Protein AF-0000000073174135 (afdb_homodimer)

Solvent-accessible surface area (backbone atoms only — not comparable to full-atom values): 128431 Å² total; per-residue (Å²): 128,62,60,61,46,50,49,40,43,52,35,40,53,34,35,79,51,38,65,46,56,66,61,56,63,62,52,51,50,46,50,53,51,52,69,66,46,81,84,62,58,69,67,57,47,48,50,52,51,51,49,52,48,50,51,41,49,47,48,37,37,52,49,42,55,50,51,51,51,51,51,52,50,51,49,51,50,52,51,50,52,47,52,49,53,49,52,40,48,66,40,86,86,42,68,67,74,63,41,72,79,34,63,67,48,46,45,51,50,49,42,51,50,50,46,42,49,51,48,49,52,50,51,49,52,44,50,53,38,52,51,47,55,51,51,50,35,49,49,46,20,68,73,68,73,45,87,52,41,69,57,43,40,61,66,56,51,50,66,32,67,64,60,43,57,64,63,59,20,49,53,44,35,50,49,54,50,51,51,51,40,54,50,27,44,42,74,63,42,60,39,37,46,50,60,68,72,82,77,76,74,79,77,74,76,77,74,75,78,72,75,79,65,86,69,76,65,81,68,77,75,73,74,65,77,77,63,54,50,61,35,55,57,48,27,53,49,52,47,50,50,49,51,49,51,52,64,70,39,64,85,50,57,72,69,56,40,48,52,50,49,49,54,51,49,56,50,48,63,69,66,46,54,79,90,47,36,38,59,33,46,23,51,34,54,46,61,50,56,58,41,77,88,55,53,62,69,58,52,51,48,52,44,63,76,39,48,90,39,44,47,76,81,47,58,41,86,67,56,38,41,34,46,62,39,38,41,26,63,38,78,63,77,48,60,69,56,51,52,53,44,61,69,68,70,57,74,66,73,53,50,28,76,63,36,41,36,34,60,36,37,22,29,55,58,54,36,57,71,54,49,54,58,49,65,68,38,77,76,37,63,81,52,49,70,44,49,23,56,56,49,48,29,26,58,42,35,8,53,77,64,67,26,59,68,47,40,52,54,40,50,73,75,64,39,75,56,75,61,70,47,35,94,58,51,45,49,77,38,50,54,44,45,31,34,47,73,51,48,61,66,57,44,49,54,49,51,52,70,79,46,52,41,67,55,31,38,73,66,37,55,51,68,36,78,44,53,21,40,57,49,29,42,31,46,64,36,41,21,28,52,61,55,40,59,81,48,50,65,58,44,44,57,31,37,38,56,63,66,48,61,31,70,62,74,48,41,31,23,57,45,38,10,33,62,68,42,33,40,67,38,42,51,51,40,46,73,75,64,32,66,65,79,52,56,39,91,87,66,48,30,38,65,51,40,10,51,36,58,31,25,56,67,33,41,44,52,53,51,51,51,51,51,51,55,56,49,55,65,61,65,73,66,70,86,73,77,77,76,75,70,74,77,73,74,78,79,77,73,77,77,78,78,77,79,87,77,85,71,81,72,74,76,76,84,71,87,66,71,74,78,77,71,67,74,70,79,74,65,78,72,77,72,70,65,68,72,47,37,73,73,35,28,40,37,38,38,38,44,37,22,34,62,68,22,55,46,66,45,87,89,35,85,66,73,48,71,64,19,24,37,38,38,36,40,74,79,79,47,86,67,62,43,77,44,56,50,62,25,47,83,89,66,25,64,50,77,46,74,39,80,62,73,44,91,70,34,37,40,37,39,36,29,18,40,70,69,29,85,46,75,54,32,34,30,69,50,56,28,63,77,62,62,48,66,43,72,16,45,24,29,61,49,58,49,79,48,75,40,61,23,28,26,60,84,56,45,79,39,30,35,42,38,37,32,43,39,52,41,71,34,48,40,59,84,74,82,53,68,92,80,39,74,46,42,70,48,76,55,75,66,57,53,61,57,54,49,56,54,50,56,62,59,49,65,72,76,60,72,75,90,75,73,88,76,72,87,73,73,80,65,68,36,52,44,50,77,67,62,48,63,28,40,53,42,42,34,39,51,27,39,64,44,51,46,26,32,34,68,60,62,62,38,78,70,53,67,87,38,70,42,44,50,29,80,30,47,69,70,45,45,49,48,66,76,32,96,45,79,62,55,58,52,50,54,52,50,54,45,46,67,44,60,84,85,50,64,68,61,50,53,57,51,44,65,71,41,78,40,48,44,59,57,44,62,69,41,40,44,64,79,50,28,36,27,47,30,46,61,61,84,44,71,51,47,41,49,39,29,87,59,60,41,74,30,22,32,34,16,47,50,37,40,21,37,36,22,60,74,64,64,27,61,67,92,64,44,24,41,69,63,52,44,51,44,49,50,51,49,39,51,52,51,50,53,53,50,47,48,70,68,53,84,47,91,76,72,67,52,55,35,38,32,22,41,26,68,68,58,42,52,48,53,40,30,40,37,51,50,51,48,36,31,44,38,45,41,7,58,46,76,38,81,90,74,71,39,63,46,64,31,36,38,90,54,47,53,64,84,64,46,64,65,68,67,41,103,55,36,69,56,49,53,52,45,47,52,48,51,55,57,64,60,56,51,78,64,51,66,70,56,74,80,48,62,50,44,62,79,65,51,68,53,57,45,58,58,47,38,20,38,8,50,51,53,41,50,50,49,32,53,75,66,57,40,49,24,41,33,41,48,36,70,60,42,69,76,37,60,69,51,43,54,58,49,40,72,65,67,32,46,41,29,32,34,49,80,70,96,74,88,77,74,78,82,64,85,76,68,65,62,93,72,55,47,24,42,27,53,67,51,40,34,37,39,49,68,87,48,73,74,128,63,60,60,48,50,49,39,43,53,35,40,55,34,35,80,49,38,65,46,57,65,59,56,61,62,52,51,49,45,50,54,50,54,70,66,44,81,85,60,56,68,68,57,48,48,50,52,53,52,49,53,48,50,52,42,49,47,46,36,37,53,50,42,54,49,51,50,50,52,51,51,50,51,50,51,50,52,52,51,53,47,52,49,54,50,52,41,47,67,40,83,86,42,70,69,75,63,42,73,78,35,65,68,48,47,44,51,51,50,41,51,50,51,47,42,49,52,48,49,52,50,52,49,50,45,50,54,39,51,50,47,53,53,51,50,35,48,50,46,19,67,74,67,74,45,88,51,40,70,56,43,40,60,65,58,50,49,65,33,67,64,59,43,56,63,63,61,21,50,52,46,34,50,50,54,50,50,51,5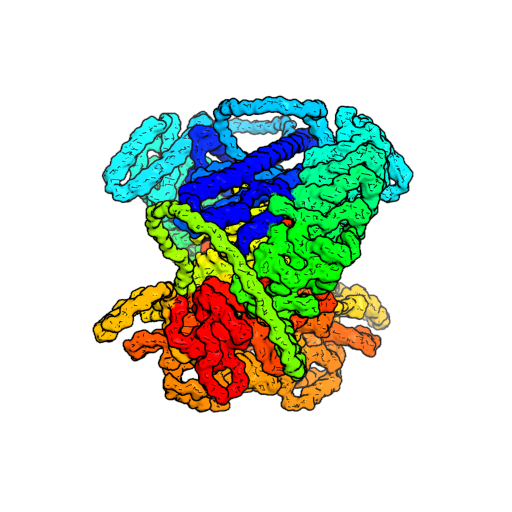2,40,54,51,27,44,41,72,62,43,60,39,37,45,51,60,68,73,82,78,75,75,80,76,73,76,76,72,74,77,73,74,85,68,86,70,79,65,83,67,77,77,72,75,64,75,76,63,54,51,60,35,55,57,48,28,52,49,50,45,52,51,51,52,50,51,51,62,72,37,65,84,51,57,72,69,55,40,48,52,52,51,50,56,51,49,55,51,47,63,69,67,46,56,79,88,47,36,38,59,34,46,23,51,35,53,47,61,49,55,58,41,77,87,57,53,64,67,58,54,50,49,52,44,65,76,40,48,93,38,44,48,76,81,47,59,42,85,68,56,38,41,32,46,63,39,37,40,26,64,39,78,64,78,47,59,70,55,52,53,52,45,61,70,70,68,58,74,65,74,53,49,27,76,62,36,40,37,35,60,37,38,21,29,54,57,52,36,57,71,56,47,55,57,49,64,69,38,78,74,37,64,81,51,49,71,44,50,24,55,57,49,47,28,26,59,41,35,7,53,78,64,66,26,59,68,45,40,53,54,40,49,74,74,64,38,75,56,75,60,71,48,35,93,58,51,45,50,77,39,49,54,44,45,30,34,46,71,51,47,61,68,55,44,48,54,50,52,51,70,78,45,52,40,66,55,31,37,74,67,38,55,53,66,36,80,44,53,21,43,58,48,29,42,32,44,64,38,41,19,29,50,61,55,40,59,81,48,50,63,57,44,46,58,31,36,37,58,64,65,48,60,31,70,62,72,48,41,31,23,57,46,37,10,32,63,69,42,33,38,68,40,40,51,51,41,46,72,74,64,32,66,65,79,51,56,38,91,88,65,47,30,39,64,52,40,10,52,38,59,33,24,58,68,32,40,44,52,52,51,52,52,52,51,52,54,55,48,54,65,58,64,71,63,67,84,72,76,79,76,74,70,72,74,74,72,80,78,76,74,76,77,78,78,74,78,85,79,84,74,82,75,75,77,77,84,71,85,68,72,75,77,76,70,67,74,70,80,73,65,78,72,78,71,70,66,66,72,46,36,71,73,36,28,40,38,38,39,39,43,38,22,34,62,67,24,55,47,68,46,87,90,34,85,66,73,49,71,65,19,24,37,38,38,36,39,75,77,79,49,87,68,64,44,75,45,58,49,61,26,47,84,87,66,26,64,50,76,47,75,39,80,62,72,44,92,70,35,36,40,38,40,36,29,19,39,70,69,29,84,47,76,55,32,34,31,69,48,57,27,65,76,63,61,48,67,44,73,19,46,22,31,62,49,60,49,79,48,77,41,62,24,27,27,60,83,54,45,78,38,30,34,43,38,38,34,43,39,53,41,72,34,50,42,60,83,74,82,53,67,92,81,39,72,46,42,70,49,75,54,76,64,59,51,60,58,54,47,56,54,49,54,60,59,47,63,71,75,61,74,74,93,76,74,90,76,71,88,74,75,80,63,70,36,53,45,51,76,66,61,48,62,26,40,53,44,43,33,40,51,27,40,63,46,51,47,27,34,32,68,61,64,62,39,77,70,53,66,86,39,70,42,54,51,31,78,29,48,70,70,47,46,50,48,66,75,33,95,46,78,62,55,60,51,50,53,52,52,52,44,46,67,44,58,82,84,50,64,68,63,50,53,58,51,44,66,72,42,76,39,47,43,59,58,44,65,70,41,40,45,65,80,50,29,35,28,47,30,47,59,60,84,44,70,51,46,41,48,39,28,86,60,48,48,76,33,20,32,31,16,46,51,38,41,20,38,36,27,60,73,65,64,27,61,67,92,63,43,25,41,67,63,52,43,51,43,48,50,50,48,41,52,52,51,50,53,52,50,47,47,69,68,54,83,48,90,77,73,65,51,56,36,38,32,23,42,26,68,68,58,41,53,50,53,40,29,40,37,52,48,52,48,36,31,43,38,44,42,7,59,46,76,37,80,88,74,69,38,64,46,65,31,37,38,89,56,48,53,63,84,62,46,62,64,65,69,40,94,61,38,70,55,48,53,52,44,48,50,45,50,55,56,64,61,57,50,81,65,52,66,68,57,75,79,48,60,51,44,60,78,65,52,69,51,56,46,56,58,47,36,21,39,8,50,50,51,41,51,51,50,32,54,75,67,54,40,48,24,41,34,41,49,36,71,59,42,68,76,36,60,67,51,45,54,60,49,39,72,65,65,33,46,41,29,34,32,51,81,70,95,74,88,77,74,78,80,66,84,77,68,67,63,91,71,54,46,24,43,26,52,66,52,40,33,38,39,48,75,85,48,72,71

Foldseek 3Di:
DPLQLVVLLLCLQFQVCFLQAQPLVVLVVLLVVLLVPPPDDLVVSVVVSVVVVLVSLVSNLVVLVVLLVVLVVLLVVLVVLVVLLVVLCPDPPLPDQPACPQPSLVLSLVLLLVSLVSLLSLVVRLVSRLVSLLVSLVVSCVSSVHDCSVVCCVPPVCPRVSNVLVSSQVSQVSSLLVNQCSVCSNVVNNVRPPPDPPPPPPPPPPPPDPPDDPCPVPPPCPDDSVVVSVLSSVLRVVLVVLLVLQVVCVPPDPVVSLVVVLVVLVVSVVVDDPVCQLVSLQVSLLVVQQPVSHALSSSVSSCVNCVVRHDQQDADPRFRDGSLLSNLLHLDDCLVVNVVSVVVVHQQCGATPQRDTSLLNNLLSLPPSVNVVQLVDPNCLVCLQRATSSQAGSLLSNLLNVNLSSNLVSLVSPHDQQDFADLSRGHDHSLLLNLLVQDQSSNLSSLPSVPALVVLQVVVRQLDQRQAHSQFHTSLLSNLLNQRQVCNVVVVSSNHDQARATPRQRGGSLLNNLLNQRLVNNLSSVVVPHDQCDATPVRDGSLRNNQQQQNFSNNQSVVVSVVVVVVVVVPPPDPPPPPPPDPPDPPDPPPPDDDDDDDDCPDDDDDCVPPVPPPDDPPPPLPFQPQADDQWKKKKWFAFAALVQWDFDPPDSVSPRFQKKWKDWPPDDPDIDIAGHRHFPVRGMDMDIHNALDQRTKMKIFTHHNSYPDTAKIWMDHSCQQQDFDWQQTGDQKFKDKTFIAGPVRDGGTIGIIIMGMFGAQQDDFDDCVQAPFQFDQPPPVVVPVVVVVVVVCVPVVPDDPDDPDDPPPLSFSFRPDAWKAFEWEWDAAQLLFIKTADDQWDDQDPPDIDGRNDDDPVRVCVRQPVDPVVQVVLLQVQQPDDPPPRQVNVVSRNRHIGGLLSNLVSHDLAHAYEYEYDDDDPLCVVWFPPVHRSSHGLVSLVCCQCPVLVGDDSTSRSLNSSLSNVSSSQVVSQVVVVVPPVDSDGRHYAYEYLALSSQLNNSRHHRRHFYEHELDQWDADPVVRRIAGAFSVGHHPVRTHDPDDVCVVVVVVVVVVVVSVPCDPSNSSPSVCSVSPPDGPSNLRRSCSRNNNNVLVSCLVSSGAAYEDEQVSCVVPVVVLVVSVVSVHAYEYEDEDDDDDDDDPVPPRPPRHQWYHYHRMIHGDPRRRD/DPLQLVLLLLCLQFQVCFLQAQPLVVLVVLLVVLLVPPPDDLVVSVVVSVVVVLVSLVSNLVVLVVLLVVLVVLLVVLVVLVVLLVVLCPDPPLPDQPACPQPSLVLSLVLLLVSLVSLLSLVVSLVSRLVSLLVSLVVSCVSSVHDCSVVCCVPPRCPRVSNVLVSSQVSQVSSLLVNQCSVCSNVVNNVRPPPDDPPPPPPPPPPPDPDDDPCPPPPPCPDDSVVVSVLSSVLRVVLVVLLVLQVVCVPPDPVVSLVVVLVVLVVSVVVDDPVCQLVSLQVSLLVNQQPPSHALVSSVSSCVNCVVRHDQQDADPRFRDGSLLSNLLHLDDCLVVNVVSVVVVHQQCGATPQRDTSLLNNLLSLPPSVNVVQLVDPNCLVCQQGATSSQAGSLQSNLLNVNLSSNLVSLVSPHQQQDFADLSRGHDHSLLLNLLVQPQSSNLSSLPSVPALVVLQVVVRQLDQRQAHSQFHTSLLSNLLNQRQVCNVVVVSSRHDQAQATPRQRGGSLLNNLLNQRQVNNLSSVVVPHDQCDATPVRDGSLNNNQQQQNFSNNQSVVVSVVVVVVVVVPPPDPPPPPPPDPPDPPDPPPPDDDDDDDPCPDDDDDCVPPPPPPPDPPPPLPFLPQADDQWKKKKWFAFAALVQWDFDPPDSVSNRFQKKWKDWPPDDPDIDIAGHRHFPVRGMDMDIHNALDQRTKMKIFTHHNSYPDTAKIWMDHSCQQQDFDWQQTGDQKFKDKTFIAGPVGDGGTIGIIIMGMFGAQQDDFDDCVQAPFQFDQPPPVVVPVVVVCVVVCVPPVPDDPDDPPDPPPLSFSFRPDAWKAFEWEWDAAQLLFIKTADDQWDDQDPPDIDGRNDDDPVRVCVRQDVDPVVQVVLLQVQQPDDPPPRLVNVVSRNRHIGGLLSNLVSHDLQHAYEYEYDDDDPLCVVWFPPPPSSVHGLVSLVCCQCPVLVGDDSTSRSLNSSLSNVSSSQVVSQVVVVVPPVDSDGRHYAYEYLALSSQLNNSRHHRRHFYEHELDQWDADPVVRRIAGAFSVGHHPVRTHDPDDDCVVVVVVVVVVVVSVPCDPSNSSPSCCSVSPPDGPSNLRRSCSRNSNNVLVSCLVSSGAAYEDEQVSCVVPVVVLVVSVVSVHAYEYEDEDDDSDDDDPVPPRPPRHQWYHYHRMIHGDGRRSD

Sequence (2342 aa):
MKFGKYLAARQLEFPEYAGHFINYKALKKLINALTQDTSTPLQDKKGSFFFRLERELEKVNDFYLKKESQLKFRLDILISKKEKYFQSHQLPNGGGKINKNSVNFVSLYDGFKKFSKDLDRLEQFVELNETGFTKVLKKWDKRSKSSTKELYLTTAVNVQPVFHRSQIIELSDMVANNLMELESLVDGDTSFVRYEGRSNGNDVDGKLATPSKYSIASSSKTPSPSSSSSAAGACDELYTDFYEITVQNANLSQDDQMAKIKEWSSQIISRLPDATKKYTLSKVFLLLIPNLHIPDASLLQFYEFFKDFIDLRFVDDLNGRNCLIEASTCKQNRTAIVELLLKSDLDPTMKDVSGRTCLHYVTENGRDDLLLLLLSSKKVEPIIDAMDNESISSLLLAIVNDHVSCVQTLLQHGANGFPLQDDLKPKYLPLNVACKIGNFEVVKLILNRYGSPEKAKGDNLLTNNAQCNAEGLLPLHIVASSGHPLLLPLLLQYGADVNQLDKLNKWSPIFYAVVEGYDVMVHELIGYGANFKLEDEDGCDPLYYAIWEGNVAVLNVLMDADKEEGEKMSETEEPEPKFATPAAPSILSIPRSLGPSTSTILPTSLDMIPDLSLPPPIIPLRKYGHNFLEKKIFLKLSFYTSRNSIRLNPDTFLTSIPGRITISCDKNDLIPRNLLLPVLDNDKSITFQADSFDDSFNIEFELFRTFGTRLLAKATLPSSVLTTSYPGSGSKLSGDLEIPLADVKLRNTGFLRFNYEIVYPYSGAPLEISMYDTYWKSSSVADEKEKEKEKLQQQQQQQLQQQQHQNTSVSFVTASSLTGVYYRVHLYLLNDGTPIVCPKYLVEVGGGVSLPVCCFNFEQLRNLMYKDASEYQRLCDELRLLKNGSGPHFCEIMGRLYIPLSQFLDTVDPEIALNLEIFYPSVYELEFYDIKLFTSVSANELVHKCNVEASLNTLTDNCLNNFIDLILTDIFGHVRKLRHNNNSSRSRSLILSSDNSSVCTILNWKQPNYPVFYNLNGVKYSGQQDSFYECTANGFSKHDRINLQTSGAEELEKKRQQDDHRNLLIDNIDSINKDSSEYINSLQYQDKLSRSIKLATDFASSNNLLGITVPNQLLKICPTMAKSIRSNGLILVATKDEKGIGSKQSRNDAGADVNGLRFNDILSFKDTIDMMKFGKYLAARQLEFPEYAGHFINYKALKKLINALTQDTSTPLQDKKGSFFFRLERELEKVNDFYLKKESQLKFRLDILISKKEKYFQSHQLPNGGGKINKNSVNFVSLYDGFKKFSKDLDRLEQFVELNETGFTKVLKKWDKRSKSSTKELYLTTAVNVQPVFHRSQIIELSDMVANNLMELESLVDGDTSFVRYEGRSNGNDVDGKLATPSKYSIASSSKTPSPSSSSSAAGACDELYTDFYEITVQNANLSQDDQMAKIKEWSSQIISRLPDATKKYTLSKVFLLLIPNLHIPDASLLQFYEFFKDFIDLRFVDDLNGRNCLIEASTCKQNRTAIVELLLKSDLDPTMKDVSGRTCLHYVTENGRDDLLLLLLSSKKVEPIIDAMDNESISSLLLAIVNDHVSCVQTLLQHGANGFPLQDDLKPKYLPLNVACKIGNFEVVKLILNRYGSPEKAKGDNLLTNNAQCNAEGLLPLHIVASSGHPLLLPLLLQYGADVNQLDKLNKWSPIFYAVVEGYDVMVHELIGYGANFKLEDEDGCDPLYYAIWEGNVAVLNVLMDADKEEGEKMSETEEPEPKFATPAAPSILSIPRSLGPSTSTILPTSLDMIPDLSLPPPIIPLRKYGHNFLEKKIFLKLSFYTSRNSIRLNPDTFLTSIPGRITISCDKNDLIPRNLLLPVLDNDKSITFQADSFDDSFNIEFELFRTFGTRLLAKATLPSSVLTTSYPGSGSKLSGDLEIPLADVKLRNTGFLRFNYEIVYPYSGAPLEISMYDTYWKSSSVADEKEKEKEKLQQQQQQQLQQQQHQNTSVSFVTASSLTGVYYRVHLYLLNDGTPIVCPKYLVEVGGGVSLPVCCFNFEQLRNLMYKDASEYQRLCDELRLLKNGSGPHFCEIMGRLYIPLSQFLDTVDPEIALNLEIFYPSVYELEFYDIKLFTSVSANELVHKCNVEASLNTLTDNCLNNFIDLILTDIFGHVRKLRHNNNSSRSRSLILSSDNSSVCTILNWKQPNYPVFYNLNGVKYSGQQDSFYECTANGFSKHDRINLQTSGAEELEKKRQQDDHRNLLIDNIDSINKDSSEYINSLQYQDKLSRSIKLATDFASSNNLLGITVPNQLLKICPTMAKSIRSNGLILVATKDEKGIGSKQSRNDAGADVNGLRFNDILSFKDTIDM

Structure (mmCIF, N/CA/C/O backbone):
data_AF-0000000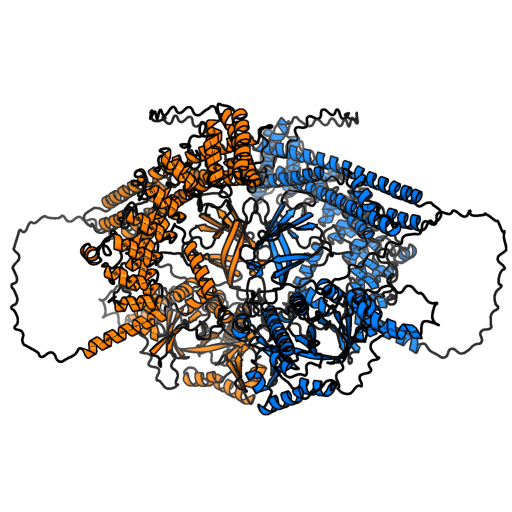073174135-model_v1
#
loop_
_entity.id
_entity.type
_entity.pdbx_description
1 polymer DEKNAAC105440
#
loop_
_atom_site.group_PDB
_atom_site.id
_atom_site.type_symbol
_atom_site.label_atom_id
_atom_site.label_alt_id
_atom_site.label_comp_id
_atom_site.label_asym_id
_atom_site.label_entity_id
_atom_site.label_seq_id
_atom_site.pdbx_PDB_ins_code
_atom_site.Cartn_x
_atom_site.Cartn_y
_atom_site.Cartn_z
_atom_site.occupancy
_atom_site.B_iso_or_equiv
_atom_site.auth_seq_id
_atom_site.auth_comp_id
_atom_site.auth_asym_id
_atom_site.auth_atom_id
_atom_site.pdbx_PDB_model_num
ATOM 1 N N . MET A 1 1 ? -16.125 30.656 7.305 1 50.44 1 MET A N 1
ATOM 2 C CA . MET A 1 1 ? -15.25 31.781 7.074 1 50.44 1 MET A CA 1
ATOM 3 C C . MET A 1 1 ? -15.922 32.844 6.188 1 50.44 1 MET A C 1
ATOM 5 O O . MET A 1 1 ? -16.672 32.469 5.273 1 50.44 1 MET A O 1
ATOM 9 N N . LYS A 1 2 ? -15.953 34.031 6.797 1 65.94 2 LYS A N 1
ATOM 10 C CA . LYS A 1 2 ? -16.531 35.188 6.094 1 65.94 2 LYS A CA 1
ATOM 11 C C . LYS A 1 2 ? -15.766 35.469 4.801 1 65.94 2 LYS A C 1
ATOM 13 O O . LYS A 1 2 ? -14.555 35.656 4.824 1 65.94 2 LYS A O 1
ATOM 18 N N . PHE A 1 3 ? -16.328 35.344 3.697 1 77.31 3 PHE A N 1
ATOM 19 C CA . PHE A 1 3 ? -15.727 35.438 2.375 1 77.31 3 PHE A CA 1
ATOM 20 C C . PHE A 1 3 ? -14.977 36.75 2.225 1 77.31 3 PHE A C 1
ATOM 22 O O . PHE A 1 3 ? -13.914 36.812 1.596 1 77.31 3 PHE A O 1
ATOM 29 N N . GLY A 1 4 ? -15.477 37.844 2.893 1 75.88 4 GLY A N 1
ATOM 30 C CA . GLY A 1 4 ? -14.797 39.094 2.779 1 75.88 4 GLY A CA 1
ATOM 31 C C . GLY A 1 4 ? -13.383 39.094 3.336 1 75.88 4 GLY A C 1
ATOM 32 O O . GLY A 1 4 ? -12.453 39.594 2.699 1 75.88 4 GLY A O 1
ATOM 33 N N . LYS A 1 5 ? -13.305 38.5 4.383 1 72.81 5 LYS A N 1
ATOM 34 C CA . LYS A 1 5 ? -11.984 38.406 5.008 1 72.81 5 LYS A CA 1
ATOM 35 C C . LYS A 1 5 ? -11.102 37.406 4.293 1 72.81 5 LYS A C 1
ATOM 37 O O . LYS A 1 5 ? -9.883 37.562 4.203 1 72.81 5 LYS A O 1
ATOM 42 N N . TYR A 1 6 ? -11.766 36.375 3.861 1 74 6 TYR A N 1
ATOM 43 C CA . TYR A 1 6 ? -11.031 35.406 3.066 1 74 6 TYR A CA 1
ATOM 44 C C . TYR A 1 6 ? -10.461 36.031 1.804 1 74 6 TYR A C 1
ATOM 46 O O . TYR A 1 6 ? -9.297 35.812 1.456 1 74 6 TYR A O 1
ATOM 54 N N . LEU A 1 7 ? -11.227 36.781 1.183 1 78 7 LEU A N 1
ATOM 55 C CA . LEU A 1 7 ? -10.805 37.469 -0.045 1 78 7 LEU A CA 1
ATOM 56 C C . LEU A 1 7 ? -9.68 38.438 0.231 1 78 7 LEU A C 1
ATOM 58 O O . LEU A 1 7 ? -8.734 38.562 -0.558 1 78 7 LEU A O 1
ATOM 62 N N . ALA A 1 8 ? -9.75 39.125 1.317 1 74.81 8 ALA A N 1
ATOM 63 C CA . ALA A 1 8 ? -8.703 40.094 1.668 1 74.81 8 ALA A CA 1
ATOM 64 C C . ALA A 1 8 ? -7.379 39.375 1.928 1 74.81 8 ALA A C 1
ATOM 66 O O . ALA A 1 8 ? -6.316 39.875 1.54 1 74.81 8 ALA A O 1
ATOM 67 N N . ALA A 1 9 ? -7.441 38.344 2.566 1 73.06 9 ALA A N 1
ATOM 68 C CA . ALA A 1 9 ? -6.242 37.562 2.834 1 73.06 9 ALA A CA 1
ATOM 69 C C . ALA A 1 9 ? -5.652 37 1.543 1 73.06 9 ALA A C 1
ATOM 71 O O . ALA A 1 9 ? -4.434 36.969 1.376 1 73.06 9 ALA A O 1
ATOM 72 N N . ARG A 1 10 ? -6.555 36.531 0.71 1 75.44 10 ARG A N 1
ATOM 73 C CA . ARG A 1 10 ? -6.102 35.938 -0.546 1 75.44 10 ARG A CA 1
ATOM 74 C C . ARG A 1 10 ? -5.516 37 -1.468 1 75.44 10 ARG A C 1
ATOM 76 O O . ARG A 1 10 ? -4.605 36.719 -2.252 1 75.44 10 ARG A O 1
ATOM 83 N N . GLN A 1 11 ? -5.965 38.219 -1.377 1 77 11 GLN A N 1
ATOM 84 C CA . GLN A 1 11 ? -5.477 39.312 -2.209 1 77 11 GLN A CA 1
ATOM 85 C C . GLN A 1 11 ? -4.004 39.594 -1.93 1 77 11 GLN A C 1
ATOM 87 O O . GLN A 1 11 ? -3.281 40.062 -2.807 1 77 11 GLN A O 1
ATOM 92 N N . LEU A 1 12 ? -3.582 39.25 -0.767 1 72.5 12 LEU A N 1
ATOM 93 C CA . LEU A 1 12 ? -2.186 39.469 -0.404 1 72.5 12 LEU A CA 1
ATOM 94 C C . LEU A 1 12 ? -1.269 38.531 -1.188 1 72.5 12 LEU A C 1
ATOM 96 O O . LEU A 1 12 ? -0.09 38.812 -1.387 1 72.5 12 LEU A O 1
ATOM 100 N N . GLU A 1 13 ? -1.893 37.469 -1.524 1 71.19 13 GLU A N 1
ATOM 101 C CA . GLU A 1 13 ? -1.11 36.5 -2.291 1 71.19 13 GLU A CA 1
ATOM 102 C C . GLU A 1 13 ? -0.925 36.969 -3.734 1 71.19 13 GLU A C 1
ATOM 104 O O . GLU A 1 13 ? -0.042 36.469 -4.441 1 71.19 13 GLU A O 1
ATOM 109 N N . PHE A 1 14 ? -1.891 38 -4.051 1 75.75 14 PHE A N 1
ATOM 110 C CA . PHE A 1 14 ? -1.868 38.5 -5.422 1 75.75 14 PHE A CA 1
ATOM 111 C C . PHE A 1 14 ? -1.717 40.031 -5.449 1 75.75 14 PHE A C 1
ATOM 113 O O . PHE A 1 14 ? -2.602 40.719 -5.934 1 75.75 14 PHE A O 1
ATOM 120 N N . PRO A 1 15 ? -0.564 40.5 -5.117 1 71.56 15 PRO A N 1
ATOM 121 C CA . PRO A 1 15 ? -0.413 41.938 -4.984 1 71.56 15 PRO A CA 1
ATOM 122 C C . PRO A 1 15 ? -0.66 42.688 -6.297 1 71.56 15 PRO A C 1
ATOM 124 O O . PRO A 1 15 ? -1.202 43.781 -6.289 1 71.56 15 PRO A O 1
ATOM 127 N N . GLU A 1 16 ? -0.189 42.031 -7.395 1 74.25 16 GLU A N 1
ATOM 128 C CA . GLU A 1 16 ? -0.385 42.688 -8.688 1 74.25 16 GLU A CA 1
ATOM 129 C C . GLU A 1 16 ? -1.869 42.875 -9 1 74.25 16 GLU A C 1
ATOM 131 O O . GLU A 1 16 ? -2.25 43.75 -9.781 1 74.25 16 GLU A O 1
ATOM 136 N N . TYR A 1 17 ? -2.596 42.031 -8.367 1 81.62 17 TYR A N 1
ATOM 137 C CA . TYR A 1 17 ? -4.027 42 -8.664 1 81.62 17 TYR A CA 1
ATOM 138 C C . TYR A 1 17 ? -4.809 42.781 -7.602 1 81.62 17 TYR A C 1
ATOM 140 O O . TYR A 1 17 ? -6.027 42.938 -7.711 1 81.62 17 TYR A O 1
ATOM 148 N N . ALA A 1 18 ? -3.949 43.281 -6.703 1 78.69 18 ALA A N 1
ATOM 149 C CA . ALA A 1 18 ? -4.598 43.969 -5.586 1 78.69 18 ALA A CA 1
ATOM 150 C C . ALA A 1 18 ? -5.336 45.219 -6.059 1 78.69 18 ALA A C 1
ATOM 152 O O . ALA A 1 18 ? -4.812 45.969 -6.871 1 78.69 18 ALA A O 1
ATOM 153 N N . GLY A 1 19 ? -6.535 45.469 -5.715 1 77.44 19 GLY A N 1
ATOM 154 C CA . GLY A 1 19 ? -7.348 46.625 -6.094 1 77.44 19 GLY A CA 1
ATOM 155 C C . GLY A 1 19 ? -8.289 46.344 -7.242 1 77.44 19 GLY A C 1
ATOM 156 O O . GLY A 1 19 ? -9.188 47.125 -7.531 1 77.44 19 GLY A O 1
ATOM 157 N N . HIS A 1 20 ? -7.977 45.219 -7.855 1 85.94 20 HIS A N 1
ATOM 158 C CA . HIS A 1 20 ? -8.797 44.906 -9.023 1 85.94 20 HIS A CA 1
ATOM 159 C C . HIS A 1 20 ? -9.805 43.812 -8.727 1 85.94 20 HIS A C 1
ATOM 161 O O . HIS A 1 20 ? -10.594 43.406 -9.594 1 85.94 20 HIS A O 1
ATOM 167 N N . PHE A 1 21 ? -9.773 43.281 -7.59 1 88.31 21 PHE A N 1
ATOM 168 C CA . PHE A 1 21 ? -10.773 42.312 -7.176 1 88.31 21 PHE A CA 1
ATOM 169 C C . PHE A 1 21 ? -12.117 42.969 -6.941 1 88.31 21 PHE A C 1
ATOM 171 O O . PHE A 1 21 ? -12.195 44.188 -6.793 1 88.31 21 PHE A O 1
ATOM 178 N N . ILE A 1 22 ? -13.125 42.125 -6.91 1 88.06 22 ILE A N 1
ATOM 179 C CA . ILE A 1 22 ? -14.445 42.625 -6.562 1 88.06 22 ILE A CA 1
ATOM 180 C C . ILE A 1 22 ? -14.422 43.219 -5.156 1 88.06 22 ILE A C 1
ATOM 182 O O . ILE A 1 22 ? -13.797 42.656 -4.254 1 88.06 22 ILE A O 1
ATOM 186 N N . ASN A 1 23 ? -14.867 44.438 -5.086 1 84.94 23 ASN A N 1
ATOM 187 C CA . ASN A 1 23 ? -14.969 45.031 -3.762 1 84.94 23 ASN A CA 1
ATOM 188 C C . ASN A 1 23 ? -16.156 44.469 -2.986 1 84.94 23 ASN A C 1
ATOM 190 O O . ASN A 1 23 ? -17.141 45.188 -2.742 1 84.94 23 ASN A O 1
ATOM 194 N N . TYR A 1 24 ? -16.016 43.344 -2.553 1 86.75 24 TYR A N 1
ATOM 195 C CA . TYR A 1 24 ? -17.078 42.594 -1.893 1 86.75 24 TYR A CA 1
ATOM 196 C C . TYR A 1 24 ? -17.547 43.312 -0.634 1 86.75 24 TYR A C 1
ATOM 198 O O . TYR A 1 24 ? -18.75 43.375 -0.355 1 86.75 24 TYR A O 1
ATOM 206 N N . LYS A 1 25 ? -16.641 43.938 0.116 1 81.31 25 LYS A N 1
ATOM 207 C CA . LYS A 1 25 ? -16.969 44.625 1.359 1 81.31 25 LYS A CA 1
ATOM 208 C C . LYS A 1 25 ? -17.844 45.844 1.093 1 81.31 25 LYS A C 1
ATOM 210 O O . LYS A 1 25 ? -18.812 46.094 1.819 1 81.31 25 LYS A O 1
ATOM 215 N N . ALA A 1 26 ? -17.5 46.625 0.119 1 82.56 26 ALA A N 1
ATOM 216 C CA . ALA A 1 26 ? -18.266 47.812 -0.228 1 82.56 26 ALA A CA 1
ATOM 217 C C . ALA A 1 26 ? -19.672 47.438 -0.699 1 82.56 26 ALA A C 1
ATOM 219 O O . ALA A 1 26 ? -20.656 48.125 -0.379 1 82.56 26 ALA A O 1
ATOM 220 N N . LEU A 1 27 ? -19.734 46.375 -1.455 1 87.69 27 LEU A N 1
ATOM 221 C CA . LEU A 1 27 ? -21.031 45.938 -1.963 1 87.69 27 LEU A CA 1
ATOM 222 C C . LEU A 1 27 ? -21.906 45.406 -0.831 1 87.69 27 LEU A C 1
ATOM 224 O O . LEU A 1 27 ? -23.125 45.625 -0.832 1 87.69 27 LEU A O 1
ATOM 228 N N . LYS A 1 28 ? -21.25 44.75 0.052 1 86.62 28 LYS A N 1
ATOM 229 C CA . LYS A 1 28 ? -22 44.25 1.214 1 86.62 28 LYS A CA 1
ATOM 230 C C . LYS A 1 28 ? -22.547 45.406 2.037 1 86.62 28 LYS A C 1
ATOM 232 O O . LYS A 1 28 ? -23.688 45.375 2.49 1 86.62 28 LYS A O 1
ATOM 237 N N . LYS A 1 29 ? -21.719 46.406 2.258 1 81.56 29 LYS A N 1
ATOM 238 C CA . LYS A 1 29 ? -22.156 47.594 2.969 1 81.56 29 LYS A CA 1
ATOM 239 C C . LYS A 1 29 ? -23.297 48.312 2.225 1 81.56 29 LYS A C 1
ATOM 241 O O . LYS A 1 29 ? -24.219 48.812 2.848 1 81.56 29 LYS A O 1
ATOM 246 N N . LEU A 1 30 ? -23.109 48.281 0.975 1 84.75 30 LEU A N 1
ATOM 247 C CA . LEU A 1 30 ? -24.156 48.906 0.151 1 84.75 30 LEU A CA 1
ATOM 248 C C . LEU A 1 30 ? -25.469 48.156 0.298 1 84.75 30 LEU A C 1
ATOM 250 O O . LEU A 1 30 ? -26.531 48.781 0.396 1 84.75 30 LEU A O 1
ATOM 254 N N . ILE A 1 31 ? -25.406 46.875 0.312 1 86.06 31 ILE A N 1
ATOM 255 C CA . ILE A 1 31 ? -26.609 46.062 0.467 1 86.06 31 ILE A CA 1
ATOM 256 C C . ILE A 1 31 ? -27.266 46.375 1.813 1 86.06 31 ILE A C 1
ATOM 258 O O . ILE A 1 31 ? -28.484 46.531 1.896 1 86.06 31 ILE A O 1
ATOM 262 N N . ASN A 1 32 ? -26.438 46.469 2.807 1 81.94 32 ASN A N 1
ATOM 263 C CA . ASN A 1 32 ? -26.969 46.781 4.137 1 81.94 32 ASN A CA 1
ATOM 264 C C . ASN A 1 32 ? -27.562 48.188 4.211 1 81.94 32 ASN A C 1
ATOM 266 O O . ASN A 1 32 ? -28.594 48.375 4.848 1 81.94 32 ASN A O 1
ATOM 270 N N . ALA A 1 33 ? -26.906 49.125 3.531 1 79.75 33 ALA A N 1
ATOM 271 C CA . ALA A 1 33 ? -27.391 50.5 3.508 1 79.75 33 ALA A CA 1
ATOM 272 C C . ALA A 1 33 ? -28.703 50.594 2.734 1 79.75 33 ALA A C 1
ATOM 274 O O . ALA A 1 33 ? -29.609 51.344 3.143 1 79.75 33 ALA A O 1
ATOM 275 N N . LEU A 1 34 ? -28.797 49.938 1.656 1 78.62 34 LEU A N 1
ATOM 276 C CA . LEU A 1 34 ? -29.969 49.969 0.806 1 78.62 34 LEU A CA 1
ATOM 277 C C . LEU A 1 34 ? -31.156 49.281 1.476 1 78.62 34 LEU A C 1
ATOM 279 O O . LEU A 1 34 ? -32.312 49.719 1.312 1 78.62 34 LEU A O 1
ATOM 283 N N . THR A 1 35 ? -30.828 48.25 2.25 1 77.19 35 THR A N 1
ATOM 284 C CA . THR A 1 35 ? -31.906 47.5 2.91 1 77.19 35 THR A CA 1
ATOM 285 C C . THR A 1 35 ? -32.406 48.281 4.125 1 77.19 35 THR A C 1
ATOM 287 O O . THR A 1 35 ? -33.562 48.125 4.508 1 77.19 35 THR A O 1
ATOM 290 N N . GLN A 1 36 ? -31.5 49.094 4.684 1 71.12 36 GLN A N 1
ATOM 291 C CA . GLN A 1 36 ? -31.906 49.875 5.84 1 71.12 36 GLN A CA 1
ATOM 292 C C . GLN A 1 36 ? -32.625 51.156 5.406 1 71.12 36 GLN A C 1
ATOM 294 O O . GLN A 1 36 ? -33.406 51.719 6.164 1 71.12 36 GLN A O 1
ATOM 299 N N . ASP A 1 37 ? -32.344 51.656 4.184 1 67.44 37 ASP A N 1
ATOM 300 C CA . ASP A 1 37 ? -33 52.875 3.674 1 67.44 37 ASP A CA 1
ATOM 301 C C . ASP A 1 37 ? -34.438 52.594 3.266 1 67.44 37 ASP A C 1
ATOM 303 O O . ASP A 1 37 ? -34.688 51.906 2.287 1 67.44 37 ASP A O 1
ATOM 307 N N . THR A 1 38 ? -35.406 52.812 4.02 1 67.06 38 THR A N 1
ATOM 308 C CA . THR A 1 38 ? -36.844 52.594 3.801 1 67.06 38 THR A CA 1
ATOM 309 C C . THR A 1 38 ? -37.438 53.625 2.873 1 67.06 38 THR A C 1
ATOM 311 O O . THR A 1 38 ? -38.562 53.5 2.438 1 67.06 38 THR A O 1
ATOM 314 N N . SER A 1 39 ? -36.719 54.75 2.434 1 67 39 SER A N 1
ATOM 315 C CA . SER A 1 39 ? -37.312 55.875 1.715 1 67 39 SER A CA 1
ATOM 316 C C . SER A 1 39 ? -37.25 55.656 0.206 1 67 39 SER A C 1
ATOM 318 O O . SER A 1 39 ? -38.062 56.219 -0.538 1 67 39 SER A O 1
ATOM 320 N N . THR A 1 40 ? -36.438 54.844 -0.333 1 70.19 40 THR A N 1
ATOM 321 C CA . THR A 1 40 ? -36.219 54.688 -1.768 1 70.19 40 THR A CA 1
ATOM 322 C C . THR A 1 40 ? -36.906 53.438 -2.285 1 70.19 40 THR A C 1
ATOM 324 O O . THR A 1 40 ? -36.938 52.406 -1.604 1 70.19 40 THR A O 1
ATOM 327 N N . PRO A 1 41 ? -37.75 53.594 -3.332 1 70.62 41 PRO A N 1
ATOM 328 C CA . PRO A 1 41 ? -38.438 52.438 -3.908 1 70.62 41 PRO A CA 1
ATOM 329 C C . PRO A 1 41 ? -37.438 51.312 -4.27 1 70.62 41 PRO A C 1
ATOM 331 O O . PRO A 1 41 ? -36.25 51.594 -4.504 1 70.62 41 PRO A O 1
ATOM 334 N N . LEU A 1 42 ? -37.875 50.031 -4.133 1 76.19 42 LEU A N 1
ATOM 335 C CA . LEU A 1 42 ? -37.094 48.812 -4.367 1 76.19 42 LEU A CA 1
ATOM 336 C C . LEU A 1 42 ? -36.438 48.844 -5.738 1 76.19 42 LEU A C 1
ATOM 338 O O . LEU A 1 42 ? -35.312 48.375 -5.902 1 76.19 42 LEU A O 1
ATOM 342 N N . GLN A 1 43 ? -37.188 49.469 -6.746 1 73.06 43 GLN A N 1
ATOM 343 C CA . GLN A 1 43 ? -36.656 49.531 -8.102 1 73.06 43 GLN A CA 1
ATOM 344 C C . GLN A 1 43 ? -35.406 50.375 -8.18 1 73.06 43 GLN A C 1
ATOM 346 O O . GLN A 1 43 ? -34.438 50.062 -8.891 1 73.06 43 GLN A O 1
ATOM 351 N N . ASP A 1 44 ? -35.438 51.438 -7.426 1 73.56 44 ASP A N 1
ATOM 352 C CA . ASP A 1 44 ? -34.281 52.312 -7.418 1 73.56 44 ASP A CA 1
ATOM 353 C C . ASP A 1 44 ? -33.125 51.656 -6.664 1 73.56 44 ASP A C 1
ATOM 355 O O . ASP A 1 44 ? -31.953 51.844 -7.047 1 73.56 44 ASP A O 1
ATOM 359 N N . LYS A 1 45 ? -33.469 50.938 -5.609 1 80.69 45 LYS A N 1
ATOM 360 C CA . LYS A 1 45 ? -32.469 50.219 -4.863 1 80.69 45 LYS A CA 1
ATOM 361 C C . LYS A 1 45 ? -31.781 49.156 -5.734 1 80.69 45 LYS A C 1
ATOM 363 O O . LYS A 1 45 ? -30.562 49.031 -5.723 1 80.69 45 LYS A O 1
ATOM 368 N N . LYS A 1 46 ? -32.625 48.5 -6.527 1 82.44 46 LYS A N 1
ATOM 369 C CA . LYS A 1 46 ? -32.125 47.5 -7.465 1 82.44 46 LYS A CA 1
ATOM 370 C C . LYS A 1 46 ? -31.234 48.156 -8.516 1 82.44 46 LYS A C 1
ATOM 372 O O . LYS A 1 46 ? -30.172 47.625 -8.852 1 82.44 46 LYS A O 1
ATOM 377 N N . GLY A 1 47 ? -31.688 49.219 -8.984 1 79.38 47 GLY A N 1
ATOM 378 C CA . GLY A 1 47 ? -30.906 49.938 -9.984 1 79.38 47 GLY A CA 1
ATOM 379 C C . GLY A 1 47 ? -29.562 50.406 -9.469 1 79.38 47 GLY A C 1
ATOM 380 O O . GLY A 1 47 ? -28.547 50.281 -10.164 1 79.38 47 GLY A O 1
ATOM 381 N N . SER A 1 48 ? -29.578 50.844 -8.219 1 81.44 48 SER A N 1
ATOM 382 C CA . SER A 1 48 ? -28.328 51.312 -7.629 1 81.44 48 SER A CA 1
ATOM 383 C C . SER A 1 48 ? -27.359 50.156 -7.379 1 81.44 48 SER A C 1
ATOM 385 O O . SER A 1 48 ? -26.172 50.281 -7.648 1 81.44 48 SER A O 1
ATOM 387 N N . PHE A 1 49 ? -27.875 49.062 -6.848 1 88.12 49 PHE A N 1
ATOM 388 C CA . PHE A 1 49 ? -27.047 47.875 -6.578 1 88.12 49 PHE A CA 1
ATOM 389 C C . PHE A 1 49 ? -26.484 47.312 -7.871 1 88.12 49 PHE A C 1
ATOM 391 O O . PHE A 1 49 ? -25.266 47.062 -7.973 1 88.12 49 PHE A O 1
ATOM 398 N N . PHE A 1 50 ? -27.328 47.188 -8.836 1 86.56 50 PHE A N 1
ATOM 399 C CA . PHE A 1 50 ? -26.891 46.531 -10.07 1 86.56 50 PHE A CA 1
ATOM 400 C C . PHE A 1 50 ? -26 47.469 -10.875 1 86.56 50 PHE A C 1
ATOM 402 O O . PHE A 1 50 ? -25.109 47.031 -11.609 1 86.56 50 PHE A O 1
ATOM 409 N N . PHE A 1 51 ? -26.156 48.719 -10.648 1 84.56 51 PHE A N 1
ATOM 410 C CA . PHE A 1 51 ? -25.25 49.688 -11.281 1 84.56 51 PHE A CA 1
ATOM 411 C C . PHE A 1 51 ? -23.828 49.531 -10.719 1 84.56 51 PHE A C 1
ATOM 413 O O . PHE A 1 51 ? -22.859 49.469 -11.477 1 84.56 51 PHE A O 1
ATOM 420 N N . ARG A 1 52 ? -23.75 49.469 -9.422 1 87.25 52 ARG A N 1
ATOM 421 C CA . ARG A 1 52 ? -22.438 49.312 -8.781 1 87.25 52 ARG A CA 1
ATOM 422 C C . ARG A 1 52 ? -21.844 47.969 -9.109 1 87.25 52 ARG A C 1
ATOM 424 O O . ARG A 1 52 ? -20.625 47.844 -9.258 1 87.25 52 ARG A O 1
ATOM 431 N N . LEU A 1 53 ? -22.656 47.031 -9.117 1 89.62 53 LEU A N 1
ATOM 432 C CA . LEU A 1 53 ? -22.203 45.688 -9.445 1 89.62 53 LEU A CA 1
ATOM 433 C C . LEU A 1 53 ? -21.641 45.625 -10.867 1 89.62 53 LEU A C 1
ATOM 435 O O . LEU A 1 53 ? -20.609 45 -11.109 1 89.62 53 LEU A O 1
ATOM 439 N N . GLU A 1 54 ? -22.25 46.219 -11.773 1 86.12 54 GLU A N 1
ATOM 440 C CA . GLU A 1 54 ? -21.797 46.25 -13.164 1 86.12 54 GLU A CA 1
ATOM 441 C C . GLU A 1 54 ? -20.469 47 -13.289 1 86.12 54 GLU A C 1
ATOM 443 O O . GLU A 1 54 ? -19.625 46.656 -14.117 1 86.12 54 GLU A O 1
ATOM 448 N N . ARG A 1 55 ? -20.375 48 -12.477 1 84.31 55 ARG A N 1
ATOM 449 C CA . ARG A 1 55 ? -19.125 48.719 -12.477 1 84.31 55 ARG A CA 1
ATOM 450 C C . ARG A 1 55 ? -17.984 47.844 -11.969 1 84.31 55 ARG A C 1
ATOM 452 O O . ARG A 1 55 ? -16.859 47.938 -12.477 1 84.31 55 ARG A O 1
ATOM 459 N N . GLU A 1 56 ? -18.281 47.156 -10.938 1 89.94 56 GLU A N 1
ATOM 460 C CA . GLU A 1 56 ? -17.266 46.25 -10.43 1 89.94 56 GLU A CA 1
ATOM 461 C C . GLU A 1 56 ? -16.953 45.156 -11.453 1 89.94 56 GLU A C 1
ATOM 463 O O . GLU A 1 56 ? -15.805 44.719 -11.578 1 89.94 56 GLU A O 1
ATOM 468 N N . LEU A 1 57 ? -17.906 44.688 -12.102 1 89.12 57 LEU A N 1
ATOM 469 C CA . LEU A 1 57 ? -17.703 43.688 -13.141 1 89.12 57 LEU A CA 1
ATOM 470 C C . LEU A 1 57 ? -16.844 44.25 -14.273 1 89.12 57 LEU A C 1
ATOM 472 O O . LEU A 1 57 ? -15.992 43.531 -14.797 1 89.12 57 LEU A O 1
ATOM 476 N N . GLU A 1 58 ? -17.062 45.438 -14.617 1 85.81 58 GLU A N 1
ATOM 477 C CA . GLU A 1 58 ? -16.266 46.062 -15.656 1 85.81 58 GLU A CA 1
ATOM 478 C C . GLU A 1 58 ? -14.812 46.219 -15.219 1 85.81 58 GLU A C 1
ATOM 480 O O . GLU A 1 58 ? -13.891 46.031 -16.016 1 85.81 58 GLU A O 1
ATOM 485 N N . LYS A 1 59 ? -14.688 46.562 -14.023 1 88.12 59 LYS A N 1
ATOM 486 C CA . LYS A 1 59 ? -13.344 46.688 -13.469 1 88.12 59 LYS A CA 1
ATOM 487 C C . LYS A 1 59 ? -12.594 45.375 -13.539 1 88.12 59 LYS A C 1
ATOM 489 O O . LYS A 1 59 ? -11.453 45.312 -13.992 1 88.12 59 LYS A O 1
ATOM 494 N N . VAL A 1 60 ? -13.242 44.312 -13.086 1 90.56 60 VAL A N 1
ATOM 495 C CA . VAL A 1 60 ? -12.633 43 -13.07 1 90.56 60 VAL A CA 1
ATOM 496 C C . VAL A 1 60 ? -12.359 42.531 -14.5 1 90.56 60 VAL A C 1
ATOM 498 O O . VAL A 1 60 ? -11.297 41.969 -14.781 1 90.56 60 VAL A O 1
ATOM 501 N N . ASN A 1 61 ? -13.242 42.781 -15.383 1 87.44 61 ASN A N 1
ATOM 502 C CA . ASN A 1 61 ? -13.094 42.375 -16.781 1 87.44 61 ASN A CA 1
ATOM 503 C C . ASN A 1 61 ? -11.977 43.156 -17.484 1 87.44 61 ASN A C 1
ATOM 505 O O . ASN A 1 61 ? -11.234 42.562 -18.281 1 87.44 61 ASN A O 1
ATOM 509 N N . ASP A 1 62 ? -11.914 44.406 -17.203 1 85.81 62 ASP A N 1
ATOM 510 C CA . ASP A 1 62 ? -10.883 45.219 -17.812 1 85.81 62 ASP A CA 1
ATOM 511 C C . ASP A 1 62 ? -9.492 44.75 -17.391 1 85.81 62 ASP A C 1
ATOM 513 O O . ASP A 1 62 ? -8.578 44.688 -18.219 1 85.81 62 ASP A O 1
ATOM 517 N N . PHE A 1 63 ? -9.398 44.5 -16.219 1 89.06 63 PHE A N 1
ATOM 518 C CA . PHE A 1 63 ? -8.109 44.062 -15.727 1 89.06 63 PHE A CA 1
ATOM 519 C C . PHE A 1 63 ? -7.766 42.688 -16.281 1 89.06 63 PHE A C 1
ATOM 521 O O . PHE A 1 63 ? -6.617 42.406 -16.641 1 89.06 63 PHE A O 1
ATOM 528 N N . TYR A 1 64 ? -8.75 41.844 -16.328 1 90.19 64 TYR A N 1
ATOM 529 C CA . TYR A 1 64 ? -8.539 40.5 -16.875 1 90.19 64 TYR A CA 1
ATOM 530 C C . TYR A 1 64 ? -8.062 40.594 -18.328 1 90.19 64 TYR A C 1
ATOM 532 O O . TYR A 1 64 ? -7.117 39.906 -18.719 1 90.19 64 TYR A O 1
ATOM 540 N N . LEU A 1 65 ? -8.688 41.375 -19.094 1 84.62 65 LEU A N 1
ATOM 541 C CA . LEU A 1 65 ? -8.344 41.5 -20.516 1 84.62 65 LEU A CA 1
ATOM 542 C C . LEU A 1 65 ? -6.93 42.031 -20.672 1 84.62 65 LEU A C 1
ATOM 544 O O . LEU A 1 65 ? -6.195 41.625 -21.578 1 84.62 65 LEU A O 1
ATOM 548 N N . LYS A 1 66 ? -6.582 42.906 -19.812 1 84.88 66 LYS A N 1
ATOM 549 C CA . LYS A 1 66 ? -5.23 43.469 -19.844 1 84.88 66 LYS A CA 1
ATOM 550 C C . LYS A 1 66 ? -4.191 42.375 -19.5 1 84.88 66 LYS A C 1
ATOM 552 O O . LYS A 1 66 ? -3.188 42.25 -20.188 1 84.88 66 LYS A O 1
ATOM 557 N N . LYS A 1 67 ? -4.465 41.75 -18.438 1 87.56 67 LYS A N 1
ATOM 558 C CA . LYS A 1 67 ? -3.516 40.75 -18 1 87.56 67 LYS A CA 1
ATOM 559 C C . LYS A 1 67 ? -3.451 39.562 -18.984 1 87.56 67 LYS A C 1
ATOM 561 O O . LYS A 1 67 ? -2.385 39 -19.203 1 87.56 67 LYS A O 1
ATOM 566 N N . GLU A 1 68 ? -4.586 39.188 -19.5 1 85.94 68 GLU A N 1
ATOM 567 C CA . GLU A 1 68 ? -4.625 38.125 -20.516 1 85.94 68 GLU A CA 1
ATOM 568 C C . GLU A 1 68 ? -3.791 38.5 -21.734 1 85.94 68 GLU A C 1
ATOM 570 O O . GLU A 1 68 ? -3.062 37.656 -22.266 1 85.94 68 GLU A O 1
ATOM 575 N N . SER A 1 69 ? -3.854 39.688 -22.172 1 81.69 69 SER A N 1
ATOM 576 C CA . SER A 1 69 ? -3.092 40.156 -23.328 1 81.69 69 SER A CA 1
ATOM 577 C C . SER A 1 69 ? -1.597 40.156 -23.031 1 81.69 69 SER A C 1
ATOM 579 O O . SER A 1 69 ? -0.783 39.812 -23.891 1 81.69 69 SER A O 1
ATOM 581 N N . GLN A 1 70 ? -1.31 40.562 -21.891 1 83.19 70 GLN A N 1
ATOM 582 C CA . GLN A 1 70 ? 0.091 40.594 -21.484 1 83.19 70 GLN A CA 1
ATOM 583 C C . GLN A 1 70 ? 0.667 39.156 -21.453 1 83.19 70 GLN A C 1
ATOM 585 O O . GLN A 1 70 ? 1.793 38.938 -21.906 1 83.19 70 GLN A O 1
ATOM 590 N N . LEU A 1 71 ? -0.073 38.344 -20.859 1 87.25 71 LEU A N 1
ATOM 591 C CA . LEU A 1 71 ? 0.391 36.938 -20.75 1 87.25 71 LEU A CA 1
ATOM 592 C C . LEU A 1 71 ? 0.475 36.312 -22.125 1 87.25 71 LEU A C 1
ATOM 594 O O . LEU A 1 71 ? 1.39 35.5 -22.391 1 87.25 71 LEU A O 1
ATOM 598 N N . LYS A 1 72 ? -0.475 36.562 -22.969 1 84.56 72 LYS A N 1
ATOM 599 C CA . 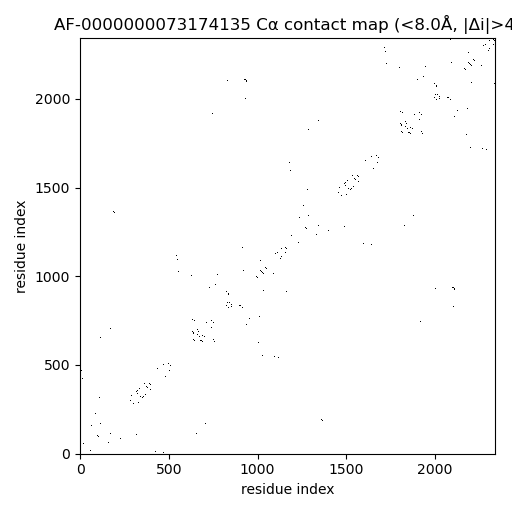LYS A 1 72 ? -0.44 36.031 -24.328 1 84.56 72 LYS A CA 1
ATOM 600 C C . LYS A 1 72 ? 0.795 36.531 -25.078 1 84.56 72 LYS A C 1
ATOM 602 O O . LYS A 1 72 ? 1.443 35.75 -25.781 1 84.56 72 LYS A O 1
ATOM 607 N N . PHE A 1 73 ? 1.092 37.719 -24.875 1 79.69 73 PHE A N 1
ATOM 608 C CA . PHE A 1 73 ? 2.27 38.312 -25.5 1 79.69 73 PHE A CA 1
ATOM 609 C C . PHE A 1 73 ? 3.543 37.656 -24.984 1 79.69 73 PHE A C 1
ATOM 611 O O . PHE A 1 73 ? 4.434 37.312 -25.766 1 79.69 73 PHE A O 1
ATOM 618 N N . ARG A 1 74 ? 3.645 37.562 -23.797 1 82.88 74 ARG A N 1
ATOM 619 C CA . ARG A 1 74 ? 4.812 36.938 -23.188 1 82.88 74 ARG A CA 1
ATOM 620 C C . ARG A 1 74 ? 4.969 35.5 -23.656 1 82.88 74 ARG A C 1
ATOM 622 O O . ARG A 1 74 ? 6.09 35.031 -23.875 1 82.88 74 ARG A O 1
ATOM 629 N N . LEU A 1 75 ? 3.865 34.781 -23.641 1 87.44 75 LEU A N 1
ATOM 630 C CA . LEU A 1 75 ? 3.93 33.406 -24.094 1 87.44 75 LEU A CA 1
ATOM 631 C C . LEU A 1 75 ? 4.414 33.312 -25.531 1 87.44 75 LEU A C 1
ATOM 633 O O . LEU A 1 75 ? 5.195 32.438 -25.891 1 87.44 75 LEU A O 1
ATOM 637 N N . ASP A 1 76 ? 3.984 34.219 -26.312 1 81.19 76 ASP A N 1
ATOM 638 C CA . ASP A 1 76 ? 4.41 34.25 -27.719 1 81.19 76 ASP A CA 1
ATOM 639 C C . ASP A 1 76 ? 5.914 34.469 -27.828 1 81.19 76 ASP A C 1
ATOM 641 O O . ASP A 1 76 ? 6.578 33.906 -28.672 1 81.19 76 ASP A O 1
ATOM 645 N N . ILE A 1 77 ? 6.387 35.25 -27 1 80.06 77 ILE A N 1
ATOM 646 C CA . ILE A 1 77 ? 7.82 35.531 -26.984 1 80.06 77 ILE A CA 1
ATOM 647 C C . ILE A 1 77 ? 8.586 34.281 -26.562 1 80.06 77 ILE A C 1
ATOM 649 O O . ILE A 1 77 ? 9.594 33.938 -27.172 1 80.06 77 ILE A O 1
ATOM 653 N N . LEU A 1 78 ? 8.102 33.719 -25.562 1 85.44 78 LEU A N 1
ATOM 654 C CA . LEU A 1 78 ? 8.766 32.5 -25.062 1 85.44 78 LEU A CA 1
ATOM 655 C C . LEU A 1 78 ? 8.742 31.391 -26.109 1 85.44 78 LEU A C 1
ATOM 657 O O . LEU A 1 78 ? 9.742 30.703 -26.312 1 85.44 78 LEU A O 1
ATOM 661 N N . ILE A 1 79 ? 7.613 31.234 -26.734 1 86 79 ILE A N 1
ATOM 662 C CA . ILE A 1 79 ? 7.473 30.188 -27.75 1 86 79 ILE A CA 1
ATOM 663 C C . ILE A 1 79 ? 8.383 30.5 -28.938 1 86 79 ILE A C 1
ATOM 665 O O . ILE A 1 79 ? 9.023 29.609 -29.484 1 86 79 ILE A O 1
ATOM 669 N N . SER A 1 80 ? 8.531 31.688 -29.328 1 80.12 80 SER A N 1
ATOM 670 C CA . SER A 1 80 ? 9.398 32.094 -30.422 1 80.12 80 SER A CA 1
ATOM 671 C C . SER A 1 80 ? 10.867 31.844 -30.094 1 80.12 80 SER A C 1
ATOM 673 O O . SER A 1 80 ? 11.625 31.359 -30.938 1 80.12 80 SER A O 1
ATOM 675 N N . LYS A 1 81 ? 11.211 32.188 -28.969 1 79.44 81 LYS A N 1
ATOM 676 C CA . LYS A 1 81 ? 12.594 31.953 -28.531 1 79.44 81 LYS A CA 1
ATOM 677 C C . LYS A 1 81 ? 12.906 30.453 -28.469 1 79.44 81 LYS A C 1
ATOM 679 O O . LYS A 1 81 ? 14.023 30.031 -28.766 1 79.44 81 LYS A O 1
ATOM 684 N N . LYS A 1 82 ? 11.938 29.812 -27.938 1 82.69 82 LYS A N 1
ATOM 685 C CA . LYS A 1 82 ? 12.117 28.359 -27.891 1 82.69 82 LYS A CA 1
ATOM 686 C C . LYS A 1 82 ? 12.305 27.781 -29.297 1 82.69 82 LYS A C 1
ATOM 688 O O . LYS A 1 82 ? 13.188 26.953 -29.516 1 82.69 82 LYS A O 1
ATOM 693 N N . GLU A 1 83 ? 11.414 28.156 -30.172 1 78.56 83 GLU A N 1
ATOM 694 C CA . GLU A 1 83 ? 11.492 27.656 -31.547 1 78.56 83 GLU A CA 1
ATOM 695 C C . GLU A 1 83 ? 12.82 28.031 -32.188 1 78.56 83 GLU A C 1
ATOM 697 O O . GLU A 1 83 ? 13.414 27.234 -32.938 1 78.56 83 GLU A O 1
ATOM 702 N N . LYS A 1 84 ? 13.328 29.062 -31.891 1 72.56 84 LYS A N 1
ATOM 703 C CA . LYS A 1 84 ? 14.625 29.5 -32.406 1 72.56 84 LYS A CA 1
ATOM 704 C C . LYS A 1 84 ? 15.75 28.641 -31.828 1 72.56 84 LYS A C 1
ATOM 706 O O . LYS A 1 84 ? 16.688 28.281 -32.531 1 72.56 84 LYS A O 1
ATOM 711 N N . TYR A 1 85 ? 15.531 28.484 -30.578 1 74.31 85 TYR A N 1
ATOM 712 C CA . TYR A 1 85 ? 16.5 27.609 -29.906 1 74.31 85 TYR A CA 1
ATOM 713 C C . TYR A 1 85 ? 16.5 26.219 -30.516 1 74.31 85 TYR A C 1
ATOM 715 O O . TYR A 1 85 ? 17.562 25.625 -30.734 1 74.31 85 TYR A O 1
ATOM 723 N N . PHE A 1 86 ? 15.32 25.766 -30.812 1 73.12 86 PHE A N 1
ATOM 724 C CA . PHE A 1 86 ? 15.188 24.422 -31.375 1 73.12 86 PHE A CA 1
ATOM 725 C C . PHE A 1 86 ? 15.719 24.391 -32.812 1 73.12 86 PHE A C 1
ATOM 727 O O . PHE A 1 86 ? 16.344 23.406 -33.219 1 73.12 86 PHE A O 1
ATOM 734 N N . GLN A 1 87 ? 15.469 25.328 -33.562 1 62 87 GLN A N 1
ATOM 735 C CA . GLN A 1 87 ? 15.922 25.406 -34.938 1 62 87 GLN A CA 1
ATOM 736 C C . GLN A 1 87 ? 17.438 25.5 -35.031 1 62 87 GLN A C 1
ATOM 738 O O . GLN A 1 87 ? 18.062 24.922 -35.906 1 62 87 GLN A O 1
ATOM 743 N N . SER A 1 88 ? 17.938 26.156 -34.062 1 61.5 88 SER A N 1
ATOM 744 C CA . SER A 1 88 ? 19.391 26.297 -34.062 1 61.5 88 SER A CA 1
ATOM 745 C C . SER A 1 88 ? 20.078 24.969 -33.781 1 61.5 88 SER A C 1
ATOM 747 O O . SER A 1 88 ? 21.188 24.719 -34.25 1 61.5 88 SER A O 1
ATOM 749 N N . HIS A 1 89 ? 19.406 24.234 -32.938 1 58.03 89 HIS A N 1
ATOM 750 C CA . HIS A 1 89 ? 20.016 22.953 -32.594 1 58.03 89 HIS A CA 1
ATOM 751 C C . HIS A 1 89 ? 19.688 21.891 -33.656 1 58.03 89 HIS A C 1
ATOM 753 O O . HIS A 1 89 ? 20.359 20.844 -33.719 1 58.03 89 HIS A O 1
ATOM 759 N N . GLN A 1 90 ? 18.625 22.016 -34.438 1 52.31 90 GLN A N 1
ATOM 760 C CA . GLN A 1 90 ? 18.328 21.078 -35.5 1 52.31 90 GLN A CA 1
ATOM 761 C C . GLN A 1 90 ? 19.219 21.312 -36.719 1 52.31 90 GLN A C 1
ATOM 763 O O . GLN A 1 90 ? 19.297 20.469 -37.594 1 52.31 90 GLN A O 1
ATOM 768 N N . LEU A 1 91 ? 19.906 22.484 -36.875 1 45.44 91 LEU A N 1
ATOM 769 C CA . LEU A 1 91 ? 20.781 22.719 -38.031 1 45.44 91 LEU A CA 1
ATOM 770 C C . LEU A 1 91 ? 22.016 21.828 -37.969 1 45.44 91 LEU A C 1
ATOM 772 O O . LEU A 1 91 ? 22.531 21.547 -36.875 1 45.44 91 LEU A O 1
ATOM 776 N N . PRO A 1 92 ? 22.359 21.031 -39.094 1 41.34 92 PRO A N 1
ATOM 777 C CA . PRO A 1 92 ? 23.406 20.031 -39.219 1 41.34 92 PRO A CA 1
ATOM 778 C C . PRO A 1 92 ? 24.703 20.453 -38.5 1 41.34 92 PRO A C 1
ATOM 780 O O . PRO A 1 92 ? 25.422 19.594 -37.969 1 41.34 92 PRO A O 1
ATOM 783 N N . ASN A 1 93 ? 25.281 21.562 -38.781 1 37.84 93 ASN A N 1
ATOM 784 C CA . ASN A 1 93 ? 26.594 21.969 -38.281 1 37.84 93 ASN A CA 1
ATOM 785 C C . ASN A 1 93 ? 26.547 22.359 -36.812 1 37.84 93 ASN A C 1
ATOM 787 O O . ASN A 1 93 ? 27.562 22.766 -36.25 1 37.84 93 ASN A O 1
ATOM 791 N N . GLY A 1 94 ? 25.562 22.812 -36.281 1 43.06 94 GLY A N 1
ATOM 792 C CA . GLY A 1 94 ? 25.5 23.281 -34.906 1 43.06 94 GLY A CA 1
ATOM 793 C C . GLY A 1 94 ? 25.125 22.188 -33.906 1 43.06 94 GLY A C 1
ATOM 794 O O . GLY A 1 94 ? 23.953 21.969 -33.656 1 43.06 94 GLY A O 1
ATOM 795 N N . GLY A 1 95 ? 25.75 21.109 -33.75 1 41.84 95 GLY A N 1
ATOM 796 C CA . GLY A 1 95 ? 25.812 19.797 -33.125 1 41.84 95 GLY A CA 1
ATOM 797 C C . GLY A 1 95 ? 25.391 19.797 -31.656 1 41.84 95 GLY A C 1
ATOM 798 O O . GLY A 1 95 ? 25.609 18.828 -30.938 1 41.84 95 GLY A O 1
ATOM 799 N N . GLY A 1 96 ? 25.406 20.859 -30.875 1 45.94 96 GLY A N 1
ATOM 800 C CA . GLY A 1 96 ? 25.547 20.516 -29.469 1 45.94 96 GLY A CA 1
ATOM 801 C C . GLY A 1 96 ? 24.266 19.953 -28.859 1 45.94 96 GLY A C 1
ATOM 802 O O . GLY A 1 96 ? 23.172 20.266 -29.328 1 45.94 96 GLY A O 1
ATOM 803 N N . LYS A 1 97 ? 24.25 18.828 -28.266 1 52.56 97 LYS A N 1
ATOM 804 C CA . LYS A 1 97 ? 23.25 18.172 -27.422 1 52.56 97 LYS A CA 1
ATOM 805 C C . LYS A 1 97 ? 22.641 19.156 -26.422 1 52.56 97 LYS A C 1
ATOM 807 O O . LYS A 1 97 ? 23.359 19.922 -25.781 1 52.56 97 LYS A O 1
ATOM 812 N N . ILE A 1 98 ? 21.344 19.375 -26.609 1 59.16 98 ILE A N 1
ATOM 813 C CA . ILE A 1 98 ? 20.609 20.172 -25.625 1 59.16 98 ILE A CA 1
ATOM 814 C C . ILE A 1 98 ? 20.797 19.594 -24.234 1 59.16 98 ILE A C 1
ATOM 816 O O . ILE A 1 98 ? 20.5 18.422 -24 1 59.16 98 ILE A O 1
ATOM 820 N N . ASN A 1 99 ? 21.75 20.125 -23.516 1 58.75 99 ASN A N 1
ATOM 821 C CA . ASN A 1 99 ? 22.031 19.719 -22.156 1 58.75 99 ASN A CA 1
ATOM 822 C C . ASN A 1 99 ? 21.172 20.469 -21.141 1 58.75 99 ASN A C 1
ATOM 824 O O . ASN A 1 99 ? 20.828 21.641 -21.359 1 58.75 99 ASN A O 1
ATOM 828 N N . LYS A 1 100 ? 20.641 19.828 -20.266 1 61.41 100 LYS A N 1
ATOM 829 C CA . LYS A 1 100 ? 19.859 20.406 -19.188 1 61.41 100 LYS A CA 1
ATOM 830 C C . LYS A 1 100 ? 20.594 21.578 -18.531 1 61.41 100 LYS A C 1
ATOM 832 O O . LYS A 1 100 ? 19.969 22.469 -17.953 1 61.41 100 LYS A O 1
ATOM 837 N N . ASN A 1 101 ? 21.891 21.562 -18.828 1 60.16 101 ASN A N 1
ATOM 838 C CA . ASN A 1 101 ? 22.672 22.578 -18.156 1 60.16 101 ASN A CA 1
ATOM 839 C C . ASN A 1 101 ? 23.016 23.734 -19.094 1 60.16 101 ASN A C 1
ATOM 841 O O . ASN A 1 101 ? 23.75 24.656 -18.719 1 60.16 101 ASN A O 1
ATOM 845 N N . SER A 1 102 ? 22.391 23.609 -20.375 1 65.69 102 SER A N 1
ATOM 846 C CA . SER A 1 102 ? 22.609 24.719 -21.297 1 65.69 102 SER A CA 1
ATOM 847 C C . SER A 1 102 ? 21.938 26 -20.797 1 65.69 102 SER A C 1
ATOM 849 O O . SER A 1 102 ? 20.891 25.938 -20.141 1 65.69 102 SER A O 1
ATOM 851 N N . VAL A 1 103 ? 22.625 27.047 -20.906 1 62.72 103 VAL A N 1
ATOM 852 C CA . VAL A 1 103 ? 22.172 28.344 -20.406 1 62.72 103 VAL A CA 1
ATOM 853 C C . VAL A 1 103 ? 20.828 28.688 -21.016 1 62.72 103 VAL A C 1
ATOM 855 O O . VAL A 1 103 ? 19.922 29.172 -20.328 1 62.72 103 VAL A O 1
ATOM 858 N N . ASN A 1 104 ? 20.766 28.406 -22.312 1 65.75 104 ASN A N 1
ATOM 859 C CA . ASN A 1 104 ? 19.5 28.734 -22.969 1 65.75 104 ASN A CA 1
ATOM 860 C C . ASN A 1 104 ? 18.359 27.875 -22.453 1 65.75 104 ASN A C 1
ATOM 862 O O . ASN A 1 104 ? 17.234 28.344 -22.312 1 65.75 104 ASN A O 1
ATOM 866 N N . PHE A 1 105 ? 18.641 26.797 -22.156 1 74.31 105 PHE A N 1
ATOM 867 C CA . PHE A 1 105 ? 17.609 25.906 -21.641 1 74.31 105 PHE A CA 1
ATOM 868 C C . PHE A 1 105 ? 17.125 26.359 -20.281 1 74.31 105 PHE A C 1
ATOM 870 O O . PHE A 1 105 ? 15.914 26.422 -20.031 1 74.31 105 PHE A O 1
ATOM 877 N N . VAL A 1 106 ? 18.109 26.672 -19.484 1 70.31 106 VAL A N 1
ATOM 878 C CA . VAL A 1 106 ? 17.766 27.062 -18.125 1 70.31 106 VAL A CA 1
ATOM 879 C C . VAL A 1 106 ? 16.922 28.328 -18.156 1 70.31 106 VAL A C 1
ATOM 881 O O . VAL A 1 106 ? 15.938 28.453 -17.422 1 70.31 106 VAL A O 1
ATOM 884 N N . SER A 1 107 ? 17.281 29.219 -19.016 1 70.25 107 SER A N 1
ATOM 885 C CA . SER A 1 107 ? 16.547 30.484 -19.109 1 70.25 107 SER A CA 1
ATOM 886 C C . SER A 1 107 ? 15.141 30.25 -19.641 1 70.25 107 SER A C 1
ATOM 888 O O . SER A 1 107 ? 14.18 30.859 -19.141 1 70.25 107 SER A O 1
ATOM 890 N N . LEU A 1 108 ? 15.031 29.469 -20.641 1 77.12 108 LEU A N 1
ATOM 891 C CA . LEU A 1 108 ? 13.719 29.188 -21.219 1 77.12 108 LEU A CA 1
ATOM 892 C C . LEU A 1 108 ? 12.852 28.422 -20.219 1 77.12 108 LEU A C 1
ATOM 894 O O . LEU A 1 108 ? 11.656 28.703 -20.094 1 77.12 108 LEU A O 1
ATOM 898 N N . TYR A 1 109 ? 13.477 27.578 -19.625 1 77.62 109 TYR A N 1
ATOM 899 C CA . TYR A 1 109 ? 12.734 26.766 -18.656 1 77.62 109 TYR A CA 1
ATOM 900 C C . TYR A 1 109 ? 12.227 27.625 -17.5 1 77.62 109 TYR A C 1
ATOM 902 O O . TYR A 1 109 ? 11.062 27.516 -17.109 1 77.62 109 TYR A O 1
ATOM 910 N N . ASP A 1 110 ? 13 28.484 -17.062 1 73.38 110 ASP A N 1
ATOM 911 C CA . ASP A 1 110 ? 12.609 29.391 -15.992 1 73.38 110 ASP A CA 1
ATOM 912 C C . ASP A 1 110 ? 11.547 30.375 -16.469 1 73.38 110 ASP A C 1
ATOM 914 O O . ASP A 1 110 ? 10.672 30.781 -15.695 1 73.38 110 ASP A O 1
ATOM 918 N N . GLY A 1 111 ? 11.719 30.75 -17.672 1 75.5 111 GLY A N 1
ATOM 919 C CA . GLY A 1 111 ? 10.711 31.625 -18.234 1 75.5 111 GLY A CA 1
ATOM 920 C C . GLY A 1 111 ? 9.328 31.016 -18.297 1 75.5 111 GLY A C 1
ATOM 921 O O . GLY A 1 111 ? 8.344 31.641 -17.922 1 75.5 111 GLY A O 1
ATOM 922 N N . PHE A 1 112 ? 9.266 29.828 -18.688 1 79.75 112 PHE A N 1
ATOM 923 C CA . PHE A 1 112 ? 7.988 29.125 -18.766 1 79.75 112 PHE A CA 1
ATOM 924 C C . PHE A 1 112 ? 7.445 28.844 -17.375 1 79.75 112 PHE A C 1
ATOM 926 O O . PHE A 1 112 ? 6.23 28.875 -17.141 1 79.75 112 PHE A O 1
ATOM 933 N N . LYS A 1 113 ? 8.359 28.547 -16.516 1 77 113 LYS A N 1
ATOM 934 C CA . LYS A 1 113 ? 7.938 28.312 -15.133 1 77 113 LYS A CA 1
ATOM 935 C C . LYS A 1 113 ? 7.32 29.562 -14.523 1 77 113 LYS A C 1
ATOM 937 O O . LYS A 1 113 ? 6.297 29.484 -13.836 1 77 113 LYS A O 1
ATOM 942 N N . LYS A 1 114 ? 7.895 30.641 -14.742 1 76.44 114 LYS A N 1
ATOM 943 C CA . LYS A 1 114 ? 7.363 31.906 -14.242 1 76.44 114 LYS A CA 1
ATOM 944 C C . LYS A 1 114 ? 6.016 32.219 -14.883 1 76.44 114 LYS A C 1
ATOM 946 O O . LYS A 1 114 ? 5.102 32.719 -14.211 1 76.44 114 LYS A O 1
ATOM 951 N N . PHE A 1 115 ? 5.984 31.953 -16.109 1 80.5 115 PHE A N 1
ATOM 952 C CA . PHE A 1 115 ? 4.711 32.156 -16.797 1 80.5 115 PHE A CA 1
ATOM 953 C C . PHE A 1 115 ? 3.611 31.328 -16.172 1 80.5 115 PHE A C 1
ATOM 955 O O . PHE A 1 115 ? 2.49 31.797 -15.977 1 80.5 115 PHE A O 1
ATOM 962 N N . SER A 1 116 ? 3.969 30.141 -15.953 1 79.81 116 SER A N 1
ATOM 963 C CA . SER A 1 116 ? 2.992 29.219 -15.359 1 79.81 116 SER A CA 1
ATOM 964 C C . SER A 1 116 ? 2.51 29.734 -14.008 1 79.81 116 SER A C 1
ATOM 966 O O . SER A 1 116 ? 1.327 29.625 -13.68 1 79.81 116 SER A O 1
ATOM 968 N N . LYS A 1 117 ? 3.379 30.234 -13.242 1 76.75 117 LYS A N 1
ATOM 969 C CA . LYS A 1 117 ? 3.008 30.812 -11.953 1 76.75 117 LYS A CA 1
ATOM 970 C C . LYS A 1 117 ? 2.096 32.031 -12.125 1 76.75 117 LYS A C 1
ATOM 972 O O . LYS A 1 117 ? 1.135 32.188 -11.375 1 76.75 117 LYS A O 1
ATOM 977 N N . ASP A 1 118 ? 2.385 32.844 -13.078 1 78.69 118 ASP A N 1
ATOM 978 C CA . ASP A 1 118 ? 1.565 34 -13.344 1 78.69 118 ASP A CA 1
ATOM 979 C C . ASP A 1 118 ? 0.176 33.625 -13.836 1 78.69 118 ASP A C 1
ATOM 981 O O . ASP A 1 118 ? -0.815 34.281 -13.516 1 78.69 118 ASP A O 1
ATOM 985 N N . LEU A 1 119 ? 0.202 32.625 -14.664 1 82.81 119 LEU A N 1
ATOM 986 C CA . LEU A 1 119 ? -1.087 32.156 -15.148 1 82.81 119 LEU A CA 1
ATOM 987 C C . LEU A 1 119 ? -1.931 31.594 -14.008 1 82.81 119 LEU A C 1
ATOM 989 O O . LEU A 1 119 ? -3.148 31.781 -13.977 1 82.81 119 LEU A O 1
ATOM 993 N N . ASP A 1 120 ? -1.314 30.891 -13.164 1 78.56 120 ASP A N 1
ATOM 994 C CA . ASP A 1 120 ? -2.02 30.375 -11.992 1 78.56 120 ASP A CA 1
ATOM 995 C C . ASP A 1 120 ? -2.635 31.516 -11.18 1 78.56 120 ASP A C 1
ATOM 997 O O . ASP A 1 120 ? -3.748 31.391 -10.672 1 78.56 120 ASP A O 1
ATOM 1001 N N . ARG A 1 121 ? -1.943 32.562 -11.023 1 79.56 121 ARG A N 1
ATOM 1002 C CA . ARG A 1 121 ? -2.457 33.719 -10.297 1 79.56 121 ARG A CA 1
ATOM 1003 C C . ARG A 1 121 ? -3.676 34.312 -11 1 79.56 121 ARG A C 1
ATOM 1005 O O . ARG A 1 121 ? -4.637 34.719 -10.352 1 79.56 121 ARG A O 1
ATOM 1012 N N . LEU A 1 122 ? -3.594 34.312 -12.273 1 84.31 122 LEU A N 1
ATOM 1013 C CA . LEU A 1 122 ? -4.734 34.844 -13.031 1 84.31 122 LEU A CA 1
ATOM 1014 C C . LEU A 1 122 ? -5.941 33.906 -12.875 1 84.31 122 LEU A C 1
ATOM 1016 O O . LEU A 1 122 ? -7.074 34.406 -12.758 1 84.31 122 LEU A O 1
ATOM 1020 N N . GLU A 1 123 ? -5.645 32.688 -12.945 1 82.44 123 GLU A N 1
ATOM 1021 C CA . GLU A 1 123 ? -6.727 31.719 -12.781 1 82.44 123 GLU A CA 1
ATOM 1022 C C . GLU A 1 123 ? -7.379 31.844 -11.406 1 82.44 123 GLU A C 1
ATOM 1024 O O . GLU A 1 123 ? -8.602 31.766 -11.289 1 82.44 123 GLU A O 1
ATOM 1029 N N . GLN A 1 124 ? -6.621 31.984 -10.43 1 79.75 124 GLN A N 1
ATOM 1030 C CA . GLN A 1 124 ? -7.156 32.156 -9.086 1 79.75 124 GLN A CA 1
ATOM 1031 C C . GLN A 1 124 ? -7.934 33.469 -8.984 1 79.75 124 GLN A C 1
ATOM 1033 O O . GLN A 1 124 ? -8.938 33.562 -8.273 1 79.75 124 GLN A O 1
ATOM 1038 N N . PHE A 1 125 ? -7.457 34.562 -9.656 1 85.69 125 PHE A N 1
ATOM 1039 C CA . PHE A 1 125 ? -8.172 35.812 -9.727 1 85.69 125 PHE A CA 1
ATOM 1040 C C . PHE A 1 125 ? -9.57 35.625 -10.289 1 85.69 125 PHE A C 1
ATOM 1042 O O . PHE A 1 125 ? -10.539 36.188 -9.766 1 85.69 125 PHE A O 1
ATOM 1049 N N . VAL A 1 126 ? -9.609 34.844 -11.305 1 83.88 126 VAL A N 1
ATOM 1050 C CA . VAL A 1 126 ? -10.891 34.594 -11.961 1 83.88 126 VAL A CA 1
ATOM 1051 C C . VAL A 1 126 ? -11.805 33.781 -11.023 1 83.88 126 VAL A C 1
ATOM 1053 O O . VAL A 1 126 ? -12.984 34.125 -10.867 1 83.88 126 VAL A O 1
ATOM 1056 N N . GLU A 1 127 ? -11.258 32.844 -10.422 1 81.75 127 GLU A N 1
ATOM 1057 C CA . GLU A 1 127 ? -12.047 32 -9.531 1 81.75 127 GLU A CA 1
ATOM 1058 C C . GLU A 1 127 ? -12.547 32.781 -8.32 1 81.75 127 GLU A C 1
ATOM 1060 O O . GLU A 1 127 ? -13.695 32.625 -7.914 1 81.75 127 GLU A O 1
ATOM 1065 N N . LEU A 1 128 ? -11.688 33.531 -7.695 1 83.81 128 LEU A N 1
ATOM 1066 C CA . LEU A 1 128 ? -12.062 34.281 -6.516 1 83.81 128 LEU A CA 1
ATOM 1067 C C . LEU A 1 128 ? -13.133 35.312 -6.852 1 83.81 128 LEU A C 1
ATOM 1069 O O . LEU A 1 128 ? -14.062 35.531 -6.07 1 83.81 128 LEU A O 1
ATOM 1073 N N . ASN A 1 129 ? -13.023 35.938 -7.992 1 87.12 129 ASN A N 1
ATOM 1074 C CA . ASN A 1 129 ? -14.031 36.906 -8.398 1 87.12 129 ASN A CA 1
ATOM 1075 C C . ASN A 1 129 ? -15.352 36.25 -8.742 1 87.12 129 ASN A C 1
ATOM 1077 O O . ASN A 1 129 ? -16.422 36.781 -8.453 1 87.12 129 ASN A O 1
ATOM 1081 N N . GLU A 1 130 ? -15.234 35.125 -9.398 1 84.12 130 GLU A N 1
ATOM 1082 C CA . GLU A 1 130 ? -16.453 34.375 -9.688 1 84.12 130 GLU A CA 1
ATOM 1083 C C . GLU A 1 130 ? -17.203 34 -8.406 1 84.12 130 GLU A C 1
ATOM 1085 O O . GLU A 1 130 ? -18.422 34.156 -8.32 1 84.12 130 GLU A O 1
ATOM 1090 N N . THR A 1 131 ? -16.453 33.562 -7.441 1 84.25 131 THR A N 1
ATOM 1091 C CA . THR A 1 131 ? -17.047 33.219 -6.145 1 84.25 131 THR A CA 1
ATOM 1092 C C . THR A 1 131 ? -17.594 34.469 -5.465 1 84.25 131 THR A C 1
ATOM 1094 O O . THR A 1 131 ? -18.641 34.438 -4.824 1 84.25 131 THR A O 1
ATOM 1097 N N . GLY A 1 132 ? -16.891 35.625 -5.586 1 86.62 132 GLY A N 1
ATOM 1098 C CA . GLY A 1 132 ? -17.344 36.875 -5.012 1 86.62 132 GLY A CA 1
ATOM 1099 C C . GLY A 1 132 ? -18.672 37.344 -5.594 1 86.62 132 GLY A C 1
ATOM 1100 O O . GLY A 1 132 ? -19.578 37.719 -4.852 1 86.62 132 GLY A O 1
ATOM 1101 N N . PHE A 1 133 ? -18.828 37.281 -6.898 1 86.94 133 PHE A N 1
ATOM 1102 C CA . PHE A 1 133 ? -20.047 37.719 -7.555 1 86.94 133 PHE A CA 1
ATOM 1103 C C . PHE A 1 133 ? -21.219 36.781 -7.199 1 86.94 133 PHE A C 1
ATOM 1105 O O . PHE A 1 133 ? -22.328 37.25 -6.992 1 86.94 133 PHE A O 1
ATOM 1112 N N . THR A 1 134 ? -20.875 35.5 -7.141 1 84.81 134 THR A N 1
ATOM 1113 C CA . THR A 1 134 ? -21.922 34.562 -6.777 1 84.81 134 THR A CA 1
ATOM 1114 C C . THR A 1 134 ? -22.391 34.781 -5.344 1 84.81 134 THR A C 1
ATOM 1116 O O . THR A 1 134 ? -23.594 34.781 -5.07 1 84.81 134 THR A O 1
ATOM 1119 N N . LYS A 1 135 ? -21.453 35.031 -4.461 1 86.69 135 LYS A N 1
ATOM 1120 C CA . LYS A 1 135 ? -21.781 35.188 -3.049 1 86.69 135 LYS A CA 1
ATOM 1121 C C . LYS A 1 135 ? -22.5 36.5 -2.799 1 86.69 135 LYS A C 1
ATOM 1123 O O . LYS A 1 135 ? -23.375 36.594 -1.948 1 86.69 135 LYS A O 1
ATOM 1128 N N . VAL A 1 136 ? -22.094 37.562 -3.506 1 87.81 136 VAL A N 1
ATOM 1129 C CA . VAL A 1 136 ? -22.719 38.875 -3.314 1 87.81 136 VAL A CA 1
ATOM 1130 C C . VAL A 1 136 ? -24.156 38.844 -3.844 1 87.81 136 VAL A C 1
ATOM 1132 O O . VAL A 1 136 ? -25.062 39.438 -3.236 1 87.81 136 VAL A O 1
ATOM 1135 N N . LEU A 1 137 ? -24.375 38.219 -4.945 1 86.5 137 LEU A N 1
ATOM 1136 C CA . LEU A 1 137 ? -25.719 38.125 -5.512 1 86.5 137 LEU A CA 1
ATOM 1137 C C . LEU A 1 137 ? -26.609 37.25 -4.621 1 86.5 137 LEU A C 1
ATOM 1139 O O . LEU A 1 137 ? -27.812 37.531 -4.488 1 86.5 137 LEU A O 1
ATOM 1143 N N . LYS A 1 138 ? -25.984 36.219 -4.094 1 86.5 138 LYS A N 1
ATOM 1144 C CA . LYS A 1 138 ? -26.734 35.406 -3.146 1 86.5 138 LYS A CA 1
ATOM 1145 C C . LYS A 1 138 ? -27.156 36.219 -1.931 1 86.5 138 LYS A C 1
ATOM 1147 O O . LYS A 1 138 ? -28.281 36.094 -1.444 1 86.5 138 LYS A O 1
ATOM 1152 N N . LYS A 1 139 ? -26.25 37.094 -1.432 1 86.19 139 LYS A N 1
ATOM 1153 C CA . LYS A 1 139 ? -26.547 37.938 -0.293 1 86.19 139 LYS A CA 1
ATOM 1154 C C . LYS A 1 139 ? -27.625 38.969 -0.645 1 86.19 139 LYS A C 1
ATOM 1156 O O . LYS A 1 139 ? -28.484 39.281 0.182 1 86.19 139 LYS A O 1
ATOM 1161 N N . TRP A 1 140 ? -27.562 39.5 -1.802 1 84.81 140 TRP A N 1
ATOM 1162 C CA . TRP A 1 140 ? -28.578 40.469 -2.271 1 84.81 140 TRP A CA 1
ATOM 1163 C C . TRP A 1 140 ? -29.938 39.781 -2.334 1 84.81 140 TRP A C 1
ATOM 1165 O O . TRP A 1 140 ? -30.938 40.375 -1.883 1 84.81 140 TRP A O 1
ATOM 1175 N N . ASP A 1 141 ? -29.906 38.562 -2.838 1 81.5 141 ASP A N 1
ATOM 1176 C CA . ASP A 1 141 ? -31.156 37.844 -2.957 1 81.5 141 ASP A CA 1
ATOM 1177 C C . ASP A 1 141 ? -31.75 37.531 -1.582 1 81.5 141 ASP A C 1
ATOM 1179 O O . ASP A 1 141 ? -32.969 37.625 -1.393 1 81.5 141 ASP A O 1
ATOM 1183 N N . LYS A 1 142 ? -30.875 37.219 -0.668 1 79.19 142 LYS A N 1
ATOM 1184 C CA . LYS A 1 142 ? -31.328 36.906 0.683 1 79.19 142 LYS A CA 1
ATOM 1185 C C . LYS A 1 142 ? -31.891 38.125 1.389 1 79.19 142 LYS A C 1
ATOM 1187 O O . LYS A 1 142 ? -32.906 38.031 2.086 1 79.19 142 LYS A O 1
ATOM 1192 N N . ARG A 1 143 ? -31.234 39.312 1.162 1 78.94 143 ARG A N 1
ATOM 1193 C CA . ARG A 1 143 ? -31.625 40.531 1.872 1 78.94 143 ARG A CA 1
ATOM 1194 C C . ARG A 1 143 ? -32.781 41.219 1.162 1 78.94 143 ARG A C 1
ATOM 1196 O O . ARG A 1 143 ? -33.625 41.812 1.81 1 78.94 143 ARG A O 1
ATOM 1203 N N . SER A 1 144 ? -32.781 41.156 -0.191 1 76.12 144 SER A N 1
ATOM 1204 C CA . SER A 1 144 ? -33.812 41.844 -0.959 1 76.12 144 SER A CA 1
ATOM 1205 C C . SER A 1 144 ? -34.969 40.938 -1.243 1 76.12 144 SER A C 1
ATOM 1207 O O . SER A 1 144 ? -36 41.375 -1.781 1 76.12 144 SER A O 1
ATOM 1209 N N . LYS A 1 145 ? -34.906 39.594 -0.791 1 67.94 145 LYS A N 1
ATOM 1210 C CA . LYS A 1 145 ? -35.906 38.594 -1.028 1 67.94 145 LYS A CA 1
ATOM 1211 C C . LYS A 1 145 ? -36.25 38.469 -2.514 1 67.94 145 LYS A C 1
ATOM 1213 O O . LYS A 1 145 ? -37.438 38.5 -2.891 1 67.94 145 LYS A O 1
ATOM 1218 N N . SER A 1 146 ? -35.156 38.719 -3.348 1 72.81 146 SER A N 1
ATOM 1219 C CA . SER A 1 146 ? -35.281 38.594 -4.793 1 72.81 146 SER A CA 1
ATOM 1220 C C . SER A 1 146 ? -34.594 37.344 -5.301 1 72.81 146 SER A C 1
ATOM 1222 O O . SER A 1 146 ? -33.906 36.656 -4.539 1 72.81 146 SER A O 1
ATOM 1224 N N . SER A 1 147 ? -35.031 36.75 -6.402 1 74.69 147 SER A N 1
ATOM 1225 C CA . SER A 1 147 ? -34.406 35.594 -7.023 1 74.69 147 SER A CA 1
ATOM 1226 C C . SER A 1 147 ? -33.719 35.969 -8.336 1 74.69 147 SER A C 1
ATOM 1228 O O . SER A 1 147 ? -34.094 35.469 -9.398 1 74.69 147 SER A O 1
ATOM 1230 N N . THR A 1 148 ? -32.875 36.938 -8.305 1 71.25 148 THR A N 1
ATOM 1231 C CA . THR A 1 148 ? -32.25 37.469 -9.516 1 71.25 148 THR A CA 1
ATOM 1232 C C . THR A 1 148 ? -30.828 36.906 -9.688 1 71.25 148 THR A C 1
ATOM 1234 O O . THR A 1 148 ? -30.188 37.156 -10.703 1 71.25 148 THR A O 1
ATOM 1237 N N . LYS A 1 149 ? -30.375 36.156 -8.742 1 80.38 149 LYS A N 1
ATOM 1238 C CA . LYS A 1 149 ? -29 35.688 -8.766 1 80.38 149 LYS A CA 1
ATOM 1239 C C . LYS A 1 149 ? -28.688 34.938 -10.047 1 80.38 149 LYS A C 1
ATOM 1241 O O . LYS A 1 149 ? -27.766 35.281 -10.781 1 80.38 149 LYS A O 1
ATOM 1246 N N . GLU A 1 150 ? -29.562 33.844 -10.352 1 75.25 150 GLU A N 1
ATOM 1247 C CA . GLU A 1 150 ? -29.281 32.969 -11.477 1 75.25 150 GLU A CA 1
ATOM 1248 C C . GLU A 1 150 ? -29.406 33.719 -12.805 1 75.25 150 GLU A C 1
ATOM 1250 O O . GLU A 1 150 ? -28.625 33.469 -13.727 1 75.25 150 GLU A O 1
ATOM 1255 N N . LEU A 1 151 ? -30.297 34.594 -12.828 1 71.94 151 LEU A N 1
ATOM 1256 C CA . LEU A 1 151 ? -30.516 35.344 -14.055 1 71.94 151 LEU A CA 1
ATOM 1257 C C . LEU A 1 151 ? -29.344 36.312 -14.32 1 71.94 151 LEU A C 1
ATOM 1259 O O . LEU A 1 151 ? -28.844 36.375 -15.438 1 71.94 151 LEU A O 1
ATOM 1263 N N . TYR A 1 152 ? -28.969 36.938 -13.258 1 80.81 152 TYR A N 1
ATOM 1264 C CA . TYR A 1 152 ? -27.891 37.875 -13.445 1 80.81 152 TYR A CA 1
ATOM 1265 C C . TYR A 1 152 ? -26.562 37.156 -13.703 1 80.81 152 TYR A C 1
ATOM 1267 O O . TYR A 1 152 ? -25.734 37.656 -14.469 1 80.81 152 TYR A O 1
ATOM 1275 N N . LEU A 1 153 ? -26.312 36.094 -13.055 1 81.69 153 LEU A N 1
ATOM 1276 C CA . LEU A 1 153 ? -25.094 35.344 -13.281 1 81.69 153 LEU A CA 1
ATOM 1277 C C . LEU A 1 153 ? -25.016 34.875 -14.734 1 81.69 153 LEU A C 1
ATOM 1279 O O . LEU A 1 153 ? -23.953 34.969 -15.359 1 81.69 153 LEU A O 1
ATOM 1283 N N . THR A 1 154 ? -26.078 34.375 -15.289 1 74.06 154 THR A N 1
ATOM 1284 C CA . THR A 1 154 ? -26.078 33.812 -16.625 1 74.06 154 THR A CA 1
ATOM 1285 C C . THR A 1 154 ? -26.062 34.938 -17.688 1 74.06 154 THR A C 1
ATOM 1287 O O . THR A 1 154 ? -25.453 34.781 -18.734 1 74.06 154 THR A O 1
ATOM 1290 N N . THR A 1 155 ? -26.641 36.062 -17.391 1 73 155 THR A N 1
ATOM 1291 C CA . THR A 1 155 ? -26.812 37.094 -18.406 1 73 155 THR A CA 1
ATOM 1292 C C . THR A 1 155 ? -25.688 38.125 -18.344 1 73 155 THR A C 1
ATOM 1294 O O . THR A 1 155 ? -25.297 38.688 -19.375 1 73 155 THR A O 1
ATOM 1297 N N . ALA A 1 156 ? -25.203 38.312 -17.172 1 75.25 156 ALA A N 1
ATOM 1298 C CA . ALA A 1 156 ? -24.281 39.438 -17.062 1 75.25 156 ALA A CA 1
ATOM 1299 C C . ALA A 1 156 ? -22.891 38.969 -16.672 1 75.25 156 ALA A C 1
ATOM 1301 O O . ALA A 1 156 ? -21.875 39.406 -17.219 1 75.25 156 ALA A O 1
ATOM 1302 N N . VAL A 1 157 ? -22.828 38.125 -15.758 1 78.69 157 VAL A N 1
ATOM 1303 C CA . VAL A 1 157 ? -21.531 37.75 -15.188 1 78.69 157 VAL A CA 1
ATOM 1304 C C . VAL A 1 157 ? -20.859 36.719 -16.062 1 78.69 157 VAL A C 1
ATOM 1306 O O . VAL A 1 157 ? -19.766 36.938 -16.578 1 78.69 157 VAL A O 1
ATOM 1309 N N . ASN A 1 158 ? -21.578 35.625 -16.422 1 75.81 158 ASN A N 1
ATOM 1310 C CA . ASN A 1 158 ? -20.969 34.469 -17.109 1 75.81 158 ASN A CA 1
ATOM 1311 C C . ASN A 1 158 ? -20.672 34.812 -18.562 1 75.81 158 ASN A C 1
ATOM 1313 O O . ASN A 1 158 ? -19.859 34.125 -19.203 1 75.81 158 ASN A O 1
ATOM 1317 N N . VAL A 1 159 ? -21.234 35.875 -19.125 1 72.38 159 VAL A N 1
ATOM 1318 C CA . VAL A 1 159 ? -21.078 36.219 -20.531 1 72.38 159 VAL A CA 1
ATOM 1319 C C . VAL A 1 159 ? -19.828 37.094 -20.703 1 72.38 159 VAL A C 1
ATOM 1321 O O . VAL A 1 159 ? -19.281 37.188 -21.812 1 72.38 159 VAL A O 1
ATOM 1324 N N . GLN A 1 160 ? -19.281 37.469 -19.562 1 75.75 160 GLN A N 1
ATOM 1325 C CA . GLN A 1 160 ? -18.094 38.312 -19.641 1 75.75 160 GLN A CA 1
ATOM 1326 C C . GLN A 1 160 ? -16.859 37.469 -20.016 1 75.75 160 GLN A C 1
ATOM 1328 O O . GLN A 1 160 ? -16.766 36.312 -19.656 1 75.75 160 GLN A O 1
ATOM 1333 N N . PRO A 1 161 ? -16.016 38.031 -20.734 1 72.75 161 PRO A N 1
ATOM 1334 C CA . PRO A 1 161 ? -14.828 37.281 -21.172 1 72.75 161 PRO A CA 1
ATOM 1335 C C . PRO A 1 161 ? -14.016 36.719 -20.016 1 72.75 161 PRO A C 1
ATOM 1337 O O . PRO A 1 161 ? -13.359 35.688 -20.172 1 72.75 161 PRO A O 1
ATOM 1340 N N . VAL A 1 162 ? -14.086 37.406 -18.922 1 79.75 162 VAL A N 1
ATOM 1341 C CA . VAL A 1 162 ? -13.312 36.938 -17.766 1 79.75 162 VAL A CA 1
ATOM 1342 C C . VAL A 1 162 ? -13.789 35.531 -17.359 1 79.75 162 VAL A C 1
ATOM 1344 O O . VAL A 1 162 ? -13 34.719 -16.875 1 79.75 162 VAL A O 1
ATOM 1347 N N . PHE A 1 163 ? -15.031 35.312 -17.594 1 78.44 163 PHE A N 1
ATOM 1348 C CA . PHE A 1 163 ? -15.57 34.062 -17.094 1 78.44 163 PHE A CA 1
ATOM 1349 C C . PHE A 1 163 ? -15.789 33.094 -18.25 1 78.44 163 PHE A C 1
ATOM 1351 O O . PHE A 1 163 ? -16.297 31.969 -18.031 1 78.44 163 PHE A O 1
ATOM 1358 N N . HIS A 1 164 ? -15.336 33.625 -19.562 1 68.94 164 HIS A N 1
ATOM 1359 C CA . HIS A 1 164 ? -15.258 32.688 -20.672 1 68.94 164 HIS A CA 1
ATOM 1360 C C . HIS A 1 164 ? -13.906 31.969 -20.703 1 68.94 164 HIS A C 1
ATOM 1362 O O . HIS A 1 164 ? -12.883 32.594 -21 1 68.94 164 HIS A O 1
ATOM 1368 N N . ARG A 1 165 ? -13.781 30.906 -20.188 1 69.88 165 ARG A N 1
ATOM 1369 C CA . ARG A 1 165 ? -12.586 30.172 -19.797 1 69.88 165 ARG A CA 1
ATOM 1370 C C . ARG A 1 165 ? -11.836 29.656 -21.016 1 69.88 165 ARG A C 1
ATOM 1372 O O . ARG A 1 165 ? -10.797 29 -20.891 1 69.88 165 ARG A O 1
ATOM 1379 N N . SER A 1 166 ? -12.203 30.047 -22.266 1 70.75 166 SER A N 1
ATOM 1380 C CA . SER A 1 166 ? -11.578 29.422 -23.438 1 70.75 166 SER A CA 1
ATOM 1381 C C . SER A 1 166 ? -10.148 29.906 -23.625 1 70.75 166 SER A C 1
ATOM 1383 O O . SER A 1 166 ? -9.242 29.109 -23.875 1 70.75 166 SER A O 1
ATOM 1385 N N . GLN A 1 167 ? -9.969 31.219 -23.438 1 76.19 167 GLN A N 1
ATOM 1386 C CA . GLN A 1 167 ? -8.633 31.75 -23.656 1 76.19 167 GLN A CA 1
ATOM 1387 C C . GLN A 1 167 ? -7.664 31.297 -22.562 1 76.19 167 GLN A C 1
ATOM 1389 O O . GLN A 1 167 ? -6.508 30.984 -22.844 1 76.19 167 GLN A O 1
ATOM 1394 N N . ILE A 1 168 ? -8.133 31.312 -21.422 1 80.44 168 ILE A N 1
ATOM 1395 C CA . ILE A 1 168 ? -7.273 30.922 -20.312 1 80.44 168 ILE A CA 1
ATOM 1396 C C . ILE A 1 168 ? -6.934 29.438 -20.438 1 80.44 168 ILE A C 1
ATOM 1398 O O . ILE A 1 168 ? -5.82 29.016 -20.094 1 80.44 168 ILE A O 1
ATOM 1402 N N . ILE A 1 169 ? -7.852 28.703 -20.984 1 77.06 169 ILE A N 1
ATOM 1403 C CA . ILE A 1 169 ? -7.625 27.281 -21.203 1 77.06 169 ILE A CA 1
ATOM 1404 C C . ILE A 1 169 ? -6.535 27.078 -22.25 1 77.06 169 ILE A C 1
ATOM 1406 O O . ILE A 1 169 ? -5.648 26.234 -22.094 1 77.06 169 ILE A O 1
ATOM 1410 N N . GLU A 1 170 ? -6.59 27.828 -23.188 1 77.25 170 GLU A N 1
ATOM 1411 C CA . GLU A 1 170 ? -5.598 27.734 -24.25 1 77.25 170 GLU A CA 1
ATOM 1412 C C . GLU A 1 170 ? -4.207 28.094 -23.75 1 77.25 170 GLU A C 1
ATOM 1414 O O . GLU A 1 170 ? -3.221 27.438 -24.078 1 77.25 170 GLU A O 1
ATOM 1419 N N . LEU A 1 171 ? -4.176 29.141 -23 1 80.19 171 LEU A N 1
ATOM 1420 C CA . LEU A 1 171 ? -2.893 29.562 -22.453 1 80.19 171 LEU A CA 1
ATOM 1421 C C . LEU A 1 171 ? -2.328 28.5 -21.516 1 80.19 171 LEU A C 1
ATOM 1423 O O . LEU A 1 171 ? -1.125 28.234 -21.531 1 80.19 171 LEU A O 1
ATOM 1427 N N . SER A 1 172 ? -3.209 28.031 -20.766 1 79.94 172 SER A N 1
ATOM 1428 C CA . SER A 1 172 ? -2.789 27 -19.812 1 79.94 172 SER A CA 1
ATOM 1429 C C . SER A 1 172 ? -2.262 25.766 -20.531 1 79.94 172 SER A C 1
ATOM 1431 O O . SER A 1 172 ? -1.229 25.219 -20.141 1 79.94 172 SER A O 1
ATOM 1433 N N . ASP A 1 173 ? -2.852 25.375 -21.469 1 76.56 173 ASP A N 1
ATOM 1434 C CA . ASP A 1 173 ? -2.447 24.188 -22.219 1 76.56 173 ASP A CA 1
ATOM 1435 C C . ASP A 1 173 ? -1.156 24.438 -22.984 1 76.56 173 ASP A C 1
ATOM 1437 O O . ASP A 1 173 ? -0.299 23.562 -23.078 1 76.56 173 ASP A O 1
ATOM 1441 N N . MET A 1 174 ? -1.061 25.594 -23.5 1 79.06 174 MET A N 1
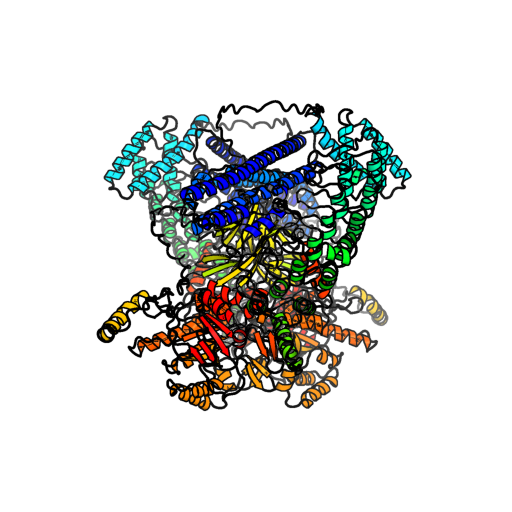ATOM 1442 C CA . MET A 1 174 ? 0.133 25.938 -24.266 1 79.06 174 MET A CA 1
ATOM 1443 C C . MET A 1 174 ? 1.373 25.922 -23.391 1 79.06 174 MET A C 1
ATOM 1445 O O . MET A 1 174 ? 2.426 25.422 -23.797 1 79.06 174 MET A O 1
ATOM 1449 N N . VAL A 1 175 ? 1.234 26.438 -22.281 1 78.94 175 VAL A N 1
ATOM 1450 C CA . VAL A 1 175 ? 2.391 26.484 -21.391 1 78.94 175 VAL A CA 1
ATOM 1451 C C . VAL A 1 175 ? 2.762 25.078 -20.938 1 78.94 175 VAL A C 1
ATOM 1453 O O . VAL A 1 175 ? 3.941 24.719 -20.891 1 78.94 175 VAL A O 1
ATOM 1456 N N . ALA A 1 176 ? 1.763 24.375 -20.562 1 74.5 176 ALA A N 1
ATOM 1457 C CA . ALA A 1 176 ? 2.025 23 -20.156 1 74.5 176 ALA A CA 1
ATOM 1458 C C . ALA A 1 176 ? 2.715 22.203 -21.266 1 74.5 176 ALA A C 1
ATOM 1460 O O . ALA A 1 176 ? 3.672 21.469 -21.016 1 74.5 176 ALA A O 1
ATOM 1461 N N . ASN A 1 177 ? 2.316 22.391 -22.438 1 73.44 177 ASN A N 1
ATOM 1462 C CA . ASN A 1 177 ? 2.883 21.688 -23.578 1 73.44 177 ASN A CA 1
ATOM 1463 C C . ASN A 1 177 ? 4.332 22.094 -23.828 1 73.44 177 ASN A C 1
ATOM 1465 O O . ASN A 1 177 ? 5.18 21.25 -24.125 1 73.44 177 ASN A O 1
ATOM 1469 N N . ASN A 1 178 ? 4.512 23.328 -23.734 1 78.12 178 ASN A N 1
ATOM 1470 C CA . ASN A 1 178 ? 5.859 23.828 -24.016 1 78.12 178 ASN A CA 1
ATOM 1471 C C . ASN A 1 178 ? 6.84 23.422 -22.922 1 78.12 178 ASN A C 1
ATOM 1473 O O . ASN A 1 178 ? 8.008 23.156 -23.203 1 78.12 178 ASN A O 1
ATOM 1477 N N . LEU A 1 179 ? 6.414 23.422 -21.781 1 76.38 179 LEU A N 1
ATOM 1478 C CA . LEU A 1 179 ? 7.27 22.969 -20.688 1 76.38 179 LEU A CA 1
ATOM 1479 C C . LEU A 1 179 ? 7.598 21.484 -20.844 1 76.38 179 LEU A C 1
ATOM 1481 O O . LEU A 1 179 ? 8.734 21.062 -20.594 1 76.38 179 LEU A O 1
ATOM 1485 N N . MET A 1 180 ? 6.633 20.797 -21.188 1 71.81 180 MET A N 1
ATOM 1486 C CA . MET A 1 180 ? 6.844 19.359 -21.391 1 71.81 180 MET A CA 1
ATOM 1487 C C . MET A 1 180 ? 7.797 19.125 -22.562 1 71.81 180 MET A C 1
ATOM 1489 O O . MET A 1 180 ? 8.625 18.219 -22.516 1 71.81 180 MET A O 1
ATOM 1493 N N . GLU A 1 181 ? 7.715 19.906 -23.531 1 72.81 181 GLU A N 1
ATOM 1494 C CA . GLU A 1 181 ? 8.594 19.797 -24.688 1 72.81 181 GLU A CA 1
ATOM 1495 C C . GLU A 1 181 ? 10.039 20.125 -24.328 1 72.81 181 GLU A C 1
ATOM 1497 O O . GLU A 1 181 ? 10.969 19.484 -24.812 1 72.81 181 GLU A O 1
ATOM 1502 N N . LEU A 1 182 ? 10.141 21.125 -23.547 1 75.5 182 LEU A N 1
ATOM 1503 C CA . LEU A 1 182 ? 11.477 21.516 -23.109 1 75.5 182 LEU A CA 1
ATOM 1504 C C . LEU A 1 182 ? 12.133 20.406 -22.297 1 75.5 182 LEU A C 1
ATOM 1506 O O . LEU A 1 182 ? 13.328 20.141 -22.453 1 75.5 182 LEU A O 1
ATOM 1510 N N . GLU A 1 183 ? 11.383 19.844 -21.531 1 71.06 183 GLU A N 1
ATOM 1511 C CA . GLU A 1 183 ? 11.93 18.766 -20.719 1 71.06 183 GLU A CA 1
ATOM 1512 C C . GLU A 1 183 ? 12.25 17.547 -21.562 1 71.06 183 GLU A C 1
ATOM 1514 O O . GLU A 1 183 ? 13.234 16.844 -21.312 1 71.06 183 GLU A O 1
ATOM 1519 N N . SER A 1 184 ? 11.414 17.281 -22.469 1 64.75 184 SER A N 1
ATOM 1520 C CA . SER A 1 184 ? 11.648 16.141 -23.359 1 64.75 184 SER A CA 1
ATOM 1521 C C . SER A 1 184 ? 12.922 16.328 -24.188 1 64.75 184 SER A C 1
ATOM 1523 O O . SER A 1 184 ? 13.609 15.367 -24.5 1 64.75 184 SER A O 1
ATOM 1525 N N . LEU A 1 185 ? 13.242 17.5 -24.469 1 63.28 185 LEU A N 1
ATOM 1526 C CA . LEU A 1 185 ? 14.422 17.812 -25.266 1 63.28 185 LEU A CA 1
ATOM 1527 C C . LEU A 1 185 ? 15.703 17.531 -24.484 1 63.28 185 LEU A C 1
ATOM 1529 O O . LEU A 1 185 ? 16.688 17.062 -25.047 1 63.28 185 LEU A O 1
ATOM 1533 N N . VAL A 1 186 ? 15.578 17.797 -23.203 1 62.03 186 VAL A N 1
ATOM 1534 C CA . VAL A 1 186 ? 16.75 17.562 -22.375 1 62.03 186 VAL A CA 1
ATOM 1535 C C . VAL A 1 186 ? 16.984 16.047 -22.234 1 62.03 186 VAL A C 1
ATOM 1537 O O . VAL A 1 186 ? 18.125 15.594 -22.172 1 62.03 186 VAL A O 1
ATOM 1540 N N . ASP A 1 187 ? 15.828 15.367 -22 1 57.91 187 ASP A N 1
ATOM 1541 C CA . ASP A 1 187 ? 15.984 13.93 -21.812 1 57.91 187 ASP A CA 1
ATOM 1542 C C . ASP A 1 187 ? 16.328 13.234 -23.125 1 57.91 187 ASP A C 1
ATOM 1544 O O . ASP A 1 187 ? 16.656 12.047 -23.141 1 57.91 187 ASP A O 1
ATOM 1548 N N . GLY A 1 188 ? 16.703 14.039 -24.109 1 52.62 188 GLY A N 1
ATOM 1549 C CA . GLY A 1 188 ? 17.062 13.492 -25.406 1 52.62 188 GLY A CA 1
ATOM 1550 C C . GLY A 1 188 ? 15.898 12.875 -26.141 1 52.62 188 GLY A C 1
ATOM 1551 O O . GLY A 1 188 ? 16.094 12.195 -27.156 1 52.62 188 GLY A O 1
ATOM 1552 N N . ASP A 1 189 ? 14.797 12.758 -25.453 1 46.97 189 ASP A N 1
ATOM 1553 C CA . ASP A 1 189 ? 13.656 12.055 -26.047 1 46.97 189 ASP A CA 1
ATOM 1554 C C . ASP A 1 189 ? 12.938 12.938 -27.062 1 46.97 189 ASP A C 1
ATOM 1556 O O . ASP A 1 189 ? 12.375 13.977 -26.703 1 46.97 189 ASP A O 1
ATOM 1560 N N . THR A 1 190 ? 13.477 13.102 -28.141 1 43.28 190 THR A N 1
ATOM 1561 C CA . THR A 1 190 ? 12.891 13.867 -29.234 1 43.28 190 THR A CA 1
ATOM 1562 C C . THR A 1 190 ? 11.422 13.484 -29.438 1 43.28 190 THR A C 1
ATOM 1564 O O . THR A 1 190 ? 10.781 13.953 -30.375 1 43.28 190 THR A O 1
ATOM 1567 N N . SER A 1 191 ? 10.93 12.516 -28.875 1 37.91 191 SER A N 1
ATOM 1568 C CA . SER A 1 191 ? 9.594 12.047 -29.219 1 37.91 191 SER A CA 1
ATOM 1569 C C . SER A 1 191 ? 8.516 12.898 -28.547 1 37.91 191 SER A C 1
ATOM 1571 O O . SER A 1 191 ? 8.234 12.734 -27.359 1 37.91 191 SER A O 1
ATOM 1573 N N . PHE A 1 192 ? 8.68 14.273 -28.703 1 40.66 192 PHE A N 1
ATOM 1574 C CA . PHE A 1 192 ? 7.75 15.117 -27.969 1 40.66 192 PHE A CA 1
ATOM 1575 C C . PHE A 1 192 ? 6.348 15.016 -28.547 1 40.66 192 PHE A C 1
ATOM 1577 O O . PHE A 1 192 ? 6.188 14.875 -29.766 1 40.66 192 PHE A O 1
ATOM 1584 N N . VAL A 1 193 ? 5.516 14.648 -27.781 1 38.22 193 VAL A N 1
ATOM 1585 C CA . VAL A 1 193 ? 4.09 14.703 -28.094 1 38.22 193 VAL A CA 1
ATOM 1586 C C . VAL A 1 193 ? 3.68 16.141 -28.391 1 38.22 193 VAL A C 1
ATOM 1588 O O . VAL A 1 193 ? 3.771 17.016 -27.531 1 38.22 193 VAL A O 1
ATOM 1591 N N . ARG A 1 194 ? 3.859 16.656 -29.594 1 35 194 ARG A N 1
ATOM 1592 C CA . ARG A 1 194 ? 3.338 17.969 -29.984 1 35 194 ARG A CA 1
ATOM 1593 C C . ARG A 1 194 ? 1.812 17.969 -29.953 1 35 194 ARG A C 1
ATOM 1595 O O . ARG A 1 194 ? 1.167 17.141 -30.594 1 35 194 ARG A O 1
ATOM 1602 N N . TYR A 1 195 ? 1.243 18.531 -28.969 1 31.14 195 TYR A N 1
ATOM 1603 C CA . TYR A 1 195 ? -0.196 18.766 -28.969 1 31.14 195 TYR A CA 1
ATOM 1604 C C . TYR A 1 195 ? -0.564 19.859 -29.969 1 31.14 195 TYR A C 1
ATOM 1606 O O . TYR A 1 195 ? -0.079 20.984 -29.859 1 31.14 195 TYR A O 1
ATOM 1614 N N . GLU A 1 196 ? -0.688 19.578 -31.328 1 31.11 196 GLU A N 1
ATOM 1615 C CA . GLU A 1 196 ? -1.095 20.625 -32.281 1 31.11 196 GLU A CA 1
ATOM 1616 C C . GLU A 1 196 ? -2.469 21.172 -31.922 1 31.11 196 GLU A C 1
ATOM 1618 O O . GLU A 1 196 ? -3.418 20.422 -31.703 1 31.11 196 GLU A O 1
ATOM 1623 N N . GLY A 1 197 ? -2.598 22.391 -31.391 1 30.08 197 GLY A N 1
ATOM 1624 C CA . GLY A 1 197 ? -3.803 23.188 -31.266 1 30.08 197 GLY A CA 1
ATOM 1625 C C . GLY A 1 197 ? -4.66 23.203 -32.5 1 30.08 197 GLY A C 1
ATOM 1626 O O . GLY A 1 197 ? -4.164 22.922 -33.625 1 30.08 197 GLY A O 1
ATOM 1627 N N . ARG A 1 198 ? -5.945 23.156 -32.406 1 28.33 198 ARG A N 1
ATOM 1628 C CA . ARG A 1 198 ? -6.941 23.391 -33.469 1 28.33 198 ARG A CA 1
ATOM 1629 C C . ARG A 1 198 ? -6.602 24.641 -34.25 1 28.33 198 ARG A C 1
ATOM 1631 O O . ARG A 1 198 ? -6.492 25.734 -33.719 1 28.33 198 ARG A O 1
ATOM 1638 N N . SER A 1 199 ? -6.008 24.656 -35.344 1 26.02 199 SER A N 1
ATOM 1639 C CA . SER A 1 199 ? -6.086 25.797 -36.281 1 26.02 199 SER A CA 1
ATOM 1640 C C . SER A 1 199 ? -7.535 26.141 -36.594 1 26.02 199 SER A C 1
ATOM 1642 O O . SER A 1 199 ? -8.273 25.297 -37.125 1 26.02 199 SER A O 1
ATOM 1644 N N . ASN A 1 200 ? -8.406 26.859 -35.781 1 24.86 200 ASN A N 1
ATOM 1645 C CA . ASN A 1 200 ? -9.578 27.531 -36.312 1 24.86 200 ASN A CA 1
ATOM 1646 C C . ASN A 1 200 ? -9.234 28.281 -37.594 1 24.86 200 ASN A C 1
ATOM 1648 O O . ASN A 1 200 ? -8.336 29.125 -37.625 1 24.86 200 ASN A O 1
ATOM 1652 N N . GLY A 1 201 ? -9.414 27.781 -38.781 1 24.28 201 GLY A N 1
ATOM 1653 C CA . GLY A 1 201 ? -9.445 28.422 -40.094 1 24.28 201 GLY A CA 1
ATOM 1654 C C . GLY A 1 201 ? -10.352 29.641 -40.156 1 24.28 201 GLY A C 1
ATOM 1655 O O . GLY A 1 201 ? -10.742 30.078 -41.219 1 24.28 201 GLY A O 1
ATOM 1656 N N . ASN A 1 202 ? -11.203 30.125 -39.125 1 22.61 202 ASN A N 1
ATOM 1657 C CA . ASN A 1 202 ? -11.906 31.312 -39.562 1 22.61 202 ASN A CA 1
ATOM 1658 C C . ASN A 1 202 ? -10.93 32.406 -39.969 1 22.61 202 ASN A C 1
ATOM 1660 O O . ASN A 1 202 ? -10.039 32.781 -39.188 1 22.61 202 ASN A O 1
ATOM 1664 N N . ASP A 1 203 ? -10.805 32.656 -41.312 1 23.77 203 ASP A N 1
ATOM 1665 C CA . ASP A 1 203 ? -10.469 33.844 -42.094 1 23.77 203 ASP A CA 1
ATOM 1666 C C . ASP A 1 203 ? -11.297 35.062 -41.625 1 23.77 203 ASP A C 1
ATOM 1668 O O . ASP A 1 203 ? -12.305 35.406 -42.25 1 23.77 203 ASP A O 1
ATOM 1672 N N . VAL A 1 204 ? -11.906 35.219 -40.469 1 20.8 204 VAL A N 1
ATOM 1673 C CA . VAL A 1 204 ? -12.477 36.562 -40.344 1 20.8 204 VAL A CA 1
ATOM 1674 C C . VAL A 1 204 ? -11.398 37.625 -40.594 1 20.8 204 VAL A C 1
ATOM 1676 O O . VAL A 1 204 ? -10.312 37.531 -40 1 20.8 204 VAL A O 1
ATOM 1679 N N . ASP A 1 205 ? -11.5 38.375 -41.75 1 21.97 205 ASP A N 1
ATOM 1680 C CA . ASP A 1 205 ? -11.008 39.625 -42.281 1 21.97 205 ASP A CA 1
ATOM 1681 C C . ASP A 1 205 ? -11.156 40.75 -41.25 1 21.97 205 ASP A C 1
ATOM 1683 O O . ASP A 1 205 ? -11.047 41.938 -41.562 1 21.97 205 ASP A O 1
ATOM 1687 N N . GLY A 1 206 ? -11.773 40.5 -40.062 1 19.3 206 GLY A N 1
ATOM 1688 C CA . GLY A 1 206 ? -12.062 41.75 -39.375 1 19.3 206 GLY A CA 1
ATOM 1689 C C . GLY A 1 206 ? -10.828 42.625 -39.188 1 19.3 206 GLY A C 1
ATOM 1690 O O . GLY A 1 206 ? -9.742 42.125 -38.906 1 19.3 206 GLY A O 1
ATOM 1691 N N . LYS A 1 207 ? -10.844 43.781 -39.906 1 22.73 207 LYS A N 1
ATOM 1692 C CA . LYS A 1 207 ? -10.078 45.031 -39.875 1 22.73 207 LYS A CA 1
ATOM 1693 C C . LYS A 1 207 ? -9.914 45.531 -38.438 1 22.73 207 LYS A C 1
ATOM 1695 O O . LYS A 1 207 ? -10.703 46.375 -37.969 1 22.73 207 LYS A O 1
ATOM 1700 N N . LEU A 1 208 ? -9.914 44.812 -37.469 1 20.08 208 LEU A N 1
ATOM 1701 C CA . LEU A 1 208 ? -9.773 45.625 -36.281 1 20.08 208 LEU A CA 1
ATOM 1702 C C . LEU A 1 208 ? -8.594 46.594 -36.406 1 20.08 208 LEU A C 1
ATOM 1704 O O . LEU A 1 208 ? -7.512 46.188 -36.844 1 20.08 208 LEU A O 1
ATOM 1708 N N . ALA A 1 209 ? -8.938 47.906 -36.469 1 19.42 209 ALA A N 1
ATOM 1709 C CA . ALA A 1 209 ? -8.211 49.188 -36.562 1 19.42 209 ALA A CA 1
ATOM 1710 C C . ALA A 1 209 ? -7.02 49.188 -35.594 1 19.42 209 ALA A C 1
ATOM 1712 O O . ALA A 1 209 ? -7.137 48.75 -34.438 1 19.42 209 ALA A O 1
ATOM 1713 N N . THR A 1 210 ? -5.898 49.031 -36.156 1 19.56 210 THR A N 1
ATOM 1714 C CA . THR A 1 210 ? -4.551 49.188 -35.625 1 19.56 210 THR A CA 1
ATOM 1715 C C . THR A 1 210 ? -4.434 50.469 -34.812 1 19.56 210 THR A C 1
ATOM 1717 O O . THR A 1 210 ? -4.676 51.562 -35.344 1 19.56 210 THR A O 1
ATOM 1720 N N . PRO A 1 211 ? -5.055 50.562 -33.594 1 19.44 211 PRO A N 1
ATOM 1721 C CA . PRO A 1 211 ? -4.785 51.875 -33 1 19.44 211 PRO A CA 1
ATOM 1722 C C . PRO A 1 211 ? -3.35 52.344 -33.219 1 19.44 211 PRO A C 1
ATOM 1724 O O . PRO A 1 211 ? -2.459 51.5 -33.438 1 19.44 211 PRO A O 1
ATOM 1727 N N . SER A 1 212 ? -3.244 53.656 -33.531 1 18.48 212 SER A N 1
ATOM 1728 C CA . SER A 1 212 ? -2.111 54.469 -33.969 1 18.48 212 SER A CA 1
ATOM 1729 C C . SER A 1 212 ? -0.862 54.156 -33.156 1 18.48 212 SER A C 1
ATOM 1731 O O . SER A 1 212 ? -0.931 53.438 -32.156 1 18.48 212 SER A O 1
ATOM 1733 N N . LYS A 1 213 ? -0.054 55.281 -32.938 1 20.3 213 LYS A N 1
ATOM 1734 C CA . LYS A 1 213 ? 1.33 55.75 -33 1 20.3 213 LYS A CA 1
ATOM 1735 C C . LYS A 1 213 ? 2.055 55.5 -31.672 1 20.3 213 LYS A C 1
ATOM 1737 O O . LYS A 1 213 ? 3.168 55.969 -31.469 1 20.3 213 LYS A O 1
ATOM 1742 N N . TYR A 1 214 ? 1.568 54.938 -30.672 1 18.27 214 TYR A N 1
ATOM 1743 C CA . TYR A 1 214 ? 2.598 55.281 -29.703 1 18.27 214 TYR A CA 1
ATOM 1744 C C . TYR A 1 214 ? 3.963 54.75 -30.125 1 18.27 214 TYR A C 1
ATOM 1746 O O . TYR A 1 214 ? 4.121 53.562 -30.406 1 18.27 214 TYR A O 1
ATOM 1754 N N . SER A 1 215 ? 4.707 55.562 -31 1 19.36 215 SER A N 1
ATOM 1755 C CA . SER A 1 215 ? 6.062 55.531 -31.547 1 19.36 215 SER A CA 1
ATOM 1756 C C . SER A 1 215 ? 7.074 55.156 -30.453 1 19.36 215 SER A C 1
ATOM 1758 O O . SER A 1 215 ? 7.473 56.031 -29.656 1 19.36 215 SER A O 1
ATOM 1760 N N . ILE A 1 216 ? 6.816 54.281 -29.531 1 19.56 216 ILE A N 1
ATOM 1761 C CA . ILE A 1 216 ? 8.031 54.188 -28.734 1 19.56 216 ILE A CA 1
ATOM 1762 C C . ILE A 1 216 ? 9.211 53.844 -29.641 1 19.56 216 ILE A C 1
ATOM 1764 O O . ILE A 1 216 ? 9.227 52.781 -30.281 1 19.56 216 ILE A O 1
ATOM 1768 N N . ALA A 1 217 ? 9.922 54.781 -30.281 1 20.27 217 ALA A N 1
ATOM 1769 C CA . ALA A 1 217 ? 11.102 54.906 -31.156 1 20.27 217 ALA A CA 1
ATOM 1770 C C . ALA A 1 217 ? 12.266 54.062 -30.594 1 20.27 217 ALA A C 1
ATOM 1772 O O . ALA A 1 217 ? 13.383 54.156 -31.109 1 20.27 217 ALA A O 1
ATOM 1773 N N . SER A 1 218 ? 12.203 53.438 -29.422 1 20.88 218 SER A N 1
ATOM 1774 C CA . SER A 1 218 ? 13.594 53.125 -29.109 1 20.88 218 SER A CA 1
ATOM 1775 C C . SER A 1 218 ? 14.188 52.188 -30.141 1 20.88 218 SER A C 1
ATOM 1777 O O . SER A 1 218 ? 13.617 51.125 -30.438 1 20.88 218 SER A O 1
ATOM 1779 N N . SER A 1 219 ? 14.75 52.656 -31.281 1 23.03 219 SER A N 1
ATOM 1780 C CA . SER A 1 219 ? 15.484 52.125 -32.438 1 23.03 219 SER A CA 1
ATOM 1781 C C . SER A 1 219 ? 16.469 51.062 -32.031 1 23.03 219 SER A C 1
ATOM 1783 O O . SER A 1 219 ? 17.359 50.688 -32.812 1 23.03 219 SER A O 1
ATOM 1785 N N . SER A 1 220 ? 16.578 50.594 -30.797 1 25.2 220 SER A N 1
ATOM 1786 C CA . SER A 1 220 ? 17.812 49.812 -30.734 1 25.2 220 SER A CA 1
ATOM 1787 C C . SER A 1 220 ? 17.766 48.625 -31.703 1 25.2 220 SER A C 1
ATOM 1789 O O . SER A 1 220 ? 16.734 47.969 -31.828 1 25.2 220 SER A O 1
ATOM 1791 N N . LYS A 1 221 ? 18.516 48.688 -32.844 1 25.97 221 LYS A N 1
ATOM 1792 C CA . LYS A 1 221 ? 18.812 47.75 -33.906 1 25.97 221 LYS A CA 1
ATOM 1793 C C . LYS A 1 221 ? 18.922 46.312 -33.375 1 25.97 221 LYS A C 1
ATOM 1795 O O . LYS A 1 221 ? 19.891 45.969 -32.719 1 25.97 221 LYS A O 1
ATOM 1800 N N . THR A 1 222 ? 17.812 45.688 -33.188 1 28.36 222 THR A N 1
ATOM 1801 C CA . THR A 1 222 ? 17.875 44.281 -32.875 1 28.36 222 THR A CA 1
ATOM 1802 C C . THR A 1 222 ? 18.609 43.5 -33.969 1 28.36 222 THR A C 1
ATOM 1804 O O . THR A 1 222 ? 18.266 43.625 -35.125 1 28.36 222 THR A O 1
ATOM 1807 N N . PRO A 1 223 ? 19.938 43.281 -33.906 1 28.59 223 PRO A N 1
ATOM 1808 C CA . PRO A 1 223 ? 20.703 42.625 -34.969 1 28.59 223 PRO A CA 1
ATOM 1809 C C . PRO A 1 223 ? 19.922 41.469 -35.625 1 28.59 223 PRO A C 1
ATOM 1811 O O . PRO A 1 223 ? 18.969 40.969 -35.062 1 28.59 223 PRO A O 1
ATOM 1814 N N . SER A 1 224 ? 20.078 41.312 -36.969 1 28.31 224 SER A N 1
ATOM 1815 C CA . SER A 1 224 ? 19.5 40.375 -37.906 1 28.31 224 SER A CA 1
ATOM 1816 C C . SER A 1 224 ? 19.469 38.969 -37.312 1 28.31 224 SER A C 1
ATOM 1818 O O . SER A 1 224 ? 20.344 38.594 -36.531 1 28.31 224 SER A O 1
ATOM 1820 N N . PRO A 1 225 ? 18.391 38.312 -37.438 1 33.41 225 PRO A N 1
ATOM 1821 C CA . PRO A 1 225 ? 18.031 37 -36.875 1 33.41 225 PRO A CA 1
ATOM 1822 C C . PRO A 1 225 ? 19.094 35.938 -37.125 1 33.41 225 PRO A C 1
ATOM 1824 O O . PRO A 1 225 ? 19.125 34.906 -36.438 1 33.41 225 PRO A O 1
ATOM 1827 N N . SER A 1 226 ? 19.844 36.062 -38.344 1 34.59 226 SER A N 1
ATOM 1828 C CA . SER A 1 226 ? 20.766 35.031 -38.75 1 34.59 226 SER A CA 1
ATOM 1829 C C . SER A 1 226 ? 21.938 34.906 -37.75 1 34.59 226 SER A C 1
ATOM 1831 O O . SER A 1 226 ? 22.516 33.812 -37.594 1 34.59 226 SER A O 1
ATOM 1833 N N . SER A 1 227 ? 22.438 36 -37.219 1 37.16 227 SER A N 1
ATOM 1834 C CA . SER A 1 227 ? 23.641 36.094 -36.438 1 37.16 227 SER A CA 1
ATOM 1835 C C . SER A 1 227 ? 23.406 35.625 -35 1 37.16 227 SER A C 1
ATOM 1837 O O . SER A 1 227 ? 24.344 35.469 -34.219 1 37.16 227 SER A O 1
ATOM 1839 N N . SER A 1 228 ? 22.266 35.594 -34.562 1 40.66 228 SER A N 1
ATOM 1840 C CA . SER A 1 228 ? 21.938 35.281 -33.188 1 40.66 228 SER A CA 1
ATOM 1841 C C . SER A 1 228 ? 22.062 33.781 -32.906 1 40.66 228 SER A C 1
ATOM 1843 O O . SER A 1 228 ? 22.25 33.344 -31.781 1 40.66 228 SER A O 1
ATOM 1845 N N . SER A 1 229 ? 21.688 33.031 -33.906 1 42.97 229 SER A N 1
ATOM 1846 C CA . SER A 1 229 ? 21.688 31.578 -33.781 1 42.97 229 SER A CA 1
ATOM 1847 C C . SER A 1 229 ? 23.094 31.047 -33.531 1 42.97 229 SER A C 1
ATOM 1849 O O . SER A 1 229 ? 23.266 30.125 -32.75 1 42.97 229 SER A O 1
ATOM 1851 N N . SER A 1 230 ? 24.062 31.625 -34.25 1 49.44 230 SER A N 1
ATOM 1852 C CA . SER A 1 230 ? 25.469 31.281 -34.125 1 49.44 230 SER A CA 1
ATOM 1853 C C . SER A 1 230 ? 26.047 31.703 -32.781 1 49.44 230 SER A C 1
ATOM 1855 O O . SER A 1 230 ? 26.984 31.078 -32.281 1 49.44 230 SER A O 1
ATOM 1857 N N . ALA A 1 231 ? 25.359 32.531 -32.188 1 54.09 231 ALA A N 1
ATOM 1858 C CA . ALA A 1 231 ? 25.859 33.125 -30.953 1 54.09 231 ALA A CA 1
ATOM 1859 C C . ALA A 1 231 ? 25.516 32.25 -29.75 1 54.09 231 ALA A C 1
ATOM 1861 O O . ALA A 1 231 ? 26.312 32.125 -28.812 1 54.09 231 ALA A O 1
ATOM 1862 N N . ALA A 1 232 ? 24.297 31.594 -29.828 1 58.91 232 ALA A N 1
ATOM 1863 C CA . ALA A 1 232 ? 23.891 30.75 -28.703 1 58.91 232 ALA A CA 1
ATOM 1864 C C . ALA A 1 232 ? 24.797 29.531 -28.562 1 58.91 232 ALA A C 1
ATOM 1866 O O . ALA A 1 232 ? 25.172 29.156 -27.453 1 58.91 232 ALA A O 1
ATOM 1867 N N . GLY A 1 233 ? 25.125 28.984 -29.719 1 61.81 233 GLY A N 1
ATOM 1868 C CA . GLY A 1 233 ? 26.062 27.875 -29.672 1 61.81 233 GLY A CA 1
ATOM 1869 C C . GLY A 1 233 ? 27.438 28.266 -29.203 1 61.81 233 GLY A C 1
ATOM 1870 O O . GLY A 1 233 ? 28.078 27.547 -28.422 1 61.81 233 GLY A O 1
ATOM 1871 N N . ALA A 1 234 ? 27.766 29.484 -29.609 1 70.06 234 ALA A N 1
ATOM 1872 C CA . ALA A 1 234 ? 29.078 30 -29.234 1 70.06 234 ALA A CA 1
ATOM 1873 C C . ALA A 1 234 ? 29.141 30.297 -27.75 1 70.06 234 ALA A C 1
ATOM 1875 O O . ALA A 1 234 ? 30.188 30.109 -27.109 1 70.06 234 ALA A O 1
ATOM 1876 N N . CYS A 1 235 ? 28.031 30.688 -27.172 1 78.75 235 CYS A N 1
ATOM 1877 C CA . CYS A 1 235 ? 28 31 -25.734 1 78.75 235 CYS A CA 1
ATOM 1878 C C . CYS A 1 235 ? 28.188 29.734 -24.906 1 78.75 235 CYS A C 1
ATOM 1880 O O . CYS A 1 235 ? 28.953 29.75 -23.938 1 78.75 235 CYS A O 1
ATOM 1882 N N . ASP A 1 236 ? 27.484 28.703 -25.312 1 74.44 236 ASP A N 1
ATOM 1883 C CA . ASP A 1 236 ? 27.562 27.469 -24.562 1 74.44 236 ASP A CA 1
ATOM 1884 C C . ASP A 1 236 ? 28.969 26.875 -24.625 1 74.44 236 ASP A C 1
ATOM 1886 O O . ASP A 1 236 ? 29.469 26.344 -23.625 1 74.44 236 ASP A O 1
ATOM 1890 N N . GLU A 1 237 ? 29.516 26.938 -25.766 1 75.12 237 GLU A N 1
ATOM 1891 C CA . GLU A 1 237 ? 30.875 26.422 -25.938 1 75.12 237 GLU A CA 1
ATOM 1892 C C . GLU A 1 237 ? 31.875 27.234 -25.125 1 75.12 237 GLU A C 1
ATOM 1894 O O . GLU A 1 237 ? 32.75 26.656 -24.469 1 75.12 237 GLU A O 1
ATOM 1899 N N . LEU A 1 238 ? 31.766 28.516 -25.266 1 83.38 238 LEU A N 1
ATOM 1900 C CA . LEU A 1 238 ? 32.688 29.391 -24.531 1 83.38 238 LEU A CA 1
ATOM 1901 C C . LEU A 1 238 ? 32.531 29.188 -23.031 1 83.38 238 LEU A C 1
ATOM 1903 O O . LEU A 1 238 ? 33.531 29.203 -22.297 1 83.38 238 LEU A O 1
ATOM 1907 N N . TYR A 1 239 ? 31.328 29.109 -22.562 1 85.06 239 TYR A N 1
ATOM 1908 C CA . TYR A 1 239 ? 31.062 28.875 -21.141 1 85.06 239 TYR A CA 1
ATOM 1909 C C . TYR A 1 239 ? 31.719 27.594 -20.672 1 85.06 239 TYR A C 1
ATOM 1911 O O . TYR A 1 239 ? 32.406 27.578 -19.641 1 85.06 239 TYR A O 1
ATOM 1919 N N . THR A 1 240 ? 31.469 26.516 -21.438 1 79.25 240 THR A N 1
ATOM 1920 C CA . THR A 1 240 ? 32 25.203 -21.078 1 79.25 240 THR A CA 1
ATOM 1921 C C . THR A 1 240 ? 33.531 25.219 -21.109 1 79.25 240 THR A C 1
ATOM 1923 O O . THR A 1 240 ? 34.188 24.625 -20.234 1 79.25 240 THR A O 1
ATOM 1926 N N . ASP A 1 241 ? 34.094 25.875 -22.094 1 80.69 241 ASP A N 1
ATOM 1927 C CA . ASP A 1 241 ? 35.531 25.953 -22.25 1 80.69 241 ASP A CA 1
ATOM 1928 C C . ASP A 1 241 ? 36.188 26.656 -21.047 1 80.69 241 ASP A C 1
ATOM 1930 O O . ASP A 1 241 ? 37.188 26.188 -20.516 1 80.69 241 ASP A O 1
ATOM 1934 N N . PHE A 1 242 ? 35.625 27.719 -20.703 1 87.62 242 PHE A N 1
ATOM 1935 C CA . PHE A 1 242 ? 36.188 28.469 -19.594 1 87.62 242 PHE A CA 1
ATOM 1936 C C . PHE A 1 242 ? 36.031 27.688 -18.281 1 87.62 242 PHE A C 1
ATOM 1938 O O . PHE A 1 242 ? 36.969 27.688 -17.469 1 87.62 242 PHE A O 1
ATOM 1945 N N . TYR A 1 243 ? 34.875 27.141 -18.078 1 83.88 243 TYR A N 1
ATOM 1946 C CA . TYR A 1 243 ? 34.656 26.359 -16.875 1 83.88 243 TYR A CA 1
ATOM 1947 C C . TYR A 1 243 ? 35.688 25.219 -16.766 1 83.88 243 TYR A C 1
ATOM 1949 O O . TYR A 1 243 ? 36.25 24.984 -15.703 1 83.88 243 TYR A O 1
ATOM 1957 N N . GLU A 1 244 ? 35.875 24.547 -17.891 1 78.62 244 GLU A N 1
ATOM 1958 C CA . GLU A 1 244 ? 36.812 23.438 -17.922 1 78.62 244 GLU A CA 1
ATOM 1959 C C . GLU A 1 244 ? 38.25 23.922 -17.656 1 78.62 244 GLU A C 1
ATOM 1961 O O . GLU A 1 244 ? 39 23.25 -16.969 1 78.62 244 GLU A O 1
ATOM 1966 N N . ILE A 1 245 ? 38.562 25 -18.219 1 82.12 245 ILE A N 1
ATOM 1967 C CA . ILE A 1 245 ? 39.906 25.547 -18.062 1 82.12 245 ILE A CA 1
ATOM 1968 C C . ILE A 1 245 ? 40.125 25.922 -16.594 1 82.12 245 ILE A C 1
ATOM 1970 O O . ILE A 1 245 ? 41.219 25.719 -16.062 1 82.12 245 ILE A O 1
ATOM 1974 N N . THR A 1 246 ? 39.125 26.469 -15.969 1 84.69 246 THR A N 1
ATOM 1975 C CA . THR A 1 246 ? 39.25 26.906 -14.578 1 84.69 246 THR A CA 1
ATOM 1976 C C . THR A 1 246 ? 39.375 25.688 -13.648 1 84.69 246 THR A C 1
ATOM 1978 O O . THR A 1 246 ? 40.125 25.719 -12.68 1 84.69 246 THR A O 1
ATOM 1981 N N . VAL A 1 247 ? 38.562 24.641 -13.93 1 77.06 247 VAL A N 1
ATOM 1982 C CA . VAL A 1 247 ? 38.531 23.453 -13.086 1 77.06 247 VAL A CA 1
ATOM 1983 C C . VAL A 1 247 ? 39.875 22.703 -13.234 1 77.06 247 VAL A C 1
ATOM 1985 O O . VAL A 1 247 ? 40.438 22.219 -12.25 1 77.06 247 VAL A O 1
ATOM 1988 N N . GLN A 1 248 ? 40.406 22.609 -14.461 1 71.12 248 GLN A N 1
ATOM 1989 C CA . GLN A 1 248 ? 41.625 21.891 -14.742 1 71.12 248 GLN A CA 1
ATOM 1990 C C . GLN A 1 248 ? 42.844 22.641 -14.156 1 71.12 248 GLN A C 1
ATOM 1992 O O . GLN A 1 248 ? 43.812 22.016 -13.75 1 71.12 248 GLN A O 1
ATOM 1997 N N . ASN A 1 249 ? 42.719 23.922 -14.148 1 74.06 249 ASN A N 1
ATOM 1998 C CA . ASN A 1 249 ? 43.875 24.734 -13.734 1 74.06 249 ASN A CA 1
ATOM 1999 C C . ASN A 1 249 ? 43.781 25.078 -12.25 1 74.06 249 ASN A C 1
ATOM 2001 O O . ASN A 1 249 ? 44.562 25.906 -11.766 1 74.06 249 ASN A O 1
ATOM 2005 N N . ALA A 1 250 ? 42.812 24.531 -11.562 1 72.31 250 ALA A N 1
ATOM 2006 C CA . ALA A 1 250 ? 42.562 24.859 -10.164 1 72.31 250 ALA A CA 1
ATOM 2007 C C . ALA A 1 250 ? 43.781 24.547 -9.305 1 72.31 250 ALA A C 1
ATOM 2009 O O . ALA A 1 250 ? 44.031 25.219 -8.305 1 72.31 250 ALA A O 1
ATOM 2010 N N . ASN A 1 251 ? 44.688 23.547 -9.797 1 70.69 251 ASN A N 1
ATOM 2011 C CA . ASN A 1 251 ? 45.844 23.109 -9.008 1 70.69 251 ASN A CA 1
ATOM 2012 C C . ASN A 1 251 ? 47.094 23.844 -9.43 1 70.69 251 ASN A C 1
ATOM 2014 O O . ASN A 1 251 ? 48.156 23.672 -8.812 1 70.69 251 ASN A O 1
ATOM 2018 N N . LEU A 1 252 ? 47.094 24.703 -10.438 1 76.69 252 LEU A N 1
ATOM 2019 C CA . LEU A 1 252 ? 48.281 25.422 -10.914 1 76.69 252 LEU A CA 1
ATOM 2020 C C . LEU A 1 252 ? 48.5 26.719 -10.148 1 76.69 252 LEU A C 1
ATOM 2022 O O . LEU A 1 252 ? 47.594 27.172 -9.445 1 76.69 252 LEU A O 1
ATOM 2026 N N . SER A 1 253 ? 49.781 27.172 -10.156 1 74.62 253 SER A N 1
ATOM 2027 C CA . SER A 1 253 ? 50.062 28.453 -9.516 1 74.62 253 SER A CA 1
ATOM 2028 C C . SER A 1 253 ? 49.25 29.578 -10.156 1 74.62 253 SER A C 1
ATOM 2030 O O . SER A 1 253 ? 48.812 29.469 -11.297 1 74.62 253 SER A O 1
ATOM 2032 N N . GLN A 1 254 ? 48.938 30.703 -9.523 1 77.12 254 GLN A N 1
ATOM 2033 C CA . GLN A 1 254 ? 48.094 31.828 -10 1 77.12 254 GLN A CA 1
ATOM 2034 C C . GLN A 1 254 ? 48.688 32.438 -11.273 1 77.12 254 GLN A C 1
ATOM 2036 O O . GLN A 1 254 ? 47.938 32.812 -12.18 1 77.12 254 GLN A O 1
ATOM 2041 N N . ASP A 1 255 ? 50.031 32.469 -11.336 1 78.81 255 ASP A N 1
ATOM 2042 C CA . ASP A 1 255 ? 50.688 33.062 -12.5 1 78.81 255 ASP A CA 1
ATOM 2043 C C . ASP A 1 255 ? 50.531 32.188 -13.734 1 78.81 255 ASP A C 1
ATOM 2045 O O . ASP A 1 255 ? 50.312 32.656 -14.844 1 78.81 255 ASP A O 1
ATOM 2049 N N . ASP A 1 256 ? 50.562 30.953 -13.422 1 79 256 ASP A N 1
ATOM 2050 C CA . ASP A 1 256 ? 50.406 30.016 -14.531 1 79 256 ASP A CA 1
ATOM 2051 C C . ASP A 1 256 ? 48.969 29.984 -15.023 1 79 256 ASP A C 1
ATOM 2053 O O . ASP A 1 256 ? 48.719 29.844 -16.234 1 79 256 ASP A O 1
ATOM 2057 N N . GLN A 1 257 ? 48.094 30.109 -14.062 1 80.12 257 GLN A N 1
ATOM 2058 C CA . GLN A 1 257 ? 46.688 30.156 -14.43 1 80.12 257 GLN A CA 1
ATOM 2059 C C . GLN A 1 257 ? 46.375 31.359 -15.32 1 80.12 257 GLN A C 1
ATOM 2061 O O . GLN A 1 257 ? 45.688 31.234 -16.328 1 80.12 257 GLN A O 1
ATOM 2066 N N . MET A 1 258 ? 47.031 32.438 -15 1 82.25 258 MET A N 1
ATOM 2067 C CA . MET A 1 258 ? 46.844 33.688 -15.727 1 82.25 258 MET A CA 1
ATOM 2068 C C . MET A 1 258 ? 47.375 33.594 -17.141 1 82.25 258 MET A C 1
ATOM 2070 O O . MET A 1 258 ? 46.781 34.094 -18.094 1 82.25 258 MET A O 1
ATOM 2074 N N . ALA A 1 259 ? 48.5 32.938 -17.219 1 81.62 259 ALA A N 1
ATOM 2075 C CA . ALA A 1 259 ? 49.156 32.812 -18.531 1 81.62 259 ALA A CA 1
ATOM 2076 C C . ALA A 1 259 ? 48.312 31.938 -19.453 1 81.62 259 ALA A C 1
ATOM 2078 O O . ALA A 1 259 ? 48.156 32.25 -20.641 1 81.62 259 ALA A O 1
ATOM 2079 N N . LYS A 1 260 ? 47.719 30.984 -18.922 1 83.25 260 LYS A N 1
ATOM 2080 C CA . LYS A 1 260 ? 46.906 30.062 -19.734 1 83.25 260 LYS A CA 1
ATOM 2081 C C . LYS A 1 260 ? 45.594 30.719 -20.156 1 83.25 260 LYS A C 1
ATOM 2083 O O . LYS A 1 260 ? 45.156 30.531 -21.281 1 83.25 260 LYS A O 1
ATOM 2088 N N . ILE A 1 261 ? 45.031 31.469 -19.234 1 85.38 261 ILE A N 1
ATOM 2089 C CA . ILE A 1 261 ? 43.781 32.125 -19.547 1 85.38 261 ILE A CA 1
ATOM 2090 C C . ILE A 1 261 ? 44.031 33.25 -20.562 1 85.38 261 ILE A C 1
ATOM 2092 O O . ILE A 1 261 ? 43.188 33.469 -21.438 1 85.38 261 ILE A O 1
ATOM 2096 N N . LYS A 1 262 ? 45.188 33.844 -20.516 1 85.62 262 LYS A N 1
ATOM 2097 C CA . LYS A 1 262 ? 45.5 34.906 -21.453 1 85.62 262 LYS A CA 1
ATOM 2098 C C . LYS A 1 262 ? 45.688 34.344 -22.859 1 85.62 262 LYS A C 1
ATOM 2100 O O . LYS A 1 262 ? 45.219 34.938 -23.828 1 85.62 262 LYS A O 1
ATOM 2105 N N . GLU A 1 263 ? 46.406 33.25 -22.891 1 84.44 263 GLU A N 1
ATOM 2106 C CA . GLU A 1 263 ? 46.562 32.594 -24.188 1 84.44 263 GLU A CA 1
ATOM 2107 C C . GLU A 1 263 ? 45.219 32.188 -24.766 1 84.44 263 GLU A C 1
ATOM 2109 O O . GLU A 1 263 ? 44.969 32.375 -25.953 1 84.44 263 GLU A O 1
ATOM 2114 N N . TRP A 1 264 ? 44.469 31.625 -23.906 1 87.12 264 TRP A N 1
ATOM 2115 C CA . TRP A 1 264 ? 43.156 31.172 -24.312 1 87.12 264 TRP A CA 1
ATOM 2116 C C . TRP A 1 264 ? 42.281 32.344 -24.766 1 87.12 264 TRP A C 1
ATOM 2118 O O . TRP A 1 264 ? 41.562 32.25 -25.766 1 87.12 264 TRP A O 1
ATOM 2128 N N . SER A 1 265 ? 42.375 33.438 -24.078 1 87.94 265 SER A N 1
ATOM 2129 C CA . SER A 1 265 ? 41.562 34.625 -24.391 1 87.94 265 SER A CA 1
ATOM 2130 C C . SER A 1 265 ? 41.938 35.188 -25.75 1 87.94 265 SER A C 1
ATOM 2132 O O . SER A 1 265 ? 41.062 35.656 -26.5 1 87.94 265 SER A O 1
ATOM 2134 N N . SER A 1 266 ? 43.219 35.156 -26.078 1 85.38 266 SER A N 1
ATOM 2135 C CA . SER A 1 266 ? 43.688 35.688 -27.359 1 85.38 266 SER A CA 1
ATOM 2136 C C . SER A 1 266 ? 43.188 34.844 -28.531 1 85.38 266 SER A C 1
ATOM 2138 O O . SER A 1 266 ? 42.812 35.375 -29.578 1 85.38 266 SER A O 1
ATOM 2140 N N . GLN A 1 267 ? 43.062 33.656 -28.203 1 86.44 267 GLN A N 1
ATOM 2141 C CA . GLN A 1 267 ? 42.531 32.75 -29.234 1 86.44 267 GLN A CA 1
ATOM 2142 C C . GLN A 1 267 ? 41.062 32.969 -29.469 1 86.44 267 GLN A C 1
ATOM 2144 O O . GLN A 1 267 ? 40.594 32.938 -30.609 1 86.44 267 GLN A O 1
ATOM 2149 N N . ILE A 1 268 ? 40.344 33.188 -28.438 1 87.31 268 ILE A N 1
ATOM 2150 C CA . ILE A 1 268 ? 38.906 33.344 -28.531 1 87.31 268 ILE A CA 1
ATOM 2151 C C . ILE A 1 268 ? 38.562 34.656 -29.203 1 87.31 268 ILE A C 1
ATOM 2153 O O . ILE A 1 268 ? 37.625 34.719 -30.016 1 87.31 268 ILE A O 1
ATOM 2157 N N . ILE A 1 269 ? 39.344 35.719 -28.922 1 86.44 269 ILE A N 1
ATOM 2158 C CA . ILE A 1 269 ? 39.094 37.031 -29.5 1 86.44 269 ILE A CA 1
ATOM 2159 C C . ILE A 1 269 ? 39.281 36.969 -31.016 1 86.44 269 ILE A C 1
ATOM 2161 O O . ILE A 1 269 ? 38.531 37.625 -31.766 1 86.44 269 ILE A O 1
ATOM 2165 N N . SER A 1 270 ? 40.188 36.062 -31.359 1 81.88 270 SER A N 1
ATOM 2166 C CA . SER A 1 270 ? 40.469 35.969 -32.781 1 81.88 270 SER A CA 1
ATOM 2167 C C . SER A 1 270 ? 39.406 35.094 -33.469 1 81.88 270 SER A C 1
ATOM 2169 O O . SER A 1 270 ? 39.094 35.281 -34.656 1 81.88 270 SER A O 1
ATOM 2171 N N . ARG A 1 271 ? 38.875 34.219 -32.781 1 81.69 271 ARG A N 1
ATOM 2172 C CA . ARG A 1 271 ? 38 33.25 -33.375 1 81.69 271 ARG A CA 1
ATOM 2173 C C . ARG A 1 271 ? 36.562 33.781 -33.438 1 81.69 271 ARG A C 1
ATOM 2175 O O . ARG A 1 271 ? 35.812 33.406 -34.344 1 81.69 271 ARG A O 1
ATOM 2182 N N . LEU A 1 272 ? 36.125 34.656 -32.5 1 84.69 272 LEU A N 1
ATOM 2183 C CA . LEU A 1 272 ? 34.719 35.125 -32.438 1 84.69 272 LEU A CA 1
ATOM 2184 C C . LEU A 1 272 ? 34.469 36.219 -33.469 1 84.69 272 LEU A C 1
ATOM 2186 O O . LEU A 1 272 ? 35.312 37.094 -33.656 1 84.69 272 LEU A O 1
ATOM 2190 N N . PRO A 1 273 ? 33.406 36.062 -34.188 1 80.88 273 PRO A N 1
ATOM 2191 C CA . PRO A 1 273 ? 33.062 37.094 -35.156 1 80.88 273 PRO A CA 1
ATOM 2192 C C . PRO A 1 273 ? 32.844 38.469 -34.5 1 80.88 273 PRO A C 1
ATOM 2194 O O . PRO A 1 273 ? 32.312 38.562 -33.406 1 80.88 273 PRO A O 1
ATOM 2197 N N . ASP A 1 274 ? 33.219 39.531 -35.156 1 77.81 274 ASP A N 1
ATOM 2198 C CA . ASP A 1 274 ? 33.219 40.875 -34.625 1 77.81 274 ASP A CA 1
ATOM 2199 C C . ASP A 1 274 ? 31.781 41.344 -34.375 1 77.81 274 ASP A C 1
ATOM 2201 O O . ASP A 1 274 ? 31.516 42.094 -33.438 1 77.81 274 ASP A O 1
ATOM 2205 N N . ALA A 1 275 ? 30.906 40.844 -35.156 1 76.94 275 ALA A N 1
ATOM 2206 C CA . ALA A 1 275 ? 29.531 41.312 -35.031 1 76.94 275 ALA A CA 1
ATOM 2207 C C . ALA A 1 275 ? 28.859 40.812 -33.781 1 76.94 275 ALA A C 1
ATOM 2209 O O . ALA A 1 275 ? 28 41.469 -33.188 1 76.94 275 ALA A O 1
ATOM 2210 N N . THR A 1 276 ? 29.281 39.688 -33.25 1 83.38 276 THR A N 1
ATOM 2211 C CA . THR A 1 276 ? 28.594 39.062 -32.125 1 83.38 276 THR A CA 1
ATOM 2212 C C . THR A 1 276 ? 29.516 38.969 -30.922 1 83.38 276 THR A C 1
ATOM 2214 O O . THR A 1 276 ? 29.109 38.469 -29.859 1 83.38 276 THR A O 1
ATOM 2217 N N . LYS A 1 277 ? 30.641 39.5 -31.109 1 85.62 277 LYS A N 1
ATOM 2218 C CA . LYS A 1 277 ? 31.656 39.344 -30.078 1 85.62 277 LYS A CA 1
ATOM 2219 C C . LYS A 1 277 ? 31.203 40 -28.766 1 85.62 277 LYS A C 1
ATOM 2221 O O . LYS A 1 277 ? 31.297 39.375 -27.703 1 85.62 277 LYS A O 1
ATOM 2226 N N . LYS A 1 278 ? 30.625 41.094 -28.875 1 87.69 278 LYS A N 1
ATOM 2227 C CA . LYS A 1 278 ? 30.219 41.812 -27.672 1 87.69 278 LYS A CA 1
ATOM 2228 C C . LYS A 1 278 ? 29.047 41.125 -26.984 1 87.69 278 LYS A C 1
ATOM 2230 O O . LYS A 1 278 ? 29.016 41.031 -25.766 1 87.69 278 LYS A O 1
ATOM 2235 N N . TYR A 1 279 ? 28.203 40.75 -27.75 1 86.94 279 TYR A N 1
ATOM 2236 C CA . TYR A 1 279 ? 27.031 40.062 -27.203 1 86.94 279 TYR A CA 1
ATOM 2237 C C . TYR A 1 279 ? 27.406 38.75 -26.562 1 86.94 279 TYR A C 1
ATOM 2239 O O . TYR A 1 279 ? 27 38.438 -25.438 1 86.94 279 TYR A O 1
ATOM 2247 N N . THR A 1 280 ? 28.203 37.938 -27.234 1 85.88 280 THR A N 1
ATOM 2248 C CA . THR A 1 280 ? 28.578 36.594 -26.766 1 85.88 280 THR A CA 1
ATOM 2249 C C . THR A 1 280 ? 29.375 36.688 -25.469 1 85.88 280 THR A C 1
ATOM 2251 O O . THR A 1 280 ? 29.094 35.969 -24.516 1 85.88 280 THR A O 1
ATOM 2254 N N . LEU A 1 281 ? 30.266 37.625 -25.516 1 88.81 281 LEU A N 1
ATOM 2255 C CA . LEU A 1 281 ? 31.125 37.719 -24.344 1 88.81 281 LEU A CA 1
ATOM 2256 C C . LEU A 1 281 ? 30.359 38.312 -23.156 1 88.81 281 LEU A C 1
ATOM 2258 O O . LEU A 1 281 ? 30.594 37.938 -22.016 1 88.81 281 LEU A O 1
ATOM 2262 N N . SER A 1 282 ? 29.516 39.219 -23.391 1 90.31 282 SER A N 1
ATOM 2263 C CA . SER A 1 282 ? 28.703 39.781 -22.328 1 90.31 282 SER A CA 1
ATOM 2264 C C . SER A 1 282 ? 27.766 38.75 -21.734 1 90.31 282 SER A C 1
ATOM 2266 O O . SER A 1 282 ? 27.625 38.656 -20.5 1 90.31 282 SER A O 1
ATOM 2268 N N . LYS A 1 283 ? 27.203 38 -22.516 1 86.31 283 LYS A N 1
ATOM 2269 C CA . LYS A 1 283 ? 26.266 36.969 -22.078 1 86.31 283 LYS A CA 1
ATOM 2270 C C . LYS A 1 283 ? 27 35.875 -21.297 1 86.31 283 LYS A C 1
ATOM 2272 O O . LYS A 1 283 ? 26.5 35.406 -20.281 1 86.31 283 LYS A O 1
ATOM 2277 N N . VAL A 1 284 ? 28.109 35.469 -21.75 1 86.62 284 VAL A N 1
ATOM 2278 C CA . VAL A 1 284 ? 28.875 34.406 -21.078 1 86.62 284 VAL A CA 1
ATOM 2279 C C . VAL A 1 284 ? 29.328 34.906 -19.703 1 86.62 284 VAL A C 1
ATOM 2281 O O . VAL A 1 284 ? 29.297 34.156 -18.734 1 86.62 284 VAL A O 1
ATOM 2284 N N . PHE A 1 285 ? 29.719 36.156 -19.703 1 89.56 285 PHE A N 1
ATOM 2285 C CA . PHE A 1 285 ? 30.125 36.719 -18.422 1 89.56 285 PHE A CA 1
ATOM 2286 C C . PHE A 1 285 ? 28.969 36.688 -17.422 1 89.56 285 PHE A C 1
ATOM 2288 O O . PHE A 1 285 ? 29.156 36.312 -16.266 1 89.56 285 PHE A O 1
ATOM 2295 N N . LEU A 1 286 ? 27.828 37.031 -17.828 1 89.75 286 LEU A N 1
ATOM 2296 C CA . LEU A 1 286 ? 26.625 37.031 -17 1 89.75 286 LEU A CA 1
ATOM 2297 C C . LEU A 1 286 ? 26.344 35.625 -16.484 1 89.75 286 LEU A C 1
ATOM 2299 O O . LEU A 1 286 ? 25.984 35.438 -15.328 1 89.75 286 LEU A O 1
ATOM 2303 N N . LEU A 1 287 ? 26.562 34.656 -17.297 1 85.5 287 LEU A N 1
ATOM 2304 C CA . LEU A 1 287 ? 26.234 33.281 -16.969 1 85.5 287 LEU A CA 1
ATOM 2305 C C . LEU A 1 287 ? 27.281 32.688 -16.047 1 85.5 287 LEU A C 1
ATOM 2307 O O . LEU A 1 287 ? 27 31.719 -15.32 1 85.5 287 LEU A O 1
ATOM 2311 N N . LEU A 1 288 ? 28.422 33.156 -16.109 1 87.19 288 LEU A N 1
ATOM 2312 C CA . LEU A 1 288 ? 29.516 32.625 -15.297 1 87.19 288 LEU A CA 1
ATOM 2313 C C . LEU A 1 288 ? 29.375 33.062 -13.844 1 87.19 288 LEU A C 1
ATOM 2315 O O . LEU A 1 288 ? 29.906 32.406 -12.938 1 87.19 288 LEU A O 1
ATOM 2319 N N . ILE A 1 289 ? 28.719 34.062 -13.625 1 90.44 289 ILE A N 1
ATOM 2320 C CA . ILE A 1 289 ? 28.672 34.688 -12.312 1 90.44 289 ILE A CA 1
ATOM 2321 C C . ILE A 1 289 ? 27.969 33.781 -11.328 1 90.44 289 ILE A C 1
ATOM 2323 O O . ILE A 1 289 ? 28.469 33.531 -10.219 1 90.44 289 ILE A O 1
ATOM 2327 N N . PRO A 1 290 ? 26.844 33.156 -11.609 1 87.38 290 PRO A N 1
ATOM 2328 C CA . PRO A 1 290 ? 26.125 32.344 -10.625 1 87.38 290 PRO A CA 1
ATOM 2329 C C . PRO A 1 290 ? 26.812 31.016 -10.352 1 87.38 290 PRO A C 1
ATOM 2331 O O . PRO A 1 290 ? 26.516 30.344 -9.359 1 87.38 290 PRO A O 1
ATOM 2334 N N . ASN A 1 291 ? 27.734 30.578 -11.164 1 84.44 291 ASN A N 1
ATOM 2335 C CA . ASN A 1 291 ? 28.453 29.328 -10.961 1 84.44 291 ASN A CA 1
ATOM 2336 C C . ASN A 1 291 ? 29.5 29.453 -9.867 1 84.44 291 ASN A C 1
ATOM 2338 O O . ASN A 1 291 ? 30.609 29.906 -10.117 1 84.44 291 ASN A O 1
ATOM 2342 N N . LEU A 1 292 ? 29.219 28.922 -8.773 1 86.12 292 LEU A N 1
ATOM 2343 C CA . LEU A 1 292 ? 30.062 29.109 -7.586 1 86.12 292 LEU A CA 1
ATOM 2344 C C . LEU A 1 292 ? 31.297 28.234 -7.656 1 86.12 292 LEU A C 1
ATOM 2346 O O . LEU A 1 292 ? 32.25 28.422 -6.879 1 86.12 292 LEU A O 1
ATOM 2350 N N . HIS A 1 293 ? 31.359 27.359 -8.672 1 80.44 293 HIS A N 1
ATOM 2351 C CA . HIS A 1 293 ? 32.562 26.531 -8.828 1 80.44 293 HIS A CA 1
ATOM 2352 C C . HIS A 1 293 ? 33.688 27.328 -9.461 1 80.44 293 HIS A C 1
ATOM 2354 O O . HIS A 1 293 ? 34.844 26.906 -9.414 1 80.44 293 HIS A O 1
ATOM 2360 N N . ILE A 1 294 ? 33.406 28.484 -10.039 1 86.12 294 ILE A N 1
ATOM 2361 C CA . ILE A 1 294 ? 34.406 29.375 -10.617 1 86.12 294 ILE A CA 1
ATOM 2362 C C . ILE A 1 294 ? 34.812 30.438 -9.594 1 86.12 294 ILE A C 1
ATOM 2364 O O . ILE A 1 294 ? 33.969 31.234 -9.172 1 86.12 294 ILE A O 1
ATOM 2368 N N . PRO A 1 295 ? 36 30.391 -9.141 1 87.25 295 PRO A N 1
ATOM 2369 C CA . PRO A 1 295 ? 36.438 31.375 -8.133 1 87.25 295 PRO A CA 1
ATOM 2370 C C . PRO A 1 295 ? 36.344 32.812 -8.641 1 87.25 295 PRO A C 1
ATOM 2372 O O . PRO A 1 295 ? 36.344 33.031 -9.852 1 87.25 295 PRO A O 1
ATOM 2375 N N . ASP A 1 296 ? 36.25 33.812 -7.766 1 90.5 296 ASP A N 1
ATOM 2376 C CA . ASP A 1 296 ? 36.125 35.25 -8.086 1 90.5 296 ASP A CA 1
ATOM 2377 C C . ASP A 1 296 ? 37.312 35.75 -8.875 1 90.5 296 ASP A C 1
ATOM 2379 O O . ASP A 1 296 ? 37.156 36.562 -9.789 1 90.5 296 ASP A O 1
ATOM 2383 N N . ALA A 1 297 ? 38.5 35.219 -8.594 1 87.19 297 ALA A N 1
ATOM 2384 C CA . ALA A 1 297 ? 39.75 35.625 -9.258 1 87.19 297 ALA A CA 1
ATOM 2385 C C . ALA A 1 297 ? 39.688 35.312 -10.75 1 87.19 297 ALA A C 1
ATOM 2387 O O . ALA A 1 297 ? 40.125 36.125 -11.586 1 87.19 297 ALA A O 1
ATOM 2388 N N . SER A 1 298 ? 39.219 34.125 -10.961 1 87.88 298 SER A N 1
ATOM 2389 C CA . SER A 1 298 ? 39.125 33.719 -12.352 1 87.88 298 SER A CA 1
ATOM 2390 C C . SER A 1 298 ? 38.094 34.531 -13.109 1 87.88 298 SER A C 1
ATOM 2392 O O . SER A 1 298 ? 38.281 34.812 -14.297 1 87.88 298 SER A O 1
ATOM 2394 N N . LEU A 1 299 ? 37.031 34.844 -12.477 1 90.88 299 LEU A N 1
ATOM 2395 C CA . LEU A 1 299 ? 36 35.656 -13.102 1 90.88 299 LEU A CA 1
ATOM 2396 C C . LEU A 1 299 ? 36.531 37.062 -13.406 1 90.88 299 LEU A C 1
ATOM 2398 O O . LEU A 1 299 ? 36.219 37.625 -14.453 1 90.88 299 LEU A O 1
ATOM 2402 N N . LEU A 1 300 ? 37.312 37.594 -12.5 1 91.06 300 LEU A N 1
ATOM 2403 C CA . LEU A 1 300 ? 37.875 38.906 -12.695 1 91.06 300 LEU A CA 1
ATOM 2404 C C . LEU A 1 300 ? 38.875 38.906 -13.836 1 91.06 300 LEU A C 1
ATOM 2406 O O . LEU A 1 300 ? 39 39.875 -14.578 1 91.06 300 LEU A O 1
ATOM 2410 N N . GLN A 1 301 ? 39.594 37.812 -13.969 1 88.56 301 GLN A N 1
ATOM 2411 C CA . GLN A 1 301 ? 40.531 37.656 -15.086 1 88.56 301 GLN A CA 1
ATOM 2412 C C . GLN A 1 301 ? 39.781 37.625 -16.422 1 88.56 301 GLN A C 1
ATOM 2414 O O . GLN A 1 301 ? 40.219 38.219 -17.391 1 88.56 301 GLN A O 1
ATOM 2419 N N . PHE A 1 302 ? 38.75 36.875 -16.344 1 91.5 302 PHE A N 1
ATOM 2420 C CA . PHE A 1 302 ? 37.938 36.844 -17.547 1 91.5 302 PHE A CA 1
ATOM 2421 C C . PHE A 1 302 ? 37.5 38.25 -17.953 1 91.5 302 PHE A C 1
ATOM 2423 O O . PHE A 1 302 ? 37.594 38.594 -19.141 1 91.5 302 PHE A O 1
ATOM 2430 N N . TYR A 1 303 ? 37.062 39.031 -17 1 92.31 303 TYR A N 1
ATOM 2431 C CA . TYR A 1 303 ? 36.625 40.375 -17.281 1 92.31 303 TYR A CA 1
ATOM 2432 C C . TYR A 1 303 ? 37.781 41.25 -17.766 1 92.31 303 TYR A C 1
ATOM 2434 O O . TYR A 1 303 ? 37.625 42.031 -18.719 1 92.31 303 TYR A O 1
ATOM 2442 N N . GLU A 1 304 ? 38.938 41.094 -17.203 1 89.75 304 GLU A N 1
ATOM 2443 C CA . GLU A 1 304 ? 40.062 41.938 -17.547 1 89.75 304 GLU A CA 1
ATOM 2444 C C . GLU A 1 304 ? 40.562 41.656 -18.969 1 89.75 304 GLU A C 1
ATOM 2446 O O . GLU A 1 304 ? 40.906 42.562 -19.703 1 89.75 304 GLU A O 1
ATOM 2451 N N . PHE A 1 305 ? 40.5 40.469 -19.312 1 89.5 305 PHE A N 1
ATOM 2452 C CA . PHE A 1 305 ? 41.031 40.094 -20.609 1 89.5 305 PHE A CA 1
ATOM 2453 C C . PHE A 1 305 ? 40.031 40.469 -21.719 1 89.5 305 PHE A C 1
ATOM 2455 O O . PHE A 1 305 ? 40.438 40.781 -22.844 1 89.5 305 PHE A O 1
ATOM 2462 N N . PHE A 1 306 ? 38.812 40.469 -21.328 1 90.75 306 PHE A N 1
ATOM 2463 C CA . PHE A 1 306 ? 37.812 40.781 -22.359 1 90.75 306 PHE A CA 1
ATOM 2464 C C . PHE A 1 306 ? 37.125 42.094 -22.062 1 90.75 306 PHE A C 1
ATOM 2466 O O . PHE A 1 306 ? 36 42.344 -22.531 1 90.75 306 PHE A O 1
ATOM 2473 N N . LYS A 1 307 ? 37.562 42.938 -21.344 1 89.56 307 LYS A N 1
ATOM 2474 C CA . LYS A 1 307 ? 37 44.188 -20.828 1 89.56 307 LYS A CA 1
ATOM 2475 C C . LYS A 1 307 ? 36.469 45.031 -21.969 1 89.56 307 LYS A C 1
ATOM 2477 O O . LYS A 1 307 ? 35.406 45.656 -21.828 1 89.56 307 LYS A O 1
ATOM 2482 N N . ASP A 1 308 ? 37.156 45 -23.141 1 86.81 308 ASP A N 1
ATOM 2483 C CA . ASP A 1 308 ? 36.75 45.844 -24.25 1 86.81 308 ASP A CA 1
ATOM 2484 C C . ASP A 1 308 ? 35.5 45.344 -24.953 1 86.81 308 ASP A C 1
ATOM 2486 O O . ASP A 1 308 ? 34.812 46.094 -25.641 1 86.81 308 ASP A O 1
ATOM 2490 N N . PHE A 1 309 ? 35.219 44.125 -24.641 1 90.5 309 PHE A N 1
ATOM 2491 C CA . PHE A 1 309 ? 34.125 43.531 -25.391 1 90.5 309 PHE A CA 1
ATOM 2492 C C . PHE A 1 309 ? 32.969 43.156 -24.453 1 90.5 309 PHE A C 1
ATOM 2494 O O . PHE A 1 309 ? 31.953 42.625 -24.875 1 90.5 309 PHE A O 1
ATOM 2501 N N . ILE A 1 310 ? 33.031 43.438 -23.203 1 91.88 310 ILE A N 1
ATOM 2502 C CA . ILE A 1 310 ? 31.984 43.094 -22.25 1 91.88 310 ILE A CA 1
ATOM 2503 C C . ILE A 1 310 ? 31.172 44.344 -21.875 1 91.88 310 ILE A C 1
ATOM 2505 O O . ILE A 1 310 ? 31.75 45.344 -21.453 1 91.88 310 ILE A O 1
ATOM 2509 N N . ASP A 1 311 ? 29.875 44.188 -22.094 1 89.94 311 ASP A N 1
ATOM 2510 C CA . ASP A 1 311 ? 28.953 45.219 -21.625 1 89.94 311 ASP A CA 1
ATOM 2511 C C . ASP A 1 311 ? 28.328 44.844 -20.297 1 89.94 311 ASP A C 1
ATOM 2513 O O . ASP A 1 311 ? 27.484 43.969 -20.234 1 89.94 311 ASP A O 1
ATOM 2517 N N . LEU A 1 312 ? 28.719 45.562 -19.375 1 89.69 312 LEU A N 1
ATOM 2518 C CA . LEU A 1 312 ? 28.25 45.25 -18.031 1 89.69 312 LEU A CA 1
ATOM 2519 C C . LEU A 1 312 ? 26.766 45.562 -17.875 1 89.69 312 LEU A C 1
ATOM 2521 O O . LEU A 1 312 ? 26.125 45.125 -16.922 1 89.69 312 LEU A O 1
ATOM 2525 N N . ARG A 1 313 ? 26.203 46.312 -18.766 1 87.88 313 ARG A N 1
ATOM 2526 C CA . ARG A 1 313 ? 24.797 46.719 -18.719 1 87.88 313 ARG A CA 1
ATOM 2527 C C . ARG A 1 313 ? 23.922 45.688 -19.422 1 87.88 313 ARG A C 1
ATOM 2529 O O . ARG A 1 313 ? 22.719 45.875 -19.562 1 87.88 313 ARG A O 1
ATOM 2536 N N . PHE A 1 314 ? 24.531 44.656 -19.719 1 89.19 314 PHE A N 1
ATOM 2537 C CA . PHE A 1 314 ? 23.812 43.594 -20.422 1 89.19 314 PHE A CA 1
ATOM 2538 C C . PHE A 1 314 ? 22.703 43.031 -19.562 1 89.19 314 PHE A C 1
ATOM 2540 O O . PHE A 1 314 ? 22.891 42.812 -18.359 1 89.19 314 PHE A O 1
ATOM 2547 N N . VAL A 1 315 ? 21.422 42.938 -20.094 1 88.25 315 VAL A N 1
ATOM 2548 C CA . VAL A 1 315 ? 20.266 42.344 -19.391 1 88.25 315 VAL A CA 1
ATOM 2549 C C . VAL A 1 315 ? 19.766 41.125 -20.156 1 88.25 315 VAL A C 1
ATOM 2551 O O . VAL A 1 315 ? 19.609 41.156 -21.375 1 88.25 315 VAL A O 1
ATOM 2554 N N . ASP A 1 316 ? 19.656 40.125 -19.375 1 81.38 316 ASP A N 1
ATOM 2555 C CA . ASP A 1 316 ? 19.125 38.906 -19.984 1 81.38 316 ASP A CA 1
ATOM 2556 C C . ASP A 1 316 ? 17.688 39.125 -20.453 1 81.38 316 ASP A C 1
ATOM 2558 O O . ASP A 1 316 ? 16.875 39.688 -19.734 1 81.38 316 ASP A O 1
ATOM 2562 N N . ASP A 1 317 ? 17.422 38.75 -21.547 1 73.56 317 ASP A N 1
ATOM 2563 C CA . ASP A 1 317 ? 16.125 39.031 -22.172 1 73.56 317 ASP A CA 1
ATOM 2564 C C . ASP A 1 317 ? 15.031 38.156 -21.562 1 73.56 317 ASP A C 1
ATOM 2566 O O . ASP A 1 317 ? 13.844 38.469 -21.672 1 73.56 317 ASP A O 1
ATOM 2570 N N . LEU A 1 318 ? 15.375 37.125 -21 1 70.5 318 LEU A N 1
ATOM 2571 C CA . LEU A 1 318 ? 14.359 36.188 -20.516 1 70.5 318 LEU A CA 1
ATOM 2572 C C . LEU A 1 318 ? 14.039 36.469 -19.047 1 70.5 318 LEU A C 1
ATOM 2574 O O . LEU A 1 318 ? 12.867 36.531 -18.672 1 70.5 318 LEU A O 1
ATOM 2578 N N . ASN A 1 319 ? 15.07 36.562 -18.25 1 75.88 319 ASN A N 1
ATOM 2579 C CA . ASN A 1 319 ? 14.812 36.719 -16.812 1 75.88 319 ASN A CA 1
ATOM 2580 C C . ASN A 1 319 ? 14.945 38.188 -16.391 1 75.88 319 ASN A C 1
ATOM 2582 O O . ASN A 1 319 ? 14.508 38.562 -15.305 1 75.88 319 ASN A O 1
ATOM 2586 N N . GLY A 1 320 ? 15.391 38.938 -17.297 1 80.12 320 GLY A N 1
ATOM 2587 C CA . GLY A 1 320 ? 15.523 40.375 -17 1 80.12 320 GLY A CA 1
ATOM 2588 C C . GLY A 1 320 ? 16.609 40.656 -15.992 1 80.12 320 GLY A C 1
ATOM 2589 O O . GLY A 1 320 ? 16.609 41.719 -15.383 1 80.12 320 GLY A O 1
ATOM 2590 N N . ARG A 1 321 ? 17.531 39.719 -15.789 1 88.19 321 ARG A N 1
ATOM 2591 C CA . ARG A 1 321 ? 18.562 39.938 -14.773 1 88.19 321 ARG A CA 1
ATOM 2592 C C . ARG A 1 321 ? 19.844 40.5 -15.383 1 88.19 321 ARG A C 1
ATOM 2594 O O . ARG A 1 321 ? 20.188 40.156 -16.516 1 88.19 321 ARG A O 1
ATOM 2601 N N . ASN A 1 322 ? 20.453 41.312 -14.727 1 90.69 322 ASN A N 1
ATOM 2602 C CA . ASN A 1 322 ? 21.766 41.844 -15.109 1 90.69 322 ASN A CA 1
ATOM 2603 C C . ASN A 1 322 ? 22.875 41.219 -14.266 1 90.69 322 ASN A C 1
ATOM 2605 O O . ASN A 1 322 ? 22.625 40.312 -13.477 1 90.69 322 ASN A O 1
ATOM 2609 N N . CYS A 1 323 ? 24.062 41.625 -14.484 1 91.56 323 CYS A N 1
ATOM 2610 C CA . CYS A 1 323 ? 25.203 41.031 -13.805 1 91.56 323 CYS A CA 1
ATOM 2611 C C . CYS A 1 323 ? 25.141 41.281 -12.297 1 91.56 323 CYS A C 1
ATOM 2613 O O . CYS A 1 323 ? 25.531 40.438 -11.508 1 91.56 323 CYS A O 1
ATOM 2615 N N . LEU A 1 324 ? 24.547 42.406 -11.938 1 92.19 324 LEU A N 1
ATOM 2616 C CA . LEU A 1 324 ? 24.453 42.75 -10.523 1 92.19 324 LEU A CA 1
ATOM 2617 C C . LEU A 1 324 ? 23.453 41.844 -9.812 1 92.19 324 LEU A C 1
ATOM 2619 O O . LEU A 1 324 ? 23.719 41.344 -8.719 1 92.19 324 LEU A O 1
ATOM 2623 N N . ILE A 1 325 ? 22.312 41.688 -10.375 1 92.44 325 ILE A N 1
ATOM 2624 C CA . ILE A 1 325 ? 21.297 40.812 -9.797 1 92.44 325 ILE A CA 1
ATOM 2625 C C . ILE A 1 325 ? 21.797 39.375 -9.742 1 92.44 325 ILE A C 1
ATOM 2627 O O . ILE A 1 325 ? 21.609 38.688 -8.727 1 92.44 325 ILE A O 1
ATOM 2631 N N . GLU A 1 326 ? 22.469 38.906 -10.766 1 91 326 GLU A N 1
ATOM 2632 C CA . GLU A 1 326 ? 23 37.562 -10.781 1 91 326 GLU A CA 1
ATOM 2633 C C . GLU A 1 326 ? 24.031 37.344 -9.672 1 91 326 GLU A C 1
ATOM 2635 O O . GLU A 1 326 ? 24.094 36.281 -9.055 1 91 326 GLU A O 1
ATOM 2640 N N . ALA A 1 327 ? 24.812 38.281 -9.531 1 92.56 327 ALA A N 1
ATOM 2641 C CA . ALA A 1 327 ? 25.812 38.219 -8.477 1 92.56 327 ALA A CA 1
ATOM 2642 C C . ALA A 1 327 ? 25.172 38.188 -7.094 1 92.56 327 ALA A C 1
ATOM 2644 O O . ALA A 1 327 ? 25.688 37.562 -6.168 1 92.56 327 ALA A O 1
ATOM 2645 N N . SER A 1 328 ? 24.078 38.875 -6.977 1 92.75 328 SER A N 1
ATOM 2646 C CA . SER A 1 328 ? 23.375 39 -5.699 1 92.75 328 SER A CA 1
ATOM 2647 C C . SER A 1 328 ? 22.625 37.688 -5.383 1 92.75 328 SER A C 1
ATOM 2649 O O . SER A 1 328 ? 22.281 37.438 -4.227 1 92.75 328 SER A O 1
ATOM 2651 N N . THR A 1 329 ? 22.312 36.906 -6.371 1 91.12 329 THR A N 1
ATOM 2652 C CA . THR A 1 329 ? 21.594 35.656 -6.168 1 91.12 329 THR A CA 1
ATOM 2653 C C . THR A 1 329 ? 22.516 34.594 -5.59 1 91.12 329 THR A C 1
ATOM 2655 O O . THR A 1 329 ? 22.062 33.562 -5.07 1 91.12 329 THR A O 1
ATOM 2658 N N . CYS A 1 330 ? 23.734 34.812 -5.559 1 90.19 330 CYS A N 1
ATOM 2659 C CA . CYS A 1 330 ? 24.719 33.844 -5.094 1 90.19 330 CYS A CA 1
ATOM 2660 C C . CYS A 1 330 ? 24.75 33.781 -3.57 1 90.19 330 CYS A C 1
ATOM 2662 O O . CYS A 1 330 ? 24.812 34.844 -2.916 1 90.19 330 CYS A O 1
ATOM 2664 N N . LYS A 1 331 ? 24.781 32.688 -3.002 1 88.56 331 LYS A N 1
ATOM 2665 C CA . LYS A 1 331 ? 24.734 32.469 -1.555 1 88.56 331 LYS A CA 1
ATOM 2666 C C . LYS A 1 331 ? 26.094 32.75 -0.918 1 88.56 331 LYS A C 1
ATOM 2668 O O . LYS A 1 331 ? 26.172 33.094 0.264 1 88.56 331 LYS A O 1
ATOM 2673 N N . GLN A 1 332 ? 27.109 32.562 -1.827 1 88.69 332 GLN A N 1
ATOM 2674 C CA . GLN A 1 332 ? 28.453 32.75 -1.303 1 88.69 332 GLN A CA 1
ATOM 2675 C C . GLN A 1 332 ? 29.344 33.438 -2.332 1 88.69 332 GLN A C 1
ATOM 2677 O O . GLN A 1 332 ? 29.047 33.438 -3.527 1 88.69 332 GLN A O 1
ATOM 2682 N N . ASN A 1 333 ? 30.281 34.125 -1.778 1 88.06 333 ASN A N 1
ATOM 2683 C CA . ASN A 1 333 ? 31.344 34.688 -2.605 1 88.06 333 ASN A CA 1
ATOM 2684 C C . ASN A 1 333 ? 30.812 35.812 -3.52 1 88.06 333 ASN A C 1
ATOM 2686 O O . ASN A 1 333 ? 29.75 36.375 -3.254 1 88.06 333 ASN A O 1
ATOM 2690 N N . ARG A 1 334 ? 31.547 36.438 -4.391 1 92.56 334 ARG A N 1
ATOM 2691 C CA . ARG A 1 334 ? 31.219 37.375 -5.465 1 92.56 334 ARG A CA 1
ATOM 2692 C C . ARG A 1 334 ? 31.297 38.812 -4.98 1 92.56 334 ARG A C 1
ATOM 2694 O O . ARG A 1 334 ? 30.781 39.719 -5.641 1 92.56 334 ARG A O 1
ATOM 2701 N N . THR A 1 335 ? 31.844 39.031 -3.809 1 93.25 335 THR A N 1
ATOM 2702 C CA . THR A 1 335 ? 31.984 40.375 -3.281 1 93.25 335 THR A CA 1
ATOM 2703 C C . THR A 1 335 ? 32.812 41.25 -4.23 1 93.25 335 THR A C 1
ATOM 2705 O O . THR A 1 335 ? 32.438 42.406 -4.488 1 93.25 335 THR A O 1
ATOM 2708 N N . ALA A 1 336 ? 33.906 40.688 -4.812 1 92.31 336 ALA A N 1
ATOM 2709 C CA . ALA A 1 336 ? 34.781 41.438 -5.723 1 92.31 336 ALA A CA 1
ATOM 2710 C C . ALA A 1 336 ? 34.031 41.781 -7.02 1 92.31 336 ALA A C 1
ATOM 2712 O O . ALA A 1 336 ? 34.281 42.812 -7.609 1 92.31 336 ALA A O 1
ATOM 2713 N N . ILE A 1 337 ? 33.219 40.938 -7.359 1 93.06 337 ILE A N 1
ATOM 2714 C CA . ILE A 1 337 ? 32.469 41.156 -8.594 1 93.06 337 ILE A CA 1
ATOM 2715 C C . ILE A 1 337 ? 31.453 42.281 -8.398 1 93.06 337 ILE A C 1
ATOM 2717 O O . ILE A 1 337 ? 31.297 43.125 -9.266 1 93.06 337 ILE A O 1
ATOM 2721 N N . VAL A 1 338 ? 30.812 42.281 -7.27 1 93.44 338 VAL A N 1
ATOM 2722 C CA . VAL A 1 338 ? 29.828 43.312 -6.969 1 93.44 338 VAL A CA 1
ATOM 2723 C C . VAL A 1 338 ? 30.516 44.656 -6.867 1 93.44 338 VAL A C 1
ATOM 2725 O O . VAL A 1 338 ? 29.984 45.688 -7.316 1 93.44 338 VAL A O 1
ATOM 2728 N N . GLU A 1 339 ? 31.734 44.688 -6.32 1 91.25 339 GLU A N 1
ATOM 2729 C CA . GLU A 1 339 ? 32.5 45.906 -6.246 1 91.25 339 GLU A CA 1
ATOM 2730 C C . GLU A 1 339 ? 32.844 46.438 -7.641 1 91.25 339 GLU A C 1
ATOM 2732 O O . GLU A 1 339 ? 32.719 47.656 -7.891 1 91.25 339 GLU A O 1
ATOM 2737 N N . LEU A 1 340 ? 33.219 45.531 -8.508 1 90.94 340 LEU A N 1
ATOM 2738 C CA . LEU A 1 340 ? 33.5 45.875 -9.891 1 90.94 340 LEU A CA 1
ATOM 2739 C C . LEU A 1 340 ? 32.281 46.5 -10.57 1 90.94 340 LEU A C 1
ATOM 2741 O O . LEU A 1 340 ? 32.406 47.5 -11.273 1 90.94 340 LEU A O 1
ATOM 2745 N N . LEU A 1 341 ? 31.188 45.969 -10.297 1 91.62 341 LEU A N 1
ATOM 2746 C CA . LEU A 1 341 ? 29.969 46.375 -10.969 1 91.62 341 LEU A CA 1
ATOM 2747 C C . LEU A 1 341 ? 29.469 47.719 -10.422 1 91.62 341 LEU A C 1
ATOM 2749 O O . LEU A 1 341 ? 28.922 48.531 -11.164 1 91.62 341 LEU A O 1
ATOM 2753 N N . LEU A 1 342 ? 29.656 47.969 -9.172 1 89 342 LEU A N 1
ATOM 2754 C CA . LEU A 1 342 ? 29.25 49.25 -8.562 1 89 342 LEU A CA 1
ATOM 2755 C C . LEU A 1 342 ? 30.141 50.375 -9.031 1 89 342 LEU A C 1
ATOM 2757 O O . LEU A 1 342 ? 29.688 51.531 -9.148 1 89 342 LEU A O 1
ATOM 2761 N N . LYS A 1 343 ? 31.391 50.031 -9.391 1 86.69 343 LYS A N 1
ATOM 2762 C CA . LYS A 1 343 ? 32.344 51.031 -9.875 1 86.69 343 LYS A CA 1
ATOM 2763 C C . LYS A 1 343 ? 32.031 51.406 -11.32 1 86.69 343 LYS A C 1
ATOM 2765 O O . LYS A 1 343 ? 32.281 52.531 -11.742 1 86.69 343 LYS A O 1
ATOM 2770 N N . SER A 1 344 ? 31.5 50.531 -12.07 1 85.5 344 SER A N 1
ATOM 2771 C CA . SER A 1 344 ? 31.234 50.75 -13.484 1 85.5 344 SER A CA 1
ATOM 2772 C C . SER A 1 344 ? 29.891 51.438 -13.68 1 85.5 344 SER A C 1
ATOM 2774 O O . SER A 1 344 ? 29.391 51.531 -14.797 1 85.5 344 SER A O 1
ATOM 2776 N N . ASP A 1 345 ? 29.25 52.062 -12.75 1 77.12 345 ASP A N 1
ATOM 2777 C CA . ASP A 1 345 ? 28.062 52.906 -12.719 1 77.12 345 ASP A CA 1
ATOM 2778 C C . ASP A 1 345 ? 26.844 52.125 -13.227 1 77.12 345 ASP A C 1
ATOM 2780 O O . ASP A 1 345 ? 26.062 52.656 -14.031 1 77.12 345 ASP A O 1
ATOM 2784 N N . LEU A 1 346 ? 26.75 50.875 -12.938 1 84.62 346 LEU A N 1
ATOM 2785 C CA . LEU A 1 346 ? 25.531 50.125 -13.219 1 84.62 346 LEU A CA 1
ATOM 2786 C C . LEU A 1 346 ? 24.391 50.594 -12.344 1 84.62 346 LEU A C 1
ATOM 2788 O O . LEU A 1 346 ? 24.594 50.969 -11.188 1 84.62 346 LEU A O 1
ATOM 2792 N N . ASP A 1 347 ? 23.172 50.625 -12.914 1 84 347 ASP A N 1
ATOM 2793 C CA . ASP A 1 347 ? 21.969 51.062 -12.203 1 84 347 ASP A CA 1
ATOM 2794 C C . ASP A 1 347 ? 21.469 49.969 -11.25 1 84 347 ASP A C 1
ATOM 2796 O O . ASP A 1 347 ? 20.984 48.938 -11.688 1 84 347 ASP A O 1
ATOM 2800 N N . PRO A 1 348 ? 21.625 50.188 -9.992 1 87.44 348 PRO A N 1
ATOM 2801 C CA . PRO A 1 348 ? 21.188 49.188 -9.023 1 87.44 348 PRO A CA 1
ATOM 2802 C C . PRO A 1 348 ? 19.672 49.125 -8.875 1 87.44 348 PRO A C 1
ATOM 2804 O O . PRO A 1 348 ? 19.141 48.188 -8.273 1 87.44 348 PRO A O 1
ATOM 2807 N N . THR A 1 349 ? 18.891 49.938 -9.484 1 88.12 349 THR A N 1
ATOM 2808 C CA . THR A 1 349 ? 17.453 50 -9.312 1 88.12 349 THR A CA 1
ATOM 2809 C C . THR A 1 349 ? 16.734 49.094 -10.297 1 88.12 349 THR A C 1
ATOM 2811 O O . THR A 1 349 ? 15.5 49 -10.281 1 88.12 349 THR A O 1
ATOM 2814 N N . MET A 1 350 ? 17.469 48.375 -11 1 89.12 350 MET A N 1
ATOM 2815 C CA . MET A 1 350 ? 16.859 47.531 -12.016 1 89.12 350 MET A CA 1
ATOM 2816 C C . MET A 1 350 ? 16.125 46.344 -11.375 1 89.12 350 MET A C 1
ATOM 2818 O O . MET A 1 350 ? 16.594 45.781 -10.391 1 89.12 350 MET A O 1
ATOM 2822 N N . LYS A 1 351 ? 14.891 46.062 -11.828 1 89.94 351 LYS A N 1
ATOM 2823 C CA . LYS A 1 351 ? 14.078 44.938 -11.375 1 89.94 351 LYS A CA 1
ATOM 2824 C C . LYS A 1 351 ? 14.055 43.812 -12.414 1 89.94 351 LYS A C 1
ATOM 2826 O O . LYS A 1 351 ? 14.133 44.062 -13.617 1 89.94 351 LYS A O 1
ATOM 2831 N N . ASP A 1 352 ? 14.156 42.719 -11.969 1 87.62 352 ASP A N 1
ATOM 2832 C CA . ASP A 1 352 ? 14.016 41.594 -12.891 1 87.62 352 ASP A CA 1
ATOM 2833 C C . ASP A 1 352 ? 12.547 41.312 -13.219 1 87.62 352 ASP A C 1
ATOM 2835 O O . ASP A 1 352 ? 11.688 42.156 -12.914 1 87.62 352 ASP A O 1
ATOM 2839 N N . VAL A 1 353 ? 12.266 40.219 -13.844 1 77.19 353 VAL A N 1
ATOM 2840 C CA . VAL A 1 353 ? 10.922 39.906 -14.32 1 77.19 353 VAL A CA 1
ATOM 2841 C C . VAL A 1 353 ? 10.008 39.656 -13.125 1 77.19 353 VAL A C 1
ATOM 2843 O O . VAL A 1 353 ? 8.789 39.812 -13.219 1 77.19 353 VAL A O 1
ATOM 2846 N N . SER A 1 354 ? 10.602 39.25 -11.961 1 79.56 354 SER A N 1
ATOM 2847 C CA . SER A 1 354 ? 9.82 39 -10.758 1 79.56 354 SER A CA 1
ATOM 2848 C C . SER A 1 354 ? 9.672 40.281 -9.922 1 79.56 354 SER A C 1
ATOM 2850 O O . SER A 1 354 ? 9.086 40.25 -8.844 1 79.56 354 SER A O 1
ATOM 2852 N N . GLY A 1 355 ? 10.141 41.344 -10.445 1 85.94 355 GLY A N 1
ATOM 2853 C CA . GLY A 1 355 ? 10.086 42.594 -9.734 1 85.94 355 GLY A CA 1
ATOM 2854 C C . GLY A 1 355 ? 11.086 42.688 -8.594 1 85.94 355 GLY A C 1
ATOM 2855 O O . GLY A 1 355 ? 10.953 43.562 -7.723 1 85.94 355 GLY A O 1
ATOM 2856 N N . ARG A 1 356 ? 12.031 41.781 -8.586 1 91.56 356 ARG A N 1
ATOM 2857 C CA . ARG A 1 356 ? 13.008 41.75 -7.504 1 91.56 356 ARG A CA 1
ATOM 2858 C C . ARG A 1 356 ? 14.25 42.562 -7.867 1 91.56 356 ARG A C 1
ATOM 2860 O O . ARG A 1 356 ? 14.664 42.594 -9.031 1 91.56 356 ARG A O 1
ATOM 2867 N N . THR A 1 357 ? 14.789 43.219 -6.953 1 93.5 357 THR A N 1
ATOM 2868 C CA . THR A 1 357 ? 16.047 43.938 -7.09 1 93.5 357 THR A CA 1
ATOM 2869 C C . THR A 1 357 ? 17.188 43.156 -6.48 1 93.5 357 THR A C 1
ATOM 2871 O O . THR A 1 357 ? 16.984 42.062 -5.934 1 93.5 357 THR A O 1
ATOM 2874 N N . CYS A 1 358 ? 18.406 43.688 -6.664 1 93.38 358 CYS A N 1
ATOM 2875 C CA . CYS A 1 358 ? 19.578 43.062 -6.098 1 93.38 358 CYS A CA 1
ATOM 2876 C C . CYS A 1 358 ? 19.469 42.938 -4.578 1 93.38 358 CYS A C 1
ATOM 2878 O O . CYS A 1 358 ? 19.891 41.969 -3.986 1 93.38 358 CYS A O 1
ATOM 2880 N N . LEU A 1 359 ? 18.719 43.875 -3.924 1 94.31 359 LEU A N 1
ATOM 2881 C CA . LEU A 1 359 ? 18.562 43.875 -2.473 1 94.31 359 LEU A CA 1
ATOM 2882 C C . LEU A 1 359 ? 17.703 42.688 -2.02 1 94.31 359 LEU A C 1
ATOM 2884 O O . LEU A 1 359 ? 17.938 42.125 -0.963 1 94.31 359 LEU A O 1
ATOM 2888 N N . HIS A 1 360 ? 16.703 42.438 -2.736 1 94.31 360 HIS A N 1
ATOM 2889 C CA . HIS A 1 360 ? 15.828 41.312 -2.404 1 94.31 360 HIS A CA 1
ATOM 2890 C C . HIS A 1 360 ? 16.609 40 -2.311 1 94.31 360 HIS A C 1
ATOM 2892 O O . HIS A 1 360 ? 16.453 39.25 -1.344 1 94.31 360 HIS A O 1
ATOM 2898 N N . TYR A 1 361 ? 17.422 39.781 -3.275 1 93.88 361 TYR A N 1
ATOM 2899 C CA . TYR A 1 361 ? 18.141 38.531 -3.34 1 93.88 361 TYR A CA 1
ATOM 2900 C C . TYR A 1 361 ? 19.203 38.438 -2.254 1 93.88 361 TYR A C 1
ATOM 2902 O O . TYR A 1 361 ? 19.391 37.406 -1.639 1 93.88 361 TYR A O 1
ATOM 2910 N N . VAL A 1 362 ? 19.891 39.5 -2.047 1 94.62 362 VAL A N 1
ATOM 2911 C CA . VAL A 1 362 ? 20.938 39.531 -1.042 1 94.62 362 VAL A CA 1
ATOM 2912 C C . VAL A 1 362 ? 20.344 39.281 0.343 1 94.62 362 VAL A C 1
ATOM 2914 O O . VAL A 1 362 ? 20.953 38.594 1.163 1 94.62 362 VAL A O 1
ATOM 2917 N N . THR A 1 363 ? 19.234 39.875 0.585 1 94.56 363 THR A N 1
ATOM 2918 C CA . THR A 1 363 ? 18.578 39.75 1.882 1 94.56 363 THR A CA 1
ATOM 2919 C C . THR A 1 363 ? 17.984 38.344 2.047 1 94.56 363 THR A C 1
ATOM 2921 O O . THR A 1 363 ? 17.984 37.781 3.146 1 94.56 363 THR A O 1
ATOM 2924 N N . GLU A 1 364 ? 17.406 37.812 1.062 1 92.12 364 GLU A N 1
ATOM 2925 C CA . GLU A 1 364 ? 16.875 36.469 1.1 1 92.12 364 GLU A CA 1
ATOM 2926 C C . GLU A 1 364 ? 17.953 35.438 1.479 1 92.12 364 GLU A C 1
ATOM 2928 O O . GLU A 1 364 ? 17.688 34.5 2.209 1 92.12 364 GLU A O 1
ATOM 2933 N N . ASN A 1 365 ? 19.188 35.719 1.025 1 92.44 365 ASN A N 1
ATOM 2934 C CA . ASN A 1 365 ? 20.297 34.812 1.259 1 92.44 365 ASN A CA 1
ATOM 2935 C C . ASN A 1 365 ? 21.062 35.156 2.535 1 92.44 365 ASN A C 1
ATOM 2937 O O . ASN A 1 365 ? 21.953 34.406 2.959 1 92.44 365 ASN A O 1
ATOM 2941 N N . GLY A 1 366 ? 20.734 36.219 3.133 1 93.25 366 GLY A N 1
ATOM 2942 C CA . GLY A 1 366 ? 21.375 36.625 4.371 1 93.25 366 GLY A CA 1
ATOM 2943 C C . GLY A 1 366 ? 22.812 37.062 4.184 1 93.25 366 GLY A C 1
ATOM 2944 O O . GLY A 1 366 ? 23.672 36.75 5.012 1 93.25 366 GLY A O 1
ATOM 2945 N N . ARG A 1 367 ? 23.125 37.719 3.049 1 94.19 367 ARG A N 1
ATOM 2946 C CA . ARG A 1 367 ? 24.469 38.156 2.736 1 94.19 367 ARG A CA 1
ATOM 2947 C C . ARG A 1 367 ? 24.734 39.562 3.303 1 94.19 367 ARG A C 1
ATOM 2949 O O . ARG A 1 367 ? 24.578 40.562 2.598 1 94.19 367 ARG A O 1
ATOM 2956 N N . ASP A 1 368 ? 25.266 39.625 4.449 1 93.12 368 ASP A N 1
ATOM 2957 C CA . ASP A 1 368 ? 25.547 40.906 5.105 1 93.12 368 ASP A CA 1
ATOM 2958 C C . ASP A 1 368 ? 26.672 41.656 4.402 1 93.12 368 ASP A C 1
ATOM 2960 O O . ASP A 1 368 ? 26.656 42.906 4.355 1 93.12 368 ASP A O 1
ATOM 2964 N N . ASP A 1 369 ? 27.625 40.906 3.838 1 92.19 369 ASP A N 1
ATOM 2965 C CA . ASP A 1 369 ? 28.766 41.531 3.158 1 92.19 369 ASP A CA 1
ATOM 2966 C C . ASP A 1 369 ? 28.312 42.312 1.934 1 92.19 369 ASP A C 1
ATOM 2968 O O . ASP A 1 369 ? 28.688 43.469 1.767 1 92.19 369 ASP A O 1
ATOM 2972 N N . LEU A 1 370 ? 27.5 41.688 1.233 1 94.5 370 LEU A N 1
ATOM 2973 C CA . LEU A 1 370 ? 27.031 42.344 0.016 1 94.5 370 LEU A CA 1
ATOM 2974 C C . LEU A 1 370 ? 26.031 43.438 0.343 1 94.5 370 LEU A C 1
ATOM 2976 O O . LEU A 1 370 ? 25.969 44.438 -0.357 1 94.5 370 LEU A O 1
ATOM 2980 N N . LEU A 1 371 ? 25.203 43.188 1.396 1 94.94 371 LEU A N 1
ATOM 2981 C CA . LEU A 1 371 ? 24.188 44.156 1.782 1 94.94 371 LEU A CA 1
ATOM 2982 C C . LEU A 1 371 ? 24.828 45.5 2.156 1 94.94 371 LEU A C 1
ATOM 2984 O O . LEU A 1 371 ? 24.391 46.562 1.697 1 94.94 371 LEU A O 1
ATOM 2988 N N . LEU A 1 372 ? 25.922 45.469 2.938 1 93.06 372 LEU A N 1
ATOM 2989 C CA . LEU A 1 372 ? 26.625 46.656 3.367 1 93.06 372 LEU A CA 1
ATOM 2990 C C . LEU A 1 372 ? 27.266 47.375 2.18 1 93.06 372 LEU A C 1
ATOM 2992 O O . LEU A 1 372 ? 27.25 48.594 2.098 1 93.06 372 LEU A O 1
ATOM 2996 N N . LEU A 1 373 ? 27.797 46.562 1.289 1 91.94 373 LEU A N 1
ATOM 2997 C CA . LEU A 1 373 ? 28.438 47.094 0.096 1 91.94 373 LEU A CA 1
ATOM 2998 C C . LEU A 1 373 ? 27.422 47.844 -0.776 1 91.94 373 LEU A C 1
ATOM 3000 O O . LEU A 1 373 ? 27.688 48.906 -1.282 1 91.94 373 LEU A O 1
ATOM 3004 N N . LEU A 1 374 ? 26.281 47.312 -0.932 1 93.25 374 LEU A N 1
ATOM 3005 C CA . LEU A 1 374 ? 25.25 47.875 -1.788 1 93.25 374 LEU A CA 1
ATOM 3006 C C . LEU A 1 374 ? 24.656 49.125 -1.163 1 93.25 374 LEU A C 1
ATOM 3008 O O . LEU A 1 374 ? 24.391 50.094 -1.863 1 93.25 374 LEU A O 1
ATOM 3012 N N . LEU A 1 375 ? 24.422 49.094 0.136 1 92.62 375 LEU A N 1
ATOM 3013 C CA . LEU A 1 375 ? 23.781 50.219 0.826 1 92.62 375 LEU A CA 1
ATOM 3014 C C . LEU A 1 375 ? 24.734 51.406 0.931 1 92.62 375 LEU A C 1
ATOM 3016 O O . LEU A 1 375 ? 24.312 52.531 1.161 1 92.62 375 LEU A O 1
ATOM 3020 N N . SER A 1 376 ? 26.047 51.156 0.724 1 88 376 SER A N 1
ATOM 3021 C CA . SER A 1 376 ? 27.016 52.219 0.748 1 88 376 SER A CA 1
ATOM 3022 C C . SER A 1 376 ? 26.891 53.125 -0.485 1 88 376 SER A C 1
ATOM 3024 O O . SER A 1 376 ? 27.281 54.281 -0.46 1 88 376 SER A O 1
ATOM 3026 N N . SER A 1 377 ? 26.281 52.531 -1.481 1 86 377 SER A N 1
ATOM 3027 C CA . SER A 1 377 ? 26.047 53.312 -2.689 1 86 377 SER A CA 1
ATOM 3028 C C . SER A 1 377 ? 24.781 54.125 -2.57 1 86 377 SER A C 1
ATOM 3030 O O . SER A 1 377 ? 23.719 53.625 -2.197 1 86 377 SER A O 1
ATOM 3032 N N . LYS A 1 378 ? 24.719 55.375 -2.828 1 82.88 378 LYS A N 1
ATOM 3033 C CA . LYS A 1 378 ? 23.594 56.312 -2.686 1 82.88 378 LYS A CA 1
ATOM 3034 C C . LYS A 1 378 ? 22.484 55.969 -3.678 1 82.88 378 LYS A C 1
ATOM 3036 O O . LYS A 1 378 ? 21.328 56.344 -3.461 1 82.88 378 LYS A O 1
ATOM 3041 N N . LYS A 1 379 ? 22.828 55.281 -4.66 1 85.56 379 LYS A N 1
ATOM 3042 C CA . LYS A 1 379 ? 21.859 54.969 -5.711 1 85.56 379 LYS A CA 1
ATOM 3043 C C . LYS A 1 379 ? 20.859 53.906 -5.246 1 85.56 379 LYS A C 1
ATOM 3045 O O . LYS A 1 379 ? 19.781 53.75 -5.836 1 85.56 379 LYS A O 1
ATOM 3050 N N . VAL A 1 380 ? 21.188 53.312 -4.152 1 88.38 380 VAL A N 1
ATOM 3051 C CA . VAL A 1 380 ? 20.375 52.188 -3.709 1 88.38 380 VAL A CA 1
ATOM 3052 C C . VAL A 1 380 ? 19.344 52.656 -2.699 1 88.38 380 VAL A C 1
ATOM 3054 O O . VAL A 1 380 ? 18.359 51.969 -2.428 1 88.38 380 VAL A O 1
ATOM 3057 N N . GLU A 1 381 ? 19.375 53.812 -2.217 1 84.44 381 GLU A N 1
ATOM 3058 C CA . GLU A 1 381 ? 18.531 54.344 -1.146 1 84.44 381 GLU A CA 1
ATOM 3059 C C . GLU A 1 381 ? 17.062 54.312 -1.544 1 84.44 381 GLU A C 1
ATOM 3061 O O . GLU A 1 381 ? 16.203 53.969 -0.742 1 84.44 381 GLU A O 1
ATOM 3066 N N . PRO A 1 382 ? 16.812 54.594 -2.842 1 84.62 382 PRO A N 1
ATOM 3067 C CA . PRO A 1 382 ? 15.398 54.656 -3.207 1 84.62 382 PRO A CA 1
ATOM 3068 C C . PRO A 1 382 ? 14.742 53.281 -3.287 1 84.62 382 PRO A C 1
ATOM 3070 O O . PRO A 1 382 ? 13.516 53.188 -3.256 1 84.62 382 PRO A O 1
ATOM 3073 N N . ILE A 1 383 ? 15.508 52.281 -3.314 1 90.06 383 ILE A N 1
ATOM 3074 C CA . ILE A 1 383 ? 14.922 50.969 -3.561 1 90.06 383 ILE A CA 1
ATOM 3075 C C . ILE A 1 383 ? 14.914 50.156 -2.268 1 90.06 383 ILE A C 1
ATOM 3077 O O . ILE A 1 383 ? 14.602 48.938 -2.279 1 90.06 383 ILE A O 1
ATOM 3081 N N . ILE A 1 384 ? 15.18 50.719 -1.205 1 92.56 384 ILE A N 1
ATOM 3082 C CA . ILE A 1 384 ? 15.266 50 0.05 1 92.56 384 ILE A CA 1
ATOM 3083 C C . ILE A 1 384 ? 13.898 49.406 0.404 1 92.56 384 ILE A C 1
ATOM 3085 O O . ILE A 1 384 ? 13.805 48.281 0.926 1 92.56 384 ILE A O 1
ATOM 3089 N N . ASP A 1 385 ? 12.805 50.094 0.093 1 92.62 385 ASP A N 1
ATOM 3090 C CA . ASP A 1 385 ? 11.461 49.656 0.431 1 92.62 385 ASP A CA 1
ATOM 3091 C C . ASP A 1 385 ? 10.711 49.188 -0.813 1 92.62 385 ASP A C 1
ATOM 3093 O O . ASP A 1 385 ? 9.477 49.094 -0.812 1 92.62 385 ASP A O 1
ATOM 3097 N N . ALA A 1 386 ? 11.516 48.875 -1.847 1 90.69 386 ALA A N 1
ATOM 3098 C CA . ALA A 1 386 ? 10.883 48.406 -3.078 1 90.69 386 ALA A CA 1
ATOM 3099 C C . ALA A 1 386 ? 10.25 47.031 -2.881 1 90.69 386 ALA A C 1
ATOM 3101 O O . ALA A 1 386 ? 10.82 46.156 -2.203 1 90.69 386 ALA A O 1
ATOM 3102 N N . MET A 1 387 ? 9.031 46.844 -3.357 1 88.69 387 MET A N 1
ATOM 3103 C CA . MET A 1 387 ? 8.32 45.594 -3.252 1 88.69 387 MET A CA 1
ATOM 3104 C C . MET A 1 387 ? 8.398 44.812 -4.559 1 88.69 387 MET A C 1
ATOM 3106 O O . MET A 1 387 ? 8.43 45.406 -5.641 1 88.69 387 MET A O 1
ATOM 3110 N N . ASP A 1 388 ? 8.539 43.594 -4.426 1 86.25 388 ASP A N 1
ATOM 3111 C CA . ASP A 1 388 ? 8.523 42.75 -5.625 1 86.25 388 ASP A CA 1
ATOM 3112 C C . ASP A 1 388 ? 7.098 42.5 -6.105 1 86.25 388 ASP A C 1
ATOM 3114 O O . ASP A 1 388 ? 6.16 43.156 -5.645 1 86.25 388 ASP A O 1
ATOM 3118 N N . ASN A 1 389 ? 6.934 41.625 -7.066 1 75.56 389 ASN A N 1
ATOM 3119 C CA . ASN A 1 389 ? 5.621 41.375 -7.656 1 75.56 389 ASN A CA 1
ATOM 3120 C C . ASN A 1 389 ? 4.703 40.625 -6.695 1 75.56 389 ASN A C 1
ATOM 3122 O O . ASN A 1 389 ? 3.492 40.562 -6.902 1 75.56 389 ASN A O 1
ATOM 3126 N N . GLU A 1 390 ? 5.262 40.156 -5.59 1 74.25 390 GLU A N 1
ATOM 3127 C CA . GLU A 1 390 ? 4.469 39.5 -4.547 1 74.25 390 GLU A CA 1
ATOM 3128 C C . GLU A 1 390 ? 4.277 40.438 -3.35 1 74.25 390 GLU A C 1
ATOM 3130 O O . GLU A 1 390 ? 3.791 40 -2.299 1 74.25 390 GLU A O 1
ATOM 3135 N N . SER A 1 391 ? 4.676 41.625 -3.527 1 79.94 391 SER A N 1
ATOM 3136 C CA . SER A 1 391 ? 4.547 42.656 -2.512 1 79.94 391 SER A CA 1
ATOM 3137 C C . SER A 1 391 ? 5.41 42.344 -1.291 1 79.94 391 SER A C 1
ATOM 3139 O O . SER A 1 391 ? 4.977 42.531 -0.154 1 79.94 391 SER A O 1
ATOM 3141 N N . ILE A 1 392 ? 6.516 41.781 -1.548 1 88.19 392 ILE A N 1
ATOM 3142 C CA . ILE A 1 392 ? 7.445 41.469 -0.466 1 88.19 392 ILE A CA 1
ATOM 3143 C C . ILE A 1 392 ? 8.664 42.406 -0.553 1 88.19 392 ILE A C 1
ATOM 3145 O O . ILE A 1 392 ? 9.305 42.5 -1.602 1 88.19 392 ILE A O 1
ATOM 3149 N N . SER A 1 393 ? 8.906 43.031 0.466 1 91.62 393 SER A N 1
ATOM 3150 C CA . SER A 1 393 ? 10.07 43.906 0.524 1 91.62 393 SER A CA 1
ATOM 3151 C C . SER A 1 393 ? 11.312 43.156 0.981 1 91.62 393 SER A C 1
ATOM 3153 O O . SER A 1 393 ? 11.211 42.031 1.452 1 91.62 393 SER A O 1
ATOM 3155 N N . SER A 1 394 ? 12.492 43.812 0.787 1 94.06 394 SER A N 1
ATOM 3156 C CA . SER A 1 394 ? 13.734 43.188 1.227 1 94.06 394 SER A CA 1
ATOM 3157 C C . SER A 1 394 ? 13.742 42.969 2.734 1 94.06 394 SER A C 1
ATOM 3159 O O . SER A 1 394 ? 14.297 41.969 3.215 1 94.06 394 SER A O 1
ATOM 3161 N N . LEU A 1 395 ? 13.125 43.875 3.455 1 94.88 395 LEU A N 1
ATOM 3162 C CA . LEU A 1 395 ? 13.016 43.719 4.902 1 94.88 395 LEU A CA 1
ATOM 3163 C C . LEU A 1 395 ? 12.18 42.5 5.258 1 94.88 395 LEU A C 1
ATOM 3165 O O . LEU A 1 395 ? 12.555 41.719 6.145 1 94.88 395 LEU A O 1
ATOM 3169 N N . LEU A 1 396 ? 11.094 42.375 4.605 1 92 396 LEU A N 1
ATOM 3170 C CA . LEU A 1 396 ? 10.227 41.219 4.844 1 92 396 LEU A CA 1
ATOM 3171 C C . LEU A 1 396 ? 10.953 39.906 4.535 1 92 396 LEU A C 1
ATOM 3173 O O . LEU A 1 396 ? 10.789 38.906 5.246 1 92 396 LEU A O 1
ATOM 3177 N N . LEU A 1 397 ? 11.719 39.875 3.494 1 91.62 397 LEU A N 1
ATOM 3178 C CA . LEU A 1 397 ? 12.477 38.688 3.146 1 91.62 397 LEU A CA 1
ATOM 3179 C C . LEU A 1 397 ? 13.477 38.344 4.246 1 91.62 397 LEU A C 1
ATOM 3181 O O . LEU A 1 397 ? 13.695 37.156 4.547 1 91.62 397 LEU A O 1
ATOM 3185 N N . ALA A 1 398 ? 14.102 39.344 4.742 1 94.25 398 ALA A N 1
ATOM 3186 C CA . ALA A 1 398 ? 15.047 39.125 5.84 1 94.25 398 ALA A CA 1
ATOM 3187 C C . ALA A 1 398 ? 14.344 38.562 7.062 1 94.25 398 ALA A C 1
ATOM 3189 O O . ALA A 1 398 ? 14.898 37.688 7.754 1 94.25 398 ALA A O 1
ATOM 3190 N N . ILE A 1 399 ? 13.172 39.031 7.332 1 92.12 399 ILE A N 1
ATOM 3191 C CA . ILE A 1 399 ? 12.398 38.594 8.492 1 92.12 399 ILE A CA 1
ATOM 3192 C C . ILE A 1 399 ? 11.922 37.156 8.305 1 92.12 399 ILE A C 1
ATOM 3194 O O . ILE A 1 399 ? 12.055 36.344 9.211 1 92.12 399 ILE A O 1
ATOM 3198 N N . VAL A 1 400 ? 11.344 36.844 7.176 1 88.06 400 VAL A N 1
ATOM 3199 C CA . VAL A 1 400 ? 10.789 35.531 6.879 1 88.06 400 VAL A CA 1
ATOM 3200 C C . VAL A 1 400 ? 11.891 34.469 6.938 1 88.06 400 VAL A C 1
ATOM 3202 O O . VAL A 1 400 ? 11.664 33.344 7.391 1 88.06 400 VAL A O 1
ATOM 3205 N N . ASN A 1 401 ? 13.117 34.844 6.52 1 88.38 401 ASN A N 1
ATOM 3206 C CA . ASN A 1 401 ? 14.219 33.906 6.516 1 88.38 401 ASN A CA 1
ATOM 3207 C C . ASN A 1 401 ? 15.039 33.969 7.797 1 88.38 401 ASN A C 1
ATOM 3209 O O . ASN A 1 401 ? 16.094 33.344 7.91 1 88.38 401 ASN A O 1
ATOM 3213 N N . ASP A 1 402 ? 14.664 34.844 8.781 1 88.94 402 ASP A N 1
ATOM 3214 C CA . ASP A 1 402 ? 15.227 34.938 10.125 1 88.94 402 ASP A CA 1
ATOM 3215 C C . ASP A 1 402 ? 16.672 35.406 10.086 1 88.94 402 ASP A C 1
ATOM 3217 O O . ASP A 1 402 ? 17.531 34.844 10.773 1 88.94 402 ASP A O 1
ATOM 3221 N N . HIS A 1 403 ? 16.984 36.312 9.188 1 93.69 403 HIS A N 1
ATOM 3222 C CA . HIS A 1 403 ? 18.297 36.938 9.141 1 93.69 403 HIS A CA 1
ATOM 3223 C C . HIS A 1 403 ? 18.328 38.219 9.984 1 93.69 403 HIS A C 1
ATOM 3225 O O . HIS A 1 403 ? 18.156 39.312 9.453 1 93.69 403 HIS A O 1
ATOM 3231 N N . VAL A 1 404 ? 18.656 38.062 11.211 1 95.19 404 VAL A N 1
ATOM 3232 C CA . VAL A 1 404 ? 18.562 39.125 12.203 1 95.19 404 VAL A CA 1
ATOM 3233 C C . VAL A 1 404 ? 19.547 40.25 11.844 1 95.19 404 VAL A C 1
ATOM 3235 O O . VAL A 1 404 ? 19.203 41.438 11.945 1 95.19 404 VAL A O 1
ATOM 3238 N N . SER A 1 405 ? 20.719 39.844 11.352 1 95 405 SER A N 1
ATOM 3239 C CA . SER A 1 405 ? 21.734 40.844 11.016 1 95 405 SER A CA 1
ATOM 3240 C C . SER A 1 405 ? 21.297 41.719 9.836 1 95 405 SER A C 1
ATOM 3242 O O . SER A 1 405 ? 21.516 42.938 9.828 1 95 405 SER A O 1
ATOM 3244 N N . CYS A 1 406 ? 20.719 41.094 8.906 1 95.88 406 CYS A N 1
ATOM 3245 C CA . CYS A 1 406 ? 20.219 41.812 7.75 1 95.88 406 CYS A CA 1
ATOM 3246 C C . CYS A 1 406 ? 19.109 42.781 8.156 1 95.88 406 CYS A C 1
ATOM 3248 O O . CYS A 1 406 ? 19.031 43.906 7.637 1 95.88 406 CYS A O 1
ATOM 3250 N N . VAL A 1 407 ? 18.234 42.344 9.062 1 96.88 407 VAL A N 1
ATOM 3251 C CA . VAL A 1 407 ? 17.141 43.188 9.531 1 96.88 407 VAL A CA 1
ATOM 3252 C C . VAL A 1 407 ? 17.688 44.438 10.211 1 96.88 407 VAL A C 1
ATOM 3254 O O . VAL A 1 407 ? 17.234 45.531 9.938 1 96.88 407 VAL A O 1
ATOM 3257 N N . GLN A 1 408 ? 18.688 44.219 11.031 1 96.19 408 GLN A N 1
ATOM 3258 C CA . GLN A 1 408 ? 19.297 45.344 11.75 1 96.19 408 GLN A CA 1
ATOM 3259 C C . GLN A 1 408 ? 19.922 46.344 10.773 1 96.19 408 GLN A C 1
ATOM 3261 O O . GLN A 1 408 ? 19.688 47.562 10.891 1 96.19 408 GLN A O 1
ATOM 3266 N N . THR A 1 409 ? 20.641 45.844 9.781 1 95.25 409 THR A N 1
ATOM 3267 C CA . THR A 1 409 ? 21.328 46.688 8.812 1 95.25 409 THR A CA 1
ATOM 3268 C C . THR A 1 409 ? 20.312 47.469 7.977 1 95.25 409 THR A C 1
ATOM 3270 O O . THR A 1 409 ? 20.484 48.656 7.734 1 95.25 409 THR A O 1
ATOM 3273 N N . LEU A 1 410 ? 19.297 46.844 7.578 1 96.12 410 LEU A N 1
ATOM 3274 C CA . LEU A 1 410 ? 18.281 47.469 6.75 1 96.12 410 LEU A CA 1
ATOM 3275 C C . LEU A 1 410 ? 17.562 48.562 7.523 1 96.12 410 LEU A C 1
ATOM 3277 O O . LEU A 1 410 ? 17.344 49.656 6.996 1 96.12 410 LEU A O 1
ATOM 3281 N N . LEU A 1 411 ? 17.203 48.281 8.766 1 95.69 411 LEU A N 1
ATOM 3282 C CA . LEU A 1 411 ? 16.5 49.281 9.594 1 95.69 411 LEU A CA 1
ATOM 3283 C C . LEU A 1 411 ? 17.406 50.469 9.867 1 95.69 411 LEU A C 1
ATOM 3285 O O . LEU A 1 411 ? 16.938 51.625 9.875 1 95.69 411 LEU A O 1
ATOM 3289 N N . GLN A 1 412 ? 18.703 50.25 10.039 1 92.88 412 GLN A N 1
ATOM 3290 C CA . GLN A 1 412 ? 19.656 51.312 10.297 1 92.88 412 GLN A CA 1
ATOM 3291 C C . GLN A 1 412 ? 19.812 52.219 9.078 1 92.88 412 GLN A C 1
ATOM 3293 O O . GLN A 1 412 ? 20.094 53.438 9.211 1 92.88 412 GLN A O 1
ATOM 3298 N N . HIS A 1 413 ? 19.656 51.656 7.918 1 93.12 413 HIS A N 1
ATOM 3299 C CA . HIS A 1 413 ? 19.844 52.438 6.688 1 93.12 413 HIS A CA 1
ATOM 3300 C C . HIS A 1 413 ? 18.531 53 6.195 1 93.12 413 HIS A C 1
ATOM 3302 O O . HIS A 1 413 ? 18.422 53.438 5.051 1 93.12 413 HIS A O 1
ATOM 3308 N N . GLY A 1 414 ? 17.406 52.844 7 1 90.62 414 GLY A N 1
ATOM 3309 C CA . GLY A 1 414 ? 16.203 53.594 6.719 1 90.62 414 GLY A CA 1
ATOM 3310 C C . GLY A 1 414 ? 15.062 52.719 6.195 1 90.62 414 GLY A C 1
ATOM 3311 O O . GLY A 1 414 ? 14.062 53.25 5.691 1 90.62 414 GLY A O 1
ATOM 3312 N N . ALA A 1 415 ? 15.156 51.469 6.223 1 94.5 415 ALA A N 1
ATOM 3313 C CA . ALA A 1 415 ? 14.031 50.625 5.824 1 94.5 415 ALA A CA 1
ATOM 3314 C C . ALA A 1 415 ? 12.797 50.906 6.684 1 94.5 415 ALA A C 1
ATOM 3316 O O . ALA A 1 415 ? 12.922 51.125 7.887 1 94.5 415 ALA A O 1
ATOM 3317 N N . ASN A 1 416 ? 11.602 50.875 6.082 1 92.94 416 ASN A N 1
ATOM 3318 C CA . ASN A 1 416 ? 10.359 51.156 6.785 1 92.94 416 ASN A CA 1
ATOM 3319 C C . ASN A 1 416 ? 9.844 49.969 7.559 1 92.94 416 ASN A C 1
ATOM 3321 O O . ASN A 1 416 ? 9.352 49 6.961 1 92.94 416 ASN A O 1
ATOM 3325 N N . GLY A 1 417 ? 9.93 50.062 8.82 1 92.94 417 GLY A N 1
ATOM 3326 C CA . GLY A 1 417 ? 9.469 48.969 9.672 1 92.94 417 GLY A CA 1
ATOM 3327 C C . GLY A 1 417 ? 7.988 49.062 9.992 1 92.94 417 GLY A C 1
ATOM 3328 O O . GLY A 1 417 ? 7.395 48.094 10.461 1 92.94 417 GLY A O 1
ATOM 3329 N N . PHE A 1 418 ? 7.316 50.188 9.664 1 93.31 418 PHE A N 1
ATOM 3330 C CA . PHE A 1 418 ? 5.918 50.406 10.031 1 93.31 418 PHE A CA 1
ATOM 3331 C C . PHE A 1 418 ? 5.121 50.938 8.852 1 93.31 418 PHE A C 1
ATOM 3333 O O . PHE A 1 418 ? 4.504 52 8.945 1 93.31 418 PHE A O 1
ATOM 3340 N N . PRO A 1 419 ? 5.109 50.094 7.789 1 91.12 419 PRO A N 1
ATOM 3341 C CA . PRO A 1 419 ? 4.23 50.531 6.703 1 91.12 419 PRO A CA 1
ATOM 3342 C C . PRO A 1 419 ? 2.754 50.531 7.094 1 91.12 419 PRO A C 1
ATOM 3344 O O . PRO A 1 419 ? 2.355 49.75 7.977 1 91.12 419 PRO A O 1
ATOM 3347 N N . LEU A 1 420 ? 1.894 51.344 6.504 1 88.81 420 LEU A N 1
ATOM 3348 C CA . LEU A 1 420 ? 0.473 51.438 6.824 1 88.81 420 LEU A CA 1
ATOM 3349 C C . LEU A 1 420 ? -0.334 50.5 5.93 1 88.81 420 LEU A C 1
ATOM 3351 O O . LEU A 1 420 ? -0.034 50.344 4.742 1 88.81 420 LEU A O 1
ATOM 3355 N N . GLN A 1 421 ? -1.305 49.906 6.562 1 86.12 421 GLN A N 1
ATOM 3356 C CA . GLN A 1 421 ? -2.172 48.969 5.824 1 86.12 421 GLN A CA 1
ATOM 3357 C C . GLN A 1 421 ? -3.129 49.75 4.914 1 86.12 421 GLN A C 1
ATOM 3359 O O . GLN A 1 421 ? -3.51 50.875 5.215 1 86.12 421 GLN A O 1
ATOM 3364 N N . ASP A 1 422 ? -3.375 49.156 3.727 1 78 422 ASP A N 1
ATOM 3365 C CA . ASP A 1 422 ? -4.289 49.75 2.748 1 78 422 ASP A CA 1
ATOM 3366 C C . ASP A 1 422 ? -5.426 48.781 2.418 1 78 422 ASP A C 1
ATOM 3368 O O . ASP A 1 422 ? -5.184 47.625 2.115 1 78 422 ASP A O 1
ATOM 3372 N N . ASP A 1 423 ? -6.656 49.25 2.502 1 72 423 ASP A N 1
ATOM 3373 C CA . ASP A 1 423 ? -7.816 48.375 2.273 1 72 423 ASP A CA 1
ATOM 3374 C C . ASP A 1 423 ? -7.891 47.938 0.817 1 72 423 ASP A C 1
ATOM 3376 O O . ASP A 1 423 ? -8.336 46.812 0.528 1 72 423 ASP A O 1
ATOM 3380 N N . LEU A 1 424 ? -7.484 48.781 -0.087 1 71.06 424 LEU A N 1
ATOM 3381 C CA . LEU A 1 424 ? -7.566 48.438 -1.508 1 71.06 424 LEU A CA 1
ATOM 3382 C C . LEU A 1 424 ? -6.371 47.625 -1.947 1 71.06 424 LEU A C 1
ATOM 3384 O O . LEU A 1 424 ? -6.5 46.75 -2.807 1 71.06 424 LEU A O 1
ATOM 3388 N N . LYS A 1 425 ? -5.215 47.906 -1.267 1 78.5 425 LYS A N 1
ATOM 3389 C CA . LYS A 1 425 ? -3.992 47.156 -1.58 1 78.5 425 LYS A CA 1
ATOM 3390 C C . LYS A 1 425 ? -3.32 46.656 -0.312 1 78.5 425 LYS A C 1
ATOM 3392 O O . LYS A 1 425 ? -2.262 47.156 0.082 1 78.5 425 LYS A O 1
ATOM 3397 N N . PRO A 1 426 ? -3.916 45.594 0.147 1 79.5 426 PRO A N 1
ATOM 3398 C CA . PRO A 1 426 ? -3.33 45.062 1.387 1 79.5 426 PRO A CA 1
ATOM 3399 C C . PRO A 1 426 ? -1.853 44.719 1.239 1 79.5 426 PRO A C 1
ATOM 3401 O O . PRO A 1 426 ? -1.417 44.312 0.159 1 79.5 426 PRO A O 1
ATOM 3404 N N . LYS A 1 427 ? -1.098 44.969 2.312 1 82.56 427 LYS A N 1
ATOM 3405 C CA . LYS A 1 427 ? 0.336 44.688 2.357 1 82.56 427 LYS A CA 1
ATOM 3406 C C . LYS A 1 427 ? 0.699 43.844 3.574 1 82.56 427 LYS A C 1
ATOM 3408 O O . LYS A 1 427 ? -0.018 43.844 4.578 1 82.56 427 LYS A O 1
ATOM 3413 N N . TYR A 1 428 ? 1.787 43.125 3.391 1 87.31 428 TYR A N 1
ATOM 3414 C CA . TYR A 1 428 ? 2.363 42.469 4.562 1 87.31 428 TYR A CA 1
ATOM 3415 C C . TYR A 1 428 ? 3.107 43.469 5.434 1 87.31 428 TYR A C 1
ATOM 3417 O O . TYR A 1 428 ? 3.883 44.281 4.93 1 87.31 428 TYR A O 1
ATOM 3425 N N . LEU A 1 429 ? 2.781 43.438 6.637 1 90.31 429 LEU A N 1
ATOM 3426 C CA . LEU A 1 429 ? 3.451 44.375 7.559 1 90.31 429 LEU A CA 1
ATOM 3427 C C . LEU A 1 429 ? 4.598 43.656 8.273 1 90.31 429 LEU A C 1
ATOM 3429 O O . LEU A 1 429 ? 4.406 42.594 8.875 1 90.31 429 LEU A O 1
ATOM 3433 N N . PRO A 1 430 ? 5.809 44.219 8.172 1 92.62 430 PRO A N 1
ATOM 3434 C CA . PRO A 1 430 ? 6.992 43.562 8.742 1 92.62 430 PRO A CA 1
ATOM 3435 C C . PRO A 1 430 ? 6.816 43.219 10.219 1 92.62 430 PRO A C 1
ATOM 3437 O O . PRO A 1 430 ? 7.195 42.125 10.641 1 92.62 430 PRO A O 1
ATOM 3440 N N . LEU A 1 431 ? 6.254 44.094 11.039 1 93.44 431 LEU A N 1
ATOM 3441 C CA . LEU A 1 431 ? 6.062 43.812 12.453 1 93.44 431 LEU A CA 1
ATOM 3442 C C . LEU A 1 431 ? 5.137 42.625 12.664 1 93.44 431 LEU A C 1
ATOM 3444 O O . LEU A 1 431 ? 5.422 41.75 13.477 1 93.44 431 LEU A O 1
ATOM 3448 N N . ASN A 1 432 ? 4.051 42.625 11.977 1 91.62 432 ASN A N 1
ATOM 3449 C CA . ASN A 1 432 ? 3.092 41.531 12.094 1 91.62 432 ASN A CA 1
ATOM 3450 C C . ASN A 1 432 ? 3.701 40.188 11.664 1 91.62 432 ASN A C 1
ATOM 3452 O O . ASN A 1 432 ? 3.445 39.156 12.281 1 91.62 432 ASN A O 1
ATOM 3456 N N . VAL A 1 433 ? 4.434 40.188 10.562 1 89.75 433 VAL A N 1
ATOM 3457 C CA . VAL A 1 433 ? 5.086 38.969 10.086 1 89.75 433 VAL A CA 1
ATOM 3458 C C . VAL A 1 433 ? 6.105 38.5 11.117 1 89.75 433 VAL A C 1
ATOM 3460 O O . VAL A 1 433 ? 6.219 37.281 11.367 1 89.75 433 VAL A O 1
ATOM 3463 N N . ALA A 1 434 ? 6.871 39.406 11.641 1 92.12 434 ALA A N 1
ATOM 3464 C CA . ALA A 1 434 ? 7.84 39.062 12.68 1 92.12 434 ALA A CA 1
ATOM 3465 C C . ALA A 1 434 ? 7.148 38.469 13.898 1 92.12 434 ALA A C 1
ATOM 3467 O O . ALA A 1 434 ? 7.66 37.531 14.523 1 92.12 434 ALA A O 1
ATOM 3468 N N . CYS A 1 435 ? 6.047 39.031 14.305 1 92 435 CYS A N 1
ATOM 3469 C CA . CYS A 1 435 ? 5.266 38.531 15.43 1 92 435 CYS A CA 1
ATOM 3470 C C . CYS A 1 435 ? 4.75 37.125 15.164 1 92 435 CYS A C 1
ATOM 3472 O O . CYS A 1 435 ? 4.707 36.312 16.078 1 92 435 CYS A O 1
ATOM 3474 N N . LYS A 1 436 ? 4.316 36.844 13.961 1 88.75 436 LYS A N 1
ATOM 3475 C CA . LYS A 1 436 ? 3.836 35.531 13.602 1 88.75 436 LYS A CA 1
ATOM 3476 C C . LYS A 1 436 ? 4.949 34.5 13.719 1 88.75 436 LYS A C 1
ATOM 3478 O O . LYS A 1 436 ? 4.723 33.375 14.211 1 88.75 436 LYS A O 1
ATOM 3483 N N . ILE A 1 437 ? 6.078 34.906 13.312 1 85.56 437 ILE A N 1
ATOM 3484 C CA . ILE A 1 437 ? 7.23 34 13.375 1 85.56 437 ILE A CA 1
ATOM 3485 C C . ILE A 1 437 ? 7.68 33.844 14.82 1 85.56 437 ILE A C 1
ATOM 3487 O O . ILE A 1 437 ? 8.109 32.75 15.227 1 85.56 437 ILE A O 1
ATOM 3491 N N . GLY A 1 438 ? 7.633 34.938 15.633 1 88.94 438 GLY A N 1
ATOM 3492 C CA . GLY A 1 438 ? 7.887 34.844 17.062 1 88.94 438 GLY A CA 1
ATOM 3493 C C . GLY A 1 438 ? 9.328 35.125 17.422 1 88.94 438 GLY A C 1
ATOM 3494 O O . GLY A 1 438 ? 9.773 34.781 18.531 1 88.94 438 GLY A O 1
ATOM 3495 N N . ASN A 1 439 ? 10.148 35.656 16.5 1 90.31 439 ASN A N 1
ATOM 3496 C CA . ASN A 1 439 ? 11.523 36 16.828 1 90.31 439 ASN A CA 1
ATOM 3497 C C . ASN A 1 439 ? 11.602 37.25 17.688 1 90.31 439 ASN A C 1
ATOM 3499 O O . ASN A 1 439 ? 11.367 38.375 17.203 1 90.31 439 ASN A O 1
ATOM 3503 N N . PHE A 1 440 ? 11.938 37.094 18.938 1 94.56 440 PHE A N 1
ATOM 3504 C CA . PHE A 1 440 ? 11.938 38.156 19.938 1 94.56 440 PHE A CA 1
ATOM 3505 C C . PHE A 1 440 ? 12.898 39.281 19.531 1 94.56 440 PHE A C 1
ATOM 3507 O O . PHE A 1 440 ? 12.562 40.469 19.641 1 94.56 440 PHE A O 1
ATOM 3514 N N . GLU A 1 441 ? 14.078 38.938 19 1 95.19 441 GLU A N 1
ATOM 3515 C CA . GLU A 1 441 ? 15.094 39.906 18.656 1 95.19 441 GLU A CA 1
ATOM 3516 C C . GLU A 1 441 ? 14.648 40.781 17.484 1 95.19 441 GLU A C 1
ATOM 3518 O O . GLU A 1 441 ? 14.867 42 17.5 1 95.19 441 GLU A O 1
ATOM 3523 N N . VAL A 1 442 ? 14.086 40.188 16.547 1 95.94 442 VAL A N 1
ATOM 3524 C CA . VAL A 1 442 ? 13.641 40.938 15.359 1 95.94 442 VAL A CA 1
ATOM 3525 C C . VAL A 1 442 ? 12.523 41.906 15.734 1 95.94 442 VAL A C 1
ATOM 3527 O O . VAL A 1 442 ? 12.516 43.062 15.297 1 95.94 442 VAL A O 1
ATOM 3530 N N . VAL A 1 443 ? 11.523 41.438 16.562 1 96.75 443 VAL A N 1
ATOM 3531 C CA . VAL A 1 443 ? 10.414 42.281 16.984 1 96.75 443 VAL A CA 1
ATOM 3532 C C . VAL A 1 443 ? 10.953 43.469 17.781 1 96.75 443 VAL A C 1
ATOM 3534 O O . VAL A 1 443 ? 10.523 44.594 17.594 1 96.75 443 VAL A O 1
ATOM 3537 N N . LYS A 1 444 ? 11.898 43.188 18.641 1 96.38 444 LYS A N 1
ATOM 3538 C CA . LYS A 1 444 ? 12.508 44.25 19.453 1 96.38 444 LYS A CA 1
ATOM 3539 C C . LYS A 1 444 ? 13.234 45.25 18.578 1 96.38 444 LYS A C 1
ATOM 3541 O O . LYS A 1 444 ? 13.133 46.469 18.797 1 96.38 444 LYS A O 1
ATOM 3546 N N . LEU A 1 445 ? 13.961 44.781 17.562 1 96.12 445 LEU A N 1
ATOM 3547 C CA . LEU A 1 445 ? 14.688 45.656 16.641 1 96.12 445 LEU A CA 1
ATOM 3548 C C . LEU A 1 445 ? 13.734 46.594 15.906 1 96.12 445 LEU A C 1
ATOM 3550 O O . LEU A 1 445 ? 14.016 47.781 15.75 1 96.12 445 LEU A O 1
ATOM 3554 N N . ILE A 1 446 ? 12.625 46.094 15.453 1 96.56 446 ILE A N 1
ATOM 3555 C CA . ILE A 1 446 ? 11.656 46.906 14.703 1 96.56 446 ILE A CA 1
ATOM 3556 C C . ILE A 1 446 ? 11.031 47.938 15.617 1 96.56 446 ILE A C 1
ATOM 3558 O O . ILE A 1 446 ? 10.914 49.125 15.242 1 96.56 446 ILE A O 1
ATOM 3562 N N . LEU A 1 447 ? 10.664 47.531 16.844 1 96 447 LEU A N 1
ATOM 3563 C CA . LEU A 1 447 ? 10.023 48.438 17.781 1 96 447 LEU A CA 1
ATOM 3564 C C . LEU A 1 447 ? 10.984 49.5 18.234 1 96 447 LEU A C 1
ATOM 3566 O O . LEU A 1 447 ? 10.586 50.656 18.422 1 96 447 LEU A O 1
ATOM 3570 N N . ASN A 1 448 ? 12.242 49.188 18.391 1 94.06 448 ASN A N 1
ATOM 3571 C CA . ASN A 1 448 ? 13.258 50.156 18.812 1 94.06 448 ASN A CA 1
ATOM 3572 C C . ASN A 1 448 ? 13.445 51.25 17.781 1 94.06 448 ASN A C 1
ATOM 3574 O O . ASN A 1 448 ? 13.828 52.375 18.141 1 94.06 448 ASN A O 1
ATOM 3578 N N . ARG A 1 449 ? 13.25 50.906 16.609 1 92.31 449 ARG A N 1
ATOM 3579 C CA . ARG A 1 449 ? 13.422 51.875 15.555 1 92.31 449 ARG A CA 1
ATOM 3580 C C . ARG A 1 449 ? 12.375 53 15.664 1 92.31 449 ARG A C 1
ATOM 3582 O O . ARG A 1 449 ? 12.609 54.125 15.219 1 92.31 449 ARG A O 1
ATOM 3589 N N . TYR A 1 450 ? 11.188 52.688 16.109 1 90.81 450 TYR A N 1
ATOM 3590 C CA . TYR A 1 450 ? 10.148 53.719 16.281 1 90.81 450 TYR A CA 1
ATOM 3591 C C . TYR A 1 450 ? 10.531 54.719 17.359 1 90.81 450 TYR A C 1
ATOM 3593 O O . TYR A 1 450 ? 10.188 55.875 17.266 1 90.81 450 TYR A O 1
ATOM 3601 N N . GLY A 1 451 ? 11.25 54.281 18.422 1 89.12 451 GLY A N 1
ATOM 3602 C CA . GLY A 1 451 ? 11.648 55.125 19.531 1 89.12 451 GLY A CA 1
ATOM 3603 C C . GLY A 1 451 ? 11.438 54.5 20.891 1 89.12 451 GLY A C 1
ATOM 3604 O O . GLY A 1 451 ? 11.531 53.25 21.016 1 89.12 451 GLY A O 1
ATOM 3605 N N . SER A 1 452 ? 11.117 55.375 21.797 1 91.62 452 SER A N 1
ATOM 3606 C CA . SER A 1 452 ? 10.922 54.875 23.156 1 91.62 452 SER A CA 1
ATOM 3607 C C . SER A 1 452 ? 9.523 54.312 23.344 1 91.62 452 SER A C 1
ATOM 3609 O O . SER A 1 452 ? 8.586 54.688 22.625 1 91.62 452 SER A O 1
ATOM 3611 N N . PRO A 1 453 ? 9.375 53.312 24.109 1 94.69 453 PRO A N 1
ATOM 3612 C CA . PRO A 1 453 ? 8.062 52.719 24.391 1 94.69 453 PRO A CA 1
ATOM 3613 C C . PRO A 1 453 ? 7.012 53.781 24.75 1 94.69 453 PRO A C 1
ATOM 3615 O O . PRO A 1 453 ? 5.848 53.625 24.359 1 94.69 453 PRO A O 1
ATOM 3618 N N . GLU A 1 454 ? 7.434 54.875 25.391 1 93.31 454 GLU A N 1
ATOM 3619 C CA . GLU A 1 454 ? 6.512 55.906 25.797 1 93.31 454 GLU A CA 1
ATOM 3620 C C . GLU A 1 454 ? 5.98 56.688 24.578 1 93.31 454 GLU A C 1
ATOM 3622 O O . GLU A 1 454 ? 4.797 57 24.516 1 93.31 454 GLU A O 1
ATOM 3627 N N . LYS A 1 455 ? 6.859 56.812 23.719 1 94.19 455 LYS A N 1
ATOM 3628 C CA . LYS A 1 455 ? 6.453 57.5 22.5 1 94.19 455 LYS A CA 1
ATOM 3629 C C . LYS A 1 455 ? 5.48 56.625 21.688 1 94.19 455 LYS A C 1
ATOM 3631 O O . LYS A 1 455 ? 4.484 57.156 21.172 1 94.19 455 LYS A O 1
ATOM 3636 N N . ALA A 1 456 ? 5.797 55.406 21.609 1 94.19 456 ALA A N 1
ATOM 3637 C CA . ALA A 1 456 ? 4.953 54.5 20.859 1 94.19 456 ALA A CA 1
ATOM 3638 C C . ALA A 1 456 ? 3.555 54.406 21.469 1 94.19 456 ALA A C 1
ATOM 3640 O O . ALA A 1 456 ? 2.561 54.344 20.75 1 94.19 456 ALA A O 1
ATOM 3641 N N . LYS A 1 457 ? 3.516 54.375 22.797 1 92.81 457 LYS A N 1
ATOM 3642 C CA . LYS A 1 457 ? 2.242 54.344 23.516 1 92.81 457 LYS A CA 1
ATOM 3643 C C . LYS A 1 457 ? 1.442 55.625 23.281 1 92.81 457 LYS A C 1
ATOM 3645 O O . LYS A 1 457 ? 0.224 55.562 23.094 1 92.81 457 LYS A O 1
ATOM 3650 N N . GLY A 1 458 ? 2.158 56.719 23.312 1 91.69 458 GLY A N 1
ATOM 3651 C CA . GLY A 1 458 ? 1.524 58 23.094 1 91.69 458 GLY A CA 1
ATOM 3652 C C . GLY A 1 458 ? 0.954 58.156 21.688 1 91.69 458 GLY A C 1
ATOM 3653 O O . GLY A 1 458 ? -0.117 58.75 21.5 1 91.69 458 GLY A O 1
ATOM 3654 N N . ASP A 1 459 ? 1.573 57.531 20.719 1 93 459 ASP A N 1
ATOM 3655 C CA . ASP A 1 459 ? 1.166 57.625 19.312 1 93 459 ASP A CA 1
ATOM 3656 C C . ASP A 1 459 ? 0.211 56.469 18.938 1 93 459 ASP A C 1
ATOM 3658 O O . ASP A 1 459 ? -0.236 56.375 17.797 1 93 459 ASP A O 1
ATOM 3662 N N . ASN A 1 460 ? -0.148 55.656 19.812 1 92.88 460 ASN A N 1
ATOM 3663 C CA . ASN A 1 460 ? -1.023 54.5 19.594 1 92.88 460 ASN A CA 1
ATOM 3664 C C . ASN A 1 460 ? -0.529 53.625 18.438 1 92.88 460 ASN A C 1
ATOM 3666 O O . ASN A 1 460 ? -1.3 53.281 17.547 1 92.88 460 ASN A O 1
ATOM 3670 N N . LEU A 1 461 ? 0.729 53.312 18.484 1 91.81 461 LEU A N 1
ATOM 3671 C CA . LEU A 1 461 ? 1.371 52.562 17.391 1 91.81 461 LEU A CA 1
ATOM 3672 C C . LEU A 1 461 ? 0.745 51.188 17.234 1 91.81 461 LEU A C 1
ATOM 3674 O O . LEU A 1 461 ? 0.453 50.75 16.109 1 91.81 461 LEU A O 1
ATOM 3678 N N . LEU A 1 462 ? 0.554 50.5 18.344 1 94 462 LEU A N 1
ATOM 3679 C CA . LEU A 1 462 ? 0.165 49.094 18.297 1 94 462 LEU A CA 1
ATOM 3680 C C . LEU A 1 462 ? -1.348 48.938 18.406 1 94 462 LEU A C 1
ATOM 3682 O O . LEU A 1 462 ? -1.875 47.812 18.297 1 94 462 LEU A O 1
ATOM 3686 N N . THR A 1 463 ? -2.131 49.969 18.578 1 92.5 463 THR A N 1
ATOM 3687 C CA . THR A 1 463 ? -3.582 49.906 18.703 1 92.5 463 THR A CA 1
ATOM 3688 C C . THR A 1 463 ? -4.254 50.531 17.484 1 92.5 463 THR A C 1
ATOM 3690 O O . THR A 1 463 ? -5.469 50.438 17.328 1 92.5 463 THR A O 1
ATOM 3693 N N . ASN A 1 464 ? -3.383 51.094 16.641 1 90.25 464 ASN A N 1
ATOM 3694 C CA . ASN A 1 464 ? -3.877 51.75 15.43 1 90.25 464 ASN A CA 1
ATOM 3695 C C . ASN A 1 464 ? -4.344 50.719 14.391 1 90.25 464 ASN A C 1
ATOM 3697 O O . ASN A 1 464 ? -3.656 49.75 14.141 1 90.25 464 ASN A O 1
ATOM 3701 N N . ASN A 1 465 ? -5.488 51 13.766 1 86.5 465 ASN A N 1
ATOM 3702 C CA . ASN A 1 465 ? -6.086 50.094 12.773 1 86.5 465 ASN A CA 1
ATOM 3703 C C . ASN A 1 465 ? -5.25 50.031 11.5 1 86.5 465 ASN A C 1
ATOM 3705 O O . ASN A 1 465 ? -5.406 49.125 10.695 1 86.5 465 ASN A O 1
ATOM 3709 N N . ALA A 1 466 ? -4.379 50.938 11.398 1 86.62 466 ALA A N 1
ATOM 3710 C CA . ALA A 1 466 ? -3.535 50.969 10.211 1 86.62 466 ALA A CA 1
ATOM 3711 C C . ALA A 1 466 ? -2.395 49.938 10.32 1 86.62 466 ALA A C 1
ATOM 3713 O O . ALA A 1 466 ? -1.73 49.656 9.328 1 86.62 466 ALA A O 1
ATOM 3714 N N . GLN A 1 467 ? -2.248 49.406 11.531 1 89.38 467 GLN A N 1
ATOM 3715 C CA . GLN A 1 467 ? -1.167 48.438 11.727 1 89.38 467 GLN A CA 1
ATOM 3716 C C . GLN A 1 467 ? -1.706 47.031 11.82 1 89.38 467 GLN A C 1
ATOM 3718 O O . GLN A 1 467 ? -1.034 46.125 12.344 1 89.38 467 GLN A O 1
ATOM 3723 N N . CYS A 1 468 ? -2.924 46.812 11.375 1 89 468 CYS A N 1
ATOM 3724 C CA . CYS A 1 468 ? -3.486 45.469 11.344 1 89 468 CYS A CA 1
ATOM 3725 C C . CYS A 1 468 ? -3.129 44.75 10.047 1 89 468 CYS A C 1
ATOM 3727 O O . CYS A 1 468 ? -2.809 45.406 9.047 1 89 468 CYS A O 1
ATOM 3729 N N . ASN A 1 469 ? -3.074 43.438 10.141 1 85.56 469 ASN A N 1
ATOM 3730 C CA . ASN A 1 469 ? -2.859 42.719 8.898 1 85.56 469 ASN A CA 1
ATOM 3731 C C . ASN A 1 469 ? -4.09 42.75 7.996 1 85.56 469 ASN A C 1
ATOM 3733 O O . ASN A 1 469 ? -5.062 43.438 8.305 1 85.56 469 ASN A O 1
ATOM 3737 N N . ALA A 1 470 ? -4.098 42.062 6.891 1 77.75 470 ALA A N 1
ATOM 3738 C CA . ALA A 1 470 ? -5.156 42.156 5.887 1 77.75 470 ALA A CA 1
ATOM 3739 C C . ALA A 1 470 ? -6.469 41.594 6.426 1 77.75 470 ALA A C 1
ATOM 3741 O O . ALA A 1 470 ? -7.551 42 5.984 1 77.75 470 ALA A O 1
ATOM 3742 N N . GLU A 1 471 ? -6.402 40.75 7.434 1 78.62 471 GLU A N 1
ATOM 3743 C CA . GLU A 1 471 ? -7.594 40.125 8.016 1 78.62 471 GLU A CA 1
ATOM 3744 C C . GLU A 1 471 ? -8.156 41 9.148 1 78.62 471 GLU A C 1
ATOM 3746 O O . GLU A 1 471 ? -9.266 40.75 9.625 1 78.62 471 GLU A O 1
ATOM 3751 N N . GLY A 1 472 ? -7.355 41.969 9.562 1 82.5 472 GLY A N 1
ATOM 3752 C CA . GLY A 1 472 ? -7.824 42.844 10.617 1 82.5 472 GLY A CA 1
ATOM 3753 C C . GLY A 1 472 ? -7.254 42.5 11.977 1 82.5 472 GLY A C 1
ATOM 3754 O O . GLY A 1 472 ? -7.762 42.969 13 1 82.5 472 GLY A O 1
ATOM 3755 N N . LEU A 1 473 ? -6.168 41.75 12.008 1 89.31 473 LEU A N 1
ATOM 3756 C CA . LEU A 1 473 ? -5.566 41.344 13.273 1 89.31 473 LEU A CA 1
ATOM 3757 C C . LEU A 1 473 ? -4.395 42.25 13.633 1 89.31 473 LEU A C 1
ATOM 3759 O O . LEU A 1 473 ? -3.58 42.562 12.773 1 89.31 473 LEU A O 1
ATOM 3763 N N . LEU A 1 474 ? -4.344 42.656 14.828 1 93.06 474 LEU A N 1
ATOM 3764 C CA . LEU A 1 474 ? -3.236 43.469 15.336 1 93.06 474 LEU A CA 1
ATOM 3765 C C . LEU A 1 474 ? -2.1 42.594 15.828 1 93.06 474 LEU A C 1
ATOM 3767 O O . LEU A 1 474 ? -2.277 41.375 15.992 1 93.06 474 LEU A O 1
ATOM 3771 N N . PRO A 1 475 ? -0.893 43.094 16.047 1 93 475 PRO A N 1
ATOM 3772 C CA . PRO A 1 475 ? 0.272 42.281 16.406 1 93 475 PRO A CA 1
ATOM 3773 C C . PRO A 1 475 ? 0.014 41.406 17.625 1 93 475 PRO A C 1
ATOM 3775 O O . PRO A 1 475 ? 0.395 40.219 17.641 1 93 475 PRO A O 1
ATOM 3778 N N . LEU A 1 476 ? -0.684 41.906 18.641 1 95.19 476 LEU A N 1
ATOM 3779 C CA . LEU A 1 476 ? -0.913 41.125 19.844 1 95.19 476 LEU A CA 1
ATOM 3780 C C . LEU A 1 476 ? -1.854 39.969 19.562 1 95.19 476 LEU A C 1
ATOM 3782 O O . LEU A 1 476 ? -1.719 38.875 20.156 1 95.19 476 LEU A O 1
ATOM 3786 N N . HIS A 1 477 ? -2.891 40.219 18.719 1 93.62 477 HIS A N 1
ATOM 3787 C CA . HIS A 1 477 ? -3.762 39.125 18.312 1 93.62 477 HIS A CA 1
ATOM 3788 C C . HIS A 1 477 ? -2.969 38 17.625 1 93.62 477 HIS A C 1
ATOM 3790 O O . HIS A 1 477 ? -3.217 36.844 17.875 1 93.62 477 HIS A O 1
ATOM 3796 N N . ILE A 1 478 ? -2.043 38.344 16.766 1 91 478 ILE A N 1
ATOM 3797 C CA . ILE A 1 478 ? -1.224 37.406 16.016 1 91 478 ILE A CA 1
ATOM 3798 C C . ILE A 1 478 ? -0.336 36.625 16.984 1 91 478 ILE A C 1
ATOM 3800 O O . ILE A 1 478 ? -0.209 35.406 16.859 1 91 478 ILE A O 1
ATOM 3804 N N . VAL A 1 479 ? 0.26 37.312 17.906 1 93.06 479 VAL A N 1
ATOM 3805 C CA . VAL A 1 479 ? 1.137 36.688 18.891 1 93.06 479 VAL A CA 1
ATOM 3806 C C . VAL A 1 479 ? 0.339 35.688 19.75 1 93.06 479 VAL A C 1
ATOM 3808 O O . VAL A 1 479 ? 0.817 34.594 20.047 1 93.06 479 VAL A O 1
ATOM 3811 N N . ALA A 1 480 ? -0.857 36.094 20.156 1 93.94 480 ALA A N 1
ATOM 3812 C CA . ALA A 1 480 ? -1.728 35.219 20.938 1 93.94 480 ALA A CA 1
ATOM 3813 C C . ALA A 1 480 ? -2.146 34 20.141 1 93.94 480 ALA A C 1
ATOM 3815 O O . ALA A 1 480 ? -2.246 32.875 20.688 1 93.94 480 ALA A O 1
ATOM 3816 N N . SER A 1 481 ? -2.396 34.188 18.906 1 90.19 481 SER A N 1
ATOM 3817 C CA . SER A 1 481 ? -2.822 33.094 18.047 1 90.19 481 SER A CA 1
ATOM 3818 C C . SER A 1 481 ? -1.673 32.125 17.75 1 90.19 481 SER A C 1
ATOM 3820 O O . SER A 1 481 ? -1.896 30.953 17.469 1 90.19 481 SER A O 1
ATOM 3822 N N . SER A 1 482 ? -0.436 32.625 17.812 1 88.12 482 SER A N 1
ATOM 3823 C CA . SER A 1 482 ? 0.731 31.812 17.469 1 88.12 482 SER A CA 1
ATOM 3824 C C . SER A 1 482 ? 1.38 31.25 18.734 1 88.12 482 SER A C 1
ATOM 3826 O O . SER A 1 482 ? 2.256 30.375 18.641 1 88.12 482 SER A O 1
ATOM 3828 N N . GLY A 1 483 ? 1.005 31.719 19.875 1 91.06 483 GLY A N 1
ATOM 3829 C CA . GLY A 1 483 ? 1.484 31.156 21.125 1 91.06 483 GLY A CA 1
ATOM 3830 C C . GLY A 1 483 ? 2.912 31.547 21.453 1 91.06 483 GLY A C 1
ATOM 3831 O O . GLY A 1 483 ? 3.748 30.703 21.75 1 91.06 483 GLY A O 1
ATOM 3832 N N . HIS A 1 484 ? 3.234 32.844 21.375 1 92.44 484 HIS A N 1
ATOM 3833 C CA . HIS A 1 484 ? 4.551 33.344 21.719 1 92.44 484 HIS A CA 1
ATOM 3834 C C . HIS A 1 484 ? 4.484 34.219 22.984 1 92.44 484 HIS A C 1
ATOM 3836 O O . HIS A 1 484 ? 4.523 35.438 22.922 1 92.44 484 HIS A O 1
ATOM 3842 N N . PRO A 1 485 ? 4.559 33.594 24.141 1 93.62 485 PRO A N 1
ATOM 3843 C CA . PRO A 1 485 ? 4.352 34.344 25.391 1 93.62 485 PRO A CA 1
ATOM 3844 C C . PRO A 1 485 ? 5.473 35.344 25.688 1 93.62 485 PRO A C 1
ATOM 3846 O O . PRO A 1 485 ? 5.242 36.344 26.344 1 93.62 485 PRO A O 1
ATOM 3849 N N . LEU A 1 486 ? 6.648 35.125 25.156 1 93.44 486 LEU A N 1
ATOM 3850 C CA . LEU A 1 486 ? 7.793 36 25.438 1 93.44 486 LEU A CA 1
ATOM 3851 C C . LEU A 1 486 ? 7.594 37.375 24.828 1 93.44 486 LEU A C 1
ATOM 3853 O O . LEU A 1 486 ? 8.188 38.344 25.281 1 93.44 486 LEU A O 1
ATOM 3857 N N . LEU A 1 487 ? 6.816 37.469 23.828 1 96.69 487 LEU A N 1
ATOM 3858 C CA . LEU A 1 487 ? 6.609 38.719 23.109 1 96.69 487 LEU A CA 1
ATOM 3859 C C . LEU A 1 487 ? 5.551 39.594 23.812 1 96.69 487 LEU A C 1
ATOM 3861 O O . LEU A 1 487 ? 5.445 40.781 23.547 1 96.69 487 LEU A O 1
ATOM 3865 N N . LEU A 1 488 ? 4.723 39 24.688 1 96.69 488 LEU A N 1
ATOM 3866 C CA . LEU A 1 488 ? 3.578 39.656 25.312 1 96.69 488 LEU A CA 1
ATOM 3867 C C . LEU A 1 488 ? 4.02 40.844 26.125 1 96.69 488 LEU A C 1
ATOM 3869 O O . LEU A 1 488 ? 3.564 41.969 25.891 1 96.69 488 LEU A O 1
ATOM 3873 N N . PRO A 1 489 ? 5.035 40.75 27.031 1 95.69 489 PRO A N 1
ATOM 3874 C CA . PRO A 1 489 ? 5.461 41.906 27.812 1 95.69 489 PRO A CA 1
ATOM 3875 C C . PRO A 1 489 ? 6.062 43 26.953 1 95.69 489 PRO A C 1
ATOM 3877 O O . PRO A 1 489 ? 5.879 44.188 27.234 1 95.69 489 PRO A O 1
ATOM 3880 N N . LEU A 1 490 ? 6.758 42.562 25.922 1 95.94 490 LEU A N 1
ATOM 3881 C CA . LEU A 1 490 ? 7.398 43.531 25.031 1 95.94 490 LEU A CA 1
ATOM 3882 C C . LEU A 1 490 ? 6.355 44.375 24.312 1 95.94 490 LEU A C 1
ATOM 3884 O O . LEU A 1 490 ? 6.465 45.625 24.281 1 95.94 490 LEU A O 1
ATOM 3888 N N . LEU A 1 491 ? 5.348 43.812 23.75 1 97.12 491 LEU A N 1
ATOM 3889 C CA . LEU A 1 491 ? 4.316 44.5 23 1 97.12 491 LEU A CA 1
ATOM 3890 C C . LEU A 1 491 ? 3.504 45.406 23.922 1 97.12 491 LEU A C 1
ATOM 3892 O O . LEU A 1 491 ? 3.102 46.5 23.531 1 97.12 491 LEU A O 1
ATOM 3896 N N . LEU A 1 492 ? 3.238 44.938 25.172 1 96 492 LEU A N 1
ATOM 3897 C CA . LEU A 1 492 ? 2.492 45.719 26.141 1 96 492 LEU A CA 1
ATOM 3898 C C . LEU A 1 492 ? 3.281 46.969 26.547 1 96 492 LEU A C 1
ATOM 3900 O O . LEU A 1 492 ? 2.705 48.031 26.734 1 96 492 LEU A O 1
ATOM 3904 N N . GLN A 1 493 ? 4.562 46.812 26.641 1 95.06 493 GLN A N 1
ATOM 3905 C CA . GLN A 1 493 ? 5.434 47.938 26.953 1 95.06 493 GLN A CA 1
ATOM 3906 C C . GLN A 1 493 ? 5.352 49.031 25.875 1 95.06 493 GLN A C 1
ATOM 3908 O O . GLN A 1 493 ? 5.445 50.219 26.172 1 95.06 493 GLN A O 1
ATOM 3913 N N . TYR A 1 494 ? 5.176 48.625 24.672 1 95.69 494 TYR A N 1
ATOM 3914 C CA . TYR A 1 494 ? 5.145 49.531 23.547 1 95.69 494 TYR A CA 1
ATOM 3915 C C . TYR A 1 494 ? 3.721 50 23.266 1 95.69 494 TYR A C 1
ATOM 3917 O O . TYR A 1 494 ? 3.453 50.594 22.219 1 95.69 494 TYR A O 1
ATOM 3925 N N . GLY A 1 495 ? 2.742 49.625 24.125 1 93.88 495 GLY A N 1
ATOM 3926 C CA . GLY A 1 495 ? 1.431 50.25 24.078 1 93.88 495 GLY A CA 1
ATOM 3927 C C . GLY A 1 495 ? 0.353 49.344 23.531 1 93.88 495 GLY A C 1
ATOM 3928 O O . GLY A 1 495 ? -0.748 49.781 23.203 1 93.88 495 GLY A O 1
ATOM 3929 N N . ALA A 1 496 ? 0.59 48.062 23.312 1 95.88 496 ALA A N 1
ATOM 3930 C CA . ALA A 1 496 ? -0.474 47.125 22.906 1 95.88 496 ALA A CA 1
ATOM 3931 C C . ALA A 1 496 ? -1.553 47.031 23.984 1 95.88 496 ALA A C 1
ATOM 3933 O O . ALA A 1 496 ? -1.27 47.188 25.172 1 95.88 496 ALA A O 1
ATOM 3934 N N . ASP A 1 497 ? -2.803 46.906 23.578 1 95.06 497 ASP A N 1
ATOM 3935 C CA . ASP A 1 497 ? -3.938 46.75 24.484 1 95.06 497 ASP A CA 1
ATOM 3936 C C . ASP A 1 497 ? -4.387 45.281 24.547 1 95.06 497 ASP A C 1
ATOM 3938 O O . ASP A 1 497 ? -4.816 44.719 23.547 1 95.06 497 ASP A O 1
ATOM 3942 N N . VAL A 1 498 ? -4.297 44.688 25.703 1 96 498 VAL A N 1
ATOM 3943 C CA . VAL A 1 498 ? -4.547 43.25 25.922 1 96 498 VAL A CA 1
ATOM 3944 C C . VAL A 1 498 ? -6.016 42.938 25.641 1 96 498 VAL A C 1
ATOM 3946 O O . VAL A 1 498 ? -6.359 41.812 25.312 1 96 498 VAL A O 1
ATOM 3949 N N . ASN A 1 499 ? -6.93 43.875 25.688 1 95.94 499 ASN A N 1
ATOM 3950 C CA . ASN A 1 499 ? -8.359 43.656 25.531 1 95.94 499 ASN A CA 1
ATOM 3951 C C . ASN A 1 499 ? -8.898 44.281 24.25 1 95.94 499 ASN A C 1
ATOM 3953 O O . ASN A 1 499 ? -10.117 44.375 24.078 1 95.94 499 ASN A O 1
ATOM 3957 N N . GLN A 1 500 ? -7.949 44.75 23.375 1 94.25 500 GLN A N 1
ATOM 3958 C CA . GLN A 1 500 ? -8.391 45.344 22.125 1 94.25 500 GLN A CA 1
ATOM 3959 C C . GLN A 1 500 ? -9.078 44.312 21.234 1 94.25 500 GLN A C 1
ATOM 3961 O O . GLN A 1 500 ? -8.609 43.188 21.109 1 94.25 500 GLN A O 1
ATOM 3966 N N . LEU A 1 501 ? -10.242 44.656 20.641 1 93 501 LEU A N 1
ATOM 3967 C CA . LEU A 1 501 ? -10.969 43.781 19.734 1 93 501 LEU A CA 1
ATOM 3968 C C . LEU A 1 501 ? -10.453 43.906 18.297 1 93 501 LEU A C 1
ATOM 3970 O O . LEU A 1 501 ? -10.117 45.031 17.859 1 93 501 LEU A O 1
ATOM 3974 N N . ASP A 1 502 ? -10.328 42.844 17.641 1 88.25 502 ASP A N 1
ATOM 3975 C CA . ASP A 1 502 ? -9.875 42.875 16.25 1 88.25 502 ASP A CA 1
ATOM 3976 C C . ASP A 1 502 ? -11.031 43.156 15.305 1 88.25 502 ASP A C 1
ATOM 3978 O O . ASP A 1 502 ? -12.18 43.281 15.734 1 88.25 502 ASP A O 1
ATOM 3982 N N . LYS A 1 503 ? -10.766 43.281 14.008 1 79.94 503 LYS A N 1
ATOM 3983 C CA . LYS A 1 503 ? -11.773 43.594 12.992 1 79.94 503 LYS A CA 1
ATOM 3984 C C . LYS A 1 503 ? -12.25 42.312 12.289 1 79.94 503 LYS A C 1
ATOM 3986 O O . LYS A 1 503 ? -13.172 42.375 11.469 1 79.94 503 LYS A O 1
ATOM 3991 N N . LEU A 1 504 ? -11.648 41.219 12.578 1 77.31 504 LEU A N 1
ATOM 3992 C CA . LEU A 1 504 ? -12 40 11.898 1 77.31 504 LEU A CA 1
ATOM 3993 C C . LEU A 1 504 ? -13.164 39.281 12.594 1 77.31 504 LEU A C 1
ATOM 3995 O O . LEU A 1 504 ? -14.234 39.125 12.008 1 77.31 504 LEU A O 1
ATOM 3999 N N . ASN A 1 505 ? -12.953 38.938 13.867 1 79.44 505 ASN A N 1
ATOM 4000 C CA . ASN A 1 505 ? -13.953 38.219 14.641 1 79.44 505 ASN A CA 1
ATOM 4001 C C . ASN A 1 505 ? -14.484 39.031 15.797 1 79.44 505 ASN A C 1
ATOM 4003 O O . ASN A 1 505 ? -15.398 38.625 16.516 1 79.44 505 ASN A O 1
ATOM 4007 N N . LYS A 1 506 ? -13.859 40.312 15.961 1 87.38 506 LYS A N 1
ATOM 4008 C CA . LYS A 1 506 ? -14.141 41.094 17.141 1 87.38 506 LYS A CA 1
ATOM 4009 C C . LYS A 1 506 ? -13.75 40.375 18.422 1 87.38 506 LYS A C 1
ATOM 4011 O O . LYS A 1 506 ? -14.531 40.312 19.375 1 87.38 506 LYS A O 1
ATOM 4016 N N . TRP A 1 507 ? -12.609 39.781 18.344 1 92.62 507 TRP A N 1
ATOM 4017 C CA . TRP A 1 507 ? -12.055 39 19.453 1 92.62 507 TRP A CA 1
ATOM 4018 C C . TRP A 1 507 ? -10.867 39.719 20.078 1 92.62 507 TRP A C 1
ATOM 4020 O O . TRP A 1 507 ? -10.094 40.406 19.391 1 92.62 507 TRP A O 1
ATOM 4030 N N . SER A 1 508 ? -10.766 39.625 21.328 1 95.75 508 SER A N 1
ATOM 4031 C CA . SER A 1 508 ? -9.539 40.031 22 1 95.75 508 SER A CA 1
ATOM 4032 C C . SER A 1 508 ? -8.461 38.969 21.875 1 95.75 508 SER A C 1
ATOM 4034 O O . SER A 1 508 ? -8.758 37.812 21.5 1 95.75 508 SER A O 1
ATOM 4036 N N . PRO A 1 509 ? -7.188 39.188 22.094 1 95.56 509 PRO A N 1
ATOM 4037 C CA . PRO A 1 509 ? -6.102 38.219 21.953 1 95.56 509 PRO A CA 1
ATOM 4038 C C . PRO A 1 509 ? -6.34 36.938 22.734 1 95.56 509 PRO A C 1
ATOM 4040 O O . PRO A 1 509 ? -5.945 35.844 22.297 1 95.56 509 PRO A O 1
ATOM 4043 N N . ILE A 1 510 ? -7.012 37 23.844 1 96.88 510 ILE A N 1
ATOM 4044 C CA . ILE A 1 510 ? -7.188 35.812 24.688 1 96.88 510 ILE A CA 1
ATOM 4045 C C . ILE A 1 510 ? -8.039 34.781 23.969 1 96.88 510 ILE A C 1
ATOM 4047 O O . ILE A 1 510 ? -7.836 33.562 24.141 1 96.88 510 ILE A O 1
ATOM 4051 N N . PHE A 1 511 ? -9.016 35.219 23.156 1 95.62 511 PHE A N 1
ATOM 4052 C CA . PHE A 1 511 ? -9.844 34.312 22.391 1 95.62 511 PHE A CA 1
ATOM 4053 C C . PHE A 1 511 ? -8.977 33.406 21.5 1 95.62 511 PHE A C 1
ATOM 4055 O O . PHE A 1 511 ? -9.18 32.188 21.438 1 95.62 511 PHE A O 1
ATOM 4062 N N . TYR A 1 512 ? -8.031 33.969 20.875 1 93.19 512 TYR A N 1
ATOM 4063 C CA . TYR A 1 512 ? -7.18 33.25 19.938 1 93.19 512 TYR A CA 1
ATOM 4064 C C . TYR A 1 512 ? -6.305 32.25 20.688 1 93.19 512 TYR A C 1
ATOM 4066 O O . TYR A 1 512 ? -6.133 31.094 20.234 1 93.19 512 TYR A O 1
ATOM 4074 N N . ALA A 1 513 ? -5.746 32.625 21.766 1 95.25 513 ALA A N 1
ATOM 4075 C CA . ALA A 1 513 ? -4.914 31.734 22.578 1 95.25 513 ALA A CA 1
ATOM 4076 C C . ALA A 1 513 ? -5.723 30.547 23.078 1 95.25 513 ALA A C 1
ATOM 4078 O O . ALA A 1 513 ? -5.219 29.422 23.125 1 95.25 513 ALA A O 1
ATOM 4079 N N . VAL A 1 514 ? -6.973 30.828 23.5 1 95.88 514 VAL A N 1
ATOM 4080 C CA . VAL A 1 514 ? -7.852 29.797 24.031 1 95.88 514 VAL A CA 1
ATOM 4081 C C . VAL A 1 514 ? -8.219 28.797 22.938 1 95.88 514 VAL A C 1
ATOM 4083 O O . VAL A 1 514 ? -8.164 27.578 23.141 1 95.88 514 VAL A O 1
ATOM 4086 N N . VAL A 1 515 ? -8.547 29.234 21.781 1 91.88 515 VAL A N 1
ATOM 4087 C CA . VAL A 1 515 ? -8.984 28.391 20.672 1 91.88 515 VAL A CA 1
ATOM 4088 C C . VAL A 1 515 ? -7.832 27.5 20.219 1 91.88 515 VAL A C 1
ATOM 4090 O O . VAL A 1 515 ? -8.031 26.328 19.891 1 91.88 515 VAL A O 1
ATOM 4093 N N . GLU A 1 516 ? -6.641 28.047 20.234 1 89.31 516 GLU A N 1
ATOM 4094 C CA . GLU A 1 516 ? -5.477 27.281 19.781 1 89.31 516 GLU A CA 1
ATOM 4095 C C . GLU A 1 516 ? -4.969 26.344 20.875 1 89.31 516 GLU A C 1
ATOM 4097 O O . GLU A 1 516 ? -4.23 25.406 20.594 1 89.31 516 GLU A O 1
ATOM 4102 N N . GLY A 1 517 ? -5.336 26.625 22.094 1 93.69 517 GLY A N 1
ATOM 4103 C CA . GLY A 1 517 ? -5.027 25.719 23.188 1 93.69 517 GLY A CA 1
ATOM 4104 C C . GLY A 1 517 ? -3.705 26.016 23.875 1 93.69 517 GLY A C 1
ATOM 4105 O O . GLY A 1 517 ? -3.025 25.109 24.359 1 93.69 517 GLY A O 1
ATOM 4106 N N . TYR A 1 518 ? -3.246 27.25 23.875 1 94.12 518 TYR A N 1
ATOM 4107 C CA . TYR A 1 518 ? -1.998 27.656 24.516 1 94.12 518 TYR A CA 1
ATOM 4108 C C . TYR A 1 518 ? -2.234 28.031 25.984 1 94.12 518 TYR A C 1
ATOM 4110 O O . TYR A 1 518 ? -2.486 29.203 26.281 1 94.12 518 TYR A O 1
ATOM 4118 N N . ASP A 1 519 ? -2.055 27.094 26.875 1 95.44 519 ASP A N 1
ATOM 4119 C CA . ASP A 1 519 ? -2.367 27.297 28.297 1 95.44 519 ASP A CA 1
ATOM 4120 C C . ASP A 1 519 ? -1.436 28.344 28.922 1 95.44 519 ASP A C 1
ATOM 4122 O O . ASP A 1 519 ? -1.883 29.203 29.672 1 95.44 519 ASP A O 1
ATOM 4126 N N . VAL A 1 520 ? -0.135 28.344 28.484 1 95.38 520 VAL A N 1
ATOM 4127 C CA . VAL A 1 520 ? 0.834 29.281 29.031 1 95.38 520 VAL A CA 1
ATOM 4128 C C . VAL A 1 520 ? 0.483 30.703 28.594 1 95.38 520 VAL A C 1
ATOM 4130 O O . VAL A 1 520 ? 0.529 31.641 29.391 1 95.38 520 VAL A O 1
ATOM 4133 N N . MET A 1 521 ? 0.154 30.844 27.312 1 96.06 521 MET A N 1
ATOM 4134 C CA . MET A 1 521 ? -0.214 32.156 26.781 1 96.06 521 MET A CA 1
ATOM 4135 C C . MET A 1 521 ? -1.455 32.688 27.469 1 96.06 521 MET A C 1
ATOM 4137 O O . MET A 1 521 ? -1.519 33.875 27.797 1 96.06 521 MET A O 1
ATOM 4141 N N . VAL A 1 522 ? -2.469 31.875 27.734 1 97.19 522 VAL A N 1
ATOM 4142 C CA . VAL A 1 522 ? -3.705 32.281 28.391 1 97.19 522 VAL A CA 1
ATOM 4143 C C . VAL A 1 522 ? -3.402 32.75 29.828 1 97.19 522 VAL A C 1
ATOM 4145 O O . VAL A 1 522 ? -3.918 33.781 30.281 1 97.19 522 VAL A O 1
ATOM 4148 N N . HIS A 1 523 ? -2.566 32 30.484 1 96.56 523 HIS A N 1
ATOM 4149 C CA . HIS A 1 523 ? -2.174 32.344 31.844 1 96.56 523 HIS A CA 1
ATOM 4150 C C . HIS A 1 523 ? -1.499 33.719 31.906 1 96.56 523 HIS A C 1
ATOM 4152 O O . HIS A 1 523 ? -1.823 34.531 32.75 1 96.56 523 HIS A O 1
ATOM 4158 N N . GLU A 1 524 ? -0.589 33.969 30.969 1 96.38 524 GLU A N 1
ATOM 4159 C CA . GLU A 1 524 ? 0.133 35.219 30.922 1 96.38 524 GLU A CA 1
ATOM 4160 C C . GLU A 1 524 ? -0.8 36.375 30.578 1 96.38 524 GLU A C 1
ATOM 4162 O O . GLU A 1 524 ? -0.689 37.469 31.141 1 96.38 524 GLU A O 1
ATOM 4167 N N . LEU A 1 525 ? -1.677 36.188 29.625 1 97.56 525 LEU A N 1
ATOM 4168 C CA . LEU A 1 525 ? -2.619 37.219 29.234 1 97.56 525 LEU A CA 1
ATOM 4169 C C . LEU A 1 525 ? -3.494 37.656 30.406 1 97.56 525 LEU A C 1
ATOM 4171 O O . LEU A 1 525 ? -3.717 38.844 30.609 1 97.56 525 LEU A O 1
ATOM 4175 N N . ILE A 1 526 ? -4.023 36.688 31.188 1 96.38 526 ILE A N 1
ATOM 4176 C CA . ILE A 1 526 ? -4.855 37 32.344 1 96.38 526 ILE A CA 1
ATOM 4177 C C . ILE A 1 526 ? -4.051 37.75 33.375 1 96.38 526 ILE A C 1
ATOM 4179 O O . ILE A 1 526 ? -4.562 38.688 34 1 96.38 526 ILE A O 1
ATOM 4183 N N . GLY A 1 527 ? -2.783 37.406 33.5 1 95.06 527 GLY A N 1
ATOM 4184 C CA . GLY A 1 527 ? -1.903 38.094 34.438 1 95.06 527 GLY A CA 1
ATOM 4185 C C . GLY A 1 527 ? -1.72 39.562 34.094 1 95.06 527 GLY A C 1
ATOM 4186 O O . GLY A 1 527 ? -1.547 40.406 34.969 1 95.06 527 GLY A O 1
ATOM 4187 N N . TYR A 1 528 ? -1.772 39.875 32.812 1 95.81 528 TYR A N 1
ATOM 4188 C CA . TYR A 1 528 ? -1.578 41.25 32.375 1 95.81 528 TYR A CA 1
ATOM 4189 C C . TYR A 1 528 ? -2.912 41.969 32.25 1 95.81 528 TYR A C 1
ATOM 4191 O O . TYR A 1 528 ? -2.984 43.062 31.656 1 95.81 528 TYR A O 1
ATOM 4199 N N . GLY A 1 529 ? -4.008 41.312 32.656 1 94.06 529 GLY A N 1
ATOM 4200 C CA . GLY A 1 529 ? -5.277 42 32.781 1 94.06 529 GLY A CA 1
ATOM 4201 C C . GLY A 1 529 ? -6.254 41.656 31.656 1 94.06 529 GLY A C 1
ATOM 4202 O O . GLY A 1 529 ? -7.238 42.375 31.453 1 94.06 529 GLY A O 1
ATOM 4203 N N . ALA A 1 530 ? -6.004 40.594 30.938 1 96.56 530 ALA A N 1
ATOM 4204 C CA . ALA A 1 530 ? -6.953 40.188 29.906 1 96.56 530 ALA A CA 1
ATOM 4205 C C . ALA A 1 530 ? -8.297 39.812 30.516 1 96.56 530 ALA A C 1
ATOM 4207 O O . ALA A 1 530 ? -8.352 39.125 31.531 1 96.56 530 ALA A O 1
ATOM 4208 N N . ASN A 1 531 ? -9.375 40.344 29.953 1 94.75 531 ASN A N 1
ATOM 4209 C CA . ASN A 1 531 ? -10.727 40 30.391 1 94.75 531 ASN A CA 1
ATOM 4210 C C . ASN A 1 531 ? -11.234 38.719 29.734 1 94.75 531 ASN A C 1
ATOM 4212 O O . ASN A 1 531 ? -11.594 38.75 28.562 1 94.75 531 ASN A O 1
ATOM 4216 N N . PHE A 1 532 ? -11.258 37.656 30.469 1 94.44 532 PHE A N 1
ATOM 4217 C CA . PHE A 1 532 ? -11.672 36.375 29.891 1 94.44 532 PHE A CA 1
ATOM 4218 C C . PHE A 1 532 ? -13.18 36.188 30.031 1 94.44 532 PHE A C 1
ATOM 4220 O O . PHE A 1 532 ? -13.703 35.125 29.672 1 94.44 532 PHE A O 1
ATOM 4227 N N . LYS A 1 533 ? -13.93 37.156 30.5 1 91.88 533 LYS A N 1
ATOM 4228 C CA . LYS A 1 533 ? -15.383 37.125 30.609 1 91.88 533 LYS A CA 1
ATOM 4229 C C . LYS A 1 533 ? -16.047 37.875 29.469 1 91.88 533 LYS A C 1
ATOM 4231 O O . LYS A 1 533 ? -17.281 37.969 29.406 1 91.88 533 LYS A O 1
ATOM 4236 N N . LEU A 1 534 ? -15.195 38.406 28.594 1 92.94 534 LEU A N 1
ATOM 4237 C CA . LEU A 1 534 ? -15.711 39.094 27.406 1 92.94 534 LEU A CA 1
ATOM 4238 C C . LEU A 1 534 ? -16.453 38.156 26.484 1 92.94 534 LEU A C 1
ATOM 4240 O O . LEU A 1 534 ? -16 37.031 26.266 1 92.94 534 LEU A O 1
ATOM 4244 N N . GLU A 1 535 ? -17.641 38.531 26.031 1 92.12 535 GLU A N 1
ATOM 4245 C CA . GLU A 1 535 ? -18.422 37.719 25.094 1 92.12 535 GLU A CA 1
ATOM 4246 C C . GLU A 1 535 ? -18.25 38.219 23.672 1 92.12 535 GLU A C 1
ATOM 4248 O O . GLU A 1 535 ? -18.156 39.406 23.438 1 92.12 535 GLU A O 1
ATOM 4253 N N . ASP A 1 536 ? -18.188 37.375 22.828 1 89.81 536 ASP A N 1
ATOM 4254 C CA . ASP A 1 536 ? -18.078 37.781 21.422 1 89.81 536 ASP A CA 1
ATOM 4255 C C . ASP A 1 536 ? -19.453 38.062 20.828 1 89.81 536 ASP A C 1
ATOM 4257 O O . ASP A 1 536 ? -20.438 38.219 21.562 1 89.81 536 ASP A O 1
ATOM 4261 N N . GLU A 1 537 ? -19.516 38.188 19.469 1 81.5 537 GLU A N 1
ATOM 4262 C CA . GLU A 1 537 ? -20.75 38.562 18.766 1 81.5 537 GLU A CA 1
ATOM 4263 C C . GLU A 1 537 ? -21.812 37.469 18.922 1 81.5 537 GLU A C 1
ATOM 4265 O O . GLU A 1 537 ? -23.016 37.75 18.891 1 81.5 537 GLU A O 1
ATOM 4270 N N . ASP A 1 538 ? -21.422 36.281 19.141 1 82.75 538 ASP A N 1
ATOM 4271 C CA . ASP A 1 538 ? -22.344 35.156 19.266 1 82.75 538 ASP A CA 1
ATOM 4272 C C . ASP A 1 538 ? -22.719 34.906 20.734 1 82.75 538 ASP A C 1
ATOM 4274 O O . ASP A 1 538 ? -23.469 33.969 21.047 1 82.75 538 ASP A O 1
ATOM 4278 N N . GLY A 1 539 ? -22.141 35.688 21.578 1 86.38 539 GLY A N 1
ATOM 4279 C CA . GLY A 1 539 ? -22.453 35.562 22.984 1 86.38 539 GLY A CA 1
ATOM 4280 C C . GLY A 1 539 ? -21.609 34.531 23.703 1 86.38 539 GLY A C 1
ATOM 4281 O O . GLY A 1 539 ? -22 34.031 24.766 1 86.38 539 GLY A O 1
ATOM 4282 N N . CYS A 1 540 ? -20.562 34.156 23.125 1 92.31 540 CYS A N 1
ATOM 4283 C CA . CYS A 1 540 ? -19.703 33.125 23.688 1 92.31 540 CYS A CA 1
ATOM 4284 C C . CYS A 1 540 ? -18.453 33.719 24.297 1 92.31 540 CYS A C 1
ATOM 4286 O O . CYS A 1 540 ? -17.891 34.688 23.75 1 92.31 540 CYS A O 1
ATOM 4288 N N . ASP A 1 541 ? -18.031 33.25 25.359 1 94.06 541 ASP A N 1
ATOM 4289 C CA . ASP A 1 541 ? -16.828 33.719 26.016 1 94.06 541 ASP A CA 1
ATOM 4290 C C . ASP A 1 541 ? -15.672 32.719 25.875 1 94.06 541 ASP A C 1
ATOM 4292 O O . ASP A 1 541 ? -15.852 31.641 25.312 1 94.06 541 ASP A O 1
ATOM 4296 N N . PRO A 1 542 ? -14.453 33.062 26.312 1 95.12 542 PRO A N 1
ATOM 4297 C CA . PRO A 1 542 ? -13.297 32.156 26.172 1 95.12 542 PRO A CA 1
ATOM 4298 C C . PRO A 1 542 ? -13.5 30.828 26.859 1 95.12 542 PRO A C 1
ATOM 4300 O O . PRO A 1 542 ? -12.992 29.797 26.391 1 95.12 542 PRO A O 1
ATOM 4303 N N . LEU A 1 543 ? -14.172 30.766 27.938 1 95.12 543 LEU A N 1
ATOM 4304 C CA . LEU A 1 543 ? -14.469 29.5 28.609 1 95.12 543 LEU A CA 1
ATOM 4305 C C . LEU A 1 543 ? -15.25 28.562 27.688 1 95.12 543 LEU A C 1
ATOM 4307 O O . LEU A 1 543 ? -14.977 27.359 27.641 1 95.12 543 LEU A O 1
ATOM 4311 N N . TYR A 1 544 ? -16.234 29.109 27.016 1 95.19 544 TYR A N 1
ATOM 4312 C CA . TYR A 1 544 ? -16.984 28.359 26.031 1 95.19 544 TYR A CA 1
ATOM 4313 C C . TYR A 1 544 ? -16.062 27.719 25 1 95.19 544 TYR A C 1
ATOM 4315 O O . TYR A 1 544 ? -16.172 26.516 24.719 1 95.19 544 TYR A O 1
ATOM 4323 N N . TYR A 1 545 ? -15.188 28.484 24.484 1 95.56 545 TYR A N 1
ATOM 4324 C CA . TYR A 1 545 ? -14.352 28 23.391 1 95.56 545 TYR A CA 1
ATOM 4325 C C . TYR A 1 545 ? -13.328 26.984 23.891 1 95.56 545 TYR A C 1
ATOM 4327 O O . TYR A 1 545 ? -12.945 26.078 23.156 1 95.56 545 TYR A O 1
ATOM 4335 N N . ALA A 1 546 ? -12.828 27.125 25.094 1 96.62 546 ALA A N 1
ATOM 4336 C CA . ALA A 1 546 ? -11.93 26.125 25.656 1 96.62 546 ALA A CA 1
ATOM 4337 C C . ALA A 1 546 ? -12.594 24.75 25.703 1 96.62 546 ALA A C 1
ATOM 4339 O O . ALA A 1 546 ? -11.977 23.75 25.359 1 96.62 546 ALA A O 1
ATOM 4340 N N . ILE A 1 547 ? -13.883 24.719 26.109 1 95.88 547 ILE A N 1
ATOM 4341 C CA . ILE A 1 547 ? -14.641 23.469 26.203 1 95.88 547 ILE A CA 1
ATOM 4342 C C . ILE A 1 547 ? -15.016 22.984 24.797 1 95.88 547 ILE A C 1
ATOM 4344 O O . ILE A 1 547 ? -14.891 21.797 24.5 1 95.88 547 ILE A O 1
ATOM 4348 N N . TRP A 1 548 ? -15.445 23.906 23.969 1 95.25 548 TRP A N 1
ATOM 4349 C CA . TRP A 1 548 ? -15.891 23.594 22.625 1 95.25 548 TRP A CA 1
ATOM 4350 C C . TRP A 1 548 ? -14.773 22.953 21.812 1 95.25 548 TRP A C 1
ATOM 4352 O O . TRP A 1 548 ? -15.008 21.984 21.078 1 95.25 548 TRP A O 1
ATOM 4362 N N . GLU A 1 549 ? -13.555 23.391 22 1 94 549 GLU A N 1
ATOM 4363 C CA . GLU A 1 549 ? -12.406 22.891 21.266 1 94 549 GLU A CA 1
ATOM 4364 C C . GLU A 1 549 ? -11.781 21.688 21.984 1 94 549 GLU A C 1
ATOM 4366 O O . GLU A 1 549 ? -11.047 20.906 21.375 1 94 549 GLU A O 1
ATOM 4371 N N . GLY A 1 550 ? -12.078 21.547 23.188 1 94.88 550 GLY A N 1
ATOM 4372 C CA . GLY A 1 550 ? -11.555 20.422 23.953 1 94.88 550 GLY A CA 1
ATOM 4373 C C . GLY A 1 550 ? -10.164 20.672 24.5 1 94.88 550 GLY A C 1
ATOM 4374 O O . GLY A 1 550 ? -9.352 19.75 24.594 1 94.88 550 GLY A O 1
ATOM 4375 N N . ASN A 1 551 ? -9.766 21.922 24.719 1 95.12 551 ASN A N 1
ATOM 4376 C CA . ASN A 1 551 ? -8.477 22.266 25.312 1 95.12 551 ASN A CA 1
ATOM 4377 C C . ASN A 1 551 ? -8.539 22.281 26.828 1 95.12 551 ASN A C 1
ATOM 4379 O O . ASN A 1 551 ? -8.758 23.328 27.438 1 95.12 551 ASN A O 1
ATOM 4383 N N . VAL A 1 552 ? -8.242 21.125 27.406 1 95.75 552 VAL A N 1
ATOM 4384 C CA . VAL A 1 552 ? -8.492 20.859 28.828 1 95.75 552 VAL A CA 1
ATOM 4385 C C . VAL A 1 552 ? -7.516 21.672 29.672 1 95.75 552 VAL A C 1
ATOM 4387 O O . VAL A 1 552 ? -7.891 22.203 30.719 1 95.75 552 VAL A O 1
ATOM 4390 N N . ALA A 1 553 ? -6.27 21.766 29.266 1 94.62 553 ALA A N 1
ATOM 4391 C CA . ALA A 1 553 ? -5.285 22.547 30.016 1 94.62 553 ALA A CA 1
ATOM 4392 C C . ALA A 1 553 ? -5.703 24 30.125 1 94.62 553 ALA A C 1
ATOM 4394 O O . ALA A 1 553 ? -5.57 24.609 31.188 1 94.62 553 ALA A O 1
ATOM 4395 N N . VAL A 1 554 ? -6.164 24.562 29.016 1 96.88 554 VAL A N 1
ATOM 4396 C CA . VAL A 1 554 ? -6.625 25.938 28.984 1 96.88 554 VAL A CA 1
ATOM 4397 C C . VAL A 1 554 ? -7.855 26.109 29.875 1 96.88 554 VAL A C 1
ATOM 4399 O O . VAL A 1 554 ? -7.992 27.109 30.578 1 96.88 554 VAL A O 1
ATOM 4402 N N . LEU A 1 555 ? -8.758 25.094 29.844 1 96.5 555 LEU A N 1
ATOM 4403 C CA . LEU A 1 555 ? -9.953 25.094 30.672 1 96.5 555 LEU A CA 1
ATOM 4404 C C . LEU A 1 555 ? -9.586 25.219 32.156 1 96.5 555 LEU A C 1
ATOM 4406 O O . LEU A 1 555 ? -10.18 26 32.875 1 96.5 555 LEU A O 1
ATOM 4410 N N . ASN A 1 556 ? -8.625 24.516 32.562 1 96.38 556 ASN A N 1
ATOM 4411 C CA . ASN A 1 556 ? -8.195 24.531 33.969 1 96.38 556 ASN A CA 1
ATOM 4412 C C . ASN A 1 556 ? -7.629 25.891 34.375 1 96.38 556 ASN A C 1
ATOM 4414 O O . ASN A 1 556 ? -7.867 26.359 35.469 1 96.38 556 ASN A O 1
ATOM 4418 N N . VAL A 1 557 ? -6.871 26.516 33.438 1 96.56 557 VAL A N 1
ATOM 4419 C CA . VAL A 1 557 ? -6.305 27.828 33.719 1 96.56 557 VAL A CA 1
ATOM 4420 C C . VAL A 1 557 ? -7.43 28.844 33.906 1 96.56 557 VAL A C 1
ATOM 4422 O O . VAL A 1 557 ? -7.375 29.688 34.812 1 96.56 557 VAL A O 1
ATOM 4425 N N . LEU A 1 558 ? -8.414 28.844 33.062 1 96.31 558 LEU A N 1
ATOM 4426 C CA . LEU A 1 558 ? -9.539 29.766 33.125 1 96.31 558 LEU A CA 1
ATOM 4427 C C . LEU A 1 558 ? -10.352 29.547 34.406 1 96.31 558 LEU A C 1
ATOM 4429 O O . LEU A 1 558 ? -10.805 30.516 35.031 1 96.31 558 LEU A O 1
ATOM 4433 N N . MET A 1 559 ? -10.539 28.281 34.781 1 94 559 MET A N 1
ATOM 4434 C CA . MET A 1 559 ? -11.289 27.953 35.969 1 94 559 MET A CA 1
ATOM 4435 C C . MET A 1 559 ? -10.555 28.453 37.219 1 94 559 MET A C 1
ATOM 4437 O O . MET A 1 559 ? -11.18 28.984 38.156 1 94 559 MET A O 1
ATOM 4441 N N . ASP A 1 560 ? -9.297 28.297 37.188 1 93.44 560 ASP A N 1
ATOM 4442 C CA . ASP A 1 560 ? -8.492 28.781 38.312 1 93.44 560 ASP A CA 1
ATOM 4443 C C . ASP A 1 560 ? -8.57 30.312 38.438 1 93.44 560 ASP A C 1
ATOM 4445 O O . ASP A 1 560 ? -8.648 30.859 39.531 1 93.44 560 ASP A O 1
ATOM 4449 N N . ALA A 1 561 ? -8.492 30.938 37.312 1 93.19 561 ALA A N 1
ATOM 4450 C CA . ALA A 1 561 ? -8.586 32.375 37.312 1 93.19 561 ALA A CA 1
ATOM 4451 C C . ALA A 1 561 ? -9.953 32.844 37.781 1 93.19 561 ALA A C 1
ATOM 4453 O O . ALA A 1 561 ? -10.07 33.875 38.469 1 93.19 561 ALA A O 1
ATOM 4454 N N . ASP A 1 562 ? -10.992 32.156 37.406 1 90.38 562 ASP A N 1
ATOM 4455 C CA . ASP A 1 562 ? -12.352 32.5 37.812 1 90.38 562 ASP A CA 1
ATOM 4456 C C . ASP A 1 562 ? -12.523 32.344 39.312 1 90.38 562 ASP A C 1
ATOM 4458 O O . ASP A 1 562 ? -13.195 33.156 39.969 1 90.38 562 ASP A O 1
ATOM 4462 N N . LYS A 1 563 ? -11.938 31.344 39.906 1 87.62 563 LYS A N 1
ATOM 4463 C CA . LYS A 1 563 ? -11.984 31.141 41.344 1 87.62 563 LYS A CA 1
ATOM 4464 C C . LYS A 1 563 ? -11.258 32.25 42.094 1 87.62 563 LYS A C 1
ATOM 4466 O O . LYS A 1 563 ? -11.719 32.719 43.125 1 87.62 563 LYS A O 1
ATOM 4471 N N . GLU A 1 564 ? -10.164 32.594 41.531 1 85.31 564 GLU A N 1
ATOM 4472 C CA . GLU A 1 564 ? -9.375 33.656 42.156 1 85.31 564 GLU A CA 1
ATOM 4473 C C . GLU A 1 564 ? -10.109 35 42.156 1 85.31 564 GLU A C 1
ATOM 4475 O O . GLU A 1 564 ? -10.039 35.75 43.094 1 85.31 564 GLU A O 1
ATOM 4480 N N . GLU A 1 565 ? -10.719 35.281 41.062 1 82.5 565 GLU A N 1
ATOM 4481 C CA . GLU A 1 565 ? -11.477 36.5 40.969 1 82.5 565 GLU A CA 1
ATOM 4482 C C . GLU A 1 565 ? -12.672 36.5 41.906 1 82.5 565 GLU A C 1
ATOM 4484 O O . GLU A 1 565 ? -13.031 37.531 42.469 1 82.5 565 GLU A O 1
ATOM 4489 N N . GLY A 1 566 ? -13.273 35.312 42.031 1 72.88 566 GLY A N 1
ATOM 4490 C CA . GLY A 1 566 ? -14.367 35.188 43 1 72.88 566 GLY A CA 1
ATOM 4491 C C . GLY A 1 566 ? -13.922 35.375 44.438 1 72.88 566 GLY A C 1
ATOM 4492 O O . GLY A 1 566 ? -14.625 36 45.219 1 72.88 566 GLY A O 1
ATOM 4493 N N . GLU A 1 567 ? -12.75 34.938 44.844 1 69.38 567 GLU A N 1
ATOM 4494 C CA . GLU A 1 567 ? -12.219 35.094 46.188 1 69.38 567 GLU A CA 1
ATOM 4495 C C . GLU A 1 567 ? -11.805 36.531 46.469 1 69.38 567 GLU A C 1
ATOM 4497 O O . GLU A 1 567 ? -11.969 37 47.594 1 69.38 567 GLU A O 1
ATOM 4502 N N . LYS A 1 568 ? -11.164 37.25 45.656 1 62.09 568 LYS A N 1
ATOM 4503 C CA . LYS A 1 568 ? -10.773 38.656 45.844 1 62.09 568 LYS A CA 1
ATOM 4504 C C . LYS A 1 568 ? -11.992 39.531 46.094 1 62.09 568 LYS A C 1
ATOM 4506 O O . LYS A 1 568 ? -11.93 40.469 46.875 1 62.09 568 LYS A O 1
ATOM 4511 N N . MET A 1 569 ? -12.93 39.188 45.344 1 57.84 569 MET A N 1
ATOM 4512 C CA . MET A 1 569 ? -14.141 39.969 45.562 1 57.84 569 MET A CA 1
ATOM 4513 C C . MET A 1 569 ? -14.711 39.719 46.938 1 57.84 569 MET A C 1
ATOM 4515 O O . MET A 1 569 ? -15.25 40.625 47.594 1 57.84 569 MET A O 1
ATOM 4519 N N . SER A 1 570 ? -14.43 38.5 47.594 1 55.84 570 SER A N 1
ATOM 4520 C CA . SER A 1 570 ? -14.953 38.188 48.906 1 55.84 570 SER A CA 1
ATOM 4521 C C . SER A 1 570 ? -14.094 38.844 50 1 55.84 570 SER A C 1
ATOM 4523 O O . SER A 1 570 ? -14.594 39.219 51.062 1 55.84 570 SER A O 1
ATOM 4525 N N . GLU A 1 571 ? -12.781 38.938 50.031 1 47.97 571 GLU A N 1
ATOM 4526 C CA . GLU A 1 571 ? -11.961 39.469 51.094 1 47.97 571 GLU A CA 1
ATOM 4527 C C . GLU A 1 571 ? -12.102 41 51.188 1 47.97 571 GLU A C 1
ATOM 4529 O O . GLU A 1 571 ? -11.82 41.594 52.219 1 47.97 571 GLU A O 1
ATOM 4534 N N . THR A 1 572 ? -12.031 41.688 50.25 1 41.62 572 THR A N 1
ATOM 4535 C CA . THR A 1 572 ? -12.062 43.156 50.312 1 41.62 572 THR A CA 1
ATOM 4536 C C . THR A 1 572 ? -13.398 43.625 50.875 1 41.62 572 THR A C 1
ATOM 4538 O O . THR A 1 572 ? -13.711 44.812 50.812 1 41.62 572 THR A O 1
ATOM 4541 N N . GLU A 1 573 ? -14.156 42.812 51.625 1 39.81 573 GLU A N 1
ATOM 4542 C CA . GLU A 1 573 ? -15.328 43.406 52.25 1 39.81 573 GLU A CA 1
ATOM 4543 C C . GLU A 1 573 ? -14.984 44.031 53.594 1 39.81 573 GLU A C 1
ATOM 4545 O O . GLU A 1 573 ? -15.016 43.375 54.625 1 39.81 573 GLU A O 1
ATOM 4550 N N . GLU A 1 574 ? -13.898 44.781 54 1 34.94 574 GLU A N 1
ATOM 4551 C CA . GLU A 1 574 ? -13.898 45.594 55.219 1 34.94 574 GLU A CA 1
ATOM 4552 C C . GLU A 1 574 ? -15.18 46.406 55.344 1 34.94 574 GLU A C 1
ATOM 4554 O O . GLU A 1 574 ? -15.766 46.812 54.344 1 34.94 574 GLU A O 1
ATOM 4559 N N . PRO A 1 575 ? -15.641 46.719 56.781 1 31.98 575 PRO A N 1
ATOM 4560 C CA . PRO A 1 575 ? -16.875 47.438 57.062 1 31.98 575 PRO A CA 1
ATOM 4561 C C . PRO A 1 575 ? -16.797 48.938 56.656 1 31.98 575 PRO A C 1
ATOM 4563 O O . PRO A 1 575 ? -15.93 49.656 57.156 1 31.98 575 PRO A O 1
ATOM 4566 N N . GLU A 1 576 ? -16.672 49.406 55.625 1 28.89 576 GLU A N 1
ATOM 4567 C CA . GLU A 1 576 ? -16.703 50.844 55.375 1 28.89 576 GLU A CA 1
ATOM 4568 C C . GLU A 1 576 ? -17.766 51.562 56.188 1 28.89 576 GLU A C 1
ATOM 4570 O O . GLU A 1 576 ? -18.906 51.094 56.25 1 28.89 576 GLU A O 1
ATOM 4575 N N . PRO A 1 577 ? -17.375 52.25 57.312 1 28.22 577 PRO A N 1
ATOM 4576 C CA . PRO A 1 577 ? -18.328 53.062 58.094 1 28.22 577 PRO A CA 1
ATOM 4577 C C . PRO A 1 577 ? -19.297 53.844 57.188 1 28.22 577 PRO A C 1
ATOM 4579 O O . PRO A 1 577 ? -18.984 54.125 56.031 1 28.22 577 PRO A O 1
ATOM 4582 N N . LYS A 1 578 ? -20.594 53.969 57.625 1 26.08 578 LYS A N 1
ATOM 4583 C CA . LYS A 1 578 ? -21.734 54.531 56.906 1 26.08 578 LYS A CA 1
ATOM 4584 C C . LYS A 1 578 ? -21.547 56 56.625 1 26.08 578 LYS A C 1
ATOM 4586 O O . LYS A 1 578 ? -22.281 56.844 57.156 1 26.08 578 LYS A O 1
ATOM 4591 N N . PHE A 1 579 ? -20.406 56.656 56.719 1 21.95 579 PHE A N 1
ATOM 4592 C CA . PHE A 1 579 ? -20.547 58.094 56.688 1 21.95 579 PHE A CA 1
ATOM 4593 C C . PHE A 1 579 ? -21.547 58.531 55.625 1 21.95 579 PHE A C 1
ATOM 4595 O O . PHE A 1 579 ? -21.562 57.969 54.531 1 21.95 579 PHE A O 1
ATOM 4602 N N . ALA A 1 580 ? -22.672 59.219 56.125 1 21.23 580 ALA A N 1
ATOM 4603 C CA . ALA A 1 580 ? -23.844 59.812 55.5 1 21.23 580 ALA A CA 1
ATOM 4604 C C . ALA A 1 580 ? -23.422 60.75 54.344 1 21.23 580 ALA A C 1
ATOM 4606 O O . ALA A 1 580 ? -22.859 61.812 54.562 1 21.23 580 ALA A O 1
ATOM 4607 N N . THR A 1 581 ? -22.578 60.406 53.656 1 20.56 581 THR A N 1
ATOM 4608 C CA . THR A 1 581 ? -22.172 61.531 52.781 1 20.56 581 THR A CA 1
ATOM 4609 C C . THR A 1 581 ? -23.406 62.219 52.219 1 20.56 581 THR A C 1
ATOM 4611 O O . THR A 1 581 ? -24.328 61.562 51.719 1 20.56 581 THR A O 1
ATOM 4614 N N . PRO A 1 582 ? -23.609 63.406 52.625 1 19.14 582 PRO A N 1
ATOM 4615 C CA . PRO A 1 582 ? -24.75 64.25 52.281 1 19.14 582 PRO A CA 1
ATOM 4616 C C . PRO A 1 582 ? -25.109 64.188 50.812 1 19.14 582 PRO A C 1
ATOM 4618 O O . PRO A 1 582 ? -24.25 63.844 49.969 1 19.14 582 PRO A O 1
ATOM 4621 N N . ALA A 1 583 ? -26.438 64.188 50.562 1 18.81 583 ALA A N 1
ATOM 4622 C CA . ALA A 1 583 ? -27.281 64.062 49.375 1 18.81 583 ALA A CA 1
ATOM 4623 C C . ALA A 1 583 ? -26.859 65.062 48.312 1 18.81 583 ALA A C 1
ATOM 4625 O O . ALA A 1 583 ? -27.062 66.25 48.438 1 18.81 583 ALA A O 1
ATOM 4626 N N . ALA A 1 584 ? -25.656 65.125 48.094 1 18.88 584 ALA A N 1
ATOM 4627 C CA . ALA A 1 584 ? -25.438 66.375 47.281 1 18.88 584 ALA A CA 1
ATOM 4628 C C . ALA A 1 584 ? -26.5 66.5 46.188 1 18.88 584 ALA A C 1
ATOM 4630 O O . ALA A 1 584 ? -26.891 65.5 45.594 1 18.88 584 ALA A O 1
ATOM 4631 N N . PRO A 1 585 ? -27.109 67.625 46.156 1 17.33 585 PRO A N 1
ATOM 4632 C CA . PRO A 1 585 ? -28.312 68.062 45.438 1 17.33 585 PRO A CA 1
ATOM 4633 C C . PRO A 1 585 ? -28.312 67.625 43.969 1 17.33 585 PRO A C 1
ATOM 4635 O O . PRO A 1 585 ? -27.25 67.375 43.406 1 17.33 585 PRO A O 1
ATOM 4638 N N . SER A 1 586 ? -29.484 67.312 43.531 1 17.61 586 SER A N 1
ATOM 4639 C CA . SER A 1 586 ? -30.156 66.938 42.281 1 17.61 586 SER A CA 1
ATOM 4640 C C . SER A 1 586 ? -29.781 67.875 41.156 1 17.61 586 SER A C 1
ATOM 4642 O O . SER A 1 586 ? -30.109 69.062 41.156 1 17.61 586 SER A O 1
ATOM 4644 N N . ILE A 1 587 ? -28.516 68 40.938 1 17.39 587 ILE A N 1
ATOM 4645 C CA . ILE A 1 587 ? -28.328 69.062 39.969 1 17.39 587 ILE A CA 1
ATOM 4646 C C . ILE A 1 587 ? -29.391 69 38.875 1 17.39 587 ILE A C 1
ATOM 4648 O O . ILE A 1 587 ? -29.781 67.875 38.469 1 17.39 587 ILE A O 1
ATOM 4652 N N . LEU A 1 588 ? -29.844 70.125 38.438 1 16.31 588 LEU A N 1
ATOM 4653 C CA . LEU A 1 588 ? -30.875 70.875 37.719 1 16.31 588 LEU A CA 1
ATOM 4654 C C . LEU A 1 588 ? -31.016 70.375 36.312 1 16.31 588 LEU A C 1
ATOM 4656 O O . LEU A 1 588 ? -30.031 70.062 35.625 1 16.31 588 LEU A O 1
ATOM 4660 N N . SER A 1 589 ? -32.188 69.938 36.031 1 17.53 589 SER A N 1
ATOM 4661 C CA . SER A 1 589 ? -33 69.438 34.906 1 17.53 589 SER A CA 1
ATOM 4662 C C . SER A 1 589 ? -32.906 70.438 33.719 1 17.53 589 SER A C 1
ATOM 4664 O O . SER A 1 589 ? -33.688 70.375 32.781 1 17.53 589 SER A O 1
ATOM 4666 N N . ILE A 1 590 ? -31.703 70.938 33.281 1 17.84 590 ILE A N 1
ATOM 4667 C CA . ILE A 1 590 ? -32 72.062 32.406 1 17.84 590 ILE A CA 1
ATOM 4668 C C . ILE A 1 590 ? -32.938 71.625 31.297 1 17.84 590 ILE A C 1
ATOM 4670 O O . ILE A 1 590 ? -32.75 70.562 30.672 1 17.84 590 ILE A O 1
ATOM 4674 N N . PRO A 1 591 ? -34.094 72.375 31.141 1 17.19 591 PRO A N 1
ATOM 4675 C CA . PRO A 1 591 ? -35.312 72.25 30.312 1 17.19 591 PRO A CA 1
ATOM 4676 C C . PRO A 1 591 ? -35 72.25 28.828 1 17.19 591 PRO A C 1
ATOM 4678 O O . PRO A 1 591 ? -34.5 73.25 28.266 1 17.19 591 PRO A O 1
ATOM 4681 N N . ARG A 1 592 ? -34.125 71.438 28.422 1 17.61 592 ARG A N 1
ATOM 4682 C CA . ARG A 1 592 ? -33.781 71.625 27.031 1 17.61 592 ARG A CA 1
ATOM 4683 C C . ARG A 1 592 ? -35 71.812 26.172 1 17.61 592 ARG A C 1
ATOM 4685 O O . ARG A 1 592 ? -35.938 71 26.25 1 17.61 592 ARG A O 1
ATOM 4692 N N . SER A 1 593 ? -35.188 72.938 25.578 1 16.45 593 SER A N 1
ATOM 4693 C CA . SER A 1 593 ? -36.156 73.75 24.859 1 16.45 593 SER A CA 1
ATOM 4694 C C . SER A 1 593 ? -36.812 73 23.75 1 16.45 593 SER A C 1
ATOM 4696 O O . SER A 1 593 ? -36.281 72 23.266 1 16.45 593 SER A O 1
ATOM 4698 N N . LEU A 1 594 ? -38.062 73.438 23.344 1 16.61 594 LEU A N 1
ATOM 4699 C CA . LEU A 1 594 ? -39.406 73.312 22.75 1 16.61 594 LEU A CA 1
ATOM 4700 C C . LEU A 1 594 ? -39.312 73.188 21.234 1 16.61 594 LEU A C 1
ATOM 4702 O O . LEU A 1 594 ? -40.312 73 20.562 1 16.61 594 LEU A O 1
ATOM 4706 N N . GLY A 1 595 ? -38.125 73.5 20.547 1 16.56 595 GLY A N 1
ATOM 4707 C CA . GLY A 1 595 ? -38.625 74.188 19.375 1 16.56 595 GLY A CA 1
ATOM 4708 C C . GLY A 1 595 ? -39.594 73.312 18.547 1 16.56 595 GLY A C 1
ATOM 4709 O O . GLY A 1 595 ? -39.688 72.125 18.75 1 16.56 595 GLY A O 1
ATOM 4710 N N . PRO A 1 596 ? -39.906 73.875 17.312 1 17.06 596 PRO A N 1
ATOM 4711 C CA . PRO A 1 596 ? -41.156 73.938 16.547 1 17.06 596 PRO A CA 1
ATOM 4712 C C . PRO A 1 596 ? -41.562 72.625 15.914 1 17.06 596 PRO A C 1
ATOM 4714 O O . PRO A 1 596 ? -40.75 71.688 15.805 1 17.06 596 PRO A O 1
ATOM 4717 N N . SER A 1 597 ? -42.844 72.5 15.531 1 16.33 597 SER A N 1
ATOM 4718 C CA . SER A 1 597 ? -44.031 71.75 15.188 1 16.33 597 SER A CA 1
ATOM 4719 C C . SER A 1 597 ? -43.875 71.062 13.836 1 16.33 597 SER A C 1
ATOM 4721 O O . SER A 1 597 ? -44.719 70.188 13.461 1 16.33 597 SER A O 1
ATOM 4723 N N . THR A 1 598 ? -42.969 71.5 12.906 1 17.02 598 THR A N 1
ATOM 4724 C CA . THR A 1 598 ? -43.625 71.625 11.609 1 17.02 598 THR A CA 1
ATOM 4725 C C . THR A 1 598 ? -44.031 70.188 11.109 1 17.02 598 THR A C 1
ATOM 4727 O O . THR A 1 598 ? -43.406 69.188 11.477 1 17.02 598 THR A O 1
ATOM 4730 N N . SER A 1 599 ? -45.125 70.125 10.289 1 16.91 599 SER A N 1
ATOM 4731 C CA . SER A 1 599 ? -46.312 69.438 9.75 1 16.91 599 SER A CA 1
ATOM 4732 C C . SER A 1 599 ? -45.938 68.312 8.75 1 16.91 599 SER A C 1
ATOM 4734 O O . SER A 1 599 ? -46.781 67.625 8.211 1 16.91 599 SER A O 1
ATOM 4736 N N . THR A 1 600 ? -44.562 68.25 8.359 1 17.7 600 THR A N 1
ATOM 4737 C CA . THR A 1 600 ? -44.625 67.938 6.941 1 17.7 600 THR A CA 1
ATOM 4738 C C . THR A 1 600 ? -45.188 66.5 6.73 1 17.7 600 THR A C 1
ATOM 4740 O O . THR A 1 600 ? -44.844 65.562 7.434 1 17.7 600 THR A O 1
ATOM 4743 N N . ILE A 1 601 ? -46.375 66.438 6.121 1 17.77 601 ILE A N 1
ATOM 4744 C CA . ILE A 1 601 ? -47.406 65.5 5.723 1 17.77 601 ILE A CA 1
ATOM 4745 C C . ILE A 1 601 ? -46.781 64.312 4.953 1 17.77 601 ILE A C 1
ATOM 4747 O O . ILE A 1 601 ? -46.312 64.5 3.83 1 17.77 601 ILE A O 1
ATOM 4751 N N . LEU A 1 602 ? -45.875 63.656 5.598 1 17.31 602 LEU A N 1
ATOM 4752 C CA . LEU A 1 602 ? -45.188 62.656 4.793 1 17.31 602 LEU A CA 1
ATOM 4753 C C . LEU A 1 602 ? -46.188 61.719 4.137 1 17.31 602 LEU A C 1
ATOM 4755 O O . LEU A 1 602 ? -47.031 61.125 4.816 1 17.31 602 LEU A O 1
ATOM 4759 N N . PRO A 1 603 ? -46.594 61.969 2.924 1 18.11 603 PRO A N 1
ATOM 4760 C CA . PRO A 1 603 ? -47.656 61.281 2.17 1 18.11 603 PRO A CA 1
ATOM 4761 C C . PRO A 1 603 ? -47.594 59.781 2.275 1 18.11 603 PRO A C 1
ATOM 4763 O O . PRO A 1 603 ? -46.531 59.219 2.592 1 18.11 603 PRO A O 1
ATOM 4766 N N . THR A 1 604 ? -48.75 59.062 2.271 1 17.95 604 THR A N 1
ATOM 4767 C CA . THR A 1 604 ? -49.438 57.812 2.545 1 17.95 604 THR A CA 1
ATOM 4768 C C . THR A 1 604 ? -48.938 56.688 1.646 1 17.95 604 THR A C 1
ATOM 4770 O O . THR A 1 604 ? -49.5 55.594 1.617 1 17.95 604 THR A O 1
ATOM 4773 N N . SER A 1 605 ? -47.75 56.844 0.999 1 18.19 605 SER A N 1
ATOM 4774 C CA . SER A 1 605 ? -47.75 56.031 -0.22 1 18.19 605 SER A CA 1
ATOM 4775 C C . SER A 1 605 ? -48.062 54.562 0.085 1 18.19 605 SER A C 1
ATOM 4777 O O . SER A 1 605 ? -47.688 54.062 1.147 1 18.19 605 SER A O 1
ATOM 4779 N N . LEU A 1 606 ? -49.031 53.875 -0.634 1 17.34 606 LEU A N 1
ATOM 4780 C CA . LEU A 1 606 ? -49.969 52.75 -0.772 1 17.34 606 LEU A CA 1
ATOM 4781 C C . LEU A 1 606 ? -49.25 51.406 -0.663 1 17.34 606 LEU A C 1
ATOM 4783 O O . LEU A 1 606 ? -49.75 50.469 -0.061 1 17.34 606 LEU A O 1
ATOM 4787 N N . ASP A 1 607 ? -48.156 51.281 -1.527 1 19.09 607 ASP A N 1
ATOM 4788 C CA . ASP A 1 607 ? -48.156 50.031 -2.254 1 19.09 607 ASP A CA 1
ATOM 4789 C C . ASP A 1 607 ? -47.719 48.875 -1.351 1 19.09 607 ASP A C 1
ATOM 4791 O O . ASP A 1 607 ? -46.562 48.812 -0.944 1 19.09 607 ASP A O 1
ATOM 4795 N N . MET A 1 608 ? -48.375 48.5 -0.363 1 19.92 608 MET A N 1
ATOM 4796 C CA . MET A 1 608 ? -48.188 47.531 0.705 1 19.92 608 MET A CA 1
ATOM 4797 C C . MET A 1 608 ? -47.969 46.125 0.132 1 19.92 608 MET A C 1
ATOM 4799 O O . MET A 1 608 ? -48.938 45.375 -0.026 1 19.92 608 MET A O 1
ATOM 4803 N N . ILE A 1 609 ? -47.375 46.031 -1.094 1 21.94 609 ILE A N 1
ATOM 4804 C CA . ILE A 1 609 ? -47.531 44.656 -1.571 1 21.94 609 ILE A CA 1
ATOM 4805 C C . ILE A 1 609 ? -47 43.656 -0.53 1 21.94 609 ILE A C 1
ATOM 4807 O O . ILE A 1 609 ? -45.875 43.812 -0.05 1 21.94 609 ILE A O 1
ATOM 4811 N N . PRO A 1 610 ? -47.781 42.906 0.028 1 22.19 610 PRO A N 1
ATOM 4812 C CA . PRO A 1 610 ? -47.5 42.062 1.195 1 22.19 610 PRO A CA 1
ATOM 4813 C C . PRO A 1 610 ? -46.25 41.188 1.013 1 22.19 610 PRO A C 1
ATOM 4815 O O . PRO A 1 610 ? -45.969 40.75 -0.101 1 22.19 610 PRO A O 1
ATOM 4818 N N . ASP A 1 611 ? -45.188 41.406 1.727 1 21.95 611 ASP A N 1
ATOM 4819 C CA . ASP A 1 611 ? -43.844 40.844 1.677 1 21.95 611 ASP A CA 1
ATOM 4820 C C . ASP A 1 611 ? -43.906 39.312 1.759 1 21.95 611 ASP A C 1
ATOM 4822 O O . ASP A 1 611 ? -44.406 38.75 2.75 1 21.95 611 ASP A O 1
ATOM 4826 N N . LEU A 1 612 ? -44.375 38.625 0.679 1 24.42 612 LEU A N 1
ATOM 4827 C CA . LEU A 1 612 ? -44.531 37.188 0.735 1 24.42 612 LEU A CA 1
ATOM 4828 C C . LEU A 1 612 ? -43.25 36.531 1.279 1 24.42 612 LEU A C 1
ATOM 4830 O O . LEU A 1 612 ? -42.219 36.562 0.631 1 24.42 612 LEU A O 1
ATOM 4834 N N . SER A 1 613 ? -43 36.688 2.559 1 23.2 613 SER A N 1
ATOM 4835 C CA . SER A 1 613 ? -41.906 36.156 3.393 1 23.2 613 SER A CA 1
ATOM 4836 C C . SER A 1 613 ? -41.594 34.688 3.037 1 23.2 613 SER A C 1
ATOM 4838 O O . SER A 1 613 ? -42.469 33.812 3.176 1 23.2 613 SER A O 1
ATOM 4840 N N . LEU A 1 614 ? -40.938 34.562 1.917 1 26.17 614 LEU A N 1
ATOM 4841 C CA . LEU A 1 614 ? -40.656 33.219 1.496 1 26.17 614 LEU A CA 1
ATOM 4842 C C . LEU A 1 614 ? -40.188 32.344 2.676 1 26.17 614 LEU A C 1
ATOM 4844 O O . LEU A 1 614 ? -39.5 32.844 3.57 1 26.17 614 LEU A O 1
ATOM 4848 N N . PRO A 1 615 ? -40.844 31.219 2.982 1 26.39 615 PRO A N 1
ATOM 4849 C CA . PRO A 1 615 ? -40.562 30.5 4.23 1 26.39 615 PRO A CA 1
ATOM 4850 C C . PRO A 1 615 ? -39.094 30.297 4.48 1 26.39 615 PRO A C 1
ATOM 4852 O O . PRO A 1 615 ? -38.281 30.328 3.543 1 26.39 615 PRO A O 1
ATOM 4855 N N . PRO A 1 616 ? -38.562 30.562 5.641 1 26.45 616 PRO A N 1
ATOM 4856 C CA . PRO A 1 616 ? -37.156 30.469 6.023 1 26.45 616 PRO A CA 1
ATOM 4857 C C . PRO A 1 616 ? -36.438 29.266 5.387 1 26.45 616 PRO A C 1
ATOM 4859 O O . PRO A 1 616 ? -37.094 28.281 5.031 1 26.45 616 PRO A O 1
ATOM 4862 N N . PRO A 1 617 ? -35.344 29.531 4.77 1 26.84 617 PRO A N 1
ATOM 4863 C CA . PRO A 1 617 ? -34.656 28.438 4.07 1 26.84 617 PRO A CA 1
ATOM 4864 C C . PRO A 1 617 ? -34.719 27.125 4.848 1 26.84 617 PRO A C 1
ATOM 4866 O O . PRO A 1 617 ? -34.625 27.125 6.078 1 26.84 617 PRO A O 1
ATOM 4869 N N . ILE A 1 618 ? -35.406 26.172 4.391 1 26.36 618 ILE A N 1
ATOM 4870 C CA . ILE A 1 618 ? -35.562 24.844 4.973 1 26.36 618 ILE A CA 1
ATOM 4871 C C . ILE A 1 618 ? -34.188 24.328 5.449 1 26.36 618 ILE A C 1
ATOM 4873 O O . ILE A 1 618 ? -33.25 24.266 4.672 1 26.36 618 ILE A O 1
ATOM 4877 N N . ILE A 1 619 ? -33.75 24.703 6.633 1 29.64 619 ILE A N 1
ATOM 4878 C CA . ILE A 1 619 ? -32.625 23.984 7.254 1 29.64 619 ILE A CA 1
ATOM 4879 C C . ILE A 1 619 ? -32.562 22.562 6.699 1 29.64 619 ILE A C 1
ATOM 4881 O O . ILE A 1 619 ? -33.562 21.828 6.73 1 29.64 619 ILE A O 1
ATOM 4885 N N . PRO A 1 620 ? -31.734 22.344 5.738 1 31.38 620 PRO A N 1
ATOM 4886 C CA . PRO A 1 620 ? -31.75 20.984 5.199 1 31.38 620 PRO A CA 1
ATOM 4887 C C . PRO A 1 620 ? -32.094 19.938 6.254 1 31.38 620 PRO A C 1
ATOM 4889 O O . PRO A 1 620 ? -31.516 19.938 7.344 1 31.38 620 PRO A O 1
ATOM 4892 N N . LEU A 1 621 ? -33.281 19.547 6.398 1 31.72 621 LEU A N 1
ATOM 4893 C CA . LEU A 1 621 ? -33.844 18.469 7.207 1 31.72 621 LEU A CA 1
ATOM 4894 C C . LEU A 1 621 ? -32.906 17.25 7.176 1 31.72 621 LEU A C 1
ATOM 4896 O O . LEU A 1 621 ? -32.594 16.734 6.105 1 31.72 621 LEU A O 1
ATOM 4900 N N . ARG A 1 622 ? -31.922 17.25 8.086 1 40 622 ARG A N 1
ATOM 4901 C CA . ARG A 1 622 ? -31.109 16.047 8.195 1 40 622 ARG A CA 1
ATOM 4902 C C . ARG A 1 622 ? -31.969 14.789 8.156 1 40 622 ARG A C 1
ATOM 4904 O O . ARG A 1 622 ? -32.906 14.641 8.945 1 40 622 ARG A O 1
ATOM 4911 N N . LYS A 1 623 ? -32.312 14.25 7.129 1 41.09 623 LYS A N 1
ATOM 4912 C CA . LYS A 1 623 ? -33 12.953 6.977 1 41.09 623 LYS A CA 1
ATOM 4913 C C . LYS A 1 623 ? -32.281 11.867 7.766 1 41.09 623 LYS A C 1
ATOM 4915 O O . LYS A 1 623 ? -31.109 11.555 7.48 1 41.09 623 LYS A O 1
ATOM 4920 N N . TYR A 1 624 ? -32.625 11.688 9.023 1 44.88 624 TYR A N 1
ATOM 4921 C CA . TYR A 1 624 ? -32.156 10.578 9.836 1 44.88 624 TYR A CA 1
ATOM 4922 C C . TYR A 1 624 ? -32.5 9.234 9.195 1 44.88 624 TYR A C 1
ATOM 4924 O O . TYR A 1 624 ? -33.531 9.102 8.547 1 44.88 624 TYR A O 1
ATOM 4932 N N . GLY A 1 625 ? -31.781 8.211 9.18 1 48.53 625 GLY A N 1
ATOM 4933 C CA . GLY A 1 625 ? -32.031 6.824 8.852 1 48.53 625 GLY A CA 1
ATOM 4934 C C . GLY A 1 625 ? -31.75 6.488 7.398 1 48.53 625 GLY A C 1
ATOM 4935 O O . GLY A 1 625 ? -31.906 5.344 6.977 1 48.53 625 GLY A O 1
ATOM 4936 N N . HIS A 1 626 ? -31.438 7.504 6.68 1 50.12 626 HIS A N 1
ATOM 4937 C CA . HIS A 1 626 ? -31.406 7.117 5.27 1 50.12 626 HIS A CA 1
ATOM 4938 C C . HIS A 1 626 ? -30 6.695 4.848 1 50.12 626 HIS A C 1
ATOM 4940 O O . HIS A 1 626 ? -29.828 6.117 3.773 1 50.12 626 HIS A O 1
ATOM 4946 N N . ASN A 1 627 ? -29.047 6.914 5.707 1 62.47 627 ASN A N 1
ATOM 4947 C CA . ASN A 1 627 ? -27.75 6.551 5.172 1 62.47 627 ASN A CA 1
ATOM 4948 C C . ASN A 1 627 ? -27.297 5.168 5.648 1 62.47 627 ASN A C 1
ATOM 4950 O O . ASN A 1 627 ? -26.609 5.051 6.664 1 62.47 627 ASN A O 1
ATOM 4954 N N . PHE A 1 628 ? -27.906 4.141 5.297 1 71.94 628 PHE A N 1
ATOM 4955 C CA . PHE A 1 628 ? -27.438 2.795 5.605 1 71.94 628 PHE A CA 1
ATOM 4956 C C . PHE A 1 628 ? -27.125 2.018 4.332 1 71.94 628 PHE A C 1
ATOM 4958 O O . PHE A 1 628 ? -27.625 2.363 3.256 1 71.94 628 PHE A O 1
ATOM 4965 N N . LEU A 1 629 ? -26.219 1.2 4.578 1 74.44 629 LEU A N 1
ATOM 4966 C CA . LEU A 1 629 ? -25.719 0.428 3.439 1 74.44 629 LEU A CA 1
ATOM 4967 C C . LEU A 1 629 ? -26.578 -0.821 3.227 1 74.44 629 LEU A C 1
ATOM 4969 O O . LEU A 1 629 ? -26.875 -1.537 4.184 1 74.44 629 LEU A O 1
ATOM 4973 N N . GLU A 1 630 ? -27.078 -1.038 2.127 1 77.62 630 GLU A N 1
ATOM 4974 C CA . GLU A 1 630 ? -27.781 -2.285 1.83 1 77.62 630 GLU A CA 1
ATOM 4975 C C . GLU A 1 630 ? -26.797 -3.377 1.401 1 77.62 630 GLU A C 1
ATOM 4977 O O . GLU A 1 630 ? -26.562 -4.332 2.145 1 77.62 630 GLU A O 1
ATOM 4982 N N . LYS A 1 631 ? -26.172 -3.139 0.28 1 80.81 631 LYS A N 1
ATOM 4983 C CA . LYS A 1 631 ? -25.297 -4.195 -0.208 1 80.81 631 LYS A CA 1
ATOM 4984 C C . LYS A 1 631 ? -23.953 -3.631 -0.658 1 80.81 631 LYS A C 1
ATOM 4986 O O . LYS A 1 631 ? -22.984 -4.371 -0.808 1 80.81 631 LYS A O 1
ATOM 4991 N N . LYS A 1 632 ? -23.828 -2.453 -0.722 1 87.31 632 LYS A N 1
ATOM 4992 C CA . LYS A 1 632 ? -22.625 -1.879 -1.297 1 87.31 632 LYS A CA 1
ATOM 4993 C C . LYS A 1 632 ? -21.641 -1.446 -0.204 1 87.31 632 LYS A C 1
ATOM 4995 O O . LYS A 1 632 ? -22.062 -1.132 0.914 1 87.31 632 LYS A O 1
ATOM 5000 N N . ILE A 1 633 ? -20.375 -1.477 -0.516 1 92.38 633 ILE A N 1
ATOM 5001 C CA . ILE A 1 633 ? -19.312 -1.035 0.376 1 92.38 633 ILE A CA 1
ATOM 5002 C C . ILE A 1 633 ? -19.172 0.483 0.302 1 92.38 633 ILE A C 1
ATOM 5004 O O . ILE A 1 633 ? -19.219 1.064 -0.785 1 92.38 633 ILE A O 1
ATOM 5008 N N . PHE A 1 634 ? -19.125 1.109 1.422 1 92.12 634 PHE A N 1
ATOM 5009 C CA . PHE A 1 634 ? -18.969 2.557 1.527 1 92.12 634 PHE A CA 1
ATOM 5010 C C . PHE A 1 634 ? -17.5 2.941 1.668 1 92.12 634 PHE A C 1
ATOM 5012 O O . PHE A 1 634 ? -16.828 2.486 2.59 1 92.12 634 PHE A O 1
ATOM 5019 N N . LEU A 1 635 ? -16.969 3.682 0.705 1 92.75 635 LEU A N 1
ATOM 5020 C CA . LEU A 1 635 ? -15.609 4.188 0.748 1 92.75 635 LEU A CA 1
ATOM 5021 C C . LEU A 1 635 ? -15.594 5.711 0.788 1 92.75 635 LEU A C 1
ATOM 5023 O O . LEU A 1 635 ? -16.172 6.367 -0.084 1 92.75 635 LEU A O 1
ATOM 5027 N N . LYS A 1 636 ? -14.984 6.301 1.786 1 91.69 636 LYS A N 1
ATOM 5028 C CA . LYS A 1 636 ? -14.867 7.746 1.949 1 91.69 636 LYS A CA 1
ATOM 5029 C C . LYS A 1 636 ? -13.406 8.188 1.894 1 91.69 636 LYS A C 1
ATOM 5031 O O . LYS A 1 636 ? -12.57 7.676 2.635 1 91.69 636 LYS A O 1
ATOM 5036 N N . LEU A 1 637 ? -13.102 9.062 1.015 1 92.25 637 LEU A N 1
ATOM 5037 C CA . LEU A 1 637 ? -11.789 9.688 0.93 1 92.25 637 LEU A CA 1
ATOM 5038 C C . LEU A 1 637 ? -11.82 11.109 1.477 1 92.25 637 LEU A C 1
ATOM 5040 O O . LEU A 1 637 ? -12.68 11.914 1.084 1 92.25 637 LEU A O 1
ATOM 5044 N N . SER A 1 638 ? -10.953 11.438 2.398 1 90.88 638 SER A N 1
ATOM 5045 C CA . SER A 1 638 ? -10.867 12.773 2.986 1 90.88 638 SER A CA 1
ATOM 5046 C C . SER A 1 638 ? -9.516 13.422 2.684 1 90.88 638 SER A C 1
ATOM 5048 O O . SER A 1 638 ? -8.477 12.93 3.113 1 90.88 638 SER A O 1
ATOM 5050 N N . PHE A 1 639 ? -9.609 14.5 2.023 1 89.88 639 PHE A N 1
ATOM 5051 C CA . PHE A 1 639 ? -8.398 15.219 1.63 1 89.88 639 PHE A CA 1
ATOM 5052 C C . PHE A 1 639 ? -8.078 16.328 2.631 1 89.88 639 PHE A C 1
ATOM 5054 O O . PHE A 1 639 ? -8.961 16.797 3.354 1 89.88 639 PHE A O 1
ATOM 5061 N N . TYR A 1 640 ? -6.816 16.641 2.664 1 83.38 640 TYR A N 1
ATOM 5062 C CA . TYR A 1 640 ? -6.383 17.703 3.559 1 83.38 640 TYR A CA 1
ATOM 5063 C C . TYR A 1 640 ? -6.727 19.078 2.98 1 83.38 640 TYR A C 1
ATOM 5065 O O . TYR A 1 640 ? -6.797 19.234 1.761 1 83.38 640 TYR A O 1
ATOM 5073 N N . THR A 1 641 ? -6.895 19.984 3.805 1 78.06 641 THR A N 1
ATOM 5074 C CA . THR A 1 641 ? -7.27 21.312 3.367 1 78.06 641 THR A CA 1
ATOM 5075 C C . THR A 1 641 ? -6.098 22.016 2.684 1 78.06 641 THR A C 1
ATOM 5077 O O . THR A 1 641 ? -4.945 21.594 2.842 1 78.06 641 THR A O 1
ATOM 5080 N N . SER A 1 642 ? -6.434 23 1.883 1 78.19 642 SER A N 1
ATOM 5081 C CA . SER A 1 642 ? -5.445 23.719 1.084 1 78.19 642 SER A CA 1
ATOM 5082 C C . SER A 1 642 ? -4.805 22.797 0.045 1 78.19 642 SER A C 1
ATOM 5084 O O . SER A 1 642 ? -5.5 22.062 -0.652 1 78.19 642 SER A O 1
ATOM 5086 N N . ARG A 1 643 ? -3.541 22.828 0.017 1 77.81 643 ARG A N 1
ATOM 5087 C CA . ARG A 1 643 ? -2.846 21.984 -0.95 1 77.81 643 ARG A CA 1
ATOM 5088 C C . ARG A 1 643 ? -1.954 20.953 -0.248 1 77.81 643 ARG A C 1
ATOM 5090 O O . ARG A 1 643 ? -0.972 20.484 -0.823 1 77.81 643 ARG A O 1
ATOM 5097 N N . ASN A 1 644 ? -2.344 20.641 0.915 1 79.38 644 ASN A N 1
ATOM 5098 C CA . ASN A 1 644 ? -1.501 19.766 1.722 1 79.38 644 ASN A CA 1
ATOM 5099 C C . ASN A 1 644 ? -1.613 18.312 1.273 1 79.38 644 ASN A C 1
ATOM 5101 O O . ASN A 1 644 ? -0.8 17.469 1.665 1 79.38 644 ASN A O 1
ATOM 5105 N N . SER A 1 645 ? -2.559 18.062 0.462 1 87.56 645 SER A N 1
ATOM 5106 C CA . SER A 1 645 ? -2.719 16.703 -0.026 1 87.56 645 SER A CA 1
ATOM 5107 C C . SER A 1 645 ? -1.705 16.391 -1.121 1 87.56 645 SER A C 1
ATOM 5109 O O . SER A 1 645 ? -1.525 15.227 -1.488 1 87.56 645 SER A O 1
ATOM 5111 N N . ILE A 1 646 ? -1.052 17.422 -1.658 1 87.25 646 ILE A N 1
ATOM 5112 C CA . ILE A 1 646 ? -0.111 17.203 -2.752 1 87.25 646 ILE A CA 1
ATOM 5113 C C . ILE A 1 646 ? 1.297 17.594 -2.307 1 87.25 646 ILE A C 1
ATOM 5115 O O . ILE A 1 646 ? 1.525 18.719 -1.858 1 87.25 646 ILE A O 1
ATOM 5119 N N . ARG A 1 647 ? 2.176 16.688 -2.355 1 82.56 647 ARG A N 1
ATOM 5120 C CA . ARG A 1 647 ? 3.592 16.938 -2.104 1 82.56 647 ARG A CA 1
ATOM 5121 C C . ARG A 1 647 ? 4.418 16.719 -3.371 1 82.56 647 ARG A C 1
ATOM 5123 O O . ARG A 1 647 ? 4.555 15.594 -3.85 1 82.56 647 ARG A O 1
ATOM 5130 N N . LEU A 1 648 ? 4.957 17.75 -3.891 1 80.88 648 LEU A N 1
ATOM 5131 C CA . LEU A 1 648 ? 5.707 17.672 -5.141 1 80.88 648 LEU A CA 1
ATOM 5132 C C . LEU A 1 648 ? 7.211 17.641 -4.871 1 80.88 648 LEU A C 1
ATOM 5134 O O . LEU A 1 648 ? 7.688 18.234 -3.908 1 80.88 648 LEU A O 1
ATOM 5138 N N . ASN A 1 649 ? 7.828 16.906 -5.742 1 74.5 649 ASN A N 1
ATOM 5139 C CA . ASN A 1 649 ? 9.289 16.906 -5.68 1 74.5 649 ASN A CA 1
ATOM 5140 C C . ASN A 1 649 ? 9.875 18.234 -6.137 1 74.5 649 ASN A C 1
ATOM 5142 O O . ASN A 1 649 ? 9.305 18.906 -6.996 1 74.5 649 ASN A O 1
ATOM 5146 N N . PRO A 1 650 ? 10.867 18.766 -5.492 1 61.97 650 PRO A N 1
ATOM 5147 C CA . PRO A 1 650 ? 11.422 20.094 -5.816 1 61.97 650 PRO A CA 1
ATOM 5148 C C . PRO A 1 650 ? 11.875 20.203 -7.27 1 61.97 650 PRO A C 1
ATOM 5150 O O . PRO A 1 650 ? 11.805 21.281 -7.863 1 61.97 650 PRO A O 1
ATOM 5153 N N . ASP A 1 651 ? 12.352 19.188 -7.934 1 55.38 651 ASP A N 1
ATOM 5154 C CA . ASP A 1 651 ? 12.961 19.312 -9.258 1 55.38 651 ASP A CA 1
ATOM 5155 C C . ASP A 1 651 ? 11.938 19.031 -10.359 1 55.38 651 ASP A C 1
ATOM 5157 O O . ASP A 1 651 ? 12.305 18.719 -11.492 1 55.38 651 ASP A O 1
ATOM 5161 N N . THR A 1 652 ? 10.703 19.234 -10.047 1 57.91 652 THR A N 1
ATOM 5162 C CA . THR A 1 652 ? 9.742 18.891 -11.094 1 57.91 652 THR A CA 1
ATOM 5163 C C . THR A 1 652 ? 9.188 20.141 -11.75 1 57.91 652 THR A C 1
ATOM 5165 O O . THR A 1 652 ? 9.219 21.219 -11.164 1 57.91 652 THR A O 1
ATOM 5168 N N . PHE A 1 653 ? 9.023 20.062 -13.094 1 52.41 653 PHE A N 1
ATOM 5169 C CA . PHE A 1 653 ? 8.508 21.172 -13.867 1 52.41 653 PHE A CA 1
ATOM 5170 C C . PHE A 1 653 ? 7.168 21.641 -13.312 1 52.41 653 PHE A C 1
ATOM 5172 O O . PHE A 1 653 ? 6.68 22.719 -13.688 1 52.41 653 PHE A O 1
ATOM 5179 N N . LEU A 1 654 ? 6.582 20.672 -12.539 1 52.97 654 LEU A N 1
ATOM 5180 C CA . LEU A 1 654 ? 5.254 21 -12.031 1 52.97 654 LEU A CA 1
ATOM 5181 C C . LEU A 1 654 ? 5.32 22.125 -11.016 1 52.97 654 LEU A C 1
ATOM 5183 O O . LEU A 1 654 ? 4.805 22 -9.906 1 52.97 654 LEU A O 1
ATOM 5187 N N . THR A 1 655 ? 6.293 22.969 -11.195 1 51.03 655 THR A N 1
ATOM 5188 C CA . THR A 1 655 ? 6.375 24.109 -10.281 1 51.03 655 THR A CA 1
ATOM 5189 C C . THR A 1 655 ? 5 24.734 -10.078 1 51.03 655 THR A C 1
ATOM 5191 O O . THR A 1 655 ? 4.801 25.516 -9.148 1 51.03 655 THR A O 1
ATOM 5194 N N . SER A 1 656 ? 4.094 24.484 -11.219 1 54.69 656 SER A N 1
ATOM 5195 C CA . SER A 1 656 ? 2.75 25.031 -11.094 1 54.69 656 SER A CA 1
ATOM 5196 C C . SER A 1 656 ? 1.847 24.109 -10.289 1 54.69 656 SER A C 1
ATOM 5198 O O . SER A 1 656 ? 1.788 22.906 -10.547 1 54.69 656 SER A O 1
ATOM 5200 N N . ILE A 1 657 ? 1.484 24.578 -9.203 1 60.72 657 ILE A N 1
ATOM 5201 C CA . ILE A 1 657 ? 0.667 23.781 -8.289 1 60.72 657 ILE A CA 1
ATOM 5202 C C . ILE A 1 657 ? -0.651 23.422 -8.969 1 60.72 657 ILE A C 1
ATOM 5204 O O . ILE A 1 657 ? -1.337 24.281 -9.516 1 60.72 657 ILE A O 1
ATOM 5208 N N . PRO A 1 658 ? -0.964 22.156 -9.125 1 70.38 658 PRO A N 1
ATOM 5209 C CA . PRO A 1 658 ? -2.27 21.734 -9.641 1 70.38 658 PRO A CA 1
ATOM 5210 C C . PRO A 1 658 ? -3.426 22.516 -9.023 1 70.38 658 PRO A C 1
ATOM 5212 O O . PRO A 1 658 ? -3.348 22.938 -7.863 1 70.38 658 PRO A O 1
ATOM 5215 N N . GLY A 1 659 ? -4.438 22.891 -9.945 1 76.69 659 GLY A N 1
ATOM 5216 C CA . GLY A 1 659 ? -5.598 23.609 -9.461 1 76.69 659 GLY A CA 1
ATOM 5217 C C . GLY A 1 659 ? -6.812 22.734 -9.258 1 76.69 659 GLY A C 1
ATOM 5218 O O . GLY A 1 659 ? -7.77 23.125 -8.586 1 76.69 659 GLY A O 1
ATOM 5219 N N . ARG A 1 660 ? -6.738 21.562 -9.859 1 85 660 ARG A N 1
ATOM 5220 C CA . ARG A 1 660 ? -7.902 20.688 -9.781 1 85 660 ARG A CA 1
ATOM 5221 C C . ARG A 1 660 ? -7.488 19.219 -9.82 1 85 660 ARG A C 1
ATOM 5223 O O . ARG A 1 660 ? -6.559 18.844 -10.539 1 85 660 ARG A O 1
ATOM 5230 N N . ILE A 1 661 ? -8.18 18.406 -9.031 1 88.88 661 ILE A N 1
ATOM 5231 C CA . ILE A 1 661 ? -8.008 16.969 -9.078 1 88.88 661 ILE A CA 1
ATOM 5232 C C . ILE A 1 661 ? -9.305 16.312 -9.562 1 88.88 661 ILE A C 1
ATOM 5234 O O . ILE A 1 661 ? -10.367 16.531 -8.984 1 88.88 661 ILE A O 1
ATOM 5238 N N . THR A 1 662 ? -9.273 15.602 -10.625 1 88.25 662 THR A N 1
ATOM 5239 C CA . THR A 1 662 ? -10.414 14.828 -11.102 1 88.25 662 THR A CA 1
ATOM 5240 C C . THR A 1 662 ? -10.297 13.367 -10.672 1 88.25 662 THR A C 1
ATOM 5242 O O . THR A 1 662 ? -9.305 12.703 -10.969 1 88.25 662 THR A O 1
ATOM 5245 N N . ILE A 1 663 ? -11.266 12.945 -9.938 1 90.44 663 ILE A N 1
ATOM 5246 C CA . ILE A 1 663 ? -11.266 11.602 -9.383 1 90.44 663 ILE A CA 1
ATOM 5247 C C . ILE A 1 663 ? -12.273 10.734 -10.133 1 90.44 663 ILE A C 1
ATOM 5249 O O . ILE A 1 663 ? -13.445 11.102 -10.258 1 90.44 663 ILE A O 1
ATOM 5253 N N . SER A 1 664 ? -11.828 9.633 -10.711 1 84.81 664 SER A N 1
ATOM 5254 C CA . SER A 1 664 ? -12.695 8.734 -11.469 1 84.81 664 SER A CA 1
ATOM 5255 C C . SER A 1 664 ? -12.484 7.281 -11.047 1 84.81 664 SER A C 1
ATOM 5257 O O . SER A 1 664 ? -11.422 6.926 -10.547 1 84.81 664 SER A O 1
ATOM 5259 N N . CYS A 1 665 ? -13.578 6.484 -11.086 1 81.06 665 CYS A N 1
ATOM 5260 C CA . CYS A 1 665 ? -13.531 5.055 -10.797 1 81.06 665 CYS A CA 1
ATOM 5261 C C . CYS A 1 665 ? -13.906 4.234 -12.031 1 81.06 665 CYS A C 1
ATOM 5263 O O . CYS A 1 665 ? -14.805 4.609 -12.781 1 81.06 665 CYS A O 1
ATOM 5265 N N . ASP A 1 666 ? -13.07 3.297 -12.641 1 63.62 666 ASP A N 1
ATOM 5266 C CA . ASP A 1 666 ? -13.242 2.525 -13.867 1 63.62 666 ASP A CA 1
ATOM 5267 C C . ASP A 1 666 ? -14.617 1.867 -13.922 1 63.62 666 ASP A C 1
ATOM 5269 O O . ASP A 1 666 ? -15.297 1.913 -14.945 1 63.62 666 ASP A O 1
ATOM 5273 N N . LYS A 1 667 ? -14.977 0.856 -13.062 1 58.44 667 LYS A N 1
ATOM 5274 C CA . LYS A 1 667 ? -16.156 0.021 -13.281 1 58.44 667 LYS A CA 1
ATOM 5275 C C . LYS A 1 667 ? -17.438 0.826 -13.109 1 58.44 667 LYS A C 1
ATOM 5277 O O . LYS A 1 667 ? -18.422 0.611 -13.836 1 58.44 667 LYS A O 1
ATOM 5282 N N . ASN A 1 668 ? -17.609 1.409 -11.867 1 50.09 668 ASN A N 1
ATOM 5283 C CA . ASN A 1 668 ? -18.984 1.672 -11.469 1 50.09 668 ASN A CA 1
ATOM 5284 C C . ASN A 1 668 ? -19.422 3.094 -11.82 1 50.09 668 ASN A C 1
ATOM 5286 O O . ASN A 1 668 ? -20.578 3.34 -12.133 1 50.09 668 ASN A O 1
ATOM 5290 N N . ASP A 1 669 ? -18.656 4.102 -11.375 1 53 669 ASP A N 1
ATOM 5291 C CA . ASP A 1 669 ? -19.266 5.426 -11.266 1 53 669 ASP A CA 1
ATOM 5292 C C . ASP A 1 669 ? -18.766 6.352 -12.367 1 53 669 ASP A C 1
ATOM 5294 O O . ASP A 1 669 ? -17.562 6.656 -12.43 1 53 669 ASP A O 1
ATOM 5298 N N . LEU A 1 670 ? -19.578 6.355 -13.375 1 56.53 670 LEU A N 1
ATOM 5299 C CA . LEU A 1 670 ? -19.438 7.02 -14.664 1 56.53 670 LEU A CA 1
ATOM 5300 C C . LEU A 1 670 ? -19.109 8.5 -14.484 1 56.53 670 LEU A C 1
ATOM 5302 O O . LEU A 1 670 ? -18.562 9.133 -15.383 1 56.53 670 LEU A O 1
ATOM 5306 N N . ILE A 1 671 ? -19.375 9.062 -13.094 1 66 671 ILE A N 1
ATOM 5307 C CA . ILE A 1 671 ? -19.219 10.508 -13.195 1 66 671 ILE A CA 1
ATOM 5308 C C . ILE A 1 671 ? -17.953 10.938 -12.438 1 66 671 ILE A C 1
ATOM 5310 O O . ILE A 1 671 ? -17.875 10.789 -11.219 1 66 671 ILE A O 1
ATOM 5314 N N . PRO A 1 672 ? -16.984 11.289 -13.133 1 80.56 672 PRO A N 1
ATOM 5315 C CA . PRO A 1 672 ? -15.797 11.82 -12.469 1 80.56 672 PRO A CA 1
ATOM 5316 C C . PRO A 1 672 ? -16.109 13 -11.555 1 80.56 672 PRO A C 1
ATOM 5318 O O . PRO A 1 672 ? -17 13.789 -11.844 1 80.56 672 PRO A O 1
ATOM 5321 N N . ARG A 1 673 ? -15.57 13.047 -10.344 1 82.44 673 ARG A N 1
ATOM 5322 C CA . ARG A 1 673 ? -15.734 14.141 -9.391 1 82.44 673 ARG A CA 1
ATOM 5323 C C . ARG A 1 673 ? -14.516 15.055 -9.391 1 82.44 673 ARG A C 1
ATOM 5325 O O . ARG A 1 673 ? -13.383 14.586 -9.516 1 82.44 673 ARG A O 1
ATOM 5332 N N . ASN A 1 674 ? -14.766 16.312 -9.352 1 86.19 674 ASN A N 1
ATOM 5333 C CA . ASN A 1 674 ? -13.688 17.297 -9.367 1 86.19 674 ASN A CA 1
ATOM 5334 C C . ASN A 1 674 ? -13.477 17.906 -7.984 1 86.19 674 ASN A C 1
ATOM 5336 O O . ASN A 1 674 ? -14.438 18.266 -7.301 1 86.19 674 ASN A O 1
ATOM 5340 N N . LEU A 1 675 ? -12.336 17.922 -7.508 1 86.75 675 LEU A N 1
ATOM 5341 C CA . LEU A 1 675 ? -11.906 18.594 -6.285 1 86.75 675 LEU A CA 1
ATOM 5342 C C . LEU A 1 675 ? -11.039 19.812 -6.609 1 86.75 675 LEU A C 1
ATOM 5344 O O . LEU A 1 675 ? -9.961 19.672 -7.18 1 86.75 675 LEU A O 1
ATOM 5348 N N . LEU A 1 676 ? -11.5 20.891 -6.246 1 82.31 676 LEU A N 1
ATOM 5349 C CA . LEU A 1 676 ? -10.781 22.125 -6.543 1 82.31 676 LEU A CA 1
ATOM 5350 C C . LEU A 1 676 ? -9.734 22.406 -5.477 1 82.31 676 LEU A C 1
ATOM 5352 O O . LEU A 1 676 ? -9.977 22.203 -4.285 1 82.31 676 LEU A O 1
ATOM 5356 N N . LEU A 1 677 ? -8.633 22.844 -5.926 1 78.75 677 LEU A N 1
ATOM 5357 C CA . LEU A 1 677 ? -7.551 23.234 -5.027 1 78.75 677 LEU A CA 1
ATOM 5358 C C . LEU A 1 677 ? -7.402 24.75 -4.984 1 78.75 677 LEU A C 1
ATOM 5360 O O . LEU A 1 677 ? -7.547 25.422 -6.008 1 78.75 677 LEU A O 1
ATOM 5364 N N . PRO A 1 678 ? -7.156 25.328 -3.732 1 77.94 678 PRO A N 1
ATOM 5365 C CA . PRO A 1 678 ? -6.988 24.672 -2.432 1 77.94 678 PRO A CA 1
ATOM 5366 C C . PRO A 1 678 ? -8.297 24.109 -1.881 1 77.94 678 PRO A C 1
ATOM 5368 O O . PRO A 1 678 ? -9.359 24.719 -2.062 1 77.94 678 PRO A O 1
ATOM 5371 N N . VAL A 1 679 ? -8.273 23.031 -1.244 1 78.62 679 VAL A N 1
ATOM 5372 C CA . VAL A 1 679 ? -9.445 22.344 -0.724 1 78.62 679 VAL A CA 1
ATOM 5373 C C . VAL A 1 679 ? -10.008 23.094 0.479 1 78.62 679 VAL A C 1
ATOM 5375 O O . VAL A 1 679 ? -9.258 23.484 1.379 1 78.62 679 VAL A O 1
ATOM 5378 N N . LEU A 1 680 ? -11.273 23.25 0.412 1 71.12 680 LEU A N 1
ATOM 5379 C CA . LEU A 1 680 ? -11.961 23.891 1.529 1 71.12 680 LEU A CA 1
ATOM 5380 C C . LEU A 1 680 ? -12.531 22.844 2.486 1 71.12 680 LEU A C 1
ATOM 5382 O O . LEU A 1 680 ? -12.688 21.672 2.115 1 71.12 680 LEU A O 1
ATOM 5386 N N . ASP A 1 681 ? -12.82 23.172 3.682 1 71.75 681 ASP A N 1
ATOM 5387 C CA . ASP A 1 681 ? -13.258 22.266 4.734 1 71.75 681 ASP A CA 1
ATOM 5388 C C . ASP A 1 681 ? -14.586 21.609 4.375 1 71.75 681 ASP A C 1
ATOM 5390 O O . ASP A 1 681 ? -14.82 20.438 4.707 1 71.75 681 ASP A O 1
ATOM 5394 N N . ASN A 1 682 ? -15.383 22.25 3.684 1 68.81 682 ASN A N 1
ATOM 5395 C CA . ASN A 1 682 ? -16.703 21.719 3.387 1 68.81 682 ASN A CA 1
ATOM 5396 C C . ASN A 1 682 ? -16.656 20.688 2.256 1 68.81 682 ASN A C 1
ATOM 5398 O O . ASN A 1 682 ? -17.547 19.859 2.131 1 68.81 682 ASN A O 1
ATOM 5402 N N . ASP A 1 683 ? -15.633 20.766 1.449 1 76.88 683 ASP A N 1
ATOM 5403 C CA . ASP A 1 683 ? -15.562 19.906 0.281 1 76.88 683 ASP A CA 1
ATOM 5404 C C . ASP A 1 683 ? -14.414 18.906 0.403 1 76.88 683 ASP A C 1
ATOM 5406 O O . ASP A 1 683 ? -13.938 18.375 -0.601 1 76.88 683 ASP A O 1
ATOM 5410 N N . LYS A 1 684 ? -14.039 18.594 1.518 1 83.31 684 LYS A N 1
ATOM 5411 C CA . LYS A 1 684 ? -12.812 17.812 1.67 1 83.31 684 LYS A CA 1
ATOM 5412 C C . LYS A 1 684 ? -13.086 16.312 1.556 1 83.31 684 LYS A C 1
ATOM 5414 O O . LYS A 1 684 ? -12.164 15.523 1.377 1 83.31 684 LYS A O 1
ATOM 5419 N N . SER A 1 685 ? -14.352 15.93 1.571 1 87.94 685 SER A N 1
ATOM 5420 C CA . SER A 1 685 ? -14.617 14.492 1.574 1 87.94 685 SER A CA 1
ATOM 5421 C C . SER A 1 685 ? -15.336 14.062 0.301 1 87.94 685 SER A C 1
ATOM 5423 O O . SER A 1 685 ? -16.219 14.766 -0.187 1 87.94 685 SER A O 1
ATOM 5425 N N . ILE A 1 686 ? -14.859 13.008 -0.319 1 87.44 686 ILE A N 1
ATOM 5426 C CA . ILE A 1 686 ? -15.492 12.383 -1.479 1 87.44 686 ILE A CA 1
ATOM 5427 C C . ILE A 1 686 ? -15.883 10.945 -1.146 1 87.44 686 ILE A C 1
ATOM 5429 O O . ILE A 1 686 ? -15.086 10.195 -0.577 1 87.44 686 ILE A O 1
ATOM 5433 N N . THR A 1 687 ? -17.078 10.539 -1.467 1 88.25 687 THR A N 1
ATOM 5434 C CA . THR A 1 687 ? -17.578 9.227 -1.097 1 88.25 687 THR A CA 1
ATOM 5435 C C . THR A 1 687 ? -17.859 8.383 -2.338 1 88.25 687 THR A C 1
ATOM 5437 O O . THR A 1 687 ? -18.25 8.906 -3.381 1 88.25 687 THR A O 1
ATOM 5440 N N . PHE A 1 688 ? -17.562 7.066 -2.223 1 84.44 688 PHE A N 1
ATOM 5441 C CA . PHE A 1 688 ? -17.828 6.082 -3.262 1 84.44 688 PHE A CA 1
ATOM 5442 C C . PHE A 1 688 ? -18.625 4.91 -2.703 1 84.44 688 PHE A C 1
ATOM 5444 O O . PHE A 1 688 ? -18.531 4.594 -1.517 1 84.44 688 PHE A O 1
ATOM 5451 N N . GLN A 1 689 ? -19.453 4.297 -3.467 1 85.94 689 GLN A N 1
ATOM 5452 C CA . GLN A 1 689 ? -20.125 3.041 -3.16 1 85.94 689 GLN A CA 1
ATOM 5453 C C . GLN A 1 689 ? -19.766 1.962 -4.18 1 85.94 689 GLN A C 1
ATOM 5455 O O . GLN A 1 689 ? -19.938 2.164 -5.387 1 85.94 689 GLN A O 1
ATOM 5460 N N . ALA A 1 690 ? -19.094 0.916 -3.717 1 84.25 690 ALA A N 1
ATOM 5461 C CA . ALA A 1 690 ? -18.641 -0.15 -4.602 1 84.25 690 ALA A CA 1
ATOM 5462 C C . ALA A 1 690 ? -19.234 -1.496 -4.195 1 84.25 690 ALA A C 1
ATOM 5464 O O . ALA A 1 690 ? -19.578 -1.703 -3.031 1 84.25 690 ALA A O 1
ATOM 5465 N N . ASP A 1 691 ? -19.359 -2.389 -5.098 1 82.06 691 ASP A N 1
ATOM 5466 C CA . ASP A 1 691 ? -19.859 -3.732 -4.82 1 82.06 691 ASP A CA 1
ATOM 5467 C C . ASP A 1 691 ? -18.766 -4.605 -4.199 1 82.06 691 ASP A C 1
ATOM 5469 O O . ASP A 1 691 ? -19.047 -5.398 -3.295 1 82.06 691 ASP A O 1
ATOM 5473 N N . SER A 1 692 ? -17.609 -4.504 -4.727 1 85.94 692 SER A N 1
ATOM 5474 C CA . SER A 1 692 ? -16.469 -5.266 -4.223 1 85.94 692 SER A CA 1
ATOM 5475 C C . SER A 1 692 ? -15.148 -4.574 -4.551 1 85.94 692 SER A C 1
ATOM 5477 O O . SER A 1 692 ? -15.102 -3.707 -5.43 1 85.94 692 SER A O 1
ATOM 5479 N N . PHE A 1 693 ? -14.195 -4.828 -3.736 1 87.06 693 PHE A N 1
ATOM 5480 C CA . PHE A 1 693 ? -12.844 -4.367 -4.02 1 87.06 693 PHE A CA 1
ATOM 5481 C C . PHE A 1 693 ? -12.055 -5.434 -4.762 1 87.06 693 PHE A C 1
ATOM 5483 O O . PHE A 1 693 ? -10.992 -5.863 -4.297 1 87.06 693 PHE A O 1
ATOM 5490 N N . ASP A 1 694 ? -12.578 -5.812 -5.887 1 78.81 694 ASP A N 1
ATOM 5491 C CA . ASP A 1 694 ? -11.883 -6.805 -6.699 1 78.81 694 ASP A CA 1
ATOM 5492 C C . ASP A 1 694 ? -10.812 -6.148 -7.562 1 78.81 694 ASP A C 1
ATOM 5494 O O . ASP A 1 694 ? -10.602 -4.938 -7.488 1 78.81 694 ASP A O 1
ATOM 5498 N N . ASP A 1 695 ? -10.141 -6.836 -8.344 1 72.56 695 ASP A N 1
ATOM 5499 C CA . ASP A 1 695 ? -9.008 -6.363 -9.125 1 72.56 695 ASP A CA 1
ATOM 5500 C C . ASP A 1 695 ? -9.445 -5.32 -10.148 1 72.56 695 ASP A C 1
ATOM 5502 O O . ASP A 1 695 ? -8.625 -4.535 -10.633 1 72.56 695 ASP A O 1
ATOM 5506 N N . SER A 1 696 ? -10.656 -5.258 -10.391 1 74.88 696 SER A N 1
ATOM 5507 C CA . SER A 1 696 ? -11.125 -4.309 -11.398 1 74.88 696 SER A CA 1
ATOM 5508 C C . SER A 1 696 ? -11.414 -2.945 -10.781 1 74.88 696 SER A C 1
ATOM 5510 O O . SER A 1 696 ? -11.547 -1.95 -11.492 1 74.88 696 SER A O 1
ATOM 5512 N N . PHE A 1 697 ? -11.406 -2.904 -9.477 1 85.62 697 PHE A N 1
ATOM 5513 C CA . PHE A 1 697 ? -11.711 -1.643 -8.812 1 85.62 697 PHE A CA 1
ATOM 5514 C C . PHE A 1 697 ? -10.445 -0.812 -8.617 1 85.62 697 PHE A C 1
ATOM 5516 O O . PHE A 1 697 ? -9.555 -1.196 -7.863 1 85.62 697 PHE A O 1
ATOM 5523 N N . ASN A 1 698 ? -10.352 0.262 -9.344 1 87.69 698 ASN A N 1
ATOM 5524 C CA . ASN A 1 698 ? -9.258 1.214 -9.219 1 87.69 698 ASN A CA 1
ATOM 5525 C C . ASN A 1 698 ? -9.758 2.654 -9.25 1 87.69 698 ASN A C 1
ATOM 5527 O O . ASN A 1 698 ? -10.711 2.971 -9.953 1 87.69 698 ASN A O 1
ATOM 5531 N N . ILE A 1 699 ? -9.227 3.455 -8.453 1 90.94 699 ILE A N 1
ATOM 5532 C CA . ILE A 1 699 ? -9.555 4.879 -8.469 1 90.94 699 ILE A CA 1
ATOM 5533 C C . ILE A 1 699 ? -8.406 5.664 -9.094 1 90.94 699 ILE A C 1
ATOM 5535 O O . ILE A 1 699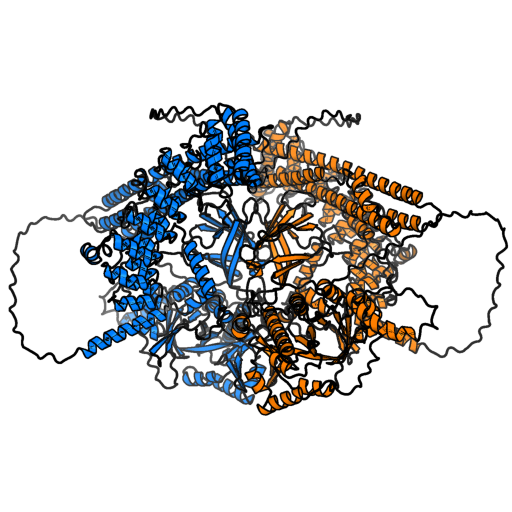 ? -7.238 5.445 -8.758 1 90.94 699 ILE A O 1
ATOM 5539 N N . GLU A 1 700 ? -8.758 6.492 -9.977 1 90.44 700 GLU A N 1
ATOM 5540 C CA . GLU A 1 700 ? -7.766 7.312 -10.664 1 90.44 700 GLU A CA 1
ATOM 5541 C C . GLU A 1 700 ? -7.867 8.773 -10.242 1 90.44 700 GLU A C 1
ATOM 5543 O O . GLU A 1 700 ? -8.969 9.297 -10.047 1 90.44 700 GLU A O 1
ATOM 5548 N N . PHE A 1 701 ? -6.719 9.398 -9.992 1 92.25 701 PHE A N 1
ATOM 5549 C CA . PHE A 1 701 ? -6.605 10.812 -9.664 1 92.25 701 PHE A CA 1
ATOM 5550 C C . PHE A 1 701 ? -5.844 11.555 -10.75 1 92.25 701 PHE A C 1
ATOM 5552 O O . PHE A 1 701 ? -4.664 11.297 -10.984 1 92.25 701 PHE A O 1
ATOM 5559 N N . GLU A 1 702 ? -6.531 12.43 -11.391 1 89.5 702 GLU A N 1
ATOM 5560 C CA . GLU A 1 702 ? -5.918 13.219 -12.453 1 89.5 702 GLU A CA 1
ATOM 5561 C C . GLU A 1 702 ? -5.77 14.68 -12.039 1 89.5 702 GLU A C 1
ATOM 5563 O O . GLU A 1 702 ? -6.742 15.32 -11.633 1 89.5 702 GLU A O 1
ATOM 5568 N N . LEU A 1 703 ? -4.598 15.172 -12.125 1 89.06 703 LEU A N 1
ATOM 5569 C CA . LEU A 1 703 ? -4.32 16.562 -11.758 1 89.06 703 LEU A CA 1
ATOM 5570 C C . LEU A 1 703 ? -4.34 17.469 -12.984 1 89.06 703 LEU A C 1
ATOM 5572 O O . LEU A 1 703 ? -3.707 17.156 -14 1 89.06 703 LEU A O 1
ATOM 5576 N N . PHE A 1 704 ? -5.117 18.5 -12.883 1 80.06 704 PHE A N 1
ATOM 5577 C CA . PHE A 1 704 ? -5.234 19.5 -13.93 1 80.06 704 PHE A CA 1
ATOM 5578 C C . PHE A 1 704 ? -4.988 20.906 -13.367 1 80.06 704 PHE A C 1
ATOM 5580 O O . PHE A 1 704 ? -4.977 21.094 -12.148 1 80.06 704 PHE A O 1
ATOM 5587 N N . ARG A 1 705 ? -4.727 21.75 -14.25 1 77.81 705 ARG A N 1
ATOM 5588 C CA . ARG A 1 705 ? -4.828 23.156 -13.852 1 77.81 705 ARG A CA 1
ATOM 5589 C C . ARG A 1 705 ? -6.281 23.547 -13.602 1 77.81 705 ARG A C 1
ATOM 5591 O O . ARG A 1 705 ? -7.199 22.812 -13.984 1 77.81 705 ARG A O 1
ATOM 5598 N N . THR A 1 706 ? -6.508 24.531 -12.906 1 73.75 706 THR A N 1
ATOM 5599 C CA . THR A 1 706 ? -7.863 24.922 -12.539 1 73.75 706 THR A CA 1
ATOM 5600 C C . THR A 1 706 ? -8.773 24.953 -13.766 1 73.75 706 THR A C 1
ATOM 5602 O O . THR A 1 706 ? -9.891 24.438 -13.727 1 73.75 706 THR A O 1
ATOM 5605 N N . PHE A 1 707 ? -8.297 25.594 -14.891 1 65.31 707 PHE A N 1
ATOM 5606 C CA . PHE A 1 707 ? -9.125 25.703 -16.094 1 65.31 707 PHE A CA 1
ATOM 5607 C C . PHE A 1 707 ? -8.492 24.938 -17.25 1 65.31 707 PHE A C 1
ATOM 5609 O O . PHE A 1 707 ? -9.047 24.906 -18.344 1 65.31 707 PHE A O 1
ATOM 5616 N N . GLY A 1 708 ? -7.395 24.219 -16.969 1 68.31 708 GLY A N 1
ATOM 5617 C CA . GLY A 1 708 ? -6.715 23.516 -18.047 1 68.31 708 GLY A CA 1
ATOM 5618 C C . GLY A 1 708 ? -7.297 22.141 -18.312 1 68.31 708 GLY A C 1
ATOM 5619 O O . GLY A 1 708 ? -7.965 21.562 -17.453 1 68.31 708 GLY A O 1
ATOM 5620 N N . THR A 1 709 ? -7.145 21.688 -19.594 1 69.5 709 THR A N 1
ATOM 5621 C CA . THR A 1 709 ? -7.617 20.359 -19.969 1 69.5 709 THR A CA 1
ATOM 5622 C C . THR A 1 709 ? -6.441 19.406 -20.141 1 69.5 709 THR A C 1
ATOM 5624 O O . THR A 1 709 ? -6.641 18.203 -20.312 1 69.5 709 THR A O 1
ATOM 5627 N N . ARG A 1 710 ? -5.273 20.047 -19.938 1 72.12 710 ARG A N 1
ATOM 5628 C CA . ARG A 1 710 ? -4.113 19.188 -20.109 1 72.12 710 ARG A CA 1
ATOM 5629 C C . ARG A 1 710 ? -3.766 18.469 -18.797 1 72.12 710 ARG A C 1
ATOM 5631 O O . ARG A 1 710 ? -3.666 19.094 -17.75 1 72.12 710 ARG A O 1
ATOM 5638 N N . LEU A 1 711 ? -3.58 17.219 -18.984 1 80.81 711 LEU A N 1
ATOM 5639 C CA . LEU A 1 711 ? -3.236 16.391 -17.828 1 80.81 711 LEU A CA 1
ATOM 5640 C C . LEU A 1 711 ? -1.806 16.656 -17.375 1 80.81 711 LEU A C 1
ATOM 5642 O O . LEU A 1 711 ? -0.879 16.641 -18.188 1 80.81 711 LEU A O 1
ATOM 5646 N N . LEU A 1 712 ? -1.604 17.047 -16.156 1 79.56 712 LEU A N 1
ATOM 5647 C CA . LEU A 1 712 ? -0.285 17.312 -15.594 1 79.56 712 LEU A CA 1
ATOM 5648 C C . LEU A 1 712 ? 0.325 16.062 -14.992 1 79.56 712 LEU A C 1
ATOM 5650 O O . LEU A 1 712 ? 1.496 15.758 -15.227 1 79.56 712 LEU A O 1
ATOM 5654 N N . ALA A 1 713 ? -0.428 15.406 -14.164 1 87 713 ALA A N 1
ATOM 5655 C CA . ALA A 1 713 ? 0.027 14.211 -13.469 1 87 713 ALA A CA 1
ATOM 5656 C C . ALA A 1 713 ? -1.145 13.281 -13.148 1 87 713 ALA A C 1
ATOM 5658 O O . ALA A 1 713 ? -2.301 13.711 -13.148 1 87 713 ALA A O 1
ATOM 5659 N N . LYS A 1 714 ? -0.847 12.07 -12.945 1 90.69 714 LYS A N 1
ATOM 5660 C CA . LYS A 1 714 ? -1.885 11.086 -12.656 1 90.69 714 LYS A CA 1
ATOM 5661 C C . LYS A 1 714 ? -1.43 10.109 -11.578 1 90.69 714 LYS A C 1
ATOM 5663 O O . LYS A 1 714 ? -0.239 9.812 -11.469 1 90.69 714 LYS A O 1
ATOM 5668 N N . ALA A 1 715 ? -2.289 9.758 -10.688 1 91.88 715 ALA A N 1
ATOM 5669 C CA . ALA A 1 715 ? -2.068 8.734 -9.664 1 91.88 715 ALA A CA 1
ATOM 5670 C C . ALA A 1 715 ? -3.174 7.684 -9.688 1 91.88 715 ALA A C 1
ATOM 5672 O O . ALA A 1 715 ? -4.316 7.984 -10.047 1 91.88 715 ALA A O 1
ATOM 5673 N N . THR A 1 716 ? -2.855 6.43 -9.391 1 91.62 716 THR A N 1
ATOM 5674 C CA . THR A 1 716 ? -3.828 5.344 -9.359 1 91.62 716 THR A CA 1
ATOM 5675 C C . THR A 1 716 ? -3.811 4.637 -8.008 1 91.62 716 THR A C 1
ATOM 5677 O O . THR A 1 716 ? -2.744 4.293 -7.496 1 91.62 716 THR A O 1
ATOM 5680 N N . LEU A 1 717 ? -4.953 4.516 -7.41 1 92.06 717 LEU A N 1
ATOM 5681 C CA . LEU A 1 717 ? -5.125 3.729 -6.191 1 92.06 717 LEU A CA 1
ATOM 5682 C C . LEU A 1 717 ? -5.691 2.35 -6.516 1 92.06 717 LEU A C 1
ATOM 5684 O O . LEU A 1 717 ? -6.875 2.219 -6.832 1 92.06 717 LEU A O 1
ATOM 5688 N N . PRO A 1 718 ? -4.867 1.311 -6.414 1 88.81 718 PRO A N 1
ATOM 5689 C CA . PRO A 1 718 ? -5.367 -0.042 -6.668 1 88.81 718 PRO A CA 1
ATOM 5690 C C . PRO A 1 718 ? -6.18 -0.6 -5.5 1 88.81 718 PRO A C 1
ATOM 5692 O O . PRO A 1 718 ? -5.988 -0.181 -4.355 1 88.81 718 PRO A O 1
ATOM 5695 N N . SER A 1 719 ? -7.051 -1.556 -5.77 1 88.81 719 SER A N 1
ATOM 5696 C CA . SER A 1 719 ? -7.875 -2.191 -4.75 1 88.81 719 SER A CA 1
ATOM 5697 C C . SER A 1 719 ? -7.027 -3.01 -3.783 1 88.81 719 SER A C 1
ATOM 5699 O O . SER A 1 719 ? -7.414 -3.217 -2.631 1 88.81 719 SER A O 1
ATOM 5701 N N . SER A 1 720 ? -5.84 -3.426 -4.164 1 86 720 SER A N 1
ATOM 5702 C CA . SER A 1 720 ? -4.973 -4.266 -3.344 1 86 720 SER A CA 1
ATOM 5703 C C . SER A 1 720 ? -4.469 -3.512 -2.117 1 86 720 SER A C 1
ATOM 5705 O O . SER A 1 720 ? -4.211 -4.113 -1.074 1 86 720 SER A O 1
ATOM 5707 N N . VAL A 1 721 ? -4.305 -2.186 -2.248 1 87.75 721 VAL A N 1
ATOM 5708 C CA . VAL A 1 721 ? -3.83 -1.375 -1.132 1 87.75 721 VAL A CA 1
ATOM 5709 C C . VAL A 1 721 ? -4.906 -1.306 -0.051 1 87.75 721 VAL A C 1
ATOM 5711 O O . VAL A 1 721 ? -4.598 -1.261 1.142 1 87.75 721 VAL A O 1
ATOM 5714 N N . LEU A 1 722 ? -6.16 -1.38 -0.456 1 89.12 722 LEU A N 1
ATOM 5715 C CA . LEU A 1 722 ? -7.277 -1.26 0.474 1 89.12 722 LEU A CA 1
ATOM 5716 C C . LEU A 1 722 ? -7.574 -2.598 1.144 1 89.12 722 LEU A C 1
ATOM 5718 O O . LEU A 1 722 ? -8.156 -2.637 2.232 1 89.12 722 LEU A O 1
ATOM 5722 N N . THR A 1 723 ? -7.148 -3.715 0.51 1 88.06 723 THR A N 1
ATOM 5723 C CA . THR A 1 723 ? -7.504 -5.031 1.026 1 88.06 723 THR A CA 1
ATOM 5724 C C . THR A 1 723 ? -6.293 -5.707 1.667 1 88.06 723 THR A C 1
ATOM 5726 O O . THR A 1 723 ? -6.367 -6.867 2.078 1 88.06 723 THR A O 1
ATOM 5729 N N . THR A 1 724 ? -5.211 -5.035 1.863 1 84.25 724 THR A N 1
ATOM 5730 C CA . THR A 1 724 ? -4.02 -5.621 2.465 1 84.25 724 THR A CA 1
ATOM 5731 C C . THR A 1 724 ? -4.281 -6.008 3.918 1 84.25 724 THR A C 1
ATOM 5733 O O . THR A 1 724 ? -4.789 -5.199 4.699 1 84.25 724 THR A O 1
ATOM 5736 N N . SER A 1 725 ? -3.963 -7.266 4.219 1 83.69 725 SER A N 1
ATOM 5737 C CA . SER A 1 725 ? -4.234 -7.785 5.555 1 83.69 725 SER A CA 1
ATOM 5738 C C . SER A 1 725 ? -2.943 -7.965 6.352 1 83.69 725 SER A C 1
ATOM 5740 O O . SER A 1 725 ? -1.872 -8.156 5.77 1 83.69 725 SER A O 1
ATOM 5742 N N . TYR A 1 726 ? -3.1 -7.848 7.695 1 79.06 726 TYR A N 1
ATOM 5743 C CA . TYR A 1 726 ? -2.02 -8.055 8.656 1 79.06 726 TYR A CA 1
ATOM 5744 C C . TYR A 1 726 ? -2.404 -9.102 9.688 1 79.06 726 TYR A C 1
ATOM 5746 O O . TYR A 1 726 ? -3.576 -9.219 10.062 1 79.06 726 TYR A O 1
ATOM 5754 N N . PRO A 1 727 ? -1.479 -9.82 10.078 1 75.75 727 PRO A N 1
ATOM 5755 C CA . PRO A 1 727 ? -1.796 -10.82 11.109 1 75.75 727 PRO A CA 1
ATOM 5756 C C . PRO A 1 727 ? -2.354 -10.188 12.383 1 75.75 727 PRO A C 1
ATOM 5758 O O . PRO A 1 727 ? -1.845 -9.164 12.844 1 75.75 727 PRO A O 1
ATOM 5761 N N . GLY A 1 728 ? -3.5 -10.773 12.867 1 73.5 728 GLY A N 1
ATOM 5762 C CA . GLY A 1 728 ? -4.125 -10.289 14.094 1 73.5 728 GLY A CA 1
ATOM 5763 C C . GLY A 1 728 ? -5.41 -9.523 13.844 1 73.5 728 GLY A C 1
ATOM 5764 O O . GLY A 1 728 ? -6.496 -10.102 13.828 1 73.5 728 GLY A O 1
ATOM 5765 N N . SER A 1 729 ? -5.309 -8.266 13.414 1 75.75 729 SER A N 1
ATOM 5766 C CA . SER A 1 729 ? -6.461 -7.375 13.297 1 75.75 729 SER A CA 1
ATOM 5767 C C . SER A 1 729 ? -7.082 -7.457 11.906 1 75.75 729 SER A C 1
ATOM 5769 O O . SER A 1 729 ? -8.227 -7.051 11.711 1 75.75 729 SER A O 1
ATOM 5771 N N . GLY A 1 730 ? -6.355 -8.109 10.977 1 81.5 730 GLY A N 1
ATOM 5772 C CA . GLY A 1 730 ? -6.887 -8.188 9.625 1 81.5 730 GLY A CA 1
ATOM 5773 C C . GLY A 1 730 ? -6.656 -6.918 8.82 1 81.5 730 GLY A C 1
ATOM 5774 O O . GLY A 1 730 ? -5.641 -6.238 9 1 81.5 730 GLY A O 1
ATOM 5775 N N . SER A 1 731 ? -7.574 -6.668 7.887 1 85.94 731 SER A N 1
ATOM 5776 C CA . SER A 1 731 ? -7.449 -5.5 7.02 1 85.94 731 SER A CA 1
ATOM 5777 C C . SER A 1 731 ? -7.805 -4.219 7.766 1 85.94 731 SER A C 1
ATOM 5779 O O . SER A 1 731 ? -8.547 -4.25 8.75 1 85.94 731 SER A O 1
ATOM 5781 N N . LYS A 1 732 ? -7.258 -3.068 7.391 1 86.75 732 LYS A N 1
ATOM 5782 C CA . LYS A 1 732 ? -7.559 -1.772 7.992 1 86.75 732 LYS A CA 1
ATOM 5783 C C . LYS A 1 732 ? -8.828 -1.175 7.402 1 86.75 732 LYS A C 1
ATOM 5785 O O . LYS A 1 732 ? -9.07 -1.277 6.195 1 86.75 732 LYS A O 1
ATOM 5790 N N . LEU A 1 733 ? -9.617 -0.572 8.203 1 92.12 733 LEU A N 1
ATOM 5791 C CA . LEU A 1 733 ? -10.836 0.078 7.727 1 92.12 733 LEU A CA 1
ATOM 5792 C C . LEU A 1 733 ? -10.609 1.571 7.52 1 92.12 733 LEU A C 1
ATOM 5794 O O . LEU A 1 733 ? -11.406 2.238 6.855 1 92.12 733 LEU A O 1
ATOM 5798 N N . SER A 1 734 ? -9.57 2.072 8.109 1 91.12 734 SER A N 1
ATOM 5799 C CA . SER A 1 734 ? -9.242 3.486 7.961 1 91.12 734 SER A CA 1
ATOM 5800 C C . SER A 1 734 ? -7.75 3.732 8.133 1 91.12 734 SER A C 1
ATOM 5802 O O . SER A 1 734 ? -7.047 2.928 8.742 1 91.12 734 SER A O 1
ATOM 5804 N N . GLY A 1 735 ? -7.25 4.742 7.527 1 87.81 735 GLY A N 1
ATOM 5805 C CA . GLY A 1 735 ? -5.844 5.086 7.648 1 87.81 735 GLY A CA 1
ATOM 5806 C C . GLY A 1 735 ? -5.402 6.148 6.66 1 87.81 735 GLY A C 1
ATOM 5807 O O . GLY A 1 735 ? -6.219 6.684 5.91 1 87.81 735 GLY A O 1
ATOM 5808 N N . ASP A 1 736 ? -4.16 6.539 6.809 1 88.31 736 ASP A N 1
ATOM 5809 C CA . ASP A 1 736 ? -3.541 7.496 5.891 1 88.31 736 ASP A CA 1
ATOM 5810 C C . ASP A 1 736 ? -2.834 6.777 4.742 1 88.31 736 ASP A C 1
ATOM 5812 O O . ASP A 1 736 ? -2.225 5.727 4.945 1 88.31 736 ASP A O 1
ATOM 5816 N N . LEU A 1 737 ? -3.021 7.297 3.523 1 89.06 737 LEU A N 1
ATOM 5817 C CA . LEU A 1 737 ? -2.398 6.711 2.342 1 89.06 737 LEU A CA 1
ATOM 5818 C C . LEU A 1 737 ? -1.599 7.754 1.571 1 89.06 737 LEU A C 1
ATOM 5820 O O . LEU A 1 737 ? -1.956 8.938 1.562 1 89.06 737 LEU A O 1
ATOM 5824 N N . GLU A 1 738 ? -0.539 7.379 1.021 1 89.62 738 GLU A N 1
ATOM 5825 C CA . GLU A 1 738 ? 0.269 8.188 0.111 1 89.62 738 GLU A CA 1
ATOM 5826 C C . GLU A 1 738 ? 0.501 7.461 -1.211 1 89.62 738 GLU A C 1
ATOM 5828 O O . GLU A 1 738 ? 1.05 6.355 -1.231 1 89.62 738 GLU A O 1
ATOM 5833 N N . ILE A 1 739 ? 0.086 7.988 -2.307 1 91.19 739 ILE A N 1
ATOM 5834 C CA . ILE A 1 739 ? 0.206 7.371 -3.623 1 91.19 739 ILE A CA 1
ATOM 5835 C C . ILE A 1 739 ? 1.104 8.227 -4.516 1 91.19 739 ILE A C 1
ATOM 5837 O O . ILE A 1 739 ? 1.047 9.461 -4.465 1 91.19 739 ILE A O 1
ATOM 5841 N N . PRO A 1 740 ? 1.903 7.621 -5.34 1 90.25 740 PRO A N 1
ATOM 5842 C CA . PRO A 1 740 ? 2.811 8.375 -6.211 1 90.25 740 PRO A CA 1
ATOM 5843 C C . PRO A 1 740 ? 2.094 9.016 -7.391 1 90.25 740 PRO A C 1
ATOM 5845 O O . PRO A 1 740 ? 1.141 8.453 -7.926 1 90.25 740 PRO A O 1
ATOM 5848 N N . LEU A 1 741 ? 2.598 10.18 -7.777 1 90.94 741 LEU A N 1
ATOM 5849 C CA . LEU A 1 741 ? 2.121 10.922 -8.938 1 90.94 741 LEU A CA 1
ATOM 5850 C C . LEU A 1 741 ? 3.094 10.789 -10.109 1 90.94 741 LEU A C 1
ATOM 5852 O O . LEU A 1 741 ? 4.297 11.008 -9.945 1 90.94 741 LEU A O 1
ATOM 5856 N N . ALA A 1 742 ? 2.502 10.367 -11.234 1 87.94 742 ALA A N 1
ATOM 5857 C CA . ALA A 1 742 ? 3.307 10.25 -12.453 1 87.94 742 ALA A CA 1
ATOM 5858 C C . ALA A 1 742 ? 2.916 11.312 -13.477 1 87.94 742 ALA A C 1
ATOM 5860 O O . ALA A 1 742 ? 1.732 11.617 -13.641 1 87.94 742 ALA A O 1
ATOM 5861 N N . ASP A 1 743 ? 3.881 11.891 -14.07 1 82.06 743 ASP A N 1
ATOM 5862 C CA . ASP A 1 743 ? 3.602 12.875 -15.109 1 82.06 743 ASP A CA 1
ATOM 5863 C C . ASP A 1 743 ? 3.486 12.203 -16.484 1 82.06 743 ASP A C 1
ATOM 5865 O O . ASP A 1 743 ? 3.479 10.977 -16.578 1 82.06 743 ASP A O 1
ATOM 5869 N N . VAL A 1 744 ? 3.393 12.938 -17.547 1 73.06 744 VAL A N 1
ATOM 5870 C CA . VAL A 1 744 ? 3.15 12.438 -18.906 1 73.06 744 VAL A CA 1
ATOM 5871 C C . VAL A 1 744 ? 4.387 11.703 -19.406 1 73.06 744 VAL A C 1
ATOM 5873 O O . VAL A 1 744 ? 4.293 10.867 -20.312 1 73.06 744 VAL A O 1
ATOM 5876 N N . LYS A 1 745 ? 5.52 11.977 -18.766 1 73.62 745 LYS A N 1
ATOM 5877 C CA . LYS A 1 745 ? 6.73 11.25 -19.125 1 73.62 745 LYS A CA 1
ATOM 5878 C C . LYS A 1 745 ? 6.988 10.086 -18.172 1 73.62 745 LYS A C 1
ATOM 5880 O O . LYS A 1 745 ? 8.062 9.484 -18.188 1 73.62 745 LYS A O 1
ATOM 5885 N N . LEU A 1 746 ? 6.066 9.867 -17.297 1 79.06 746 LEU A N 1
ATOM 5886 C CA . LEU A 1 746 ? 6.074 8.758 -16.344 1 79.06 746 LEU A CA 1
ATOM 5887 C C . LEU A 1 746 ? 7.137 8.969 -15.273 1 79.06 746 LEU A C 1
ATOM 5889 O O . LEU A 1 746 ? 7.66 8.008 -14.719 1 79.06 746 LEU A O 1
ATOM 5893 N N . ARG A 1 747 ? 7.605 10.203 -15.117 1 82.81 747 ARG A N 1
ATOM 5894 C CA . ARG A 1 747 ? 8.492 10.523 -14 1 82.81 747 ARG A CA 1
ATOM 5895 C C . ARG A 1 747 ? 7.691 10.75 -12.719 1 82.81 747 ARG A C 1
ATOM 5897 O O . ARG A 1 747 ? 6.582 11.289 -12.758 1 82.81 747 ARG A O 1
ATOM 5904 N N . ASN A 1 748 ? 8.227 10.258 -11.625 1 83.25 748 ASN A N 1
ATOM 5905 C CA . ASN A 1 748 ? 7.605 10.523 -10.336 1 83.25 748 ASN A CA 1
ATOM 5906 C C . ASN A 1 748 ? 7.734 12 -9.953 1 83.25 748 ASN A C 1
ATOM 5908 O O . ASN A 1 748 ? 8.828 12.469 -9.633 1 83.25 748 ASN A O 1
ATOM 5912 N N . THR A 1 749 ? 6.684 12.719 -9.922 1 82.94 749 THR A N 1
ATOM 5913 C CA . THR A 1 749 ? 6.695 14.156 -9.664 1 82.94 749 THR A CA 1
ATOM 5914 C C . THR A 1 749 ? 6.34 14.445 -8.203 1 82.94 749 THR A C 1
ATOM 5916 O O . THR A 1 749 ? 6.52 15.562 -7.727 1 82.94 749 THR A O 1
ATOM 5919 N N . GLY A 1 750 ? 5.832 13.555 -7.566 1 87.88 750 GLY A N 1
ATOM 5920 C CA . GLY A 1 750 ? 5.441 13.758 -6.18 1 87.88 750 GLY A CA 1
ATOM 5921 C C . GLY A 1 750 ? 4.488 12.695 -5.668 1 87.88 750 GLY A C 1
ATOM 5922 O O . GLY A 1 750 ? 4.484 11.562 -6.164 1 87.88 750 GLY A O 1
ATOM 5923 N N . PHE A 1 751 ? 3.727 13.117 -4.578 1 89.62 751 PHE A N 1
ATOM 5924 C CA . PHE A 1 751 ? 2.818 12.164 -3.947 1 89.62 751 PHE A CA 1
ATOM 5925 C C . PHE A 1 751 ? 1.498 12.836 -3.588 1 89.62 751 PHE A C 1
ATOM 5927 O O . PHE A 1 751 ? 1.463 14.039 -3.305 1 89.62 751 PHE A O 1
ATOM 5934 N N . LEU A 1 752 ? 0.495 12.086 -3.715 1 92 752 LEU A N 1
ATOM 5935 C CA . LEU A 1 752 ? -0.835 12.477 -3.26 1 92 752 LEU A CA 1
ATOM 5936 C C . LEU A 1 752 ? -1.181 11.797 -1.938 1 92 752 LEU A C 1
ATOM 5938 O O . LEU A 1 752 ? -1.086 10.578 -1.822 1 92 752 LEU A O 1
ATOM 5942 N N . ARG A 1 753 ? -1.556 12.617 -0.932 1 90.44 753 ARG A N 1
ATOM 5943 C CA . ARG A 1 753 ? -1.849 12.102 0.402 1 90.44 753 ARG A CA 1
ATOM 5944 C C . ARG A 1 753 ? -3.303 12.359 0.781 1 90.44 753 ARG A C 1
ATOM 5946 O O . ARG A 1 753 ? -3.84 13.438 0.507 1 90.44 753 ARG A O 1
ATOM 5953 N N . PHE A 1 754 ? -3.982 11.453 1.327 1 91.25 754 PHE A N 1
ATOM 5954 C CA . PHE A 1 754 ? -5.352 11.586 1.814 1 91.25 754 PHE A CA 1
ATOM 5955 C C . PHE A 1 754 ? -5.691 10.461 2.789 1 91.25 754 PHE A C 1
ATOM 5957 O O . PHE A 1 754 ? -4.922 9.516 2.943 1 91.25 754 PHE A O 1
ATOM 5964 N N . ASN A 1 755 ? -6.734 10.609 3.512 1 91.38 755 ASN A N 1
ATOM 5965 C CA . ASN A 1 755 ? -7.254 9.594 4.422 1 91.38 755 ASN A CA 1
ATOM 5966 C C . ASN A 1 755 ? -8.414 8.82 3.799 1 91.38 755 ASN A C 1
ATOM 5968 O O . ASN A 1 755 ? -9.164 9.375 2.986 1 91.38 755 ASN A O 1
ATOM 5972 N N . TYR A 1 756 ? -8.469 7.547 4.105 1 92.69 756 TYR A N 1
ATOM 5973 C CA . TYR A 1 756 ? -9.594 6.766 3.604 1 92.69 756 TYR A CA 1
ATOM 5974 C C . TYR A 1 756 ? -10.32 6.066 4.742 1 92.69 756 TYR A C 1
ATOM 5976 O O . TYR A 1 756 ? -9.742 5.828 5.805 1 92.69 756 TYR A O 1
ATOM 5984 N N . GLU A 1 757 ? -11.578 5.809 4.609 1 93.12 757 GLU A N 1
ATOM 5985 C CA . GLU A 1 757 ? -12.445 5.055 5.508 1 93.12 757 GLU A CA 1
ATOM 5986 C C . GLU A 1 757 ? -13.344 4.102 4.73 1 93.12 757 GLU A C 1
ATOM 5988 O O . GLU A 1 757 ? -13.961 4.488 3.736 1 93.12 757 GLU A O 1
ATOM 5993 N N . ILE A 1 758 ? -13.406 2.836 5.16 1 94.75 758 ILE A N 1
ATOM 5994 C CA . ILE A 1 758 ? -14.203 1.812 4.5 1 94.75 758 ILE A CA 1
ATOM 5995 C C . ILE A 1 758 ? -15.25 1.268 5.473 1 94.75 758 ILE A C 1
ATOM 5997 O O . ILE A 1 758 ? -14.945 0.998 6.637 1 94.75 758 ILE A O 1
ATOM 6001 N N . VAL A 1 759 ? -16.453 1.164 5.109 1 94.88 759 VAL A N 1
ATOM 6002 C CA . VAL A 1 759 ? -17.516 0.518 5.871 1 94.88 759 VAL A CA 1
ATOM 6003 C C . VAL A 1 759 ? -18.172 -0.566 5.02 1 94.88 759 VAL A C 1
ATOM 6005 O O . VAL A 1 759 ? -18.672 -0.286 3.932 1 94.88 759 VAL A O 1
ATOM 6008 N N . TYR A 1 760 ? -18.094 -1.771 5.461 1 94.38 760 TYR A N 1
ATOM 6009 C CA . TYR A 1 760 ? -18.734 -2.893 4.781 1 94.38 760 TYR A CA 1
ATOM 6010 C C . TYR A 1 760 ? -20.188 -3.031 5.215 1 94.38 760 TYR A C 1
ATOM 6012 O O . TYR A 1 760 ? -20.547 -2.672 6.336 1 94.38 760 TYR A O 1
ATOM 6020 N N . PRO A 1 761 ? -21.062 -3.502 4.379 1 93.44 761 PRO A N 1
ATOM 6021 C CA . PRO A 1 761 ? -22.453 -3.736 4.77 1 93.44 761 PRO A CA 1
ATOM 6022 C C . PRO A 1 761 ? -22.609 -4.93 5.711 1 93.44 761 PRO A C 1
ATOM 6024 O O . PRO A 1 761 ? -21.672 -5.715 5.875 1 93.44 761 PRO A O 1
ATOM 6027 N N . TYR A 1 762 ? -23.781 -4.922 6.402 1 94.5 762 TYR A N 1
ATOM 6028 C CA . TYR A 1 762 ? -24.094 -6.062 7.262 1 94.5 762 TYR A CA 1
ATOM 6029 C C . TYR A 1 762 ? -24.062 -7.363 6.469 1 94.5 762 TYR A C 1
ATOM 6031 O O . TYR A 1 762 ? -24.688 -7.457 5.406 1 94.5 762 TYR A O 1
ATOM 6039 N N . SER A 1 763 ? -23.328 -8.359 6.906 1 91.94 763 SER A N 1
ATOM 6040 C CA . SER A 1 763 ? -23.062 -9.586 6.156 1 91.94 763 SER A CA 1
ATOM 6041 C C . SER A 1 763 ? -24.203 -10.578 6.289 1 91.94 763 SER A C 1
ATOM 6043 O O . SER A 1 763 ? -24.234 -11.594 5.594 1 91.94 763 SER A O 1
ATOM 6045 N N . GLY A 1 764 ? -25.156 -10.289 7.215 1 91.5 764 GLY A N 1
ATOM 6046 C CA . GLY A 1 764 ? -26.297 -11.188 7.395 1 91.5 764 GLY A CA 1
ATOM 6047 C C . GLY A 1 764 ? -27.594 -10.641 6.82 1 91.5 764 GLY A C 1
ATOM 6048 O O . GLY A 1 764 ? -27.562 -9.828 5.891 1 91.5 764 GLY A O 1
ATOM 6049 N N . ALA A 1 765 ? -28.703 -11.164 7.219 1 88.81 765 ALA A N 1
ATOM 6050 C CA . ALA A 1 765 ? -30.016 -10.68 6.797 1 88.81 765 ALA A CA 1
ATOM 6051 C C . ALA A 1 765 ? -30.484 -9.523 7.676 1 88.81 765 ALA A C 1
ATOM 6053 O O . ALA A 1 765 ? -30.75 -9.711 8.867 1 88.81 765 ALA A O 1
ATOM 6054 N N . PRO A 1 766 ? -30.484 -8.367 7.117 1 88.06 766 PRO A N 1
ATOM 6055 C CA . PRO A 1 766 ? -30.938 -7.23 7.926 1 88.06 766 PRO A CA 1
ATOM 6056 C C . PRO A 1 766 ? -32.406 -7.305 8.281 1 88.06 766 PRO A C 1
ATOM 6058 O O . PRO A 1 766 ? -33.156 -8.148 7.746 1 88.06 766 PRO A O 1
ATOM 6061 N N . LEU A 1 767 ? -32.781 -6.473 9.297 1 86.81 767 LEU A N 1
ATOM 6062 C CA . LEU A 1 767 ? -34.188 -6.383 9.641 1 86.81 767 LEU A CA 1
ATOM 6063 C C . LEU A 1 767 ? -34.969 -5.598 8.586 1 86.81 767 LEU A C 1
ATOM 6065 O O . LEU A 1 767 ? -34.562 -4.504 8.195 1 86.81 767 LEU A O 1
ATOM 6069 N N . GLU A 1 768 ? -35.969 -6.16 8.086 1 81.19 768 GLU A N 1
ATOM 6070 C CA . GLU A 1 768 ? -36.75 -5.5 7.051 1 81.19 768 GLU A CA 1
ATOM 6071 C C . GLU A 1 768 ? -37.469 -4.277 7.609 1 81.19 768 GLU A C 1
ATOM 6073 O O . GLU A 1 768 ? -38.188 -4.375 8.609 1 81.19 768 GLU A O 1
ATOM 6078 N N . ILE A 1 769 ? -37.281 -3.172 7.062 1 76.06 769 ILE A N 1
ATOM 6079 C CA . ILE A 1 769 ? -37.812 -1.896 7.527 1 76.06 769 ILE A CA 1
ATOM 6080 C C . ILE A 1 769 ? -39.344 -1.928 7.48 1 76.06 769 ILE A C 1
ATOM 6082 O O . ILE A 1 769 ? -40 -1.255 8.266 1 76.06 769 ILE A O 1
ATOM 6086 N N . SER A 1 770 ? -39.875 -2.734 6.566 1 70.31 770 SER A N 1
ATOM 6087 C CA . SER A 1 770 ? -41.344 -2.818 6.422 1 70.31 770 SER A CA 1
ATOM 6088 C C . SER A 1 770 ? -41.969 -3.555 7.598 1 70.31 770 SER A C 1
ATOM 6090 O O . SER A 1 770 ? -43.094 -3.27 7.98 1 70.31 770 SER A O 1
ATOM 6092 N N . MET A 1 771 ? -41.156 -4.324 8.273 1 70.81 771 MET A N 1
ATOM 6093 C CA . MET A 1 771 ? -41.719 -5.176 9.336 1 70.81 771 MET A CA 1
ATOM 6094 C C . MET A 1 771 ? -41.312 -4.648 10.711 1 70.81 771 MET A C 1
ATOM 6096 O O . MET A 1 771 ? -42.031 -4.832 11.688 1 70.81 771 MET A O 1
ATOM 6100 N N . TYR A 1 772 ? -40.188 -4 10.672 1 76 772 TYR A N 1
ATOM 6101 C CA . TYR A 1 772 ? -39.656 -3.559 11.953 1 76 772 TYR A CA 1
ATOM 6102 C C . TYR A 1 772 ? -39.469 -2.047 11.969 1 76 772 TYR A C 1
ATOM 6104 O O . TYR A 1 772 ? -39 -1.457 10.992 1 76 772 TYR A O 1
ATOM 6112 N N . ASP A 1 773 ? -39.844 -1.411 13.062 1 68.69 773 ASP A N 1
ATOM 6113 C CA . ASP A 1 773 ? -39.844 0.044 13.18 1 68.69 773 ASP A CA 1
ATOM 6114 C C . ASP A 1 773 ? -38.406 0.583 13.219 1 68.69 773 ASP A C 1
ATOM 6116 O O . ASP A 1 773 ? -37.531 -0.06 13.766 1 68.69 773 ASP A O 1
ATOM 6120 N N . THR A 1 774 ? -38.219 1.635 12.5 1 75.5 774 THR A N 1
ATOM 6121 C CA . THR A 1 774 ? -36.969 2.396 12.625 1 75.5 774 THR A CA 1
ATOM 6122 C C . THR A 1 774 ? -37.062 3.41 13.758 1 75.5 774 THR A C 1
ATOM 6124 O O . THR A 1 774 ? -38.156 3.666 14.281 1 75.5 774 THR A O 1
ATOM 6127 N N . TYR A 1 775 ? -36.031 3.738 14.281 1 72.25 775 TYR A N 1
ATOM 6128 C CA . TYR A 1 775 ? -36.062 4.625 15.438 1 72.25 775 TYR A CA 1
ATOM 6129 C C . TYR A 1 775 ? -36.531 6.016 15.047 1 72.25 775 TYR A C 1
ATOM 6131 O O . TYR A 1 775 ? -36.906 6.82 15.914 1 72.25 775 TYR A O 1
ATOM 6139 N N . TRP A 1 776 ? -36.594 6.344 13.672 1 61.5 776 TRP A N 1
ATOM 6140 C CA . TRP A 1 776 ? -37.094 7.645 13.242 1 61.5 776 TRP A CA 1
ATOM 6141 C C . TRP A 1 776 ? -38.469 7.516 12.617 1 61.5 776 TRP A C 1
ATOM 6143 O O . TRP A 1 776 ? -38.781 6.516 11.953 1 61.5 776 TRP A O 1
ATOM 6153 N N . LYS A 1 777 ? -39.562 7.918 13.305 1 52.81 777 LYS A N 1
ATOM 6154 C CA . LYS A 1 777 ? -40.906 7.875 12.703 1 52.81 777 LYS A CA 1
ATOM 6155 C C . LYS A 1 777 ? -41.281 9.227 12.102 1 52.81 777 LYS A C 1
ATOM 6157 O O . LYS A 1 777 ? -41 10.273 12.695 1 52.81 777 LYS A O 1
ATOM 6162 N N . SER A 1 778 ? -41.312 9.383 10.75 1 42.69 778 SER A N 1
ATOM 6163 C CA . SER A 1 778 ? -41.781 10.602 10.117 1 42.69 778 SER A CA 1
ATOM 6164 C C . SER A 1 778 ? -43.125 11.047 10.711 1 42.69 778 SER A C 1
ATOM 6166 O O . SER A 1 778 ? -44.031 10.227 10.906 1 42.69 778 SER A O 1
ATOM 6168 N N . SER A 1 779 ? -43.094 12.047 11.523 1 38.38 779 SER A N 1
ATOM 6169 C CA . SER A 1 779 ? -44.25 12.625 12.18 1 38.38 779 SER A CA 1
ATOM 6170 C C . SER A 1 779 ? -45.438 12.766 11.219 1 38.38 779 SER A C 1
ATOM 6172 O O . SER A 1 779 ? -46.5 13.273 11.594 1 38.38 779 SER A O 1
ATOM 6174 N N . SER A 1 780 ? -45.375 12.703 9.961 1 35.25 780 SER A N 1
ATOM 6175 C CA . SER A 1 780 ? -46.625 13.109 9.312 1 35.25 780 SER A CA 1
ATOM 6176 C C . SER A 1 780 ? -47.781 12.242 9.773 1 35.25 780 SER A C 1
ATOM 6178 O O . SER A 1 780 ? -48.938 12.695 9.766 1 35.25 780 SER A O 1
ATOM 6180 N N . VAL A 1 781 ? -47.562 11.016 10.023 1 35.66 781 VAL A N 1
ATOM 6181 C CA . VAL A 1 781 ? -48.812 10.234 10.094 1 35.66 781 VAL A CA 1
ATOM 6182 C C . VAL A 1 781 ? -49.344 10.234 11.531 1 35.66 781 VAL A C 1
ATOM 6184 O O . VAL A 1 781 ? -50.406 9.719 11.797 1 35.66 781 VAL A O 1
ATOM 6187 N N . ALA A 1 782 ? -48.562 10.625 12.531 1 33.5 782 ALA A N 1
ATOM 6188 C CA . ALA A 1 782 ? -49.188 10.484 13.852 1 33.5 782 ALA A CA 1
ATOM 6189 C C . ALA A 1 782 ? -50.281 11.523 14.062 1 33.5 782 ALA A C 1
ATOM 6191 O O . ALA A 1 782 ? -51.031 11.461 15.047 1 33.5 782 ALA A O 1
ATOM 6192 N N . ASP A 1 783 ? -50.188 12.633 13.352 1 33.38 783 ASP A N 1
ATOM 6193 C CA . ASP A 1 783 ? -51.25 13.594 13.602 1 33.38 783 ASP A CA 1
ATOM 6194 C C . ASP A 1 783 ? -52.625 12.984 13.266 1 33.38 783 ASP A C 1
ATOM 6196 O O . ASP A 1 783 ? -53.656 13.469 13.734 1 33.38 783 ASP A O 1
ATOM 6200 N N . GLU A 1 784 ? -52.594 12.031 12.391 1 33.69 784 GLU A N 1
ATOM 6201 C CA . GLU A 1 784 ? -54 11.758 12.094 1 33.69 784 GLU A CA 1
ATOM 6202 C C . GLU A 1 784 ? -54.688 11.055 13.266 1 33.69 784 GLU A C 1
ATOM 6204 O O . GLU A 1 784 ? -55.875 11.203 13.469 1 33.69 784 GLU A O 1
ATOM 6209 N N . LYS A 1 785 ? -53.938 10.25 14.07 1 33.19 785 LYS A N 1
ATOM 6210 C CA . LYS A 1 785 ? -54.781 9.586 15.07 1 33.19 785 LYS A CA 1
ATOM 6211 C C . LYS A 1 785 ? -55 10.477 16.297 1 33.19 785 LYS A C 1
ATOM 6213 O O . LYS A 1 785 ? -56.031 10.398 16.953 1 33.19 785 LYS A O 1
ATOM 6218 N N . GLU A 1 786 ? -53.906 11.156 16.703 1 32.12 786 GLU A N 1
ATOM 6219 C CA . GLU A 1 786 ? -54.125 11.977 17.891 1 32.12 786 GLU A CA 1
ATOM 6220 C C . GLU A 1 786 ? -55.094 13.125 17.594 1 32.12 786 GLU A C 1
ATOM 6222 O O . GLU A 1 786 ? -55.812 13.578 18.469 1 32.12 786 GLU A O 1
ATOM 6227 N N . LYS A 1 787 ? -55.188 13.523 16.344 1 35.81 787 LYS A N 1
ATOM 6228 C CA . LYS A 1 787 ? -56.281 14.445 16.016 1 35.81 787 LYS A CA 1
ATOM 6229 C C . LYS A 1 787 ? -57.656 13.789 16.203 1 35.81 787 LYS A C 1
ATOM 6231 O O . LYS A 1 787 ? -58.625 14.461 16.516 1 35.81 787 LYS A O 1
ATOM 6236 N N . GLU A 1 788 ? -57.656 12.516 16.062 1 34.66 788 GLU A N 1
ATOM 6237 C CA . GLU A 1 788 ? -59 11.977 16.281 1 34.66 788 GLU A CA 1
ATOM 6238 C C . GLU A 1 788 ? -59.344 11.953 17.766 1 34.66 788 GLU A C 1
ATOM 6240 O O . GLU A 1 788 ? -60.5 12.219 18.156 1 34.66 788 GLU A O 1
ATOM 6245 N N . LYS A 1 789 ? -58.438 11.781 18.719 1 34.81 789 LYS A N 1
ATOM 6246 C CA . LYS A 1 789 ? -58.812 11.789 20.125 1 34.81 789 LYS A CA 1
ATOM 6247 C C . LYS A 1 789 ? -58.938 13.219 20.656 1 34.81 789 LYS A C 1
ATOM 6249 O O . LYS A 1 789 ? -59.844 13.523 21.438 1 34.81 789 LYS A O 1
ATOM 6254 N N . GLU A 1 790 ? -58 14.102 20.312 1 34.28 790 GLU A N 1
ATOM 6255 C CA . GLU A 1 790 ? -58.156 15.484 20.734 1 34.28 790 GLU A CA 1
ATOM 6256 C C . GLU A 1 790 ? -59.438 16.109 20.125 1 34.28 790 GLU A C 1
ATOM 6258 O O . GLU A 1 790 ? -60.031 16.984 20.734 1 34.28 790 GLU A O 1
ATOM 6263 N N . LYS A 1 791 ? -59.906 15.68 18.953 1 35.56 791 LYS A N 1
ATOM 6264 C CA . LYS A 1 791 ? -61.188 16.188 18.5 1 35.56 791 LYS A CA 1
ATOM 6265 C C . LYS A 1 791 ? -62.281 15.852 19.5 1 35.56 791 LYS A C 1
ATOM 6267 O O . LYS A 1 791 ? -63.219 16.656 19.719 1 35.56 791 LYS A O 1
ATOM 6272 N N . LEU A 1 792 ? -62.188 14.703 20.188 1 35.88 792 LEU A N 1
ATOM 6273 C CA . LEU A 1 792 ? -63.25 14.422 21.125 1 35.88 792 LEU A CA 1
ATOM 6274 C C . LEU A 1 792 ? -63.188 15.359 22.328 1 35.88 792 LEU A C 1
ATOM 6276 O O . LEU A 1 792 ? -64.188 15.875 22.797 1 35.88 792 LEU A O 1
ATOM 6280 N N . GLN A 1 793 ? -62 15.539 22.984 1 32.75 793 GLN A N 1
ATOM 6281 C CA . GLN A 1 793 ? -61.969 16.359 24.203 1 32.75 793 GLN A CA 1
ATOM 6282 C C . GLN A 1 793 ? -62.031 17.844 23.859 1 32.75 793 GLN A C 1
ATOM 6284 O O . GLN A 1 793 ? -62.531 18.641 24.656 1 32.75 793 GLN A O 1
ATOM 6289 N N . GLN A 1 794 ? -61.531 18.312 22.703 1 33.88 794 GLN A N 1
ATOM 6290 C CA . GLN A 1 794 ? -61.625 19.719 22.344 1 33.88 794 GLN A CA 1
ATOM 6291 C C . GLN A 1 794 ? -63.094 20.125 22.188 1 33.88 794 GLN A C 1
ATOM 6293 O O . GLN A 1 794 ? -63.406 21.312 22.047 1 33.88 794 GLN A O 1
ATOM 6298 N N . GLN A 1 795 ? -64.125 19.281 21.953 1 34.28 795 GLN A N 1
ATOM 6299 C CA . GLN A 1 795 ? -65.5 19.828 21.922 1 34.28 795 GLN A CA 1
ATOM 6300 C C . GLN A 1 795 ? -65.812 20.594 23.203 1 34.28 795 GLN A C 1
ATOM 6302 O O . GLN A 1 795 ? -66.5 21.609 23.188 1 34.28 795 GLN A O 1
ATOM 6307 N N . GLN A 1 796 ? -65.438 20.047 24.406 1 33.53 796 GLN A N 1
ATOM 6308 C CA . GLN A 1 796 ? -65.938 20.75 25.578 1 33.53 796 GLN A CA 1
ATOM 6309 C C . GLN A 1 796 ? -65.25 22.094 25.75 1 33.53 796 GLN A C 1
ATOM 6311 O O . GLN A 1 796 ? -65.875 23.109 26.078 1 33.53 796 GLN A O 1
ATOM 6316 N N . GLN A 1 797 ? -63.781 22.141 25.938 1 29.97 797 GLN A N 1
ATOM 6317 C CA . GLN A 1 797 ? -63.156 23.359 26.406 1 29.97 797 GLN A CA 1
ATOM 6318 C C . GLN A 1 797 ? -63 24.375 25.266 1 29.97 797 GLN A C 1
ATOM 6320 O O . GLN A 1 797 ? -61.875 24.766 24.922 1 29.97 797 GLN A O 1
ATOM 6325 N N . GLN A 1 798 ? -63.625 24.328 24.031 1 28.97 798 GLN A N 1
ATOM 6326 C CA . GLN A 1 798 ? -63.562 25.266 22.906 1 28.97 798 GLN A CA 1
ATOM 6327 C C . GLN A 1 798 ? -63.844 26.688 23.375 1 28.97 798 GLN A C 1
ATOM 6329 O O . GLN A 1 798 ? -63.625 27.641 22.625 1 28.97 798 GLN A O 1
ATOM 6334 N N . GLN A 1 799 ? -64.812 26.875 24.375 1 29.2 799 GLN A N 1
ATOM 6335 C CA . GLN A 1 799 ? -65.25 28.234 24.531 1 29.2 799 GLN A CA 1
ATOM 6336 C C . GLN A 1 799 ? -64.125 29.203 24.812 1 29.2 799 GLN A C 1
ATOM 6338 O O . GLN A 1 799 ? -64.125 30.328 24.312 1 29.2 799 GLN A O 1
ATOM 6343 N N . LEU A 1 800 ? -63.438 28.984 25.984 1 26.12 800 LEU A N 1
ATOM 6344 C CA . LEU A 1 800 ? -62.844 30.188 26.547 1 26.12 800 LEU A CA 1
ATOM 6345 C C . LEU A 1 800 ? -61.688 30.672 25.688 1 26.12 800 LEU A C 1
ATOM 6347 O O . LEU A 1 800 ? -61.562 31.875 25.438 1 26.12 800 LEU A O 1
ATOM 6351 N N . GLN A 1 801 ? -60.406 29.938 25.641 1 22.8 801 GLN A N 1
ATOM 6352 C CA . GLN A 1 801 ? -59.125 30.609 25.516 1 22.8 801 GLN A CA 1
ATOM 6353 C C . GLN A 1 801 ? -58.844 30.953 24.047 1 22.8 801 GLN A C 1
ATOM 6355 O O . GLN A 1 801 ? -58.531 30.062 23.25 1 22.8 801 GLN A O 1
ATOM 6360 N N . GLN A 1 802 ? -59.531 31.766 23.219 1 24.5 802 GLN A N 1
ATOM 6361 C CA . GLN A 1 802 ? -59.438 32.312 21.859 1 24.5 802 GLN A CA 1
ATOM 6362 C C . GLN A 1 802 ? -58.062 32.875 21.609 1 24.5 802 GLN A C 1
ATOM 6364 O O . GLN A 1 802 ? -57.594 32.938 20.453 1 24.5 802 GLN A O 1
ATOM 6369 N N . GLN A 1 803 ? -57.531 33.812 22.484 1 22.58 803 GLN A N 1
ATOM 6370 C CA . GLN A 1 803 ? -56.719 34.938 22 1 22.58 803 GLN A CA 1
ATOM 6371 C C . GLN A 1 803 ? -55.375 34.469 21.484 1 22.58 803 GLN A C 1
ATOM 6373 O O . GLN A 1 803 ? -54.844 35.031 20.516 1 22.58 803 GLN A O 1
ATOM 6378 N N . GLN A 1 804 ? -54.438 33.906 22.328 1 22.22 804 GLN A N 1
ATOM 6379 C CA . GLN A 1 804 ? -53 34.156 22.156 1 22.22 804 GLN A CA 1
ATOM 6380 C C . GLN A 1 804 ? -52.438 33.312 21.016 1 22.22 804 GLN A C 1
ATOM 6382 O O . GLN A 1 804 ? -52.312 32.094 21.156 1 22.22 804 GLN A O 1
ATOM 6387 N N . HIS A 1 805 ? -52.656 33.594 19.719 1 24.42 805 HIS A N 1
ATOM 6388 C CA . HIS A 1 805 ? -52.312 32.938 18.453 1 24.42 805 HIS A CA 1
ATOM 6389 C C . HIS A 1 805 ? -50.812 32.844 18.25 1 24.42 805 HIS A C 1
ATOM 6391 O O . HIS A 1 805 ? -50.312 33.188 17.172 1 24.42 805 HIS A O 1
ATOM 6397 N N . GLN A 1 806 ? -49.969 33 19.312 1 21.81 806 GLN A N 1
ATOM 6398 C CA . GLN A 1 806 ? -48.594 33.281 18.969 1 21.81 806 GLN A CA 1
ATOM 6399 C C . GLN A 1 806 ? -48.031 32.188 18.062 1 21.81 806 GLN A C 1
ATOM 6401 O O . GLN A 1 806 ? -48.531 31.078 18.016 1 21.81 806 GLN A O 1
ATOM 6406 N N . ASN A 1 807 ? -46.938 32.594 17.234 1 23.78 807 ASN A N 1
ATOM 6407 C CA . ASN A 1 807 ? -46.125 32.094 16.141 1 23.78 807 ASN A CA 1
ATOM 6408 C C . ASN A 1 807 ? -45.5 30.734 16.484 1 23.78 807 ASN A C 1
ATOM 6410 O O . ASN A 1 807 ? -44.594 30.641 17.312 1 23.78 807 ASN A O 1
ATOM 6414 N N . THR A 1 808 ? -46.281 29.688 16.625 1 24.34 808 THR A N 1
ATOM 6415 C CA . THR A 1 808 ? -45.812 28.344 16.938 1 24.34 808 THR A CA 1
ATOM 6416 C C . THR A 1 808 ? -44.875 27.828 15.852 1 24.34 808 THR A C 1
ATOM 6418 O O . THR A 1 808 ? -45.312 27.625 14.711 1 24.34 808 THR A O 1
ATOM 6421 N N . SER A 1 809 ? -43.656 28.344 15.828 1 27.33 809 SER A N 1
ATOM 6422 C CA . SER A 1 809 ? -42.594 27.844 14.969 1 27.33 809 SER A CA 1
ATOM 6423 C C . SER A 1 809 ? -42.625 26.328 14.883 1 27.33 809 SER A C 1
ATOM 6425 O O . SER A 1 809 ? -42.719 25.641 15.906 1 27.33 809 SER A O 1
ATOM 6427 N N . VAL A 1 810 ? -43.156 25.766 13.82 1 28.62 810 VAL A N 1
ATOM 6428 C CA . VAL A 1 810 ? -43.25 24.359 13.422 1 28.62 810 VAL A CA 1
ATOM 6429 C C . VAL A 1 810 ? -41.906 23.672 13.609 1 28.62 810 VAL A C 1
ATOM 6431 O O . VAL A 1 810 ? -41 23.891 12.828 1 28.62 810 VAL A O 1
ATOM 6434 N N . SER A 1 811 ? -41.344 23.688 14.719 1 29.83 811 SER A N 1
ATOM 6435 C CA . SER A 1 811 ? -40.219 22.844 15.047 1 29.83 811 SER A CA 1
ATOM 6436 C C . SER A 1 811 ? -40.469 21.391 14.633 1 29.83 811 SER A C 1
ATOM 6438 O O . SER A 1 811 ? -41.5 20.812 14.984 1 29.83 811 SER A O 1
ATOM 6440 N N . PHE A 1 812 ? -40.281 21.047 13.344 1 31.58 812 PHE A N 1
ATOM 6441 C CA . PHE A 1 812 ? -40.312 19.688 12.852 1 31.58 812 PHE A CA 1
ATOM 6442 C C . PHE A 1 812 ? -39.688 18.734 13.875 1 31.58 812 PHE A C 1
ATOM 6444 O O . PHE A 1 812 ? -38.5 18.812 14.164 1 31.58 812 PHE A O 1
ATOM 6451 N N . VAL A 1 813 ? -40.281 18.359 14.914 1 35.59 813 VAL A N 1
ATOM 6452 C CA . VAL A 1 813 ? -40 17.469 16.031 1 35.59 813 VAL A CA 1
ATOM 6453 C C . VAL A 1 813 ? -39.875 16.031 15.516 1 35.59 813 VAL A C 1
ATOM 6455 O O . VAL A 1 813 ? -40.844 15.469 14.984 1 35.59 813 VAL A O 1
ATOM 6458 N N . THR A 1 814 ? -38.844 15.578 14.68 1 38.62 814 THR A N 1
ATOM 6459 C CA . THR A 1 814 ? -38.625 14.141 14.664 1 38.62 814 THR A CA 1
ATOM 6460 C C . THR A 1 814 ? -38.781 13.555 16.062 1 38.62 814 THR A C 1
ATOM 6462 O O . THR A 1 814 ? -38.094 13.953 17 1 38.62 814 THR A O 1
ATOM 6465 N N . ALA A 1 815 ? -39.875 13.227 16.484 1 42.28 815 ALA A N 1
ATOM 6466 C CA . ALA A 1 815 ? -40.156 12.57 17.766 1 42.28 815 ALA A CA 1
ATOM 6467 C C . ALA A 1 815 ? -39.344 11.273 17.906 1 42.28 815 ALA A C 1
ATOM 6469 O O . ALA A 1 815 ? -39.5 10.367 17.078 1 42.28 815 ALA A O 1
ATOM 6470 N N . SER A 1 816 ? -38.062 11.305 18.188 1 53.09 816 SER A N 1
ATOM 6471 C CA . SER A 1 816 ? -37.406 10.062 18.547 1 53.09 816 SER A CA 1
ATOM 6472 C C . SER A 1 816 ? -38.219 9.281 19.578 1 53.09 816 SER A C 1
ATOM 6474 O O . SER A 1 816 ? -38.875 9.883 20.422 1 53.09 816 SER A O 1
ATOM 6476 N N . SER A 1 817 ? -38.625 8.117 19.344 1 61.03 817 SER A N 1
ATOM 6477 C CA . SER A 1 817 ? -39.375 7.18 20.156 1 61.03 817 SER A CA 1
ATOM 6478 C C . SER A 1 817 ? -38.625 6.828 21.438 1 61.03 817 SER A C 1
ATOM 6480 O O . SER A 1 817 ? -39 5.926 22.172 1 61.03 817 SER A O 1
ATOM 6482 N N . LEU A 1 818 ? -37.5 7.645 21.656 1 71.5 818 LEU A N 1
ATOM 6483 C CA . LEU A 1 818 ? -36.812 7.211 22.859 1 71.5 818 LEU A CA 1
ATOM 6484 C C . LEU A 1 818 ? -37.438 7.785 24.109 1 71.5 818 LEU A C 1
ATOM 6486 O O . LEU A 1 818 ? -37.469 9 24.297 1 71.5 818 LEU A O 1
ATOM 6490 N N . THR A 1 819 ? -38.219 7.047 24.75 1 78 819 THR A N 1
ATOM 6491 C CA . THR A 1 819 ? -38.812 7.445 26.016 1 78 819 THR A CA 1
ATOM 6492 C C . THR A 1 819 ? -38.594 6.387 27.094 1 78 819 THR A C 1
ATOM 6494 O O . THR A 1 819 ? -38.406 5.211 26.781 1 78 819 THR A O 1
ATOM 6497 N N . GLY A 1 820 ? -38.281 6.926 28.25 1 80.81 820 GLY A N 1
ATOM 6498 C CA . GLY A 1 820 ? -38.219 6.004 29.359 1 80.81 820 GLY A CA 1
ATOM 6499 C C . GLY A 1 820 ? -36.812 5.828 29.906 1 80.81 820 GLY A C 1
ATOM 6500 O O . GLY A 1 820 ? -35.969 6.738 29.797 1 80.81 820 GLY A O 1
ATOM 6501 N N . VAL A 1 821 ? -36.719 4.707 30.641 1 88.31 821 VAL A N 1
ATOM 6502 C CA . VAL A 1 821 ? -35.469 4.414 31.328 1 88.31 821 VAL A CA 1
ATOM 6503 C C . VAL A 1 821 ? -34.75 3.27 30.625 1 88.31 821 VAL A C 1
ATOM 6505 O O . VAL A 1 821 ? -35.344 2.244 30.297 1 88.31 821 VAL A O 1
ATOM 6508 N N . TYR A 1 822 ? -33.5 3.543 30.328 1 91.88 822 TYR A N 1
ATOM 6509 C CA . TYR A 1 822 ? -32.656 2.533 29.703 1 91.88 822 TYR A CA 1
ATOM 6510 C C . TYR A 1 822 ? -31.547 2.109 30.625 1 91.88 822 TYR A C 1
ATOM 6512 O O . TYR A 1 822 ? -30.922 2.947 31.297 1 91.88 822 TYR A O 1
ATOM 6520 N N . TYR A 1 823 ? -31.266 0.831 30.719 1 92.25 823 TYR A N 1
ATOM 6521 C CA . TYR A 1 823 ? -30.172 0.308 31.531 1 92.25 823 TYR A CA 1
ATOM 6522 C C . TYR A 1 823 ? -28.938 0.032 30.672 1 92.25 823 TYR A C 1
ATOM 6524 O O . TYR A 1 823 ? -29.016 -0.705 29.688 1 92.25 823 TYR A O 1
ATOM 6532 N N . ARG A 1 824 ? -27.859 0.616 31.078 1 94.12 824 ARG A N 1
ATOM 6533 C CA . ARG A 1 824 ? -26.625 0.491 30.328 1 94.12 824 ARG A CA 1
ATOM 6534 C C . ARG A 1 824 ? -25.906 -0.816 30.656 1 94.12 824 ARG A C 1
ATOM 6536 O O . ARG A 1 824 ? -25.719 -1.149 31.828 1 94.12 824 ARG A O 1
ATOM 6543 N N . VAL A 1 825 ? -25.516 -1.589 29.672 1 95.31 825 VAL A N 1
ATOM 6544 C CA . VAL A 1 825 ? -24.734 -2.814 29.797 1 95.31 825 VAL A CA 1
ATOM 6545 C C . VAL A 1 825 ? -23.516 -2.75 28.875 1 95.31 825 VAL A C 1
ATOM 6547 O O . VAL A 1 825 ? -23.594 -2.227 27.766 1 95.31 825 VAL A O 1
ATOM 6550 N N . HIS A 1 826 ? -22.422 -3.291 29.359 1 95.75 826 HIS A N 1
ATOM 6551 C CA . HIS A 1 826 ? -21.172 -3.246 28.594 1 95.75 826 HIS A CA 1
ATOM 6552 C C . HIS A 1 826 ? -20.969 -4.531 27.781 1 95.75 826 HIS A C 1
ATOM 6554 O O . HIS A 1 826 ? -21.203 -5.629 28.297 1 95.75 826 HIS A O 1
ATOM 6560 N N . LEU A 1 827 ? -20.641 -4.336 26.578 1 97 827 LEU A N 1
ATOM 6561 C CA . LEU A 1 827 ? -20.344 -5.461 25.688 1 97 827 LEU A CA 1
ATOM 6562 C C . LEU A 1 827 ? -18.859 -5.543 25.375 1 97 827 LEU A C 1
ATOM 6564 O O . LEU A 1 827 ? -18.234 -4.527 25.062 1 97 827 LEU A O 1
ATOM 6568 N N . TYR A 1 828 ? -18.359 -6.762 25.516 1 94.31 828 TYR A N 1
ATOM 6569 C CA . TYR A 1 828 ? -16.953 -7.027 25.219 1 94.31 828 TYR A CA 1
ATOM 6570 C C . TYR A 1 828 ? -16.812 -8.195 24.25 1 94.31 828 TYR A C 1
ATOM 6572 O O . TYR A 1 828 ? -17.781 -8.883 23.938 1 94.31 828 TYR A O 1
ATOM 6580 N N . LEU A 1 829 ? -15.609 -8.336 23.656 1 92.06 829 LEU A N 1
ATOM 6581 C CA . LEU A 1 829 ? -15.297 -9.383 22.688 1 92.06 829 LEU A CA 1
ATOM 6582 C C . LEU A 1 829 ? -14.492 -10.5 23.344 1 92.06 829 LEU A C 1
ATOM 6584 O O . LEU A 1 829 ? -13.516 -10.242 24.047 1 92.06 829 LEU A O 1
ATOM 6588 N N . LEU A 1 830 ? -14.977 -11.695 23.172 1 90.88 830 LEU A N 1
ATOM 6589 C CA . LEU A 1 830 ? -14.219 -12.852 23.656 1 90.88 830 LEU A CA 1
ATOM 6590 C C . LEU A 1 830 ? -13.219 -13.305 22.594 1 90.88 830 LEU A C 1
ATOM 6592 O O . LEU A 1 830 ? -13.172 -12.758 21.5 1 90.88 830 LEU A O 1
ATOM 6596 N N . ASN A 1 831 ? -12.422 -14.352 22.891 1 82.5 831 ASN A N 1
ATOM 6597 C CA . ASN A 1 831 ? -11.336 -14.812 22.031 1 82.5 831 ASN A CA 1
ATOM 6598 C C . ASN A 1 831 ? -11.867 -15.422 20.734 1 82.5 831 ASN A C 1
ATOM 6600 O O . ASN A 1 831 ? -11.211 -15.359 19.688 1 82.5 831 ASN A O 1
ATOM 6604 N N . ASP A 1 832 ? -13.062 -16.016 20.828 1 83.56 832 ASP A N 1
ATOM 6605 C CA . ASP A 1 832 ? -13.633 -16.672 19.641 1 83.56 832 ASP A CA 1
ATOM 6606 C C . ASP A 1 832 ? -14.555 -15.719 18.891 1 83.56 832 ASP A C 1
ATOM 6608 O O . ASP A 1 832 ? -15.211 -16.125 17.922 1 83.56 832 ASP A O 1
ATOM 6612 N N . GLY A 1 833 ? -14.609 -14.508 19.391 1 87.69 833 GLY A N 1
ATOM 6613 C CA . GLY A 1 833 ? -15.422 -13.516 18.688 1 87.69 833 GLY A CA 1
ATOM 6614 C C . GLY A 1 833 ? -16.812 -13.367 19.266 1 87.69 833 GLY A C 1
ATOM 6615 O O . GLY A 1 833 ? -17.578 -12.484 18.859 1 87.69 833 GLY A O 1
ATOM 6616 N N . THR A 1 834 ? -17.156 -14.141 20.266 1 93.81 834 THR A N 1
ATOM 6617 C CA . THR A 1 834 ? -18.484 -14.094 20.875 1 93.81 834 THR A CA 1
ATOM 6618 C C . THR A 1 834 ? -18.672 -12.828 21.703 1 93.81 834 THR A C 1
ATOM 6620 O O . THR A 1 834 ? -17.828 -12.523 22.562 1 93.81 834 THR A O 1
ATOM 6623 N N . PRO A 1 835 ? -19.688 -12.039 21.359 1 96.62 835 PRO A N 1
ATOM 6624 C CA . PRO A 1 835 ? -19.953 -10.883 22.219 1 96.62 835 PRO A CA 1
ATOM 6625 C C . PRO A 1 835 ? -20.438 -11.289 23.609 1 96.62 835 PRO A C 1
ATOM 6627 O O . PRO A 1 835 ? -21.297 -12.172 23.734 1 96.62 835 PRO A O 1
ATOM 6630 N N . ILE A 1 836 ? -19.875 -10.633 24.625 1 96.94 836 ILE A N 1
ATOM 6631 C CA . ILE A 1 836 ? -20.219 -11 26 1 96.94 836 ILE A CA 1
ATOM 6632 C C . ILE A 1 836 ? -20.594 -9.742 26.781 1 96.94 836 ILE A C 1
ATOM 6634 O O . ILE A 1 836 ? -20.062 -8.664 26.547 1 96.94 836 ILE A O 1
ATOM 6638 N N . VAL A 1 837 ? -21.594 -9.898 27.578 1 97.62 837 VAL A N 1
ATOM 6639 C CA . VAL A 1 837 ? -22 -8.852 28.516 1 97.62 837 VAL A CA 1
ATOM 6640 C C . VAL A 1 837 ? -21.359 -9.094 29.875 1 97.62 837 VAL A C 1
ATOM 6642 O O . VAL A 1 837 ? -21.578 -10.133 30.5 1 97.62 837 VAL A O 1
ATOM 6645 N N . CYS A 1 838 ? -20.484 -8.172 30.312 1 95.56 838 CYS A N 1
ATOM 6646 C CA . CYS A 1 838 ? -19.812 -8.289 31.609 1 95.56 838 CYS A CA 1
ATOM 6647 C C . CYS A 1 838 ? -19.5 -6.914 32.188 1 95.56 838 CYS A C 1
ATOM 6649 O O . CYS A 1 838 ? -19.516 -5.918 31.453 1 95.56 838 CYS A O 1
ATOM 6651 N N . PRO A 1 839 ? -19.281 -6.82 33.375 1 92.81 839 PRO A N 1
ATOM 6652 C CA . PRO A 1 839 ? -19.109 -5.512 34.031 1 92.81 839 PRO A CA 1
ATOM 6653 C C . PRO A 1 839 ? -17.75 -4.879 33.719 1 92.81 839 PRO A C 1
ATOM 6655 O O . PRO A 1 839 ? -17.656 -3.66 33.562 1 92.81 839 PRO A O 1
ATOM 6658 N N . LYS A 1 840 ? -16.703 -5.711 33.688 1 89.5 840 LYS A N 1
ATOM 6659 C CA . LYS A 1 840 ? -15.359 -5.188 33.5 1 89.5 840 LYS A CA 1
ATOM 6660 C C . LYS A 1 840 ? -14.648 -5.906 32.344 1 89.5 840 LYS A C 1
ATOM 6662 O O . LYS A 1 840 ? -14.938 -7.074 32.062 1 89.5 840 LYS A O 1
ATOM 6667 N N . TYR A 1 841 ? -13.812 -5.09 31.781 1 87.62 841 TYR A N 1
ATOM 6668 C CA . TYR A 1 841 ? -13.07 -5.688 30.672 1 87.62 841 TYR A CA 1
ATOM 6669 C C . TYR A 1 841 ? -11.883 -6.496 31.188 1 87.62 841 TYR A C 1
ATOM 6671 O O . TYR A 1 841 ? -11.414 -7.414 30.516 1 87.62 841 TYR A O 1
ATOM 6679 N N . LEU A 1 842 ? -11.406 -6.242 32.406 1 88 842 LEU A N 1
ATOM 6680 C CA . LEU A 1 842 ? -10.273 -6.945 33 1 88 842 LEU A CA 1
ATOM 6681 C C . LEU A 1 842 ? -10.742 -7.988 34 1 88 842 LEU A C 1
ATOM 6683 O O . LEU A 1 842 ? -11.688 -7.75 34.75 1 88 842 LEU A O 1
ATOM 6687 N N . VAL A 1 843 ? -10.133 -9.125 33.875 1 87.62 843 VAL A N 1
ATOM 6688 C CA . VAL A 1 843 ? -10.414 -10.211 34.812 1 87.62 843 VAL A CA 1
ATOM 6689 C C . VAL A 1 843 ? -9.172 -10.531 35.625 1 87.62 843 VAL A C 1
ATOM 6691 O O . VAL A 1 843 ? -8.07 -10.641 35.062 1 87.62 843 VAL A O 1
ATOM 6694 N N . GLU A 1 844 ? -9.375 -10.656 36.875 1 84.69 844 GLU A N 1
ATOM 6695 C CA . GLU A 1 844 ? -8.266 -11 37.781 1 84.69 844 GLU A CA 1
ATOM 6696 C C . GLU A 1 844 ? -8.031 -12.508 37.812 1 84.69 844 GLU A C 1
ATOM 6698 O O . GLU A 1 844 ? -8.938 -13.273 38.156 1 84.69 844 GLU A O 1
ATOM 6703 N N . VAL A 1 845 ? -6.973 -13.031 37.375 1 80.38 845 VAL A N 1
ATOM 6704 C CA . VAL A 1 845 ? -6.672 -14.461 37.312 1 80.38 845 VAL A CA 1
ATOM 6705 C C . VAL A 1 845 ? -5.816 -14.883 38.5 1 80.38 845 VAL A C 1
ATOM 6707 O O . VAL A 1 845 ? -5.652 -16.078 38.75 1 80.38 845 VAL A O 1
ATOM 6710 N N . GLY A 1 846 ? -5.262 -14.039 39.312 1 72.25 846 GLY A N 1
ATOM 6711 C CA . GLY A 1 846 ? -4.449 -14.352 40.469 1 72.25 846 GLY A CA 1
ATOM 6712 C C . GLY A 1 846 ? -3.07 -13.719 40.438 1 72.25 846 GLY A C 1
ATOM 6713 O O . GLY A 1 846 ? -2.586 -13.352 39.375 1 72.25 846 GLY A O 1
ATOM 6714 N N . GLY A 1 847 ? -2.445 -13.75 41.5 1 66.75 847 GLY A N 1
ATOM 6715 C CA . GLY A 1 847 ? -1.089 -13.242 41.625 1 66.75 847 GLY A CA 1
ATOM 6716 C C . GLY A 1 847 ? -0.967 -11.773 41.25 1 66.75 847 GLY A C 1
ATOM 6717 O O . GLY A 1 847 ? 0.08 -11.344 40.75 1 66.75 847 GLY A O 1
ATOM 6718 N N . GLY A 1 848 ? -2.055 -11.094 41.219 1 72.25 848 GLY A N 1
ATOM 6719 C CA . GLY A 1 848 ? -2.016 -9.68 40.875 1 72.25 848 GLY A CA 1
ATOM 6720 C C . GLY A 1 848 ? -2.039 -9.414 39.406 1 72.25 848 GLY A C 1
ATOM 6721 O O . GLY A 1 848 ? -1.686 -8.32 38.938 1 72.25 848 GLY A O 1
ATOM 6722 N N . VAL A 1 849 ? -2.426 -10.5 38.656 1 79.25 849 VAL A N 1
ATOM 6723 C CA . VAL A 1 849 ? -2.438 -10.352 37.219 1 79.25 849 VAL A CA 1
ATOM 6724 C C . VAL A 1 849 ? -3.869 -10.148 36.719 1 79.25 849 VAL A C 1
ATOM 6726 O O . VAL A 1 849 ? -4.781 -10.867 37.156 1 79.25 849 VAL A O 1
ATOM 6729 N N . SER A 1 850 ? -4.02 -9.078 36 1 84 850 SER A N 1
ATOM 6730 C CA . SER A 1 850 ? -5.309 -8.805 35.375 1 84 850 SER A CA 1
ATOM 6731 C C . SER A 1 850 ? -5.215 -8.914 33.844 1 84 850 SER A C 1
ATOM 6733 O O . SER A 1 850 ? -4.332 -8.312 33.219 1 84 850 SER A O 1
ATOM 6735 N N . LEU A 1 851 ? -6.094 -9.758 33.312 1 82.5 851 LEU A N 1
ATOM 6736 C CA . LEU A 1 851 ? -6.117 -9.953 31.859 1 82.5 851 LEU A CA 1
ATOM 6737 C C . LEU A 1 851 ? -7.469 -9.547 31.281 1 82.5 851 LEU A C 1
ATOM 6739 O O . LEU A 1 851 ? -8.492 -9.656 31.953 1 82.5 851 LEU A O 1
ATOM 6743 N N . PRO A 1 852 ? -7.434 -9.117 30.062 1 84.81 852 PRO A N 1
ATOM 6744 C CA . PRO A 1 852 ? -8.711 -8.75 29.453 1 84.81 852 PRO A CA 1
ATOM 6745 C C . PRO A 1 852 ? -9.57 -9.969 29.125 1 84.81 852 PRO A C 1
ATOM 6747 O O . PRO A 1 852 ? -9.047 -11.062 28.922 1 84.81 852 PRO A O 1
ATOM 6750 N N . VAL A 1 853 ? -10.836 -9.812 29.031 1 89.12 853 VAL A N 1
ATOM 6751 C CA . VAL A 1 853 ? -11.805 -10.883 28.812 1 89.12 853 VAL A CA 1
ATOM 6752 C C . VAL A 1 853 ? -11.586 -11.484 27.422 1 89.12 853 VAL A C 1
ATOM 6754 O O . VAL A 1 853 ? -11.93 -12.641 27.172 1 89.12 853 VAL A O 1
ATOM 6757 N N . CYS A 1 854 ? -10.953 -10.75 26.484 1 84.75 854 CYS A N 1
ATOM 6758 C CA . CYS A 1 854 ? -10.766 -11.203 25.109 1 84.75 854 CYS A CA 1
ATOM 6759 C C . CYS A 1 854 ? -9.75 -12.336 25.031 1 84.75 854 CYS A C 1
ATOM 6761 O O . CYS A 1 854 ? -9.625 -12.992 24 1 84.75 854 CYS A O 1
ATOM 6763 N N . CYS A 1 855 ? -9.117 -12.648 26.109 1 82.88 855 CYS A N 1
ATOM 6764 C CA . CYS A 1 855 ? -8.141 -13.734 26.141 1 82.88 855 CYS A CA 1
ATOM 6765 C C . CYS A 1 855 ? -8.812 -15.07 26.391 1 82.88 855 CYS A C 1
ATOM 6767 O O . CYS A 1 855 ? -8.211 -16.125 26.203 1 82.88 855 CYS A O 1
ATOM 6769 N N . PHE A 1 856 ? -10.164 -14.984 26.719 1 84.94 856 PHE A N 1
ATOM 6770 C CA . PHE A 1 856 ? -10.82 -16.203 27.188 1 84.94 856 PHE A CA 1
ATOM 6771 C C . PHE A 1 856 ? -12.031 -16.531 26.312 1 84.94 856 PHE A C 1
ATOM 6773 O O . PHE A 1 856 ? -12.609 -15.641 25.688 1 84.94 856 PHE A O 1
ATOM 6780 N N . ASN A 1 857 ? -12.297 -17.828 26.219 1 87 857 ASN A N 1
ATOM 6781 C CA . ASN A 1 857 ? -13.609 -18.234 25.719 1 87 857 ASN A CA 1
ATOM 6782 C C . ASN A 1 857 ? -14.633 -18.297 26.859 1 87 857 ASN A C 1
ATOM 6784 O O . ASN A 1 857 ? -14.289 -18.125 28.016 1 87 857 ASN A O 1
ATOM 6788 N N . PHE A 1 858 ? -15.898 -18.5 26.531 1 92.62 858 PHE A N 1
ATOM 6789 C CA . PHE A 1 858 ? -16.953 -18.422 27.531 1 92.62 858 PHE A CA 1
ATOM 6790 C C . PHE A 1 858 ? -16.797 -19.516 28.578 1 92.62 858 PHE A C 1
ATOM 6792 O O . PHE A 1 858 ? -16.969 -19.281 29.766 1 92.62 858 PHE A O 1
ATOM 6799 N N . GLU A 1 859 ? -16.438 -20.672 28.125 1 89.56 859 GLU A N 1
ATOM 6800 C CA . GLU A 1 859 ? -16.281 -21.781 29.047 1 89.56 859 GLU A CA 1
ATOM 6801 C C . GLU A 1 859 ? -15.148 -21.547 30.031 1 89.56 859 GLU A C 1
ATOM 6803 O O . GLU A 1 859 ? -15.273 -21.844 31.234 1 89.56 859 GLU A O 1
ATOM 6808 N N . GLN A 1 860 ? -14.094 -20.984 29.531 1 87.19 860 GLN A N 1
ATOM 6809 C CA . GLN A 1 860 ? -12.945 -20.672 30.375 1 87.19 860 GLN A CA 1
ATOM 6810 C C . GLN A 1 860 ? -13.289 -19.578 31.391 1 87.19 860 GLN A C 1
ATOM 6812 O O . GLN A 1 860 ? -12.906 -19.672 32.562 1 87.19 860 GLN A O 1
ATOM 6817 N N . LEU A 1 861 ? -14 -18.609 30.922 1 89.75 861 LEU A N 1
ATOM 6818 C CA . LEU A 1 861 ? -14.367 -17.484 31.781 1 89.75 861 LEU A CA 1
ATOM 6819 C C . LEU A 1 861 ? -15.336 -17.938 32.875 1 89.75 861 LEU A C 1
ATOM 6821 O O . LEU A 1 861 ? -15.234 -17.5 34.031 1 89.75 861 LEU A O 1
ATOM 6825 N N . ARG A 1 862 ? -16.25 -18.75 32.469 1 90.56 862 ARG A N 1
ATOM 6826 C CA . ARG A 1 862 ? -17.219 -19.281 33.438 1 90.56 862 ARG A CA 1
ATOM 6827 C C . ARG A 1 862 ? -16.531 -20.078 34.531 1 90.56 862 ARG A C 1
ATOM 6829 O O . ARG A 1 862 ? -16.859 -19.938 35.719 1 90.56 862 ARG A O 1
ATOM 6836 N N . ASN A 1 863 ? -15.484 -20.781 34.188 1 87.94 863 ASN A N 1
ATOM 6837 C CA . ASN A 1 863 ? -14.75 -21.594 35.156 1 87.94 863 ASN A CA 1
ATOM 6838 C C . ASN A 1 863 ? -13.875 -20.734 36.062 1 87.94 863 ASN A C 1
ATOM 6840 O O . ASN A 1 863 ? -13.641 -21.078 37.219 1 87.94 863 ASN A O 1
ATOM 6844 N N . LEU A 1 864 ? -13.422 -19.672 35.531 1 86.56 864 LEU A N 1
ATOM 6845 C CA . LEU A 1 864 ? -12.531 -18.797 36.281 1 86.56 864 LEU A CA 1
ATOM 6846 C C . LEU A 1 864 ? -13.32 -17.938 37.281 1 86.56 864 LEU A C 1
ATOM 6848 O O . LEU A 1 864 ? -12.852 -17.641 38.375 1 86.56 864 LEU A O 1
ATOM 6852 N N . MET A 1 865 ? -14.555 -17.469 36.906 1 87.94 865 MET A N 1
ATOM 6853 C CA . MET A 1 865 ? -15.273 -16.453 37.688 1 87.94 865 MET A CA 1
ATOM 6854 C C . MET A 1 865 ? -16.219 -17.109 38.688 1 87.94 865 MET A C 1
ATOM 6856 O O . MET A 1 865 ? -16.5 -16.531 39.719 1 87.94 865 MET A O 1
ATOM 6860 N N . TYR A 1 866 ? -16.688 -18.281 38.281 1 88.31 866 TYR A N 1
ATOM 6861 C CA . TYR A 1 866 ? -17.688 -18.891 39.156 1 88.31 866 TYR A CA 1
ATOM 6862 C C . TYR A 1 866 ? -17.156 -20.188 39.75 1 88.31 866 TYR A C 1
ATOM 6864 O O . TYR A 1 866 ? -16.531 -20.984 39.031 1 88.31 866 TYR A O 1
ATOM 6872 N N . LYS A 1 867 ? -17.078 -20.344 41.062 1 77.56 867 LYS A N 1
ATOM 6873 C CA . LYS A 1 867 ? -16.594 -21.531 41.75 1 77.56 867 LYS A CA 1
ATOM 6874 C C . LYS A 1 867 ? -17.422 -22.766 41.344 1 77.56 867 LYS A C 1
ATOM 6876 O O . LYS A 1 867 ? -16.875 -23.859 41.188 1 77.56 867 LYS A O 1
ATOM 6881 N N . ASP A 1 868 ? -18.75 -22.547 41.344 1 78.56 868 ASP A N 1
ATOM 6882 C CA . ASP A 1 868 ? -19.656 -23.656 41 1 78.56 868 ASP A CA 1
ATOM 6883 C C . ASP A 1 868 ? -20.609 -23.266 39.906 1 78.56 868 ASP A C 1
ATOM 6885 O O . ASP A 1 868 ? -20.969 -22.094 39.75 1 78.56 868 ASP A O 1
ATOM 6889 N N . ALA A 1 869 ? -20.875 -24.172 38.906 1 82.5 869 ALA A N 1
ATOM 6890 C CA . ALA A 1 869 ? -21.844 -24 37.844 1 82.5 869 ALA A CA 1
ATOM 6891 C C . ALA A 1 869 ? -23.203 -23.578 38.375 1 82.5 869 ALA A C 1
ATOM 6893 O O . ALA A 1 869 ? -23.984 -22.906 37.688 1 82.5 869 ALA A O 1
ATOM 6894 N N . SER A 1 870 ? -23.406 -23.812 39.656 1 88.12 870 SER A N 1
ATOM 6895 C CA . SER A 1 870 ? -24.703 -23.5 40.25 1 88.12 870 SER A CA 1
ATOM 6896 C C . SER A 1 870 ? -24.859 -22.016 40.5 1 88.12 870 SER A C 1
ATOM 6898 O O . SER A 1 870 ? -25.953 -21.469 40.406 1 88.12 870 SER A O 1
ATOM 6900 N N . GLU A 1 871 ? -23.766 -21.375 40.656 1 91.19 871 GLU A N 1
ATOM 6901 C CA . GLU A 1 871 ? -23.844 -19.938 40.906 1 91.19 871 GLU A CA 1
ATOM 6902 C C . GLU A 1 871 ? -24.234 -19.172 39.625 1 91.19 871 GLU A C 1
ATOM 6904 O O . GLU A 1 871 ? -25.031 -18.234 39.688 1 91.19 871 GLU A O 1
ATOM 6909 N N . TYR A 1 872 ? -23.641 -19.516 38.562 1 93.5 872 TYR A N 1
ATOM 6910 C CA . TYR A 1 872 ? -23.969 -18.906 37.281 1 93.5 872 TYR A CA 1
ATOM 6911 C C . TYR A 1 872 ? -25.453 -19.094 36.969 1 93.5 872 TYR A C 1
ATOM 6913 O O . TYR A 1 872 ? -26.125 -18.141 36.562 1 93.5 872 TYR A O 1
ATOM 6921 N N . GLN A 1 873 ? -26.016 -20.234 37.25 1 93.12 873 GLN A N 1
ATOM 6922 C CA . GLN A 1 873 ? -27.406 -20.516 36.938 1 93.12 873 GLN A CA 1
ATOM 6923 C C . GLN A 1 873 ? -28.344 -19.75 37.875 1 93.12 873 GLN A C 1
ATOM 6925 O O . GLN A 1 873 ? -29.406 -19.297 37.469 1 93.12 873 GLN A O 1
ATOM 6930 N N . ARG A 1 874 ? -27.922 -19.609 39.031 1 92.62 874 ARG A N 1
ATOM 6931 C CA . ARG A 1 874 ? -28.719 -18.844 40 1 92.62 874 ARG A CA 1
ATOM 6932 C C . ARG A 1 874 ? -28.844 -17.391 39.562 1 92.62 874 ARG A C 1
ATOM 6934 O O . ARG A 1 874 ? -29.922 -16.797 39.656 1 92.62 874 ARG A O 1
ATOM 6941 N N . LEU A 1 875 ? -27.75 -16.828 39.125 1 93.56 875 LEU A N 1
ATOM 6942 C CA . LEU A 1 875 ? -27.766 -15.453 38.688 1 93.56 875 LEU A CA 1
ATOM 6943 C C . LEU A 1 875 ? -28.641 -15.289 37.438 1 93.56 875 LEU A C 1
ATOM 6945 O O . LEU A 1 875 ? -29.359 -14.297 37.312 1 93.56 875 LEU A O 1
ATOM 6949 N N . CYS A 1 876 ? -28.609 -16.203 36.531 1 94.31 876 CYS A N 1
ATOM 6950 C CA . CYS A 1 876 ? -29.438 -16.156 35.344 1 94.31 876 CYS A CA 1
ATOM 6951 C C . CYS A 1 876 ? -30.922 -16.25 35.688 1 94.31 876 CYS A C 1
ATOM 6953 O O . CYS A 1 876 ? -31.75 -15.578 35.094 1 94.31 876 CYS A O 1
ATOM 6955 N N . ASP A 1 877 ? -31.203 -17.047 36.75 1 93.12 877 ASP A N 1
ATOM 6956 C CA . ASP A 1 877 ? -32.594 -17.188 37.156 1 93.12 877 ASP A CA 1
ATOM 6957 C C . ASP A 1 877 ? -33.094 -15.922 37.844 1 93.12 877 ASP A C 1
ATOM 6959 O O . ASP A 1 877 ? -34.25 -15.531 37.625 1 93.12 877 ASP A O 1
ATOM 6963 N N . GLU A 1 878 ? -32.219 -15.375 38.531 1 92.81 878 GLU A N 1
ATOM 6964 C CA . GLU A 1 878 ? -32.594 -14.102 39.156 1 92.81 878 GLU A CA 1
ATOM 6965 C C . GLU A 1 878 ? -32.875 -13.039 38.094 1 92.81 878 GLU A C 1
ATOM 6967 O O . GLU A 1 878 ? -33.781 -12.211 38.25 1 92.81 878 GLU A O 1
ATOM 6972 N N . LEU A 1 879 ? -32.094 -13.031 37.094 1 93.38 879 LEU A N 1
ATOM 6973 C CA . LEU A 1 879 ? -32.25 -12.07 36 1 93.38 879 LEU A CA 1
ATOM 6974 C C . LEU A 1 879 ? -33.562 -12.305 35.25 1 93.38 879 LEU A C 1
ATOM 6976 O O . LEU A 1 879 ? -34.219 -11.344 34.875 1 93.38 879 LEU A O 1
ATOM 6980 N N . ARG A 1 880 ? -33.969 -13.508 35.156 1 91.38 880 ARG A N 1
ATOM 6981 C CA . ARG A 1 880 ? -35.188 -13.875 34.438 1 91.38 880 ARG A CA 1
ATOM 6982 C C . ARG A 1 880 ? -36.406 -13.414 35.188 1 91.38 880 ARG A C 1
ATOM 6984 O O . ARG A 1 880 ? -37.438 -13.07 34.594 1 91.38 880 ARG A O 1
ATOM 6991 N N . LEU A 1 881 ? -36.25 -13.32 36.5 1 88.56 881 LEU A N 1
ATOM 6992 C CA . LEU A 1 881 ? -37.406 -13.008 37.344 1 88.56 881 LEU A CA 1
ATOM 6993 C C . LEU A 1 881 ? -37.562 -11.5 37.5 1 88.56 881 LEU A C 1
ATOM 6995 O O . LEU A 1 881 ? -38.594 -11.023 37.969 1 88.56 881 LEU A O 1
ATOM 6999 N N . LEU A 1 882 ? -36.562 -10.812 37.031 1 89.56 882 LEU A N 1
ATOM 7000 C CA . LEU A 1 882 ? -36.625 -9.367 37.188 1 89.56 882 LEU A CA 1
ATOM 7001 C C . LEU A 1 882 ? -37.625 -8.742 36.25 1 89.56 882 LEU A C 1
ATOM 7003 O O . LEU A 1 882 ? -37.688 -9.086 35.062 1 89.56 882 LEU A O 1
ATOM 7007 N N . LYS A 1 883 ? -38.594 -8.047 36.812 1 78.31 883 LYS A N 1
ATOM 7008 C CA . LYS A 1 883 ? -39.594 -7.332 36 1 78.31 883 LYS A CA 1
ATOM 7009 C C . LYS A 1 883 ? -39.219 -5.852 35.875 1 78.31 883 LYS A C 1
ATOM 7011 O O . LYS A 1 883 ? -38.281 -5.383 36.5 1 78.31 883 LYS A O 1
ATOM 7016 N N . ASN A 1 884 ? -39.969 -5.152 35.094 1 73.88 884 ASN A N 1
ATOM 7017 C CA . ASN A 1 884 ? -39.75 -3.732 34.812 1 73.88 884 ASN A CA 1
ATOM 7018 C C . ASN A 1 884 ? -39.906 -2.898 36.094 1 73.88 884 ASN A C 1
ATOM 7020 O O . ASN A 1 884 ? -40.812 -3.131 36.875 1 73.88 884 ASN A O 1
ATOM 7024 N N . GLY A 1 885 ? -38.938 -2.164 36.594 1 65.75 885 GLY A N 1
ATOM 7025 C CA . GLY A 1 885 ? -39 -1.281 37.75 1 65.75 885 GLY A CA 1
ATOM 7026 C C . GLY A 1 885 ? -37.938 -1.578 38.781 1 65.75 885 GLY A C 1
ATOM 7027 O O . GLY A 1 885 ? -37.781 -0.815 39.75 1 65.75 885 GLY A O 1
ATOM 7028 N N . SER A 1 886 ? -37.281 -2.602 38.625 1 75.25 886 SER A N 1
ATOM 7029 C CA . SER A 1 886 ? -36.281 -2.941 39.625 1 75.25 886 SER A CA 1
ATOM 7030 C C . SER A 1 886 ? -34.875 -2.592 39.156 1 75.25 886 SER A C 1
ATOM 7032 O O . SER A 1 886 ? -34.062 -3.48 38.906 1 75.25 886 SER A O 1
ATOM 7034 N N . GLY A 1 887 ? -34.562 -1.283 39.156 1 77.31 887 GLY A N 1
ATOM 7035 C CA . GLY A 1 887 ? -33.312 -0.779 38.594 1 77.31 887 GLY A CA 1
ATOM 7036 C C . GLY A 1 887 ? -32.094 -1.146 39.438 1 77.31 887 GLY A C 1
ATOM 7037 O O . GLY A 1 887 ? -31.156 -1.738 38.938 1 77.31 887 GLY A O 1
ATOM 7038 N N . PRO A 1 888 ? -32.188 -1.059 40.719 1 80.94 888 PRO A N 1
ATOM 7039 C CA . PRO A 1 888 ? -31.016 -1.337 41.562 1 80.94 888 PRO A CA 1
ATOM 7040 C C . PRO A 1 888 ? -30.672 -2.822 41.594 1 80.94 888 PRO A C 1
ATOM 7042 O O . PRO A 1 888 ? -29.484 -3.18 41.625 1 80.94 888 PRO A O 1
ATOM 7045 N N . HIS A 1 889 ? -31.719 -3.627 41.594 1 87.25 889 HIS A N 1
ATOM 7046 C CA . HIS A 1 889 ? -31.453 -5.062 41.625 1 87.25 889 HIS A CA 1
ATOM 7047 C C . HIS A 1 889 ? -30.828 -5.523 40.312 1 87.25 889 HIS A C 1
ATOM 7049 O O . HIS A 1 889 ? -29.969 -6.406 40.281 1 87.25 889 HIS A O 1
ATOM 7055 N N . PHE A 1 890 ? -31.281 -4.918 39.312 1 91.5 890 PHE A N 1
ATOM 7056 C CA . PHE A 1 890 ? -30.703 -5.223 38.031 1 91.5 890 PHE A CA 1
ATOM 7057 C C . PHE A 1 890 ? -29.219 -4.902 38 1 91.5 890 PHE A C 1
ATOM 7059 O O . PHE A 1 890 ? -28.406 -5.719 37.562 1 91.5 890 PHE A O 1
ATOM 7066 N N . CYS A 1 891 ? -28.812 -3.787 38.531 1 88.88 891 CYS A N 1
ATOM 7067 C CA . CYS A 1 891 ? -27.422 -3.348 38.531 1 88.88 891 CYS A CA 1
ATOM 7068 C C . CYS A 1 891 ? -26.562 -4.238 39.406 1 88.88 891 CYS A C 1
ATOM 7070 O O . CYS A 1 891 ? -25.391 -4.473 39.094 1 88.88 891 CYS A O 1
ATOM 7072 N N . GLU A 1 892 ? -27.141 -4.746 40.438 1 89.44 892 GLU A N 1
ATOM 7073 C CA . GLU A 1 892 ? -26.422 -5.633 41.344 1 89.44 892 GLU A CA 1
ATOM 7074 C C . GLU A 1 892 ? -26.094 -6.965 40.656 1 89.44 892 GLU A C 1
ATOM 7076 O O . GLU A 1 892 ? -24.984 -7.477 40.781 1 89.44 892 GLU A O 1
ATOM 7081 N N . ILE A 1 893 ? -27.047 -7.445 39.938 1 92.75 893 ILE A N 1
ATOM 7082 C CA . ILE A 1 893 ? -26.844 -8.703 39.25 1 92.75 893 ILE A CA 1
ATOM 7083 C C . ILE A 1 893 ? -25.797 -8.516 38.156 1 92.75 893 ILE A C 1
ATOM 7085 O O . ILE A 1 893 ? -24.891 -9.352 38 1 92.75 893 ILE A O 1
ATOM 7089 N N . MET A 1 894 ? -25.922 -7.375 37.469 1 92.62 894 MET A N 1
ATOM 7090 C CA . MET A 1 894 ? -25.047 -7.129 36.344 1 92.62 894 MET A CA 1
ATOM 7091 C C . MET A 1 894 ? -23.609 -6.887 36.812 1 92.62 894 MET A C 1
ATOM 7093 O O . MET A 1 894 ? -22.672 -7.059 36.031 1 92.62 894 MET A O 1
ATOM 7097 N N . GLY A 1 895 ? -23.375 -6.566 38.031 1 91.31 895 GLY A N 1
ATOM 7098 C CA . GLY A 1 895 ? -22.047 -6.352 38.562 1 91.31 895 GLY A CA 1
ATOM 7099 C C . GLY A 1 895 ? -21.25 -7.637 38.75 1 91.31 895 GLY A C 1
ATOM 7100 O O . GLY A 1 895 ? -20.031 -7.605 38.844 1 91.31 895 GLY A O 1
ATOM 7101 N N . ARG A 1 896 ? -22.016 -8.781 38.625 1 91.56 896 ARG A N 1
ATOM 7102 C CA . ARG A 1 896 ? -21.344 -10.047 38.875 1 91.56 896 ARG A CA 1
ATOM 7103 C C . ARG A 1 896 ? -21.531 -11.016 37.719 1 91.56 896 ARG A C 1
ATOM 7105 O O . ARG A 1 896 ? -20.828 -12.016 37.625 1 91.56 896 ARG A O 1
ATOM 7112 N N . LEU A 1 897 ? -22.312 -10.68 36.812 1 94.06 897 LEU A N 1
ATOM 7113 C CA . LEU A 1 897 ? -22.719 -11.648 35.812 1 94.06 897 LEU A CA 1
ATOM 7114 C C . LEU A 1 897 ? -21.891 -11.508 34.531 1 94.06 897 LEU A C 1
ATOM 7116 O O . LEU A 1 897 ? -21.672 -10.391 34.062 1 94.06 897 LEU A O 1
ATOM 7120 N N . TYR A 1 898 ? -21.359 -12.672 34.062 1 95.12 898 TYR A N 1
ATOM 7121 C CA . TYR A 1 898 ? -20.75 -12.82 32.75 1 95.12 898 TYR A CA 1
ATOM 7122 C C . TYR A 1 898 ? -21.578 -13.719 31.875 1 95.12 898 TYR A C 1
ATOM 7124 O O . TYR A 1 898 ? -21.734 -14.914 32.125 1 95.12 898 TYR A O 1
ATOM 7132 N N . ILE A 1 899 ? -22.188 -13.109 30.797 1 96.5 899 ILE A N 1
ATOM 7133 C CA . ILE A 1 899 ? -23.125 -13.883 30 1 96.5 899 ILE A CA 1
ATOM 7134 C C . ILE A 1 899 ? -23.016 -13.484 28.531 1 96.5 899 ILE A C 1
ATOM 7136 O O . ILE A 1 899 ? -22.859 -12.297 28.203 1 96.5 899 ILE A O 1
ATOM 7140 N N . PRO A 1 900 ? -22.922 -14.516 27.609 1 97.31 900 PRO A N 1
ATOM 7141 C CA . PRO A 1 900 ? -22.953 -14.164 26.188 1 97.31 900 PRO A CA 1
ATOM 7142 C C . PRO A 1 900 ? -24.172 -13.352 25.812 1 97.31 900 PRO A C 1
ATOM 7144 O O . PRO A 1 900 ? -25.266 -13.555 26.359 1 97.31 900 PRO A O 1
ATOM 7147 N N . LEU A 1 901 ? -24.078 -12.422 24.875 1 98.12 901 LEU A N 1
ATOM 7148 C CA . LEU A 1 901 ? -25.109 -11.469 24.516 1 98.12 901 LEU A CA 1
ATOM 7149 C C . LEU A 1 901 ? -26.391 -12.18 24.078 1 98.12 901 LEU A C 1
ATOM 7151 O O . LEU A 1 901 ? -27.484 -11.781 24.453 1 98.12 901 LEU A O 1
ATOM 7155 N N . SER A 1 902 ? -26.281 -13.234 23.234 1 96.56 902 SER A N 1
ATOM 7156 C CA . SER A 1 902 ? -27.453 -13.953 22.75 1 96.56 902 SER A CA 1
ATOM 7157 C C . SER A 1 902 ? -28.266 -14.516 23.906 1 96.56 902 SER A C 1
ATOM 7159 O O . SER A 1 902 ? -29.484 -14.352 23.953 1 96.56 902 SER A O 1
ATOM 7161 N N . GLN A 1 903 ? -27.578 -15.062 24.891 1 96 903 GLN A N 1
ATOM 7162 C CA . GLN A 1 903 ? -28.234 -15.617 26.062 1 96 903 GLN A CA 1
ATOM 7163 C C . GLN A 1 903 ? -28.797 -14.516 26.953 1 96 903 GLN A C 1
ATOM 7165 O O . GLN A 1 903 ? -29.875 -14.664 27.531 1 96 903 GLN A O 1
ATOM 7170 N N . PHE A 1 904 ? -28.109 -13.469 27.094 1 97.06 904 PHE A N 1
ATOM 7171 C CA . PHE A 1 904 ? -28.531 -12.336 27.906 1 97.06 904 PHE A CA 1
ATOM 7172 C C . PHE A 1 904 ? -29.844 -11.766 27.406 1 97.06 904 PHE A C 1
ATOM 7174 O O . PHE A 1 904 ? -30.781 -11.547 28.188 1 97.06 904 PHE A O 1
ATOM 7181 N N . LEU A 1 905 ? -29.938 -11.555 26.094 1 95.88 905 LEU A N 1
ATOM 7182 C CA . LEU A 1 905 ? -31.125 -10.961 25.484 1 95.88 905 LEU A CA 1
ATOM 7183 C C . LEU A 1 905 ? -32.344 -11.898 25.641 1 95.88 905 LEU A C 1
ATOM 7185 O O . LEU A 1 905 ? -33.469 -11.438 25.797 1 95.88 905 LEU A O 1
ATOM 7189 N N . ASP A 1 906 ? -32.062 -13.133 25.672 1 93.19 906 ASP A N 1
ATOM 7190 C CA . ASP A 1 906 ? -33.156 -14.109 25.812 1 93.19 906 ASP A CA 1
ATOM 7191 C C . ASP A 1 906 ? -33.594 -14.227 27.266 1 93.19 906 ASP A C 1
ATOM 7193 O O . ASP A 1 906 ? -34.75 -14.578 27.531 1 93.19 906 ASP A O 1
ATOM 7197 N N . THR A 1 907 ? -32.688 -13.914 28.141 1 94.19 907 THR A N 1
ATOM 7198 C CA . THR A 1 907 ? -32.969 -14.102 29.562 1 94.19 907 THR A CA 1
ATOM 7199 C C . THR A 1 907 ? -33.656 -12.867 30.141 1 94.19 907 THR A C 1
ATOM 7201 O O . THR A 1 907 ? -34.562 -12.992 30.984 1 94.19 907 THR A O 1
ATOM 7204 N N . VAL A 1 908 ? -33.312 -11.672 29.766 1 93.69 908 VAL A N 1
ATOM 7205 C CA . VAL A 1 908 ? -33.844 -10.43 30.312 1 93.69 908 VAL A CA 1
ATOM 7206 C C . VAL A 1 908 ? -35.25 -10.195 29.781 1 93.69 908 VAL A C 1
ATOM 7208 O O . VAL A 1 908 ? -35.531 -10.445 28.594 1 93.69 908 VAL A O 1
ATOM 7211 N N . ASP A 1 909 ? -36.062 -9.625 30.609 1 89.25 909 ASP A N 1
ATOM 7212 C CA . ASP A 1 909 ? -37.438 -9.281 30.219 1 89.25 909 ASP A CA 1
ATOM 7213 C C . ASP A 1 909 ? -37.438 -8.266 29.078 1 89.25 909 ASP A C 1
ATOM 7215 O O . ASP A 1 909 ? -36.719 -7.25 29.141 1 89.25 909 ASP A O 1
ATOM 7219 N N . PRO A 1 910 ? -38.188 -8.508 28 1 89.81 910 PRO A N 1
ATOM 7220 C CA . PRO A 1 910 ? -38.219 -7.625 26.828 1 89.81 910 PRO A CA 1
ATOM 7221 C C . PRO A 1 910 ? -38.75 -6.23 27.141 1 89.81 910 PRO A C 1
ATOM 7223 O O . PRO A 1 910 ? -38.531 -5.297 26.375 1 89.81 910 PRO A O 1
ATOM 7226 N N . GLU A 1 911 ? -39.344 -6.086 28.25 1 86.19 911 GLU A N 1
ATOM 7227 C CA . GLU A 1 911 ? -39.875 -4.777 28.609 1 86.19 911 GLU A CA 1
ATOM 7228 C C . GLU A 1 911 ? -38.812 -3.873 29.188 1 86.19 911 GLU A C 1
ATOM 7230 O O . GLU A 1 911 ? -39 -2.654 29.266 1 86.19 911 GLU A O 1
ATOM 7235 N N . ILE A 1 912 ? -37.781 -4.5 29.547 1 90.06 912 ILE A N 1
ATOM 7236 C CA . ILE A 1 912 ? -36.656 -3.719 30.062 1 90.06 912 ILE A CA 1
ATOM 7237 C C . ILE A 1 912 ? -35.875 -3.129 28.891 1 90.06 912 ILE A C 1
ATOM 7239 O O . ILE A 1 912 ? -35.344 -3.865 28.062 1 90.06 912 ILE A O 1
ATOM 7243 N N . ALA A 1 913 ? -35.875 -1.793 28.797 1 90.88 913 ALA A N 1
ATOM 7244 C CA . ALA A 1 913 ? -35.094 -1.116 27.766 1 90.88 913 ALA A CA 1
ATOM 7245 C C . ALA A 1 913 ? -33.594 -1.124 28.094 1 90.88 913 ALA A C 1
ATOM 7247 O O . ALA A 1 913 ? -33.219 -0.971 29.25 1 90.88 913 ALA A O 1
ATOM 7248 N N . LEU A 1 914 ? -32.781 -1.37 27.109 1 93.62 914 LEU A N 1
ATOM 7249 C CA . LEU A 1 914 ? -31.344 -1.541 27.328 1 93.62 914 LEU A CA 1
ATOM 7250 C C . LEU A 1 914 ? -30.547 -0.565 26.484 1 93.62 914 LEU A C 1
ATOM 7252 O O . LEU A 1 914 ? -30.953 -0.226 25.375 1 93.62 914 LEU A O 1
ATOM 7256 N N . ASN A 1 915 ? -29.453 -0.05 27.047 1 95.56 915 ASN A N 1
ATOM 7257 C CA . ASN A 1 915 ? -28.375 0.622 26.312 1 95.56 915 ASN A CA 1
ATOM 7258 C C . ASN A 1 915 ? -27.141 -0.258 26.219 1 95.56 915 ASN A C 1
ATOM 7260 O O . ASN A 1 915 ? -26.391 -0.407 27.188 1 95.56 915 ASN A O 1
ATOM 7264 N N . LEU A 1 916 ? -26.922 -0.815 25.062 1 97.56 916 LEU A N 1
ATOM 7265 C CA . LEU A 1 916 ? -25.766 -1.656 24.828 1 97.56 916 LEU A CA 1
ATOM 7266 C C . LEU A 1 916 ? -24.547 -0.809 24.484 1 97.56 916 LEU A C 1
ATOM 7268 O O . LEU A 1 916 ? -24.438 -0.277 23.375 1 97.56 916 LEU A O 1
ATOM 7272 N N . GLU A 1 917 ? -23.641 -0.695 25.359 1 97.31 917 GLU A N 1
ATOM 7273 C CA . GLU A 1 917 ? -22.406 0.039 25.125 1 97.31 917 GLU A CA 1
ATOM 7274 C C . GLU A 1 917 ? -21.281 -0.897 24.672 1 97.31 917 GLU A C 1
ATOM 7276 O O . GLU A 1 917 ? -20.844 -1.76 25.438 1 97.31 917 GLU A O 1
ATOM 7281 N N . ILE A 1 918 ? -20.812 -0.71 23.516 1 97.31 918 ILE A N 1
ATOM 7282 C CA . ILE A 1 918 ? -19.812 -1.591 22.922 1 97.31 918 ILE A CA 1
ATOM 7283 C C . ILE A 1 918 ? -18.422 -1.052 23.203 1 97.31 918 ILE A C 1
ATOM 7285 O O . ILE A 1 918 ? -18.109 0.093 22.875 1 97.31 918 ILE A O 1
ATOM 7289 N N . PHE A 1 919 ? -17.688 -1.887 23.781 1 94.75 919 PHE A N 1
ATOM 7290 C CA . PHE A 1 919 ? -16.312 -1.519 24.078 1 94.75 919 PHE A CA 1
ATOM 7291 C C . PHE A 1 919 ? -15.359 -2.096 23.031 1 94.75 919 PHE A C 1
ATOM 7293 O O . PHE A 1 919 ? -15.328 -3.309 22.812 1 94.75 919 PHE A O 1
ATOM 7300 N N . TYR A 1 920 ? -14.602 -1.256 22.391 1 92.94 920 TYR A N 1
ATOM 7301 C CA . TYR A 1 920 ? -13.523 -1.607 21.469 1 92.94 920 TYR A CA 1
ATOM 7302 C C . TYR A 1 920 ? -12.453 -0.521 21.453 1 92.94 920 TYR A C 1
ATOM 7304 O O . TYR A 1 920 ? -12.766 0.666 21.344 1 92.94 920 TYR A O 1
ATOM 7312 N N . PRO A 1 921 ? -11.25 -0.859 21.609 1 89.88 921 PRO A N 1
ATOM 7313 C CA . PRO A 1 921 ? -10.195 0.164 21.609 1 89.88 921 PRO A CA 1
ATOM 7314 C C . PRO A 1 921 ? -10.062 0.872 20.266 1 89.88 921 PRO A C 1
ATOM 7316 O O . PRO A 1 921 ? -10.227 0.246 19.219 1 89.88 921 PRO A O 1
ATOM 7319 N N . SER A 1 922 ? -9.797 2.184 20.344 1 90.31 922 SER A N 1
ATOM 7320 C CA . SER A 1 922 ? -9.508 2.928 19.125 1 90.31 922 SER A CA 1
ATOM 7321 C C . SER A 1 922 ? -8.117 2.592 18.594 1 90.31 922 SER A C 1
ATOM 7323 O O . SER A 1 922 ? -7.297 2.004 19.312 1 90.31 922 SER A O 1
ATOM 7325 N N . VAL A 1 923 ? -7.828 2.943 17.328 1 87.62 923 VAL A N 1
ATOM 7326 C CA . VAL A 1 923 ? -6.516 2.672 16.75 1 87.62 923 VAL A CA 1
ATOM 7327 C C . VAL A 1 923 ? -5.445 3.461 17.484 1 87.62 923 VAL A C 1
ATOM 7329 O O . VAL A 1 923 ? -4.32 2.982 17.656 1 87.62 923 VAL A O 1
ATOM 7332 N N . TYR A 1 924 ? -5.801 4.68 17.906 1 89.69 924 TYR A N 1
ATOM 7333 C CA . TYR A 1 924 ? -4.887 5.492 18.703 1 89.69 924 TYR A CA 1
ATOM 7334 C C . TYR A 1 924 ? -4.496 4.773 19.984 1 89.69 924 TYR A C 1
ATOM 7336 O O . TYR A 1 924 ? -3.32 4.75 20.359 1 89.69 924 TYR A O 1
ATOM 7344 N N . GLU A 1 925 ? -5.43 4.211 20.656 1 89.38 925 GLU A N 1
ATOM 7345 C CA . GLU A 1 925 ? -5.18 3.494 21.891 1 89.38 925 GLU A CA 1
ATOM 7346 C C . GLU A 1 925 ? -4.348 2.238 21.656 1 89.38 925 GLU A C 1
ATOM 7348 O O . GLU A 1 925 ? -3.457 1.915 22.438 1 89.38 925 GLU A O 1
ATOM 7353 N N . LEU A 1 926 ? -4.621 1.564 20.641 1 84.38 926 LEU A N 1
ATOM 7354 C CA . LEU A 1 926 ? -3.891 0.342 20.312 1 84.38 926 LEU A CA 1
ATOM 7355 C C . LEU A 1 926 ? -2.434 0.648 19.984 1 84.38 926 LEU A C 1
ATOM 7357 O O . LEU A 1 926 ? -1.548 -0.164 20.266 1 84.38 926 LEU A O 1
ATOM 7361 N N . GLU A 1 927 ? -2.213 1.813 19.469 1 83.31 927 GLU A N 1
ATOM 7362 C CA . GLU A 1 927 ? -0.868 2.182 19.031 1 83.31 927 GLU A CA 1
ATOM 7363 C C . GLU A 1 927 ? -0.041 2.715 20.203 1 83.31 927 GLU A C 1
ATOM 7365 O O . GLU A 1 927 ? 1.159 2.449 20.281 1 83.31 927 GLU A O 1
ATOM 7370 N N . PHE A 1 928 ? -0.658 3.445 21.172 1 86.56 928 PHE A N 1
ATOM 7371 C CA . PHE A 1 928 ? 0.162 4.215 22.094 1 86.56 928 PHE A CA 1
ATOM 7372 C C . PHE A 1 928 ? -0.035 3.727 23.531 1 86.56 928 PHE A C 1
ATOM 7374 O O . PHE A 1 928 ? 0.626 4.207 24.453 1 86.56 928 PHE A O 1
ATOM 7381 N N . TYR A 1 929 ? -0.922 2.787 23.672 1 84 929 TYR A N 1
ATOM 7382 C CA . TYR A 1 929 ? -1.146 2.266 25.016 1 84 929 TYR A CA 1
ATOM 7383 C C . TYR A 1 929 ? -1 0.749 25.047 1 84 929 TYR A C 1
ATOM 7385 O O . TYR A 1 929 ? -1.187 0.082 24.031 1 84 929 TYR A O 1
ATOM 7393 N N . ASP A 1 930 ? -0.497 0.252 26.125 1 78.19 930 ASP A N 1
ATOM 7394 C CA . ASP A 1 930 ? -0.311 -1.187 26.297 1 78.19 930 ASP A CA 1
ATOM 7395 C C . ASP A 1 930 ? -1.635 -1.879 26.609 1 78.19 930 ASP A C 1
ATOM 7397 O O . ASP A 1 930 ? -1.909 -2.207 27.766 1 78.19 930 ASP A O 1
ATOM 7401 N N . ILE A 1 931 ? -2.344 -1.937 25.547 1 74.19 931 ILE A N 1
ATOM 7402 C CA . ILE A 1 931 ? -3.613 -2.643 25.688 1 74.19 931 ILE A CA 1
ATOM 7403 C C . ILE A 1 931 ? -3.459 -4.082 25.203 1 74.19 931 ILE A C 1
ATOM 7405 O O . ILE A 1 931 ? -3.109 -4.32 24.047 1 74.19 931 ILE A O 1
ATOM 7409 N N . LYS A 1 932 ? -2.898 -5.113 26.047 1 58.94 932 LYS A N 1
ATOM 7410 C CA . LYS A 1 932 ? -2.609 -6.516 25.766 1 58.94 932 LYS A CA 1
ATOM 7411 C C . LYS A 1 932 ? -3.682 -7.133 24.875 1 58.94 932 LYS A C 1
ATOM 7413 O O . LYS A 1 932 ? -3.477 -8.203 24.297 1 58.94 932 LYS A O 1
ATOM 7418 N N . LEU A 1 933 ? -4.797 -6.664 24.656 1 54.25 933 LEU A N 1
ATOM 7419 C CA . LEU A 1 933 ? -6.078 -7.34 24.484 1 54.25 933 LEU A CA 1
ATOM 7420 C C . LEU A 1 933 ? -6.32 -7.66 23 1 54.25 933 LEU A C 1
ATOM 7422 O O . LEU A 1 933 ? -6.637 -8.805 22.656 1 54.25 933 LEU A O 1
ATOM 7426 N N . PHE A 1 934 ? -6.469 -6.629 22.203 1 55 934 PHE A N 1
ATOM 7427 C CA . PHE A 1 934 ? -7.473 -6.684 21.141 1 55 934 PHE A CA 1
ATOM 7428 C C . PHE A 1 934 ? -6.855 -7.152 19.828 1 55 934 PHE A C 1
ATOM 7430 O O . PHE A 1 934 ? -7.551 -7.695 18.969 1 55 934 PHE A O 1
ATOM 7437 N N . THR A 1 935 ? -5.527 -7.215 19.969 1 56.28 935 THR A N 1
ATOM 7438 C CA . THR A 1 935 ? -4.926 -7.723 18.734 1 56.28 935 THR A CA 1
ATOM 7439 C C . THR A 1 935 ? -4.641 -9.219 18.859 1 56.28 935 THR A C 1
ATOM 7441 O O . THR A 1 935 ? -4.086 -9.82 17.938 1 56.28 935 THR A O 1
ATOM 7444 N N . SER A 1 936 ? -5.254 -9.773 19.969 1 61.81 936 SER A N 1
ATOM 7445 C CA . SER A 1 936 ? -5.059 -11.195 20.25 1 61.81 936 SER A CA 1
ATOM 7446 C C . SER A 1 936 ? -6.055 -12.055 19.469 1 61.81 936 SER A C 1
ATOM 7448 O O . SER A 1 936 ? -5.883 -13.273 19.375 1 61.81 936 SER A O 1
ATOM 7450 N N . VAL A 1 937 ? -7.07 -11.422 18.984 1 65.25 937 VAL A N 1
ATOM 7451 C CA . VAL A 1 937 ? -8.07 -12.195 18.25 1 65.25 937 VAL A CA 1
ATOM 7452 C C . VAL A 1 937 ? -7.617 -12.391 16.812 1 65.25 937 VAL A C 1
ATOM 7454 O O . VAL A 1 937 ? -7.266 -11.422 16.125 1 65.25 937 VAL A O 1
ATOM 7457 N N . SER A 1 938 ? -7.551 -13.688 16.438 1 76.5 938 SER A N 1
ATOM 7458 C CA . SER A 1 938 ? -7.184 -13.969 15.055 1 76.5 938 SER A CA 1
ATOM 7459 C C . SER A 1 938 ? -8.281 -13.531 14.086 1 76.5 938 SER A C 1
ATOM 7461 O O . SER A 1 938 ? -9.453 -13.883 14.273 1 76.5 938 SER A O 1
ATOM 7463 N N . ALA A 1 939 ? -7.941 -12.766 13.164 1 82.12 939 ALA A N 1
ATOM 7464 C CA . ALA A 1 939 ? -8.891 -12.281 12.164 1 82.12 939 ALA A CA 1
ATOM 7465 C C . ALA A 1 939 ? -9.594 -13.445 11.477 1 82.12 939 ALA A C 1
ATOM 7467 O O . ALA A 1 939 ? -10.812 -13.398 11.25 1 82.12 939 ALA A O 1
ATOM 7468 N N . ASN A 1 940 ? -8.898 -14.516 11.211 1 83.12 940 ASN A N 1
ATOM 7469 C CA . ASN A 1 940 ? -9.477 -15.641 10.484 1 83.12 940 ASN A CA 1
ATOM 7470 C C . ASN A 1 940 ? -10.375 -16.484 11.391 1 83.12 940 ASN A C 1
ATOM 7472 O O . ASN A 1 940 ? -11.289 -17.156 10.914 1 83.12 940 ASN A O 1
ATOM 7476 N N . GLU A 1 941 ? -10.086 -16.422 12.688 1 83.81 941 GLU A N 1
ATOM 7477 C CA . GLU A 1 941 ? -10.992 -17.078 13.617 1 83.81 941 GLU A CA 1
ATOM 7478 C C . GLU A 1 941 ? -12.359 -16.406 13.625 1 83.81 941 GLU A C 1
ATOM 7480 O O . GLU A 1 941 ? -13.391 -17.078 13.75 1 83.81 941 GLU A O 1
ATOM 7485 N N . LEU A 1 942 ? -12.312 -15.211 13.562 1 88.62 942 LEU A N 1
ATOM 7486 C CA . LEU A 1 942 ? -13.57 -14.477 13.539 1 88.62 942 LEU A CA 1
ATOM 7487 C C . LEU A 1 942 ? -14.312 -14.711 12.227 1 88.62 942 LEU A C 1
ATOM 7489 O O . LEU A 1 942 ? -15.547 -14.742 12.203 1 88.62 942 LEU A O 1
ATOM 7493 N N . VAL A 1 943 ? -13.594 -14.812 11.148 1 88.81 943 VAL A N 1
ATOM 7494 C CA . VAL A 1 943 ? -14.219 -15.117 9.867 1 88.81 943 VAL A CA 1
ATOM 7495 C C . VAL A 1 943 ? -14.875 -16.484 9.922 1 88.81 943 VAL A C 1
ATOM 7497 O O . VAL A 1 943 ? -15.977 -16.672 9.406 1 88.81 943 VAL A O 1
ATOM 7500 N N . HIS A 1 944 ? -14.141 -17.359 10.602 1 87.81 944 HIS A N 1
ATOM 7501 C CA . HIS A 1 944 ? -14.711 -18.703 10.789 1 87.81 944 HIS A CA 1
ATOM 7502 C C . HIS A 1 944 ? -16 -18.641 11.602 1 87.81 944 HIS A C 1
ATOM 7504 O O . HIS A 1 944 ? -16.984 -19.281 11.242 1 87.81 944 HIS A O 1
ATOM 7510 N N . LYS A 1 945 ? -15.969 -17.875 12.633 1 89.62 945 LYS A N 1
ATOM 7511 C CA . LYS A 1 945 ? -17.156 -17.734 13.469 1 89.62 945 LYS A CA 1
ATOM 7512 C C . LYS A 1 945 ? -18.312 -17.109 12.688 1 89.62 945 LYS A C 1
ATOM 7514 O O . LYS A 1 945 ? -19.453 -17.531 12.812 1 89.62 945 LYS A O 1
ATOM 7519 N N . CYS A 1 946 ? -18.031 -16.188 11.898 1 91.56 946 CYS A N 1
ATOM 7520 C CA . CYS A 1 946 ? -19.047 -15.484 11.125 1 91.56 946 CYS A CA 1
ATOM 7521 C C . CYS A 1 946 ? -19.594 -16.391 10.023 1 91.56 946 CYS A C 1
ATOM 7523 O O . CYS A 1 946 ? -20.812 -16.594 9.945 1 91.56 946 CYS A O 1
ATOM 7525 N N . ASN A 1 947 ? -18.781 -16.984 9.273 1 87.88 947 ASN A N 1
ATOM 7526 C CA . ASN A 1 947 ? -19.203 -17.688 8.062 1 87.88 947 ASN A CA 1
ATOM 7527 C C . ASN A 1 947 ? -19.672 -19.109 8.359 1 87.88 947 ASN A C 1
ATOM 7529 O O . ASN A 1 947 ? -20.594 -19.609 7.734 1 87.88 947 ASN A O 1
ATOM 7533 N N . VAL A 1 948 ? -19.031 -19.766 9.281 1 85.62 948 VAL A N 1
ATOM 7534 C CA . VAL A 1 948 ? -19.312 -21.172 9.523 1 85.62 948 VAL A CA 1
ATOM 7535 C C . VAL A 1 948 ? -20.312 -21.312 10.672 1 85.62 948 VAL A C 1
ATOM 7537 O O . VAL A 1 948 ? -21.359 -21.969 10.523 1 85.62 948 VAL A O 1
ATOM 7540 N N . GLU A 1 949 ? -20.078 -20.688 11.789 1 85.88 949 GLU A N 1
ATOM 7541 C CA . GLU A 1 949 ? -20.922 -20.859 12.961 1 85.88 949 GLU A CA 1
ATOM 7542 C C . GLU A 1 949 ? -22.188 -20.016 12.859 1 85.88 949 GLU A C 1
ATOM 7544 O O . GLU A 1 949 ? -23.281 -20.484 13.133 1 85.88 949 GLU A O 1
ATOM 7549 N N . ALA A 1 950 ? -22.031 -18.703 12.469 1 91.12 950 ALA A N 1
ATOM 7550 C CA . ALA A 1 950 ? -23.172 -17.781 12.438 1 91.12 950 ALA A CA 1
ATOM 7551 C C . ALA A 1 950 ? -23.781 -17.719 11.039 1 91.12 950 ALA A C 1
ATOM 7553 O O . ALA A 1 950 ? -24.781 -17.031 10.828 1 91.12 950 ALA A O 1
ATOM 7554 N N . SER A 1 951 ? -23.281 -18.406 10 1 87.75 951 SER A N 1
ATOM 7555 C CA . SER A 1 951 ? -23.781 -18.469 8.633 1 87.75 951 SER A CA 1
ATOM 7556 C C . SER A 1 951 ? -23.875 -17.078 8.008 1 87.75 951 SER A C 1
ATOM 7558 O O . SER A 1 951 ? -24.906 -16.719 7.43 1 87.75 951 SER A O 1
ATOM 7560 N N . LEU A 1 952 ? -22.891 -16.297 8.328 1 92.12 952 LEU A N 1
ATOM 7561 C CA . LEU A 1 952 ? -22.766 -14.992 7.695 1 92.12 952 LEU A CA 1
ATOM 7562 C C . LEU A 1 952 ? -21.859 -15.062 6.469 1 92.12 952 LEU A C 1
ATOM 7564 O O . LEU A 1 952 ? -21.281 -16.109 6.188 1 92.12 952 LEU A O 1
ATOM 7568 N N . ASN A 1 953 ? -21.844 -14.086 5.578 1 87.62 953 ASN A N 1
ATOM 7569 C CA . ASN A 1 953 ? -20.953 -13.969 4.422 1 87.62 953 ASN A CA 1
ATOM 7570 C C . ASN A 1 953 ? -20.172 -12.664 4.453 1 87.62 953 ASN A C 1
ATOM 7572 O O . ASN A 1 953 ? -20.406 -11.766 3.643 1 87.62 953 ASN A O 1
ATOM 7576 N N . THR A 1 954 ? -19.219 -12.75 5.336 1 90.25 954 THR A N 1
ATOM 7577 C CA . THR A 1 954 ? -18.453 -11.523 5.504 1 90.25 954 THR A CA 1
ATOM 7578 C C . THR A 1 954 ? -17.5 -11.32 4.336 1 90.25 954 THR A C 1
ATOM 7580 O O . THR A 1 954 ? -16.922 -12.289 3.82 1 90.25 954 THR A O 1
ATOM 7583 N N . LEU A 1 955 ? -17.266 -10.102 3.867 1 84.88 955 LEU A N 1
ATOM 7584 C CA . LEU A 1 955 ? -16.422 -9.742 2.736 1 84.88 955 LEU A CA 1
ATOM 7585 C C . LEU A 1 955 ? -15.039 -9.297 3.211 1 84.88 955 LEU A C 1
ATOM 7587 O O . LEU A 1 955 ? -14.148 -9.031 2.396 1 84.88 955 LEU A O 1
ATOM 7591 N N . THR A 1 956 ? -14.859 -9.141 4.551 1 90.56 956 THR A N 1
ATOM 7592 C CA . THR A 1 956 ? -13.609 -8.625 5.094 1 90.56 956 THR A CA 1
ATOM 7593 C C . THR A 1 956 ? -13.141 -9.469 6.277 1 90.56 956 THR A C 1
ATOM 7595 O O . THR A 1 956 ? -13.953 -10.133 6.926 1 90.56 956 THR A O 1
ATOM 7598 N N . ASP A 1 957 ? -11.852 -9.438 6.477 1 89.38 957 ASP A N 1
ATOM 7599 C CA . ASP A 1 957 ? -11.289 -10.156 7.617 1 89.38 957 ASP A CA 1
ATOM 7600 C C . ASP A 1 957 ? -11.016 -9.211 8.781 1 89.38 957 ASP A C 1
ATOM 7602 O O . ASP A 1 957 ? -10.344 -9.578 9.75 1 89.38 957 ASP A O 1
ATOM 7606 N N . ASN A 1 958 ? -11.461 -7.941 8.688 1 90.94 958 ASN A N 1
ATOM 7607 C CA . ASN A 1 958 ? -11.25 -6.996 9.781 1 90.94 958 ASN A CA 1
ATOM 7608 C C . ASN A 1 958 ? -11.977 -7.438 11.047 1 90.94 958 ASN A C 1
ATOM 7610 O O . ASN A 1 958 ? -13.156 -7.777 11.008 1 90.94 958 ASN A O 1
ATOM 7614 N N . CYS A 1 959 ? -11.328 -7.398 12.133 1 89.12 959 CYS A N 1
ATOM 7615 C CA . CYS A 1 959 ? -11.867 -7.91 13.391 1 89.12 959 CYS A CA 1
ATOM 7616 C C . CYS A 1 959 ? -13 -7.031 13.898 1 89.12 959 CYS A C 1
ATOM 7618 O O . CYS A 1 959 ? -14.023 -7.539 14.367 1 89.12 959 CYS A O 1
ATOM 7620 N N . LEU A 1 960 ? -12.898 -5.715 13.828 1 92.31 960 LEU A N 1
ATOM 7621 C CA . LEU A 1 960 ? -13.93 -4.812 14.32 1 92.31 960 LEU A CA 1
ATOM 7622 C C . LEU A 1 960 ? -15.219 -4.969 13.523 1 92.31 960 LEU A C 1
ATOM 7624 O O . LEU A 1 960 ? -16.297 -5.055 14.102 1 92.31 960 LEU A O 1
ATOM 7628 N N . ASN A 1 961 ? -15.102 -5.031 12.219 1 94.69 961 ASN A N 1
ATOM 7629 C CA . ASN A 1 961 ? -16.281 -5.199 11.367 1 94.69 961 ASN A CA 1
ATOM 7630 C C . ASN A 1 961 ? -17.016 -6.492 11.688 1 94.69 961 ASN A C 1
ATOM 7632 O O . ASN A 1 961 ? -18.25 -6.492 11.812 1 94.69 961 ASN A O 1
ATOM 7636 N N . ASN A 1 962 ? -16.281 -7.527 11.797 1 93.94 962 ASN A N 1
ATOM 7637 C CA . ASN A 1 962 ? -16.906 -8.828 12.016 1 93.94 962 ASN A CA 1
ATOM 7638 C C . ASN A 1 962 ? -17.469 -8.945 13.43 1 93.94 962 ASN A C 1
ATOM 7640 O O . ASN A 1 962 ? -18.453 -9.641 13.656 1 93.94 962 ASN A O 1
ATOM 7644 N N . PHE A 1 963 ? -16.844 -8.312 14.422 1 94.75 963 PHE A N 1
ATOM 7645 C CA . PHE A 1 963 ? -17.359 -8.242 15.781 1 94.75 963 PHE A CA 1
ATOM 7646 C C . PHE A 1 963 ? -18.719 -7.551 15.805 1 94.75 963 PHE A C 1
ATOM 7648 O O . PHE A 1 963 ? -19.656 -8.031 16.438 1 94.75 963 PHE A O 1
ATOM 7655 N N . ILE A 1 964 ? -18.828 -6.457 15.109 1 96.81 964 ILE A N 1
ATOM 7656 C CA . ILE A 1 964 ? -20.078 -5.707 15.055 1 96.81 964 ILE A CA 1
ATOM 7657 C C . ILE A 1 964 ? -21.141 -6.523 14.32 1 96.81 964 ILE A C 1
ATOM 7659 O O . ILE A 1 964 ? -22.312 -6.531 14.719 1 96.81 964 ILE A O 1
ATOM 7663 N N . ASP A 1 965 ? -20.766 -7.238 13.281 1 96.31 965 ASP A N 1
ATOM 7664 C CA . ASP A 1 965 ? -21.703 -8.094 12.57 1 96.31 965 ASP A CA 1
ATOM 7665 C C . ASP A 1 965 ? -22.266 -9.188 13.484 1 96.31 965 ASP A C 1
ATOM 7667 O O . ASP A 1 965 ? -23.438 -9.547 13.391 1 96.31 965 ASP A O 1
ATOM 7671 N N . LEU A 1 966 ? -21.406 -9.664 14.32 1 96.5 966 LEU A N 1
ATOM 7672 C CA . LEU A 1 966 ? -21.844 -10.695 15.258 1 96.5 966 LEU A CA 1
ATOM 7673 C C . LEU A 1 966 ? -22.812 -10.125 16.281 1 96.5 966 LEU A C 1
ATOM 7675 O O . LEU A 1 966 ? -23.781 -10.773 16.672 1 96.5 966 LEU A O 1
ATOM 7679 N N . ILE A 1 967 ? -22.547 -8.898 16.812 1 97.81 967 ILE A N 1
ATOM 7680 C CA . ILE A 1 967 ? -23.438 -8.227 17.75 1 97.81 967 ILE A CA 1
ATOM 7681 C C . ILE A 1 967 ? -24.812 -8.031 17.094 1 97.81 967 ILE A C 1
ATOM 7683 O O . ILE A 1 967 ? -25.844 -8.344 17.703 1 97.81 967 ILE A O 1
ATOM 7687 N N . LEU A 1 968 ? -24.828 -7.539 15.883 1 96.56 968 LEU A N 1
ATOM 7688 C CA . LEU A 1 968 ? -26.078 -7.277 15.18 1 96.56 968 LEU A CA 1
ATOM 7689 C C . LEU A 1 968 ? -26.828 -8.578 14.914 1 96.56 968 LEU A C 1
ATOM 7691 O O . LEU A 1 968 ? -28.062 -8.609 14.953 1 96.56 968 LEU A O 1
ATOM 7695 N N . THR A 1 969 ? -26.078 -9.617 14.602 1 96.56 969 THR A N 1
ATOM 7696 C CA . THR A 1 969 ? -26.703 -10.914 14.383 1 96.56 969 THR A CA 1
ATOM 7697 C C . THR A 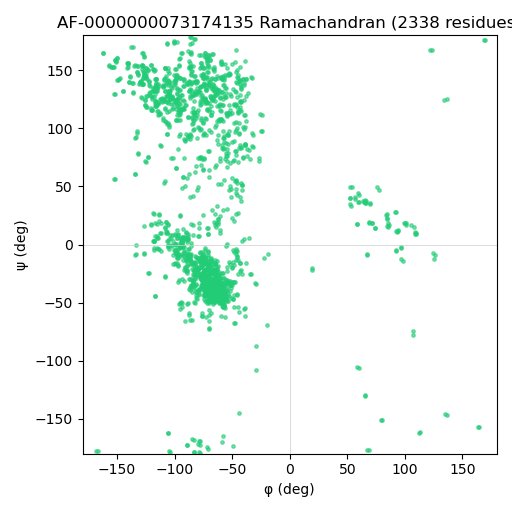1 969 ? -27.438 -11.383 15.633 1 96.56 969 THR A C 1
ATOM 7699 O O . THR A 1 969 ? -28.547 -11.914 15.555 1 96.56 969 THR A O 1
ATOM 7702 N N . ASP A 1 970 ? -26.812 -11.234 16.812 1 96.81 970 ASP A N 1
ATOM 7703 C CA . ASP A 1 970 ? -27.438 -11.609 18.062 1 96.81 970 ASP A CA 1
ATOM 7704 C C . ASP A 1 970 ? -28.672 -10.758 18.344 1 96.81 970 ASP A C 1
ATOM 7706 O O . ASP A 1 970 ? -29.703 -11.273 18.797 1 96.81 970 ASP A O 1
ATOM 7710 N N . ILE A 1 971 ? -28.641 -9.484 18.062 1 96.06 971 ILE A N 1
ATOM 7711 C CA . ILE A 1 971 ? -29.766 -8.57 18.297 1 96.06 971 ILE A CA 1
ATOM 7712 C C . ILE A 1 971 ? -30.906 -8.914 17.359 1 96.06 971 ILE A C 1
ATOM 7714 O O . ILE A 1 971 ? -32.062 -9.055 17.797 1 96.06 971 ILE A O 1
ATOM 7718 N N . PHE A 1 972 ? -30.641 -9.07 16.078 1 93.62 972 PHE A N 1
ATOM 7719 C CA . PHE A 1 972 ? -31.656 -9.344 15.086 1 93.62 972 PHE A CA 1
ATOM 7720 C C . PHE A 1 972 ? -32.281 -10.719 15.32 1 93.62 972 PHE A C 1
ATOM 7722 O O . PHE A 1 972 ? -33.5 -10.898 15.125 1 93.62 972 PHE A O 1
ATOM 7729 N N . GLY A 1 973 ? -31.359 -11.602 15.68 1 93.12 973 GLY A N 1
ATOM 7730 C CA . GLY A 1 973 ? -31.891 -12.914 16.016 1 93.12 973 GLY A CA 1
ATOM 7731 C C . GLY A 1 973 ? -32.875 -12.891 17.172 1 93.12 973 GLY A C 1
ATOM 7732 O O . GLY A 1 973 ? -33.906 -13.562 17.141 1 93.12 973 GLY A O 1
ATOM 7733 N N . HIS A 1 974 ? -32.594 -12.141 18.172 1 93.56 974 HIS A N 1
ATOM 7734 C CA . HIS A 1 974 ? -33.469 -11.992 19.328 1 93.56 974 HIS A CA 1
ATOM 7735 C C . HIS A 1 974 ? -34.781 -11.336 18.938 1 93.56 974 HIS A C 1
ATOM 7737 O O . HIS A 1 974 ? -35.844 -11.781 19.375 1 93.56 974 HIS A O 1
ATOM 7743 N N . VAL A 1 975 ? -34.781 -10.289 18.188 1 91.25 975 VAL A N 1
ATOM 7744 C CA . VAL A 1 975 ? -36 -9.547 17.797 1 91.25 975 VAL A CA 1
ATOM 7745 C C . VAL A 1 975 ? -36.875 -10.43 16.922 1 91.25 975 VAL A C 1
ATOM 7747 O O . VAL A 1 975 ? -38.094 -10.391 17.016 1 91.25 975 VAL A O 1
ATOM 7750 N N . ARG A 1 976 ? -36.281 -11.203 16.094 1 90.44 976 ARG A N 1
ATOM 7751 C CA . ARG A 1 976 ? -37.062 -12.125 15.258 1 90.44 976 ARG A CA 1
ATOM 7752 C C . ARG A 1 976 ? -37.75 -13.188 16.109 1 90.44 976 ARG A C 1
ATOM 7754 O O . ARG A 1 976 ? -38.906 -13.547 15.828 1 90.44 976 ARG A O 1
ATOM 7761 N N . LYS A 1 977 ? -37.031 -13.625 17.094 1 89.31 977 LYS A N 1
ATOM 7762 C CA . LYS A 1 977 ? -37.625 -14.617 17.984 1 89.31 977 LYS A CA 1
ATOM 7763 C C . LYS A 1 977 ? -38.781 -14.023 18.781 1 89.31 977 LYS A C 1
ATOM 7765 O O . LYS A 1 977 ? -39.781 -14.695 19.016 1 89.31 977 LYS A O 1
ATOM 7770 N N . LEU A 1 978 ? -38.656 -12.836 19.234 1 88.75 978 LEU A N 1
ATOM 7771 C CA . LEU A 1 978 ? -39.719 -12.164 19.984 1 88.75 978 LEU A CA 1
ATOM 7772 C C . LEU A 1 978 ? -40.969 -12 19.125 1 88.75 978 LEU A C 1
ATOM 7774 O O . LEU A 1 978 ? -42.094 -12.156 19.609 1 88.75 978 LEU A O 1
ATOM 7778 N N . ARG A 1 979 ? -40.781 -11.609 17.969 1 84.31 979 ARG A N 1
ATOM 7779 C CA . ARG A 1 979 ? -41.906 -11.422 17.078 1 84.31 979 ARG A CA 1
ATOM 7780 C C . ARG A 1 979 ? -42.594 -12.75 16.797 1 84.31 979 ARG A C 1
ATOM 7782 O O . ARG A 1 979 ? -43.844 -12.805 16.672 1 84.31 979 ARG A O 1
ATOM 7789 N N . HIS A 1 980 ? -41.875 -13.742 16.703 1 82.19 980 HIS A N 1
ATOM 7790 C CA . HIS A 1 980 ? -42.438 -15.055 16.453 1 82.19 980 HIS A CA 1
ATOM 7791 C C . HIS A 1 980 ? -43.25 -15.547 17.656 1 82.19 980 HIS A C 1
ATOM 7793 O O . HIS A 1 980 ? -44.281 -16.203 17.484 1 82.19 980 HIS A O 1
ATOM 7799 N N . ASN A 1 981 ? -42.75 -15.344 18.828 1 75.75 981 ASN A N 1
ATOM 7800 C CA . ASN A 1 981 ? -43.406 -15.836 20.031 1 75.75 981 ASN A CA 1
ATOM 7801 C C . ASN A 1 981 ? -44.625 -14.969 20.391 1 75.75 981 ASN A C 1
ATOM 7803 O O . ASN A 1 981 ? -45.594 -15.461 20.938 1 75.75 981 ASN A O 1
ATOM 7807 N N . ASN A 1 982 ? -44.469 -13.734 20.656 1 62.69 982 ASN A N 1
ATOM 7808 C CA . ASN A 1 982 ? -45.531 -12.945 21.281 1 62.69 982 ASN A CA 1
ATOM 7809 C C . ASN A 1 982 ? -46.438 -12.281 20.25 1 62.69 982 ASN A C 1
ATOM 7811 O O . ASN A 1 982 ? -47.312 -11.5 20.609 1 62.69 982 ASN A O 1
ATOM 7815 N N . ASN A 1 983 ? -47 -12.875 19.25 1 48.88 983 ASN A N 1
ATOM 7816 C CA . ASN A 1 983 ? -48 -12.234 18.391 1 48.88 983 ASN A CA 1
ATOM 7817 C C . ASN A 1 983 ? -47.938 -10.711 18.5 1 48.88 983 ASN A C 1
ATOM 7819 O O . ASN A 1 983 ? -48.844 -10.023 18.031 1 48.88 983 ASN A O 1
ATOM 7823 N N . SER A 1 984 ? -47.375 -10 19.609 1 48.28 984 SER A N 1
ATOM 7824 C CA . SER A 1 984 ? -47.438 -8.555 19.781 1 48.28 984 SER A CA 1
ATOM 7825 C C . SER A 1 984 ? -46.312 -7.852 19.047 1 48.28 984 SER A C 1
ATOM 7827 O O . SER A 1 984 ? -45.219 -8.422 18.875 1 48.28 984 SER A O 1
ATOM 7829 N N . SER A 1 985 ? -46.5 -6.926 18.266 1 51.12 985 SER A N 1
ATOM 7830 C CA . SER A 1 985 ? -45.781 -6.031 17.359 1 51.12 985 SER A CA 1
ATOM 7831 C C . SER A 1 985 ? -44.656 -5.297 18.062 1 51.12 985 SER A C 1
ATOM 7833 O O . SER A 1 985 ? -43.969 -4.488 17.438 1 51.12 985 SER A O 1
ATOM 7835 N N . ARG A 1 986 ? -44.438 -5.559 19.469 1 56.22 986 ARG A N 1
ATOM 7836 C CA . ARG A 1 986 ? -43.562 -4.578 20.109 1 56.22 986 ARG A CA 1
ATOM 7837 C C . ARG A 1 986 ? -42.125 -5.047 20.078 1 56.22 986 ARG A C 1
ATOM 7839 O O . ARG A 1 986 ? -41.812 -6.188 20.453 1 56.22 986 ARG A O 1
ATOM 7846 N N . SER A 1 987 ? -41.125 -4.391 19.406 1 73.12 987 SER A N 1
ATOM 7847 C CA . SER A 1 987 ? -39.688 -4.59 19.375 1 73.12 987 SER A CA 1
ATOM 7848 C C . SER A 1 987 ? -39.031 -4.035 20.625 1 73.12 987 SER A C 1
ATOM 7850 O O . SER A 1 987 ? -39.594 -3.172 21.297 1 73.12 987 SER A O 1
ATOM 7852 N N . ARG A 1 988 ? -38.031 -4.777 21.297 1 83.19 988 ARG A N 1
ATOM 7853 C CA . ARG A 1 988 ? -37.25 -4.312 22.438 1 83.19 988 ARG A CA 1
ATOM 7854 C C . ARG A 1 988 ? -36.625 -2.959 22.141 1 83.19 988 ARG A C 1
ATOM 7856 O O . ARG A 1 988 ? -36.094 -2.732 21.047 1 83.19 988 ARG A O 1
ATOM 7863 N N . SER A 1 989 ? -36.844 -2.068 23.078 1 87.88 989 SER A N 1
ATOM 7864 C CA . SER A 1 989 ? -36.188 -0.769 22.969 1 87.88 989 SER A CA 1
ATOM 7865 C C . SER A 1 989 ? -34.688 -0.875 23.25 1 87.88 989 SER A C 1
ATOM 7867 O O . SER A 1 989 ? -34.312 -1.229 24.359 1 87.88 989 SER A O 1
ATOM 7869 N N . LEU A 1 990 ? -33.938 -0.589 22.25 1 92.38 990 LEU A N 1
ATOM 7870 C CA . LEU A 1 990 ? -32.469 -0.712 22.375 1 92.38 990 LEU A CA 1
ATOM 7871 C C . LEU A 1 990 ? -31.781 0.555 21.891 1 92.38 990 LEU A C 1
ATOM 7873 O O . LEU A 1 990 ? -32.219 1.165 20.906 1 92.38 990 LEU A O 1
ATOM 7877 N N . ILE A 1 991 ? -30.75 0.957 22.625 1 94.38 991 ILE A N 1
ATOM 7878 C CA . ILE A 1 991 ? -29.828 2.012 22.203 1 94.38 991 ILE A CA 1
ATOM 7879 C C . ILE A 1 991 ? -28.422 1.445 22.094 1 94.38 991 ILE A C 1
ATOM 7881 O O . ILE A 1 991 ? -28 0.636 22.922 1 94.38 991 ILE A O 1
ATOM 7885 N N . LEU A 1 992 ? -27.797 1.777 21.047 1 97 992 LEU A N 1
ATOM 7886 C CA . LEU A 1 992 ? -26.406 1.386 20.875 1 97 992 LEU A CA 1
ATOM 7887 C C . LEU A 1 992 ? -25.469 2.574 21.094 1 97 992 LEU A C 1
ATOM 7889 O O . LEU A 1 992 ? -25.719 3.666 20.562 1 97 992 LEU A O 1
ATOM 7893 N N . SER A 1 993 ? -24.469 2.436 21.891 1 97.38 993 SER A N 1
ATOM 7894 C CA . SER A 1 993 ? -23.516 3.51 22.156 1 97.38 993 SER A CA 1
ATOM 7895 C C . SER A 1 993 ? -22.094 2.98 22.266 1 97.38 993 SER A C 1
ATOM 7897 O O . SER A 1 993 ? -21.875 1.778 22.422 1 97.38 993 SER A O 1
ATOM 7899 N N . SER A 1 994 ? -21.109 3.82 22.016 1 97.88 994 SER A N 1
ATOM 7900 C CA . SER A 1 994 ? -19.688 3.467 22.125 1 97.88 994 SER A CA 1
ATOM 7901 C C . SER A 1 994 ? -18.828 4.707 22.344 1 97.88 994 SER A C 1
ATOM 7903 O O . SER A 1 994 ? -19.234 5.816 22 1 97.88 994 SER A O 1
ATOM 7905 N N . ASP A 1 995 ? -17.719 4.512 22.953 1 96.38 995 ASP A N 1
ATOM 7906 C CA . ASP A 1 995 ? -16.719 5.57 23.125 1 96.38 995 ASP A CA 1
ATOM 7907 C C . ASP A 1 995 ? -15.797 5.664 21.906 1 96.38 995 ASP A C 1
ATOM 7909 O O . ASP A 1 995 ? -15.031 6.617 21.781 1 96.38 995 ASP A O 1
ATOM 7913 N N . ASN A 1 996 ? -15.82 4.664 21.062 1 95.44 996 ASN A N 1
ATOM 7914 C CA . ASN A 1 996 ? -15.031 4.609 19.844 1 95.44 996 ASN A CA 1
ATOM 7915 C C . ASN A 1 996 ? -15.836 5.094 18.641 1 95.44 996 ASN A C 1
ATOM 7917 O O . ASN A 1 996 ? -16.859 4.508 18.297 1 95.44 996 ASN A O 1
ATOM 7921 N N . SER A 1 997 ? -15.344 6.121 18 1 95.56 997 SER A N 1
ATOM 7922 C CA . SER A 1 997 ? -16.047 6.734 16.875 1 95.56 997 SER A CA 1
ATOM 7923 C C . SER A 1 997 ? -16.203 5.75 15.719 1 95.56 997 SER A C 1
ATOM 7925 O O . SER A 1 997 ? -17.219 5.762 15.023 1 95.56 997 SER A O 1
ATOM 7927 N N . SER A 1 998 ? -15.219 4.867 15.461 1 94.88 998 SER A N 1
ATOM 7928 C CA . SER A 1 998 ? -15.297 3.912 14.359 1 94.88 998 SER A CA 1
ATOM 7929 C C . SER A 1 998 ? -16.422 2.908 14.578 1 94.88 998 SER A C 1
ATOM 7931 O O . SER A 1 998 ? -17.094 2.5 13.617 1 94.88 998 SER A O 1
ATOM 7933 N N . VAL A 1 999 ? -16.625 2.5 15.805 1 97.12 999 VAL A N 1
ATOM 7934 C CA . VAL A 1 999 ? -17.688 1.567 16.125 1 97.12 999 VAL A CA 1
ATOM 7935 C C . VAL A 1 999 ? -19.047 2.207 15.812 1 97.12 999 VAL A C 1
ATOM 7937 O O . VAL A 1 999 ? -19.906 1.568 15.211 1 97.12 999 VAL A O 1
ATOM 7940 N N . CYS A 1 1000 ? -19.172 3.496 16.203 1 97.12 1000 CYS A N 1
ATOM 7941 C CA . CYS A 1 1000 ? -20.438 4.203 15.977 1 97.12 1000 CYS A CA 1
ATOM 7942 C C . CYS A 1 1000 ? -20.719 4.348 14.492 1 97.12 1000 CYS A C 1
ATOM 7944 O O . CYS A 1 1000 ? -21.859 4.195 14.047 1 97.12 1000 CYS A O 1
ATOM 7946 N N . THR A 1 1001 ? -19.703 4.641 13.719 1 95.19 1001 THR A N 1
ATOM 7947 C CA . THR A 1 1001 ? -19.859 4.785 12.281 1 95.19 1001 THR A CA 1
ATOM 7948 C C . THR A 1 1001 ? -20.328 3.475 11.656 1 95.19 1001 THR A C 1
ATOM 7950 O O . THR A 1 1001 ? -21.281 3.469 10.867 1 95.19 1001 THR A O 1
ATOM 7953 N N . ILE A 1 1002 ? -19.703 2.385 12.008 1 96.06 1002 ILE A N 1
ATOM 7954 C CA . ILE A 1 1002 ? -20.016 1.085 11.43 1 96.06 1002 ILE A CA 1
ATOM 7955 C C . ILE A 1 1002 ? -21.422 0.669 11.836 1 96.06 1002 ILE A C 1
ATOM 7957 O O . ILE A 1 1002 ? -22.219 0.199 11.008 1 96.06 1002 ILE A O 1
ATOM 7961 N N . LEU A 1 1003 ? -21.766 0.884 13.094 1 96.06 1003 LEU A N 1
ATOM 7962 C CA . LEU A 1 1003 ? -23.094 0.516 13.602 1 96.06 1003 LEU A CA 1
ATOM 7963 C C . LEU A 1 1003 ? -24.188 1.286 12.867 1 96.06 1003 LEU A C 1
ATOM 7965 O O . LEU A 1 1003 ? -25.219 0.715 12.5 1 96.06 1003 LEU A O 1
ATOM 7969 N N . ASN A 1 1004 ? -23.906 2.525 12.703 1 93.62 1004 ASN A N 1
ATOM 7970 C CA . ASN A 1 1004 ? -24.922 3.379 12.094 1 93.62 1004 ASN A CA 1
ATOM 7971 C C . ASN A 1 1004 ? -25.141 3.027 10.625 1 93.62 1004 ASN A C 1
ATOM 7973 O O . ASN A 1 1004 ? -26.281 3.02 10.148 1 93.62 1004 ASN A O 1
ATOM 7977 N N . TRP A 1 1005 ? -24.172 2.709 9.93 1 92.31 1005 TRP A N 1
ATOM 7978 C CA . TRP A 1 1005 ? -24.266 2.453 8.5 1 92.31 1005 TRP A CA 1
ATOM 7979 C C . TRP A 1 1005 ? -24.812 1.057 8.227 1 92.31 1005 TRP A C 1
ATOM 7981 O O . TRP A 1 1005 ? -25.328 0.782 7.141 1 92.31 1005 TRP A O 1
ATOM 7991 N N . LYS A 1 1006 ? -24.734 0.177 9.148 1 93.5 1006 LYS A N 1
ATOM 7992 C CA . LYS A 1 1006 ? -25.125 -1.209 8.906 1 93.5 1006 LYS A CA 1
ATOM 7993 C C . LYS A 1 1006 ? -26.609 -1.419 9.203 1 93.5 1006 LYS A C 1
ATOM 7995 O O . LYS A 1 1006 ? -27.203 -2.395 8.75 1 93.5 1006 LYS A O 1
ATOM 8000 N N . GLN A 1 1007 ? -27.156 -0.502 10.102 1 89.56 1007 GLN A N 1
ATOM 8001 C CA . GLN A 1 1007 ? -28.562 -0.73 10.453 1 89.56 1007 GLN A CA 1
ATOM 8002 C C . GLN A 1 1007 ? -29.281 0.587 10.719 1 89.56 1007 GLN A C 1
ATOM 8004 O O . GLN A 1 1007 ? -28.688 1.523 11.266 1 89.56 1007 GLN A O 1
ATOM 8009 N N . PRO A 1 1008 ? -30.516 0.645 10.32 1 86.25 1008 PRO A N 1
ATOM 8010 C CA . PRO A 1 1008 ? -31.328 1.832 10.578 1 86.25 1008 PRO A CA 1
ATOM 8011 C C . PRO A 1 1008 ? -32.312 1.634 11.734 1 86.25 1008 PRO A C 1
ATOM 8013 O O . PRO A 1 1008 ? -33.031 2.566 12.109 1 86.25 1008 PRO A O 1
ATOM 8016 N N . ASN A 1 1009 ? -32.375 0.487 12.383 1 87 1009 ASN A N 1
ATOM 8017 C CA . ASN A 1 1009 ? -33.438 0.129 13.32 1 87 1009 ASN A CA 1
ATOM 8018 C C . ASN A 1 1009 ? -33.188 0.734 14.703 1 87 1009 ASN A C 1
ATOM 8020 O O . ASN A 1 1009 ? -34.125 1.087 15.406 1 87 1009 ASN A O 1
ATOM 8024 N N . TYR A 1 1010 ? -31.984 0.841 15.117 1 91.44 1010 TYR A N 1
ATOM 8025 C CA . TYR A 1 1010 ? -31.672 1.303 16.469 1 91.44 1010 TYR A CA 1
ATOM 8026 C C . TYR A 1 1010 ? -30.781 2.537 16.422 1 91.44 1010 TYR A C 1
ATOM 8028 O O . TYR A 1 1010 ? -29.875 2.629 15.602 1 91.44 1010 TYR A O 1
ATOM 8036 N N . PRO A 1 1011 ? -31.016 3.479 17.281 1 91.69 1011 PRO A N 1
ATOM 8037 C CA . PRO A 1 1011 ? -30.188 4.688 17.312 1 91.69 1011 PRO A CA 1
ATOM 8038 C C . PRO A 1 1011 ? -28.781 4.434 17.859 1 91.69 1011 PRO A C 1
ATOM 8040 O O . PRO A 1 1011 ? -28.609 3.553 18.703 1 91.69 1011 PRO A O 1
ATOM 8043 N N . VAL A 1 1012 ? -27.859 5.207 17.453 1 95.31 1012 VAL A N 1
ATOM 8044 C CA . VAL A 1 1012 ? -26.469 5.098 17.875 1 95.31 1012 VAL A CA 1
ATOM 8045 C C . VAL A 1 1012 ? -26.031 6.402 18.516 1 95.31 1012 VAL A C 1
ATOM 8047 O O . VAL A 1 1012 ? -26.281 7.488 17.984 1 95.31 1012 VAL A O 1
ATOM 8050 N N . PHE A 1 1013 ? -25.422 6.363 19.672 1 96.06 1013 PHE A N 1
ATOM 8051 C CA . PHE A 1 1013 ? -24.906 7.512 20.406 1 96.06 1013 PHE A CA 1
ATOM 8052 C C . PHE A 1 1013 ? -23.391 7.445 20.531 1 96.06 1013 PHE A C 1
ATOM 8054 O O . PHE A 1 1013 ? -22.828 6.371 20.75 1 96.06 1013 PHE A O 1
ATOM 8061 N N . TYR A 1 1014 ? -22.75 8.57 20.281 1 97.5 1014 TYR A N 1
ATOM 8062 C CA . TYR A 1 1014 ? -21.328 8.68 20.547 1 97.5 1014 TYR A CA 1
ATOM 8063 C C . TYR A 1 1014 ? -21.062 9.258 21.938 1 97.5 1014 TYR A C 1
ATOM 8065 O O . TYR A 1 1014 ? -21.609 10.305 22.297 1 97.5 1014 TYR A O 1
ATOM 8073 N N . ASN A 1 1015 ? -20.234 8.57 22.703 1 96.75 1015 ASN A N 1
ATOM 8074 C CA . ASN A 1 1015 ? -19.922 9.008 24.062 1 96.75 1015 ASN A CA 1
ATOM 8075 C C . ASN A 1 1015 ? -18.609 9.797 24.109 1 96.75 1015 ASN A C 1
ATOM 8077 O O . ASN A 1 1015 ? -17.547 9.25 23.859 1 96.75 1015 ASN A O 1
ATOM 8081 N N . LEU A 1 1016 ? -18.719 11.047 24.422 1 96.5 1016 LEU A N 1
ATOM 8082 C CA . LEU A 1 1016 ? -17.516 11.836 24.656 1 96.5 1016 LEU A CA 1
ATOM 8083 C C . LEU A 1 1016 ? -16.938 11.578 26.031 1 96.5 1016 LEU A C 1
ATOM 8085 O O . LEU A 1 1016 ? -17.391 12.172 27.016 1 96.5 1016 LEU A O 1
ATOM 8089 N N . ASN A 1 1017 ? -15.898 10.75 26.094 1 92.88 1017 ASN A N 1
ATOM 8090 C CA . ASN A 1 1017 ? -15.359 10.289 27.375 1 92.88 1017 ASN A CA 1
ATOM 8091 C C . ASN A 1 1017 ? -13.898 10.688 27.531 1 92.88 1017 ASN A C 1
ATOM 8093 O O . ASN A 1 1017 ? -13.195 10.156 28.406 1 92.88 1017 ASN A O 1
ATOM 8097 N N . GLY A 1 1018 ? -13.43 11.625 26.766 1 93.94 1018 GLY A N 1
ATOM 8098 C CA . GLY A 1 1018 ? -12.023 11.969 26.797 1 93.94 1018 GLY A CA 1
ATOM 8099 C C . GLY A 1 1018 ? -11.688 13.023 27.844 1 93.94 1018 GLY A C 1
ATOM 8100 O O . GLY A 1 1018 ? -10.516 13.391 28 1 93.94 1018 GLY A O 1
ATOM 8101 N N . VAL A 1 1019 ? -12.648 13.578 28.562 1 94.44 1019 VAL A N 1
ATOM 8102 C CA . VAL A 1 1019 ? -12.445 14.578 29.609 1 94.44 1019 VAL A CA 1
ATOM 8103 C C . VAL A 1 1019 ? -13.109 14.109 30.906 1 94.44 1019 VAL A C 1
ATOM 8105 O O . VAL A 1 1019 ? -14.297 13.773 30.922 1 94.44 1019 VAL A O 1
ATOM 8108 N N . LYS A 1 1020 ? -12.391 14.031 31.938 1 91.75 1020 LYS A N 1
ATOM 8109 C CA . LYS A 1 1020 ? -12.914 13.625 33.219 1 91.75 1020 LYS A CA 1
ATOM 8110 C C . LYS A 1 1020 ? -12.547 14.633 34.312 1 91.75 1020 LYS A C 1
ATOM 8112 O O . LYS A 1 1020 ? -11.602 15.406 34.156 1 91.75 1020 LYS A O 1
ATOM 8117 N N . TYR A 1 1021 ? -13.328 14.688 35.344 1 92 1021 TYR A N 1
ATOM 8118 C CA . TYR A 1 1021 ? -13.117 15.617 36.438 1 92 1021 TYR A CA 1
ATOM 8119 C C . TYR A 1 1021 ? -12.594 14.883 37.656 1 92 1021 TYR A C 1
ATOM 8121 O O . TYR A 1 1021 ? -13.117 13.828 38.031 1 92 1021 TYR A O 1
ATOM 8129 N N . SER A 1 1022 ? -11.516 15.398 38.156 1 88.81 1022 SER A N 1
ATOM 8130 C CA . SER A 1 1022 ? -10.969 14.867 39.406 1 88.81 1022 SER A CA 1
ATOM 8131 C C . SER A 1 1022 ? -11.43 15.688 40.594 1 88.81 1022 SER A C 1
ATOM 8133 O O . SER A 1 1022 ? -11.07 16.859 40.75 1 88.81 1022 SER A O 1
ATOM 8135 N N . GLY A 1 1023 ? -12.195 15.148 41.562 1 85.31 1023 GLY A N 1
ATOM 8136 C CA . GLY A 1 1023 ? -12.641 15.836 42.781 1 85.31 1023 GLY A CA 1
ATOM 8137 C C . GLY A 1 1023 ? -11.508 16.156 43.719 1 85.31 1023 GLY A C 1
ATOM 8138 O O . GLY A 1 1023 ? -11.539 17.188 44.406 1 85.31 1023 GLY A O 1
ATOM 8139 N N . GLN A 1 1024 ? -10.539 15.297 43.719 1 85.5 1024 GLN A N 1
ATOM 8140 C CA . GLN A 1 1024 ? -9.414 15.492 44.625 1 85.5 1024 GLN A CA 1
ATOM 8141 C C . GLN A 1 1024 ? -8.586 16.703 44.219 1 85.5 1024 GLN A C 1
ATOM 8143 O O . GLN A 1 1024 ? -8.195 17.516 45.062 1 85.5 1024 GLN A O 1
ATOM 8148 N N . GLN A 1 1025 ? -8.367 16.859 43 1 87.19 1025 GLN A N 1
ATOM 8149 C CA . GLN A 1 1025 ? -7.535 17.953 42.5 1 87.19 1025 GLN A CA 1
ATOM 8150 C C . GLN A 1 1025 ? -8.398 19.125 42.031 1 87.19 1025 GLN A C 1
ATOM 8152 O O . GLN A 1 1025 ? -7.883 20.219 41.781 1 87.19 1025 GLN A O 1
ATOM 8157 N N . ASP A 1 1026 ? -9.664 18.906 42 1 88 1026 ASP A N 1
ATOM 8158 C CA . ASP A 1 1026 ? -10.602 19.922 41.531 1 88 1026 ASP A CA 1
ATOM 8159 C C . ASP A 1 1026 ? -10.203 20.453 40.156 1 88 1026 ASP A C 1
ATOM 8161 O O . ASP A 1 1026 ? -10.086 21.672 39.969 1 88 1026 ASP A O 1
ATOM 8165 N N . SER A 1 1027 ? -9.758 19.578 39.312 1 92.75 1027 SER A N 1
ATOM 8166 C CA . SER A 1 1027 ? -9.344 19.906 37.938 1 92.75 1027 SER A CA 1
ATOM 8167 C C . SER A 1 1027 ? -9.781 18.828 36.969 1 92.75 1027 SER A C 1
ATOM 8169 O O . SER A 1 1027 ? -10.102 17.719 37.375 1 92.75 1027 SER A O 1
ATOM 8171 N N . PHE A 1 1028 ? -9.898 19.25 35.781 1 94 1028 PHE A N 1
ATOM 8172 C CA . PHE A 1 1028 ? -10.188 18.297 34.719 1 94 1028 PHE A CA 1
ATOM 8173 C C . PHE A 1 1028 ? -8.906 17.672 34.188 1 94 1028 PHE A C 1
ATOM 8175 O O . PHE A 1 1028 ? -7.836 18.281 34.25 1 94 1028 PHE A O 1
ATOM 8182 N N . TYR A 1 1029 ? -8.969 16.469 33.812 1 93 1029 TYR A N 1
ATOM 8183 C CA . TYR A 1 1029 ? -7.816 15.82 33.188 1 93 1029 TYR A CA 1
ATOM 8184 C C . TYR A 1 1029 ? -8.219 15.086 31.906 1 93 1029 TYR A C 1
ATOM 8186 O O . TYR A 1 1029 ? -9.391 14.75 31.719 1 93 1029 TYR A O 1
ATOM 8194 N N . GLU A 1 1030 ? -7.273 14.969 31.062 1 92.5 1030 GLU A N 1
ATOM 8195 C CA . GLU A 1 1030 ? -7.492 14.344 29.75 1 92.5 1030 GLU A CA 1
ATOM 8196 C C . GLU A 1 1030 ? -7.301 12.836 29.828 1 92.5 1030 GLU A C 1
ATOM 8198 O O . GLU A 1 1030 ? -6.41 12.352 30.531 1 92.5 1030 GLU A O 1
ATOM 8203 N N . CYS A 1 1031 ? -8.156 12.094 29.141 1 93.31 1031 CYS A N 1
ATOM 8204 C CA . CYS A 1 1031 ? -8.055 10.648 28.953 1 93.31 1031 CYS A CA 1
ATOM 8205 C C . CYS A 1 1031 ? -8.344 10.258 27.5 1 93.31 1031 CYS A C 1
ATOM 8207 O O . CYS A 1 1031 ? -8.664 11.117 26.688 1 93.31 1031 CYS A O 1
ATOM 8209 N N . THR A 1 1032 ? -8.094 9.016 27.156 1 92.56 1032 THR A N 1
ATOM 8210 C CA . THR A 1 1032 ? -8.406 8.516 25.828 1 92.56 1032 THR A CA 1
ATOM 8211 C C . THR A 1 1032 ? -9.898 8.219 25.703 1 92.56 1032 THR A C 1
ATOM 8213 O O . THR A 1 1032 ? -10.672 8.461 26.625 1 92.56 1032 THR A O 1
ATOM 8216 N N . ALA A 1 1033 ? -10.336 7.738 24.547 1 92.19 1033 ALA A N 1
ATOM 8217 C CA . ALA A 1 1033 ? -11.75 7.465 24.281 1 92.19 1033 ALA A CA 1
ATOM 8218 C C . ALA A 1 1033 ? -12.312 6.473 25.297 1 92.19 1033 ALA A C 1
ATOM 8220 O O . ALA A 1 1033 ? -13.406 6.672 25.828 1 92.19 1033 ALA A O 1
ATOM 8221 N N . ASN A 1 1034 ? -11.516 5.422 25.625 1 90.5 1034 ASN A N 1
ATOM 8222 C CA . ASN A 1 1034 ? -11.992 4.398 26.562 1 90.5 1034 ASN A CA 1
ATOM 8223 C C . ASN A 1 1034 ? -11.492 4.652 27.984 1 90.5 1034 ASN A C 1
ATOM 8225 O O . ASN A 1 1034 ? -11.562 3.766 28.828 1 90.5 1034 ASN A O 1
ATOM 8229 N N . GLY A 1 1035 ? -10.875 5.805 28.266 1 89.06 1035 GLY A N 1
ATOM 8230 C CA . GLY A 1 1035 ? -10.625 6.246 29.625 1 89.06 1035 GLY A CA 1
ATOM 8231 C C . GLY A 1 1035 ? -9.211 5.973 30.094 1 89.06 1035 GLY A C 1
ATOM 8232 O O . GLY A 1 1035 ? -8.93 6.012 31.297 1 89.06 1035 GLY A O 1
ATOM 8233 N N . PHE A 1 1036 ? -8.297 5.754 29.266 1 89.81 1036 PHE A N 1
ATOM 8234 C CA . PHE A 1 1036 ? -6.906 5.57 29.672 1 89.81 1036 PHE A CA 1
ATOM 8235 C C . PHE A 1 1036 ? -6.23 6.914 29.906 1 89.81 1036 PHE A C 1
ATOM 8237 O O . PHE A 1 1036 ? -6.41 7.855 29.125 1 89.81 1036 PHE A O 1
ATOM 8244 N N . SER A 1 1037 ? -5.484 6.918 30.906 1 87.81 1037 SER A N 1
ATOM 8245 C CA . SER A 1 1037 ? -4.84 8.172 31.266 1 87.81 1037 SER A CA 1
ATOM 8246 C C . SER A 1 1037 ? -3.746 8.547 30.266 1 87.81 1037 SER A C 1
ATOM 8248 O O . SER A 1 1037 ? -3.025 7.672 29.781 1 87.81 1037 SER A O 1
ATOM 8250 N N . LYS A 1 1038 ? -3.559 9.82 30.078 1 85.56 1038 LYS A N 1
ATOM 8251 C CA . LYS A 1 1038 ? -2.533 10.281 29.141 1 85.56 1038 LYS A CA 1
ATOM 8252 C C . LYS A 1 1038 ? -1.136 10.086 29.719 1 85.56 1038 LYS A C 1
ATOM 8254 O O . LYS A 1 1038 ? -0.153 10.016 28.984 1 85.56 1038 LYS A O 1
ATOM 8259 N N . HIS A 1 1039 ? -1.088 9.875 30.984 1 80.69 1039 HIS A N 1
ATOM 8260 C CA . HIS A 1 1039 ? 0.198 9.656 31.641 1 80.69 1039 HIS A CA 1
ATOM 8261 C C . HIS A 1 1039 ? 0.723 8.25 31.359 1 80.69 1039 HIS A C 1
ATOM 8263 O O . HIS A 1 1039 ? 1.925 8 31.469 1 80.69 1039 HIS A O 1
ATOM 8269 N N . ASP A 1 1040 ? -0.208 7.426 30.969 1 80.5 1040 ASP A N 1
ATOM 8270 C CA . ASP A 1 1040 ? 0.178 6.039 30.703 1 80.5 1040 ASP A CA 1
ATOM 8271 C C . ASP A 1 1040 ? 0.59 5.844 29.25 1 80.5 1040 ASP A C 1
ATOM 8273 O O . ASP A 1 1040 ? 0.82 4.715 28.812 1 80.5 1040 ASP A O 1
ATOM 8277 N N . ARG A 1 1041 ? 0.722 6.91 28.578 1 81.5 1041 ARG A N 1
ATOM 8278 C CA . ARG A 1 1041 ? 1.129 6.812 27.188 1 81.5 1041 ARG A CA 1
ATOM 8279 C C . ARG A 1 1041 ? 2.578 6.348 27.062 1 81.5 1041 ARG A C 1
ATOM 8281 O O . ARG A 1 1041 ? 3.436 6.773 27.844 1 81.5 1041 ARG A O 1
ATOM 8288 N N . ILE A 1 1042 ? 2.785 5.48 26.078 1 80.69 1042 ILE A N 1
ATOM 8289 C CA . ILE A 1 1042 ? 4.121 4.93 25.859 1 80.69 1042 ILE A CA 1
ATOM 8290 C C . ILE A 1 1042 ? 5.059 6.031 25.375 1 80.69 1042 ILE A C 1
ATOM 8292 O O . ILE A 1 1042 ? 4.719 6.781 24.453 1 80.69 1042 ILE A O 1
ATOM 8296 N N . ASN A 1 1043 ? 6.148 6.242 25.984 1 76.94 1043 ASN A N 1
ATOM 8297 C CA . ASN A 1 1043 ? 7.16 7.223 25.609 1 76.94 1043 ASN A CA 1
ATOM 8298 C C . ASN A 1 1043 ? 8.086 6.676 24.516 1 76.94 1043 ASN A C 1
ATOM 8300 O O . ASN A 1 1043 ? 8.82 5.715 24.75 1 76.94 1043 ASN A O 1
ATOM 8304 N N . LEU A 1 1044 ? 8.062 7.23 23.328 1 70.56 1044 LEU A N 1
ATOM 8305 C CA . LEU A 1 1044 ? 8.875 6.734 22.219 1 70.56 1044 LEU A CA 1
ATOM 8306 C C . LEU A 1 1044 ? 10.219 7.449 22.172 1 70.56 1044 LEU A C 1
ATOM 8308 O O . LEU A 1 1044 ? 11.094 7.086 21.375 1 70.56 1044 LEU A O 1
ATOM 8312 N N . GLN A 1 1045 ? 10.516 8.805 22.781 1 61 1045 GLN A N 1
ATOM 8313 C CA . GLN A 1 1045 ? 11.57 9.789 22.562 1 61 1045 GLN A CA 1
ATOM 8314 C C . GLN A 1 1045 ? 12.953 9.18 22.812 1 61 1045 GLN A C 1
ATOM 8316 O O . GLN A 1 1045 ? 13.148 8.445 23.781 1 61 1045 GLN A O 1
ATOM 8321 N N . THR A 1 1046 ? 13.578 8.773 21.688 1 52.47 1046 THR A N 1
ATOM 8322 C CA . THR A 1 1046 ? 15.031 8.602 21.656 1 52.47 1046 THR A CA 1
ATOM 8323 C C . THR A 1 1046 ? 15.727 9.836 22.219 1 52.47 1046 THR A C 1
ATOM 8325 O O . THR A 1 1046 ? 15.18 10.938 22.203 1 52.47 1046 THR A O 1
ATOM 8328 N N . SER A 1 1047 ? 16.688 9.82 23.062 1 45.62 1047 SER A N 1
ATOM 8329 C CA . SER A 1 1047 ? 17.547 10.867 23.609 1 45.62 1047 SER A CA 1
ATOM 8330 C C . SER A 1 1047 ? 17.844 11.938 22.547 1 45.62 1047 SER A C 1
ATOM 8332 O O . SER A 1 1047 ? 18.266 13.039 22.891 1 45.62 1047 SER A O 1
ATOM 8334 N N . GLY A 1 1048 ? 17.25 11.969 21.219 1 44.03 1048 GLY A N 1
ATOM 8335 C CA . GLY A 1 1048 ? 17.453 12.922 20.125 1 44.03 1048 GLY A CA 1
ATOM 8336 C C . GLY A 1 1048 ? 16.172 13.383 19.484 1 44.03 1048 GLY A C 1
ATOM 8337 O O . GLY A 1 1048 ? 16.188 14.07 18.453 1 44.03 1048 GLY A O 1
ATOM 8338 N N . ALA A 1 1049 ? 15.172 12.969 19.875 1 44.91 1049 ALA A N 1
ATOM 8339 C CA . ALA A 1 1049 ? 13.82 13.219 19.375 1 44.91 1049 ALA A CA 1
ATOM 8340 C C . ALA A 1 1049 ? 13.438 14.68 19.562 1 44.91 1049 ALA A C 1
ATOM 8342 O O . ALA A 1 1049 ? 12.727 15.25 18.719 1 44.91 1049 ALA A O 1
ATOM 8343 N N . GLU A 1 1050 ? 13.711 15.242 20.688 1 44.38 1050 GLU A N 1
ATOM 8344 C CA . GLU A 1 1050 ? 13.531 16.688 20.828 1 44.38 1050 GLU A CA 1
ATOM 8345 C C . GLU A 1 1050 ? 14.172 17.438 19.672 1 44.38 1050 GLU A C 1
ATOM 8347 O O . GLU A 1 1050 ? 13.602 18.406 19.156 1 44.38 1050 GLU A O 1
ATOM 8352 N N . GLU A 1 1051 ? 15.305 17.016 19.359 1 46.41 1051 GLU A N 1
ATOM 8353 C CA . GLU A 1 1051 ? 16 17.656 18.25 1 46.41 1051 GLU A CA 1
ATOM 8354 C C . GLU A 1 1051 ? 15.273 17.406 16.922 1 46.41 1051 GLU A C 1
ATOM 8356 O O . GLU A 1 1051 ? 15.203 18.297 16.062 1 46.41 1051 GLU A O 1
ATOM 8361 N N . LEU A 1 1052 ? 14.773 16.234 16.719 1 46.5 1052 LEU A N 1
ATOM 8362 C CA . LEU A 1 1052 ? 14.031 15.922 15.492 1 46.5 1052 LEU A CA 1
ATOM 8363 C C . LEU A 1 1052 ? 12.703 16.672 15.453 1 46.5 1052 LEU A C 1
ATOM 8365 O O . LEU A 1 1052 ? 12.281 17.141 14.398 1 46.5 1052 LEU A O 1
ATOM 8369 N N . GLU A 1 1053 ? 11.93 16.766 16.562 1 46.56 1053 GLU A N 1
ATOM 8370 C CA . GLU A 1 1053 ? 10.75 17.609 16.656 1 46.56 1053 GLU A CA 1
ATOM 8371 C C . GLU A 1 1053 ? 11.094 19.078 16.391 1 46.56 1053 GLU A C 1
ATOM 8373 O O . GLU A 1 1053 ? 10.344 19.797 15.742 1 46.56 1053 GLU A O 1
ATOM 8378 N N . LYS A 1 1054 ? 12.211 19.609 16.906 1 47.56 1054 LYS A N 1
ATOM 8379 C CA . LYS A 1 1054 ? 12.711 20.938 16.609 1 47.56 1054 LYS A CA 1
ATOM 8380 C C . LYS A 1 1054 ? 13 21.094 15.117 1 47.56 1054 LYS A C 1
ATOM 8382 O O . LYS A 1 1054 ? 12.688 22.109 14.516 1 47.56 1054 LYS A O 1
ATOM 8387 N N . LYS A 1 1055 ? 13.547 20.031 14.57 1 47.84 1055 LYS A N 1
ATOM 8388 C CA . LYS A 1 1055 ? 13.852 20.062 13.141 1 47.84 1055 LYS A CA 1
ATOM 8389 C C . LYS A 1 1055 ? 12.57 19.984 12.312 1 47.84 1055 LYS A C 1
ATOM 8391 O O . LYS A 1 1055 ? 12.453 20.656 11.281 1 47.84 1055 LYS A O 1
ATOM 8396 N N . ARG A 1 1056 ? 11.594 19.094 12.664 1 46.47 1056 ARG A N 1
ATOM 8397 C CA . ARG A 1 1056 ? 10.289 19.094 12 1 46.47 1056 ARG A CA 1
ATOM 8398 C C . ARG A 1 1056 ? 9.617 20.453 12.125 1 46.47 1056 ARG A C 1
ATOM 8400 O O . ARG A 1 1056 ? 9.008 20.938 11.172 1 46.47 1056 ARG A O 1
ATOM 8407 N N . GLN A 1 1057 ? 9.602 21 13.375 1 45.91 1057 GLN A N 1
ATOM 8408 C CA . GLN A 1 1057 ? 9.078 22.344 13.562 1 45.91 1057 GLN A CA 1
ATOM 8409 C C . GLN A 1 1057 ? 9.828 23.359 12.703 1 45.91 1057 GLN A C 1
ATOM 8411 O O . GLN A 1 1057 ? 9.234 24.297 12.172 1 45.91 1057 GLN A O 1
ATOM 8416 N N . GLN A 1 1058 ? 11.117 23.172 12.641 1 46.09 1058 GLN A N 1
ATOM 8417 C CA . GLN A 1 1058 ? 11.906 24.047 11.773 1 46.09 1058 GLN A CA 1
ATOM 8418 C C . GLN A 1 1058 ? 11.57 23.797 10.305 1 46.09 1058 GLN A C 1
ATOM 8420 O O . GLN A 1 1058 ? 11.523 24.734 9.508 1 46.09 1058 GLN A O 1
ATOM 8425 N N . ASP A 1 1059 ? 11.406 22.516 9.961 1 46.75 1059 ASP A N 1
ATOM 8426 C CA . ASP A 1 1059 ? 11.031 22.203 8.586 1 46.75 1059 ASP A CA 1
ATOM 8427 C C . ASP A 1 1059 ? 9.609 22.672 8.281 1 46.75 1059 ASP A C 1
ATOM 8429 O O . ASP A 1 1059 ? 9.328 23.125 7.168 1 46.75 1059 ASP A O 1
ATOM 8433 N N . ASP A 1 1060 ? 8.695 22.484 9.219 1 45.88 1060 ASP A N 1
ATOM 8434 C CA . ASP A 1 1060 ? 7.363 23.062 9.086 1 45.88 1060 ASP A CA 1
ATOM 8435 C C . ASP A 1 1060 ? 7.434 24.594 8.977 1 45.88 1060 ASP A C 1
ATOM 8437 O O . ASP A 1 1060 ? 6.625 25.203 8.273 1 45.88 1060 ASP A O 1
ATOM 8441 N N . HIS A 1 1061 ? 8.32 25.266 9.812 1 43.66 1061 HIS A N 1
ATOM 8442 C CA . HIS A 1 1061 ? 8.531 26.703 9.617 1 43.66 1061 HIS A CA 1
ATOM 8443 C C . HIS A 1 1061 ? 8.992 27 8.195 1 43.66 1061 HIS A C 1
ATOM 8445 O O . HIS A 1 1061 ? 8.68 28.062 7.652 1 43.66 1061 HIS A O 1
ATOM 8451 N N . ARG A 1 1062 ? 9.906 26.266 7.73 1 42.72 1062 ARG A N 1
ATOM 8452 C CA . ARG A 1 1062 ? 10.414 26.516 6.387 1 42.72 1062 ARG A CA 1
ATOM 8453 C C . ARG A 1 1062 ? 9.297 26.453 5.355 1 42.72 1062 ARG A C 1
ATOM 8455 O O . ARG A 1 1062 ? 9.367 27.094 4.309 1 42.72 1062 ARG A O 1
ATOM 8462 N N . ASN A 1 1063 ? 8.336 25.547 5.617 1 45.28 1063 ASN A N 1
ATOM 8463 C CA . ASN A 1 1063 ? 7.324 25.438 4.57 1 45.28 1063 ASN A CA 1
ATOM 8464 C C . ASN A 1 1063 ? 6.305 26.578 4.656 1 45.28 1063 ASN A C 1
ATOM 8466 O O . ASN A 1 1063 ? 5.164 26.438 4.211 1 45.28 1063 ASN A O 1
ATOM 8470 N N . LEU A 1 1064 ? 6.598 27.531 5.539 1 42.38 1064 LEU A N 1
ATOM 8471 C CA . LEU A 1 1064 ? 5.695 28.672 5.453 1 42.38 1064 LEU A CA 1
ATOM 8472 C C . LEU A 1 1064 ? 5.711 29.281 4.055 1 42.38 1064 LEU A C 1
ATOM 8474 O O . LEU A 1 1064 ? 6.734 29.797 3.611 1 42.38 1064 LEU A O 1
ATOM 8478 N N . LEU A 1 1065 ? 4.969 28.672 3.217 1 47.91 1065 LEU A N 1
ATOM 8479 C CA . LEU A 1 1065 ? 4.742 29.234 1.893 1 47.91 1065 LEU A CA 1
ATOM 8480 C C . LEU A 1 1065 ? 4.359 30.703 1.991 1 47.91 1065 LEU A C 1
ATOM 8482 O O . LEU A 1 1065 ? 3.682 31.109 2.936 1 47.91 1065 LEU A O 1
ATOM 8486 N N . ILE A 1 1066 ? 5.086 31.641 1.391 1 47.81 1066 ILE A N 1
ATOM 8487 C CA . ILE A 1 1066 ? 4.883 33.062 1.254 1 47.81 1066 ILE A CA 1
ATOM 8488 C C . ILE A 1 1066 ? 3.389 33.375 1.128 1 47.81 1066 ILE A C 1
ATOM 8490 O O . ILE A 1 1066 ? 2.918 34.406 1.583 1 47.81 1066 ILE A O 1
ATOM 8494 N N . ASP A 1 1067 ? 2.562 32.438 0.649 1 47.72 1067 ASP A N 1
ATOM 8495 C CA . ASP A 1 1067 ? 1.184 32.781 0.292 1 47.72 1067 ASP A CA 1
ATOM 8496 C C . ASP A 1 1067 ? 0.325 32.969 1.54 1 47.72 1067 ASP A C 1
ATOM 8498 O O . ASP A 1 1067 ? -0.71 33.625 1.488 1 47.72 1067 ASP A O 1
ATOM 8502 N N . ASN A 1 1068 ? 0.739 32.625 2.756 1 55.69 1068 ASN A N 1
ATOM 8503 C CA . ASN A 1 1068 ? -0.102 32.812 3.934 1 55.69 1068 ASN A CA 1
ATOM 8504 C C . ASN A 1 1068 ? 0.735 33 5.195 1 55.69 1068 ASN A C 1
ATOM 8506 O O . ASN A 1 1068 ? 0.439 32.375 6.23 1 55.69 1068 ASN A O 1
ATOM 8510 N N . ILE A 1 1069 ? 1.54 34.062 4.934 1 58.84 1069 ILE A N 1
ATOM 8511 C CA . ILE A 1 1069 ? 2.588 34.188 5.941 1 58.84 1069 ILE A CA 1
ATOM 8512 C C . ILE A 1 1069 ? 1.978 34.594 7.277 1 58.84 1069 ILE A C 1
ATOM 8514 O O . ILE A 1 1069 ? 2.369 34.094 8.336 1 58.84 1069 ILE A O 1
ATOM 8518 N N . ASP A 1 1070 ? 0.965 35.562 7.168 1 55.44 1070 ASP A N 1
ATOM 8519 C CA . ASP A 1 1070 ? 0.472 36.062 8.445 1 55.44 1070 ASP A CA 1
ATOM 8520 C C . ASP A 1 1070 ? -0.99 35.688 8.664 1 55.44 1070 ASP A C 1
ATOM 8522 O O . ASP A 1 1070 ? -1.646 36.188 9.57 1 55.44 1070 ASP A O 1
ATOM 8526 N N . SER A 1 1071 ? -1.486 34.812 7.688 1 62.31 1071 SER A N 1
ATOM 8527 C CA . SER A 1 1071 ? -2.887 34.438 7.832 1 62.31 1071 SER A CA 1
ATOM 8528 C C . SER A 1 1071 ? -3.064 33.438 8.961 1 62.31 1071 SER A C 1
ATOM 8530 O O . SER A 1 1071 ? -2.178 32.594 9.211 1 62.31 1071 SER A O 1
ATOM 8532 N N . ILE A 1 1072 ? -3.932 33.781 9.844 1 57.22 1072 ILE A N 1
ATOM 8533 C CA . ILE A 1 1072 ? -4.273 32.844 10.898 1 57.22 1072 ILE A CA 1
ATOM 8534 C C . ILE A 1 1072 ? -5.348 31.875 10.406 1 57.22 1072 ILE A C 1
ATOM 8536 O O . ILE A 1 1072 ? -5.551 30.797 10.992 1 57.22 1072 ILE A O 1
ATOM 8540 N N . ASN A 1 1073 ? -6.168 32.406 9.414 1 51.88 1073 ASN A N 1
ATOM 8541 C CA . ASN A 1 1073 ? -7.266 31.547 8.953 1 51.88 1073 ASN A CA 1
ATOM 8542 C C . ASN A 1 1073 ? -6.758 30.234 8.359 1 51.88 1073 ASN A C 1
ATOM 8544 O O . ASN A 1 1073 ? -6.641 30.109 7.141 1 51.88 1073 ASN A O 1
ATOM 8548 N N . LYS A 1 1074 ? -5.621 29.938 8.82 1 46.41 1074 LYS A N 1
ATOM 8549 C CA . LYS A 1 1074 ? -5.098 28.703 8.258 1 46.41 1074 LYS A CA 1
ATOM 8550 C C . LYS A 1 1074 ? -6.188 27.641 8.148 1 46.41 1074 LYS A C 1
ATOM 8552 O O . LYS A 1 1074 ? -6.566 27.031 9.148 1 46.41 1074 LYS A O 1
ATOM 8557 N N . ASP A 1 1075 ? -7.309 28.062 7.633 1 42.25 1075 ASP A N 1
ATOM 8558 C CA . ASP A 1 1075 ? -7.969 26.844 7.16 1 42.25 1075 ASP A CA 1
ATOM 8559 C C . ASP A 1 1075 ? -6.961 25.719 6.938 1 42.25 1075 ASP A C 1
ATOM 8561 O O . ASP A 1 1075 ? -7.238 24.766 6.207 1 42.25 1075 ASP A O 1
ATOM 8565 N N . SER A 1 1076 ? -5.699 26.141 6.984 1 42.41 1076 SER A N 1
ATOM 8566 C CA . SER A 1 1076 ? -4.609 25.188 6.809 1 42.41 1076 SER A CA 1
ATOM 8567 C C . SER A 1 1076 ? -4.82 23.938 7.652 1 42.41 1076 SER A C 1
ATOM 8569 O O . SER A 1 1076 ? -4.625 23.953 8.867 1 42.41 1076 SER A O 1
ATOM 8571 N N . SER A 1 1077 ? -6.027 23.531 7.559 1 43.88 1077 SER A N 1
ATOM 8572 C CA . SER A 1 1077 ? -6.18 22.266 8.258 1 43.88 1077 SER A CA 1
ATOM 8573 C C . SER A 1 1077 ? -4.859 21.5 8.312 1 43.88 1077 SER A C 1
ATOM 8575 O O . SER A 1 1077 ? -4.281 21.188 7.273 1 43.88 1077 SER A O 1
ATOM 8577 N N . GLU A 1 1078 ? -4.059 22.094 9.227 1 48.59 1078 GLU A N 1
ATOM 8578 C CA . GLU A 1 1078 ? -2.943 21.234 9.594 1 48.59 1078 GLU A CA 1
ATOM 8579 C C . GLU A 1 1078 ? -3.279 19.766 9.352 1 48.59 1078 GLU A C 1
ATOM 8581 O O . GLU A 1 1078 ? -4.398 19.328 9.625 1 48.59 1078 GLU A O 1
ATOM 8586 N N . TYR A 1 1079 ? -2.701 19.297 8.531 1 56.81 1079 TYR A N 1
ATOM 8587 C CA . TYR A 1 1079 ? -2.693 17.844 8.398 1 56.81 1079 TYR A CA 1
ATOM 8588 C C . TYR A 1 1079 ? -2.811 17.156 9.758 1 56.81 1079 TYR A C 1
ATOM 8590 O O . TYR A 1 1079 ? -1.956 17.344 10.625 1 56.81 1079 TYR A O 1
ATOM 8598 N N . ILE A 1 1080 ? -4.137 17.047 10.18 1 65.12 1080 ILE A N 1
ATOM 8599 C CA . ILE A 1 1080 ? -4.176 16.188 11.367 1 65.12 1080 ILE A CA 1
ATOM 8600 C C . ILE A 1 1080 ? -4.195 14.727 10.938 1 65.12 1080 ILE A C 1
ATOM 8602 O O . ILE A 1 1080 ? -5.094 14.297 10.211 1 65.12 1080 ILE A O 1
ATOM 8606 N N . ASN A 1 1081 ? -3.156 14.102 11.258 1 75.38 1081 ASN A N 1
ATOM 8607 C CA . ASN A 1 1081 ? -3.1 12.664 11.039 1 75.38 1081 ASN A CA 1
ATOM 8608 C C . ASN A 1 1081 ? -4.316 11.961 11.641 1 75.38 1081 ASN A C 1
ATOM 8610 O O . ASN A 1 1081 ? -4.949 12.484 12.562 1 75.38 1081 ASN A O 1
ATOM 8614 N N . SER A 1 1082 ? -4.734 10.953 11.055 1 81.31 1082 SER A N 1
ATOM 8615 C CA . SER A 1 1082 ? -5.91 10.195 11.461 1 81.31 1082 SER A CA 1
ATOM 8616 C C . SER A 1 1082 ? -5.848 9.82 12.938 1 81.31 1082 SER A C 1
ATOM 8618 O O . SER A 1 1082 ? -6.863 9.836 13.633 1 81.31 1082 SER A O 1
ATOM 8620 N N . LEU A 1 1083 ? -4.672 9.609 13.461 1 83.88 1083 LEU A N 1
ATOM 8621 C CA . LEU A 1 1083 ? -4.527 9.195 14.852 1 83.88 1083 LEU A CA 1
ATOM 8622 C C . LEU A 1 1083 ? -4.723 10.383 15.789 1 83.88 1083 LEU A C 1
ATOM 8624 O O . LEU A 1 1083 ? -5.395 10.266 16.812 1 83.88 1083 LEU A O 1
ATOM 8628 N N . GLN A 1 1084 ? -4.242 11.531 15.367 1 83.94 1084 GLN A N 1
ATOM 8629 C CA . GLN A 1 1084 ? -4.418 12.734 16.172 1 83.94 1084 GLN A CA 1
ATOM 8630 C C . GLN A 1 1084 ? -5.871 13.195 16.156 1 83.94 1084 GLN A C 1
ATOM 8632 O O . GLN A 1 1084 ? -6.367 13.727 17.156 1 83.94 1084 GLN A O 1
ATOM 8637 N N . TYR A 1 1085 ? -6.438 12.977 15.078 1 87.81 1085 TYR A N 1
ATOM 8638 C CA . TYR A 1 1085 ? -7.855 13.312 14.977 1 87.81 1085 TYR A CA 1
ATOM 8639 C C . TYR A 1 1085 ? -8.68 12.453 15.93 1 87.81 1085 TYR A C 1
ATOM 8641 O O . TYR A 1 1085 ? -9.578 12.953 16.609 1 87.81 1085 TYR A O 1
ATOM 8649 N N . GLN A 1 1086 ? -8.375 11.188 16.016 1 89.19 1086 GLN A N 1
ATOM 8650 C CA . GLN A 1 1086 ? -9.109 10.281 16.906 1 89.19 1086 GLN A CA 1
ATOM 8651 C C . GLN A 1 1086 ? -8.93 10.68 18.359 1 89.19 1086 GLN A C 1
ATOM 8653 O O . GLN A 1 1086 ? -9.867 10.594 19.156 1 89.19 1086 GLN A O 1
ATOM 8658 N N . ASP A 1 1087 ? -7.77 11.047 18.641 1 91 1087 ASP A N 1
ATOM 8659 C CA . ASP A 1 1087 ? -7.484 11.477 20 1 91 1087 ASP A CA 1
ATOM 8660 C C . ASP A 1 1087 ? -8.219 12.773 20.344 1 91 1087 ASP A C 1
ATOM 8662 O O . ASP A 1 1087 ? -8.867 12.875 21.391 1 91 1087 ASP A O 1
ATOM 8666 N N . LYS A 1 1088 ? -8.227 13.727 19.469 1 91.25 1088 LYS A N 1
ATOM 8667 C CA . LYS A 1 1088 ? -8.859 15.016 19.719 1 91.25 1088 LYS A CA 1
ATOM 8668 C C . LYS A 1 1088 ? -10.383 14.883 19.719 1 91.25 1088 LYS A C 1
ATOM 8670 O O . LYS A 1 1088 ? -11.07 15.602 20.453 1 91.25 1088 LYS A O 1
ATOM 8675 N N . LEU A 1 1089 ? -10.867 14.023 18.969 1 94.38 1089 LEU A N 1
ATOM 8676 C CA . LEU A 1 1089 ? -12.305 13.797 18.859 1 94.38 1089 LEU A CA 1
ATOM 8677 C C . LEU A 1 1089 ? -12.891 13.383 20.203 1 94.38 1089 LEU A C 1
ATOM 8679 O O . LEU A 1 1089 ? -14.039 13.703 20.516 1 94.38 1089 LEU A O 1
ATOM 8683 N N . SER A 1 1090 ? -12.141 12.75 21.047 1 95.25 1090 SER A N 1
ATOM 8684 C CA . SER A 1 1090 ? -12.641 12.242 22.328 1 95.25 1090 SER A CA 1
ATOM 8685 C C . SER A 1 1090 ? -12.805 13.359 23.344 1 95.25 1090 SER A C 1
ATOM 8687 O O . SER A 1 1090 ? -13.477 13.188 24.359 1 95.25 1090 SER A O 1
ATOM 8689 N N . ARG A 1 1091 ? -12.273 14.562 23.062 1 95 1091 ARG A N 1
ATOM 8690 C CA . ARG A 1 1091 ? -12.312 15.633 24.047 1 95 1091 ARG A CA 1
ATOM 8691 C C . ARG A 1 1091 ? -13.016 16.875 23.5 1 95 1091 ARG A C 1
ATOM 8693 O O . ARG A 1 1091 ? -13.539 17.688 24.266 1 95 1091 ARG A O 1
ATOM 8700 N N . SER A 1 1092 ? -13.031 17.031 22.203 1 95.19 1092 SER A N 1
ATOM 8701 C CA . SER A 1 1092 ? -13.586 18.234 21.578 1 95.19 1092 SER A CA 1
ATOM 8702 C C . SER A 1 1092 ? -15.07 18.047 21.266 1 95.19 1092 SER A C 1
ATOM 8704 O O . SER A 1 1092 ? -15.461 17.172 20.5 1 95.19 1092 SER A O 1
ATOM 8706 N N . ILE A 1 1093 ? -15.891 18.875 21.844 1 96.12 1093 ILE A N 1
ATOM 8707 C CA . ILE A 1 1093 ? -17.328 18.812 21.594 1 96.12 1093 ILE A CA 1
ATOM 8708 C C . ILE A 1 1093 ? -17.609 19.25 20.156 1 96.12 1093 ILE A C 1
ATOM 8710 O O . ILE A 1 1093 ? -18.516 18.719 19.5 1 96.12 1093 ILE A O 1
ATOM 8714 N N . LYS A 1 1094 ? -16.812 20.172 19.672 1 93.94 1094 LYS A N 1
ATOM 8715 C CA . LYS A 1 1094 ? -16.969 20.625 18.297 1 93.94 1094 LYS A CA 1
ATOM 8716 C C . LYS A 1 1094 ? -16.812 19.469 17.328 1 93.94 1094 LYS A C 1
ATOM 8718 O O . LYS A 1 1094 ? -17.688 19.219 16.484 1 93.94 1094 LYS A O 1
ATOM 8723 N N . LEU A 1 1095 ? -15.719 18.766 17.453 1 92.75 1095 LEU A N 1
ATOM 8724 C CA . LEU A 1 1095 ? -15.438 17.641 16.562 1 92.75 1095 LEU A CA 1
ATOM 8725 C C . LEU A 1 1095 ? -16.469 16.531 16.734 1 92.75 1095 LEU A C 1
ATOM 8727 O O . LEU A 1 1095 ? -16.859 15.875 15.773 1 92.75 1095 LEU A O 1
ATOM 8731 N N . ALA A 1 1096 ? -16.828 16.297 17.969 1 96.12 1096 ALA A N 1
ATOM 8732 C CA . ALA A 1 1096 ? -17.828 15.266 18.25 1 96.12 1096 ALA A CA 1
ATOM 8733 C C . ALA A 1 1096 ? -19.156 15.594 17.594 1 96.12 1096 ALA A C 1
ATOM 8735 O O . ALA A 1 1096 ? -19.812 14.703 17.047 1 96.12 1096 ALA A O 1
ATOM 8736 N N . THR A 1 1097 ? -19.578 16.844 17.688 1 95.06 1097 THR A N 1
ATOM 8737 C CA . THR A 1 1097 ? -20.828 17.266 17.078 1 95.06 1097 THR A CA 1
ATOM 8738 C C . THR A 1 1097 ? -20.75 17.172 15.555 1 95.06 1097 THR A C 1
ATOM 8740 O O . THR A 1 1097 ? -21.688 16.719 14.906 1 95.06 1097 THR A O 1
ATOM 8743 N N . ASP A 1 1098 ? -19.656 17.625 15.008 1 90.31 1098 ASP A N 1
ATOM 8744 C CA . ASP A 1 1098 ? -19.469 17.531 13.562 1 90.31 1098 ASP A CA 1
ATOM 8745 C C . ASP A 1 1098 ? -19.453 16.078 13.102 1 90.31 1098 ASP A C 1
ATOM 8747 O O . ASP A 1 1098 ? -20.047 15.75 12.07 1 90.31 1098 ASP A O 1
ATOM 8751 N N . PHE A 1 1099 ? -18.75 15.266 13.766 1 92.5 1099 PHE A N 1
ATOM 8752 C CA . PHE A 1 1099 ? -18.688 13.844 13.461 1 92.5 1099 PHE A CA 1
ATOM 8753 C C . PHE A 1 1099 ? -20.062 13.203 13.492 1 92.5 1099 PHE A C 1
ATOM 8755 O O . PHE A 1 1099 ? -20.453 12.492 12.562 1 92.5 1099 PHE A O 1
ATOM 8762 N N . ALA A 1 1100 ? -20.766 13.414 14.609 1 94.62 1100 ALA A N 1
ATOM 8763 C CA . ALA A 1 1100 ? -22.078 12.82 14.773 1 94.62 1100 ALA A CA 1
ATOM 8764 C C . ALA A 1 1100 ? -23.047 13.305 13.695 1 94.62 1100 ALA A C 1
ATOM 8766 O O . ALA A 1 1100 ? -23.828 12.523 13.148 1 94.62 1100 ALA A O 1
ATOM 8767 N N . SER A 1 1101 ? -22.984 14.562 13.391 1 89.31 1101 SER A N 1
ATOM 8768 C CA . SER A 1 1101 ? -23.875 15.125 12.375 1 89.31 1101 SER A CA 1
ATOM 8769 C C . SER A 1 1101 ? -23.516 14.602 10.984 1 89.31 1101 SER A C 1
ATOM 8771 O O . SER A 1 1101 ? -24.406 14.32 10.18 1 89.31 1101 SER A O 1
ATOM 8773 N N . SER A 1 1102 ? -22.234 14.516 10.711 1 84.38 1102 SER A N 1
ATOM 8774 C CA . SER A 1 1102 ? -21.797 14.062 9.391 1 84.38 1102 SER A CA 1
ATOM 8775 C C . SER A 1 1102 ? -22.141 12.594 9.172 1 84.38 1102 SER A C 1
ATOM 8777 O O . SER A 1 1102 ? -22.344 12.156 8.039 1 84.38 1102 SER A O 1
ATOM 8779 N N . ASN A 1 1103 ? -22.125 11.805 10.234 1 88.44 1103 ASN A N 1
ATOM 8780 C CA . ASN A 1 1103 ? -22.453 10.383 10.125 1 88.44 1103 ASN A CA 1
ATOM 8781 C C . ASN A 1 1103 ? -23.922 10.117 10.438 1 88.44 1103 ASN A C 1
ATOM 8783 O O . ASN A 1 1103 ? -24.359 8.961 10.477 1 88.44 1103 ASN A O 1
ATOM 8787 N N . ASN A 1 1104 ? -24.672 11.109 10.719 1 86.19 1104 ASN A N 1
ATOM 8788 C CA . ASN A 1 1104 ? -26.109 11.016 10.977 1 86.19 1104 ASN A CA 1
ATOM 8789 C C . ASN A 1 1104 ? -26.406 10.188 12.219 1 86.19 1104 ASN A C 1
ATOM 8791 O O . ASN A 1 1104 ? -27.297 9.336 12.203 1 86.19 1104 ASN A O 1
ATOM 8795 N N . LEU A 1 1105 ? -25.594 10.312 13.227 1 92.19 1105 LEU A N 1
ATOM 8796 C CA . LEU A 1 1105 ? -25.906 9.695 14.508 1 92.19 1105 LEU A CA 1
ATOM 8797 C C . LEU A 1 1105 ? -27.078 10.414 15.188 1 92.19 1105 LEU A C 1
ATOM 8799 O O . LEU A 1 1105 ? -27.422 11.531 14.812 1 92.19 1105 LEU A O 1
ATOM 8803 N N . LEU A 1 1106 ? -27.656 9.789 16.125 1 89.5 1106 LEU A N 1
ATOM 8804 C CA . LEU A 1 1106 ? -28.797 10.391 16.797 1 89.5 1106 LEU A CA 1
ATOM 8805 C C . LEU A 1 1106 ? -28.359 11.43 17.828 1 89.5 1106 LEU A C 1
ATOM 8807 O O . LEU A 1 1106 ? -29.016 12.461 17.984 1 89.5 1106 LEU A O 1
ATOM 8811 N N . GLY A 1 1107 ? -27.297 11.094 18.5 1 93.25 1107 GLY A N 1
ATOM 8812 C CA . GLY A 1 1107 ? -26.906 12.039 19.531 1 93.25 1107 GLY A CA 1
ATOM 8813 C C . GLY A 1 1107 ? -25.516 11.773 20.094 1 93.25 1107 GLY A C 1
ATOM 8814 O O . GLY A 1 1107 ? -24.797 10.922 19.578 1 93.25 1107 GLY A O 1
ATOM 8815 N N . ILE A 1 1108 ? -25.172 12.664 21.125 1 95.88 1108 ILE A N 1
ATOM 8816 C CA . ILE A 1 1108 ? -23.891 12.562 21.812 1 95.88 1108 ILE A CA 1
ATOM 8817 C C . ILE A 1 1108 ? -24.094 12.633 23.328 1 95.88 1108 ILE A C 1
ATOM 8819 O O . ILE A 1 1108 ? -25.094 13.195 23.797 1 95.88 1108 ILE A O 1
ATOM 8823 N N . THR A 1 1109 ? -23.234 11.953 23.984 1 95.69 1109 THR A N 1
ATOM 8824 C CA . THR A 1 1109 ? -23.219 12.039 25.438 1 95.69 1109 THR A CA 1
ATOM 8825 C C . THR A 1 1109 ? -22.047 12.898 25.906 1 95.69 1109 THR A C 1
ATOM 8827 O O . THR A 1 1109 ? -20.922 12.758 25.422 1 95.69 1109 THR A O 1
ATOM 8830 N N . VAL A 1 1110 ? -22.281 13.844 26.812 1 95.44 1110 VAL A N 1
ATOM 8831 C CA . VAL A 1 1110 ? -21.266 14.766 27.312 1 95.44 1110 VAL A CA 1
ATOM 8832 C C . VAL A 1 1110 ? -21.266 14.773 28.844 1 95.44 1110 VAL A C 1
ATOM 8834 O O . VAL A 1 1110 ? -22.328 14.672 29.453 1 95.44 1110 VAL A O 1
ATOM 8837 N N . PRO A 1 1111 ? -20.109 14.828 29.469 1 92.81 1111 PRO A N 1
ATOM 8838 C CA . PRO A 1 1111 ? -20.078 14.898 30.938 1 92.81 1111 PRO A CA 1
ATOM 8839 C C . PRO A 1 1111 ? -20.844 16.094 31.484 1 92.81 1111 PRO A C 1
ATOM 8841 O O . PRO A 1 1111 ? -20.688 17.219 30.984 1 92.81 1111 PRO A O 1
ATOM 8844 N N . ASN A 1 1112 ? -21.578 15.883 32.5 1 91.69 1112 ASN A N 1
ATOM 8845 C CA . ASN A 1 1112 ? -22.453 16.906 33.094 1 91.69 1112 ASN A CA 1
ATOM 8846 C C . ASN A 1 1112 ? -21.656 18.062 33.688 1 91.69 1112 ASN A C 1
ATOM 8848 O O . ASN A 1 1112 ? -22.094 19.203 33.688 1 91.69 1112 ASN A O 1
ATOM 8852 N N . GLN A 1 1113 ? -20.5 17.781 34.156 1 90.81 1113 GLN A N 1
ATOM 8853 C CA . GLN A 1 1113 ? -19.672 18.812 34.781 1 90.81 1113 GLN A CA 1
ATOM 8854 C C . GLN A 1 1113 ? -19.312 19.906 33.781 1 90.81 1113 GLN A C 1
ATOM 8856 O O . GLN A 1 1113 ? -19.203 21.078 34.125 1 90.81 1113 GLN A O 1
ATOM 8861 N N . LEU A 1 1114 ? -19.125 19.516 32.531 1 93 1114 LEU A N 1
ATOM 8862 C CA . LEU A 1 1114 ? -18.797 20.484 31.5 1 93 1114 LEU A CA 1
ATOM 8863 C C . LEU A 1 1114 ? -20 21.344 31.172 1 93 1114 LEU A C 1
ATOM 8865 O O . LEU A 1 1114 ? -19.875 22.547 30.938 1 93 1114 LEU A O 1
ATOM 8869 N N . LEU A 1 1115 ? -21.156 20.719 31.172 1 92.31 1115 LEU A N 1
ATOM 8870 C CA . LEU A 1 1115 ? -22.375 21.422 30.828 1 92.31 1115 LEU A CA 1
ATOM 8871 C C . LEU A 1 1115 ? -22.781 22.375 31.953 1 92.31 1115 LEU A C 1
ATOM 8873 O O . LEU A 1 1115 ? -23.406 23.406 31.703 1 92.31 1115 LEU A O 1
ATOM 8877 N N . LYS A 1 1116 ? -22.406 22.047 33.156 1 89.31 1116 LYS A N 1
ATOM 8878 C CA . LYS A 1 1116 ? -22.688 22.922 34.281 1 89.31 1116 LYS A CA 1
ATOM 8879 C C . LYS A 1 1116 ? -21.812 24.172 34.219 1 89.31 1116 LYS A C 1
ATOM 8881 O O . LYS A 1 1116 ? -22.266 25.266 34.625 1 89.31 1116 LYS A O 1
ATOM 8886 N N . ILE A 1 1117 ? -20.656 24.016 33.844 1 90.75 1117 ILE A N 1
ATOM 8887 C CA . ILE A 1 1117 ? -19.734 25.141 33.75 1 90.75 1117 ILE A CA 1
ATOM 8888 C C . ILE A 1 1117 ? -20.188 26.094 32.625 1 90.75 1117 ILE A C 1
ATOM 8890 O O . ILE A 1 1117 ? -20.109 27.312 32.781 1 90.75 1117 ILE A O 1
ATOM 8894 N N . CYS A 1 1118 ? -20.656 25.547 31.516 1 91.94 1118 CYS A N 1
ATOM 8895 C CA . CYS A 1 1118 ? -21.125 26.359 30.406 1 91.94 1118 CYS A CA 1
ATOM 8896 C C . CYS A 1 1118 ? -22.453 25.859 29.875 1 91.94 1118 CYS A C 1
ATOM 8898 O O . CYS A 1 1118 ? -22.5 25.078 28.906 1 91.94 1118 CYS A O 1
ATOM 8900 N N . PRO A 1 1119 ? -23.516 26.297 30.281 1 88.94 1119 PRO A N 1
ATOM 8901 C CA . PRO A 1 1119 ? -24.844 25.812 29.891 1 88.94 1119 PRO A CA 1
ATOM 8902 C C . PRO A 1 1119 ? -25.172 26.141 28.422 1 88.94 1119 PRO A C 1
ATOM 8904 O O . PRO A 1 1119 ? -26.016 25.469 27.812 1 88.94 1119 PRO A O 1
ATOM 8907 N N . THR A 1 1120 ? -24.531 27.172 27.844 1 90.62 1120 THR A N 1
ATOM 8908 C CA . THR A 1 1120 ? -24.781 27.547 26.453 1 90.62 1120 THR A CA 1
ATOM 8909 C C . THR A 1 1120 ? -24.344 26.438 25.5 1 90.62 1120 THR A C 1
ATOM 8911 O O . THR A 1 1120 ? -24.766 26.406 24.344 1 90.62 1120 THR A O 1
ATOM 8914 N N . MET A 1 1121 ? -23.578 25.562 26 1 91.88 1121 MET A N 1
ATOM 8915 C CA . MET A 1 1121 ? -23.078 24.453 25.203 1 91.88 1121 MET A CA 1
ATOM 8916 C C . MET A 1 1121 ? -24.203 23.531 24.766 1 91.88 1121 MET A C 1
ATOM 8918 O O . MET A 1 1121 ? -24.203 23.016 23.641 1 91.88 1121 MET A O 1
ATOM 8922 N N . ALA A 1 1122 ? -25.125 23.281 25.609 1 92 1122 ALA A N 1
ATOM 8923 C CA . ALA A 1 1122 ? -26.25 22.422 25.297 1 92 1122 ALA A CA 1
ATOM 8924 C C . ALA A 1 1122 ? -27.047 22.938 24.109 1 92 1122 ALA A C 1
ATOM 8926 O O . ALA A 1 1122 ? -27.453 22.172 23.234 1 92 1122 ALA A O 1
ATOM 8927 N N . LYS A 1 1123 ? -27.156 24.234 24.047 1 88.94 1123 LYS A N 1
ATOM 8928 C CA . LYS A 1 1123 ? -27.891 24.844 22.922 1 88.94 1123 LYS A CA 1
ATOM 8929 C C . LYS A 1 1123 ? -27.125 24.688 21.625 1 88.94 1123 LYS A C 1
ATOM 8931 O O . LYS A 1 1123 ? -27.719 24.453 20.562 1 88.94 1123 LYS A O 1
ATOM 8936 N N . SER A 1 1124 ? -25.891 24.891 21.719 1 91.44 1124 SER A N 1
ATOM 8937 C CA . SER A 1 1124 ? -25.062 24.75 20.516 1 91.44 1124 SER A CA 1
ATOM 8938 C C . SER A 1 1124 ? -25.109 23.328 19.969 1 91.44 1124 SER A C 1
ATOM 8940 O O . SER A 1 1124 ? -25.109 23.125 18.75 1 91.44 1124 SER A O 1
ATOM 8942 N N . ILE A 1 1125 ? -25.078 22.312 20.797 1 93.44 1125 ILE A N 1
ATOM 8943 C CA . ILE A 1 1125 ? -25.125 20.922 20.375 1 93.44 1125 ILE A CA 1
ATOM 8944 C C . ILE A 1 1125 ? -26.484 20.609 19.781 1 93.44 1125 ILE A C 1
ATOM 8946 O O . ILE A 1 1125 ? -26.578 20 18.703 1 93.44 1125 ILE A O 1
ATOM 8950 N N . ARG A 1 1126 ? -27.484 21.047 20.406 1 89.25 1126 ARG A N 1
ATOM 8951 C CA . ARG A 1 1126 ? -28.844 20.766 19.984 1 89.25 1126 ARG A CA 1
ATOM 8952 C C . ARG A 1 1126 ? -29.172 21.5 18.672 1 89.25 1126 ARG A C 1
ATOM 8954 O O . ARG A 1 1126 ? -29.953 21 17.859 1 89.25 1126 ARG A O 1
ATOM 8961 N N . SER A 1 1127 ? -28.594 22.656 18.5 1 86.12 1127 SER A N 1
ATOM 8962 C CA . SER A 1 1127 ? -28.812 23.422 17.266 1 86.12 1127 SER A CA 1
ATOM 8963 C C . SER A 1 1127 ? -28.297 22.672 16.047 1 86.12 1127 SER A C 1
ATOM 8965 O O . SER A 1 1127 ? -28.719 22.938 14.922 1 86.12 1127 SER A O 1
ATOM 8967 N N . ASN A 1 1128 ? -27.453 21.719 16.266 1 87.94 1128 ASN A N 1
ATOM 8968 C CA . ASN A 1 1128 ? -26.938 20.891 15.188 1 87.94 1128 ASN A CA 1
ATOM 8969 C C . ASN A 1 1128 ? -27.844 19.672 14.953 1 87.94 1128 ASN A C 1
ATOM 8971 O O . ASN A 1 1128 ? -27.484 18.766 14.195 1 87.94 1128 ASN A O 1
ATOM 8975 N N . GLY A 1 1129 ? -28.938 19.562 15.633 1 82.5 1129 GLY A N 1
ATOM 8976 C CA . GLY A 1 1129 ? -29.922 18.5 15.43 1 82.5 1129 GLY A CA 1
ATOM 8977 C C . GLY A 1 1129 ? -29.578 17.234 16.188 1 82.5 1129 GLY A C 1
ATOM 8978 O O . GLY A 1 1129 ? -29.969 16.141 15.773 1 82.5 1129 GLY A O 1
ATOM 8979 N N . LEU A 1 1130 ? -28.797 17.344 17.234 1 90.94 1130 LEU A N 1
ATOM 8980 C CA . LEU A 1 1130 ? -28.375 16.172 17.984 1 90.94 1130 LEU A CA 1
ATOM 8981 C C . LEU A 1 1130 ? -29.062 16.094 19.328 1 90.94 1130 LEU A C 1
ATOM 8983 O O . LEU A 1 1130 ? -29.359 17.125 19.938 1 90.94 1130 LEU A O 1
ATOM 8987 N N . ILE A 1 1131 ? -29.359 14.891 19.766 1 91.12 1131 ILE A N 1
ATOM 8988 C CA . ILE A 1 1131 ? -29.844 14.664 21.125 1 91.12 1131 ILE A CA 1
ATOM 8989 C C . ILE A 1 1131 ? -28.656 14.672 22.094 1 91.12 1131 ILE A C 1
ATOM 8991 O O . ILE A 1 1131 ? -27.609 14.086 21.812 1 91.12 1131 ILE A O 1
ATOM 8995 N N . LEU A 1 1132 ? -28.859 15.43 23.141 1 94.06 1132 LEU A N 1
ATOM 8996 C CA . LEU A 1 1132 ? -27.781 15.555 24.109 1 94.06 1132 LEU A CA 1
ATOM 8997 C C . LEU A 1 1132 ? -28.125 14.82 25.406 1 94.06 1132 LEU A C 1
ATOM 8999 O O . LEU A 1 1132 ? -29.188 15.047 25.984 1 94.06 1132 LEU A O 1
ATOM 9003 N N . VAL A 1 1133 ? -27.234 13.906 25.797 1 93.19 1133 VAL A N 1
ATOM 9004 C CA . VAL A 1 1133 ? -27.344 13.195 27.062 1 93.19 1133 VAL A CA 1
ATOM 9005 C C . VAL A 1 1133 ? -26.219 13.633 28 1 93.19 1133 VAL A C 1
ATOM 9007 O O . VAL A 1 1133 ? -25.047 13.562 27.641 1 93.19 1133 VAL A O 1
ATOM 9010 N N . ALA A 1 1134 ? -26.531 14.109 29.141 1 93.88 1134 ALA A N 1
ATOM 9011 C CA . ALA A 1 1134 ? -25.547 14.484 30.141 1 93.88 1134 ALA A CA 1
ATOM 9012 C C . ALA A 1 1134 ? -25.203 13.305 31.047 1 93.88 1134 ALA A C 1
ATOM 9014 O O . ALA A 1 1134 ? -26.078 12.523 31.422 1 93.88 1134 ALA A O 1
ATOM 9015 N N . THR A 1 1135 ? -23.969 13.117 31.375 1 92.25 1135 THR A N 1
ATOM 9016 C CA . THR A 1 1135 ? -23.547 11.977 32.156 1 92.25 1135 THR A CA 1
ATOM 9017 C C . THR A 1 1135 ? -22.969 12.438 33.5 1 92.25 1135 THR A C 1
ATOM 9019 O O . THR A 1 1135 ? -22.312 13.477 33.594 1 92.25 1135 THR A O 1
ATOM 9022 N N . LYS A 1 1136 ? -23.281 11.75 34.562 1 86.75 1136 LYS A N 1
ATOM 9023 C CA . LYS A 1 1136 ? -22.75 11.945 35.906 1 86.75 1136 LYS A CA 1
ATOM 9024 C C . LYS A 1 1136 ? -22.328 10.617 36.531 1 86.75 1136 LYS A C 1
ATOM 9026 O O . LYS A 1 1136 ? -23.172 9.82 36.938 1 86.75 1136 LYS A O 1
ATOM 9031 N N . ASP A 1 1137 ? -21.016 10.273 36.469 1 75.75 1137 ASP A N 1
ATOM 9032 C CA . ASP A 1 1137 ? -20.516 9.016 37.031 1 75.75 1137 ASP A CA 1
ATOM 9033 C C . ASP A 1 1137 ? -19.953 9.234 38.438 1 75.75 1137 ASP A C 1
ATOM 9035 O O . ASP A 1 1137 ? -19.047 10.047 38.625 1 75.75 1137 ASP A O 1
ATOM 9039 N N . GLU A 1 1138 ? -20.641 9.086 39.625 1 66.38 1138 GLU A N 1
ATOM 9040 C CA . GLU A 1 1138 ? -20.188 9.219 41 1 66.38 1138 GLU A CA 1
ATOM 9041 C C . GLU A 1 1138 ? -19.859 7.859 41.625 1 66.38 1138 GLU A C 1
ATOM 9043 O O . GLU A 1 1138 ? -20.531 6.867 41.312 1 66.38 1138 GLU A O 1
ATOM 9048 N N . LYS A 1 1139 ? -18.531 7.793 42.125 1 53.09 1139 LYS A N 1
ATOM 9049 C CA . LYS A 1 1139 ? -18.125 6.652 42.938 1 53.09 1139 LYS A CA 1
ATOM 9050 C C . LYS A 1 1139 ? -18.938 6.602 44.219 1 53.09 1139 LYS A C 1
ATOM 9052 O O . LYS A 1 1139 ? -19.156 7.629 44.875 1 53.09 1139 LYS A O 1
ATOM 9057 N N . GLY A 1 1140 ? -20.094 5.625 44.594 1 45.28 1140 GLY A N 1
ATOM 9058 C CA . GLY A 1 1140 ? -20.812 5.285 45.812 1 45.28 1140 GLY A CA 1
ATOM 9059 C C . GLY A 1 1140 ? -22.312 5.172 45.594 1 45.28 1140 GLY A C 1
ATOM 9060 O O . GLY A 1 1140 ? -22.891 5.895 44.781 1 45.28 1140 GLY A O 1
ATOM 9061 N N . ILE A 1 1141 ? -22.922 4.082 45.938 1 41.88 1141 ILE A N 1
ATOM 9062 C CA . ILE A 1 1141 ? -24.234 3.465 45.75 1 41.88 1141 ILE A CA 1
ATOM 9063 C C . ILE A 1 1141 ? -25.328 4.512 45.969 1 41.88 1141 ILE A C 1
ATOM 9065 O O . ILE A 1 1141 ? -26.391 4.434 45.375 1 41.88 1141 ILE A O 1
ATOM 9069 N N . GLY A 1 1142 ? -25.438 5.191 47.156 1 36.62 1142 GLY A N 1
ATOM 9070 C CA . GLY A 1 1142 ? -26.641 5.582 47.875 1 36.62 1142 GLY A CA 1
ATOM 9071 C C . GLY A 1 1142 ? -27.25 6.871 47.344 1 36.62 1142 GLY A C 1
ATOM 9072 O O . GLY A 1 1142 ? -28.141 7.449 48 1 36.62 1142 GLY A O 1
ATOM 9073 N N . SER A 1 1143 ? -26.578 7.664 46.625 1 40.38 1143 SER A N 1
ATOM 9074 C CA . SER A 1 1143 ? -27.188 8.992 46.562 1 40.38 1143 SER A CA 1
ATOM 9075 C C . SER A 1 1143 ? -28.391 9.016 45.625 1 40.38 1143 SER A C 1
ATOM 9077 O O . SER A 1 1143 ? -28.391 8.359 44.594 1 40.38 1143 SER A O 1
ATOM 9079 N N . LYS A 1 1144 ? -29.547 9.367 46.156 1 43.19 1144 LYS A N 1
ATOM 9080 C CA . LYS A 1 1144 ? -30.891 9.547 45.625 1 43.19 1144 LYS A CA 1
ATOM 9081 C C . LYS A 1 1144 ? -30.859 10.266 44.281 1 43.19 1144 LYS A C 1
ATOM 9083 O O . LYS A 1 1144 ? -30.141 11.25 44.125 1 43.19 1144 LYS A O 1
ATOM 9088 N N . GLN A 1 1145 ? -31.406 9.719 43.188 1 48.75 1145 GLN A N 1
ATOM 9089 C CA . GLN A 1 1145 ? -31.766 10.016 41.812 1 48.75 1145 GLN A CA 1
ATOM 9090 C C . GLN A 1 1145 ? -32.375 11.406 41.688 1 48.75 1145 GLN A C 1
ATOM 9092 O O . GLN A 1 1145 ? -33.562 11.609 42.031 1 48.75 1145 GLN A O 1
ATOM 9097 N N . SER A 1 1146 ? -31.891 12.508 42.125 1 44.81 1146 SER A N 1
ATOM 9098 C CA . SER A 1 1146 ? -32.812 13.609 41.875 1 44.81 1146 SER A CA 1
ATOM 9099 C C . SER A 1 1146 ? -32.875 13.914 40.375 1 44.81 1146 SER A C 1
ATOM 9101 O O . SER A 1 1146 ? -31.844 14.164 39.719 1 44.81 1146 SER A O 1
ATOM 9103 N N . ARG A 1 1147 ? -33.875 13.438 39.594 1 47.03 1147 ARG A N 1
ATOM 9104 C CA . ARG A 1 1147 ? -34.312 13.727 38.25 1 47.03 1147 ARG A CA 1
ATOM 9105 C C . ARG A 1 1147 ? -34 15.172 37.875 1 47.03 1147 ARG A C 1
ATOM 9107 O O . ARG A 1 1147 ? -33.812 15.492 36.688 1 47.03 1147 ARG A O 1
ATOM 9114 N N . ASN A 1 1148 ? -34.062 16.062 38.781 1 45.84 1148 ASN A N 1
ATOM 9115 C CA . ASN A 1 1148 ? -34.188 17.5 38.531 1 45.84 1148 ASN A CA 1
ATOM 9116 C C . ASN A 1 1148 ? -32.844 18.172 38.312 1 45.84 1148 ASN A C 1
ATOM 9118 O O . ASN A 1 1148 ? -32.75 19.391 38.156 1 45.84 1148 ASN A O 1
ATOM 9122 N N . ASP A 1 1149 ? -31.75 17.422 38.344 1 51.91 1149 ASP A N 1
ATOM 9123 C CA . ASP A 1 1149 ? -30.516 18.203 38.406 1 51.91 1149 ASP A CA 1
ATOM 9124 C C . ASP A 1 1149 ? -30 18.516 37.031 1 51.91 1149 ASP A C 1
ATOM 9126 O O . ASP A 1 1149 ? -28.953 19.156 36.875 1 51.91 1149 ASP A O 1
ATOM 9130 N N . ALA A 1 1150 ? -30.344 17.781 36 1 54.88 1150 ALA A N 1
ATOM 9131 C CA . ALA A 1 1150 ? -29.781 18.156 34.688 1 54.88 1150 ALA A CA 1
ATOM 9132 C C . ALA A 1 1150 ? -30.375 19.469 34.188 1 54.88 1150 ALA A C 1
ATOM 9134 O O . ALA A 1 1150 ? -31.547 19.766 34.438 1 54.88 1150 ALA A O 1
ATOM 9135 N N . GLY A 1 1151 ? -29.688 20.406 34.062 1 57.62 1151 GLY A N 1
ATOM 9136 C CA . GLY A 1 1151 ? -30.094 21.703 33.531 1 57.62 1151 GLY A CA 1
ATOM 9137 C C . GLY A 1 1151 ? -31.172 21.609 32.469 1 57.62 1151 GLY A C 1
ATOM 9138 O O . GLY A 1 1151 ? -31.359 20.547 31.875 1 57.62 1151 GLY A O 1
ATOM 9139 N N . ALA A 1 1152 ? -32.156 22.484 32.344 1 58.47 1152 ALA A N 1
ATOM 9140 C CA . ALA A 1 1152 ? -33.344 22.625 31.531 1 58.47 1152 ALA A CA 1
ATOM 9141 C C . ALA A 1 1152 ? -33.062 22.312 30.062 1 58.47 1152 ALA A C 1
ATOM 9143 O O . ALA A 1 1152 ? -33.938 21.812 29.359 1 58.47 1152 ALA A O 1
ATOM 9144 N N . ASP A 1 1153 ? -31.797 22.219 29.609 1 79.94 1153 ASP A N 1
ATOM 9145 C CA . ASP A 1 1153 ? -31.656 22.188 28.156 1 79.94 1153 ASP A CA 1
ATOM 9146 C C . ASP A 1 1153 ? -31.078 20.844 27.703 1 79.94 1153 ASP A C 1
ATOM 9148 O O . ASP A 1 1153 ? -30.672 20.703 26.547 1 79.94 1153 ASP A O 1
ATOM 9152 N N . VAL A 1 1154 ? -31.109 19.75 28.578 1 88.12 1154 VAL A N 1
ATOM 9153 C CA . VAL A 1 1154 ? -30.609 18.453 28.156 1 88.12 1154 VAL A CA 1
ATOM 9154 C C . VAL A 1 1154 ? -31.766 17.5 27.875 1 88.12 1154 VAL A C 1
ATOM 9156 O O . VAL A 1 1154 ? -32.844 17.641 28.453 1 88.12 1154 VAL A O 1
ATOM 9159 N N . ASN A 1 1155 ? -31.578 16.594 26.922 1 87.25 1155 ASN A N 1
ATOM 9160 C CA . ASN A 1 1155 ? -32.625 15.656 26.547 1 87.25 1155 ASN A CA 1
ATOM 9161 C C . ASN A 1 1155 ? -32.656 14.438 27.469 1 87.25 1155 ASN A C 1
ATOM 9163 O O . ASN A 1 1155 ? -33.719 13.812 27.641 1 87.25 1155 ASN A O 1
ATOM 9167 N N . GLY A 1 1156 ? -31.562 14.047 27.969 1 89.38 1156 GLY A N 1
ATOM 9168 C CA . GLY A 1 1156 ? -31.453 12.883 28.828 1 89.38 1156 GLY A CA 1
ATOM 9169 C C . GLY A 1 1156 ? -30.312 12.969 29.828 1 89.38 1156 GLY A C 1
ATOM 9170 O O . GLY A 1 1156 ? -29.422 13.805 29.672 1 89.38 1156 GLY A O 1
ATOM 9171 N N . LEU A 1 1157 ? -30.5 12.203 30.875 1 90.69 1157 LEU A N 1
ATOM 9172 C CA . LEU A 1 1157 ? -29.484 12.141 31.906 1 90.69 1157 LEU A CA 1
ATOM 9173 C C . LEU A 1 1157 ? -29.094 10.688 32.219 1 90.69 1157 LEU A C 1
ATOM 9175 O O . LEU A 1 1157 ? -29.969 9.828 32.344 1 90.69 1157 LEU A O 1
ATOM 9179 N N . ARG A 1 1158 ? -27.781 10.469 32.125 1 90.81 1158 ARG A N 1
ATOM 9180 C CA . ARG A 1 1158 ? -27.281 9.156 32.531 1 90.81 1158 ARG A CA 1
ATOM 9181 C C . ARG A 1 1158 ? -26.578 9.219 33.875 1 90.81 1158 ARG A C 1
ATOM 9183 O O . ARG A 1 1158 ? -25.562 9.914 34 1 90.81 1158 ARG A O 1
ATOM 9190 N N . PHE A 1 1159 ? -27.156 8.562 34.812 1 88.56 1159 PHE A N 1
ATOM 9191 C CA . PHE A 1 1159 ? -26.547 8.414 36.125 1 88.56 1159 PHE A CA 1
ATOM 9192 C C . PHE A 1 1159 ? -25.984 7.012 36.312 1 88.56 1159 PHE A C 1
ATOM 9194 O O . PHE A 1 1159 ? -26.75 6.062 36.562 1 88.56 1159 PHE A O 1
ATOM 9201 N N . ASN A 1 1160 ? -24.703 6.918 36.188 1 86.75 1160 ASN A N 1
ATOM 9202 C CA . ASN A 1 1160 ? -24.031 5.621 36.188 1 86.75 1160 ASN A CA 1
ATOM 9203 C C . ASN A 1 1160 ? -24.547 4.723 35.062 1 86.75 1160 ASN A C 1
ATOM 9205 O O . ASN A 1 1160 ? -24.375 5.031 33.875 1 86.75 1160 ASN A O 1
ATOM 9209 N N . ASP A 1 1161 ? -25.375 3.717 35.5 1 89.06 1161 ASP A N 1
ATOM 9210 C CA . ASP A 1 1161 ? -25.781 2.775 34.469 1 89.06 1161 ASP A CA 1
ATOM 9211 C C . ASP A 1 1161 ? -27.25 2.951 34.094 1 89.06 1161 ASP A C 1
ATOM 9213 O O . ASP A 1 1161 ? -27.828 2.117 33.406 1 89.06 1161 ASP A O 1
ATOM 9217 N N . ILE A 1 1162 ? -27.828 4.051 34.5 1 88.94 1162 ILE A N 1
ATOM 9218 C CA . ILE A 1 1162 ? -29.234 4.289 34.219 1 88.94 1162 ILE A CA 1
ATOM 9219 C C . ILE A 1 1162 ? -29.391 5.559 33.406 1 88.94 1162 ILE A C 1
ATOM 9221 O O . ILE A 1 1162 ? -29.016 6.648 33.844 1 88.94 1162 ILE A O 1
ATOM 9225 N N . LEU A 1 1163 ? -29.906 5.434 32.219 1 90.69 1163 LEU A N 1
ATOM 9226 C CA . LEU A 1 1163 ? -30.172 6.539 31.297 1 90.69 1163 LEU A CA 1
ATOM 9227 C C . LEU A 1 1163 ? -31.672 6.871 31.281 1 90.69 1163 LEU A C 1
ATOM 9229 O O . LEU A 1 1163 ? -32.5 5.996 31.047 1 90.69 1163 LEU A O 1
ATOM 9233 N N . SER A 1 1164 ? -31.969 8.055 31.609 1 89 1164 SER A N 1
ATOM 9234 C CA . SER A 1 1164 ? -33.344 8.5 31.641 1 89 1164 SER A CA 1
ATOM 9235 C C . SER A 1 1164 ? -33.594 9.664 30.672 1 89 1164 SER A C 1
ATOM 9237 O O . SER A 1 1164 ? -32.812 10.625 30.672 1 89 1164 SER A O 1
ATOM 9239 N N . PHE A 1 1165 ? -34.531 9.523 29.812 1 88.12 1165 PHE A N 1
ATOM 9240 C CA . PHE A 1 1165 ? -34.875 10.586 28.875 1 88.12 1165 PHE A CA 1
ATOM 9241 C C . PHE A 1 1165 ? -36.062 11.398 29.375 1 88.12 1165 PHE A C 1
ATOM 9243 O O . PHE A 1 1165 ? -36.938 10.867 30.078 1 88.12 1165 PHE A O 1
ATOM 9250 N N . LYS A 1 1166 ? -35.906 12.711 29.031 1 75.94 1166 LYS A N 1
ATOM 9251 C CA . LYS A 1 1166 ? -37.031 13.578 29.391 1 75.94 1166 LYS A CA 1
ATOM 9252 C C . LYS A 1 1166 ? -38.188 13.367 28.438 1 75.94 1166 LYS A C 1
ATOM 9254 O O . LYS A 1 1166 ? -38.031 12.875 27.328 1 75.94 1166 LYS A O 1
ATOM 9259 N N . ASP A 1 1167 ? -39.375 13.281 28.766 1 59.19 1167 ASP A N 1
ATOM 9260 C CA . ASP A 1 1167 ? -40.625 12.953 28.062 1 59.19 1167 ASP A CA 1
ATOM 9261 C C . ASP A 1 1167 ? -40.531 13.359 26.594 1 59.19 1167 ASP A C 1
ATOM 9263 O O . ASP A 1 1167 ? -40.094 12.57 25.75 1 59.19 1167 ASP A O 1
ATOM 9267 N N . THR A 1 1168 ? -41.156 14.391 25.953 1 51.81 1168 THR A N 1
ATOM 9268 C CA . THR A 1 1168 ? -41.344 14.656 24.531 1 51.81 1168 THR A CA 1
ATOM 9269 C C . THR A 1 1168 ? -40.062 15.281 23.938 1 51.81 1168 THR A C 1
ATOM 9271 O O . THR A 1 1168 ? -39.594 16.312 24.406 1 51.81 1168 THR A O 1
ATOM 9274 N N . ILE A 1 1169 ? -39.188 14.414 23.422 1 51.59 1169 ILE A N 1
ATOM 9275 C CA . ILE A 1 1169 ? -37.969 14.961 22.844 1 51.59 1169 ILE A CA 1
ATOM 9276 C C . ILE A 1 1169 ? -38.281 15.609 21.5 1 51.59 1169 ILE A C 1
ATOM 9278 O O . ILE A 1 1169 ? -38.719 14.945 20.562 1 51.59 1169 ILE A O 1
ATOM 9282 N N . ASP A 1 1170 ? -38.531 16.969 21.344 1 45.84 1170 ASP A N 1
ATOM 9283 C CA . ASP A 1 1170 ? -38.688 17.75 20.125 1 45.84 1170 ASP A CA 1
ATOM 9284 C C . ASP A 1 1170 ? -37.344 18.047 19.469 1 45.84 1170 ASP A C 1
ATOM 9286 O O . ASP A 1 1170 ? -36.406 18.5 20.125 1 45.84 1170 ASP A O 1
ATOM 9290 N N . MET A 1 1171 ? -36.938 17.266 18.406 1 45.5 1171 MET A N 1
ATOM 9291 C CA . MET A 1 1171 ? -35.688 17.625 17.688 1 45.5 1171 MET A CA 1
ATOM 9292 C C . MET A 1 1171 ? -35.938 18.797 16.75 1 45.5 1171 MET A C 1
ATOM 9294 O O . MET A 1 1171 ? -37.031 18.906 16.156 1 45.5 1171 MET A O 1
ATOM 9298 N N . MET B 1 1 ? 17.719 -26.859 -15.266 1 50.38 1 MET B N 1
ATOM 9299 C CA . MET B 1 1 ? 17.078 -27.344 -16.484 1 50.38 1 MET B CA 1
ATOM 9300 C C . MET B 1 1 ? 18.062 -27.391 -17.641 1 50.38 1 MET B C 1
ATOM 9302 O O . MET B 1 1 ? 18.938 -26.531 -17.75 1 50.38 1 MET B O 1
ATOM 9306 N N . LYS B 1 2 ? 18.109 -28.609 -18.188 1 65.94 2 LYS B N 1
ATOM 9307 C CA . LYS B 1 2 ? 18.969 -28.859 -19.344 1 65.94 2 LYS B CA 1
ATOM 9308 C C . LYS B 1 2 ? 18.547 -27.969 -20.531 1 65.94 2 LYS B C 1
ATOM 9310 O O . LYS B 1 2 ? 17.391 -27.984 -20.938 1 65.94 2 LYS B O 1
ATOM 9315 N N . PHE B 1 3 ? 19.328 -27.109 -20.969 1 77 3 PHE B N 1
ATOM 9316 C CA . PHE B 1 3 ? 19.047 -26.109 -21.984 1 77 3 PHE B CA 1
ATOM 9317 C C . PHE B 1 3 ? 18.5 -26.75 -23.25 1 77 3 PHE B C 1
ATOM 9319 O O . PHE B 1 3 ? 17.625 -26.188 -23.906 1 77 3 PHE B O 1
ATOM 9326 N N . GLY B 1 4 ? 18.953 -28 -23.547 1 75.81 4 GLY B N 1
ATOM 9327 C CA . GLY B 1 4 ? 18.469 -28.656 -24.75 1 75.81 4 GLY B CA 1
ATOM 9328 C C . GLY B 1 4 ? 16.969 -28.922 -24.703 1 75.81 4 GLY B C 1
ATOM 9329 O O . GLY B 1 4 ? 16.266 -28.641 -25.688 1 75.81 4 GLY B O 1
ATOM 9330 N N . LYS B 1 5 ? 16.594 -29.328 -23.641 1 72.44 5 LYS B N 1
ATOM 9331 C CA . LYS B 1 5 ? 15.164 -29.609 -23.5 1 72.44 5 LYS B CA 1
ATOM 9332 C C . LYS B 1 5 ? 14.359 -28.328 -23.344 1 72.44 5 LYS B C 1
ATOM 9334 O O . LYS B 1 5 ? 13.227 -28.234 -23.828 1 72.44 5 LYS B O 1
ATOM 9339 N N . TYR B 1 6 ? 14.984 -27.422 -22.688 1 73.88 6 TYR B N 1
ATOM 9340 C CA . TYR B 1 6 ? 14.344 -26.109 -22.594 1 73.88 6 TYR B CA 1
ATOM 9341 C C . TYR B 1 6 ? 14.148 -25.484 -23.969 1 73.88 6 TYR B C 1
ATOM 9343 O O . TYR B 1 6 ? 13.078 -24.953 -24.281 1 73.88 6 TYR B O 1
ATOM 9351 N N . LEU B 1 7 ? 15.117 -25.578 -24.75 1 77.75 7 LEU B N 1
ATOM 9352 C CA . LEU B 1 7 ? 15.062 -25.031 -26.109 1 77.75 7 LEU B CA 1
ATOM 9353 C C . LEU B 1 7 ? 14.008 -25.734 -26.938 1 77.75 7 LEU B C 1
ATOM 9355 O O . LEU B 1 7 ? 13.289 -25.109 -27.719 1 77.75 7 LEU B O 1
ATOM 9359 N N . ALA B 1 8 ? 13.914 -27.016 -26.797 1 74.5 8 ALA B N 1
ATOM 9360 C CA . ALA B 1 8 ? 12.922 -27.781 -27.547 1 74.5 8 ALA B CA 1
ATOM 9361 C C . ALA B 1 8 ? 11.5 -27.391 -27.141 1 74.5 8 ALA B C 1
ATOM 9363 O O . ALA B 1 8 ? 10.617 -27.281 -28 1 74.5 8 ALA B O 1
ATOM 9364 N N . ALA B 1 9 ? 11.312 -27.219 -25.969 1 72.81 9 ALA B N 1
ATOM 9365 C CA . ALA B 1 9 ? 10 -26.797 -25.469 1 72.81 9 ALA B CA 1
ATOM 9366 C C . ALA B 1 9 ? 9.664 -25.391 -25.953 1 72.81 9 ALA B C 1
ATOM 9368 O O . ALA B 1 9 ? 8.516 -25.109 -26.312 1 72.81 9 ALA B O 1
ATOM 9369 N N . ARG B 1 10 ? 10.664 -24.547 -25.891 1 75.31 10 ARG B N 1
ATOM 9370 C CA . ARG B 1 10 ? 10.445 -23.172 -26.312 1 75.31 10 ARG B CA 1
ATOM 9371 C C . ARG B 1 10 ? 10.203 -23.078 -27.812 1 75.31 10 ARG B C 1
ATOM 9373 O O . ARG B 1 10 ? 9.469 -22.203 -28.281 1 75.31 10 ARG B O 1
ATOM 9380 N N . GLN B 1 11 ? 10.75 -23.969 -28.578 1 76.81 11 GLN B N 1
ATOM 9381 C CA . GLN B 1 11 ? 10.586 -23.969 -30.016 1 76.81 11 GLN B CA 1
ATOM 9382 C C . GLN B 1 11 ? 9.125 -24.203 -30.406 1 76.81 11 GLN B C 1
ATOM 9384 O O . GLN B 1 11 ? 8.68 -23.766 -31.469 1 76.81 11 GLN B O 1
ATOM 9389 N N . LEU B 1 12 ? 8.406 -24.828 -29.547 1 72.19 12 LEU B N 1
ATOM 9390 C CA . LEU B 1 12 ? 7 -25.094 -29.812 1 72.19 12 LEU B CA 1
ATOM 9391 C C . LEU B 1 12 ? 6.191 -23.797 -29.766 1 72.19 12 LEU B C 1
ATOM 9393 O O . LEU B 1 12 ? 5.129 -23.703 -30.391 1 72.19 12 LEU B O 1
ATOM 9397 N N . GLU B 1 13 ? 6.758 -22.938 -29.031 1 70.69 13 GLU B N 1
ATOM 9398 C CA . GLU B 1 13 ? 6.07 -21.656 -28.938 1 70.69 13 GLU B CA 1
ATOM 9399 C C . GLU B 1 13 ? 6.266 -20.828 -30.203 1 70.69 13 GLU B C 1
ATOM 9401 O O . GLU B 1 13 ? 5.52 -19.891 -30.453 1 70.69 13 GLU B O 1
ATOM 9406 N N . PHE B 1 14 ? 7.395 -21.359 -30.969 1 75.31 14 PHE B N 1
ATOM 9407 C CA . PHE B 1 14 ? 7.738 -20.641 -32.188 1 75.31 14 PHE B CA 1
ATOM 9408 C C . PHE B 1 14 ? 7.754 -21.562 -33.406 1 75.31 14 PHE B C 1
ATOM 9410 O O . PHE B 1 14 ? 8.797 -21.734 -34.031 1 75.31 14 PHE B O 1
ATOM 9417 N N . PRO B 1 15 ? 6.605 -21.984 -33.812 1 70.88 15 PRO B N 1
ATOM 9418 C CA . PRO B 1 15 ? 6.582 -23 -34.875 1 70.88 15 PRO B CA 1
ATOM 9419 C C . PRO B 1 15 ? 7.195 -22.5 -36.156 1 70.88 15 PRO B C 1
ATOM 9421 O O . PRO B 1 15 ? 7.836 -23.266 -36.906 1 70.88 15 PRO B O 1
ATOM 9424 N N . GLU B 1 16 ? 6.918 -21.188 -36.438 1 73.56 16 GLU B N 1
ATOM 9425 C CA . GLU B 1 16 ? 7.465 -20.641 -37.688 1 73.56 16 GLU B CA 1
ATOM 9426 C C . GLU B 1 16 ? 8.992 -20.656 -37.656 1 73.56 16 GLU B C 1
ATOM 9428 O O . GLU B 1 16 ? 9.633 -20.656 -38.719 1 73.56 16 GLU B O 1
ATOM 9433 N N . TYR B 1 17 ? 9.469 -20.688 -36.469 1 80.62 17 TYR B N 1
ATOM 9434 C CA . TYR B 1 17 ? 10.914 -20.609 -36.312 1 80.62 17 TYR B CA 1
ATOM 9435 C C . TYR B 1 17 ? 11.508 -22 -36.094 1 80.62 17 TYR B C 1
ATOM 9437 O O . TYR B 1 17 ? 12.734 -22.141 -35.969 1 80.62 17 TYR B O 1
ATOM 9445 N N . ALA B 1 18 ? 10.539 -22.922 -36.125 1 78.5 18 ALA B N 1
ATOM 9446 C CA . ALA B 1 18 ? 10.992 -24.281 -35.812 1 78.5 18 ALA B CA 1
ATOM 9447 C C . ALA B 1 18 ? 11.945 -24.797 -36.906 1 78.5 18 ALA B C 1
ATOM 9449 O O . ALA B 1 18 ? 11.703 -24.609 -38.094 1 78.5 18 ALA B O 1
ATOM 9450 N N . GLY B 1 19 ? 13.055 -25.359 -36.625 1 77.19 19 GLY B N 1
ATOM 9451 C CA . GLY B 1 19 ? 14.055 -25.891 -37.531 1 77.19 19 GLY B CA 1
ATOM 9452 C C . GLY B 1 19 ? 15.195 -24.922 -37.812 1 77.19 19 GLY B C 1
ATOM 9453 O O . GLY B 1 19 ? 16.219 -25.297 -38.375 1 77.19 19 GLY B O 1
ATOM 9454 N N . HIS B 1 20 ? 14.914 -23.688 -37.375 1 85.38 20 HIS B N 1
ATOM 9455 C CA . HIS B 1 20 ? 15.938 -22.703 -37.656 1 85.38 20 HIS B CA 1
ATOM 9456 C C . HIS B 1 20 ? 16.719 -22.328 -36.406 1 85.38 20 HIS B C 1
ATOM 9458 O O . HIS B 1 20 ? 17.641 -21.5 -36.469 1 85.38 20 HIS B O 1
ATOM 9464 N N . PHE B 1 21 ? 16.391 -22.875 -35.344 1 88.19 21 PHE B N 1
ATOM 9465 C CA . PHE B 1 21 ? 17.156 -22.672 -34.125 1 88.19 21 PHE B CA 1
ATOM 9466 C C . PHE B 1 21 ? 18.469 -23.422 -34.188 1 88.19 21 PHE B C 1
ATOM 9468 O O . PHE B 1 21 ? 18.641 -24.328 -35 1 88.19 21 PHE B O 1
ATOM 9475 N N . ILE B 1 22 ? 19.359 -22.984 -33.281 1 87.75 22 ILE B N 1
ATOM 9476 C CA . ILE B 1 22 ? 20.609 -23.719 -33.156 1 87.75 22 ILE B CA 1
ATOM 9477 C C . ILE B 1 22 ? 20.328 -25.172 -32.75 1 87.75 22 ILE B C 1
ATOM 9479 O O . ILE B 1 22 ? 19.469 -25.438 -31.922 1 87.75 22 ILE B O 1
ATOM 9483 N N . ASN B 1 23 ? 20.875 -26.047 -33.531 1 84.44 23 ASN B N 1
ATOM 9484 C CA . ASN B 1 23 ? 20.734 -27.453 -33.188 1 84.44 23 ASN B CA 1
ATOM 9485 C C . ASN B 1 23 ? 21.656 -27.812 -32 1 84.44 23 ASN B C 1
ATOM 9487 O O . ASN B 1 23 ? 22.625 -28.562 -32.188 1 84.44 23 ASN B O 1
ATOM 9491 N N . TYR B 1 24 ? 21.297 -27.406 -30.906 1 86.62 24 TYR B N 1
ATOM 9492 C CA . TYR B 1 24 ? 22.109 -27.547 -29.703 1 86.62 24 TYR B CA 1
ATOM 9493 C C . TYR B 1 24 ? 22.344 -29.016 -29.391 1 86.62 24 TYR B C 1
ATOM 9495 O O . TYR B 1 24 ? 23.453 -29.406 -29 1 86.62 24 TYR B O 1
ATOM 9503 N N . LYS B 1 25 ? 21.375 -29.891 -29.609 1 81.19 25 LYS B N 1
ATOM 9504 C CA . LYS B 1 25 ? 21.484 -31.312 -29.312 1 81.19 25 LYS B CA 1
ATOM 9505 C C . LYS B 1 25 ? 22.516 -31.984 -30.219 1 81.19 25 LYS B C 1
ATOM 9507 O O . LYS B 1 25 ? 23.312 -32.812 -29.75 1 81.19 25 LYS B O 1
ATOM 9512 N N . ALA B 1 26 ? 22.484 -31.703 -31.469 1 82.06 26 ALA B N 1
ATOM 9513 C CA . ALA B 1 26 ? 23.438 -32.281 -32.406 1 82.06 26 ALA B CA 1
ATOM 9514 C C . ALA B 1 26 ? 24.859 -31.828 -32.094 1 82.06 26 ALA B C 1
ATOM 9516 O O . ALA B 1 26 ? 25.797 -32.625 -32.219 1 82.06 26 ALA B O 1
ATOM 9517 N N . LEU B 1 27 ? 24.969 -30.578 -31.719 1 87.44 27 LEU B N 1
ATOM 9518 C CA . LEU B 1 27 ? 26.297 -30.047 -31.406 1 87.44 27 LEU B CA 1
ATOM 9519 C C . LEU B 1 27 ? 26.828 -30.672 -30.125 1 87.44 27 LEU B C 1
ATOM 9521 O O . LEU B 1 27 ? 28.031 -30.938 -30.016 1 87.44 27 LEU B O 1
ATOM 9525 N N . LYS B 1 28 ? 25.938 -30.859 -29.219 1 86.31 28 LYS B N 1
ATOM 9526 C CA . LYS B 1 28 ? 26.328 -31.516 -27.984 1 86.31 28 LYS B CA 1
ATOM 9527 C C . LYS B 1 28 ? 26.812 -32.938 -28.234 1 86.31 28 LYS B C 1
ATOM 9529 O O . LYS B 1 28 ? 27.812 -33.375 -27.672 1 86.31 28 LYS B O 1
ATOM 9534 N N . LYS B 1 29 ? 26.062 -33.656 -29.062 1 81.31 29 LYS B N 1
ATOM 9535 C CA . LYS B 1 29 ? 26.453 -35 -29.453 1 81.31 29 LYS B CA 1
ATOM 9536 C C . LYS B 1 29 ? 27.781 -35 -30.172 1 81.31 29 LYS B C 1
ATOM 9538 O O . LYS B 1 29 ? 28.609 -35.906 -29.984 1 81.31 29 LYS B O 1
ATOM 9543 N N . LEU B 1 30 ? 27.891 -34.031 -30.969 1 84.5 30 LEU B N 1
ATOM 9544 C CA . LEU B 1 30 ? 29.141 -33.906 -31.703 1 84.5 30 LEU B CA 1
ATOM 9545 C C . LEU B 1 30 ? 30.312 -33.688 -30.75 1 84.5 30 LEU B C 1
ATOM 9547 O O . LEU B 1 30 ? 31.391 -34.281 -30.922 1 84.5 30 LEU B O 1
ATOM 9551 N N . ILE B 1 31 ? 30.125 -32.844 -29.766 1 85.88 31 ILE B N 1
ATOM 9552 C CA . ILE B 1 31 ? 31.172 -32.594 -28.781 1 85.88 31 ILE B CA 1
ATOM 9553 C C . ILE B 1 31 ? 31.531 -33.875 -28.047 1 85.88 31 ILE B C 1
ATOM 9555 O O . ILE B 1 31 ? 32.719 -34.156 -27.844 1 85.88 31 ILE B O 1
ATOM 9559 N N . ASN B 1 32 ? 30.516 -34.625 -27.719 1 81.75 32 ASN B N 1
ATOM 9560 C CA . ASN B 1 32 ? 30.766 -35.875 -27.016 1 81.75 32 ASN B CA 1
ATOM 9561 C C . ASN B 1 32 ? 31.469 -36.906 -27.922 1 81.75 32 ASN B C 1
ATOM 9563 O O . ASN B 1 32 ? 32.344 -37.625 -27.469 1 81.75 32 ASN B O 1
ATOM 9567 N N . ALA B 1 33 ? 31.078 -36.906 -29.203 1 79.62 33 ALA B N 1
ATOM 9568 C CA . ALA B 1 33 ? 31.703 -37.812 -30.156 1 79.62 33 ALA B CA 1
ATOM 9569 C C . ALA B 1 33 ? 33.156 -37.438 -30.422 1 79.62 33 ALA B C 1
ATOM 9571 O O . ALA B 1 33 ? 34.031 -38.312 -30.516 1 79.62 33 ALA B O 1
ATOM 9572 N N . LEU B 1 34 ? 33.406 -36.188 -30.531 1 78.44 34 LEU B N 1
ATOM 9573 C CA . LEU B 1 34 ? 34.75 -35.688 -30.812 1 78.44 34 LEU B CA 1
ATOM 9574 C C . LEU B 1 34 ? 35.688 -35.906 -29.609 1 78.44 34 LEU B C 1
ATOM 9576 O O . LEU B 1 34 ? 36.875 -36.156 -29.781 1 78.44 34 LEU B O 1
ATOM 9580 N N . THR B 1 35 ? 35.062 -35.781 -28.422 1 77.06 35 THR B N 1
ATOM 9581 C CA . THR B 1 35 ? 35.875 -35.938 -27.219 1 77.06 35 THR B CA 1
ATOM 9582 C C . THR B 1 35 ? 36.188 -37.406 -26.953 1 77.06 35 THR B C 1
ATOM 9584 O O . THR B 1 35 ? 37.219 -37.75 -26.359 1 77.06 35 THR B O 1
ATOM 9587 N N . GLN B 1 36 ? 35.281 -38.281 -27.438 1 70.88 36 GLN B N 1
ATOM 9588 C CA . GLN B 1 36 ? 35.5 -39.688 -27.25 1 70.88 36 GLN B CA 1
ATOM 9589 C C . GLN B 1 36 ? 36.406 -40.25 -28.328 1 70.88 36 GLN B C 1
ATOM 9591 O O . GLN B 1 36 ? 37.094 -41.281 -28.125 1 70.88 36 GLN B O 1
ATOM 9596 N N . ASP B 1 37 ? 36.469 -39.625 -29.516 1 67.19 37 ASP B N 1
ATOM 9597 C CA . ASP B 1 37 ? 37.344 -40.062 -30.609 1 67.19 37 ASP B CA 1
ATOM 9598 C C . ASP B 1 37 ? 38.812 -39.75 -30.328 1 67.19 37 ASP B C 1
ATOM 9600 O O . ASP B 1 37 ? 39.188 -38.562 -30.328 1 67.19 37 ASP B O 1
ATOM 9604 N N . THR B 1 38 ? 39.594 -40.562 -29.812 1 66.75 38 THR B N 1
ATOM 9605 C CA . THR B 1 38 ? 41 -40.375 -29.438 1 66.75 38 THR B CA 1
ATOM 9606 C C . THR B 1 38 ? 41.906 -40.406 -30.672 1 66.75 38 THR B C 1
ATOM 9608 O O . THR B 1 38 ? 43.094 -40.125 -30.594 1 66.75 38 THR B O 1
ATOM 9611 N N . SER B 1 39 ? 41.469 -40.719 -31.938 1 67.19 39 SER B N 1
ATOM 9612 C CA . SER B 1 39 ? 42.312 -40.969 -33.094 1 67.19 39 SER B CA 1
ATOM 9613 C C . SER B 1 39 ? 42.562 -39.656 -33.875 1 67.19 39 SER B C 1
ATOM 9615 O O . SER B 1 39 ? 43.562 -39.531 -34.562 1 67.19 39 SER B O 1
ATOM 9617 N N . THR B 1 40 ? 41.812 -38.625 -33.75 1 70 40 THR B N 1
ATOM 9618 C CA . THR B 1 40 ? 41.906 -37.438 -34.531 1 70 40 THR B CA 1
ATOM 9619 C C . THR B 1 40 ? 42.562 -36.281 -33.75 1 70 40 THR B C 1
ATOM 9621 O O . THR B 1 40 ? 42.312 -36.156 -32.531 1 70 40 THR B O 1
ATOM 9624 N N . PRO B 1 41 ? 43.625 -35.688 -34.312 1 70.25 41 PRO B N 1
ATOM 9625 C CA . PRO B 1 41 ? 44.281 -34.594 -33.625 1 70.25 41 PRO B CA 1
ATOM 9626 C C . PRO B 1 41 ? 43.281 -33.5 -33.219 1 70.25 41 PRO B C 1
ATOM 9628 O O . PRO B 1 41 ? 42.219 -33.344 -33.812 1 70.25 41 PRO B O 1
ATOM 9631 N N . LEU B 1 42 ? 43.531 -32.812 -32.031 1 75.88 42 LEU B N 1
ATOM 9632 C CA . LEU B 1 42 ? 42.719 -31.781 -31.438 1 75.88 42 LEU B CA 1
ATOM 9633 C C . LEU B 1 42 ? 42.375 -30.688 -32.438 1 75.88 42 LEU B C 1
ATOM 9635 O O . LEU B 1 42 ? 41.281 -30.141 -32.438 1 75.88 42 LEU B O 1
ATOM 9639 N N . GLN B 1 43 ? 43.375 -30.391 -33.375 1 72.25 43 GLN B N 1
ATOM 9640 C CA . GLN B 1 43 ? 43.188 -29.328 -34.344 1 72.25 43 GLN B CA 1
ATOM 9641 C C . GLN B 1 43 ? 42.094 -29.688 -35.344 1 72.25 43 GLN B C 1
ATOM 9643 O O . GLN B 1 43 ? 41.281 -28.828 -35.719 1 72.25 43 GLN B O 1
ATOM 9648 N N . ASP B 1 44 ? 42.062 -30.938 -35.656 1 73.62 44 ASP B N 1
ATOM 9649 C CA . ASP B 1 44 ? 41.031 -31.375 -36.594 1 73.62 44 ASP B CA 1
ATOM 9650 C C . ASP B 1 44 ? 39.688 -31.422 -35.906 1 73.62 44 ASP B C 1
ATOM 9652 O O . ASP B 1 44 ? 38.656 -31.109 -36.531 1 73.62 44 ASP B O 1
ATOM 9656 N N . LYS B 1 45 ? 39.719 -31.781 -34.625 1 80.19 45 LYS B N 1
ATOM 9657 C CA . LYS B 1 45 ? 38.469 -31.781 -33.844 1 80.19 45 LYS B 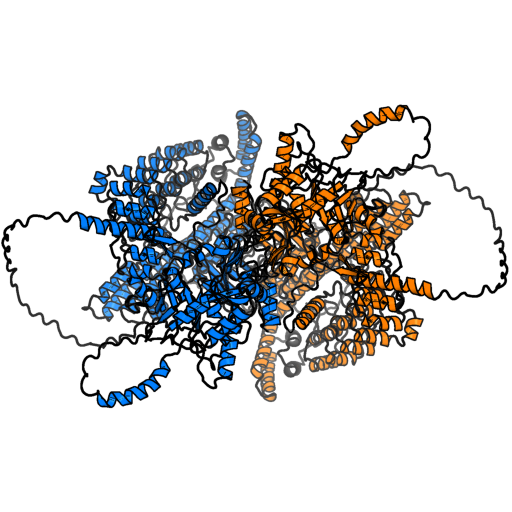CA 1
ATOM 9658 C C . LYS B 1 45 ? 37.906 -30.375 -33.719 1 80.19 45 LYS B C 1
ATOM 9660 O O . LYS B 1 45 ? 36.688 -30.172 -33.906 1 80.19 45 LYS B O 1
ATOM 9665 N N . LYS B 1 46 ? 38.844 -29.438 -33.531 1 82.19 46 LYS B N 1
ATOM 9666 C CA . LYS B 1 46 ? 38.438 -28.047 -33.438 1 82.19 46 LYS B CA 1
ATOM 9667 C C . LYS B 1 46 ? 37.875 -27.562 -34.781 1 82.19 46 LYS B C 1
ATOM 9669 O O . LYS B 1 46 ? 36.875 -26.859 -34.812 1 82.19 46 LYS B O 1
ATOM 9674 N N . GLY B 1 47 ? 38.531 -27.938 -35.781 1 79.44 47 GLY B N 1
ATOM 9675 C CA . GLY B 1 47 ? 38.094 -27.531 -37.094 1 79.44 47 GLY B CA 1
ATOM 9676 C C . GLY B 1 47 ? 36.719 -28.078 -37.438 1 79.44 47 GLY B C 1
ATOM 9677 O O . GLY B 1 47 ? 35.875 -27.375 -38 1 79.44 47 GLY B O 1
ATOM 9678 N N . SER B 1 48 ? 36.5 -29.328 -37.031 1 81.25 48 SER B N 1
ATOM 9679 C CA . SER B 1 48 ? 35.219 -29.953 -37.312 1 81.25 48 SER B CA 1
ATOM 9680 C C . SER B 1 48 ? 34.094 -29.297 -36.5 1 81.25 48 SER B C 1
ATOM 9682 O O . SER B 1 48 ? 33 -29.031 -37 1 81.25 48 SER B O 1
ATOM 9684 N N . PHE B 1 49 ? 34.375 -29.062 -35.188 1 88.19 49 PHE B N 1
ATOM 9685 C CA . PHE B 1 49 ? 33.375 -28.438 -34.344 1 88.19 49 PHE B CA 1
ATOM 9686 C C . PHE B 1 49 ? 33.062 -27.016 -34.812 1 88.19 49 PHE B C 1
ATOM 9688 O O . PHE B 1 49 ? 31.875 -26.656 -34.969 1 88.19 49 PHE B O 1
ATOM 9695 N N . PHE B 1 50 ? 34.062 -26.281 -35.125 1 86.25 50 PHE B N 1
ATOM 9696 C CA . PHE B 1 50 ? 33.844 -24.891 -35.469 1 86.25 50 PHE B CA 1
ATOM 9697 C C . PHE B 1 50 ? 33.25 -24.766 -36.875 1 86.25 50 PHE B C 1
ATOM 9699 O O . PHE B 1 50 ? 32.531 -23.828 -37.188 1 86.25 50 PHE B O 1
ATOM 9706 N N . PHE B 1 51 ? 33.5 -25.766 -37.656 1 84.44 51 PHE B N 1
ATOM 9707 C CA . PHE B 1 51 ? 32.875 -25.797 -38.969 1 84.44 51 PHE B CA 1
ATOM 9708 C C . PHE B 1 51 ? 31.359 -25.984 -38.812 1 84.44 51 PHE B C 1
ATOM 9710 O O . PHE B 1 51 ? 30.578 -25.266 -39.469 1 84.44 51 PHE B O 1
ATOM 9717 N N . ARG B 1 52 ? 30.984 -26.922 -38.031 1 86.94 52 ARG B N 1
ATOM 9718 C CA . ARG B 1 52 ? 29.547 -27.172 -37.812 1 86.94 52 ARG B CA 1
ATOM 9719 C C . ARG B 1 52 ? 28.906 -25.984 -37.094 1 86.94 52 ARG B C 1
ATOM 9721 O O . ARG B 1 52 ? 27.75 -25.656 -37.375 1 86.94 52 ARG B O 1
ATOM 9728 N N . LEU B 1 53 ? 29.594 -25.469 -36.219 1 89.44 53 LEU B N 1
ATOM 9729 C CA . LEU B 1 53 ? 29.078 -24.312 -35.5 1 89.44 53 LEU B CA 1
ATOM 9730 C C . LEU B 1 53 ? 28.859 -23.141 -36.438 1 89.44 53 LEU B C 1
ATOM 9732 O O . LEU B 1 53 ? 27.844 -22.438 -36.312 1 89.44 53 LEU B O 1
ATOM 9736 N N . GLU B 1 54 ? 29.719 -22.891 -37.312 1 86.06 54 GLU B N 1
ATOM 9737 C CA . GLU B 1 54 ? 29.594 -21.797 -38.25 1 86.06 54 GLU B CA 1
ATOM 9738 C C . GLU B 1 54 ? 28.422 -22.047 -39.219 1 86.06 54 GLU B C 1
ATOM 9740 O O . GLU B 1 54 ? 27.75 -21.109 -39.625 1 86.06 54 GLU B O 1
ATOM 9745 N N . ARG B 1 55 ? 28.25 -23.281 -39.5 1 84 55 ARG B N 1
ATOM 9746 C CA . ARG B 1 55 ? 27.109 -23.625 -40.344 1 84 55 ARG B CA 1
ATOM 9747 C C . ARG B 1 55 ? 25.797 -23.328 -39.625 1 84 55 ARG B C 1
ATOM 9749 O O . ARG B 1 55 ? 24.828 -22.859 -40.25 1 84 55 ARG B O 1
ATOM 9756 N N . GLU B 1 56 ? 25.781 -23.703 -38.406 1 89.69 56 GLU B N 1
ATOM 9757 C CA . GLU B 1 56 ? 24.578 -23.391 -37.625 1 89.69 56 GLU B CA 1
ATOM 9758 C C . GLU B 1 56 ? 24.391 -21.875 -37.5 1 89.69 56 GLU B C 1
ATOM 9760 O O . GLU B 1 56 ? 23.266 -21.391 -37.5 1 89.69 56 GLU B O 1
ATOM 9765 N N . LEU B 1 57 ? 25.406 -21.203 -37.312 1 88.88 57 LEU B N 1
ATOM 9766 C CA . LEU B 1 57 ? 25.344 -19.75 -37.219 1 88.88 57 LEU B CA 1
ATOM 9767 C C . LEU B 1 57 ? 24.828 -19.141 -38.5 1 88.88 57 LEU B C 1
ATOM 9769 O O . LEU B 1 57 ? 24.031 -18.188 -38.469 1 88.88 57 LEU B O 1
ATOM 9773 N N . GLU B 1 58 ? 25.25 -19.656 -39.594 1 85.56 58 GLU B N 1
ATOM 9774 C CA . GLU B 1 58 ? 24.781 -19.188 -40.875 1 85.56 58 GLU B CA 1
ATOM 9775 C C . GLU B 1 58 ? 23.281 -19.453 -41.062 1 85.56 58 GLU B C 1
ATOM 9777 O O . GLU B 1 58 ? 22.562 -18.625 -41.625 1 85.56 58 GLU B O 1
ATOM 9782 N N . LYS B 1 59 ? 22.938 -20.578 -40.656 1 87.94 59 LYS B N 1
ATOM 9783 C CA . LYS B 1 59 ? 21.516 -20.938 -40.719 1 87.94 59 LYS B CA 1
ATOM 9784 C C . LYS B 1 59 ? 20.672 -19.969 -39.906 1 87.94 59 LYS B C 1
ATOM 9786 O O . LYS B 1 59 ? 19.656 -19.453 -40.406 1 87.94 59 LYS B O 1
ATOM 9791 N N . VAL B 1 60 ? 21.078 -19.719 -38.688 1 90.38 60 VAL B N 1
ATOM 9792 C CA . VAL B 1 60 ? 20.344 -18.812 -37.812 1 90.38 60 VAL B CA 1
ATOM 9793 C C . VAL B 1 60 ? 20.359 -17.406 -38.375 1 90.38 60 VAL B C 1
ATOM 9795 O O . VAL B 1 60 ? 19.328 -16.719 -38.375 1 90.38 60 VAL B O 1
ATOM 9798 N N . ASN B 1 61 ? 21.438 -16.969 -38.906 1 87.12 61 ASN B N 1
ATOM 9799 C CA . ASN B 1 61 ? 21.562 -15.633 -39.469 1 87.12 61 ASN B CA 1
ATOM 9800 C C . ASN B 1 61 ? 20.719 -15.469 -40.719 1 87.12 61 ASN B C 1
ATOM 9802 O O . ASN B 1 61 ? 20.125 -14.422 -40.969 1 87.12 61 ASN B O 1
ATOM 9806 N N . ASP B 1 62 ? 20.734 -16.484 -41.531 1 85.5 62 ASP B N 1
ATOM 9807 C CA . ASP B 1 62 ? 19.969 -16.422 -42.781 1 85.5 62 ASP B CA 1
ATOM 9808 C C . ASP B 1 62 ? 18.469 -16.297 -42.5 1 85.5 62 ASP B C 1
ATOM 9810 O O . ASP B 1 62 ? 17.766 -15.539 -43.125 1 85.5 62 ASP B O 1
ATOM 9814 N N . PHE B 1 63 ? 18.094 -17.016 -41.594 1 88.75 63 PHE B N 1
ATOM 9815 C CA . PHE B 1 63 ? 16.672 -16.969 -41.219 1 88.75 63 PHE B CA 1
ATOM 9816 C C . PHE B 1 63 ? 16.328 -15.633 -40.594 1 88.75 63 PHE B C 1
ATOM 9818 O O . PHE B 1 63 ? 15.266 -15.07 -40.875 1 88.75 63 PHE B O 1
ATOM 9825 N N . TYR B 1 64 ? 17.188 -15.188 -39.75 1 90 64 TYR B N 1
ATOM 9826 C CA . TYR B 1 64 ? 16.969 -13.891 -39.125 1 90 64 TYR B CA 1
ATOM 9827 C C . TYR B 1 64 ? 16.844 -12.789 -40.188 1 90 64 TYR B C 1
ATOM 9829 O O . TYR B 1 64 ? 15.945 -11.953 -40.094 1 90 64 TYR B O 1
ATOM 9837 N N . LEU B 1 65 ? 17.703 -12.766 -41.125 1 84.19 65 LEU B N 1
ATOM 9838 C CA . LEU B 1 65 ? 17.703 -11.727 -42.125 1 84.19 65 LEU B CA 1
ATOM 9839 C C . LEU B 1 65 ? 16.438 -11.805 -42.969 1 84.19 65 LEU B C 1
ATOM 9841 O O . LEU B 1 65 ? 15.875 -10.773 -43.375 1 84.19 65 LEU B O 1
ATOM 9845 N N . LYS B 1 66 ? 15.992 -12.984 -43.188 1 84.56 66 LYS B N 1
ATOM 9846 C CA . LYS B 1 66 ? 14.75 -13.164 -43.906 1 84.56 66 LYS B CA 1
ATOM 9847 C C . LYS B 1 66 ? 13.555 -12.641 -43.125 1 84.56 66 LYS B C 1
ATOM 9849 O O . LYS B 1 66 ? 12.727 -11.906 -43.656 1 84.56 66 LYS B O 1
ATOM 9854 N N . LYS B 1 67 ? 13.516 -13.055 -41.938 1 87.25 67 LYS B N 1
ATOM 9855 C CA . LYS B 1 67 ? 12.391 -12.641 -41.125 1 87.25 67 LYS B CA 1
ATOM 9856 C C . LYS B 1 67 ? 12.422 -11.141 -40.844 1 87.25 67 LYS B C 1
ATOM 9858 O O . LYS B 1 67 ? 11.375 -10.492 -40.781 1 87.25 67 LYS B O 1
ATOM 9863 N N . GLU B 1 68 ? 13.602 -10.617 -40.594 1 85.69 68 GLU B N 1
ATOM 9864 C CA . GLU B 1 68 ? 13.75 -9.188 -40.375 1 85.69 68 GLU B CA 1
ATOM 9865 C C . GLU B 1 68 ? 13.258 -8.398 -41.594 1 85.69 68 GLU B C 1
ATOM 9867 O O . GLU B 1 68 ? 12.578 -7.375 -41.438 1 85.69 68 GLU B O 1
ATOM 9872 N N . SER B 1 69 ? 13.547 -8.836 -42.75 1 80.88 69 SER B N 1
ATOM 9873 C CA . SER B 1 69 ? 13.117 -8.164 -44 1 80.88 69 SER B CA 1
ATOM 9874 C C . SER B 1 69 ? 11.602 -8.242 -44.156 1 80.88 69 SER B C 1
ATOM 9876 O O . SER B 1 69 ? 10.977 -7.277 -44.594 1 80.88 69 SER B O 1
ATOM 9878 N N . GLN B 1 70 ? 11.102 -9.32 -43.844 1 82.38 70 GLN B N 1
ATOM 9879 C CA . GLN B 1 70 ? 9.656 -9.484 -43.938 1 82.38 70 GLN B CA 1
ATOM 9880 C C . GLN B 1 70 ? 8.938 -8.547 -42.969 1 82.38 70 GLN B C 1
ATOM 9882 O O . GLN B 1 70 ? 7.926 -7.941 -43.312 1 82.38 70 GLN B O 1
ATOM 9887 N N . LEU B 1 71 ? 9.43 -8.562 -41.781 1 87 71 LEU B N 1
ATOM 9888 C CA . LEU B 1 71 ? 8.812 -7.711 -40.781 1 87 71 LEU B CA 1
ATOM 9889 C C . LEU B 1 71 ? 8.969 -6.238 -41.125 1 87 71 LEU B C 1
ATOM 9891 O O . LEU B 1 71 ? 8.062 -5.438 -40.906 1 87 71 LEU B O 1
ATOM 9895 N N . LYS B 1 72 ? 10.109 -5.875 -41.656 1 84.31 72 LYS B N 1
ATOM 9896 C CA . LYS B 1 72 ? 10.328 -4.492 -42.062 1 84.31 72 LYS B CA 1
ATOM 9897 C C . LYS B 1 72 ? 9.352 -4.102 -43.188 1 84.31 72 LYS B C 1
ATOM 9899 O O . LYS B 1 72 ? 8.797 -3 -43.156 1 84.31 72 LYS B O 1
ATOM 9904 N N . PHE B 1 73 ? 9.141 -4.992 -44.031 1 79.06 73 PHE B N 1
ATOM 9905 C CA . PHE B 1 73 ? 8.203 -4.758 -45.125 1 79.06 73 PHE B CA 1
ATOM 9906 C C . PHE B 1 73 ? 6.785 -4.602 -44.594 1 79.06 73 PHE B C 1
ATOM 9908 O O . PHE B 1 73 ? 6.059 -3.695 -45.031 1 79.06 73 PHE B O 1
ATOM 9915 N N . ARG B 1 74 ? 6.41 -5.422 -43.844 1 82.81 74 ARG B N 1
ATOM 9916 C CA . ARG B 1 74 ? 5.074 -5.367 -43.25 1 82.81 74 ARG B CA 1
ATOM 9917 C C . ARG B 1 74 ? 4.871 -4.074 -42.469 1 82.81 74 ARG B C 1
ATOM 9919 O O . ARG B 1 74 ? 3.789 -3.486 -42.5 1 82.81 74 ARG B O 1
ATOM 9926 N N . LEU B 1 75 ? 5.867 -3.752 -41.656 1 87.31 75 LEU B N 1
ATOM 9927 C CA . LEU B 1 75 ? 5.758 -2.516 -40.906 1 87.31 75 LEU B CA 1
ATOM 9928 C C . LEU B 1 75 ? 5.605 -1.312 -41.812 1 87.31 75 LEU B C 1
ATOM 9930 O O . LEU B 1 75 ? 4.828 -0.397 -41.531 1 87.31 75 LEU B O 1
ATOM 9934 N N . ASP B 1 76 ? 6.289 -1.33 -42.875 1 81 76 ASP B N 1
ATOM 9935 C CA . ASP B 1 76 ? 6.195 -0.239 -43.844 1 81 76 ASP B CA 1
ATOM 9936 C C . ASP B 1 76 ? 4.789 -0.148 -44.438 1 81 76 ASP B C 1
ATOM 9938 O O . ASP B 1 76 ? 4.27 0.95 -44.656 1 81 76 ASP B O 1
ATOM 9942 N N . ILE B 1 77 ? 4.219 -1.221 -44.625 1 79.62 77 ILE B N 1
ATOM 9943 C CA . ILE B 1 77 ? 2.857 -1.264 -45.156 1 79.62 77 ILE B CA 1
ATOM 9944 C C . ILE B 1 77 ? 1.89 -0.7 -44.125 1 79.62 77 ILE B C 1
ATOM 9946 O O . ILE B 1 77 ? 1.007 0.094 -44.438 1 79.62 77 ILE B O 1
ATOM 9950 N N . LEU B 1 78 ? 2.072 -1.139 -42.969 1 85.38 78 LEU B N 1
ATOM 9951 C CA . LEU B 1 78 ? 1.19 -0.686 -41.906 1 85.38 78 LEU B CA 1
ATOM 9952 C C . LEU B 1 78 ? 1.327 0.818 -41.688 1 85.38 78 LEU B C 1
ATOM 9954 O O . LEU B 1 78 ? 0.328 1.516 -41.5 1 85.38 78 LEU B O 1
ATOM 9958 N N . ILE B 1 79 ? 2.541 1.267 -41.688 1 85.88 79 ILE B N 1
ATOM 9959 C CA . ILE B 1 79 ? 2.793 2.688 -41.469 1 85.88 79 ILE B CA 1
ATOM 9960 C C . ILE B 1 79 ? 2.215 3.494 -42.625 1 85.88 79 ILE B C 1
ATOM 9962 O O . ILE B 1 79 ? 1.614 4.551 -42.406 1 85.88 79 ILE B O 1
ATOM 9966 N N . SER B 1 80 ? 2.289 3.055 -43.812 1 79.56 80 SER B N 1
ATOM 9967 C CA . SER B 1 80 ? 1.738 3.723 -44.969 1 79.56 80 SER B CA 1
ATOM 9968 C C . SER B 1 80 ? 0.216 3.785 -44.906 1 79.56 80 SER B C 1
ATOM 9970 O O . SER B 1 80 ? -0.381 4.82 -45.219 1 79.56 80 SER B O 1
ATOM 9972 N N . LYS B 1 81 ? -0.346 2.754 -44.562 1 79.31 81 LYS B N 1
ATOM 9973 C CA . LYS B 1 81 ? -1.8 2.719 -44.438 1 79.31 81 LYS B CA 1
ATOM 9974 C C . LYS B 1 81 ? -2.279 3.648 -43.312 1 79.31 81 LYS B C 1
ATOM 9976 O O . LYS B 1 81 ? -3.336 4.273 -43.438 1 79.31 81 LYS B O 1
ATOM 9981 N N . LYS B 1 82 ? -1.534 3.564 -42.281 1 82.62 82 LYS B N 1
ATOM 9982 C CA . LYS B 1 82 ? -1.872 4.469 -41.188 1 82.62 82 LYS B CA 1
ATOM 9983 C C . LYS B 1 82 ? -1.799 5.926 -41.656 1 82.62 82 LYS B C 1
ATOM 9985 O O . LYS B 1 82 ? -2.697 6.715 -41.344 1 82.62 82 LYS B O 1
ATOM 9990 N N . GLU B 1 83 ? -0.695 6.262 -42.281 1 78.19 83 GLU B N 1
ATOM 9991 C CA . GLU B 1 83 ? -0.516 7.633 -42.75 1 78.19 83 GLU B CA 1
ATOM 9992 C C . GLU B 1 83 ? -1.619 8.031 -43.719 1 78.19 83 GLU B C 1
ATOM 9994 O O . GLU B 1 83 ? -2.109 9.164 -43.688 1 78.19 83 GLU B O 1
ATOM 9999 N N . LYS B 1 84 ? -2.066 7.195 -44.438 1 72.38 84 LYS B N 1
ATOM 10000 C CA . LYS B 1 84 ? -3.17 7.449 -45.375 1 72.38 84 LYS B CA 1
ATOM 10001 C C . LYS B 1 84 ? -4.477 7.668 -44.625 1 72.38 84 LYS B C 1
ATOM 10003 O O . LYS B 1 84 ? -5.273 8.531 -44.969 1 72.38 84 LYS B O 1
ATOM 10008 N N . TYR B 1 85 ? -4.566 6.801 -43.688 1 74.38 85 TYR B N 1
ATOM 10009 C CA . TYR B 1 85 ? -5.746 6.949 -42.844 1 74.38 85 TYR B CA 1
ATOM 10010 C C . TYR B 1 85 ? -5.754 8.305 -42.156 1 74.38 85 TYR B C 1
ATOM 10012 O O . TYR B 1 85 ? -6.797 8.961 -42.062 1 74.38 85 TYR B O 1
ATOM 10020 N N . PHE B 1 86 ? -4.602 8.695 -41.719 1 73.12 86 PHE B N 1
ATOM 10021 C CA . PHE B 1 86 ? -4.488 9.969 -41 1 73.12 86 PHE B CA 1
ATOM 10022 C C . PHE B 1 86 ? -4.695 11.133 -41.969 1 73.12 86 PHE B C 1
ATOM 10024 O O . PHE B 1 86 ? -5.316 12.133 -41.625 1 73.12 86 PHE B O 1
ATOM 10031 N N . GLN B 1 87 ? -4.172 11.086 -43.094 1 62.16 87 GLN B N 1
ATOM 10032 C CA . GLN B 1 87 ? -4.297 12.133 -44.094 1 62.16 87 GLN B CA 1
ATOM 10033 C C . GLN B 1 87 ? -5.742 12.289 -44.562 1 62.16 87 GLN B C 1
ATOM 10035 O O . GLN B 1 87 ? -6.211 13.406 -44.781 1 62.16 87 GLN B O 1
ATOM 10040 N N . SER B 1 88 ? -6.359 11.195 -44.594 1 61.38 88 SER B N 1
ATOM 10041 C CA . SER B 1 88 ? -7.754 11.242 -45 1 61.38 88 SER B CA 1
ATOM 10042 C C . SER B 1 88 ? -8.625 11.953 -43.969 1 61.38 88 SER B C 1
ATOM 10044 O O . SER B 1 88 ? -9.625 12.586 -44.344 1 61.38 88 SER B O 1
ATOM 10046 N N . HIS B 1 89 ? -8.242 11.734 -42.75 1 58.03 89 HIS B N 1
ATOM 10047 C CA . HIS B 1 89 ? -9.047 12.367 -41.719 1 58.03 89 HIS B CA 1
ATOM 10048 C C . HIS B 1 89 ? -8.602 13.805 -41.469 1 58.03 89 HIS B C 1
ATOM 10050 O O . HIS B 1 89 ? -9.336 14.594 -40.875 1 58.03 89 HIS B O 1
ATOM 10056 N N . GLN B 1 90 ? -7.387 14.211 -41.812 1 52.38 90 GLN B N 1
ATOM 10057 C CA . GLN B 1 90 ? -6.953 15.594 -41.688 1 52.38 90 GLN B CA 1
ATOM 10058 C C . GLN B 1 90 ? -7.516 16.469 -42.812 1 52.38 90 GLN B C 1
ATOM 10060 O O . GLN B 1 90 ? -7.473 17.688 -42.75 1 52.38 90 GLN B O 1
ATOM 10065 N N . LEU B 1 91 ? -8.016 15.922 -43.969 1 45.38 91 LEU B N 1
ATOM 10066 C CA . LEU B 1 91 ? -8.578 16.75 -45.031 1 45.38 91 LEU B CA 1
ATOM 10067 C C . LEU B 1 91 ? -9.883 17.406 -44.594 1 45.38 91 LEU B C 1
ATOM 10069 O O . LEU B 1 91 ? -10.656 16.812 -43.844 1 45.38 91 LEU B O 1
ATOM 10073 N N . PRO B 1 92 ? -10.023 18.797 -44.75 1 40.81 92 PRO B N 1
ATOM 10074 C CA . PRO B 1 92 ? -11.125 19.656 -44.312 1 40.81 92 PRO B CA 1
ATOM 10075 C C . PRO B 1 92 ? -12.492 19 -44.5 1 40.81 92 PRO B C 1
ATOM 10077 O O . PRO B 1 92 ? -13.391 19.219 -43.688 1 40.81 92 PRO B O 1
ATOM 10080 N N . ASN B 1 93 ? -12.875 18.547 -45.625 1 37.81 93 ASN B N 1
ATOM 10081 C CA . ASN B 1 93 ? -14.211 18.047 -45.938 1 37.81 93 ASN B CA 1
ATOM 10082 C C . ASN B 1 93 ? -14.461 16.672 -45.312 1 37.81 93 ASN B C 1
ATOM 10084 O O . ASN B 1 93 ? -15.531 16.094 -45.5 1 37.81 93 ASN B O 1
ATOM 10088 N N . GLY B 1 94 ? -13.57 15.875 -45.125 1 42.84 94 GLY B N 1
ATOM 10089 C CA . GLY B 1 94 ? -13.781 14.523 -44.625 1 42.84 94 GLY B CA 1
ATOM 10090 C C . GLY B 1 94 ? -13.789 14.438 -43.094 1 42.84 94 GLY B C 1
ATOM 10091 O O . GLY B 1 94 ? -12.742 14.297 -42.469 1 42.84 94 GLY B O 1
ATOM 10092 N N . GLY B 1 95 ? -14.586 15.023 -42.344 1 41.5 95 GLY B N 1
ATOM 10093 C CA . GLY B 1 95 ? -15 15.375 -41 1 41.5 95 GLY B CA 1
ATOM 10094 C C . GLY B 1 95 ? -14.883 14.219 -40 1 41.5 95 GLY B C 1
ATOM 10095 O O . GLY B 1 95 ? -15.367 14.305 -38.875 1 41.5 95 GLY B O 1
ATOM 10096 N N . GLY B 1 96 ? -14.914 12.938 -40.312 1 45.81 96 GLY B N 1
ATOM 10097 C CA . GLY B 1 96 ? -15.406 12.102 -39.25 1 45.81 96 GLY B CA 1
ATOM 10098 C C . GLY B 1 96 ? -14.367 11.859 -38.156 1 45.81 96 GLY B C 1
ATOM 10099 O O . GLY B 1 96 ? -13.164 11.891 -38.438 1 45.81 96 GLY B O 1
ATOM 10100 N N . LYS B 1 97 ? -14.586 12.133 -36.938 1 52.47 97 LYS B N 1
ATOM 10101 C CA . LYS B 1 97 ? -13.875 11.805 -35.688 1 52.47 97 LYS B CA 1
ATOM 10102 C C . LYS B 1 97 ? -13.414 10.352 -35.688 1 52.47 97 LYS B C 1
ATOM 10104 O O . LYS B 1 97 ? -14.172 9.453 -36.031 1 52.47 97 LYS B O 1
ATOM 10109 N N . ILE B 1 98 ? -12.086 10.219 -35.688 1 59.22 98 ILE B N 1
ATOM 10110 C CA . ILE B 1 98 ? -11.508 8.891 -35.531 1 59.22 98 ILE B CA 1
ATOM 10111 C C . ILE B 1 98 ? -12.07 8.219 -34.281 1 59.22 98 ILE B C 1
ATOM 10113 O O . ILE B 1 98 ? -11.961 8.758 -33.188 1 59.22 98 ILE B O 1
ATOM 10117 N N . ASN B 1 99 ? -13.094 7.438 -34.438 1 58.47 99 ASN B N 1
ATOM 10118 C CA . ASN B 1 99 ? -13.719 6.691 -33.375 1 58.47 99 ASN B CA 1
ATOM 10119 C C . ASN B 1 99 ? -13.031 5.348 -33.125 1 58.47 99 ASN B C 1
ATOM 10121 O O . ASN B 1 99 ? -12.523 4.734 -34.062 1 58.47 99 ASN B O 1
ATOM 10125 N N . LYS B 1 100 ? -12.781 5.039 -32 1 61.5 100 LYS B N 1
ATOM 10126 C CA . LYS B 1 100 ? -12.195 3.762 -31.609 1 61.5 100 LYS B CA 1
ATOM 10127 C C . LYS B 1 100 ? -12.93 2.596 -32.25 1 61.5 100 LYS B C 1
ATOM 10129 O O . LYS B 1 100 ? -12.359 1.519 -32.438 1 61.5 100 LYS B O 1
ATOM 10134 N N . ASN B 1 101 ? -14.117 2.971 -32.75 1 60.16 101 ASN B N 1
ATOM 10135 C CA . ASN B 1 101 ? -14.922 1.888 -33.281 1 60.16 101 ASN B CA 1
ATOM 10136 C C . ASN B 1 101 ? -14.906 1.897 -34.812 1 60.16 101 ASN B C 1
ATOM 10138 O O . ASN B 1 101 ? -15.594 1.097 -35.438 1 60.16 101 ASN B O 1
ATOM 10142 N N . SER B 1 102 ? -14.023 2.881 -35.344 1 66.19 102 SER B N 1
ATOM 10143 C CA . SER B 1 102 ? -13.906 2.896 -36.812 1 66.19 102 SER B CA 1
ATOM 10144 C C . SER B 1 102 ? -13.234 1.624 -37.312 1 66.19 102 SER B C 1
ATOM 10146 O O . SER B 1 102 ? -12.375 1.056 -36.656 1 66.19 102 SER B O 1
ATOM 10148 N N . VAL B 1 103 ? -13.75 1.115 -38.344 1 62.84 103 VAL B N 1
ATOM 10149 C CA . VAL B 1 103 ? -13.289 -0.14 -38.938 1 62.84 103 VAL B CA 1
ATOM 10150 C C . VAL B 1 103 ? -11.805 -0.042 -39.25 1 62.84 103 VAL B C 1
ATOM 10152 O O . VAL B 1 103 ? -11.039 -0.978 -39 1 62.84 103 VAL B O 1
ATOM 10155 N N . ASN B 1 104 ? -11.484 1.122 -39.812 1 65.75 104 ASN B N 1
ATOM 10156 C CA . ASN B 1 104 ? -10.078 1.28 -40.188 1 65.75 104 ASN B CA 1
ATOM 10157 C C . ASN B 1 104 ? -9.18 1.322 -38.938 1 65.75 104 ASN B C 1
ATOM 10159 O O . ASN B 1 104 ? -8.07 0.789 -38.969 1 65.75 104 ASN B O 1
ATOM 10163 N N . PHE B 1 105 ? -9.656 1.8 -38 1 74.31 105 PHE B N 1
ATOM 10164 C CA . PHE B 1 105 ? -8.859 1.873 -36.781 1 74.31 105 PHE B CA 1
ATOM 10165 C C . PHE B 1 105 ? -8.648 0.484 -36.188 1 74.31 105 PHE B C 1
ATOM 10167 O O . PHE B 1 105 ? -7.527 0.128 -35.812 1 74.31 105 PHE B O 1
ATOM 10174 N N . VAL B 1 106 ? -9.75 -0.213 -36.156 1 70.38 106 VAL B N 1
ATOM 10175 C CA . VAL B 1 106 ? -9.664 -1.536 -35.562 1 70.38 106 VAL B CA 1
ATOM 10176 C C . VAL B 1 106 ? -8.703 -2.416 -36.344 1 70.38 106 VAL B C 1
ATOM 10178 O O . VAL B 1 106 ? -7.91 -3.158 -35.781 1 70.38 106 VAL B O 1
ATOM 10181 N N . SER B 1 107 ? -8.773 -2.287 -37.656 1 70.38 107 SER B N 1
ATOM 10182 C CA . SER B 1 107 ? -7.906 -3.096 -38.5 1 70.38 107 SER B CA 1
ATOM 10183 C C . SER B 1 107 ? -6.445 -2.703 -38.312 1 70.38 107 SER B C 1
ATOM 10185 O O . SER B 1 107 ? -5.57 -3.57 -38.25 1 70.38 107 SER B O 1
ATOM 10187 N N . LEU B 1 108 ? -6.199 -1.445 -38.312 1 77.19 108 LEU B N 1
ATOM 10188 C CA . LEU B 1 108 ? -4.832 -0.969 -38.156 1 77.19 108 LEU B CA 1
ATOM 10189 C C . LEU B 1 108 ? -4.297 -1.335 -36.75 1 77.19 108 LEU B C 1
ATOM 10191 O O . LEU B 1 108 ? -3.141 -1.746 -36.625 1 77.19 108 LEU B O 1
ATOM 10195 N N . TYR B 1 109 ? -5.125 -1.184 -35.906 1 77.38 109 TYR B N 1
ATOM 10196 C CA . TYR B 1 109 ? -4.711 -1.488 -34.531 1 77.38 109 TYR B CA 1
ATOM 10197 C C . TYR B 1 109 ? -4.383 -2.969 -34.375 1 77.38 109 TYR B C 1
ATOM 10199 O O . TYR B 1 109 ? -3.365 -3.328 -33.781 1 77.38 109 TYR B O 1
ATOM 10207 N N . ASP B 1 110 ? -5.145 -3.768 -34.938 1 73.06 110 ASP B N 1
ATOM 10208 C CA . ASP B 1 110 ? -4.906 -5.207 -34.875 1 73.06 110 ASP B CA 1
ATOM 10209 C C . ASP B 1 110 ? -3.658 -5.582 -35.688 1 73.06 110 ASP B C 1
ATOM 10211 O O . ASP B 1 110 ? -2.949 -6.527 -35.312 1 73.06 110 ASP B O 1
ATOM 10215 N N . GLY B 1 111 ? -3.518 -4.883 -36.719 1 75.56 111 GLY B N 1
ATOM 10216 C CA . GLY B 1 111 ? -2.322 -5.125 -37.531 1 75.56 111 GLY B CA 1
ATOM 10217 C C . GLY B 1 111 ? -1.038 -4.832 -36.781 1 75.56 111 GLY B C 1
ATOM 10218 O O . GLY B 1 111 ? -0.099 -5.633 -36.812 1 75.56 111 GLY B O 1
ATOM 10219 N N . PHE B 1 112 ? -1.013 -3.785 -36.094 1 79.81 112 PHE B N 1
ATOM 10220 C CA . PHE B 1 112 ? 0.171 -3.422 -35.312 1 79.81 112 PHE B CA 1
ATOM 10221 C C . PHE B 1 112 ? 0.351 -4.355 -34.125 1 79.81 112 PHE B C 1
ATOM 10223 O O . PHE B 1 112 ? 1.479 -4.676 -33.75 1 79.81 112 PHE B O 1
ATOM 10230 N N . LYS B 1 113 ? -0.765 -4.742 -33.594 1 77.06 113 LYS B N 1
ATOM 10231 C CA . LYS B 1 113 ? -0.688 -5.684 -32.469 1 77.06 113 LYS B CA 1
ATOM 10232 C C . LYS B 1 113 ? -0.093 -7.016 -32.938 1 77.06 113 LYS B C 1
ATOM 10234 O O . LYS B 1 113 ? 0.734 -7.602 -32.219 1 77.06 113 LYS B O 1
ATOM 10239 N N . LYS B 1 114 ? -0.482 -7.465 -34 1 76.38 114 LYS B N 1
ATOM 10240 C CA . LYS B 1 114 ? 0.056 -8.711 -34.562 1 76.38 114 LYS B CA 1
ATOM 10241 C C . LYS B 1 114 ? 1.54 -8.57 -34.875 1 76.38 114 LYS B C 1
ATOM 10243 O O . LYS B 1 114 ? 2.326 -9.484 -34.625 1 76.38 114 LYS B O 1
ATOM 10248 N N . PHE B 1 115 ? 1.815 -7.465 -35.406 1 80.5 115 PHE B N 1
ATOM 10249 C CA . PHE B 1 115 ? 3.223 -7.215 -35.688 1 80.5 115 PHE B CA 1
ATOM 10250 C C . PHE B 1 115 ? 4.055 -7.27 -34.406 1 80.5 115 PHE B C 1
ATOM 10252 O O . PHE B 1 115 ? 5.148 -7.836 -34.406 1 80.5 115 PHE B O 1
ATOM 10259 N N . SER B 1 116 ? 3.535 -6.641 -33.469 1 79.62 116 SER B N 1
ATOM 10260 C CA . SER B 1 116 ? 4.246 -6.621 -32.188 1 79.62 116 SER B CA 1
ATOM 10261 C C . SER B 1 116 ? 4.465 -8.031 -31.656 1 79.62 116 SER B C 1
ATOM 10263 O O . SER B 1 116 ? 5.523 -8.336 -31.094 1 79.62 116 SER B O 1
ATOM 10265 N N . LYS B 1 117 ? 3.516 -8.844 -31.781 1 76.56 117 LYS B N 1
ATOM 10266 C CA . LYS B 1 117 ? 3.646 -10.234 -31.359 1 76.56 117 LYS B CA 1
ATOM 10267 C C . LYS B 1 117 ? 4.699 -10.961 -32.188 1 76.56 117 LYS B C 1
ATOM 10269 O O . LYS B 1 117 ? 5.484 -11.75 -31.641 1 76.56 117 LYS B O 1
ATOM 10274 N N . ASP B 1 118 ? 4.723 -10.719 -33.438 1 78.56 118 ASP B N 1
ATOM 10275 C CA . ASP B 1 118 ? 5.707 -11.352 -34.312 1 78.56 118 ASP B CA 1
ATOM 10276 C C . ASP B 1 118 ? 7.121 -10.875 -34 1 78.56 118 ASP B C 1
ATOM 10278 O O . ASP B 1 118 ? 8.078 -11.648 -34.062 1 78.56 118 ASP B O 1
ATOM 10282 N N . LEU B 1 119 ? 7.168 -9.617 -33.75 1 82.69 119 LEU B N 1
ATOM 10283 C CA . LEU B 1 119 ? 8.477 -9.078 -33.375 1 82.69 119 LEU B CA 1
ATOM 10284 C C . LEU B 1 119 ? 8.977 -9.688 -32.062 1 82.69 119 LEU B C 1
ATOM 10286 O O . LEU B 1 119 ? 10.172 -9.953 -31.922 1 82.69 119 LEU B O 1
ATOM 10290 N N . ASP B 1 120 ? 8.109 -9.82 -31.172 1 78.44 120 ASP B N 1
ATOM 10291 C CA . ASP B 1 120 ? 8.469 -10.453 -29.906 1 78.44 120 ASP B CA 1
ATOM 10292 C C . ASP B 1 120 ? 9.008 -11.867 -30.141 1 78.44 120 ASP B C 1
ATOM 10294 O O . ASP B 1 120 ? 9.961 -12.297 -29.484 1 78.44 120 ASP B O 1
ATOM 10298 N N . ARG B 1 121 ? 8.422 -12.578 -30.984 1 79.38 121 ARG B N 1
ATOM 10299 C CA . ARG B 1 121 ? 8.883 -13.922 -31.312 1 79.38 121 ARG B CA 1
ATOM 10300 C C . ARG B 1 121 ? 10.289 -13.891 -31.922 1 79.38 121 ARG B C 1
ATOM 10302 O O . ARG B 1 121 ? 11.117 -14.75 -31.609 1 79.38 121 ARG B O 1
ATOM 10309 N N . LEU B 1 122 ? 10.492 -12.922 -32.719 1 84 122 LEU B N 1
ATOM 10310 C CA . LEU B 1 122 ? 11.82 -12.789 -33.312 1 84 122 LEU B CA 1
ATOM 10311 C C . LEU B 1 122 ? 12.859 -12.453 -32.25 1 84 122 LEU B C 1
ATOM 10313 O O . LEU B 1 122 ? 13.977 -12.969 -32.281 1 84 122 LEU B O 1
ATOM 10317 N N . GLU B 1 123 ? 12.445 -11.578 -31.422 1 82.19 123 GLU B N 1
ATOM 10318 C CA . GLU B 1 123 ? 13.359 -11.203 -30.344 1 82.19 123 GLU B CA 1
ATOM 10319 C C . GLU B 1 123 ? 13.695 -12.406 -29.469 1 82.19 123 GLU B C 1
ATOM 10321 O O . GLU B 1 123 ? 14.844 -12.578 -29.047 1 82.19 123 GLU B O 1
ATOM 10326 N N . GLN B 1 124 ? 12.766 -13.164 -29.141 1 79.62 124 GLN B N 1
ATOM 10327 C CA . GLN B 1 124 ? 13 -14.367 -28.359 1 79.62 124 GLN B CA 1
ATOM 10328 C C . GLN B 1 124 ? 13.867 -15.367 -29.125 1 79.62 124 GLN B C 1
ATOM 10330 O O . GLN B 1 124 ? 14.688 -16.062 -28.516 1 79.62 124 GLN B O 1
ATOM 10335 N N . PHE B 1 125 ? 13.672 -15.477 -30.453 1 85.75 125 PHE B N 1
ATOM 10336 C CA . PHE B 1 125 ? 14.516 -16.312 -31.297 1 85.75 125 PHE B CA 1
ATOM 10337 C C . PHE B 1 125 ? 15.977 -15.906 -31.172 1 85.75 125 PHE B C 1
ATOM 10339 O O . PHE B 1 125 ? 16.859 -16.75 -31.047 1 85.75 125 PHE B O 1
ATOM 10346 N N . VAL B 1 126 ? 16.156 -14.625 -31.172 1 83.81 126 VAL B N 1
ATOM 10347 C CA . VAL B 1 126 ? 17.516 -14.109 -31.094 1 83.81 126 VAL B CA 1
ATOM 10348 C C . VAL B 1 126 ? 18.109 -14.414 -29.719 1 83.81 126 VAL B C 1
ATOM 10350 O O . VAL B 1 126 ? 19.25 -14.867 -29.609 1 83.81 126 VAL B O 1
ATOM 10353 N N . GLU B 1 127 ? 17.344 -14.211 -28.75 1 81.69 127 GLU B N 1
ATOM 10354 C CA . GLU B 1 127 ? 17.812 -14.438 -27.391 1 81.69 127 GLU B CA 1
ATOM 10355 C C . GLU B 1 127 ? 18.109 -15.906 -27.125 1 81.69 127 GLU B C 1
ATOM 10357 O O . GLU B 1 127 ? 19.109 -16.25 -26.516 1 81.69 127 GLU B O 1
ATOM 10362 N N . LEU B 1 128 ? 17.219 -16.781 -27.516 1 83.62 128 LEU B N 1
ATOM 10363 C CA . LEU B 1 128 ? 17.391 -18.203 -27.312 1 83.62 128 LEU B CA 1
ATOM 10364 C C . LEU B 1 128 ? 18.625 -18.719 -28.062 1 83.62 128 LEU B C 1
ATOM 10366 O O . LEU B 1 128 ? 19.375 -19.547 -27.531 1 83.62 128 LEU B O 1
ATOM 10370 N N . ASN B 1 129 ? 18.828 -18.234 -29.234 1 86.94 129 ASN B N 1
ATOM 10371 C CA . ASN B 1 129 ? 20 -18.656 -30 1 86.94 129 ASN B CA 1
ATOM 10372 C C . ASN B 1 129 ? 21.297 -18.094 -29.391 1 86.94 129 ASN B C 1
ATOM 10374 O O . ASN B 1 129 ? 22.312 -18.781 -29.391 1 86.94 129 ASN B O 1
ATOM 10378 N N . GLU B 1 130 ? 21.203 -16.859 -28.969 1 83.94 130 GLU B N 1
ATOM 10379 C CA . GLU B 1 130 ? 22.375 -16.297 -28.297 1 83.94 130 GLU B CA 1
ATOM 10380 C C . GLU B 1 130 ? 22.766 -17.125 -27.078 1 83.94 130 GLU B C 1
ATOM 10382 O O . GLU B 1 130 ? 23.938 -17.422 -26.875 1 83.94 130 GLU B O 1
ATOM 10387 N N . THR B 1 131 ? 21.781 -17.5 -26.312 1 84.25 131 THR B N 1
ATOM 10388 C CA . THR B 1 131 ? 22.016 -18.344 -25.156 1 84.25 131 THR B CA 1
ATOM 10389 C C . THR B 1 131 ? 22.531 -19.719 -25.562 1 84.25 131 THR B C 1
ATOM 10391 O O . THR B 1 131 ? 23.391 -20.281 -24.906 1 84.25 131 THR B O 1
ATOM 10394 N N . GLY B 1 132 ? 22 -20.266 -26.656 1 86.44 132 GLY B N 1
ATOM 10395 C CA . GLY B 1 132 ? 22.453 -21.562 -27.172 1 86.44 132 GLY B CA 1
ATOM 10396 C C . GLY B 1 132 ? 23.906 -21.562 -27.594 1 86.44 132 GLY B C 1
ATOM 10397 O O . GLY B 1 132 ? 24.656 -22.469 -27.234 1 86.44 132 GLY B O 1
ATOM 10398 N N . PHE B 1 133 ? 24.344 -20.516 -28.281 1 86.75 133 PHE B N 1
ATOM 10399 C CA . PHE B 1 133 ? 25.719 -20.438 -28.734 1 86.75 133 PHE B CA 1
ATOM 10400 C C . PHE B 1 133 ? 26.672 -20.234 -27.562 1 86.75 133 PHE B C 1
ATOM 10402 O O . PHE B 1 133 ? 27.766 -20.812 -27.531 1 86.75 133 PHE B O 1
ATOM 10409 N N . THR B 1 134 ? 26.188 -19.438 -26.625 1 84.56 134 THR B N 1
ATOM 10410 C CA . THR B 1 134 ? 27.016 -19.219 -25.438 1 84.56 134 THR B CA 1
ATOM 10411 C C . THR B 1 134 ? 27.172 -20.516 -24.641 1 84.56 134 THR B C 1
ATOM 10413 O O . THR B 1 134 ? 28.281 -20.844 -24.203 1 84.56 134 THR B O 1
ATOM 10416 N N . LYS B 1 135 ? 26.094 -21.234 -24.5 1 86.56 135 LYS B N 1
ATOM 10417 C CA . LYS B 1 135 ? 26.125 -22.453 -23.703 1 86.56 135 LYS B CA 1
ATOM 10418 C C . LYS B 1 135 ? 26.891 -23.562 -24.391 1 86.56 135 LYS B C 1
ATOM 10420 O O . LYS B 1 135 ? 27.578 -24.359 -23.75 1 86.56 135 LYS B O 1
ATOM 10425 N N . VAL B 1 136 ? 26.781 -23.656 -25.734 1 87.69 136 VAL B N 1
ATOM 10426 C CA . VAL B 1 136 ? 27.484 -24.703 -26.469 1 87.69 136 VAL B CA 1
ATOM 10427 C C . VAL B 1 136 ? 28.984 -24.438 -26.453 1 87.69 136 VAL B C 1
ATOM 10429 O O . VAL B 1 136 ? 29.781 -25.375 -26.312 1 87.69 136 VAL B O 1
ATOM 10432 N N . LEU B 1 137 ? 29.375 -23.219 -26.594 1 86.38 137 LEU B N 1
ATOM 10433 C CA . LEU B 1 137 ? 30.797 -22.859 -26.547 1 86.38 137 LEU B CA 1
ATOM 10434 C C . LEU B 1 137 ? 31.375 -23.094 -25.156 1 86.38 137 LEU B C 1
ATOM 10436 O O . LEU B 1 137 ? 32.531 -23.5 -25.016 1 86.38 137 LEU B O 1
ATOM 10440 N N . LYS B 1 138 ? 30.531 -22.781 -24.172 1 86.38 138 LYS B N 1
ATOM 10441 C CA . LYS B 1 138 ? 30.953 -23.062 -22.812 1 86.38 138 LYS B CA 1
ATOM 10442 C C . LYS B 1 138 ? 31.188 -24.547 -22.594 1 86.38 138 LYS B C 1
ATOM 10444 O O . LYS B 1 138 ? 32.156 -24.953 -21.938 1 86.38 138 LYS B O 1
ATOM 10449 N N . LYS B 1 139 ? 30.281 -25.375 -23.156 1 86 139 LYS B N 1
ATOM 10450 C CA . LYS B 1 139 ? 30.406 -26.828 -23.047 1 86 139 LYS B CA 1
ATOM 10451 C C . LYS B 1 139 ? 31.641 -27.328 -23.797 1 86 139 LYS B C 1
ATOM 10453 O O . LYS B 1 139 ? 32.312 -28.25 -23.344 1 86 139 LYS B O 1
ATOM 10458 N N . TRP B 1 140 ? 31.906 -26.781 -24.938 1 84.81 140 TRP B N 1
ATOM 10459 C CA . TRP B 1 140 ? 33.094 -27.141 -25.719 1 84.81 140 TRP B CA 1
ATOM 10460 C C . TRP B 1 140 ? 34.375 -26.812 -24.938 1 84.81 140 TRP B C 1
ATOM 10462 O O . TRP B 1 140 ? 35.281 -27.641 -24.875 1 84.81 140 TRP B O 1
ATOM 10472 N N . ASP B 1 141 ? 34.312 -25.656 -24.328 1 81.19 141 ASP B N 1
ATOM 10473 C CA . ASP B 1 141 ? 35.5 -25.234 -23.562 1 81.19 141 ASP B CA 1
ATOM 10474 C C . ASP B 1 141 ? 35.719 -26.156 -22.375 1 81.19 141 ASP B C 1
ATOM 10476 O O . ASP B 1 141 ? 36.844 -26.484 -22.047 1 81.19 141 ASP B O 1
ATOM 10480 N N . LYS B 1 142 ? 34.625 -26.547 -21.766 1 78.94 142 LYS B N 1
ATOM 10481 C CA . LYS B 1 142 ? 34.719 -27.422 -20.594 1 78.94 142 LYS B CA 1
ATOM 10482 C C . LYS B 1 142 ? 35.25 -28.797 -20.984 1 78.94 142 LYS B C 1
ATOM 10484 O O . LYS B 1 142 ? 36.062 -29.391 -20.266 1 78.94 142 LYS B O 1
ATOM 10489 N N . ARG B 1 143 ? 34.781 -29.312 -22.141 1 78.62 143 ARG B N 1
ATOM 10490 C CA . ARG B 1 143 ? 35.125 -30.656 -22.562 1 78.62 143 ARG B CA 1
ATOM 10491 C C . ARG B 1 143 ? 36.469 -30.703 -23.266 1 78.62 143 ARG B C 1
ATOM 10493 O O . ARG B 1 143 ? 37.219 -31.656 -23.125 1 78.62 143 ARG B O 1
ATOM 10500 N N . SER B 1 144 ? 36.75 -29.625 -24.047 1 75.81 144 SER B N 1
ATOM 10501 C CA . SER B 1 144 ? 38 -29.594 -24.797 1 75.81 144 SER B CA 1
ATOM 10502 C C . SER B 1 144 ? 39.125 -28.906 -24 1 75.81 144 SER B C 1
ATOM 10504 O O . SER B 1 144 ? 40.281 -28.875 -24.438 1 75.81 144 SER B O 1
ATOM 10506 N N . LYS B 1 145 ? 38.781 -28.391 -22.734 1 67.69 145 LYS B N 1
ATOM 10507 C CA . LYS B 1 145 ? 39.719 -27.656 -21.891 1 67.69 145 LYS B CA 1
ATOM 10508 C C . LYS B 1 145 ? 40.375 -26.5 -22.641 1 67.69 145 LYS B C 1
ATOM 10510 O O . LYS B 1 145 ? 41.594 -26.344 -22.609 1 67.69 145 LYS B O 1
ATOM 10515 N N . SER B 1 146 ? 39.5 -25.906 -23.562 1 72.94 146 SER B N 1
ATOM 10516 C CA . SER B 1 146 ? 39.969 -24.719 -24.312 1 72.94 146 SER B CA 1
ATOM 10517 C C . SER B 1 146 ? 39.25 -23.453 -23.812 1 72.94 146 SER B C 1
ATOM 10519 O O . SER B 1 146 ? 38.344 -23.531 -22.984 1 72.94 146 SER B O 1
ATOM 10521 N N . SER B 1 147 ? 39.875 -22.297 -23.922 1 74.56 147 SER B N 1
ATOM 10522 C CA . SER B 1 147 ? 39.281 -21.016 -23.578 1 74.56 147 SER B CA 1
ATOM 10523 C C . SER B 1 147 ? 38.969 -20.203 -24.812 1 74.56 147 SER B C 1
ATOM 10525 O O . SER B 1 147 ? 39.5 -19.109 -25 1 74.56 147 SER B O 1
ATOM 10527 N N . THR B 1 148 ? 38.219 -20.75 -25.734 1 71.31 148 THR B N 1
ATOM 10528 C CA . THR B 1 148 ? 37.938 -20.094 -27 1 71.31 148 THR B CA 1
ATOM 10529 C C . THR B 1 148 ? 36.562 -19.453 -27 1 71.31 148 THR B C 1
ATOM 10531 O O . THR B 1 148 ? 36.188 -18.766 -27.953 1 71.31 148 THR B O 1
ATOM 10534 N N . LYS B 1 149 ? 35.812 -19.641 -25.953 1 80.5 149 LYS B N 1
ATOM 10535 C CA . LYS B 1 149 ? 34.438 -19.188 -25.922 1 80.5 149 LYS B CA 1
ATOM 10536 C C . LYS B 1 149 ? 34.344 -17.672 -26.188 1 80.5 149 LYS B C 1
ATOM 10538 O O . LYS B 1 149 ? 33.656 -17.234 -27.094 1 80.5 149 LYS B O 1
ATOM 10543 N N . GLU B 1 150 ? 35.156 -16.859 -25.359 1 75.12 150 GLU B N 1
ATOM 10544 C CA . GLU B 1 150 ? 35.031 -15.406 -25.438 1 75.12 150 GLU B CA 1
ATOM 10545 C C . GLU B 1 150 ? 35.531 -14.883 -26.781 1 75.12 150 GLU B C 1
ATOM 10547 O O . GLU B 1 150 ? 34.969 -13.945 -27.344 1 75.12 150 GLU B O 1
ATOM 10552 N N . LEU B 1 151 ? 36.5 -15.531 -27.266 1 72.12 151 LEU B N 1
ATOM 10553 C CA . LEU B 1 151 ? 37.062 -15.109 -28.531 1 72.12 151 LEU B CA 1
ATOM 10554 C C . LEU B 1 151 ? 36.094 -15.383 -29.688 1 72.12 151 LEU B C 1
ATOM 10556 O O . LEU B 1 151 ? 35.875 -14.516 -30.531 1 72.12 151 LEU B O 1
ATOM 10560 N N . TYR B 1 152 ? 35.562 -16.547 -29.609 1 80.62 152 TYR B N 1
ATOM 10561 C CA . TYR B 1 152 ? 34.656 -16.891 -30.703 1 80.62 152 TYR B CA 1
ATOM 10562 C C . TYR B 1 152 ? 33.344 -16.094 -30.609 1 80.62 152 TYR B C 1
ATOM 10564 O O . TYR B 1 152 ? 32.75 -15.727 -31.625 1 80.62 152 TYR B O 1
ATOM 10572 N N . LEU B 1 153 ? 32.844 -15.883 -29.453 1 81.69 153 LEU B N 1
ATOM 10573 C CA . LEU B 1 153 ? 31.656 -15.086 -29.266 1 81.69 153 LEU B CA 1
ATOM 10574 C C . LEU B 1 153 ? 31.844 -13.672 -29.812 1 81.69 153 LEU B C 1
ATOM 10576 O O . LEU B 1 153 ? 30.969 -13.141 -30.5 1 81.69 153 LEU B O 1
ATOM 10580 N N . THR B 1 154 ? 32.938 -13.062 -29.547 1 74.06 154 THR B N 1
ATOM 10581 C CA . THR B 1 154 ? 33.188 -11.68 -29.938 1 74.06 154 THR B CA 1
ATOM 10582 C C . THR B 1 154 ? 33.531 -11.578 -31.422 1 74.06 154 THR B C 1
ATOM 10584 O O . THR B 1 154 ? 33.156 -10.617 -32.094 1 74.06 154 THR B O 1
ATOM 10587 N N . THR B 1 155 ? 34.125 -12.586 -31.984 1 73 155 THR B N 1
ATOM 10588 C CA . THR B 1 155 ? 34.656 -12.484 -33.344 1 73 155 THR B CA 1
ATOM 10589 C C . THR B 1 155 ? 33.656 -13.062 -34.344 1 73 155 THR B C 1
ATOM 10591 O O . THR B 1 155 ? 33.562 -12.602 -35.469 1 73 155 THR B O 1
ATOM 10594 N N . ALA B 1 156 ? 32.938 -14.031 -33.906 1 74.81 156 ALA B N 1
ATOM 10595 C CA . ALA B 1 156 ? 32.125 -14.734 -34.906 1 74.81 156 ALA B CA 1
ATOM 10596 C C . ALA B 1 156 ? 30.641 -14.578 -34.594 1 74.81 156 ALA B C 1
ATOM 10598 O O . ALA B 1 156 ? 29.844 -14.328 -35.5 1 74.81 156 ALA B O 1
ATOM 10599 N N . VAL B 1 157 ? 30.312 -14.727 -33.406 1 78.75 157 VAL B N 1
ATOM 10600 C CA . VAL B 1 157 ? 28.891 -14.789 -33.094 1 78.75 157 VAL B CA 1
ATOM 10601 C C . VAL B 1 157 ? 28.328 -13.375 -32.969 1 78.75 157 VAL B C 1
ATOM 10603 O O . VAL B 1 157 ? 27.391 -13.008 -33.688 1 78.75 157 VAL B O 1
ATOM 10606 N N . ASN B 1 158 ? 28.984 -12.492 -32.188 1 75.69 158 ASN B N 1
ATOM 10607 C CA . ASN B 1 158 ? 28.438 -11.18 -31.875 1 75.69 158 ASN B CA 1
ATOM 10608 C C . ASN B 1 158 ? 28.5 -10.242 -33.094 1 75.69 158 ASN B C 1
ATOM 10610 O O . ASN B 1 158 ? 27.797 -9.234 -33.125 1 75.69 158 ASN B O 1
ATOM 10614 N N . VAL B 1 159 ? 29.297 -10.555 -34.125 1 72.31 159 VAL B N 1
ATOM 10615 C CA . VAL B 1 159 ? 29.484 -9.695 -35.281 1 72.31 159 VAL B CA 1
ATOM 10616 C C . VAL B 1 159 ? 28.406 -9.969 -36.312 1 72.31 159 VAL B C 1
ATOM 10618 O O . VAL B 1 159 ? 28.141 -9.141 -37.188 1 72.31 159 VAL B O 1
ATOM 10621 N N . GLN B 1 160 ? 27.656 -11.047 -36.031 1 75.75 160 GLN B N 1
ATOM 10622 C CA . GLN B 1 160 ? 26.609 -11.383 -37 1 75.75 160 GLN B CA 1
ATOM 10623 C C . GLN B 1 160 ? 25.422 -10.445 -36.844 1 75.75 160 GLN B C 1
ATOM 10625 O O . GLN B 1 160 ? 25.125 -9.961 -35.75 1 75.75 160 GLN B O 1
ATOM 10630 N N . PRO B 1 161 ? 24.812 -10.148 -37.906 1 72.75 161 PRO B N 1
ATOM 10631 C CA . PRO B 1 161 ? 23.688 -9.219 -37.875 1 72.75 161 PRO B CA 1
ATOM 10632 C C . PRO B 1 161 ? 22.578 -9.641 -36.906 1 72.75 161 PRO B C 1
ATOM 10634 O O . PRO B 1 161 ? 21.875 -8.789 -36.375 1 72.75 161 PRO B O 1
ATOM 10637 N N . VAL B 1 162 ? 22.469 -10.938 -36.75 1 80.38 162 VAL B N 1
ATOM 10638 C CA . VAL B 1 162 ? 21.406 -11.43 -35.875 1 80.38 162 VAL B CA 1
ATOM 10639 C C . VAL B 1 162 ? 21.641 -10.898 -34.469 1 80.38 162 VAL B C 1
ATOM 10641 O O . VAL B 1 162 ? 20.672 -10.664 -33.719 1 80.38 162 VAL B O 1
ATOM 10644 N N . PHE B 1 163 ? 22.859 -10.711 -34.156 1 78.38 163 PHE B N 1
ATOM 10645 C CA . PHE B 1 163 ? 23.141 -10.336 -32.781 1 78.38 163 PHE B CA 1
ATOM 10646 C C . PHE B 1 163 ? 23.5 -8.867 -32.688 1 78.38 163 PHE B C 1
ATOM 10648 O O . PHE B 1 163 ? 23.828 -8.375 -31.594 1 78.38 163 PHE B O 1
ATOM 10655 N N . HIS B 1 164 ? 23.422 -8.156 -33.969 1 68.94 164 HIS B N 1
ATOM 10656 C CA . HIS B 1 164 ? 23.484 -6.703 -33.969 1 68.94 164 HIS B CA 1
ATOM 10657 C C . HIS B 1 164 ? 22.109 -6.082 -33.75 1 68.94 164 HIS B C 1
ATOM 10659 O O . HIS B 1 164 ? 21.25 -6.133 -34.625 1 68.94 164 HIS B O 1
ATOM 10665 N N . ARG B 1 165 ? 21.766 -5.797 -32.656 1 70.06 165 ARG B N 1
ATOM 10666 C CA . ARG B 1 165 ? 20.438 -5.5 -32.125 1 70.06 165 ARG B CA 1
ATOM 10667 C C . ARG B 1 165 ? 19.938 -4.156 -32.625 1 70.06 165 ARG B C 1
ATOM 10669 O O . ARG B 1 165 ? 18.812 -3.734 -32.312 1 70.06 165 ARG B O 1
ATOM 10676 N N . SER B 1 166 ? 20.609 -3.479 -33.594 1 70.75 166 SER B N 1
ATOM 10677 C CA . SER B 1 166 ? 20.203 -2.127 -33.969 1 70.75 166 SER B CA 1
ATOM 10678 C C . SER B 1 166 ? 18.906 -2.139 -34.781 1 70.75 166 SER B C 1
ATOM 10680 O O . SER B 1 166 ? 18.016 -1.332 -34.531 1 70.75 166 SER B O 1
ATOM 10682 N N . GLN B 1 167 ? 18.844 -3.096 -35.688 1 75.75 167 GLN B N 1
ATOM 10683 C CA . GLN B 1 167 ? 17.656 -3.125 -36.562 1 75.75 167 GLN B CA 1
ATOM 10684 C C . GLN B 1 167 ? 16.422 -3.562 -35.75 1 75.75 167 GLN B C 1
ATOM 10686 O O . GLN B 1 167 ? 15.328 -3.023 -35.969 1 75.75 167 GLN B O 1
ATOM 10691 N N . ILE B 1 168 ? 16.609 -4.512 -34.969 1 80.38 168 ILE B N 1
ATOM 10692 C CA . ILE B 1 168 ? 15.484 -5.012 -34.188 1 80.38 168 ILE B CA 1
ATOM 10693 C C . ILE B 1 168 ? 15.023 -3.934 -33.219 1 80.38 168 ILE B C 1
ATOM 10695 O O . ILE B 1 168 ? 13.828 -3.809 -32.938 1 80.38 168 ILE B O 1
ATOM 10699 N N . ILE B 1 169 ? 15.953 -3.141 -32.781 1 76.81 169 ILE B N 1
ATOM 10700 C CA . ILE B 1 169 ? 15.625 -2.043 -31.875 1 76.81 169 ILE B CA 1
ATOM 10701 C C . ILE B 1 169 ? 14.789 -1.002 -32.625 1 76.81 169 ILE B C 1
ATOM 10703 O O . ILE B 1 169 ? 13.797 -0.496 -32.062 1 76.81 169 ILE B O 1
ATOM 10707 N N . GLU B 1 170 ? 15.141 -0.767 -33.719 1 76.94 170 GLU B N 1
ATOM 10708 C CA . GLU B 1 170 ? 14.406 0.212 -34.531 1 76.94 170 GLU B CA 1
ATOM 10709 C C . GLU B 1 170 ? 12.984 -0.263 -34.812 1 76.94 170 GLU B C 1
ATOM 10711 O O . GLU B 1 170 ? 12.039 0.52 -34.75 1 76.94 170 GLU B O 1
ATOM 10716 N N . LEU B 1 171 ? 12.898 -1.498 -35.188 1 80.06 171 LEU B N 1
ATOM 10717 C CA . LEU B 1 171 ? 11.578 -2.053 -35.438 1 80.06 171 LEU B CA 1
ATOM 10718 C C . LEU B 1 171 ? 10.703 -2.025 -34.188 1 80.06 171 LEU B C 1
ATOM 10720 O O . LEU B 1 171 ? 9.516 -1.709 -34.281 1 80.06 171 LEU B O 1
ATOM 10724 N N . SER B 1 172 ? 11.328 -2.383 -33.188 1 79.88 172 SER B N 1
ATOM 10725 C CA . SER B 1 172 ? 10.602 -2.41 -31.906 1 79.88 172 SER B CA 1
ATOM 10726 C C . SER B 1 172 ? 10.117 -1.018 -31.516 1 79.88 172 SER B C 1
ATOM 10728 O O . SER B 1 172 ? 8.969 -0.846 -31.094 1 79.88 172 SER B O 1
ATOM 10730 N N . ASP B 1 173 ? 10.859 -0.114 -31.672 1 76.31 173 ASP B N 1
ATOM 10731 C CA . ASP B 1 173 ? 10.516 1.257 -31.312 1 76.31 173 ASP B CA 1
ATOM 10732 C C . ASP B 1 173 ? 9.469 1.826 -32.25 1 76.31 173 ASP B C 1
ATOM 10734 O O . ASP B 1 173 ? 8.562 2.547 -31.844 1 76.31 173 ASP B O 1
ATOM 10738 N N . MET B 1 174 ? 9.617 1.494 -33.469 1 78.88 174 MET B N 1
ATOM 10739 C CA . MET B 1 174 ? 8.672 1.99 -34.469 1 78.88 174 MET B CA 1
ATOM 10740 C C . MET B 1 174 ? 7.266 1.455 -34.188 1 78.88 174 MET B C 1
ATOM 10742 O O . MET B 1 174 ? 6.285 2.195 -34.312 1 78.88 174 MET B O 1
ATOM 10746 N N . VAL B 1 175 ? 7.207 0.257 -33.875 1 78.94 175 VAL B N 1
ATOM 10747 C CA . VAL B 1 175 ? 5.891 -0.329 -33.656 1 78.94 175 VAL B CA 1
ATOM 10748 C C . VAL B 1 175 ? 5.277 0.268 -32.375 1 78.94 175 VAL B C 1
ATOM 10750 O O . VAL B 1 175 ? 4.086 0.585 -32.344 1 78.94 175 VAL B O 1
ATOM 10753 N N . ALA B 1 176 ? 6.082 0.326 -31.391 1 74.5 176 ALA B N 1
ATOM 10754 C CA . ALA B 1 176 ? 5.586 0.913 -30.156 1 74.5 176 ALA B CA 1
ATOM 10755 C C . ALA B 1 176 ? 5.086 2.338 -30.391 1 74.5 176 ALA B C 1
ATOM 10757 O O . ALA B 1 176 ? 4.023 2.715 -29.891 1 74.5 176 ALA B O 1
ATOM 10758 N N . ASN B 1 177 ? 5.762 3.08 -31.141 1 73.31 177 ASN B N 1
ATOM 10759 C CA . ASN B 1 177 ? 5.395 4.461 -31.422 1 73.31 177 ASN B CA 1
ATOM 10760 C C . ASN B 1 177 ? 4.094 4.543 -32.219 1 73.31 177 ASN B C 1
ATOM 10762 O O . ASN B 1 177 ? 3.248 5.395 -31.938 1 73.31 177 ASN B O 1
ATOM 10766 N N . ASN B 1 178 ? 4.027 3.707 -33.156 1 78.12 178 ASN B N 1
ATOM 10767 C CA . ASN B 1 178 ? 2.838 3.748 -34 1 78.12 178 ASN B CA 1
ATOM 10768 C C . ASN B 1 178 ? 1.597 3.277 -33.25 1 78.12 178 ASN B C 1
ATOM 10770 O O . ASN B 1 178 ? 0.499 3.789 -33.469 1 78.12 178 ASN B O 1
ATOM 10774 N N . LEU B 1 179 ? 1.746 2.361 -32.469 1 76.38 179 LEU B N 1
ATOM 10775 C CA . LEU B 1 179 ? 0.623 1.913 -31.641 1 76.38 179 LEU B CA 1
ATOM 10776 C C . LEU B 1 179 ? 0.181 3.008 -30.672 1 76.38 179 LEU B C 1
ATOM 10778 O O . LEU B 1 179 ? -1.018 3.215 -30.469 1 76.38 179 LEU B O 1
ATOM 10782 N N . MET B 1 180 ? 1.12 3.613 -30.141 1 71.62 180 MET B N 1
ATOM 10783 C CA . MET B 1 180 ? 0.812 4.711 -29.219 1 71.62 180 MET B CA 1
ATOM 10784 C C . MET B 1 180 ? 0.126 5.855 -29.969 1 71.62 180 MET B C 1
ATOM 10786 O O . MET B 1 180 ? -0.785 6.488 -29.438 1 71.62 180 MET B O 1
ATOM 10790 N N . GLU B 1 181 ? 0.51 6.078 -31.141 1 72.56 181 GLU B N 1
ATOM 10791 C CA . GLU B 1 181 ? -0.089 7.129 -31.953 1 72.56 181 GLU B CA 1
ATOM 10792 C C . GLU B 1 181 ? -1.535 6.793 -32.312 1 72.56 181 GLU B C 1
ATOM 10794 O O . GLU B 1 181 ? -2.396 7.676 -32.312 1 72.56 181 GLU B O 1
ATOM 10799 N N . LEU B 1 182 ? -1.709 5.582 -32.625 1 75.44 182 LEU B N 1
ATOM 10800 C CA . LEU B 1 182 ? -3.059 5.145 -32.938 1 75.44 182 LEU B CA 1
ATOM 10801 C C . LEU B 1 182 ? -3.996 5.301 -31.766 1 75.44 182 LEU B C 1
ATOM 10803 O O . LEU B 1 182 ? -5.145 5.715 -31.922 1 75.44 182 LEU B O 1
ATOM 10807 N N . GLU B 1 183 ? -3.494 4.988 -30.703 1 70.81 183 GLU B N 1
ATOM 10808 C CA . GLU B 1 183 ? -4.324 5.113 -29.516 1 70.81 183 GLU B CA 1
ATOM 10809 C C . GLU B 1 183 ? -4.574 6.578 -29.156 1 70.81 183 GLU B C 1
ATOM 10811 O O . GLU B 1 183 ? -5.656 6.934 -28.688 1 70.81 183 GLU B O 1
ATOM 10816 N N . SER B 1 184 ? -3.594 7.34 -29.312 1 64.25 184 SER B N 1
ATOM 10817 C CA . SER B 1 184 ? -3.729 8.766 -29.047 1 64.25 184 SER B CA 1
ATOM 10818 C C . SER B 1 184 ? -4.758 9.414 -29.969 1 64.25 184 SER B C 1
ATOM 10820 O O . SER B 1 184 ? -5.461 10.344 -29.578 1 64.25 184 SER B O 1
ATOM 10822 N N . LEU B 1 185 ? -4.883 8.93 -31.109 1 63.12 185 LEU B N 1
ATOM 10823 C CA . LEU B 1 185 ? -5.812 9.477 -32.094 1 63.12 185 LEU B CA 1
ATOM 10824 C C . LEU B 1 185 ? -7.258 9.203 -31.688 1 63.12 185 LEU B C 1
ATOM 10826 O O . LEU B 1 185 ? -8.133 10.047 -31.891 1 63.12 185 LEU B O 1
ATOM 10830 N N . VAL B 1 186 ? -7.406 8.031 -31.109 1 61.88 186 VAL B N 1
ATOM 10831 C CA . VAL B 1 186 ? -8.758 7.684 -30.672 1 61.88 186 VAL B CA 1
ATOM 10832 C C . VAL B 1 186 ? -9.164 8.555 -29.484 1 61.88 186 VAL B C 1
ATOM 10834 O O . VAL B 1 186 ? -10.336 8.93 -29.359 1 61.88 186 VAL B O 1
ATOM 10837 N N . ASP B 1 187 ? -8.172 8.672 -28.562 1 57.81 187 ASP B N 1
ATOM 10838 C CA . ASP B 1 187 ? -8.516 9.461 -27.391 1 57.81 187 ASP B CA 1
ATOM 10839 C C . ASP B 1 187 ? -8.625 10.945 -27.719 1 57.81 187 ASP B C 1
ATOM 10841 O O . ASP B 1 187 ? -9.07 11.742 -26.906 1 57.81 187 ASP B O 1
ATOM 10845 N N . GLY B 1 188 ? -8.68 11.234 -29.016 1 52.47 188 GLY B N 1
ATOM 10846 C CA . GLY B 1 188 ? -8.789 12.617 -29.469 1 52.47 188 GLY B CA 1
ATOM 10847 C C . GLY B 1 188 ? -7.559 13.445 -29.172 1 52.47 188 GLY B C 1
ATOM 10848 O O . GLY B 1 188 ? -7.582 14.672 -29.297 1 52.47 188 GLY B O 1
ATOM 10849 N N . ASP B 1 189 ? -6.66 12.852 -28.422 1 46.91 189 ASP B N 1
ATOM 10850 C CA . ASP B 1 189 ? -5.5 13.625 -27.984 1 46.91 189 ASP B CA 1
ATOM 10851 C C . ASP B 1 189 ? -4.477 13.758 -29.109 1 46.91 189 ASP B C 1
ATOM 10853 O O . ASP B 1 189 ? -3.904 12.766 -29.562 1 46.91 189 ASP B O 1
ATOM 10857 N N . THR B 1 190 ? -4.738 14.539 -30.016 1 43.03 190 THR B N 1
ATOM 10858 C CA . THR B 1 190 ? -3.842 14.82 -31.125 1 43.03 190 THR B CA 1
ATOM 10859 C C . THR B 1 190 ? -2.418 15.062 -30.641 1 43.03 190 THR B C 1
ATOM 10861 O O . THR B 1 190 ? -1.535 15.422 -31.406 1 43.03 190 THR B O 1
ATOM 10864 N N . SER B 1 191 ? -2.154 15.188 -29.438 1 37.72 191 SER B N 1
ATOM 10865 C CA . SER B 1 191 ? -0.827 15.602 -29 1 37.72 191 SER B CA 1
ATOM 10866 C C . SER B 1 191 ? 0.15 14.438 -29 1 37.72 191 SER B C 1
ATOM 10868 O O . SER B 1 191 ? 0.16 13.625 -28.078 1 37.72 191 SER B O 1
ATOM 10870 N N . PHE B 1 192 ? 0.124 13.664 -30.172 1 40.38 192 PHE B N 1
ATOM 10871 C CA . PHE B 1 192 ? 0.947 12.461 -30.172 1 40.38 192 PHE B CA 1
ATOM 10872 C C . PHE B 1 192 ? 2.428 12.82 -30.156 1 40.38 192 PHE B C 1
ATOM 10874 O O . PHE B 1 192 ? 2.844 13.789 -30.781 1 40.38 192 PHE B O 1
ATOM 10881 N N . VAL B 1 193 ? 3.047 12.422 -29.203 1 38.34 193 VAL B N 1
ATOM 10882 C CA . VAL B 1 193 ? 4.5 12.469 -29.109 1 38.34 193 VAL B CA 1
ATOM 10883 C C . VAL B 1 193 ? 5.125 11.727 -30.281 1 38.34 193 VAL B C 1
ATOM 10885 O O . VAL B 1 193 ? 4.938 10.516 -30.422 1 38.34 193 VAL B O 1
ATOM 10888 N N . ARG B 1 194 ? 5.285 12.312 -31.438 1 35.06 194 ARG B N 1
ATOM 10889 C CA . ARG B 1 194 ? 6.023 11.695 -32.531 1 35.06 194 ARG B CA 1
ATOM 10890 C C . ARG B 1 194 ? 7.492 11.508 -32.188 1 35.06 194 ARG B C 1
ATOM 10892 O O . ARG B 1 194 ? 8.172 12.461 -31.812 1 35.06 194 ARG B O 1
ATOM 10899 N N . TYR B 1 195 ? 7.887 10.352 -31.844 1 31.19 195 TYR B N 1
ATOM 10900 C CA . TYR B 1 195 ? 9.305 10.055 -31.688 1 31.19 195 TYR B CA 1
ATOM 10901 C C . TYR B 1 195 ? 10.008 10.047 -33.031 1 31.19 195 TYR B C 1
ATOM 10903 O O . TYR B 1 195 ? 9.648 9.281 -33.938 1 31.19 195 TYR B O 1
ATOM 10911 N N . GLU B 1 196 ? 10.406 11.234 -33.656 1 31.31 196 GLU B N 1
ATOM 10912 C CA . GLU B 1 196 ? 11.125 11.227 -34.906 1 31.31 196 GLU B CA 1
ATOM 10913 C C . GLU B 1 196 ? 12.445 10.469 -34.781 1 31.31 196 GLU B C 1
ATOM 10915 O O . GLU B 1 196 ? 13.227 10.719 -33.875 1 31.31 196 GLU B O 1
ATOM 10920 N N . GLY B 1 197 ? 12.602 9.266 -35.344 1 30.25 197 GLY B N 1
ATOM 10921 C CA . GLY B 1 197 ? 13.836 8.539 -35.562 1 30.25 197 GLY B CA 1
ATOM 10922 C C . GLY B 1 197 ? 14.945 9.398 -36.125 1 30.25 197 GLY B C 1
ATOM 10923 O O . GLY B 1 197 ? 14.68 10.453 -36.719 1 30.25 197 GLY B O 1
ATOM 10924 N N . ARG B 1 198 ? 16.156 9.211 -35.75 1 28.59 198 ARG B N 1
ATOM 10925 C CA . ARG B 1 198 ? 17.391 9.758 -36.312 1 28.59 198 ARG B CA 1
ATOM 10926 C C . ARG B 1 198 ? 17.406 9.594 -37.844 1 28.59 198 ARG B C 1
ATOM 10928 O O . ARG B 1 198 ? 17.312 8.477 -38.344 1 28.59 198 ARG B O 1
ATOM 10935 N N . SER B 1 199 ? 17.078 10.445 -38.688 1 26.28 199 SER B N 1
ATOM 10936 C CA . SER B 1 199 ? 17.5 10.383 -40.062 1 26.28 199 SER B CA 1
ATOM 10937 C C . SER B 1 199 ? 19.031 10.297 -40.188 1 26.28 199 SER B C 1
ATOM 10939 O O . SER B 1 199 ? 19.734 11.18 -39.688 1 26.28 199 SER B O 1
ATOM 10941 N N . ASN B 1 200 ? 19.766 9.117 -40 1 24.8 200 ASN B N 1
ATOM 10942 C CA . ASN B 1 200 ? 21.109 9 -40.562 1 24.8 200 ASN B CA 1
ATOM 10943 C C . ASN B 1 200 ? 21.172 9.531 -42 1 24.8 200 ASN B C 1
ATOM 10945 O O . ASN B 1 200 ? 20.406 9.094 -42.844 1 24.8 200 ASN B O 1
ATOM 10949 N N . GLY B 1 201 ? 21.547 10.711 -42.312 1 24.28 201 GLY B N 1
ATOM 10950 C CA . GLY B 1 201 ? 21.953 11.297 -43.562 1 24.28 201 GLY B CA 1
ATOM 10951 C C . GLY B 1 201 ? 22.984 10.461 -44.312 1 24.28 201 GLY B C 1
ATOM 10952 O O . GLY B 1 201 ? 23.641 10.953 -45.219 1 24.28 201 GLY B O 1
ATOM 10953 N N . ASN B 1 202 ? 23.641 9.305 -43.875 1 22.8 202 ASN B N 1
ATOM 10954 C CA . ASN B 1 202 ? 24.578 8.812 -44.875 1 22.8 202 ASN B CA 1
ATOM 10955 C C . ASN B 1 202 ? 23.859 8.484 -46.188 1 22.8 202 ASN B C 1
ATOM 10957 O O . ASN B 1 202 ? 22.875 7.742 -46.188 1 22.8 202 ASN B O 1
ATOM 10961 N N . ASP B 1 203 ? 24.078 9.352 -47.25 1 23.8 203 ASP B N 1
ATOM 10962 C CA . ASP B 1 203 ? 24.047 9.18 -48.688 1 23.8 203 ASP B CA 1
ATOM 10963 C C . ASP B 1 203 ? 24.891 7.977 -49.125 1 23.8 203 ASP B C 1
ATOM 10965 O O . ASP B 1 203 ? 26.047 8.133 -49.5 1 23.8 203 ASP B O 1
ATOM 10969 N N . VAL B 1 204 ? 25.25 6.926 -48.406 1 21 204 VAL B N 1
ATOM 10970 C CA . VAL B 1 204 ? 25.938 5.914 -49.188 1 21 204 VAL B CA 1
ATOM 10971 C C . VAL B 1 204 ? 25.078 5.516 -50.406 1 21 204 VAL B C 1
ATOM 10973 O O . VAL B 1 204 ? 23.891 5.227 -50.25 1 21 204 VAL B O 1
ATOM 10976 N N . ASP B 1 205 ? 25.547 5.879 -51.656 1 21.75 205 ASP B N 1
ATOM 10977 C CA . ASP B 1 205 ? 25.328 5.496 -53.031 1 21.75 205 ASP B CA 1
ATOM 10978 C C . ASP B 1 205 ? 25.344 3.977 -53.188 1 21.75 205 ASP B C 1
ATOM 10980 O O . ASP B 1 205 ? 25.438 3.465 -54.312 1 21.75 205 ASP B O 1
ATOM 10984 N N . GLY B 1 206 ? 25.656 3.168 -52.156 1 19.48 206 GLY B N 1
ATOM 10985 C CA . GLY B 1 206 ? 25.938 1.814 -52.594 1 19.48 206 GLY B CA 1
ATOM 10986 C C . GLY B 1 206 ? 24.797 1.22 -53.406 1 19.48 206 GLY B C 1
ATOM 10987 O O . GLY B 1 206 ? 23.625 1.416 -53.094 1 19.48 206 GLY B O 1
ATOM 10988 N N . LYS B 1 207 ? 25.094 0.994 -54.719 1 23.14 207 LYS B N 1
ATOM 10989 C CA . LYS B 1 207 ? 24.484 0.24 -55.812 1 23.14 207 LYS B CA 1
ATOM 10990 C C . LYS B 1 207 ? 24.078 -1.158 -55.375 1 23.14 207 LYS B C 1
ATOM 10992 O O . LYS B 1 207 ? 24.844 -2.115 -55.531 1 23.14 207 LYS B O 1
ATOM 10997 N N . LEU B 1 208 ? 23.797 -1.454 -54.219 1 20.2 208 LEU B N 1
ATOM 10998 C CA . LEU B 1 208 ? 23.531 -2.889 -54.156 1 20.2 208 LEU B CA 1
ATOM 10999 C C . LEU B 1 208 ? 22.5 -3.299 -55.219 1 20.2 208 LEU B C 1
ATOM 11001 O O . LEU B 1 208 ? 21.5 -2.619 -55.406 1 20.2 208 LEU B O 1
ATOM 11005 N N . ALA B 1 209 ? 22.969 -4.156 -56.188 1 19.5 209 ALA B N 1
ATOM 11006 C CA . ALA B 1 209 ? 22.391 -4.824 -57.344 1 19.5 209 ALA B CA 1
ATOM 11007 C C . ALA B 1 209 ? 21.047 -5.449 -57 1 19.5 209 ALA B C 1
ATOM 11009 O O . ALA B 1 209 ? 20.906 -6.121 -55.969 1 19.5 209 ALA B O 1
ATOM 11010 N N . THR B 1 210 ? 20.047 -4.773 -57.375 1 19.61 210 THR B N 1
ATOM 11011 C CA . THR B 1 210 ? 18.641 -5.203 -57.375 1 19.61 210 THR B CA 1
ATOM 11012 C C . THR B 1 210 ? 18.5 -6.594 -57.969 1 19.61 210 THR B C 1
ATOM 11014 O O . THR B 1 210 ? 18.938 -6.824 -59.125 1 19.61 210 THR B O 1
ATOM 11017 N N . PRO B 1 211 ? 18.844 -7.711 -57.219 1 19.55 211 PRO B N 1
ATOM 11018 C CA . PRO B 1 211 ? 18.641 -8.938 -58 1 19.55 211 PRO B CA 1
ATOM 11019 C C . PRO B 1 211 ? 17.375 -8.875 -58.875 1 19.55 211 PRO B C 1
ATOM 11021 O O . PRO B 1 211 ? 16.5 -8.047 -58.625 1 19.55 211 PRO B O 1
ATOM 11024 N N . SER B 1 212 ? 17.375 -9.75 -59.969 1 18.72 212 SER B N 1
ATOM 11025 C CA . SER B 1 212 ? 16.547 -9.945 -61.156 1 18.72 212 SER B CA 1
ATOM 11026 C C . SER B 1 212 ? 15.062 -10 -60.75 1 18.72 212 SER B C 1
ATOM 11028 O O . SER B 1 212 ? 14.727 -10.18 -59.594 1 18.72 212 SER B O 1
ATOM 11030 N N . LYS B 1 213 ? 14.156 -10.352 -61.844 1 21.33 213 LYS B N 1
ATOM 11031 C CA . LYS B 1 213 ? 12.883 -10.07 -62.5 1 21.33 213 LYS B CA 1
ATOM 11032 C C . LYS B 1 213 ? 11.742 -10.812 -61.812 1 21.33 213 LYS B C 1
ATOM 11034 O O . LYS B 1 213 ? 10.625 -10.859 -62.312 1 21.33 213 LYS B O 1
ATOM 11039 N N . TYR B 1 214 ? 11.836 -11.469 -60.688 1 18.48 214 TYR B N 1
ATOM 11040 C CA . TYR B 1 214 ? 10.641 -12.305 -60.688 1 18.48 214 TYR B CA 1
ATOM 11041 C C . TYR B 1 214 ? 9.375 -11.461 -60.812 1 18.48 214 TYR B C 1
ATOM 11043 O O . TYR B 1 214 ? 9.172 -10.516 -60.062 1 18.48 214 TYR B O 1
ATOM 11051 N N . SER B 1 215 ? 8.938 -11.164 -62.125 1 19.41 215 SER B N 1
ATOM 11052 C CA . SER B 1 215 ? 7.754 -10.555 -62.719 1 19.41 215 SER B CA 1
ATOM 11053 C C . SER B 1 215 ? 6.477 -11.07 -62.062 1 19.41 215 SER B C 1
ATOM 11055 O O . SER B 1 215 ? 6.039 -12.195 -62.344 1 19.41 215 SER B O 1
ATOM 11057 N N . ILE B 1 216 ? 6.359 -11.266 -60.781 1 19.38 216 ILE B N 1
ATOM 11058 C CA . ILE B 1 216 ? 4.992 -11.68 -60.5 1 19.38 216 ILE B CA 1
ATOM 11059 C C . ILE B 1 216 ? 4.012 -10.664 -61.094 1 19.38 216 ILE B C 1
ATOM 11061 O O . ILE B 1 216 ? 4.023 -9.492 -60.688 1 19.38 216 ILE B O 1
ATOM 11065 N N . ALA B 1 217 ? 3.57 -10.711 -62.375 1 20.8 217 ALA B N 1
ATOM 11066 C CA . ALA B 1 217 ? 2.652 -10.016 -63.281 1 20.8 217 ALA B CA 1
ATOM 11067 C C . ALA B 1 217 ? 1.3 -9.781 -62.594 1 20.8 217 ALA B C 1
ATOM 11069 O O . ALA B 1 217 ? 0.379 -9.25 -63.219 1 20.8 217 ALA B O 1
ATOM 11070 N N . SER B 1 218 ? 0.955 -10.281 -61.438 1 20.89 218 SER B N 1
ATOM 11071 C CA . SER B 1 218 ? -0.499 -10.172 -61.375 1 20.89 218 SER B CA 1
ATOM 11072 C C . SER B 1 218 ? -0.94 -8.711 -61.406 1 20.89 218 SER B C 1
ATOM 11074 O O . SER B 1 218 ? -0.448 -7.887 -60.625 1 20.89 218 SER B O 1
ATOM 11076 N N . SER B 1 219 ? -1.206 -8.055 -62.562 1 23.09 219 SER B N 1
ATOM 11077 C CA . SER B 1 219 ? -1.702 -6.766 -63.031 1 23.09 219 SER B CA 1
ATOM 11078 C C . SER B 1 219 ? -2.867 -6.281 -62.188 1 23.09 219 SER B C 1
ATOM 11080 O O . SER B 1 219 ? -3.592 -5.363 -62.562 1 23.09 219 SER B O 1
ATOM 11082 N N . SER B 1 220 ? -3.322 -6.926 -61.125 1 25.36 220 SER B N 1
ATOM 11083 C CA . SER B 1 220 ? -4.613 -6.348 -60.75 1 25.36 220 SER B CA 1
ATOM 11084 C C . SER B 1 220 ? -4.473 -4.875 -60.375 1 25.36 220 SER B C 1
ATOM 11086 O O . SER B 1 220 ? -3.521 -4.488 -59.719 1 25.36 220 SER B O 1
ATOM 11088 N N . LYS B 1 221 ? -4.949 -3.906 -61.25 1 26.31 221 LYS B N 1
ATOM 11089 C CA . LYS B 1 221 ? -5.066 -2.451 -61.219 1 26.31 221 LYS B CA 1
ATOM 11090 C C . LYS B 1 221 ? -5.426 -1.934 -59.844 1 26.31 221 LYS B C 1
ATOM 11092 O O . LYS B 1 221 ? -6.543 -2.146 -59.375 1 26.31 221 LYS B O 1
ATOM 11097 N N . THR B 1 222 ? -4.445 -1.815 -59.031 1 28.48 222 THR B N 1
ATOM 11098 C CA . THR B 1 222 ? -4.699 -1.16 -57.781 1 28.48 222 THR B CA 1
ATOM 11099 C C . THR B 1 222 ? -5.246 0.248 -57.969 1 28.48 222 THR B C 1
ATOM 11101 O O . THR B 1 222 ? -4.637 1.057 -58.688 1 28.48 222 THR B O 1
ATOM 11104 N N . PRO B 1 223 ? -6.566 0.514 -58.031 1 28.66 223 PRO B N 1
ATOM 11105 C CA . PRO B 1 223 ? -7.125 1.839 -58.312 1 28.66 223 PRO B CA 1
ATOM 11106 C C . PRO B 1 223 ? -6.332 2.965 -57.656 1 28.66 223 PRO B C 1
ATOM 11108 O O . PRO B 1 223 ? -5.59 2.727 -56.719 1 28.66 223 PRO B O 1
ATOM 11111 N N . SER B 1 224 ? -6.188 4.125 -58.375 1 28.23 224 SER B N 1
ATOM 11112 C CA . SER B 1 224 ? -5.504 5.375 -58.062 1 28.23 224 SER B CA 1
ATOM 11113 C C . SER B 1 224 ? -5.762 5.797 -56.625 1 28.23 224 SER B C 1
ATOM 11115 O O . SER B 1 224 ? -6.824 5.516 -56.062 1 28.23 224 SER B O 1
ATOM 11117 N N . PRO B 1 225 ? -4.766 6.191 -55.938 1 33.56 225 PRO B N 1
ATOM 11118 C CA . PRO B 1 225 ? -4.695 6.551 -54.531 1 33.56 225 PRO B CA 1
ATOM 11119 C C . PRO B 1 225 ? -5.797 7.52 -54.125 1 33.56 225 PRO B C 1
ATOM 11121 O O . PRO B 1 225 ? -6.094 7.641 -52.906 1 33.56 225 PRO B O 1
ATOM 11124 N N . SER B 1 226 ? -6.25 8.438 -55.094 1 35 226 SER B N 1
ATOM 11125 C CA . SER B 1 226 ? -7.191 9.492 -54.75 1 35 226 SER B CA 1
ATOM 11126 C C . SER B 1 226 ? -8.539 8.922 -54.344 1 35 226 SER B C 1
ATOM 11128 O O . SER B 1 226 ? -9.266 9.523 -53.562 1 35 226 SER B O 1
ATOM 11130 N N . SER B 1 227 ? -9 7.875 -54.969 1 37.38 227 SER B N 1
ATOM 11131 C CA . SER B 1 227 ? -10.336 7.301 -54.844 1 37.38 227 SER B CA 1
ATOM 11132 C C . SER B 1 227 ? -10.469 6.477 -53.594 1 37.38 227 SER B C 1
ATOM 11134 O O . SER B 1 227 ? -11.57 6.105 -53.188 1 37.38 227 SER B O 1
ATOM 11136 N N . SER B 1 228 ? -9.453 6.051 -53.031 1 41.03 228 SER B N 1
ATOM 11137 C CA . SER B 1 228 ? -9.492 5.172 -51.875 1 41.03 228 SER B CA 1
ATOM 11138 C C . SER B 1 228 ? -9.828 5.945 -50.594 1 41.03 228 SER B C 1
ATOM 11140 O O . SER B 1 228 ? -10.344 5.371 -49.625 1 41.03 228 SER B O 1
ATOM 11142 N N . SER B 1 229 ? -9.336 7.141 -50.562 1 43.38 229 SER B N 1
ATOM 11143 C CA . SER B 1 229 ? -9.531 7.977 -49.375 1 43.38 229 SER B CA 1
ATOM 11144 C C . SER B 1 229 ? -11.008 8.258 -49.125 1 43.38 229 SER B C 1
ATOM 11146 O O . SER B 1 229 ? -11.469 8.266 -48 1 43.38 229 SER B O 1
ATOM 11148 N N . SER B 1 230 ? -11.719 8.539 -50.25 1 49.72 230 SER B N 1
ATOM 11149 C CA . SER B 1 230 ? -13.148 8.82 -50.219 1 49.72 230 SER B CA 1
ATOM 11150 C C . SER B 1 230 ? -13.953 7.578 -49.875 1 49.72 230 SER B C 1
ATOM 11152 O O . SER B 1 230 ? -15.039 7.68 -49.281 1 49.72 230 SER B O 1
ATOM 11154 N N . ALA B 1 231 ? -13.312 6.516 -50 1 54.28 231 ALA B N 1
ATOM 11155 C CA . ALA B 1 231 ? -14.016 5.25 -49.812 1 54.28 231 ALA B CA 1
ATOM 11156 C C . ALA B 1 231 ? -14.055 4.867 -48.312 1 54.28 231 ALA B C 1
ATOM 11158 O O . ALA B 1 231 ? -15.039 4.312 -47.844 1 54.28 231 ALA B O 1
ATOM 11159 N N . ALA B 1 232 ? -12.945 5.219 -47.594 1 58.94 232 ALA B N 1
ATOM 11160 C CA . ALA B 1 232 ? -12.891 4.855 -46.188 1 58.94 232 ALA B CA 1
ATOM 11161 C C . ALA B 1 232 ? -13.938 5.613 -45.375 1 58.94 232 ALA B C 1
ATOM 11163 O O . ALA B 1 232 ? -14.586 5.043 -44.5 1 58.94 232 ALA B O 1
ATOM 11164 N N . GLY B 1 233 ? -14.039 6.867 -45.719 1 61.84 233 GLY B N 1
ATOM 11165 C CA . GLY B 1 233 ? -15.078 7.641 -45.062 1 61.84 233 GLY B CA 1
ATOM 11166 C C . GLY B 1 233 ? -16.484 7.168 -45.406 1 61.84 233 GLY B C 1
ATOM 11167 O O . GLY B 1 233 ? -17.344 7.113 -44.531 1 61.84 233 GLY B O 1
ATOM 11168 N N . ALA B 1 234 ? -16.562 6.758 -46.625 1 70.25 234 ALA B N 1
ATOM 11169 C CA . ALA B 1 234 ? -17.859 6.277 -47.125 1 70.25 234 ALA B CA 1
ATOM 11170 C C . ALA B 1 234 ? -18.219 4.953 -46.438 1 70.25 234 ALA B C 1
ATOM 11172 O O . ALA B 1 234 ? -19.391 4.703 -46.156 1 70.25 234 ALA B O 1
ATOM 11173 N N . CYS B 1 235 ? -17.234 4.152 -46.156 1 78.75 235 CYS B N 1
ATOM 11174 C CA . CYS B 1 235 ? -17.484 2.861 -45.5 1 78.75 235 CYS B CA 1
ATOM 11175 C C . CYS B 1 235 ? -18 3.039 -44.094 1 78.75 235 CYS B C 1
ATOM 11177 O O . CYS B 1 235 ? -18.953 2.379 -43.688 1 78.75 235 CYS B O 1
ATOM 11179 N N . ASP B 1 236 ? -17.344 3.932 -43.406 1 74.31 236 ASP B N 1
ATOM 11180 C CA . ASP B 1 236 ? -17.734 4.152 -42 1 74.31 236 ASP B CA 1
ATOM 11181 C C . ASP B 1 236 ? -19.141 4.727 -41.906 1 74.31 236 ASP B C 1
ATOM 11183 O O . ASP B 1 236 ? -19.922 4.355 -41.031 1 74.31 236 ASP B O 1
ATOM 11187 N N . GLU B 1 237 ? -19.406 5.629 -42.781 1 74.88 237 GLU B N 1
ATOM 11188 C CA . GLU B 1 237 ? -20.75 6.227 -42.781 1 74.88 237 GLU B CA 1
ATOM 11189 C C . GLU B 1 237 ? -21.812 5.188 -43.125 1 74.88 237 GLU B C 1
ATOM 11191 O O . GLU B 1 237 ? -22.875 5.141 -42.5 1 74.88 237 GLU B O 1
ATOM 11196 N N . LEU B 1 238 ? -21.516 4.465 -44.188 1 83.19 238 LEU B N 1
ATOM 11197 C CA . LEU B 1 238 ? -22.469 3.443 -44.625 1 83.19 238 LEU B CA 1
ATOM 11198 C C . LEU B 1 238 ? -22.672 2.402 -43.531 1 83.19 238 LEU B C 1
ATOM 11200 O O . LEU B 1 238 ? -23.797 1.936 -43.312 1 83.19 238 LEU B O 1
ATOM 11204 N N . TYR B 1 239 ? -21.641 1.967 -42.906 1 84.94 239 TYR B N 1
ATOM 11205 C CA . TYR B 1 239 ? -21.719 1 -41.812 1 84.94 239 TYR B CA 1
ATOM 11206 C C . TYR B 1 239 ? -22.609 1.526 -40.688 1 84.94 239 TYR B C 1
ATOM 11208 O O . TYR B 1 239 ? -23.5 0.82 -40.219 1 84.94 239 TYR B O 1
ATOM 11216 N N . THR B 1 240 ? -22.312 2.771 -40.281 1 78.62 240 THR B N 1
ATOM 11217 C CA . THR B 1 240 ? -23.047 3.375 -39.188 1 78.62 240 THR B CA 1
ATOM 11218 C C . THR B 1 240 ? -24.516 3.549 -39.562 1 78.62 240 THR B C 1
ATOM 11220 O O . THR B 1 240 ? -25.406 3.334 -38.719 1 78.62 240 THR B O 1
ATOM 11223 N N . ASP B 1 241 ? -24.766 3.957 -40.781 1 80.56 241 ASP B N 1
ATOM 11224 C CA . ASP B 1 241 ? -26.125 4.168 -41.25 1 80.56 241 ASP B CA 1
ATOM 11225 C C . ASP B 1 241 ? -26.938 2.871 -41.219 1 80.56 241 ASP B C 1
ATOM 11227 O O . ASP B 1 241 ? -28.094 2.865 -40.75 1 80.56 241 ASP B O 1
ATOM 11231 N N . PHE B 1 242 ? -26.359 1.882 -41.688 1 87.44 242 PHE B N 1
ATOM 11232 C CA . PHE B 1 242 ? -27.062 0.61 -41.719 1 87.44 242 PHE B CA 1
ATOM 11233 C C . PHE B 1 242 ? -27.312 0.094 -40.312 1 87.44 242 PHE B C 1
ATOM 11235 O O . PHE B 1 242 ? -28.391 -0.442 -40.031 1 87.44 242 PHE B O 1
ATOM 11242 N N . TYR B 1 243 ? -26.312 0.156 -39.5 1 83.75 243 TYR B N 1
ATOM 11243 C CA . TYR B 1 243 ? -26.453 -0.287 -38.125 1 83.75 243 TYR B CA 1
ATOM 11244 C C . TYR B 1 243 ? -27.594 0.459 -37.438 1 83.75 243 TYR B C 1
ATOM 11246 O O . TYR B 1 243 ? -28.406 -0.15 -36.719 1 83.75 243 TYR B O 1
ATOM 11254 N N . GLU B 1 244 ? -27.594 1.781 -37.625 1 78.44 244 GLU B N 1
ATOM 11255 C CA . GLU B 1 244 ? -28.625 2.602 -37 1 78.44 244 GLU B CA 1
ATOM 11256 C C . GLU B 1 244 ? -30.016 2.25 -37.531 1 78.44 244 GLU B C 1
ATOM 11258 O O . GLU B 1 244 ? -30.984 2.215 -36.781 1 78.44 244 GLU B O 1
ATOM 11263 N N . ILE B 1 245 ? -30.062 2.02 -38.781 1 82.06 245 ILE B N 1
ATOM 11264 C CA . ILE B 1 245 ? -31.328 1.684 -39.406 1 82.06 245 ILE B CA 1
ATOM 11265 C C . ILE B 1 245 ? -31.844 0.355 -38.875 1 82.06 245 ILE B C 1
ATOM 11267 O O . ILE B 1 245 ? -33.062 0.191 -38.656 1 82.06 245 ILE B O 1
ATOM 11271 N N . THR B 1 246 ? -30.953 -0.588 -38.688 1 84.38 246 THR B N 1
ATOM 11272 C CA . THR B 1 246 ? -31.359 -1.908 -38.188 1 84.38 246 THR B CA 1
ATOM 11273 C C . THR B 1 246 ? -31.797 -1.844 -36.75 1 84.38 246 THR B C 1
ATOM 11275 O O . THR B 1 246 ? -32.75 -2.521 -36.344 1 84.38 246 THR B O 1
ATOM 11278 N N . VAL B 1 247 ? -31.078 -1.035 -35.938 1 77.25 247 VAL B N 1
ATOM 11279 C CA . VAL B 1 247 ? -31.391 -0.926 -34.5 1 77.25 247 VAL B CA 1
ATOM 11280 C C . VAL B 1 247 ? -32.719 -0.194 -34.312 1 77.25 247 VAL B C 1
ATOM 11282 O O . VAL B 1 247 ? -33.531 -0.581 -33.5 1 77.25 247 VAL B O 1
ATOM 11285 N N . GLN B 1 248 ? -32.969 0.869 -35.094 1 70.56 248 GLN B N 1
ATOM 11286 C CA . GLN B 1 248 ? -34.188 1.665 -35 1 70.56 248 GLN B CA 1
ATOM 11287 C C . GLN B 1 248 ? -35.375 0.873 -35.5 1 70.56 248 GLN B C 1
ATOM 11289 O O . GLN B 1 248 ? -36.5 1.062 -35 1 70.56 248 GLN B O 1
ATOM 11294 N N . ASN B 1 249 ? -35.156 0.04 -36.438 1 73.94 249 ASN B N 1
ATOM 11295 C CA . ASN B 1 249 ? -36.25 -0.669 -37.094 1 73.94 249 ASN B CA 1
ATOM 11296 C C . ASN B 1 249 ? -36.5 -2.031 -36.438 1 73.94 249 ASN B C 1
ATOM 11298 O O . ASN B 1 249 ? -37.25 -2.842 -36.938 1 73.94 249 ASN B O 1
ATOM 11302 N N . ALA B 1 250 ? -35.75 -2.312 -35.375 1 72.12 250 ALA B N 1
ATOM 11303 C CA . ALA B 1 250 ? -35.781 -3.623 -34.719 1 72.12 250 ALA B CA 1
ATOM 11304 C C . ALA B 1 250 ? -37.188 -3.945 -34.25 1 72.12 250 ALA B C 1
ATOM 11306 O O . ALA B 1 250 ? -37.594 -5.109 -34.219 1 72.12 250 ALA B O 1
ATOM 11307 N N . ASN B 1 251 ? -38.062 -2.826 -34 1 70.69 251 ASN B N 1
ATOM 11308 C CA . ASN B 1 251 ? -39.406 -3.033 -33.438 1 70.69 251 ASN B CA 1
ATOM 11309 C C . ASN B 1 251 ? -40.469 -3.027 -34.562 1 70.69 251 ASN B C 1
ATOM 11311 O O . ASN B 1 251 ? -41.656 -3.273 -34.281 1 70.69 251 ASN B O 1
ATOM 11315 N N . LEU B 1 252 ? -40.125 -2.809 -35.844 1 76.5 252 LEU B N 1
ATOM 11316 C CA . LEU B 1 252 ? -41.094 -2.756 -36.938 1 76.5 252 LEU B CA 1
ATOM 11317 C C . LEU B 1 252 ? -41.344 -4.145 -37.5 1 76.5 252 LEU B C 1
ATOM 11319 O O . LEU B 1 252 ? -40.562 -5.074 -37.25 1 76.5 252 LEU B O 1
ATOM 11323 N N . SER B 1 253 ? -42.5 -4.301 -38.156 1 74.56 253 SER B N 1
ATOM 11324 C CA . SER B 1 253 ? -42.812 -5.566 -38.812 1 74.56 253 SER B CA 1
ATOM 11325 C C . SER B 1 253 ? -41.75 -5.887 -39.875 1 74.56 253 SER B C 1
ATOM 11327 O O . SER B 1 253 ? -41.094 -4.984 -40.406 1 74.56 253 SER B O 1
ATOM 11329 N N . GLN B 1 254 ? -41.469 -7.129 -40.312 1 77 254 GLN B N 1
ATOM 11330 C CA . GLN B 1 254 ? -40.438 -7.566 -41.25 1 77 254 GLN B CA 1
ATOM 11331 C C . GLN B 1 254 ? -40.625 -6.914 -42.625 1 77 254 GLN B C 1
ATOM 11333 O O . GLN B 1 254 ? -39.656 -6.539 -43.281 1 77 254 GLN B O 1
ATOM 11338 N N . ASP B 1 255 ? -41.906 -6.746 -43 1 78.69 255 ASP B N 1
ATOM 11339 C CA . ASP B 1 255 ? -42.219 -6.164 -44.312 1 78.69 255 ASP B CA 1
ATOM 11340 C C . ASP B 1 255 ? -41.875 -4.672 -44.312 1 78.69 255 ASP B C 1
ATOM 11342 O O . ASP B 1 255 ? -41.375 -4.164 -45.312 1 78.69 255 ASP B O 1
ATOM 11346 N N . ASP B 1 256 ? -42.125 -4.125 -43.219 1 78.81 256 ASP B N 1
ATOM 11347 C CA . ASP B 1 256 ? -41.812 -2.701 -43.125 1 78.81 256 ASP B CA 1
ATOM 11348 C C . ASP B 1 256 ? -40.312 -2.455 -43.062 1 78.81 256 ASP B C 1
ATOM 11350 O O . ASP B 1 256 ? -39.812 -1.479 -43.625 1 78.81 256 ASP B O 1
ATOM 11354 N N . GLN B 1 257 ? -39.688 -3.373 -42.406 1 79.94 257 GLN B N 1
ATOM 11355 C CA . GLN B 1 257 ? -38.219 -3.27 -42.312 1 79.94 257 GLN B CA 1
ATOM 11356 C C . GLN B 1 257 ? -37.594 -3.391 -43.719 1 79.94 257 GLN B C 1
ATOM 11358 O O . GLN B 1 257 ? -36.719 -2.609 -44.062 1 79.94 257 GLN B O 1
ATOM 11363 N N . MET B 1 258 ? -38.188 -4.258 -44.5 1 82.19 258 MET B N 1
ATOM 11364 C CA . MET B 1 258 ? -37.688 -4.512 -45.844 1 82.19 258 MET B CA 1
ATOM 11365 C C . MET B 1 258 ? -37.906 -3.305 -46.75 1 82.19 258 MET B C 1
ATOM 11367 O O . MET B 1 258 ? -37.031 -2.957 -47.531 1 82.19 258 MET B O 1
ATOM 11371 N N . ALA B 1 259 ? -39.062 -2.709 -46.562 1 81.5 259 ALA B N 1
ATOM 11372 C CA . ALA B 1 259 ? -39.375 -1.555 -47.375 1 81.5 259 ALA B CA 1
ATOM 11373 C C . ALA B 1 259 ? -38.469 -0.381 -47.094 1 81.5 259 ALA B C 1
ATOM 11375 O O . ALA B 1 259 ? -38 0.309 -48 1 81.5 259 ALA B O 1
ATOM 11376 N N . LYS B 1 260 ? -38.125 -0.261 -45.906 1 83.12 260 LYS B N 1
ATOM 11377 C CA . LYS B 1 260 ? -37.25 0.853 -45.5 1 83.12 260 LYS B CA 1
ATOM 11378 C C . LYS B 1 260 ? -35.812 0.627 -45.938 1 83.12 260 LYS B C 1
ATOM 11380 O O . LYS B 1 260 ? -35.156 1.562 -46.406 1 83.12 260 LYS B O 1
ATOM 11385 N N . ILE B 1 261 ? -35.406 -0.593 -45.844 1 85.5 261 ILE B N 1
ATOM 11386 C CA . ILE B 1 261 ? -34.031 -0.916 -46.25 1 85.5 261 ILE B CA 1
ATOM 11387 C C . ILE B 1 261 ? -33.906 -0.827 -47.75 1 85.5 261 ILE B C 1
ATOM 11389 O O . ILE B 1 261 ? -32.875 -0.398 -48.281 1 85.5 261 ILE B O 1
ATOM 11393 N N . LYS B 1 262 ? -34.969 -1.137 -48.469 1 85.44 262 LYS B N 1
ATOM 11394 C CA . LYS B 1 262 ? -34.969 -1.052 -49.906 1 85.44 262 LYS B CA 1
ATOM 11395 C C . LYS B 1 262 ? -34.906 0.4 -50.375 1 85.44 262 LYS B C 1
ATOM 11397 O O . LYS B 1 262 ? -34.156 0.72 -51.312 1 85.44 262 LYS B O 1
ATOM 11402 N N . GLU B 1 263 ? -35.688 1.186 -49.719 1 84.19 263 GLU B N 1
ATOM 11403 C CA . GLU B 1 263 ? -35.656 2.607 -50.031 1 84.19 263 GLU B CA 1
ATOM 11404 C C . GLU B 1 263 ? -34.25 3.184 -49.781 1 84.19 263 GLU B C 1
ATOM 11406 O O . GLU B 1 263 ? -33.719 3.936 -50.594 1 84.19 263 GLU B O 1
ATOM 11411 N N . TRP B 1 264 ? -33.781 2.793 -48.656 1 87 264 TRP B N 1
ATOM 11412 C CA . TRP B 1 264 ? -32.438 3.254 -48.25 1 87 264 TRP B CA 1
ATOM 11413 C C . TRP B 1 264 ? -31.391 2.756 -49.219 1 87 264 TRP B C 1
ATOM 11415 O O . TRP B 1 264 ? -30.484 3.506 -49.594 1 87 264 TRP B O 1
ATOM 11425 N N . SER B 1 265 ? -31.516 1.55 -49.656 1 87.88 265 SER B N 1
ATOM 11426 C CA . SER B 1 265 ? -30.531 0.948 -50.562 1 87.88 265 SER B CA 1
ATOM 11427 C C . SER B 1 265 ? -30.516 1.651 -51.938 1 87.88 265 SER B C 1
ATOM 11429 O O . SER B 1 265 ? -29.453 1.845 -52.531 1 87.88 265 SER B O 1
ATOM 11431 N N . SER B 1 266 ? -31.703 2.086 -52.375 1 85.38 266 SER B N 1
ATOM 11432 C CA . SER B 1 266 ? -31.797 2.775 -53.656 1 85.38 266 SER B CA 1
ATOM 11433 C C . SER B 1 266 ? -31.125 4.148 -53.594 1 85.38 266 SER B C 1
ATOM 11435 O O . SER B 1 266 ? -30.484 4.574 -54.562 1 85.38 266 SER B O 1
ATOM 11437 N N . GLN B 1 267 ? -31.203 4.641 -52.469 1 86.44 267 GLN B N 1
ATOM 11438 C CA . GLN B 1 267 ? -30.562 5.941 -52.281 1 86.44 267 GLN B CA 1
ATOM 11439 C C . GLN B 1 267 ? -29.047 5.82 -52.25 1 86.44 267 GLN B C 1
ATOM 11441 O O . GLN B 1 267 ? -28.344 6.664 -52.812 1 86.44 267 GLN B O 1
ATOM 11446 N N . ILE B 1 268 ? -28.609 4.824 -51.625 1 87.38 268 ILE B N 1
ATOM 11447 C CA . ILE B 1 268 ? -27.172 4.637 -51.469 1 87.38 268 ILE B CA 1
ATOM 11448 C C . ILE B 1 268 ? -26.547 4.281 -52.812 1 87.38 268 ILE B C 1
ATOM 11450 O O . ILE B 1 268 ? -25.453 4.754 -53.156 1 87.38 268 ILE B O 1
ATOM 11454 N N . ILE B 1 269 ? -27.25 3.49 -53.625 1 86.5 269 ILE B N 1
ATOM 11455 C CA . ILE B 1 269 ? -26.734 3.066 -54.938 1 86.5 269 ILE B CA 1
ATOM 11456 C C . ILE B 1 269 ? -26.578 4.281 -55.844 1 86.5 269 ILE B C 1
ATOM 11458 O O . ILE B 1 269 ? -25.625 4.359 -56.625 1 86.5 269 ILE B O 1
ATOM 11462 N N . SER B 1 270 ? -27.484 5.211 -55.562 1 81.88 270 SER B N 1
ATOM 11463 C CA . SER B 1 270 ? -27.422 6.41 -56.406 1 81.88 270 SER B CA 1
ATOM 11464 C C . SER B 1 270 ? -26.359 7.383 -55.906 1 81.88 270 SER B C 1
ATOM 11466 O O . SER B 1 270 ? -25.766 8.109 -56.719 1 81.88 270 SER B O 1
ATOM 11468 N N . ARG B 1 271 ? -26.078 7.336 -54.719 1 81.88 271 ARG B N 1
ATOM 11469 C CA . ARG B 1 271 ? -25.188 8.312 -54.125 1 81.88 271 ARG B CA 1
ATOM 11470 C C . ARG B 1 271 ? -23.734 7.887 -54.25 1 81.88 271 ARG B C 1
ATOM 11472 O O . ARG B 1 271 ? -22.844 8.734 -54.312 1 81.88 271 ARG B O 1
ATOM 11479 N N . LEU B 1 272 ? -23.422 6.559 -54.281 1 84.62 272 LEU B N 1
ATOM 11480 C CA . LEU B 1 272 ? -22.047 6.066 -54.25 1 84.62 272 LEU B CA 1
ATOM 11481 C C . LEU B 1 272 ? -21.438 6.121 -55.656 1 84.62 272 LEU B C 1
ATOM 11483 O O . LEU B 1 272 ? -22.109 5.789 -56.656 1 84.62 272 LEU B O 1
ATOM 11487 N N . PRO B 1 273 ? -20.25 6.656 -55.719 1 80.94 273 PRO B N 1
ATOM 11488 C CA . PRO B 1 273 ? -19.594 6.703 -57.031 1 80.94 273 PRO B CA 1
ATOM 11489 C C . PRO B 1 273 ? -19.391 5.316 -57.625 1 80.94 273 PRO B C 1
ATOM 11491 O O . PRO B 1 273 ? -19.094 4.359 -56.906 1 80.94 273 PRO B O 1
ATOM 11494 N N . ASP B 1 274 ? -19.516 5.172 -58.906 1 77.75 274 ASP B N 1
ATOM 11495 C CA . ASP B 1 274 ? -19.469 3.893 -59.625 1 77.75 274 ASP B CA 1
ATOM 11496 C C . ASP B 1 274 ? -18.094 3.252 -59.5 1 77.75 274 ASP B C 1
ATOM 11498 O O . ASP B 1 274 ? -17.969 2.027 -59.438 1 77.75 274 ASP B O 1
ATOM 11502 N N . ALA B 1 275 ? -17.125 4.07 -59.375 1 77.06 275 ALA B N 1
ATOM 11503 C CA . ALA B 1 275 ? -15.758 3.541 -59.375 1 77.06 275 ALA B CA 1
ATOM 11504 C C . ALA B 1 275 ? -15.461 2.834 -58.062 1 77.06 275 ALA B C 1
ATOM 11506 O O . ALA B 1 275 ? -14.688 1.868 -58.031 1 77.06 275 ALA B O 1
ATOM 11507 N N . THR B 1 276 ? -16.094 3.201 -57 1 83.44 276 THR B N 1
ATOM 11508 C CA . THR B 1 276 ? -15.75 2.672 -55.688 1 83.44 276 THR B CA 1
ATOM 11509 C C . THR B 1 276 ? -16.922 1.906 -55.094 1 83.44 276 THR B C 1
ATOM 11511 O O . THR B 1 276 ? -16.828 1.37 -53.969 1 83.44 276 THR B O 1
ATOM 11514 N N . LYS B 1 277 ? -17.906 1.828 -55.844 1 85.69 277 LYS B N 1
ATOM 11515 C CA . LYS B 1 277 ? -19.141 1.232 -55.344 1 85.69 277 LYS B CA 1
ATOM 11516 C C . LYS B 1 277 ? -18.922 -0.224 -54.938 1 85.69 277 LYS B C 1
ATOM 11518 O O . LYS B 1 277 ? -19.328 -0.643 -53.844 1 85.69 277 LYS B O 1
ATOM 11523 N N . LYS B 1 278 ? -18.219 -0.903 -55.719 1 87.69 278 LYS B N 1
ATOM 11524 C CA . LYS B 1 278 ? -18 -2.324 -55.469 1 87.69 278 LYS B CA 1
ATOM 11525 C C . LYS B 1 278 ? -17.094 -2.539 -54.25 1 87.69 278 LYS B C 1
ATOM 11527 O O . LYS B 1 278 ? -17.359 -3.41 -53.438 1 87.69 278 LYS B O 1
ATOM 11532 N N . TYR B 1 279 ? -16.156 -1.789 -54.219 1 86.88 279 TYR B N 1
ATOM 11533 C CA . TYR B 1 279 ? -15.227 -1.903 -53.125 1 86.88 279 TYR B CA 1
ATOM 11534 C C . TYR B 1 279 ? -15.883 -1.509 -51.812 1 86.88 279 TYR B C 1
ATOM 11536 O O . TYR B 1 279 ? -15.773 -2.223 -50.812 1 86.88 279 TYR B O 1
ATOM 11544 N N . THR B 1 280 ? -16.594 -0.405 -51.781 1 85.94 280 THR B N 1
ATOM 11545 C CA . THR B 1 280 ? -17.219 0.121 -50.562 1 85.94 280 THR B CA 1
ATOM 11546 C C . THR B 1 280 ? -18.266 -0.848 -50.031 1 85.94 280 THR B C 1
ATOM 11548 O O . THR B 1 280 ? -18.281 -1.144 -48.844 1 85.94 280 THR B O 1
ATOM 11551 N N . LEU B 1 281 ? -19.016 -1.298 -50.969 1 88.75 281 LEU B N 1
ATOM 11552 C CA . LEU B 1 281 ? -20.094 -2.168 -50.531 1 88.75 281 LEU B CA 1
ATOM 11553 C C . LEU B 1 281 ? -19.562 -3.529 -50.094 1 88.75 281 LEU B C 1
ATOM 11555 O O . LEU B 1 281 ? -20.094 -4.137 -49.156 1 88.75 281 LEU B O 1
ATOM 11559 N N . SER B 1 282 ? -18.594 -4.027 -50.75 1 90.31 282 SER B N 1
ATOM 11560 C CA . SER B 1 282 ? -17.984 -5.289 -50.344 1 90.31 282 SER B CA 1
ATOM 11561 C C . SER B 1 282 ? -17.328 -5.176 -48.969 1 90.31 282 SER B C 1
ATOM 11563 O O . SER B 1 282 ? -17.469 -6.066 -48.125 1 90.31 282 SER B O 1
ATOM 11565 N N . LYS B 1 283 ? -16.672 -4.16 -48.75 1 86.31 283 LYS B N 1
ATOM 11566 C CA . LYS B 1 283 ? -15.992 -3.941 -47.469 1 86.31 283 LYS B CA 1
ATOM 11567 C C . LYS B 1 283 ? -16.984 -3.756 -46.344 1 86.31 283 LYS B C 1
ATOM 11569 O O . LYS B 1 283 ? -16.797 -4.281 -45.25 1 86.31 283 LYS B O 1
ATOM 11574 N N . VAL B 1 284 ? -18 -3.027 -46.562 1 86.62 284 VAL B N 1
ATOM 11575 C CA . VAL B 1 284 ? -19.016 -2.797 -45.531 1 86.62 284 VAL B CA 1
ATOM 11576 C C . VAL B 1 284 ? -19.703 -4.113 -45.156 1 86.62 284 VAL B C 1
ATOM 11578 O O . VAL B 1 284 ? -19.984 -4.379 -44 1 86.62 284 VAL B O 1
ATOM 11581 N N . PHE B 1 285 ? -19.953 -4.867 -46.219 1 89.56 285 PHE B N 1
ATOM 11582 C CA . PHE B 1 285 ? -20.562 -6.16 -45.969 1 89.56 285 PHE B CA 1
ATOM 11583 C C . PHE B 1 285 ? -19.672 -7.02 -45.062 1 89.56 285 PHE B C 1
ATOM 11585 O O . PHE B 1 285 ? -20.156 -7.652 -44.125 1 89.56 285 PHE B O 1
ATOM 11592 N N . LEU B 1 286 ? -18.453 -7.066 -45.312 1 89.81 286 LEU B N 1
ATOM 11593 C CA . LEU B 1 286 ? -17.484 -7.816 -44.531 1 89.81 286 LEU B CA 1
ATOM 11594 C C . LEU B 1 286 ? -17.469 -7.344 -43.094 1 89.81 286 LEU B C 1
ATOM 11596 O O . LEU B 1 286 ? -17.406 -8.156 -42.156 1 89.81 286 LEU B O 1
ATOM 11600 N N . LEU B 1 287 ? -17.594 -6.102 -42.906 1 85.44 287 LEU B N 1
ATOM 11601 C CA . LEU B 1 287 ? -17.5 -5.512 -41.562 1 85.44 287 LEU B CA 1
ATOM 11602 C C . LEU B 1 287 ? -18.797 -5.719 -40.781 1 85.44 287 LEU B C 1
ATOM 11604 O O . LEU B 1 287 ? -18.781 -5.699 -39.562 1 85.44 287 LEU B O 1
ATOM 11608 N N . LEU B 1 288 ? -19.828 -5.855 -41.438 1 87.31 288 LEU B N 1
ATOM 11609 C CA . LEU B 1 288 ? -21.125 -6.02 -40.812 1 87.31 288 LEU B CA 1
ATOM 11610 C C . LEU B 1 288 ? -21.281 -7.43 -40.219 1 87.31 288 LEU B C 1
ATOM 11612 O O . LEU B 1 288 ? -22.047 -7.648 -39.312 1 87.31 288 LEU B O 1
ATOM 11616 N N . ILE B 1 289 ? -20.578 -8.305 -40.719 1 90.38 289 ILE B N 1
ATOM 11617 C CA . ILE B 1 289 ? -20.734 -9.719 -40.375 1 90.38 289 ILE B CA 1
ATOM 11618 C C . ILE B 1 289 ? -20.391 -9.953 -38.906 1 90.38 289 ILE B C 1
ATOM 11620 O O . ILE B 1 289 ? -21.156 -10.602 -38.188 1 90.38 289 ILE B O 1
ATOM 11624 N N . PRO B 1 290 ? -19.297 -9.469 -38.375 1 87.25 290 PRO B N 1
ATOM 11625 C CA . PRO B 1 290 ? -18.922 -9.781 -37 1 87.25 290 PRO B CA 1
ATOM 11626 C C . PRO B 1 290 ? -19.797 -9.062 -35.969 1 87.25 290 PRO B C 1
ATOM 11628 O O . PRO B 1 290 ? -19.797 -9.43 -34.781 1 87.25 290 PRO B O 1
ATOM 11631 N N . ASN B 1 291 ? -20.547 -8.07 -36.344 1 84.31 291 ASN B N 1
ATOM 11632 C CA . ASN B 1 291 ? -21.422 -7.352 -35.406 1 84.31 291 ASN B CA 1
ATOM 11633 C C . ASN B 1 291 ? -22.672 -8.156 -35.062 1 84.31 291 ASN B C 1
ATOM 11635 O O . ASN B 1 291 ? -23.641 -8.141 -35.844 1 84.31 291 ASN B O 1
ATOM 11639 N N . LEU B 1 292 ? -22.719 -8.672 -33.969 1 86 292 LEU B N 1
ATOM 11640 C CA . LEU B 1 292 ? -23.766 -9.609 -33.562 1 86 292 LEU B CA 1
ATOM 11641 C C . LEU B 1 292 ? -25.047 -8.867 -33.219 1 86 292 LEU B C 1
ATOM 11643 O O . LEU B 1 292 ? -26.109 -9.484 -33.094 1 86 292 LEU B O 1
ATOM 11647 N N . HIS B 1 293 ? -24.984 -7.531 -33.188 1 80.38 293 HIS B N 1
ATOM 11648 C CA . HIS B 1 293 ? -26.188 -6.758 -32.938 1 80.38 293 HIS B CA 1
ATOM 11649 C C . HIS B 1 293 ? -27.062 -6.664 -34.188 1 80.38 293 HIS B C 1
ATOM 11651 O O . HIS B 1 293 ? -28.25 -6.312 -34.094 1 80.38 293 HIS B O 1
ATOM 11657 N N . ILE B 1 294 ? -26.531 -6.988 -35.344 1 86.19 294 ILE B N 1
ATOM 11658 C CA . ILE B 1 294 ? -27.281 -7.012 -36.594 1 86.19 294 ILE B CA 1
ATOM 11659 C C . ILE B 1 294 ? -27.766 -8.43 -36.875 1 86.19 294 ILE B C 1
ATOM 11661 O O . ILE B 1 294 ? -26.969 -9.352 -37.031 1 86.19 294 ILE B O 1
ATOM 11665 N N . PRO B 1 295 ? -29.047 -8.633 -36.844 1 87.19 295 PRO B N 1
ATOM 11666 C CA . PRO B 1 295 ? -29.578 -9.977 -37.094 1 87.19 295 PRO B CA 1
ATOM 11667 C C . PRO B 1 295 ? -29.203 -10.516 -38.469 1 87.19 295 PRO B C 1
ATOM 11669 O O . PRO B 1 295 ? -28.922 -9.734 -39.375 1 87.19 295 PRO B O 1
ATOM 11672 N N . ASP B 1 296 ? -29.203 -11.836 -38.688 1 90.5 296 ASP B N 1
ATOM 11673 C CA . ASP B 1 296 ? -28.844 -12.508 -39.938 1 90.5 296 ASP B CA 1
ATOM 11674 C C . ASP B 1 296 ? -29.781 -12.094 -41.062 1 90.5 296 ASP B C 1
ATOM 11676 O O . ASP B 1 296 ? -29.344 -11.93 -42.219 1 90.5 296 ASP B O 1
ATOM 11680 N N . ALA B 1 297 ? -31.062 -11.836 -40.781 1 87.19 297 ALA B N 1
ATOM 11681 C CA . ALA B 1 297 ? -32.031 -11.469 -41.781 1 87.19 297 ALA B CA 1
ATOM 11682 C C . ALA B 1 297 ? -31.703 -10.125 -42.406 1 87.19 297 ALA B C 1
ATOM 11684 O O . ALA B 1 297 ? -31.828 -9.961 -43.625 1 87.19 297 ALA B O 1
ATOM 11685 N N . SER B 1 298 ? -31.328 -9.273 -41.531 1 87.75 298 SER B N 1
ATOM 11686 C CA . SER B 1 298 ? -30.969 -7.945 -42.031 1 87.75 298 SER B CA 1
ATOM 11687 C C . SER B 1 298 ? -29.703 -7.992 -42.875 1 87.75 298 SER B C 1
ATOM 11689 O O . SER B 1 298 ? -29.594 -7.258 -43.875 1 87.75 298 SER B O 1
ATOM 11691 N N . LEU B 1 299 ? -28.797 -8.797 -42.5 1 90.88 299 LEU B N 1
ATOM 11692 C CA . LEU B 1 299 ? -27.562 -8.938 -43.281 1 90.88 299 LEU B CA 1
ATOM 11693 C C . LEU B 1 299 ? -27.844 -9.555 -44.656 1 90.88 299 LEU B C 1
ATOM 11695 O O . LEU B 1 299 ? -27.234 -9.148 -45.656 1 90.88 299 LEU B O 1
ATOM 11699 N N . LEU B 1 300 ? -28.734 -10.492 -44.688 1 91 300 LEU B N 1
ATOM 11700 C CA . LEU B 1 300 ? -29.109 -11.133 -45.938 1 91 300 LEU B CA 1
ATOM 11701 C C . LEU B 1 300 ? -29.828 -10.148 -46.844 1 91 300 LEU B C 1
ATOM 11703 O O . LEU B 1 300 ? -29.656 -10.188 -48.062 1 91 300 LEU B O 1
ATOM 11707 N N . GLN B 1 301 ? -30.609 -9.273 -46.25 1 88.38 301 GLN B N 1
ATOM 11708 C CA . GLN B 1 301 ? -31.281 -8.234 -47.031 1 88.38 301 GLN B CA 1
ATOM 11709 C C . GLN B 1 301 ? -30.266 -7.266 -47.625 1 88.38 301 GLN B C 1
ATOM 11711 O O . GLN B 1 301 ? -30.406 -6.863 -48.781 1 88.38 301 GLN B O 1
ATOM 11716 N N . PHE B 1 302 ? -29.359 -6.957 -46.781 1 91.5 302 PHE B N 1
ATOM 11717 C CA . PHE B 1 302 ? -28.297 -6.094 -47.312 1 91.5 302 PHE B CA 1
ATOM 11718 C C . PHE B 1 302 ? -27.641 -6.711 -48.531 1 91.5 302 PHE B C 1
ATOM 11720 O O . PHE B 1 302 ? -27.422 -6.035 -49.531 1 91.5 302 PHE B O 1
ATOM 11727 N N . TYR B 1 303 ? -27.344 -7.988 -48.438 1 92.25 303 TYR B N 1
ATOM 11728 C CA . TYR B 1 303 ? -26.703 -8.688 -49.531 1 92.25 303 TYR B CA 1
ATOM 11729 C C . TYR B 1 303 ? -27.609 -8.742 -50.75 1 92.25 303 TYR B C 1
ATOM 11731 O O . TYR B 1 303 ? -27.172 -8.516 -51.875 1 92.25 303 TYR B O 1
ATOM 11739 N N . GLU B 1 304 ? -28.875 -8.961 -50.562 1 89.75 304 GLU B N 1
ATOM 11740 C CA . GLU B 1 304 ? -29.812 -9.109 -51.688 1 89.75 304 GLU B CA 1
ATOM 11741 C C . GLU B 1 304 ? -30 -7.793 -52.438 1 89.75 304 GLU B C 1
ATOM 11743 O O . GLU B 1 304 ? -30.078 -7.781 -53.656 1 89.75 304 GLU B O 1
ATOM 11748 N N . PHE B 1 305 ? -30.016 -6.785 -51.719 1 89.44 305 PHE B N 1
ATOM 11749 C CA . PHE B 1 305 ? -30.266 -5.492 -52.344 1 89.44 305 PHE B CA 1
ATOM 11750 C C . PHE B 1 305 ? -29.016 -4.996 -53.094 1 89.44 305 PHE B C 1
ATOM 11752 O O . PHE B 1 305 ? -29.125 -4.277 -54.062 1 89.44 305 PHE B O 1
ATOM 11759 N N . PHE B 1 306 ? -27.891 -5.41 -52.562 1 90.75 306 PHE B N 1
ATOM 11760 C CA . PHE B 1 306 ? -26.672 -4.926 -53.188 1 90.75 306 PHE B CA 1
ATOM 11761 C C . PHE B 1 306 ? -25.922 -6.062 -53.875 1 90.75 306 PHE B C 1
ATOM 11763 O O . PHE B 1 306 ? -24.703 -5.977 -54.062 1 90.75 306 PHE B O 1
ATOM 11770 N N . LYS B 1 307 ? -26.438 -7.102 -54.156 1 89.5 307 LYS B N 1
ATOM 11771 C CA . LYS B 1 307 ? -25.859 -8.344 -54.688 1 89.5 307 LYS B CA 1
ATOM 11772 C C . LYS B 1 307 ? -24.984 -8.086 -55.906 1 89.5 307 LYS B C 1
ATOM 11774 O O . LYS B 1 307 ? -23.922 -8.688 -56.031 1 89.5 307 LYS B O 1
ATOM 11779 N N . ASP B 1 308 ? -25.391 -7.082 -56.719 1 86.75 308 ASP B N 1
ATOM 11780 C CA . ASP B 1 308 ? -24.688 -6.824 -57.969 1 86.75 308 ASP B CA 1
ATOM 11781 C C . ASP B 1 308 ? -23.375 -6.082 -57.719 1 86.75 308 ASP B C 1
ATOM 11783 O O . ASP B 1 308 ? -22.469 -6.098 -58.531 1 86.75 308 ASP B O 1
ATOM 11787 N N . PHE B 1 309 ? -23.281 -5.578 -56.531 1 90.44 309 PHE B N 1
ATOM 11788 C CA . PHE B 1 309 ? -22.125 -4.742 -56.281 1 90.44 309 PHE B CA 1
ATOM 11789 C C . PHE B 1 309 ? -21.266 -5.355 -55.188 1 90.44 309 PHE B C 1
ATOM 11791 O O . PHE B 1 309 ? -20.25 -4.777 -54.781 1 90.44 309 PHE B O 1
ATOM 11798 N N . ILE B 1 310 ? -21.562 -6.48 -54.656 1 91.81 310 ILE B N 1
ATOM 11799 C CA . ILE B 1 310 ? -20.797 -7.094 -53.562 1 91.81 310 ILE B CA 1
ATOM 11800 C C . ILE B 1 310 ? -19.969 -8.258 -54.094 1 91.81 310 ILE B C 1
ATOM 11802 O O . ILE B 1 310 ? -20.516 -9.156 -54.75 1 91.81 310 ILE B O 1
ATOM 11806 N N . ASP B 1 311 ? -18.688 -8.141 -53.844 1 89.88 311 ASP B N 1
ATOM 11807 C CA . ASP B 1 311 ? -17.781 -9.25 -54.125 1 89.88 311 ASP B CA 1
ATOM 11808 C C . ASP B 1 311 ? -17.516 -10.094 -52.875 1 89.88 311 ASP B C 1
ATOM 11810 O O . ASP B 1 311 ? -16.812 -9.664 -51.969 1 89.88 311 ASP B O 1
ATOM 11814 N N . LEU B 1 312 ? -18.016 -11.211 -52.969 1 89.75 312 LEU B N 1
ATOM 11815 C CA . LEU B 1 312 ? -17.906 -12.086 -51.812 1 89.75 312 LEU B CA 1
ATOM 11816 C C . LEU B 1 312 ? -16.469 -12.57 -51.625 1 89.75 312 LEU B C 1
ATOM 11818 O O . LEU B 1 312 ? -16.109 -13.078 -50.562 1 89.75 312 LEU B O 1
ATOM 11822 N N . ARG B 1 313 ? -15.641 -12.414 -52.594 1 87.69 313 ARG B N 1
ATOM 11823 C CA . ARG B 1 313 ? -14.25 -12.852 -52.562 1 87.69 313 ARG B CA 1
ATOM 11824 C C . ARG B 1 313 ? -13.352 -11.758 -51.969 1 87.69 313 ARG B C 1
ATOM 11826 O O . ARG B 1 313 ? -12.125 -11.906 -51.969 1 87.69 313 ARG B O 1
ATOM 11833 N N . PHE B 1 314 ? -13.992 -10.828 -51.531 1 89.19 314 PHE B N 1
ATOM 11834 C CA . PHE B 1 314 ? -13.258 -9.688 -51 1 89.19 314 PHE B CA 1
ATOM 11835 C C . PHE B 1 314 ? -12.438 -10.102 -49.781 1 89.19 314 PHE B C 1
ATOM 11837 O O . PHE B 1 314 ? -12.914 -10.844 -48.906 1 89.19 314 PHE B O 1
ATOM 11844 N N . VAL B 1 315 ? -11.086 -9.766 -49.719 1 88.25 315 VAL B N 1
ATOM 11845 C CA . VAL B 1 315 ? -10.188 -10.047 -48.625 1 88.25 315 VAL B CA 1
ATOM 11846 C C . VAL B 1 315 ? -9.664 -8.742 -48.031 1 88.25 315 VAL B C 1
ATOM 11848 O O . VAL B 1 315 ? -9.234 -7.852 -48.75 1 88.25 315 VAL B O 1
ATOM 11851 N N . ASP B 1 316 ? -9.852 -8.688 -46.75 1 81.44 316 ASP B N 1
ATOM 11852 C CA . ASP B 1 316 ? -9.32 -7.512 -46.062 1 81.44 316 ASP B CA 1
ATOM 11853 C C . ASP B 1 316 ? -7.805 -7.441 -46.219 1 81.44 316 ASP B C 1
ATOM 11855 O O . ASP B 1 316 ? -7.113 -8.445 -46.031 1 81.44 316 ASP B O 1
ATOM 11859 N N . ASP B 1 317 ? -7.336 -6.41 -46.531 1 73.56 317 ASP B N 1
ATOM 11860 C CA . ASP B 1 317 ? -5.918 -6.238 -46.844 1 73.56 317 ASP B CA 1
ATOM 11861 C C . ASP B 1 317 ? -5.082 -6.266 -45.562 1 73.56 317 ASP B C 1
ATOM 11863 O O . ASP B 1 317 ? -3.875 -6.508 -45.594 1 73.56 317 ASP B O 1
ATOM 11867 N N . LEU B 1 318 ? -5.656 -6.008 -44.469 1 70.5 318 LEU B N 1
ATOM 11868 C CA . LEU B 1 318 ? -4.879 -5.898 -43.25 1 70.5 318 LEU B CA 1
ATOM 11869 C C . LEU B 1 318 ? -4.867 -7.223 -42.5 1 70.5 318 LEU B C 1
ATOM 11871 O O . LEU B 1 318 ? -3.809 -7.691 -42.062 1 70.5 318 LEU B O 1
ATOM 11875 N N . ASN B 1 319 ? -6.039 -7.781 -42.312 1 75.88 319 ASN B N 1
ATOM 11876 C CA . ASN B 1 319 ? -6.094 -9.008 -41.531 1 75.88 319 ASN B CA 1
ATOM 11877 C C . ASN B 1 319 ? -6.156 -10.25 -42.406 1 75.88 319 ASN B C 1
ATOM 11879 O O . ASN B 1 319 ? -5.926 -11.359 -41.938 1 75.88 319 ASN B O 1
ATOM 11883 N N . GLY B 1 320 ? -6.305 -9.992 -43.656 1 80.12 320 GLY B N 1
ATOM 11884 C CA . GLY B 1 320 ? -6.34 -11.109 -44.594 1 80.12 320 GLY B CA 1
ATOM 11885 C C . GLY B 1 320 ? -7.59 -11.961 -44.438 1 80.12 320 GLY B C 1
ATOM 11886 O O . GLY B 1 320 ? -7.613 -13.109 -44.875 1 80.12 320 GLY B O 1
ATOM 11887 N N . ARG B 1 321 ? -8.633 -11.422 -43.812 1 88.12 321 ARG B N 1
ATOM 11888 C CA . ARG B 1 321 ? -9.828 -12.219 -43.594 1 88.12 321 ARG B CA 1
ATOM 11889 C C . ARG B 1 321 ? -10.867 -11.977 -44.688 1 88.12 321 ARG B C 1
ATOM 11891 O O . ARG B 1 321 ? -10.984 -10.859 -45.188 1 88.12 321 ARG B O 1
ATOM 11898 N N . ASN B 1 322 ? -11.516 -12.945 -45.031 1 90.62 322 ASN B N 1
ATOM 11899 C CA . ASN B 1 322 ? -12.648 -12.844 -45.969 1 90.62 322 ASN B CA 1
ATOM 11900 C C . ASN B 1 322 ? -13.977 -12.977 -45.219 1 90.62 322 ASN B C 1
ATOM 11902 O O . ASN B 1 322 ? -14.016 -13.023 -44 1 90.62 322 ASN B O 1
ATOM 11906 N N . CYS B 1 323 ? -15.031 -12.945 -45.938 1 91.5 323 CYS B N 1
ATOM 11907 C CA . CYS B 1 323 ? -16.359 -12.969 -45.344 1 91.5 323 CYS B CA 1
ATOM 11908 C C . CYS B 1 323 ? -16.609 -14.273 -44.594 1 91.5 323 CYS B C 1
ATOM 11910 O O . CYS B 1 323 ? -17.266 -14.289 -43.562 1 91.5 323 CYS B O 1
ATOM 11912 N N . LEU B 1 324 ? -15.992 -15.344 -45.125 1 92.12 324 LEU B N 1
ATOM 11913 C CA . LEU B 1 324 ? -16.188 -16.641 -44.5 1 92.12 324 LEU B CA 1
ATOM 11914 C C . LEU B 1 324 ? -15.484 -16.703 -43.156 1 92.12 324 LEU B C 1
ATOM 11916 O O . LEU B 1 324 ? -16.047 -17.203 -42.156 1 92.12 324 LEU B O 1
ATOM 11920 N N . ILE B 1 325 ? -14.273 -16.297 -43.094 1 92.44 325 ILE B N 1
ATOM 11921 C CA . ILE B 1 325 ? -13.5 -16.297 -41.875 1 92.44 325 ILE B CA 1
ATOM 11922 C C . ILE B 1 325 ? -14.164 -15.367 -40.844 1 92.44 325 ILE B C 1
ATOM 11924 O O . ILE B 1 325 ? -14.297 -15.727 -39.656 1 92.44 325 ILE B O 1
ATOM 11928 N N . GLU B 1 326 ? -14.641 -14.219 -41.281 1 91 326 GLU B N 1
ATOM 11929 C CA . GLU B 1 326 ? -15.297 -13.289 -40.375 1 91 326 GLU B CA 1
ATOM 11930 C C . GLU B 1 326 ? -16.562 -13.898 -39.781 1 91 326 GLU B C 1
ATOM 11932 O O . GLU B 1 326 ? -16.875 -13.688 -38.594 1 91 326 GLU B O 1
ATOM 11937 N N . ALA B 1 327 ? -17.25 -14.516 -40.562 1 92.5 327 ALA B N 1
ATOM 11938 C CA . ALA B 1 327 ? -18.469 -15.164 -40.094 1 92.5 327 ALA B CA 1
ATOM 11939 C C . ALA B 1 327 ? -18.141 -16.281 -39.094 1 92.5 327 ALA B C 1
ATOM 11941 O O . ALA B 1 327 ? -18.922 -16.531 -38.188 1 92.5 327 ALA B O 1
ATOM 11942 N N . SER B 1 328 ? -17.047 -16.938 -39.312 1 92.81 328 SER B N 1
ATOM 11943 C CA . SER B 1 328 ? -16.641 -18.047 -38.469 1 92.81 328 SER B CA 1
ATOM 11944 C C . SER B 1 328 ? -16.125 -17.547 -37.125 1 92.81 328 SER B C 1
ATOM 11946 O O . SER B 1 328 ? -16.078 -18.312 -36.156 1 92.81 328 SER B O 1
ATOM 11948 N N . THR B 1 329 ? -15.688 -16.312 -37.031 1 91.12 329 THR B N 1
ATOM 11949 C CA . THR B 1 329 ? -15.18 -15.75 -35.781 1 91.12 329 THR B CA 1
ATOM 11950 C C . THR B 1 329 ? -16.328 -15.414 -34.844 1 91.12 329 THR B C 1
ATOM 11952 O O . THR B 1 329 ? -16.094 -15.211 -33.625 1 91.12 329 THR B O 1
ATOM 11955 N N . CYS B 1 330 ? -17.484 -15.469 -35.281 1 90.25 330 CYS B N 1
ATOM 11956 C CA . CYS B 1 330 ? -18.641 -15.094 -34.469 1 90.25 330 CYS B CA 1
ATOM 11957 C C . CYS B 1 330 ? -19.031 -16.219 -33.531 1 90.25 330 CYS B C 1
ATOM 11959 O O . CYS B 1 330 ? -19.109 -17.375 -33.938 1 90.25 330 CYS B O 1
ATOM 11961 N N . LYS B 1 331 ? -19.297 -15.93 -32.312 1 88.44 331 LYS B N 1
ATOM 11962 C CA . LYS B 1 331 ? -19.609 -16.922 -31.297 1 88.44 331 LYS B CA 1
ATOM 11963 C C . LYS B 1 331 ? -21.031 -17.438 -31.438 1 88.44 331 LYS B C 1
ATOM 11965 O O . LYS B 1 331 ? -21.328 -18.547 -31 1 88.44 331 LYS B O 1
ATOM 11970 N N . GLN B 1 332 ? -21.844 -16.5 -32.062 1 88.88 332 GLN B N 1
ATOM 11971 C CA . GLN B 1 332 ? -23.234 -16.891 -32.188 1 88.88 332 GLN B CA 1
ATOM 11972 C C . GLN B 1 332 ? -23.797 -16.453 -33.562 1 88.88 332 GLN B C 1
ATOM 11974 O O . GLN B 1 332 ? -23.234 -15.57 -34.188 1 88.88 332 GLN B O 1
ATOM 11979 N N . ASN B 1 333 ? -24.734 -17.203 -33.938 1 88.12 333 ASN B N 1
ATOM 11980 C CA . ASN B 1 333 ? -25.516 -16.828 -35.125 1 88.12 333 ASN B CA 1
ATOM 11981 C C . ASN B 1 333 ? -24.672 -16.891 -36.375 1 88.12 333 ASN B C 1
ATOM 11983 O O . ASN B 1 333 ? -23.641 -17.562 -36.406 1 88.12 333 ASN B O 1
ATOM 11987 N N . ARG B 1 334 ? -25.125 -16.547 -37.562 1 92.56 334 ARG B N 1
ATOM 11988 C CA . ARG B 1 334 ? -24.453 -16.359 -38.844 1 92.56 334 ARG B CA 1
ATOM 11989 C C . ARG B 1 334 ? -24.484 -17.641 -39.688 1 92.56 334 ARG B C 1
ATOM 11991 O O . ARG B 1 334 ? -23.75 -17.766 -40.656 1 92.56 334 ARG B O 1
ATOM 11998 N N . THR B 1 335 ? -25.25 -18.625 -39.281 1 93.25 335 THR B N 1
ATOM 11999 C CA . THR B 1 335 ? -25.359 -19.875 -40.031 1 93.25 335 THR B CA 1
ATOM 12000 C C . THR B 1 335 ? -25.844 -19.609 -41.469 1 93.25 335 THR B C 1
ATOM 12002 O O . THR B 1 335 ? -25.312 -20.188 -42.406 1 93.25 335 THR B O 1
ATOM 12005 N N . ALA B 1 336 ? -26.844 -18.688 -41.625 1 92.38 336 ALA B N 1
ATOM 12006 C CA . ALA B 1 336 ? -27.406 -18.375 -42.938 1 92.38 336 ALA B CA 1
ATOM 12007 C C . ALA B 1 336 ? -26.375 -17.672 -43.812 1 92.38 336 ALA B C 1
ATOM 12009 O O . ALA B 1 336 ? -26.359 -17.859 -45.031 1 92.38 336 ALA B O 1
ATOM 12010 N N . ILE B 1 337 ? -25.578 -16.984 -43.188 1 93 337 ILE B N 1
ATOM 12011 C CA . ILE B 1 337 ? -24.547 -16.25 -43.938 1 93 337 ILE B CA 1
ATOM 12012 C C . ILE B 1 337 ? -23.484 -17.234 -44.438 1 93 337 ILE B C 1
ATOM 12014 O O . ILE B 1 337 ? -23.031 -17.125 -45.594 1 93 337 ILE B O 1
ATOM 12018 N N . VAL B 1 338 ? -23.109 -18.141 -43.625 1 93.44 338 VAL B N 1
ATOM 12019 C CA . VAL B 1 338 ? -22.109 -19.141 -44 1 93.44 338 VAL B CA 1
ATOM 12020 C C . VAL B 1 338 ? -22.656 -20 -45.125 1 93.44 338 VAL B C 1
ATOM 12022 O O . VAL B 1 338 ? -21.922 -20.359 -46.062 1 93.44 338 VAL B O 1
ATOM 12025 N N . GLU B 1 339 ? -23.953 -20.297 -45.094 1 91.25 339 GLU B N 1
ATOM 12026 C CA . GLU B 1 339 ? -24.594 -21.062 -46.156 1 91.25 339 GLU B CA 1
ATOM 12027 C C . GLU B 1 339 ? -24.531 -20.297 -47.5 1 91.25 339 GLU B C 1
ATOM 12029 O O . GLU B 1 339 ? -24.25 -20.891 -48.531 1 91.25 339 GLU B O 1
ATOM 12034 N N . LEU B 1 340 ? -24.797 -19.016 -47.406 1 91 340 LEU B N 1
ATOM 12035 C CA . LEU B 1 340 ? -24.734 -18.156 -48.562 1 91 340 LEU B CA 1
ATOM 12036 C C . LEU B 1 340 ? -23.344 -18.156 -49.156 1 91 340 LEU B C 1
ATOM 12038 O O . LEU B 1 340 ? -23.172 -18.234 -50.375 1 91 340 LEU B O 1
ATOM 12042 N N . LEU B 1 341 ? -22.391 -18.141 -48.344 1 91.62 341 LEU B N 1
ATOM 12043 C CA . LEU B 1 341 ? -21.016 -18.016 -48.781 1 91.62 341 LEU B CA 1
ATOM 12044 C C . LEU B 1 341 ? -20.516 -19.344 -49.375 1 91.62 341 LEU B C 1
ATOM 12046 O O . LEU B 1 341 ? -19.719 -19.344 -50.312 1 91.62 341 LEU B O 1
ATOM 12050 N N . LEU B 1 342 ? -20.953 -20.438 -48.875 1 89 342 LEU B N 1
ATOM 12051 C CA . LEU B 1 342 ? -20.547 -21.75 -49.375 1 89 342 LEU B CA 1
ATOM 12052 C C . LEU B 1 342 ? -21.172 -22.016 -50.719 1 89 342 LEU B C 1
ATOM 12054 O O . LEU B 1 342 ? -20.594 -22.703 -51.562 1 89 342 LEU B O 1
ATOM 12058 N N . LYS B 1 343 ? -22.359 -21.375 -50.938 1 86.69 343 LYS B N 1
ATOM 12059 C CA . LYS B 1 343 ? -23.047 -21.547 -52.219 1 86.69 343 LYS B CA 1
ATOM 12060 C C . LYS B 1 343 ? -22.391 -20.719 -53.312 1 86.69 343 LYS B C 1
ATOM 12062 O O . LYS B 1 343 ? -22.422 -21.094 -54.5 1 86.69 343 LYS B O 1
ATOM 12067 N N . SER B 1 344 ? -21.797 -19.625 -52.969 1 85.31 344 SER B N 1
ATOM 12068 C CA . SER B 1 344 ? -21.188 -18.719 -53.938 1 85.31 344 SER B CA 1
ATOM 12069 C C . SER B 1 344 ? -19.766 -19.156 -54.312 1 85.31 344 SER B C 1
ATOM 12071 O O . SER B 1 344 ? -19.031 -18.406 -54.938 1 85.31 344 SER B O 1
ATOM 12073 N N . ASP B 1 345 ? -19.297 -20.328 -54.094 1 76.94 345 ASP B N 1
ATOM 12074 C CA . ASP B 1 345 ? -18.062 -21 -54.438 1 76.94 345 ASP B CA 1
ATOM 12075 C C . ASP B 1 345 ? -16.844 -20.266 -53.875 1 76.94 345 ASP B C 1
ATOM 12077 O O . ASP B 1 345 ? -15.859 -20.047 -54.594 1 76.94 345 ASP B O 1
ATOM 12081 N N . LEU B 1 346 ? -16.969 -19.719 -52.719 1 84.5 346 LEU B N 1
ATOM 12082 C CA . LEU B 1 346 ? -15.812 -19.156 -52.031 1 84.5 346 LEU B CA 1
ATOM 12083 C C . LEU B 1 346 ? -14.836 -20.25 -51.594 1 84.5 346 LEU B C 1
ATOM 12085 O O . LEU B 1 346 ? -15.258 -21.344 -51.25 1 84.5 346 LEU B O 1
ATOM 12089 N N . ASP B 1 347 ? -13.531 -19.938 -51.688 1 83.81 347 ASP B N 1
ATOM 12090 C CA . ASP B 1 347 ? -12.484 -20.891 -51.312 1 83.81 347 ASP B CA 1
ATOM 12091 C C . ASP B 1 347 ? -12.336 -20.984 -49.812 1 83.81 347 ASP B C 1
ATOM 12093 O O . ASP B 1 347 ? -11.891 -20.047 -49.156 1 83.81 347 ASP B O 1
ATOM 12097 N N . PRO B 1 348 ? -12.766 -22.062 -49.219 1 87.44 348 PRO B N 1
ATOM 12098 C CA . PRO B 1 348 ? -12.68 -22.203 -47.781 1 87.44 348 PRO B CA 1
ATOM 12099 C C . PRO B 1 348 ? -11.25 -22.453 -47.281 1 87.44 348 PRO B C 1
ATOM 12101 O O . PRO B 1 348 ? -10.977 -22.359 -46.094 1 87.44 348 PRO B O 1
ATOM 12104 N N . THR B 1 349 ? -10.258 -22.578 -48.094 1 88.25 349 THR B N 1
ATOM 12105 C CA . THR B 1 349 ? -8.891 -22.938 -47.719 1 88.25 349 THR B CA 1
ATOM 12106 C C . THR B 1 349 ? -8.07 -21.672 -47.469 1 88.25 349 THR B C 1
ATOM 12108 O O . THR B 1 349 ? -6.895 -21.766 -47.094 1 88.25 349 THR B O 1
ATOM 12111 N N . MET B 1 350 ? -8.703 -20.609 -47.5 1 89.19 350 MET B N 1
ATOM 12112 C CA . MET B 1 350 ? -7.98 -19.344 -47.344 1 89.19 350 MET B CA 1
ATOM 12113 C C . MET B 1 350 ? -7.535 -19.172 -45.875 1 89.19 350 MET B C 1
ATOM 12115 O O . MET B 1 350 ? -8.273 -19.516 -44.969 1 89.19 350 MET B O 1
ATOM 12119 N N . LYS B 1 351 ? -6.277 -18.75 -45.656 1 90 351 LYS B N 1
ATOM 12120 C CA . LYS B 1 351 ? -5.707 -18.469 -44.344 1 90 351 LYS B CA 1
ATOM 12121 C C . LYS B 1 351 ? -5.578 -16.969 -44.094 1 90 351 LYS B C 1
ATOM 12123 O O . LYS B 1 351 ? -5.348 -16.203 -45.031 1 90 351 LYS B O 1
ATOM 12128 N N . ASP B 1 352 ? -5.895 -16.594 -43.031 1 87.69 352 ASP B N 1
ATOM 12129 C CA . ASP B 1 352 ? -5.672 -15.195 -42.688 1 87.69 352 ASP B CA 1
ATOM 12130 C C . ASP B 1 352 ? -4.207 -14.93 -42.344 1 87.69 352 ASP B C 1
ATOM 12132 O O . ASP B 1 352 ? -3.348 -15.781 -42.594 1 87.69 352 ASP B O 1
ATOM 12136 N N . VAL B 1 353 ? -3.9 -13.781 -41.812 1 77 353 VAL B N 1
ATOM 12137 C CA . VAL B 1 353 ? -2.529 -13.359 -41.562 1 77 353 VAL B CA 1
ATOM 12138 C C . VAL B 1 353 ? -1.939 -14.203 -40.438 1 77 353 VAL B C 1
ATOM 12140 O O . VAL B 1 353 ? -0.721 -14.383 -40.344 1 77 353 VAL B O 1
ATOM 12143 N N . SER B 1 354 ? -2.814 -14.773 -39.562 1 79.19 354 SER B N 1
ATOM 12144 C CA . SER B 1 354 ? -2.359 -15.625 -38.469 1 79.19 354 SER B CA 1
ATOM 12145 C C . SER B 1 354 ? -2.268 -17.078 -38.906 1 79.19 354 SER B C 1
ATOM 12147 O O . SER B 1 354 ? -1.943 -17.953 -38.094 1 79.19 354 SER B O 1
ATOM 12149 N N . GLY B 1 355 ? -2.498 -17.297 -40.125 1 86 355 GLY B N 1
ATOM 12150 C CA . GLY B 1 355 ? -2.467 -18.656 -40.656 1 86 355 GLY B CA 1
ATOM 12151 C C . GLY B 1 355 ? -3.682 -19.469 -40.25 1 86 355 GLY B C 1
ATOM 12152 O O . GLY B 1 355 ? -3.668 -20.703 -40.344 1 86 355 GLY B O 1
ATOM 12153 N N . ARG B 1 356 ? -4.695 -18.812 -39.75 1 91.5 356 ARG B N 1
ATOM 12154 C CA . ARG B 1 356 ? -5.887 -19.516 -39.312 1 91.5 356 ARG B CA 1
ATOM 12155 C C . ARG B 1 356 ? -6.926 -19.609 -40.438 1 91.5 356 ARG B C 1
ATOM 12157 O O . ARG B 1 356 ? -7.051 -18.703 -41.25 1 91.5 356 ARG B O 1
ATOM 12164 N N . THR B 1 357 ? -7.574 -20.672 -40.5 1 93.5 357 THR B N 1
ATOM 12165 C CA . THR B 1 357 ? -8.68 -20.906 -41.438 1 93.5 357 THR B CA 1
ATOM 12166 C C . THR B 1 357 ? -10.023 -20.734 -40.719 1 93.5 357 THR B C 1
ATOM 12168 O O . THR B 1 357 ? -10.07 -20.484 -39.5 1 93.5 357 THR B O 1
ATOM 12171 N N . CYS B 1 358 ? -11.094 -20.828 -41.531 1 93.44 358 CYS B N 1
ATOM 12172 C CA . CYS B 1 358 ? -12.43 -20.719 -40.938 1 93.44 358 CYS B CA 1
ATOM 12173 C C . CYS B 1 358 ? -12.672 -21.828 -39.938 1 93.44 358 CYS B C 1
ATOM 12175 O O . CYS B 1 358 ? -13.328 -21.594 -38.906 1 93.44 358 CYS B O 1
ATOM 12177 N N . LEU B 1 359 ? -12 -23 -40.062 1 94.38 359 LEU B N 1
ATOM 12178 C CA . LEU B 1 359 ? -12.18 -24.125 -39.156 1 94.38 359 LEU B CA 1
ATOM 12179 C C . LEU B 1 359 ? -11.562 -23.812 -37.781 1 94.38 359 LEU B C 1
ATOM 12181 O O . LEU B 1 359 ? -12.102 -24.219 -36.75 1 94.38 359 LEU B O 1
ATOM 12185 N N . HIS B 1 360 ? -10.469 -23.203 -37.781 1 94.25 360 HIS B N 1
ATOM 12186 C CA . HIS B 1 360 ? -9.82 -22.844 -36.531 1 94.25 360 HIS B CA 1
ATOM 12187 C C . HIS B 1 360 ? -10.734 -21.984 -35.656 1 94.25 360 HIS B C 1
ATOM 12189 O O . HIS B 1 360 ? -10.891 -22.266 -34.469 1 94.25 360 HIS B O 1
ATOM 12195 N N . TYR B 1 361 ? -11.328 -21.031 -36.25 1 93.88 361 TYR B N 1
ATOM 12196 C CA . TYR B 1 361 ? -12.148 -20.109 -35.5 1 93.88 361 TYR B CA 1
ATOM 12197 C C . TYR B 1 361 ? -13.438 -20.781 -35.031 1 93.88 361 TYR B C 1
ATOM 12199 O O . TYR B 1 361 ? -13.883 -20.547 -33.875 1 93.88 361 TYR B O 1
ATOM 12207 N N . VAL B 1 362 ? -14.023 -21.516 -35.844 1 94.69 362 VAL B N 1
ATOM 12208 C CA . VAL B 1 362 ? -15.266 -22.203 -35.5 1 94.69 362 VAL B CA 1
ATOM 12209 C C . VAL B 1 362 ? -15.031 -23.172 -34.344 1 94.69 362 VAL B C 1
ATOM 12211 O O . VAL B 1 362 ? -15.875 -23.281 -33.438 1 94.69 362 VAL B O 1
ATOM 12214 N N . THR B 1 363 ? -13.953 -23.844 -34.406 1 94.62 363 THR B N 1
ATOM 12215 C CA . THR B 1 363 ? -13.625 -24.828 -33.375 1 94.62 363 THR B CA 1
ATOM 12216 C C . THR B 1 363 ? -13.242 -24.125 -32.062 1 94.62 363 THR B C 1
ATOM 12218 O O . THR B 1 363 ? -13.547 -24.609 -30.969 1 94.62 363 THR B O 1
ATOM 12221 N N . GLU B 1 364 ? -12.516 -23.078 -32.125 1 92.19 364 GLU B N 1
ATOM 12222 C CA . GLU B 1 364 ? -12.164 -22.297 -30.938 1 92.19 364 GLU B CA 1
ATOM 12223 C C . GLU B 1 364 ? -13.406 -21.844 -30.188 1 92.19 364 GLU B C 1
ATOM 12225 O O . GLU B 1 364 ? -13.422 -21.812 -28.953 1 92.19 364 GLU B O 1
ATOM 12230 N N . ASN B 1 365 ? -14.469 -21.531 -30.953 1 92.5 365 ASN B N 1
ATOM 12231 C CA . ASN B 1 365 ? -15.695 -21 -30.359 1 92.5 365 ASN B CA 1
ATOM 12232 C C . ASN B 1 365 ? -16.672 -22.125 -30.031 1 92.5 365 ASN B C 1
ATOM 12234 O O . ASN B 1 365 ? -17.719 -21.875 -29.422 1 92.5 365 ASN B O 1
ATOM 12238 N N . GLY B 1 366 ? -16.391 -23.297 -30.391 1 93.31 366 GLY B N 1
ATOM 12239 C CA . GLY B 1 366 ? -17.234 -24.438 -30.109 1 93.31 366 GLY B CA 1
ATOM 12240 C C . GLY B 1 366 ? -18.531 -24.422 -30.891 1 93.31 366 GLY B C 1
ATOM 12241 O O . GLY B 1 366 ? -19.594 -24.766 -30.344 1 93.31 366 GLY B O 1
ATOM 12242 N N . ARG B 1 367 ? -18.5 -23.922 -32.125 1 94.19 367 ARG B N 1
ATOM 12243 C CA . ARG B 1 367 ? -19.688 -23.828 -32.969 1 94.19 367 ARG B CA 1
ATOM 12244 C C . ARG B 1 367 ? -19.906 -25.125 -33.75 1 94.19 367 ARG B C 1
ATOM 12246 O O . ARG B 1 367 ? -19.484 -25.234 -34.906 1 94.19 367 ARG B O 1
ATOM 12253 N N . ASP B 1 368 ? -20.688 -26 -33.25 1 93.19 368 ASP B N 1
ATOM 12254 C CA . ASP B 1 368 ? -20.953 -27.297 -33.875 1 93.19 368 ASP B CA 1
ATOM 12255 C C . ASP B 1 368 ? -21.797 -27.109 -35.156 1 93.19 368 ASP B C 1
ATOM 12257 O O . ASP B 1 368 ? -21.656 -27.859 -36.125 1 93.19 368 ASP B O 1
ATOM 12261 N N . ASP B 1 369 ? -22.688 -26.094 -35.125 1 92.19 369 ASP B N 1
ATOM 12262 C CA . ASP B 1 369 ? -23.578 -25.844 -36.25 1 92.19 369 ASP B CA 1
ATOM 12263 C C . ASP B 1 369 ? -22.781 -25.453 -37.5 1 92.19 369 ASP B C 1
ATOM 12265 O O . ASP B 1 369 ? -22.984 -26.031 -38.594 1 92.19 369 ASP B O 1
ATOM 12269 N N . LEU B 1 370 ? -21.906 -24.609 -37.25 1 94.5 370 LEU B N 1
ATOM 12270 C CA . LEU B 1 370 ? -21.094 -24.141 -38.375 1 94.5 370 LEU B CA 1
ATOM 12271 C C . LEU B 1 370 ? -20.078 -25.203 -38.812 1 94.5 370 LEU B C 1
ATOM 12273 O O . LEU B 1 370 ? -19.75 -25.312 -39.969 1 94.5 370 LEU B O 1
ATOM 12277 N N . LEU B 1 371 ? -19.547 -25.922 -37.781 1 95 371 LEU B N 1
ATOM 12278 C CA . LEU B 1 371 ? -18.547 -26.953 -38.062 1 95 371 LEU B CA 1
ATOM 12279 C C . LEU B 1 371 ? -19.109 -28.016 -39 1 95 371 LEU B C 1
ATOM 12281 O O . LEU B 1 371 ? -18.469 -28.391 -40 1 95 371 LEU B O 1
ATOM 12285 N N . LEU B 1 372 ? -20.344 -28.484 -38.75 1 93.12 372 LEU B N 1
ATOM 12286 C CA . LEU B 1 372 ? -20.984 -29.5 -39.594 1 93.12 372 LEU B CA 1
ATOM 12287 C C . LEU B 1 372 ? -21.266 -28.984 -40.969 1 93.12 372 LEU B C 1
ATOM 12289 O O . LEU B 1 372 ? -21.094 -29.703 -41.969 1 93.12 372 LEU B O 1
ATOM 12293 N N . LEU B 1 373 ? -21.672 -27.719 -41.031 1 92 373 LEU B N 1
ATOM 12294 C CA . LEU B 1 373 ? -21.953 -27.094 -42.312 1 92 373 LEU B CA 1
ATOM 12295 C C . LEU B 1 373 ? -20.688 -27 -43.156 1 92 373 LEU B C 1
ATOM 12297 O O . LEU B 1 373 ? -20.719 -27.281 -44.344 1 92 373 LEU B O 1
ATOM 12301 N N . LEU B 1 374 ? -19.609 -26.656 -42.594 1 93.31 374 LEU B N 1
ATOM 12302 C CA . LEU B 1 374 ? -18.359 -26.484 -43.312 1 93.31 374 LEU B CA 1
ATOM 12303 C C . LEU B 1 374 ? -17.797 -27.828 -43.75 1 93.31 374 LEU B C 1
ATOM 12305 O O . LEU B 1 374 ? -17.266 -27.938 -44.844 1 93.31 374 LEU B O 1
ATOM 12309 N N . LEU B 1 375 ? -17.859 -28.828 -42.906 1 92.62 375 LEU B N 1
ATOM 12310 C CA . LEU B 1 375 ? -17.281 -30.125 -43.188 1 92.62 375 LEU B CA 1
ATOM 12311 C C . LEU B 1 375 ? -18.109 -30.859 -44.25 1 92.62 375 LEU B C 1
ATOM 12313 O O . LEU B 1 375 ? -17.609 -31.812 -44.875 1 92.62 375 LEU B O 1
ATOM 12317 N N . SER B 1 376 ? -19.344 -30.391 -44.469 1 88.06 376 SER B N 1
ATOM 12318 C CA . SER B 1 376 ? -20.188 -31 -45.5 1 88.06 376 SER B CA 1
ATOM 12319 C C . SER B 1 376 ? -19.688 -30.625 -46.906 1 88.06 376 SER B C 1
ATOM 12321 O O . SER B 1 376 ? -19.938 -31.344 -47.844 1 88.06 376 SER B O 1
ATOM 12323 N N . SER B 1 377 ? -18.953 -29.547 -46.906 1 86.19 377 SER B N 1
ATOM 12324 C CA . SER B 1 377 ? -18.359 -29.156 -48.188 1 86.19 377 SER B CA 1
ATOM 12325 C C . SER B 1 377 ? -17.062 -29.906 -48.469 1 86.19 377 SER B C 1
ATOM 12327 O O . SER B 1 377 ? -16.188 -29.969 -47.594 1 86.19 377 SER B O 1
ATOM 12329 N N . LYS B 1 378 ? -16.812 -30.516 -49.531 1 83 378 LYS B N 1
ATOM 12330 C CA . LYS B 1 378 ? -15.656 -31.328 -49.906 1 83 378 LYS B CA 1
ATOM 12331 C C . LYS B 1 378 ? -14.391 -30.484 -50 1 83 378 LYS B C 1
ATOM 12333 O O . LYS B 1 378 ? -13.273 -31 -49.906 1 83 378 LYS B O 1
ATOM 12338 N N . LYS B 1 379 ? -14.578 -29.25 -50.125 1 85.69 379 LYS B N 1
ATOM 12339 C CA . LYS B 1 379 ? -13.438 -28.344 -50.312 1 85.69 379 LYS B CA 1
ATOM 12340 C C . LYS B 1 379 ? -12.695 -28.141 -49 1 85.69 379 LYS B C 1
ATOM 12342 O O . LYS B 1 379 ? -11.539 -27.703 -49 1 85.69 379 LYS B O 1
ATOM 12347 N N . VAL B 1 380 ? -13.328 -28.547 -47.969 1 88.44 380 VAL B N 1
ATOM 12348 C CA . VAL B 1 380 ? -12.758 -28.25 -46.656 1 88.44 380 VAL B CA 1
ATOM 12349 C C . VAL B 1 380 ? -11.93 -29.438 -46.156 1 88.44 380 VAL B C 1
ATOM 12351 O O . VAL B 1 380 ? -11.109 -29.312 -45.25 1 88.44 380 VAL B O 1
ATOM 12354 N N . GLU B 1 381 ? -11.953 -30.531 -46.75 1 84.69 381 GLU B N 1
ATOM 12355 C CA . GLU B 1 381 ? -11.328 -31.781 -46.312 1 84.69 381 GLU B CA 1
ATOM 12356 C C . GLU B 1 381 ? -9.812 -31.641 -46.219 1 84.69 381 GLU B C 1
ATOM 12358 O O . GLU B 1 381 ? -9.195 -32.125 -45.281 1 84.69 381 GLU B O 1
ATOM 12363 N N . PRO B 1 382 ? -9.25 -30.844 -47.156 1 84.88 382 PRO B N 1
ATOM 12364 C CA . PRO B 1 382 ? -7.789 -30.766 -47.125 1 84.88 382 PRO B CA 1
ATOM 12365 C C . PRO B 1 382 ? -7.285 -29.891 -45.969 1 84.88 382 PRO B C 1
ATOM 12367 O O . PRO B 1 382 ? -6.113 -29.969 -45.594 1 84.88 382 PRO B O 1
ATOM 12370 N N . ILE B 1 383 ? -8.117 -29.141 -45.375 1 90.31 383 ILE B N 1
ATOM 12371 C CA . ILE B 1 383 ? -7.629 -28.188 -44.406 1 90.31 383 ILE B CA 1
ATOM 12372 C C . ILE B 1 383 ? -8.008 -28.656 -43 1 90.31 383 ILE B C 1
ATOM 12374 O O . ILE B 1 383 ? -7.828 -27.922 -42 1 90.31 383 ILE B O 1
ATOM 12378 N N . ILE B 1 384 ? -8.445 -29.797 -42.844 1 92.69 384 ILE B N 1
ATOM 12379 C CA . ILE B 1 384 ? -8.891 -30.281 -41.531 1 92.69 384 ILE B CA 1
ATOM 12380 C C . ILE B 1 384 ? -7.707 -30.328 -40.562 1 92.69 384 ILE B C 1
ATOM 12382 O O . ILE B 1 384 ? -7.852 -30.016 -39.375 1 92.69 384 ILE B O 1
ATOM 12386 N N . ASP B 1 385 ? -6.508 -30.656 -41.062 1 92.75 385 ASP B N 1
ATOM 12387 C CA . ASP B 1 385 ? -5.332 -30.766 -40.188 1 92.75 385 ASP B CA 1
ATOM 12388 C C . ASP B 1 385 ? -4.375 -29.609 -40.406 1 92.75 385 ASP B C 1
ATOM 12390 O O . ASP B 1 385 ? -3.191 -29.688 -40.094 1 92.75 385 ASP B O 1
ATOM 12394 N N . ALA B 1 386 ? -4.945 -28.531 -41 1 90.81 386 ALA B N 1
ATOM 12395 C CA . ALA B 1 386 ? -4.105 -27.359 -41.219 1 90.81 386 ALA B CA 1
ATOM 12396 C C . ALA B 1 386 ? -3.686 -26.703 -39.938 1 90.81 386 ALA B C 1
ATOM 12398 O O . ALA B 1 386 ? -4.48 -26.609 -38.969 1 90.81 386 ALA B O 1
ATOM 12399 N N . MET B 1 387 ? -2.424 -26.359 -39.812 1 88.75 387 MET B N 1
ATOM 12400 C CA . MET B 1 387 ? -1.894 -25.719 -38.625 1 88.75 387 MET B CA 1
ATOM 12401 C C . MET B 1 387 ? -1.759 -24.219 -38.812 1 88.75 387 MET B C 1
ATOM 12403 O O . MET B 1 387 ? -1.478 -23.766 -39.938 1 88.75 387 MET B O 1
ATOM 12407 N N . ASP B 1 388 ? -2.064 -23.516 -37.844 1 86.25 388 ASP B N 1
ATOM 12408 C CA . ASP B 1 388 ? -1.868 -22.078 -37.906 1 86.25 388 ASP B CA 1
ATOM 12409 C C . ASP B 1 388 ? -0.402 -21.703 -37.688 1 86.25 388 ASP B C 1
ATOM 12411 O O . ASP B 1 388 ? 0.47 -22.578 -37.719 1 86.25 388 ASP B O 1
ATOM 12415 N N . ASN B 1 389 ? -0.116 -20.422 -37.562 1 75.44 389 ASN B N 1
ATOM 12416 C CA . ASN B 1 389 ? 1.26 -19.953 -37.438 1 75.44 389 ASN B CA 1
ATOM 12417 C C . ASN B 1 389 ? 1.85 -20.312 -36.094 1 75.44 389 ASN B C 1
ATOM 12419 O O . ASN B 1 389 ? 3.064 -20.25 -35.906 1 75.44 389 ASN B O 1
ATOM 12423 N N . GLU B 1 390 ? 1.016 -20.781 -35.156 1 74 390 GLU B N 1
ATOM 12424 C CA . GLU B 1 390 ? 1.475 -21.266 -33.875 1 74 390 GLU B CA 1
ATOM 12425 C C . GLU B 1 390 ? 1.493 -22.781 -33.812 1 74 390 GLU B C 1
ATOM 12427 O O . GLU B 1 390 ? 1.68 -23.359 -32.75 1 74 390 GLU B O 1
ATOM 12432 N N . SER B 1 391 ? 1.27 -23.359 -34.906 1 79.94 391 SER B N 1
ATOM 12433 C CA . SER B 1 391 ? 1.276 -24.812 -35.062 1 79.94 391 SER B CA 1
ATOM 12434 C C . SER B 1 391 ? 0.134 -25.453 -34.281 1 79.94 391 SER B C 1
ATOM 12436 O O . SER B 1 391 ? 0.315 -26.484 -33.656 1 79.94 391 SER B O 1
ATOM 12438 N N . ILE B 1 392 ? -0.939 -24.781 -34.25 1 88.12 392 ILE B N 1
ATOM 12439 C CA . ILE B 1 392 ? -2.117 -25.312 -33.562 1 88.12 392 ILE B CA 1
ATOM 12440 C C . ILE B 1 392 ? -3.176 -25.703 -34.594 1 88.12 392 ILE B C 1
ATOM 12442 O O . ILE B 1 392 ? -3.549 -24.891 -35.469 1 88.12 392 ILE B O 1
ATOM 12446 N N . SER B 1 393 ? -3.574 -26.859 -34.562 1 91.62 393 SER B N 1
ATOM 12447 C CA . SER B 1 393 ? -4.625 -27.344 -35.438 1 91.62 393 SER B CA 1
ATOM 12448 C C . SER B 1 393 ? -6.008 -27.078 -34.875 1 91.62 393 SER B C 1
ATOM 12450 O O . SER B 1 393 ? -6.141 -26.719 -33.688 1 91.62 393 SER B O 1
ATOM 12452 N N . SER B 1 394 ? -7.031 -27.219 -35.75 1 94.12 394 SER B N 1
ATOM 12453 C CA . SER B 1 394 ? -8.406 -27.031 -35.281 1 94.12 394 SER B CA 1
ATOM 12454 C C . SER B 1 394 ? -8.773 -28.031 -34.219 1 94.12 394 SER B C 1
ATOM 12456 O O . SER B 1 394 ? -9.523 -27.703 -33.281 1 94.12 394 SER B O 1
ATOM 12458 N N . LEU B 1 395 ? -8.242 -29.219 -34.312 1 94.88 395 LEU B N 1
ATOM 12459 C CA . LEU B 1 395 ? -8.477 -30.234 -33.312 1 94.88 395 LEU B CA 1
ATOM 12460 C C . LEU B 1 395 ? -7.887 -29.812 -31.953 1 94.88 395 LEU B C 1
ATOM 12462 O O . LEU B 1 395 ? -8.531 -29.969 -30.922 1 94.88 395 LEU B O 1
ATOM 12466 N N . LEU B 1 396 ? -6.699 -29.344 -32 1 92 396 LEU B N 1
ATOM 12467 C CA . LEU B 1 396 ? -6.039 -28.891 -30.797 1 92 396 LEU B CA 1
ATOM 12468 C C . LEU B 1 396 ? -6.82 -27.75 -30.156 1 92 396 LEU B C 1
ATOM 12470 O O . LEU B 1 396 ? -6.93 -27.672 -28.922 1 92 396 LEU B O 1
ATOM 12474 N N . LEU B 1 397 ? -7.324 -26.844 -30.938 1 91.62 397 LEU B N 1
ATOM 12475 C CA . LEU B 1 397 ? -8.117 -25.734 -30.406 1 91.62 397 LEU B CA 1
ATOM 12476 C C . LEU B 1 397 ? -9.367 -26.25 -29.703 1 91.62 397 LEU B C 1
ATOM 12478 O O . LEU B 1 397 ? -9.773 -25.719 -28.672 1 91.62 397 LEU B O 1
ATOM 12482 N N . ALA B 1 398 ? -9.977 -27.219 -30.312 1 94.25 398 ALA B N 1
ATOM 12483 C CA . ALA B 1 398 ? -11.156 -27.812 -29.703 1 94.25 398 ALA B CA 1
ATOM 12484 C C . ALA B 1 398 ? -10.82 -28.453 -28.359 1 94.25 398 ALA B C 1
ATOM 12486 O O . ALA B 1 398 ? -11.602 -28.375 -27.406 1 94.25 398 ALA B O 1
ATOM 12487 N N . ILE B 1 399 ? -9.688 -29.094 -28.297 1 92.19 399 ILE B N 1
ATOM 12488 C CA . ILE B 1 399 ? -9.25 -29.781 -27.094 1 92.19 399 ILE B CA 1
ATOM 12489 C C . ILE B 1 399 ? -8.906 -28.781 -26 1 92.19 399 ILE B C 1
ATOM 12491 O O . ILE B 1 399 ? -9.328 -28.922 -24.844 1 92.19 399 ILE B O 1
ATOM 12495 N N . VAL B 1 400 ? -8.125 -27.766 -26.297 1 87.94 400 VAL B N 1
ATOM 12496 C CA . VAL B 1 400 ? -7.66 -26.766 -25.344 1 87.94 400 VAL B CA 1
ATOM 12497 C C . VAL B 1 400 ? -8.852 -26.016 -24.75 1 87.94 400 VAL B C 1
ATOM 12499 O O . VAL B 1 400 ? -8.859 -25.672 -23.578 1 87.94 400 VAL B O 1
ATOM 12502 N N . ASN B 1 401 ? -9.906 -25.812 -25.578 1 88.38 401 ASN B N 1
ATOM 12503 C CA . ASN B 1 401 ? -11.086 -25.078 -25.094 1 88.38 401 ASN B CA 1
ATOM 12504 C C . ASN B 1 401 ? -12.156 -26.031 -24.578 1 88.38 401 ASN B C 1
ATOM 12506 O O . ASN B 1 401 ? -13.266 -25.594 -24.25 1 88.38 401 ASN B O 1
ATOM 12510 N N . ASP B 1 402 ? -11.922 -27.375 -24.547 1 88.88 402 ASP B N 1
ATOM 12511 C CA . ASP B 1 402 ? -12.75 -28.406 -23.938 1 88.88 402 ASP B CA 1
ATOM 12512 C C . ASP B 1 402 ? -14.102 -28.516 -24.641 1 88.88 402 ASP B C 1
ATOM 12514 O O . ASP B 1 402 ? -15.148 -28.578 -23.984 1 88.88 402 ASP B O 1
ATOM 12518 N N . HIS B 1 403 ? -14.086 -28.375 -25.938 1 93.69 403 HIS B N 1
ATOM 12519 C CA . HIS B 1 403 ? -15.281 -28.609 -26.75 1 93.69 403 HIS B CA 1
ATOM 12520 C C . HIS B 1 403 ? -15.359 -30.047 -27.219 1 93.69 403 HIS B C 1
ATOM 12522 O O . HIS B 1 403 ? -14.953 -30.375 -28.328 1 93.69 403 HIS B O 1
ATOM 12528 N N . VAL B 1 404 ? -15.969 -30.875 -26.438 1 95.25 404 VAL B N 1
ATOM 12529 C CA . VAL B 1 404 ? -15.984 -32.312 -26.641 1 95.25 404 VAL B CA 1
ATOM 12530 C C . VAL B 1 404 ? -16.734 -32.656 -27.938 1 95.25 404 VAL B C 1
ATOM 12532 O O . VAL B 1 404 ? -16.297 -33.5 -28.703 1 95.25 404 VAL B O 1
ATOM 12535 N N . SER B 1 405 ? -17.812 -31.891 -28.188 1 95.06 405 SER B N 1
ATOM 12536 C CA . SER B 1 405 ? -18.609 -32.156 -29.375 1 95.06 405 SER B CA 1
ATOM 12537 C C . SER B 1 405 ? -17.828 -31.859 -30.656 1 95.06 405 SER B C 1
ATOM 12539 O O . SER B 1 405 ? -17.906 -32.594 -31.625 1 95.06 405 SER B O 1
ATOM 12541 N N . CYS B 1 406 ? -17.125 -30.812 -30.609 1 95.88 406 CYS B N 1
ATOM 12542 C CA . CYS B 1 406 ? -16.297 -30.438 -31.75 1 95.88 406 CYS B CA 1
ATOM 12543 C C . CYS B 1 406 ? -15.211 -31.484 -32 1 95.88 406 CYS B C 1
ATOM 12545 O O . CYS B 1 406 ? -14.898 -31.812 -33.156 1 95.88 406 CYS B O 1
ATOM 12547 N N . VAL B 1 407 ? -14.617 -31.984 -30.906 1 96.88 407 VAL B N 1
ATOM 12548 C CA . VAL B 1 407 ? -13.57 -33 -31.016 1 96.88 407 VAL B CA 1
ATOM 12549 C C . VAL B 1 407 ? -14.117 -34.25 -31.688 1 96.88 407 VAL B C 1
ATOM 12551 O O . VAL B 1 407 ? -13.5 -34.781 -32.594 1 96.88 407 VAL B O 1
ATOM 12554 N N . GLN B 1 408 ? -15.281 -34.656 -31.266 1 96.19 408 GLN B N 1
ATOM 12555 C CA . GLN B 1 408 ? -15.922 -35.844 -31.812 1 96.19 408 GLN B CA 1
ATOM 12556 C C . GLN B 1 408 ? -16.188 -35.656 -33.312 1 96.19 408 GLN B C 1
ATOM 12558 O O . GLN B 1 408 ? -15.875 -36.531 -34.125 1 96.19 408 GLN B O 1
ATOM 12563 N N . THR B 1 409 ? -16.734 -34.5 -33.688 1 95.31 409 THR B N 1
ATOM 12564 C CA . THR B 1 409 ? -17.078 -34.219 -35.094 1 95.31 409 THR B CA 1
ATOM 12565 C C . THR B 1 409 ? -15.82 -34.188 -35.938 1 95.31 409 THR B C 1
ATOM 12567 O O . THR B 1 409 ? -15.812 -34.75 -37.062 1 95.31 409 THR B O 1
ATOM 12570 N N . LEU B 1 410 ? -14.82 -33.594 -35.469 1 96.19 410 LEU B N 1
ATOM 12571 C CA . LEU B 1 410 ? -13.578 -33.469 -36.25 1 96.19 410 LEU B CA 1
ATOM 12572 C C . LEU B 1 410 ? -12.938 -34.844 -36.469 1 96.19 410 LEU B C 1
ATOM 12574 O O . LEU B 1 410 ? -12.492 -35.156 -37.562 1 96.19 410 LEU B O 1
ATOM 12578 N N . LEU B 1 411 ? -12.898 -35.656 -35.406 1 95.69 411 LEU B N 1
ATOM 12579 C CA . LEU B 1 411 ? -12.305 -37 -35.5 1 95.69 411 LEU B CA 1
ATOM 12580 C C . LEU B 1 411 ? -13.109 -37.875 -36.469 1 95.69 411 LEU B C 1
ATOM 12582 O O . LEU B 1 411 ? -12.531 -38.656 -37.219 1 95.69 411 LEU B O 1
ATOM 12586 N N . GLN B 1 412 ? -14.43 -37.719 -36.469 1 92.94 412 GLN B N 1
ATOM 12587 C CA . GLN B 1 412 ? -15.297 -38.5 -37.344 1 92.94 412 GLN B CA 1
ATOM 12588 C C . GLN B 1 412 ? -15.078 -38.125 -38.812 1 92.94 412 GLN B C 1
ATOM 12590 O O . GLN B 1 412 ? -15.25 -38.969 -39.688 1 92.94 412 GLN B O 1
ATOM 12595 N N . HIS B 1 413 ? -14.727 -36.875 -39.062 1 93.19 413 HIS B N 1
ATOM 12596 C CA . HIS B 1 413 ? -14.547 -36.406 -40.406 1 93.19 413 HIS B CA 1
ATOM 12597 C C . HIS B 1 413 ? -13.094 -36.562 -40.844 1 93.19 413 HIS B C 1
ATOM 12599 O O . HIS B 1 413 ? -12.695 -35.969 -41.875 1 93.19 413 HIS B O 1
ATOM 12605 N N . GLY B 1 414 ? -12.219 -37.188 -40 1 90.69 414 GLY B N 1
ATOM 12606 C CA . GLY B 1 414 ? -10.898 -37.562 -40.469 1 90.69 414 GLY B CA 1
ATOM 12607 C C . GLY B 1 414 ? -9.773 -36.75 -39.875 1 90.69 414 GLY B C 1
ATOM 12608 O O . GLY B 1 414 ? -8.641 -36.781 -40.344 1 90.69 414 GLY B O 1
ATOM 12609 N N . ALA B 1 415 ? -10.016 -35.938 -38.906 1 94.56 415 ALA B N 1
ATOM 12610 C CA . ALA B 1 415 ? -8.93 -35.219 -38.25 1 94.56 415 ALA B CA 1
ATOM 12611 C C . ALA B 1 415 ? -7.898 -36.188 -37.656 1 94.56 415 ALA B C 1
ATOM 12613 O O . ALA B 1 415 ? -8.258 -37.25 -37.125 1 94.56 415 ALA B O 1
ATOM 12614 N N . ASN B 1 416 ? -6.605 -35.812 -37.75 1 93 416 ASN B N 1
ATOM 12615 C CA . ASN B 1 416 ? -5.527 -36.688 -37.281 1 93 416 ASN B CA 1
ATOM 12616 C C . ASN B 1 416 ? -5.328 -36.562 -35.75 1 93 416 ASN B C 1
ATOM 12618 O O . ASN B 1 416 ? -4.824 -35.562 -35.281 1 93 416 ASN B O 1
ATOM 12622 N N . GLY B 1 417 ? -5.684 -37.594 -35.094 1 93 417 GLY B N 1
ATOM 12623 C CA . GLY B 1 417 ? -5.547 -37.594 -33.656 1 93 417 GLY B CA 1
ATOM 12624 C C . GLY B 1 417 ? -4.176 -38.062 -33.188 1 93 417 GLY B C 1
ATOM 12625 O O . GLY B 1 417 ? -3.811 -37.844 -32.031 1 93 417 GLY B O 1
ATOM 12626 N N . PHE B 1 418 ? -3.328 -38.594 -34.094 1 93.31 418 PHE B N 1
ATOM 12627 C CA . PHE B 1 418 ? -2.035 -39.156 -33.719 1 93.31 418 PHE B CA 1
ATOM 12628 C C . PHE B 1 418 ? -0.941 -38.688 -34.656 1 93.31 418 PHE B C 1
ATOM 12630 O O . PHE B 1 418 ? -0.25 -39.5 -35.281 1 93.31 418 PHE B O 1
ATOM 12637 N N . PRO B 1 419 ? -0.787 -37.344 -34.656 1 91.19 419 PRO B N 1
ATOM 12638 C CA . PRO B 1 419 ? 0.356 -36.875 -35.438 1 91.19 419 PRO B CA 1
ATOM 12639 C C . PRO B 1 419 ? 1.695 -37.312 -34.875 1 91.19 419 PRO B C 1
ATOM 12641 O O . PRO B 1 419 ? 1.8 -37.562 -33.656 1 91.19 419 PRO B O 1
ATOM 12644 N N . LEU B 1 420 ? 2.758 -37.5 -35.656 1 88.94 420 LEU B N 1
ATOM 12645 C CA . LEU B 1 420 ? 4.066 -37.938 -35.219 1 88.94 420 LEU B CA 1
ATOM 12646 C C . LEU B 1 420 ? 4.949 -36.75 -34.844 1 88.94 420 LEU B C 1
ATOM 12648 O O . LEU B 1 420 ? 4.91 -35.719 -35.531 1 88.94 420 LEU B O 1
ATOM 12652 N N . GLN B 1 421 ? 5.668 -36.938 -33.781 1 86.12 421 GLN B N 1
ATOM 12653 C CA . GLN B 1 421 ? 6.574 -35.906 -33.344 1 86.12 421 GLN B CA 1
ATOM 12654 C C . GLN B 1 421 ? 7.789 -35.781 -34.281 1 86.12 421 GLN B C 1
ATOM 12656 O O . GLN B 1 421 ? 8.211 -36.781 -34.875 1 86.12 421 GLN B O 1
ATOM 12661 N N . ASP B 1 422 ? 8.242 -34.531 -34.5 1 78 422 ASP B N 1
ATOM 12662 C CA . ASP B 1 422 ? 9.406 -34.25 -35.312 1 78 422 ASP B CA 1
ATOM 12663 C C . ASP B 1 422 ? 10.477 -33.531 -34.531 1 78 422 ASP B C 1
ATOM 12665 O O . ASP B 1 422 ? 10.188 -32.531 -33.875 1 78 422 ASP B O 1
ATOM 12669 N N . ASP B 1 423 ? 11.703 -34 -34.531 1 71.69 423 ASP B N 1
ATOM 12670 C CA . ASP B 1 423 ? 12.789 -33.406 -33.75 1 71.69 423 ASP B CA 1
ATOM 12671 C C . ASP B 1 423 ? 13.133 -32.031 -34.281 1 71.69 423 ASP B C 1
ATOM 12673 O O . ASP B 1 423 ? 13.516 -31.141 -33.5 1 71.69 423 ASP B O 1
ATOM 12677 N N . LEU B 1 424 ? 13.031 -31.812 -35.562 1 70.94 424 LEU B N 1
ATOM 12678 C CA . LEU B 1 424 ? 13.398 -30.531 -36.156 1 70.94 424 LEU B CA 1
ATOM 12679 C C . LEU B 1 424 ? 12.25 -29.547 -36.062 1 70.94 424 LEU B C 1
ATOM 12681 O O . LEU B 1 424 ? 12.469 -28.344 -35.875 1 70.94 424 LEU B O 1
ATOM 12685 N N . LYS B 1 425 ? 11.008 -30.125 -36.125 1 78.25 425 LYS B N 1
ATOM 12686 C CA . LYS B 1 425 ? 9.82 -29.297 -36.031 1 78.25 425 LYS B CA 1
ATOM 12687 C C . LYS B 1 425 ? 8.828 -29.859 -35.031 1 78.25 425 LYS B C 1
ATOM 12689 O O . LYS B 1 425 ? 7.77 -30.375 -35.406 1 78.25 425 LYS B O 1
ATOM 12694 N N . PRO B 1 426 ? 9.172 -29.594 -33.781 1 79.19 426 PRO B N 1
ATOM 12695 C CA . PRO B 1 426 ? 8.273 -30.141 -32.781 1 79.19 426 PRO B CA 1
ATOM 12696 C C . PRO B 1 426 ? 6.836 -29.656 -32.938 1 79.19 426 PRO B C 1
ATOM 12698 O O . PRO B 1 426 ? 6.605 -28.531 -33.375 1 79.19 426 PRO B O 1
ATOM 12701 N N . LYS B 1 427 ? 5.891 -30.547 -32.625 1 82.44 427 LYS B N 1
ATOM 12702 C CA . LYS B 1 427 ? 4.465 -30.266 -32.719 1 82.44 427 LYS B CA 1
ATOM 12703 C C . LYS B 1 427 ? 3.748 -30.609 -31.422 1 82.44 427 LYS B C 1
ATOM 12705 O O . LYS B 1 427 ? 4.223 -31.453 -30.656 1 82.44 427 LYS B O 1
ATOM 12710 N N . TYR B 1 428 ? 2.654 -29.906 -31.234 1 87.19 428 TYR B N 1
ATOM 12711 C CA . TYR B 1 428 ? 1.764 -30.312 -30.156 1 87.19 428 TYR B CA 1
ATOM 12712 C C . TYR B 1 428 ? 0.949 -31.531 -30.562 1 87.19 428 TYR B C 1
ATOM 12714 O O . TYR B 1 428 ? 0.392 -31.578 -31.656 1 87.19 428 TYR B O 1
ATOM 12722 N N . LEU B 1 429 ? 1.004 -32.469 -29.75 1 90.31 429 LEU B N 1
ATOM 12723 C CA . LEU B 1 429 ? 0.245 -33.688 -30.031 1 90.31 429 LEU B CA 1
ATOM 12724 C C . LEU B 1 429 ? -1.104 -33.656 -29.328 1 90.31 429 LEU B C 1
ATOM 12726 O O . LEU B 1 429 ? -1.167 -33.469 -28.109 1 90.31 429 LEU B O 1
ATOM 12730 N N . PRO B 1 430 ? -2.191 -33.812 -30.078 1 92.69 430 PRO B N 1
ATOM 12731 C CA . PRO B 1 430 ? -3.535 -33.719 -29.516 1 92.69 430 PRO B CA 1
ATOM 12732 C C . PRO B 1 430 ? -3.734 -34.625 -28.312 1 92.69 430 PRO B C 1
ATOM 12734 O O . PRO B 1 430 ? -4.312 -34.219 -27.297 1 92.69 430 PRO B O 1
ATOM 12737 N N . LEU B 1 431 ? -3.285 -35.875 -28.344 1 93.5 431 LEU B N 1
ATOM 12738 C CA . LEU B 1 431 ? -3.449 -36.812 -27.234 1 93.5 431 LEU B CA 1
ATOM 12739 C C . LEU B 1 431 ? -2.727 -36.281 -26 1 93.5 431 LEU B C 1
ATOM 12741 O O . LEU B 1 431 ? -3.279 -36.344 -24.891 1 93.5 431 LEU B O 1
ATOM 12745 N N . ASN B 1 432 ? -1.514 -35.906 -26.172 1 91.62 432 ASN B N 1
ATOM 12746 C CA . ASN B 1 432 ? -0.73 -35.406 -25.047 1 91.62 432 ASN B CA 1
ATOM 12747 C C . ASN B 1 432 ? -1.367 -34.156 -24.422 1 91.62 432 ASN B C 1
ATOM 12749 O O . ASN B 1 432 ? -1.368 -34 -23.203 1 91.62 432 ASN B O 1
ATOM 12753 N N . VAL B 1 433 ? -1.83 -33.219 -25.25 1 89.75 433 VAL B N 1
ATOM 12754 C CA . VAL B 1 433 ? -2.486 -32 -24.766 1 89.75 433 VAL B CA 1
ATOM 12755 C C . VAL B 1 433 ? -3.756 -32.375 -24 1 89.75 433 VAL B C 1
ATOM 12757 O O . VAL B 1 433 ? -4.051 -31.797 -22.953 1 89.75 433 VAL B O 1
ATOM 12760 N N . ALA B 1 434 ? -4.516 -33.281 -24.547 1 92.19 434 ALA B N 1
ATOM 12761 C CA . ALA B 1 434 ? -5.723 -33.75 -23.875 1 92.19 434 ALA B CA 1
ATOM 12762 C C . ALA B 1 434 ? -5.391 -34.375 -22.516 1 92.19 434 ALA B C 1
ATOM 12764 O O . ALA B 1 434 ? -6.125 -34.219 -21.547 1 92.19 434 ALA B O 1
ATOM 12765 N N . CYS B 1 435 ? -4.352 -35.188 -22.469 1 92 435 CYS B N 1
ATOM 12766 C CA . CYS B 1 435 ? -3.9 -35.812 -21.234 1 92 435 CYS B CA 1
ATOM 12767 C C . CYS B 1 435 ? -3.494 -34.75 -20.203 1 92 435 CYS B C 1
ATOM 12769 O O . CYS B 1 435 ? -3.746 -34.938 -19.016 1 92 435 CYS B O 1
ATOM 12771 N N . LYS B 1 436 ? -2.824 -33.719 -20.625 1 88.62 436 LYS B N 1
ATOM 12772 C CA . LYS B 1 436 ? -2.418 -32.656 -19.719 1 88.62 436 LYS B CA 1
ATOM 12773 C C . LYS B 1 436 ? -3.633 -31.953 -19.109 1 88.62 436 LYS B C 1
ATOM 12775 O O . LYS B 1 436 ? -3.639 -31.656 -17.906 1 88.62 436 LYS B O 1
ATOM 12780 N N . ILE B 1 437 ? -4.602 -31.781 -19.922 1 85.56 437 ILE B N 1
ATOM 12781 C CA . ILE B 1 437 ? -5.824 -31.141 -19.453 1 85.56 437 ILE B CA 1
ATOM 12782 C C . ILE B 1 437 ? -6.605 -32.094 -18.547 1 85.56 437 ILE B C 1
ATOM 12784 O O . ILE B 1 437 ? -7.23 -31.672 -17.578 1 85.56 437 ILE B O 1
ATOM 12788 N N . GLY B 1 438 ? -6.621 -33.406 -18.875 1 88.94 438 GLY B N 1
ATOM 12789 C CA . GLY B 1 438 ? -7.207 -34.406 -18 1 88.94 438 GLY B CA 1
ATOM 12790 C C . GLY B 1 438 ? -8.656 -34.719 -18.328 1 88.94 438 GLY B C 1
ATOM 12791 O O . GLY B 1 438 ? -9.375 -35.281 -17.516 1 88.94 438 GLY B O 1
ATOM 12792 N N . ASN B 1 439 ? -9.164 -34.25 -19.484 1 90.38 439 ASN B N 1
ATOM 12793 C CA . ASN B 1 439 ? -10.539 -34.594 -19.875 1 90.38 439 ASN B CA 1
ATOM 12794 C C . ASN B 1 439 ? -10.672 -36.031 -20.328 1 90.38 439 ASN B C 1
ATOM 12796 O O . ASN B 1 439 ? -10.219 -36.375 -21.422 1 90.38 439 ASN B O 1
ATOM 12800 N N . PHE B 1 440 ? -11.289 -36.844 -19.531 1 94.69 440 PHE B N 1
ATOM 12801 C CA . PHE B 1 440 ? -11.406 -38.281 -19.734 1 94.69 440 PHE B CA 1
ATOM 12802 C C . PHE B 1 440 ? -12.125 -38.594 -21.047 1 94.69 440 PHE B C 1
ATOM 12804 O O . PHE B 1 440 ? -11.695 -39.438 -21.812 1 94.69 440 PHE B O 1
ATOM 12811 N N . GLU B 1 441 ? -13.18 -37.844 -21.359 1 95.31 441 GLU B N 1
ATOM 12812 C CA . GLU B 1 441 ? -13.992 -38.094 -22.547 1 95.31 441 GLU B CA 1
ATOM 12813 C C . GLU B 1 441 ? -13.195 -37.812 -23.828 1 95.31 441 GLU B C 1
ATOM 12815 O O . GLU B 1 441 ? -13.281 -38.562 -24.797 1 95.31 441 GLU B O 1
ATOM 12820 N N . VAL B 1 442 ? -12.5 -36.781 -23.828 1 96 442 VAL B N 1
ATOM 12821 C CA . VAL B 1 442 ? -11.719 -36.375 -25 1 96 442 VAL B CA 1
ATOM 12822 C C . VAL B 1 442 ? -10.625 -37.406 -25.266 1 96 442 VAL B C 1
ATOM 12824 O O . VAL B 1 442 ? -10.391 -37.812 -26.406 1 96 442 VAL B O 1
ATOM 12827 N N . VAL B 1 443 ? -9.891 -37.844 -24.188 1 96.81 443 VAL B N 1
ATOM 12828 C CA . VAL B 1 443 ? -8.828 -38.812 -24.328 1 96.81 443 VAL B CA 1
ATOM 12829 C C . VAL B 1 443 ? -9.398 -40.125 -24.859 1 96.81 443 VAL B C 1
ATOM 12831 O O . VAL B 1 443 ? -8.82 -40.75 -25.766 1 96.81 443 VAL B O 1
ATOM 12834 N N . LYS B 1 444 ? -10.539 -40.5 -24.359 1 96.44 444 LYS B N 1
ATOM 12835 C CA . LYS B 1 444 ? -11.195 -41.719 -24.812 1 96.44 444 LYS B CA 1
ATOM 12836 C C . LYS B 1 444 ? -11.602 -41.625 -26.281 1 96.44 444 LYS B C 1
ATOM 12838 O O . LYS B 1 444 ? -11.414 -42.594 -27.047 1 96.44 444 LYS B O 1
ATOM 12843 N N . LEU B 1 445 ? -12.117 -40.469 -26.688 1 96.19 445 LEU B N 1
ATOM 12844 C CA . LEU B 1 445 ? -12.523 -40.25 -28.062 1 96.19 445 LEU B CA 1
ATOM 12845 C C . LEU B 1 445 ? -11.328 -40.375 -29.016 1 96.19 445 LEU B C 1
ATOM 12847 O O . LEU B 1 445 ? -11.438 -41 -30.078 1 96.19 445 LEU B O 1
ATOM 12851 N N . ILE B 1 446 ? -10.203 -39.844 -28.672 1 96.62 446 ILE B N 1
ATOM 12852 C CA . ILE B 1 446 ? -9.008 -39.875 -29.516 1 96.62 446 ILE B CA 1
ATOM 12853 C C . ILE B 1 446 ? -8.5 -41.312 -29.625 1 96.62 446 ILE B C 1
ATOM 12855 O O . ILE B 1 446 ? -8.18 -41.781 -30.719 1 96.62 446 ILE B O 1
ATOM 12859 N N . LEU B 1 447 ? -8.469 -42.031 -28.469 1 96.06 447 LEU B N 1
ATOM 12860 C CA . LEU B 1 447 ? -7.961 -43.375 -28.453 1 96.06 447 LEU B CA 1
ATOM 12861 C C . LEU B 1 447 ? -8.883 -44.312 -29.219 1 96.06 447 LEU B C 1
ATOM 12863 O O . LEU B 1 447 ? -8.414 -45.25 -29.906 1 96.06 447 LEU B O 1
ATOM 12867 N N . ASN B 1 448 ? -10.172 -44.094 -29.156 1 94.12 448 ASN B N 1
ATOM 12868 C CA . ASN B 1 448 ? -11.141 -44.938 -29.859 1 94.12 448 ASN B CA 1
ATOM 12869 C C . ASN B 1 448 ? -10.977 -44.812 -31.375 1 94.12 448 ASN B C 1
ATOM 12871 O O . ASN B 1 448 ? -11.297 -45.75 -32.094 1 94.12 448 ASN B O 1
ATOM 12875 N N . ARG B 1 449 ? -10.562 -43.719 -31.781 1 92.31 449 ARG B N 1
ATOM 12876 C CA . ARG B 1 449 ? -10.375 -43.531 -33.219 1 92.31 449 ARG B CA 1
ATOM 12877 C C . ARG B 1 449 ? -9.273 -44.406 -33.75 1 92.31 449 ARG B C 1
ATOM 12879 O O . ARG B 1 449 ? -9.273 -44.781 -34.938 1 92.31 449 ARG B O 1
ATOM 12886 N N . TYR B 1 450 ? -8.258 -44.688 -33 1 90.81 450 TYR B N 1
ATOM 12887 C CA . TYR B 1 450 ? -7.18 -45.594 -33.438 1 90.81 450 TYR B CA 1
ATOM 12888 C C . TYR B 1 450 ? -7.684 -47 -33.625 1 90.81 450 TYR B C 1
ATOM 12890 O O . TYR B 1 450 ? -7.211 -47.719 -34.5 1 90.81 450 TYR B O 1
ATOM 12898 N N . GLY B 1 451 ? -8.656 -47.469 -32.812 1 89.19 451 GLY B N 1
ATOM 12899 C CA . GLY B 1 451 ? -9.203 -48.812 -32.875 1 89.19 451 GLY B CA 1
ATOM 12900 C C . GLY B 1 451 ? -9.383 -49.469 -31.5 1 89.19 451 GLY B C 1
ATOM 12901 O O . GLY B 1 451 ? -9.633 -48.781 -30.516 1 89.19 451 GLY B O 1
ATOM 12902 N N . SER B 1 452 ? -9.188 -50.75 -31.562 1 91.62 452 SER B N 1
ATOM 12903 C CA . SER B 1 452 ? -9.352 -51.5 -30.328 1 91.62 452 SER B CA 1
ATOM 12904 C C . SER B 1 452 ? -8.094 -51.438 -29.469 1 91.62 452 SER B C 1
ATOM 12906 O O . SER B 1 452 ? -6.992 -51.219 -29.984 1 91.62 452 SER B O 1
ATOM 12908 N N . PRO B 1 453 ? -8.234 -51.406 -28.188 1 94.75 453 PRO B N 1
ATOM 12909 C CA . PRO B 1 453 ? -7.094 -51.375 -27.281 1 94.75 453 PRO B CA 1
ATOM 12910 C C . PRO B 1 453 ? -6.043 -52.438 -27.641 1 94.75 453 PRO B C 1
ATOM 12912 O O . PRO B 1 453 ? -4.84 -52.188 -27.5 1 94.75 453 PRO B O 1
ATOM 12915 N N . GLU B 1 454 ? -6.48 -53.562 -28.172 1 93.38 454 GLU B N 1
ATOM 12916 C CA . GLU B 1 454 ? -5.562 -54.656 -28.531 1 93.38 454 GLU B CA 1
ATOM 12917 C C . GLU B 1 454 ? -4.695 -54.25 -29.734 1 93.38 454 GLU B C 1
ATOM 12919 O O . GLU B 1 454 ? -3.498 -54.562 -29.75 1 93.38 454 GLU B O 1
ATOM 12924 N N . LYS B 1 455 ? -5.34 -53.594 -30.547 1 94.12 455 LYS B N 1
ATOM 12925 C CA . LYS B 1 455 ? -4.598 -53.125 -31.719 1 94.12 455 LYS B CA 1
ATOM 12926 C C . LYS B 1 455 ? -3.566 -52.062 -31.328 1 94.12 455 LYS B C 1
ATOM 12928 O O . LYS B 1 455 ? -2.432 -52.094 -31.812 1 94.12 455 LYS B O 1
ATOM 12933 N N . ALA B 1 456 ? -3.988 -51.219 -30.531 1 94.25 456 ALA B N 1
ATOM 12934 C CA . ALA B 1 456 ? -3.102 -50.125 -30.078 1 94.25 456 ALA B CA 1
ATOM 12935 C C . ALA B 1 456 ? -1.891 -50.688 -29.344 1 94.25 456 ALA B C 1
ATOM 12937 O O . ALA B 1 456 ? -0.771 -50.219 -29.516 1 94.25 456 ALA B O 1
ATOM 12938 N N . LYS B 1 457 ? -2.15 -51.688 -28.5 1 92.88 457 LYS B N 1
ATOM 12939 C CA . LYS B 1 457 ? -1.08 -52.344 -27.766 1 92.88 457 LYS B CA 1
ATOM 12940 C C . LYS B 1 457 ? -0.115 -53.062 -28.703 1 92.88 457 LYS B C 1
ATOM 12942 O O . LYS B 1 457 ? 1.101 -53.031 -28.5 1 92.88 457 LYS B O 1
ATOM 12947 N N . GLY B 1 458 ? -0.699 -53.719 -29.672 1 91.75 458 GLY B N 1
ATOM 12948 C CA . GLY B 1 458 ? 0.106 -54.438 -30.656 1 91.75 458 GLY B CA 1
ATOM 12949 C C . GLY B 1 458 ? 0.986 -53.531 -31.484 1 91.75 458 GLY B C 1
ATOM 12950 O O . GLY B 1 458 ? 2.129 -53.844 -31.797 1 91.75 458 GLY B O 1
ATOM 12951 N N . ASP B 1 459 ? 0.537 -52.312 -31.734 1 93 459 ASP B N 1
ATOM 12952 C CA . ASP B 1 459 ? 1.255 -51.344 -32.562 1 93 459 ASP B CA 1
ATOM 12953 C C . ASP B 1 459 ? 2.143 -50.438 -31.703 1 93 459 ASP B C 1
ATOM 12955 O O . ASP B 1 459 ? 2.811 -49.531 -32.219 1 93 459 ASP B O 1
ATOM 12959 N N . ASN B 1 460 ? 2.209 -50.594 -30.453 1 92.94 460 ASN B N 1
ATOM 12960 C CA . ASN B 1 460 ? 2.984 -49.812 -29.516 1 92.94 460 ASN B CA 1
ATOM 12961 C C . ASN B 1 460 ? 2.67 -48.312 -29.656 1 92.94 460 ASN B C 1
ATOM 12963 O O . ASN B 1 460 ? 3.58 -47.5 -29.766 1 92.94 460 ASN B O 1
ATOM 12967 N N . LEU B 1 461 ? 1.398 -48 -29.656 1 91.94 461 LEU B N 1
ATOM 12968 C CA . LEU B 1 461 ? 0.939 -46.625 -29.891 1 91.94 461 LEU B CA 1
ATOM 12969 C C . LEU B 1 461 ? 1.432 -45.688 -28.797 1 91.94 461 LEU B C 1
ATOM 12971 O O . LEU B 1 461 ? 1.92 -44.594 -29.078 1 91.94 461 LEU B O 1
ATOM 12975 N N . LEU B 1 462 ? 1.292 -46.125 -27.547 1 94.12 462 LEU B N 1
ATOM 12976 C CA . LEU B 1 462 ? 1.528 -45.25 -26.422 1 94.12 462 LEU B CA 1
ATOM 12977 C C . LEU B 1 462 ? 2.951 -45.406 -25.891 1 94.12 462 LEU B C 1
ATOM 12979 O O . LEU B 1 462 ? 3.363 -44.656 -24.984 1 94.12 462 LEU B O 1
ATOM 12983 N N . THR B 1 463 ? 3.785 -46.25 -26.406 1 92.56 463 THR B N 1
ATOM 12984 C CA . THR B 1 463 ? 5.156 -46.469 -25.953 1 92.56 463 THR B CA 1
ATOM 12985 C C . THR B 1 463 ? 6.148 -46.031 -27.016 1 92.56 463 THR B C 1
ATOM 12987 O O . THR B 1 463 ? 7.355 -45.938 -26.766 1 92.56 463 THR B O 1
ATOM 12990 N N . ASN B 1 464 ? 5.566 -45.625 -28.156 1 90.44 464 ASN B N 1
ATOM 12991 C CA . ASN B 1 464 ? 6.391 -45.188 -29.266 1 90.44 464 ASN B CA 1
ATOM 12992 C C . ASN B 1 464 ? 6.961 -43.781 -29.016 1 90.44 464 ASN B C 1
ATOM 12994 O O . ASN B 1 464 ? 6.242 -42.875 -28.562 1 90.44 464 ASN B O 1
ATOM 12998 N N . ASN B 1 465 ? 8.234 -43.594 -29.328 1 86.62 465 ASN B N 1
ATOM 12999 C CA . ASN B 1 465 ? 8.938 -42.344 -29.109 1 86.62 465 ASN B CA 1
ATOM 13000 C C . ASN B 1 465 ? 8.406 -41.219 -30.016 1 86.62 465 ASN B C 1
ATOM 13002 O O . ASN B 1 465 ? 8.633 -40.031 -29.766 1 86.62 465 ASN B O 1
ATOM 13006 N N . ALA B 1 466 ? 7.688 -41.625 -30.953 1 87.06 466 ALA B N 1
ATOM 13007 C CA . ALA B 1 466 ? 7.137 -40.656 -31.891 1 87.06 466 ALA B CA 1
ATOM 13008 C C . ALA B 1 466 ? 5.898 -39.969 -31.312 1 87.06 466 ALA B C 1
ATOM 13010 O O . ALA B 1 466 ? 5.441 -38.938 -31.828 1 87.06 466 ALA B O 1
ATOM 13011 N N . GLN B 1 467 ? 5.418 -40.531 -30.203 1 89.44 467 GLN B N 1
ATOM 13012 C CA . GLN B 1 467 ? 4.223 -39.969 -29.594 1 89.44 467 GLN B CA 1
ATOM 13013 C C . GLN B 1 467 ? 4.57 -39.188 -28.328 1 89.44 467 GLN B C 1
ATOM 13015 O O . GLN B 1 467 ? 3.703 -38.938 -27.484 1 89.44 467 GLN B O 1
ATOM 13020 N N . CYS B 1 468 ? 5.832 -38.844 -28.172 1 88.94 468 CYS B N 1
ATOM 13021 C CA . CYS B 1 468 ? 6.234 -38.031 -27.031 1 88.94 468 CYS B CA 1
ATOM 13022 C C . CYS B 1 468 ? 6.109 -36.531 -27.344 1 88.94 468 CYS B C 1
ATOM 13024 O O . CYS B 1 468 ? 6.09 -36.156 -28.516 1 88.94 468 CYS B O 1
ATOM 13026 N N . ASN B 1 469 ? 5.891 -35.781 -26.312 1 85.31 469 ASN B N 1
ATOM 13027 C CA . ASN B 1 469 ? 5.883 -34.344 -26.547 1 85.31 469 ASN B CA 1
ATOM 13028 C C . ASN B 1 469 ? 7.281 -33.812 -26.844 1 85.31 469 ASN B C 1
ATOM 13030 O O . ASN B 1 469 ? 8.234 -34.594 -26.969 1 85.31 469 ASN B O 1
ATOM 13034 N N . ALA B 1 470 ? 7.469 -32.531 -27 1 77.56 470 ALA B N 1
ATOM 13035 C CA . ALA B 1 470 ? 8.727 -31.922 -27.438 1 77.56 470 ALA B CA 1
ATOM 13036 C C . ALA B 1 470 ? 9.82 -32.125 -26.375 1 77.56 470 ALA B C 1
ATOM 13038 O O . ALA B 1 470 ? 11.008 -32.156 -26.719 1 77.56 470 ALA B O 1
ATOM 13039 N N . GLU B 1 471 ? 9.43 -32.344 -25.141 1 78.38 471 GLU B N 1
ATOM 13040 C CA . GLU B 1 471 ? 10.383 -32.531 -24.047 1 78.38 471 GLU B CA 1
ATOM 13041 C C . GLU B 1 471 ? 10.773 -34 -23.891 1 78.38 471 GLU B C 1
ATOM 13043 O O . GLU B 1 471 ? 11.711 -34.312 -23.156 1 78.38 471 GLU B O 1
ATOM 13048 N N . GLY B 1 472 ? 10.016 -34.844 -24.562 1 82.44 472 GLY B N 1
ATOM 13049 C CA . GLY B 1 472 ? 10.328 -36.25 -24.484 1 82.44 472 GLY B CA 1
ATOM 13050 C C . GLY B 1 472 ? 9.43 -37.031 -23.531 1 82.44 472 GLY B C 1
ATOM 13051 O O . GLY B 1 472 ? 9.742 -38.156 -23.141 1 82.44 472 GLY B O 1
ATOM 13052 N N . LEU B 1 473 ? 8.281 -36.438 -23.172 1 89.25 473 LEU B N 1
ATOM 13053 C CA . LEU B 1 473 ? 7.371 -37.094 -22.219 1 89.25 473 LEU B CA 1
ATOM 13054 C C . LEU B 1 473 ? 6.254 -37.812 -22.969 1 89.25 473 LEU B C 1
ATOM 13056 O O . LEU B 1 473 ? 5.691 -37.281 -23.922 1 89.25 473 LEU B O 1
ATOM 13060 N N . LEU B 1 474 ? 5.984 -39 -22.594 1 93.12 474 LEU B N 1
ATOM 13061 C CA . LEU B 1 474 ? 4.887 -39.781 -23.156 1 93.12 474 LEU B CA 1
ATOM 13062 C C . LEU B 1 474 ? 3.578 -39.469 -22.422 1 93.12 474 LEU B C 1
ATOM 13064 O O . LEU B 1 474 ? 3.584 -38.844 -21.359 1 93.12 474 LEU B O 1
ATOM 13068 N N . PRO B 1 475 ? 2.414 -39.812 -22.969 1 92.94 475 PRO B N 1
ATOM 13069 C CA . PRO B 1 475 ? 1.116 -39.469 -22.391 1 92.94 475 PRO B CA 1
ATOM 13070 C C . PRO B 1 475 ? 0.996 -39.875 -20.906 1 92.94 475 PRO B C 1
ATOM 13072 O O . PRO B 1 475 ? 0.497 -39.094 -20.094 1 92.94 475 PRO B O 1
ATOM 13075 N N . LEU B 1 476 ? 1.5 -41.031 -20.531 1 95.19 476 LEU B N 1
ATOM 13076 C CA . LEU B 1 476 ? 1.367 -41.469 -19.156 1 95.19 476 LEU B CA 1
ATOM 13077 C C . LEU B 1 476 ? 2.219 -40.625 -18.219 1 95.19 476 LEU B C 1
ATOM 13079 O O . LEU B 1 476 ? 1.839 -40.375 -17.078 1 95.19 476 LEU B O 1
ATOM 13083 N N . HIS B 1 477 ? 3.434 -40.25 -18.703 1 93.56 477 HIS B N 1
ATOM 13084 C CA . HIS B 1 477 ? 4.254 -39.344 -17.922 1 93.56 477 HIS B CA 1
ATOM 13085 C C . HIS B 1 477 ? 3.518 -38.031 -17.656 1 93.56 477 HIS B C 1
ATOM 13087 O O . HIS B 1 477 ? 3.574 -37.5 -16.547 1 93.56 477 HIS B O 1
ATOM 13093 N N . ILE B 1 478 ? 2.854 -37.5 -18.641 1 90.94 478 ILE B N 1
ATOM 13094 C CA . ILE B 1 478 ? 2.127 -36.219 -18.562 1 90.94 478 ILE B CA 1
ATOM 13095 C C . ILE B 1 478 ? 0.968 -36.375 -17.578 1 90.94 478 ILE B C 1
ATOM 13097 O O . ILE B 1 478 ? 0.744 -35.469 -16.734 1 90.94 478 ILE B O 1
ATOM 13101 N N . VAL B 1 479 ? 0.255 -37.438 -17.672 1 93 479 VAL B N 1
ATOM 13102 C CA . VAL B 1 479 ? -0.883 -37.688 -16.797 1 93 479 VAL B CA 1
ATOM 13103 C C . VAL B 1 479 ? -0.408 -37.812 -15.344 1 93 479 VAL B C 1
ATOM 13105 O O . VAL B 1 479 ? -1.056 -37.281 -14.43 1 93 479 VAL B O 1
ATOM 13108 N N . ALA B 1 480 ? 0.7 -38.5 -15.125 1 94 480 ALA B N 1
ATOM 13109 C CA . ALA B 1 480 ? 1.272 -38.656 -13.789 1 94 480 ALA B CA 1
ATOM 13110 C C . ALA B 1 480 ? 1.725 -37.312 -13.242 1 94 480 ALA B C 1
ATOM 13112 O O . ALA B 1 480 ? 1.582 -37.031 -12.047 1 94 480 ALA B O 1
ATOM 13113 N N . SER B 1 481 ? 2.268 -36.5 -14.07 1 90.12 481 SER B N 1
ATOM 13114 C CA . SER B 1 481 ? 2.758 -35.188 -13.664 1 90.12 481 SER B CA 1
ATOM 13115 C C . SER B 1 481 ? 1.605 -34.25 -13.367 1 90.12 481 SER B C 1
ATOM 13117 O O . SER B 1 481 ? 1.758 -33.281 -12.594 1 90.12 481 SER B O 1
ATOM 13119 N N . SER B 1 482 ? 0.446 -34.469 -14 1 88.12 482 SER B N 1
ATOM 13120 C CA . SER B 1 482 ? -0.698 -33.562 -13.836 1 88.12 482 SER B CA 1
ATOM 13121 C C . SER B 1 482 ? -1.669 -34.094 -12.789 1 88.12 482 SER B C 1
ATOM 13123 O O . SER B 1 482 ? -2.59 -33.375 -12.375 1 88.12 482 SER B O 1
ATOM 13125 N N . GLY B 1 483 ? -1.514 -35.312 -12.375 1 91 483 GLY B N 1
ATOM 13126 C CA . GLY B 1 483 ? -2.316 -35.844 -11.297 1 91 483 GLY B CA 1
ATOM 13127 C C . GLY B 1 483 ? -3.73 -36.219 -11.719 1 91 483 GLY B C 1
ATOM 13128 O O . GLY B 1 483 ? -4.699 -35.812 -11.078 1 91 483 GLY B O 1
ATOM 13129 N N . HIS B 1 484 ? -3.893 -36.938 -12.836 1 92.38 484 HIS B N 1
ATOM 13130 C CA . HIS B 1 484 ? -5.191 -37.375 -13.312 1 92.38 484 HIS B CA 1
ATOM 13131 C C . HIS B 1 484 ? -5.32 -38.906 -13.188 1 92.38 484 HIS B C 1
ATOM 13133 O O . HIS B 1 484 ? -5.203 -39.625 -14.18 1 92.38 484 HIS B O 1
ATOM 13139 N N . PRO B 1 485 ? -5.699 -39.375 -12.047 1 93.62 485 PRO B N 1
ATOM 13140 C CA . PRO B 1 485 ? -5.699 -40.844 -11.805 1 93.62 485 PRO B CA 1
ATOM 13141 C C . PRO B 1 485 ? -6.746 -41.562 -12.633 1 93.62 485 PRO B C 1
ATOM 13143 O O . PRO B 1 485 ? -6.57 -42.75 -12.953 1 93.62 485 PRO B O 1
ATOM 13146 N N . LEU B 1 486 ? -7.789 -40.906 -13.062 1 93.56 486 LEU B N 1
ATOM 13147 C CA . LEU B 1 486 ? -8.867 -41.562 -13.812 1 93.56 486 LEU B CA 1
ATOM 13148 C C . LEU B 1 486 ? -8.383 -41.969 -15.195 1 93.56 486 LEU B C 1
ATOM 13150 O O . LEU B 1 486 ? -8.953 -42.906 -15.797 1 93.56 486 LEU B O 1
ATOM 13154 N N . LEU B 1 487 ? -7.398 -41.375 -15.695 1 96.75 487 LEU B N 1
ATOM 13155 C CA . LEU B 1 487 ? -6.902 -41.656 -17.047 1 96.75 487 LEU B CA 1
ATOM 13156 C C . LEU B 1 487 ? -5.941 -42.812 -17.031 1 96.75 487 LEU B C 1
ATOM 13158 O O . LEU B 1 487 ? -5.645 -43.406 -18.078 1 96.75 487 LEU B O 1
ATOM 13162 N N . LEU B 1 488 ? -5.406 -43.219 -15.867 1 96.75 488 LEU B N 1
ATOM 13163 C CA . LEU B 1 488 ? -4.367 -44.219 -15.734 1 96.75 488 LEU B CA 1
ATOM 13164 C C . LEU B 1 488 ? -4.852 -45.562 -16.266 1 96.75 488 LEU B C 1
ATOM 13166 O O . LEU B 1 488 ? -4.234 -46.156 -17.172 1 96.75 488 LEU B O 1
ATOM 13170 N N . PRO B 1 489 ? -6.055 -46.094 -15.859 1 95.81 489 PRO B N 1
ATOM 13171 C CA . PRO B 1 489 ? -6.516 -47.375 -16.375 1 95.81 489 PRO B CA 1
ATOM 13172 C C . PRO B 1 489 ? -6.785 -47.375 -17.875 1 95.81 489 PRO B C 1
ATOM 13174 O O . PRO B 1 489 ? -6.539 -48.344 -18.562 1 95.81 489 PRO B O 1
ATOM 13177 N N . LEU B 1 490 ? -7.27 -46.219 -18.297 1 96 490 LEU B N 1
ATOM 13178 C CA . LEU B 1 490 ? -7.586 -46.094 -19.719 1 96 490 LEU B CA 1
ATOM 13179 C C . LEU B 1 490 ? -6.324 -46.188 -20.578 1 96 490 LEU B C 1
ATOM 13181 O O . LEU B 1 490 ? -6.289 -46.938 -21.562 1 96 490 LEU B O 1
ATOM 13185 N N . LEU B 1 491 ? -5.289 -45.5 -20.25 1 97.19 491 LEU B N 1
ATOM 13186 C CA . LEU B 1 491 ? -4.047 -45.5 -21.016 1 97.19 491 LEU B CA 1
ATOM 13187 C C . LEU B 1 491 ? -3.367 -46.844 -20.953 1 97.19 491 LEU B C 1
ATOM 13189 O O . LEU B 1 491 ? -2.775 -47.281 -21.953 1 97.19 491 LEU B O 1
ATOM 13193 N N . LEU B 1 492 ? -3.432 -47.531 -19.781 1 96.12 492 LEU B N 1
ATOM 13194 C CA . LEU B 1 492 ? -2.844 -48.844 -19.641 1 96.12 492 LEU B CA 1
ATOM 13195 C C . LEU B 1 492 ? -3.566 -49.875 -20.516 1 96.12 492 LEU B C 1
ATOM 13197 O O . LEU B 1 492 ? -2.936 -50.75 -21.094 1 96.12 492 LEU B O 1
ATOM 13201 N N . GLN B 1 493 ? -4.852 -49.719 -20.625 1 95.12 493 GLN B N 1
ATOM 13202 C CA . GLN B 1 493 ? -5.645 -50.562 -21.484 1 95.12 493 GLN B CA 1
ATOM 13203 C C . GLN B 1 493 ? -5.207 -50.438 -22.953 1 95.12 493 GLN B C 1
ATOM 13205 O O . GLN B 1 493 ? -5.242 -51.406 -23.703 1 95.12 493 GLN B O 1
ATOM 13210 N N . TYR B 1 494 ? -4.805 -49.281 -23.328 1 95.69 494 TYR B N 1
ATOM 13211 C CA . TYR B 1 494 ? -4.422 -49.031 -24.703 1 95.69 494 TYR B CA 1
ATOM 13212 C C . TYR B 1 494 ? -2.928 -49.25 -24.906 1 95.69 494 TYR B C 1
ATOM 13214 O O . TYR B 1 494 ? -2.371 -48.844 -25.938 1 95.69 494 TYR B O 1
ATOM 13222 N N . GLY B 1 495 ? -2.213 -49.75 -23.891 1 93.88 495 GLY B N 1
ATOM 13223 C CA . GLY B 1 495 ? -0.866 -50.25 -24.094 1 93.88 495 GLY B CA 1
ATOM 13224 C C . GLY B 1 495 ? 0.206 -49.375 -23.5 1 93.88 495 GLY B C 1
ATOM 13225 O O . GLY B 1 495 ? 1.393 -49.531 -23.781 1 93.88 495 GLY B O 1
ATOM 13226 N N . ALA B 1 496 ? -0.116 -48.375 -22.688 1 95.94 496 ALA B N 1
ATOM 13227 C CA . ALA B 1 496 ? 0.91 -47.594 -22 1 95.94 496 ALA B CA 1
ATOM 13228 C C . ALA B 1 496 ? 1.703 -48.469 -21.031 1 95.94 496 ALA B C 1
ATOM 13230 O O . ALA B 1 496 ? 1.176 -49.438 -20.5 1 95.94 496 ALA B O 1
ATOM 13231 N N . ASP B 1 497 ? 2.992 -48.188 -20.891 1 95.12 497 ASP B N 1
ATOM 13232 C CA . ASP B 1 497 ? 3.869 -48.906 -19.969 1 95.12 497 ASP B CA 1
ATOM 13233 C C . ASP B 1 497 ? 4.125 -48.094 -18.719 1 95.12 497 ASP B C 1
ATOM 13235 O O . ASP B 1 497 ? 4.711 -47 -18.781 1 95.12 497 ASP B O 1
ATOM 13239 N N . VAL B 1 498 ? 3.709 -48.562 -17.578 1 96.06 498 VAL B N 1
ATOM 13240 C CA . VAL B 1 498 ? 3.744 -47.844 -16.297 1 96.06 498 VAL B CA 1
ATOM 13241 C C . VAL B 1 498 ? 5.191 -47.594 -15.898 1 96.06 498 VAL B C 1
ATOM 13243 O O . VAL B 1 498 ? 5.473 -46.656 -15.148 1 96.06 498 VAL B O 1
ATOM 13246 N N . ASN B 1 499 ? 6.176 -48.344 -16.375 1 96 499 ASN B N 1
ATOM 13247 C CA . ASN B 1 499 ? 7.566 -48.219 -15.961 1 96 499 ASN B CA 1
ATOM 13248 C C . ASN B 1 499 ? 8.445 -47.688 -17.094 1 96 499 ASN B C 1
ATOM 13250 O O . ASN B 1 499 ? 9.672 -47.75 -17.016 1 96 499 ASN B O 1
ATOM 13254 N N . GLN B 1 500 ? 7.781 -47.219 -18.203 1 94.38 500 GLN B N 1
ATOM 13255 C CA . GLN B 1 500 ? 8.555 -46.688 -19.312 1 94.38 500 GLN B CA 1
ATOM 13256 C C . GLN B 1 500 ? 9.305 -45.438 -18.906 1 94.38 500 GLN B C 1
ATOM 13258 O O . GLN B 1 500 ? 8.758 -44.562 -18.219 1 94.38 500 GLN B O 1
ATOM 13263 N N . LEU B 1 501 ? 10.609 -45.312 -19.281 1 93 501 LEU B N 1
ATOM 13264 C CA . LEU B 1 501 ? 11.414 -44.125 -18.984 1 93 501 LEU B CA 1
ATOM 13265 C C . LEU B 1 501 ? 11.25 -43.094 -20.078 1 93 501 LEU B C 1
ATOM 13267 O O . LEU B 1 501 ? 11.148 -43.406 -21.25 1 93 501 LEU B O 1
ATOM 13271 N N . ASP B 1 502 ? 11.164 -41.875 -19.688 1 88.25 502 ASP B N 1
ATOM 13272 C CA . ASP B 1 502 ? 11.039 -40.781 -20.641 1 88.25 502 ASP B CA 1
ATOM 13273 C C . ASP B 1 502 ? 12.406 -40.375 -21.188 1 88.25 502 ASP B C 1
ATOM 13275 O O . ASP B 1 502 ? 13.438 -40.906 -20.766 1 88.25 502 ASP B O 1
ATOM 13279 N N . LYS B 1 503 ? 12.469 -39.438 -22.109 1 80 503 LYS B N 1
ATOM 13280 C CA . LYS B 1 503 ? 13.695 -38.969 -22.734 1 80 503 LYS B CA 1
ATOM 13281 C C . LYS B 1 503 ? 14.188 -37.656 -22.094 1 80 503 LYS B C 1
ATOM 13283 O O . LYS B 1 503 ? 15.266 -37.156 -22.422 1 80 503 LYS B O 1
ATOM 13288 N N . LEU B 1 504 ? 13.414 -37.125 -21.203 1 77.19 504 LEU B N 1
ATOM 13289 C CA . LEU B 1 504 ? 13.773 -35.875 -20.594 1 77.19 504 LEU B CA 1
ATOM 13290 C C . LEU B 1 504 ? 14.664 -36.094 -19.375 1 77.19 504 LEU B C 1
ATOM 13292 O O . LEU B 1 504 ? 15.812 -35.625 -19.359 1 77.19 504 LEU B O 1
ATOM 13296 N N . ASN B 1 505 ? 14.133 -36.812 -18.391 1 79.38 505 ASN B N 1
ATOM 13297 C CA . ASN B 1 505 ? 14.852 -37.031 -17.125 1 79.38 505 ASN B CA 1
ATOM 13298 C C . ASN B 1 505 ? 15.195 -38.5 -16.953 1 79.38 505 ASN B C 1
ATOM 13300 O O . ASN B 1 505 ? 15.867 -38.875 -15.984 1 79.38 505 ASN B O 1
ATOM 13304 N N . LYS B 1 506 ? 14.695 -39.344 -17.953 1 87.25 506 LYS B N 1
ATOM 13305 C CA . LYS B 1 506 ? 14.781 -40.812 -17.797 1 87.25 506 LYS B CA 1
ATOM 13306 C C . LYS B 1 506 ? 14.039 -41.281 -16.547 1 87.25 506 LYS B C 1
ATOM 13308 O O . LYS B 1 506 ? 14.578 -42.031 -15.75 1 87.25 506 LYS B O 1
ATOM 13313 N N . TRP B 1 507 ? 12.891 -40.719 -16.406 1 92.56 507 TRP B N 1
ATOM 13314 C CA . TRP B 1 507 ? 12.023 -41 -15.266 1 92.56 507 TRP B CA 1
ATOM 13315 C C . TRP B 1 507 ? 10.812 -41.812 -15.703 1 92.56 507 TRP B C 1
ATOM 13317 O O . TRP B 1 507 ? 10.289 -41.625 -16.797 1 92.56 507 TRP B O 1
ATOM 13327 N N . SER B 1 508 ? 10.422 -42.719 -14.898 1 95.81 508 SER B N 1
ATOM 13328 C CA . SER B 1 508 ? 9.125 -43.344 -15.07 1 95.81 508 SER B CA 1
ATOM 13329 C C . SER B 1 508 ? 7.996 -42.438 -14.57 1 95.81 508 SER B C 1
ATOM 13331 O O . SER B 1 508 ? 8.242 -41.469 -13.867 1 95.81 508 SER B O 1
ATOM 13333 N N . PRO B 1 509 ? 6.727 -42.625 -14.898 1 95.62 509 PRO B N 1
ATOM 13334 C CA . PRO B 1 509 ? 5.602 -41.781 -14.492 1 95.62 509 PRO B CA 1
ATOM 13335 C C . PRO B 1 509 ? 5.516 -41.594 -12.977 1 95.62 509 PRO B C 1
ATOM 13337 O O . PRO B 1 509 ? 5.121 -40.531 -12.5 1 95.62 509 PRO B O 1
ATOM 13340 N N . ILE B 1 510 ? 5.934 -42.531 -12.203 1 97 510 ILE B N 1
ATOM 13341 C CA . ILE B 1 510 ? 5.781 -42.469 -10.75 1 97 510 ILE B CA 1
ATOM 13342 C C . ILE B 1 510 ? 6.66 -41.344 -10.195 1 97 510 ILE B C 1
ATOM 13344 O O . ILE B 1 510 ? 6.293 -40.688 -9.219 1 97 510 ILE B O 1
ATOM 13348 N N . PHE B 1 511 ? 7.828 -41.125 -10.812 1 95.69 511 PHE B N 1
ATOM 13349 C CA . PHE B 1 511 ? 8.703 -40.031 -10.383 1 95.69 511 PHE B CA 1
ATOM 13350 C C . PHE B 1 511 ? 7.965 -38.688 -10.438 1 95.69 511 PHE B C 1
ATOM 13352 O O . PHE B 1 511 ? 8.055 -37.906 -9.5 1 95.69 511 PHE B O 1
ATOM 13359 N N . TYR B 1 512 ? 7.262 -38.469 -11.469 1 93.19 512 TYR B N 1
ATOM 13360 C CA . TYR B 1 512 ? 6.566 -37.219 -11.656 1 93.19 512 TYR B CA 1
ATOM 13361 C C . TYR B 1 512 ? 5.441 -37.062 -10.648 1 93.19 512 TYR B C 1
ATOM 13363 O O . TYR B 1 512 ? 5.246 -35.969 -10.086 1 93.19 512 TYR B O 1
ATOM 13371 N N . ALA B 1 513 ? 4.699 -38.062 -10.414 1 95.25 513 ALA B N 1
ATOM 13372 C CA . ALA B 1 513 ? 3.619 -38.031 -9.43 1 95.25 513 ALA B CA 1
ATOM 13373 C C . ALA B 1 513 ? 4.16 -37.75 -8.031 1 95.25 513 ALA B C 1
ATOM 13375 O O . ALA B 1 513 ? 3.541 -37 -7.258 1 95.25 513 ALA B O 1
ATOM 13376 N N . VAL B 1 514 ? 5.312 -38.375 -7.703 1 95.88 514 VAL B N 1
ATOM 13377 C CA . VAL B 1 514 ? 5.934 -38.219 -6.391 1 95.88 514 VAL B CA 1
ATOM 13378 C C . VAL B 1 514 ? 6.422 -36.781 -6.215 1 95.88 514 VAL B C 1
ATOM 13380 O O . VAL B 1 514 ? 6.195 -36.156 -5.168 1 95.88 514 VAL B O 1
ATOM 13383 N N . VAL B 1 515 ? 7.043 -36.219 -7.184 1 91.94 515 VAL B N 1
ATOM 13384 C CA . VAL B 1 515 ? 7.625 -34.875 -7.102 1 91.94 515 VAL B CA 1
ATOM 13385 C C . VAL B 1 515 ? 6.516 -33.844 -6.965 1 91.94 515 VAL B C 1
ATOM 13387 O O . VAL B 1 515 ? 6.652 -32.875 -6.215 1 91.94 515 VAL B O 1
ATOM 13390 N N . GLU B 1 516 ? 5.418 -34.062 -7.637 1 89.44 516 GLU B N 1
ATOM 13391 C CA . GLU B 1 516 ? 4.312 -33.125 -7.594 1 89.44 516 GLU B CA 1
ATOM 13392 C C . GLU B 1 516 ? 3.473 -33.312 -6.336 1 89.44 516 GLU B C 1
ATOM 13394 O O . GLU B 1 516 ? 2.717 -32.406 -5.949 1 89.44 516 GLU B O 1
ATOM 13399 N N . GLY B 1 517 ? 3.574 -34.438 -5.719 1 93.75 517 GLY B N 1
ATOM 13400 C CA . GLY B 1 517 ? 2.93 -34.656 -4.434 1 93.75 517 GLY B CA 1
ATOM 13401 C C . GLY B 1 517 ? 1.532 -35.25 -4.555 1 93.75 517 GLY B C 1
ATOM 13402 O O . GLY B 1 517 ? 0.664 -34.969 -3.729 1 93.75 517 GLY B O 1
ATOM 13403 N N . TYR B 1 518 ? 1.224 -36 -5.594 1 94.19 518 TYR B N 1
ATOM 13404 C CA . TYR B 1 518 ? -0.086 -36.594 -5.789 1 94.19 518 TYR B CA 1
ATOM 13405 C C . TYR B 1 518 ? -0.142 -37.969 -5.148 1 94.19 518 TYR B C 1
ATOM 13407 O O . TYR B 1 518 ? 0.162 -39 -5.797 1 94.19 518 TYR B O 1
ATOM 13415 N N . ASP B 1 519 ? -0.62 -38.062 -3.934 1 95.5 519 ASP B N 1
ATOM 13416 C CA . ASP B 1 519 ? -0.614 -39.312 -3.164 1 95.5 519 ASP B CA 1
ATOM 13417 C C . ASP B 1 519 ? -1.544 -40.344 -3.789 1 95.5 519 ASP B C 1
ATOM 13419 O O . ASP B 1 519 ? -1.188 -41.5 -3.898 1 95.5 519 ASP B O 1
ATOM 13423 N N . VAL B 1 520 ? -2.705 -39.875 -4.336 1 95.5 520 VAL B N 1
ATOM 13424 C CA . VAL B 1 520 ? -3.666 -40.781 -4.945 1 95.5 520 VAL B CA 1
ATOM 13425 C C . VAL B 1 520 ? -3.072 -41.375 -6.219 1 95.5 520 VAL B C 1
ATOM 13427 O O . VAL B 1 520 ? -3.195 -42.594 -6.457 1 95.5 520 VAL B O 1
ATOM 13430 N N . MET B 1 521 ? -2.457 -40.531 -7.02 1 96.06 521 MET B N 1
ATOM 13431 C CA . MET B 1 521 ? -1.838 -41 -8.258 1 96.06 521 MET B CA 1
ATOM 13432 C C . MET B 1 521 ? -0.733 -42 -7.977 1 96.06 521 MET B C 1
ATOM 13434 O O . MET B 1 521 ? -0.617 -43 -8.68 1 96.06 521 MET B O 1
ATOM 13438 N N . VAL B 1 522 ? 0.103 -41.781 -6.961 1 97.25 522 VAL B N 1
ATOM 13439 C CA . VAL B 1 522 ? 1.195 -42.688 -6.602 1 97.25 522 VAL B CA 1
ATOM 13440 C C . VAL B 1 522 ? 0.632 -44.031 -6.156 1 97.25 522 VAL B C 1
ATOM 13442 O O . VAL B 1 522 ? 1.14 -45.094 -6.555 1 97.25 522 VAL B O 1
ATOM 13445 N N . HIS B 1 523 ? -0.413 -43.969 -5.379 1 96.56 523 HIS B N 1
ATOM 13446 C CA . HIS B 1 523 ? -1.061 -45.188 -4.906 1 96.56 523 HIS B CA 1
ATOM 13447 C C . HIS B 1 523 ? -1.579 -46.031 -6.07 1 96.56 523 HIS B C 1
ATOM 13449 O O . HIS B 1 523 ? -1.367 -47.25 -6.109 1 96.56 523 HIS B O 1
ATOM 13455 N N . GLU B 1 524 ? -2.219 -45.406 -7.027 1 96.5 524 GLU B N 1
ATOM 13456 C CA . GLU B 1 524 ? -2.771 -46.094 -8.188 1 96.5 524 GLU B CA 1
ATOM 13457 C C . GLU B 1 524 ? -1.664 -46.656 -9.07 1 96.5 524 GLU B C 1
ATOM 13459 O O . GLU B 1 524 ? -1.777 -47.75 -9.586 1 96.5 524 GLU B O 1
ATOM 13464 N N . LEU B 1 525 ? -0.623 -45.906 -9.297 1 97.69 525 LEU B N 1
ATOM 13465 C CA . LEU B 1 525 ? 0.492 -46.344 -10.117 1 97.69 525 LEU B CA 1
ATOM 13466 C C . LEU B 1 525 ? 1.121 -47.625 -9.539 1 97.69 525 LEU B C 1
ATOM 13468 O O . LEU B 1 525 ? 1.415 -48.562 -10.273 1 97.69 525 LEU B O 1
ATOM 13472 N N . ILE B 1 526 ? 1.351 -47.656 -8.219 1 96.44 526 ILE B N 1
ATOM 13473 C CA . ILE B 1 526 ? 1.931 -48.812 -7.551 1 96.44 526 ILE B CA 1
ATOM 13474 C C . ILE B 1 526 ? 0.999 -50 -7.699 1 96.44 526 ILE B C 1
ATOM 13476 O O . ILE B 1 526 ? 1.456 -51.125 -7.918 1 96.44 526 ILE B O 1
ATOM 13480 N N . GLY B 1 527 ? -0.296 -49.75 -7.629 1 95.12 527 GLY B N 1
ATOM 13481 C CA . GLY B 1 527 ? -1.279 -50.781 -7.801 1 95.12 527 GLY B CA 1
ATOM 13482 C C . GLY B 1 527 ? -1.226 -51.438 -9.172 1 95.12 527 GLY B C 1
ATOM 13483 O O . GLY B 1 527 ? -1.51 -52.625 -9.312 1 95.12 527 GLY B O 1
ATOM 13484 N N . TYR B 1 528 ? -0.86 -50.688 -10.156 1 95.81 528 TYR B N 1
ATOM 13485 C CA . TYR B 1 528 ? -0.801 -51.219 -11.523 1 95.81 528 TYR B CA 1
ATOM 13486 C C . TYR B 1 528 ? 0.599 -51.719 -11.859 1 95.81 528 TYR B C 1
ATOM 13488 O O . TYR B 1 528 ? 0.916 -51.938 -13.023 1 95.81 528 TYR B O 1
ATOM 13496 N N . GLY B 1 529 ? 1.499 -51.688 -10.852 1 94.12 529 GLY B N 1
ATOM 13497 C CA . GLY B 1 529 ? 2.779 -52.375 -11.031 1 94.12 529 GLY B CA 1
ATOM 13498 C C . GLY B 1 529 ? 3.936 -51.406 -11.211 1 94.12 529 GLY B C 1
ATOM 13499 O O . GLY B 1 529 ? 5.012 -51.781 -11.664 1 94.12 529 GLY B O 1
ATOM 13500 N N . ALA B 1 530 ? 3.744 -50.156 -10.898 1 96.62 530 ALA B N 1
ATOM 13501 C CA . ALA B 1 530 ? 4.852 -49.219 -10.992 1 96.62 530 ALA B CA 1
ATOM 13502 C C . ALA B 1 530 ? 5.977 -49.594 -10.031 1 96.62 530 ALA B C 1
ATOM 13504 O O . ALA B 1 530 ? 5.723 -49.938 -8.875 1 96.62 530 ALA B O 1
ATOM 13505 N N . ASN B 1 531 ? 7.207 -49.594 -10.531 1 94.88 531 ASN B N 1
ATOM 13506 C CA . ASN B 1 531 ? 8.383 -49.875 -9.711 1 94.88 531 ASN B CA 1
ATOM 13507 C C . ASN B 1 531 ? 8.883 -48.625 -9.008 1 94.88 531 ASN B C 1
ATOM 13509 O O . ASN B 1 531 ? 9.5 -47.75 -9.641 1 94.88 531 ASN B O 1
ATOM 13513 N N . PHE B 1 532 ? 8.625 -48.5 -7.746 1 94.56 532 PHE B N 1
ATOM 13514 C CA . PHE B 1 532 ? 9 -47.312 -7.012 1 94.56 532 PHE B CA 1
ATOM 13515 C C . PHE B 1 532 ? 10.414 -47.438 -6.441 1 94.56 532 PHE B C 1
ATOM 13517 O O . PHE B 1 532 ? 10.891 -46.562 -5.734 1 94.56 532 PHE B O 1
ATOM 13524 N N . LYS B 1 533 ? 11.141 -48.5 -6.738 1 92 533 LYS B N 1
ATOM 13525 C CA . LYS B 1 533 ? 12.516 -48.688 -6.305 1 92 533 LYS B CA 1
ATOM 13526 C C . LYS B 1 533 ? 13.5 -48.375 -7.434 1 92 533 LYS B C 1
ATOM 13528 O O . LYS B 1 533 ? 14.711 -48.531 -7.262 1 92 533 LYS B O 1
ATOM 13533 N N . LEU B 1 534 ? 12.938 -47.938 -8.555 1 93.06 534 LEU B N 1
ATOM 13534 C CA . LEU B 1 534 ? 13.766 -47.562 -9.688 1 93.06 534 LEU B CA 1
ATOM 13535 C C . LEU B 1 534 ? 14.594 -46.312 -9.336 1 93.06 534 LEU B C 1
ATOM 13537 O O . LEU B 1 534 ? 14.086 -45.375 -8.719 1 93.06 534 LEU B O 1
ATOM 13541 N N . GLU B 1 535 ? 15.883 -46.344 -9.633 1 92.25 535 GLU B N 1
ATOM 13542 C CA . GLU B 1 535 ? 16.75 -45.188 -9.406 1 92.25 535 GLU B CA 1
ATOM 13543 C C . GLU B 1 535 ? 16.984 -44.406 -10.688 1 92.25 535 GLU B C 1
ATOM 13545 O O . GLU B 1 535 ? 17.062 -44.969 -11.773 1 92.25 535 GLU B O 1
ATOM 13550 N N . ASP B 1 536 ? 17.016 -43.219 -10.578 1 89.81 536 ASP B N 1
ATOM 13551 C CA . ASP B 1 536 ? 17.266 -42.375 -11.742 1 89.81 536 ASP B CA 1
ATOM 13552 C C . ASP B 1 536 ? 18.766 -42.25 -12.016 1 89.81 536 ASP B C 1
ATOM 13554 O O . ASP B 1 536 ? 19.562 -43.031 -11.477 1 89.81 536 ASP B O 1
ATOM 13558 N N . GLU B 1 537 ? 19.141 -41.281 -12.93 1 81.5 537 GLU B N 1
ATOM 13559 C CA . GLU B 1 537 ? 20.531 -41.125 -13.352 1 81.5 537 GLU B CA 1
ATOM 13560 C C . GLU B 1 537 ? 21.406 -40.656 -12.195 1 81.5 537 GLU B C 1
ATOM 13562 O O . GLU B 1 537 ? 22.609 -40.938 -12.156 1 81.5 537 GLU B O 1
ATOM 13567 N N . ASP B 1 538 ? 20.875 -40.031 -11.227 1 82.62 538 ASP B N 1
ATOM 13568 C CA . ASP B 1 538 ? 21.609 -39.5 -10.086 1 82.62 538 ASP B CA 1
ATOM 13569 C C . ASP B 1 538 ? 21.625 -40.5 -8.93 1 82.62 538 ASP B C 1
ATOM 13571 O O . ASP B 1 538 ? 22.156 -40.219 -7.863 1 82.62 538 ASP B O 1
ATOM 13575 N N . GLY B 1 539 ? 20.953 -41.594 -9.156 1 86.44 539 GLY B N 1
ATOM 13576 C CA . GLY B 1 539 ? 20.922 -42.625 -8.141 1 86.44 539 GLY B CA 1
ATOM 13577 C C . GLY B 1 539 ? 19.844 -42.406 -7.102 1 86.44 539 GLY B C 1
ATOM 13578 O O . GLY B 1 539 ? 19.906 -42.969 -6 1 86.44 539 GLY B O 1
ATOM 13579 N N . CYS B 1 540 ? 18.906 -41.625 -7.395 1 92.25 540 CYS B N 1
ATOM 13580 C CA . CYS B 1 540 ? 17.844 -41.312 -6.457 1 92.25 540 CYS B CA 1
ATOM 13581 C C . CYS B 1 540 ? 16.547 -42.031 -6.844 1 92.25 540 CYS B C 1
ATOM 13583 O O . CYS B 1 540 ? 16.25 -42.156 -8.031 1 92.25 540 CYS B O 1
ATOM 13585 N N . ASP B 1 541 ? 15.859 -42.5 -5.91 1 94.12 541 ASP B N 1
ATOM 13586 C CA . ASP B 1 541 ? 14.594 -43.188 -6.148 1 94.12 541 ASP B CA 1
ATOM 13587 C C . ASP B 1 541 ? 13.406 -42.312 -5.734 1 94.12 541 ASP B C 1
ATOM 13589 O O . ASP B 1 541 ? 13.586 -41.219 -5.211 1 94.12 541 ASP B O 1
ATOM 13593 N N . PRO B 1 542 ? 12.156 -42.719 -6.012 1 95.25 542 PRO B N 1
ATOM 13594 C CA . PRO B 1 542 ? 10.969 -41.938 -5.684 1 95.25 542 PRO B CA 1
ATOM 13595 C C . PRO B 1 542 ? 10.859 -41.625 -4.191 1 95.25 542 PRO B C 1
ATOM 13597 O O . PRO B 1 542 ? 10.367 -40.562 -3.816 1 95.25 542 PRO B O 1
ATOM 13600 N N . LEU B 1 543 ? 11.266 -42.469 -3.34 1 95.12 543 LEU B N 1
ATOM 13601 C CA . LEU B 1 543 ? 11.266 -42.219 -1.903 1 95.12 543 LEU B CA 1
ATOM 13602 C C . LEU B 1 543 ? 12.133 -41 -1.566 1 95.12 543 LEU B C 1
ATOM 13604 O O . LEU B 1 543 ? 11.75 -40.188 -0.741 1 95.12 543 LEU B O 1
ATOM 13608 N N . TYR B 1 544 ? 13.289 -40.938 -2.18 1 95.19 544 TYR B N 1
ATOM 13609 C CA . TYR B 1 544 ? 14.164 -39.781 -2.02 1 95.19 544 TYR B CA 1
ATOM 13610 C C . TYR B 1 544 ? 13.43 -38.5 -2.367 1 95.19 544 TYR B C 1
ATOM 13612 O O . TYR B 1 544 ? 13.469 -37.531 -1.601 1 95.19 544 TYR B O 1
ATOM 13620 N N . TYR B 1 545 ? 12.789 -38.5 -3.463 1 95.62 545 TYR B N 1
ATOM 13621 C CA . TYR B 1 545 ? 12.172 -37.281 -3.951 1 95.62 545 TYR B CA 1
ATOM 13622 C C . TYR B 1 545 ? 10.961 -36.906 -3.105 1 95.62 545 TYR B C 1
ATOM 13624 O O . TYR B 1 545 ? 10.656 -35.719 -2.936 1 95.62 545 TYR B O 1
ATOM 13632 N N . ALA B 1 546 ? 10.211 -37.844 -2.598 1 96.62 546 ALA B N 1
ATOM 13633 C CA . ALA B 1 546 ? 9.102 -37.562 -1.691 1 96.62 546 ALA B CA 1
ATOM 13634 C C . ALA B 1 546 ? 9.586 -36.781 -0.466 1 96.62 546 ALA B C 1
ATOM 13636 O O . ALA B 1 546 ? 8.961 -35.812 -0.053 1 96.62 546 ALA B O 1
ATOM 13637 N N . ILE B 1 547 ? 10.742 -37.188 0.1 1 95.81 547 ILE B N 1
ATOM 13638 C CA . ILE B 1 547 ? 11.312 -36.562 1.279 1 95.81 547 ILE B CA 1
ATOM 13639 C C . ILE B 1 547 ? 11.945 -35.219 0.887 1 95.81 547 ILE B C 1
ATOM 13641 O O . ILE B 1 547 ? 11.766 -34.219 1.577 1 95.81 547 ILE B O 1
ATOM 13645 N N . TRP B 1 548 ? 12.648 -35.219 -0.22 1 95.19 548 TRP B N 1
ATOM 13646 C CA . TRP B 1 548 ? 13.359 -34.031 -0.703 1 95.19 548 TRP B CA 1
ATOM 13647 C C . TRP B 1 548 ? 12.391 -32.875 -0.948 1 95.19 548 TRP B C 1
ATOM 13649 O O . TRP B 1 548 ? 12.68 -31.734 -0.605 1 95.19 548 TRP B O 1
ATOM 13659 N N . GLU B 1 549 ? 11.211 -33.188 -1.454 1 94 549 GLU B N 1
ATOM 13660 C CA . GLU B 1 549 ? 10.203 -32.156 -1.764 1 94 549 GLU B CA 1
ATOM 13661 C C . GLU B 1 549 ? 9.312 -31.891 -0.555 1 94 549 GLU B C 1
ATOM 13663 O O . GLU B 1 549 ? 8.648 -30.859 -0.492 1 94 549 GLU B O 1
ATOM 13668 N N . GLY B 1 550 ? 9.312 -32.75 0.341 1 94.94 550 GLY B N 1
ATOM 13669 C CA . GLY B 1 550 ? 8.516 -32.562 1.541 1 94.94 550 GLY B CA 1
ATOM 13670 C C . GLY B 1 550 ? 7.066 -33 1.365 1 94.94 550 GLY B C 1
ATOM 13671 O O . GLY B 1 550 ? 6.16 -32.406 1.946 1 94.94 550 GLY B O 1
ATOM 13672 N N . ASN B 1 551 ? 6.766 -33.938 0.466 1 95.19 551 ASN B N 1
ATOM 13673 C CA . ASN B 1 551 ? 5.422 -34.469 0.267 1 95.19 551 ASN B CA 1
ATOM 13674 C C . ASN B 1 551 ? 5.148 -35.656 1.193 1 95.19 551 ASN B C 1
ATOM 13676 O O . ASN B 1 551 ? 5.344 -36.812 0.809 1 95.19 551 ASN B O 1
ATOM 13680 N N . VAL B 1 552 ? 4.602 -35.312 2.35 1 95.75 552 VAL B N 1
ATOM 13681 C CA . VAL B 1 552 ? 4.496 -36.25 3.459 1 95.75 552 VAL B CA 1
ATOM 13682 C C . VAL B 1 552 ? 3.445 -37.312 3.137 1 95.75 552 VAL B C 1
ATOM 13684 O O . VAL B 1 552 ? 3.631 -38.5 3.447 1 95.75 552 VAL B O 1
ATOM 13687 N N . ALA B 1 553 ? 2.346 -36.938 2.52 1 94.62 553 ALA B N 1
ATOM 13688 C CA . ALA B 1 553 ? 1.308 -37.906 2.166 1 94.62 553 ALA B CA 1
ATOM 13689 C C . ALA B 1 553 ? 1.846 -38.969 1.209 1 94.62 553 ALA B C 1
ATOM 13691 O O . ALA B 1 553 ? 1.542 -40.156 1.353 1 94.62 553 ALA B O 1
ATOM 13692 N N . VAL B 1 554 ? 2.605 -38.5 0.233 1 96.94 554 VAL B N 1
ATOM 13693 C CA . VAL B 1 554 ? 3.211 -39.406 -0.743 1 96.94 554 VAL B CA 1
ATOM 13694 C C . VAL B 1 554 ? 4.219 -40.312 -0.049 1 96.94 554 VAL B C 1
ATOM 13696 O O . VAL B 1 554 ? 4.301 -41.531 -0.359 1 96.94 554 VAL B O 1
ATOM 13699 N N . LEU B 1 555 ? 4.992 -39.75 0.904 1 96.56 555 LEU B N 1
ATOM 13700 C CA . LEU B 1 555 ? 5.961 -40.531 1.676 1 96.56 555 LEU B CA 1
ATOM 13701 C C . LEU B 1 555 ? 5.281 -41.688 2.395 1 96.56 555 LEU B C 1
ATOM 13703 O O . LEU B 1 555 ? 5.777 -42.812 2.371 1 96.56 555 LEU B O 1
ATOM 13707 N N . ASN B 1 556 ? 4.184 -41.469 2.967 1 96.38 556 ASN B N 1
ATOM 13708 C CA . ASN B 1 556 ? 3.453 -42.5 3.701 1 96.38 556 ASN B CA 1
ATOM 13709 C C . ASN B 1 556 ? 2.965 -43.594 2.773 1 96.38 556 ASN B C 1
ATOM 13711 O O . ASN B 1 556 ? 2.994 -44.781 3.137 1 96.38 556 ASN B O 1
ATOM 13715 N N . VAL B 1 557 ? 2.5 -43.219 1.576 1 96.56 557 VAL B N 1
ATOM 13716 C CA . VAL B 1 557 ? 2.035 -44.188 0.604 1 96.56 557 VAL B CA 1
ATOM 13717 C C . VAL B 1 557 ? 3.193 -45.094 0.191 1 96.56 557 VAL B C 1
ATOM 13719 O O . VAL B 1 557 ? 3.031 -46.312 0.087 1 96.56 557 VAL B O 1
ATOM 13722 N N . LEU B 1 558 ? 4.344 -44.562 -0.085 1 96.31 558 LEU B N 1
ATOM 13723 C CA . LEU B 1 558 ? 5.52 -45.312 -0.501 1 96.31 558 LEU B CA 1
ATOM 13724 C C . LEU B 1 558 ? 5.996 -46.219 0.617 1 96.31 558 LEU B C 1
ATOM 13726 O O . LEU B 1 558 ? 6.402 -47.375 0.359 1 96.31 558 LEU B O 1
ATOM 13730 N N . MET B 1 559 ? 5.957 -45.719 1.86 1 94.12 559 MET B N 1
ATOM 13731 C CA . MET B 1 559 ? 6.371 -46.531 3.008 1 94.12 559 MET B CA 1
ATOM 13732 C C . MET B 1 559 ? 5.438 -47.719 3.209 1 94.12 559 MET B C 1
ATOM 13734 O O . MET B 1 559 ? 5.887 -48.844 3.5 1 94.12 559 MET B O 1
ATOM 13738 N N . ASP B 1 560 ? 4.203 -47.469 3.025 1 93.56 560 ASP B N 1
ATOM 13739 C CA . ASP B 1 560 ? 3.229 -48.562 3.145 1 93.56 560 ASP B CA 1
ATOM 13740 C C . ASP B 1 560 ? 3.449 -49.625 2.068 1 93.56 560 ASP B C 1
ATOM 13742 O O . ASP B 1 560 ? 3.334 -50.812 2.336 1 93.56 560 ASP B O 1
ATOM 13746 N N . ALA B 1 561 ? 3.686 -49.156 0.907 1 93.25 561 ALA B N 1
ATOM 13747 C CA . ALA B 1 561 ? 3.943 -50.062 -0.194 1 93.25 561 ALA B CA 1
ATOM 13748 C C . ALA B 1 561 ? 5.215 -50.875 0.054 1 93.25 561 ALA B C 1
ATOM 13750 O O . ALA B 1 561 ? 5.289 -52.062 -0.299 1 93.25 561 ALA B O 1
ATOM 13751 N N . ASP B 1 562 ? 6.23 -50.281 0.575 1 90.5 562 ASP B N 1
ATOM 13752 C CA . ASP B 1 562 ? 7.492 -50.938 0.88 1 90.5 562 ASP B CA 1
ATOM 13753 C C . ASP B 1 562 ? 7.301 -52 1.944 1 90.5 562 ASP B C 1
ATOM 13755 O O . ASP B 1 562 ? 7.898 -53.094 1.863 1 90.5 562 ASP B O 1
ATOM 13759 N N . LYS B 1 563 ? 6.488 -51.75 2.924 1 87.81 563 LYS B N 1
ATOM 13760 C CA . LYS B 1 563 ? 6.18 -52.719 3.965 1 87.81 563 LYS B CA 1
ATOM 13761 C C . LYS B 1 563 ? 5.434 -53.938 3.391 1 87.81 563 LYS B C 1
ATOM 13763 O O . LYS B 1 563 ? 5.703 -55.062 3.771 1 87.81 563 LYS B O 1
ATOM 13768 N N . GLU B 1 564 ? 4.539 -53.625 2.551 1 85.25 564 GLU B N 1
ATOM 13769 C CA . GLU B 1 564 ? 3.75 -54.688 1.945 1 85.25 564 GLU B CA 1
ATOM 13770 C C . GLU B 1 564 ? 4.621 -55.594 1.078 1 85.25 564 GLU B C 1
ATOM 13772 O O . GLU B 1 564 ? 4.422 -56.812 1.048 1 85.25 564 GLU B O 1
ATOM 13777 N N . GLU B 1 565 ? 5.477 -55 0.349 1 82.75 565 GLU B N 1
ATOM 13778 C CA . GLU B 1 565 ? 6.375 -55.781 -0.483 1 82.75 565 GLU B CA 1
ATOM 13779 C C . GLU B 1 565 ? 7.312 -56.625 0.37 1 82.75 565 GLU B C 1
ATOM 13781 O O . GLU B 1 565 ? 7.652 -57.75 -0.003 1 82.75 565 GLU B O 1
ATOM 13786 N N . GLY B 1 566 ? 7.746 -56.031 1.481 1 73.12 566 GLY B N 1
ATOM 13787 C CA . GLY B 1 566 ? 8.57 -56.812 2.402 1 73.12 566 GLY B CA 1
ATOM 13788 C C . GLY B 1 566 ? 7.84 -57.969 3.039 1 73.12 566 GLY B C 1
ATOM 13789 O O . GLY B 1 566 ? 8.406 -59.062 3.193 1 73.12 566 GLY B O 1
ATOM 13790 N N . GLU B 1 567 ? 6.562 -57.875 3.334 1 69.38 567 GLU B N 1
ATOM 13791 C CA . GLU B 1 567 ? 5.762 -58.938 3.926 1 69.38 567 GLU B CA 1
ATOM 13792 C C . GLU B 1 567 ? 5.453 -60.031 2.902 1 69.38 567 GLU B C 1
ATOM 13794 O O . GLU B 1 567 ? 5.418 -61.219 3.242 1 69.38 567 GLU B O 1
ATOM 13799 N N . LYS B 1 568 ? 5.074 -59.781 1.692 1 62.5 568 LYS B N 1
ATOM 13800 C CA . LYS B 1 568 ? 4.801 -60.781 0.663 1 62.5 568 LYS B CA 1
ATOM 13801 C C . LYS B 1 568 ? 6.023 -61.656 0.405 1 62.5 568 LYS B C 1
ATOM 13803 O O . LYS B 1 568 ? 5.895 -62.844 0.138 1 62.5 568 LYS B O 1
ATOM 13808 N N . MET B 1 569 ? 7.062 -60.938 0.384 1 58.12 569 MET B N 1
ATOM 13809 C CA . MET B 1 569 ? 8.273 -61.719 0.189 1 58.12 569 MET B CA 1
ATOM 13810 C C . MET B 1 569 ? 8.484 -62.688 1.358 1 58.12 569 MET B C 1
ATOM 13812 O O . MET B 1 569 ? 8.961 -63.812 1.17 1 58.12 569 MET B O 1
ATOM 13816 N N . SER B 1 570 ? 7.941 -62.312 2.596 1 55.88 570 SER B N 1
ATOM 13817 C CA . SER B 1 570 ? 8.117 -63.219 3.734 1 55.88 570 SER B CA 1
ATOM 13818 C C . SER B 1 570 ? 7.105 -64.375 3.699 1 55.88 570 SER B C 1
ATOM 13820 O O . SER B 1 570 ? 7.398 -65.438 4.152 1 55.88 570 SER B O 1
ATOM 13822 N N . GLU B 1 571 ? 5.848 -64.25 3.34 1 48.84 571 GLU B N 1
ATOM 13823 C CA . GLU B 1 571 ? 4.863 -65.312 3.371 1 48.84 571 GLU B CA 1
ATOM 13824 C C . GLU B 1 571 ? 5.145 -66.375 2.283 1 48.84 571 GLU B C 1
ATOM 13826 O O . GLU B 1 571 ? 4.73 -67.5 2.396 1 48.84 571 GLU B O 1
ATOM 13831 N N . THR B 1 572 ? 5.336 -66 1.146 1 41.97 572 THR B N 1
ATOM 13832 C CA . THR B 1 572 ? 5.5 -67 0.074 1 41.97 572 THR B CA 1
ATOM 13833 C C . THR B 1 572 ? 6.73 -67.875 0.319 1 41.97 572 THR B C 1
ATOM 13835 O O . THR B 1 572 ? 7.16 -68.625 -0.569 1 41.97 572 THR B O 1
ATOM 13838 N N . GLU B 1 573 ? 7.238 -67.938 1.527 1 39.81 573 GLU B N 1
ATOM 13839 C CA . GLU B 1 573 ? 8.297 -68.938 1.681 1 39.81 573 GLU B CA 1
ATOM 13840 C C . GLU B 1 573 ? 7.73 -70.312 1.941 1 39.81 573 GLU B C 1
ATOM 13842 O O . GLU B 1 573 ? 7.473 -70.688 3.09 1 39.81 573 GLU B O 1
ATOM 13847 N N . GLU B 1 574 ? 6.668 -70.875 1.333 1 35.22 574 GLU B N 1
ATOM 13848 C CA . GLU B 1 574 ? 6.496 -72.375 1.426 1 35.22 574 GLU B CA 1
ATOM 13849 C C . GLU B 1 574 ? 7.801 -73.062 1.123 1 35.22 574 GLU B C 1
ATOM 13851 O O . GLU B 1 574 ? 8.594 -72.625 0.295 1 35.22 574 GLU B O 1
ATOM 13856 N N . PRO B 1 575 ? 8.047 -74.375 1.852 1 32.41 575 PRO B N 1
ATOM 13857 C CA . PRO B 1 575 ? 9.305 -75.125 1.734 1 32.41 575 PRO B CA 1
ATOM 13858 C C . PRO B 1 575 ? 9.484 -75.75 0.363 1 32.41 575 PRO B C 1
ATOM 13860 O O . PRO B 1 575 ? 8.656 -76.625 -0.051 1 32.41 575 PRO B O 1
ATOM 13863 N N . GLU B 1 576 ? 9.508 -75.25 -0.694 1 29.5 576 GLU B N 1
ATOM 13864 C CA . GLU B 1 576 ? 9.648 -75.938 -1.97 1 29.5 576 GLU B CA 1
ATOM 13865 C C . GLU B 1 576 ? 10.633 -77.125 -1.859 1 29.5 576 GLU B C 1
ATOM 13867 O O . GLU B 1 576 ? 11.711 -77 -1.29 1 29.5 576 GLU B O 1
ATOM 13872 N N . PRO B 1 577 ? 10.102 -78.375 -1.851 1 28.16 577 PRO B N 1
ATOM 13873 C CA . PRO B 1 577 ? 10.945 -79.562 -1.854 1 28.16 577 PRO B CA 1
ATOM 13874 C C . PRO B 1 577 ? 12.117 -79.438 -2.832 1 28.16 577 PRO B C 1
ATOM 13876 O O . PRO B 1 577 ? 12.031 -78.75 -3.82 1 28.16 577 PRO B O 1
ATOM 13879 N N . LYS B 1 578 ? 13.312 -79.938 -2.486 1 26.8 578 LYS B N 1
ATOM 13880 C CA . LYS B 1 578 ? 14.609 -79.875 -3.148 1 26.8 578 LYS B CA 1
ATOM 13881 C C . LYS B 1 578 ? 14.594 -80.625 -4.473 1 26.8 578 LYS B C 1
ATOM 13883 O O . LYS B 1 578 ? 15 -81.812 -4.535 1 26.8 578 LYS B O 1
ATOM 13888 N N . PHE B 1 579 ? 13.508 -80.938 -5.152 1 21.78 579 PHE B N 1
ATOM 13889 C CA . PHE B 1 579 ? 13.742 -81.875 -6.254 1 21.78 579 PHE B CA 1
ATOM 13890 C C . PHE B 1 579 ? 14.977 -81.438 -7.051 1 21.78 579 PHE B C 1
ATOM 13892 O O . PHE B 1 579 ? 15.242 -80.25 -7.23 1 21.78 579 PHE B O 1
ATOM 13899 N N . ALA B 1 580 ? 15.93 -82.5 -7.195 1 20.92 580 ALA B N 1
ATOM 13900 C CA . ALA B 1 580 ? 17.25 -82.625 -7.82 1 20.92 580 ALA B CA 1
ATOM 13901 C C . ALA B 1 580 ? 17.188 -82.188 -9.281 1 20.92 580 ALA B C 1
ATOM 13903 O O . ALA B 1 580 ? 16.641 -82.875 -10.125 1 20.92 580 ALA B O 1
ATOM 13904 N N . THR B 1 581 ? 16.438 -81.375 -9.617 1 20.52 581 THR B N 1
ATOM 13905 C CA . THR B 1 581 ? 16.391 -81.375 -11.078 1 20.52 581 THR B CA 1
ATOM 13906 C C . THR B 1 581 ? 17.781 -81.438 -11.68 1 20.52 581 THR B C 1
ATOM 13908 O O . THR B 1 581 ? 18.703 -80.75 -11.242 1 20.52 581 THR B O 1
ATOM 13911 N N . PRO B 1 582 ? 18.031 -82.5 -12.32 1 19.33 582 PRO B N 1
ATOM 13912 C CA . PRO B 1 582 ? 19.312 -82.875 -12.93 1 19.33 582 PRO B CA 1
ATOM 13913 C C . PRO B 1 582 ? 19.969 -81.688 -13.656 1 19.33 582 PRO B C 1
ATOM 13915 O O . PRO B 1 582 ? 19.281 -80.75 -14.055 1 19.33 582 PRO B O 1
ATOM 13918 N N . ALA B 1 583 ? 21.234 -81.625 -13.414 1 19.41 583 ALA B N 1
ATOM 13919 C CA . ALA B 1 583 ? 22.266 -80.688 -13.789 1 19.41 583 ALA B CA 1
ATOM 13920 C C . ALA B 1 583 ? 22.281 -80.438 -15.289 1 19.41 583 ALA B C 1
ATOM 13922 O O . ALA B 1 583 ? 22.625 -81.312 -16.078 1 19.41 583 ALA B O 1
ATOM 13923 N N . ALA B 1 584 ? 21.094 -80.125 -15.797 1 19.16 584 ALA B N 1
ATOM 13924 C CA . ALA B 1 584 ? 21.219 -80.188 -17.25 1 19.16 584 ALA B CA 1
ATOM 13925 C C . ALA B 1 584 ? 22.562 -79.625 -17.703 1 19.16 584 ALA B C 1
ATOM 13927 O O . ALA B 1 584 ? 23.031 -78.625 -17.156 1 19.16 584 ALA B O 1
ATOM 13928 N N . PRO B 1 585 ? 23.297 -80.375 -18.406 1 17.48 585 PRO B N 1
ATOM 13929 C CA . PRO B 1 585 ? 24.703 -80.312 -18.828 1 17.48 585 PRO B CA 1
ATOM 13930 C C . PRO B 1 585 ? 25.062 -78.938 -19.344 1 17.48 585 PRO B C 1
ATOM 13932 O O . PRO B 1 585 ? 24.188 -78.125 -19.719 1 17.48 585 PRO B O 1
ATOM 13935 N N . SER B 1 586 ? 26.234 -78.562 -18.969 1 18.12 586 SER B N 1
ATOM 13936 C CA . SER B 1 586 ? 27.156 -77.438 -19.219 1 18.12 586 SER B CA 1
ATOM 13937 C C . SER B 1 586 ? 27.25 -77.125 -20.703 1 18.12 586 SER B C 1
ATOM 13939 O O . SER B 1 586 ? 27.859 -77.875 -21.484 1 18.12 586 SER B O 1
ATOM 13941 N N . ILE B 1 587 ? 26.078 -76.938 -21.281 1 17.06 587 ILE B N 1
ATOM 13942 C CA . ILE B 1 587 ? 26.281 -76.812 -22.719 1 17.06 587 ILE B CA 1
ATOM 13943 C C . ILE B 1 587 ? 27.531 -76 -23.016 1 17.06 587 ILE B C 1
ATOM 13945 O O . ILE B 1 587 ? 27.797 -75 -22.344 1 17.06 587 ILE B O 1
ATOM 13949 N N . LEU B 1 588 ? 28.328 -76.438 -23.984 1 16.25 588 LEU B N 1
ATOM 13950 C CA . LEU B 1 588 ? 29.547 -76.5 -24.766 1 16.25 588 LEU B CA 1
ATOM 13951 C C . LEU B 1 588 ? 29.969 -75.125 -25.266 1 16.25 588 LEU B C 1
ATOM 13953 O O . LEU B 1 588 ? 29.125 -74.312 -25.672 1 16.25 588 LEU B O 1
ATOM 13957 N N . SER B 1 589 ? 31.141 -74.75 -24.844 1 17.8 589 SER B N 1
ATOM 13958 C CA . SER B 1 589 ? 32.125 -73.688 -25.016 1 17.8 589 SER B CA 1
ATOM 13959 C C . SER B 1 589 ? 32.375 -73.375 -26.484 1 17.8 589 SER B C 1
ATOM 13961 O O . SER B 1 589 ? 33.344 -72.75 -26.844 1 17.8 589 SER B O 1
ATOM 13963 N N . ILE B 1 590 ? 31.375 -73.188 -27.375 1 17.45 590 ILE B N 1
ATOM 13964 C CA . ILE B 1 590 ? 31.891 -73.312 -28.734 1 17.45 590 ILE B CA 1
ATOM 13965 C C . ILE B 1 590 ? 33.031 -72.25 -28.922 1 17.45 590 ILE B C 1
ATOM 13967 O O . ILE B 1 590 ? 32.875 -71.125 -28.609 1 17.45 590 ILE B O 1
ATOM 13971 N N . PRO B 1 591 ? 34.219 -72.812 -29.234 1 17.34 591 PRO B N 1
ATOM 13972 C CA . PRO B 1 591 ? 35.562 -72.25 -29.438 1 17.34 591 PRO B CA 1
ATOM 13973 C C . PRO B 1 591 ? 35.625 -71.188 -30.5 1 17.34 591 PRO B C 1
ATOM 13975 O O . PRO B 1 591 ? 35.344 -71.438 -31.672 1 17.34 591 PRO B O 1
ATOM 13978 N N . ARG B 1 592 ? 34.781 -70.188 -30.297 1 17.39 592 ARG B N 1
ATOM 13979 C CA . ARG B 1 592 ? 34.75 -69.312 -31.453 1 17.39 592 ARG B CA 1
ATOM 13980 C C . ARG B 1 592 ? 36.156 -69 -31.953 1 17.39 592 ARG B C 1
ATOM 13982 O O . ARG B 1 592 ? 37.031 -68.625 -31.156 1 17.39 592 ARG B O 1
ATOM 13989 N N . SER B 1 593 ? 36.438 -69.375 -33.125 1 16.36 593 SER B N 1
ATOM 13990 C CA . SER B 1 593 ? 37.562 -69.5 -34.031 1 16.36 593 SER B CA 1
ATOM 13991 C C . SER B 1 593 ? 38.438 -68.25 -34.062 1 16.36 593 SER B C 1
ATOM 13993 O O . SER B 1 593 ? 37.969 -67.188 -33.719 1 16.36 593 SER B O 1
ATOM 13995 N N . LEU B 1 594 ? 39.625 -68.375 -34.656 1 16.44 594 LEU B N 1
ATOM 13996 C CA . LEU B 1 594 ? 41.062 -68.125 -34.781 1 16.44 594 LEU B CA 1
ATOM 13997 C C . LEU B 1 594 ? 41.312 -66.812 -35.562 1 16.44 594 LEU B C 1
ATOM 13999 O O . LEU B 1 594 ? 42.469 -66.438 -35.75 1 16.44 594 LEU B O 1
ATOM 14003 N N . GLY B 1 595 ? 40.25 -66.25 -36.25 1 16.56 595 GLY B N 1
ATOM 14004 C CA . GLY B 1 595 ? 41.031 -65.812 -37.438 1 16.56 595 GLY B CA 1
ATOM 14005 C C . GLY B 1 595 ? 42.156 -64.875 -37.094 1 16.56 595 GLY B C 1
ATOM 14006 O O . GLY B 1 595 ? 42.25 -64.375 -35.969 1 16.56 595 GLY B O 1
ATOM 14007 N N . PRO B 1 596 ? 42.688 -64.188 -38.156 1 17.25 596 PRO B N 1
ATOM 14008 C CA . PRO B 1 596 ? 44.062 -63.812 -38.5 1 17.25 596 PRO B CA 1
ATOM 14009 C C . PRO B 1 596 ? 44.531 -62.594 -37.688 1 17.25 596 PRO B C 1
ATOM 14011 O O . PRO B 1 596 ? 43.719 -61.844 -37.125 1 17.25 596 PRO B O 1
ATOM 14014 N N . SER B 1 597 ? 45.844 -62.438 -37.406 1 16.31 597 SER B N 1
ATOM 14015 C CA . SER B 1 597 ? 46.969 -61.906 -36.656 1 16.31 597 SER B CA 1
ATOM 14016 C C . SER B 1 597 ? 47.156 -60.406 -36.938 1 16.31 597 SER B C 1
ATOM 14018 O O . SER B 1 597 ? 47.969 -59.75 -36.312 1 16.31 597 SER B O 1
ATOM 14020 N N . THR B 1 598 ? 46.531 -59.781 -38 1 17.09 598 THR B N 1
ATOM 14021 C CA . THR B 1 598 ? 47.531 -58.938 -38.656 1 17.09 598 THR B CA 1
ATOM 14022 C C . THR B 1 598 ? 47.969 -57.812 -37.75 1 17.09 598 THR B C 1
ATOM 14024 O O . THR B 1 598 ? 47.219 -57.375 -36.875 1 17.09 598 THR B O 1
ATOM 14027 N N . SER B 1 599 ? 49.25 -57.281 -37.812 1 16.88 599 SER B N 1
ATOM 14028 C CA . SER B 1 599 ? 50.469 -56.656 -37.281 1 16.88 599 SER B CA 1
ATOM 14029 C C . SER B 1 599 ? 50.281 -55.156 -37.094 1 16.88 599 SER B C 1
ATOM 14031 O O . SER B 1 599 ? 51.188 -54.469 -36.594 1 16.88 599 SER B O 1
ATOM 14033 N N . THR B 1 600 ? 49.125 -54.531 -37.656 1 17.69 600 THR B N 1
ATOM 14034 C CA . THR B 1 600 ? 49.594 -53.281 -38.219 1 17.69 600 THR B CA 1
ATOM 14035 C C . THR B 1 600 ? 50.062 -52.312 -37.125 1 17.69 600 THR B C 1
ATOM 14037 O O . THR B 1 600 ? 49.406 -52.219 -36.094 1 17.69 600 THR B O 1
ATOM 14040 N N . ILE B 1 601 ? 51.281 -51.781 -37.188 1 17.8 601 ILE B N 1
ATOM 14041 C CA . ILE B 1 601 ? 52.344 -51.062 -36.531 1 17.8 601 ILE B CA 1
ATOM 14042 C C . ILE B 1 601 ? 51.875 -49.688 -36.125 1 17.8 601 ILE B C 1
ATOM 14044 O O . ILE B 1 601 ? 51.719 -48.781 -36.938 1 17.8 601 ILE B O 1
ATOM 14048 N N . LEU B 1 602 ? 50.719 -49.625 -35.406 1 16.81 602 LEU B N 1
ATOM 14049 C CA . LEU B 1 602 ? 50.188 -48.281 -35.312 1 16.81 602 LEU B CA 1
ATOM 14050 C C . LEU B 1 602 ? 51.156 -47.375 -34.594 1 16.81 602 LEU B C 1
ATOM 14052 O O . LEU B 1 602 ? 51.625 -47.656 -33.5 1 16.81 602 LEU B O 1
ATOM 14056 N N . PRO B 1 603 ? 52 -46.656 -35.281 1 17.83 603 PRO B N 1
ATOM 14057 C CA . PRO B 1 603 ? 53.156 -45.875 -34.812 1 17.83 603 PRO B CA 1
ATOM 14058 C C . PRO B 1 603 ? 52.844 -45 -33.625 1 17.83 603 PRO B C 1
ATOM 14060 O O . PRO B 1 603 ? 51.656 -44.719 -33.344 1 17.83 603 PRO B O 1
ATOM 14063 N N . THR B 1 604 ? 53.844 -44.594 -32.812 1 17.84 604 THR B N 1
ATOM 14064 C CA . THR B 1 604 ? 54.344 -44.156 -31.516 1 17.84 604 THR B CA 1
ATOM 14065 C C . THR B 1 604 ? 53.938 -42.688 -31.266 1 17.84 604 THR B C 1
ATOM 14067 O O . THR B 1 604 ? 54.406 -42.062 -30.344 1 17.84 604 THR B O 1
ATOM 14070 N N . SER B 1 605 ? 52.844 -42.188 -31.891 1 17.73 605 SER B N 1
ATOM 14071 C CA . SER B 1 605 ? 52.906 -40.719 -31.969 1 17.73 605 SER B CA 1
ATOM 14072 C C . SER B 1 605 ? 53.031 -40.125 -30.578 1 17.73 605 SER B C 1
ATOM 14074 O O . SER B 1 605 ? 52.406 -40.594 -29.625 1 17.73 605 SER B O 1
ATOM 14076 N N . LEU B 1 606 ? 54.062 -39.25 -30.203 1 17.42 606 LEU B N 1
ATOM 14077 C CA . LEU B 1 606 ? 54.875 -38.594 -29.172 1 17.42 606 LEU B CA 1
ATOM 14078 C C . LEU B 1 606 ? 54 -37.75 -28.266 1 17.42 606 LEU B C 1
ATOM 14080 O O . LEU B 1 606 ? 54.219 -37.719 -27.047 1 17.42 606 LEU B O 1
ATOM 14084 N N . ASP B 1 607 ? 53.156 -36.906 -28.922 1 19.3 607 ASP B N 1
ATOM 14085 C CA . ASP B 1 607 ? 53.156 -35.531 -28.391 1 19.3 607 ASP B CA 1
ATOM 14086 C C . ASP B 1 607 ? 52.375 -35.469 -27.078 1 19.3 607 ASP B C 1
ATOM 14088 O O . ASP B 1 607 ? 51.125 -35.531 -27.094 1 19.3 607 ASP B O 1
ATOM 14092 N N . MET B 1 608 ? 52.688 -36.062 -26.016 1 20.12 608 MET B N 1
ATOM 14093 C CA . MET B 1 608 ? 52.062 -36.281 -24.719 1 20.12 608 MET B CA 1
ATOM 14094 C C . MET B 1 608 ? 51.844 -34.969 -23.984 1 20.12 608 MET B C 1
ATOM 14096 O O . MET B 1 608 ? 52.688 -34.562 -23.203 1 20.12 608 MET B O 1
ATOM 14100 N N . ILE B 1 609 ? 51.562 -33.844 -24.734 1 22.3 609 ILE B N 1
ATOM 14101 C CA . ILE B 1 609 ? 51.656 -32.656 -23.891 1 22.3 609 ILE B CA 1
ATOM 14102 C C . ILE B 1 609 ? 50.75 -32.812 -22.672 1 22.3 609 ILE B C 1
ATOM 14104 O O . ILE B 1 609 ? 49.562 -33.094 -22.812 1 22.3 609 ILE B O 1
ATOM 14108 N N . PRO B 1 610 ? 51.281 -32.906 -21.531 1 22.64 610 PRO B N 1
ATOM 14109 C CA . PRO B 1 610 ? 50.562 -33.281 -20.312 1 22.64 610 PRO B CA 1
ATOM 14110 C C . PRO B 1 610 ? 49.312 -32.438 -20.062 1 22.64 610 PRO B C 1
ATOM 14112 O O . PRO B 1 610 ? 49.312 -31.234 -20.391 1 22.64 610 PRO B O 1
ATOM 14115 N N . ASP B 1 611 ? 48.125 -32.969 -20.125 1 22.03 611 ASP B N 1
ATOM 14116 C CA . ASP B 1 611 ? 46.812 -32.344 -20.062 1 22.03 611 ASP B CA 1
ATOM 14117 C C . ASP B 1 611 ? 46.625 -31.516 -18.797 1 22.03 611 ASP B C 1
ATOM 14119 O O . ASP B 1 611 ? 46.719 -32.031 -17.688 1 22.03 611 ASP B O 1
ATOM 14123 N N . LEU B 1 612 ? 47.281 -30.344 -18.734 1 24.84 612 LEU B N 1
ATOM 14124 C CA . LEU B 1 612 ? 47.219 -29.516 -17.531 1 24.84 612 LEU B CA 1
ATOM 14125 C C . LEU B 1 612 ? 45.781 -29.344 -17.047 1 24.84 612 LEU B C 1
ATOM 14127 O O . LEU B 1 612 ? 44.969 -28.703 -17.703 1 24.84 612 LEU B O 1
ATOM 14131 N N . SER B 1 613 ? 45.219 -30.375 -16.5 1 23.47 613 SER B N 1
ATOM 14132 C CA . SER B 1 613 ? 43.906 -30.531 -15.891 1 23.47 613 SER B CA 1
ATOM 14133 C C . SER B 1 613 ? 43.531 -29.312 -15.047 1 23.47 613 SER B C 1
ATOM 14135 O O . SER B 1 613 ? 44.219 -29 -14.07 1 23.47 613 SER B O 1
ATOM 14137 N N . LEU B 1 614 ? 43.188 -28.266 -15.75 1 26.5 614 LEU B N 1
ATOM 14138 C CA . LEU B 1 614 ? 42.906 -27.047 -15.016 1 26.5 614 LEU B CA 1
ATOM 14139 C C . LEU B 1 614 ? 42.062 -27.328 -13.781 1 26.5 614 LEU B C 1
ATOM 14141 O O . LEU B 1 614 ? 41.188 -28.219 -13.812 1 26.5 614 LEU B O 1
ATOM 14145 N N . PRO B 1 615 ? 42.5 -26.984 -12.562 1 26.47 615 PRO B N 1
ATOM 14146 C CA . PRO B 1 615 ? 41.844 -27.438 -11.344 1 26.47 615 PRO B CA 1
ATOM 14147 C C . PRO B 1 615 ? 40.312 -27.281 -11.398 1 26.47 615 PRO B C 1
ATOM 14149 O O . PRO B 1 615 ? 39.812 -26.469 -12.164 1 26.47 615 PRO B O 1
ATOM 14152 N N . PRO B 1 616 ? 39.531 -28.266 -11.062 1 26.59 616 PRO B N 1
ATOM 14153 C CA . PRO B 1 616 ? 38.094 -28.281 -11.109 1 26.59 616 PRO B CA 1
ATOM 14154 C C . PRO B 1 616 ? 37.469 -26.938 -10.734 1 26.59 616 PRO B C 1
ATOM 14156 O O . PRO B 1 616 ? 38.094 -26.141 -10.031 1 26.59 616 PRO B O 1
ATOM 14159 N N . PRO B 1 617 ? 36.562 -26.5 -11.578 1 26.81 617 PRO B N 1
ATOM 14160 C CA . PRO B 1 617 ? 36 -25.172 -11.32 1 26.81 617 PRO B CA 1
ATOM 14161 C C . PRO B 1 617 ? 35.75 -24.922 -9.836 1 26.81 617 PRO B C 1
ATOM 14163 O O . PRO B 1 617 ? 35.344 -25.844 -9.109 1 26.81 617 PRO B O 1
ATOM 14166 N N . ILE B 1 618 ? 36.469 -24.062 -9.227 1 26.42 618 ILE B N 1
ATOM 14167 C CA . ILE B 1 618 ? 36.344 -23.672 -7.828 1 26.42 618 ILE B CA 1
ATOM 14168 C C . ILE B 1 618 ? 34.875 -23.516 -7.449 1 26.42 618 ILE B C 1
ATOM 14170 O O . ILE B 1 618 ? 34.156 -22.766 -8.086 1 26.42 618 ILE B O 1
ATOM 14174 N N . ILE B 1 619 ? 34.188 -24.594 -7.121 1 29.72 619 ILE B N 1
ATOM 14175 C CA . ILE B 1 619 ? 32.906 -24.453 -6.441 1 29.72 619 ILE B CA 1
ATOM 14176 C C . ILE B 1 619 ? 32.844 -23.125 -5.715 1 29.72 619 ILE B C 1
ATOM 14178 O O . ILE B 1 619 ? 33.719 -22.797 -4.922 1 29.72 619 ILE B O 1
ATOM 14182 N N . PRO B 1 620 ? 32.219 -22.141 -6.328 1 31.44 620 PRO B N 1
ATOM 14183 C CA . PRO B 1 620 ? 32.25 -20.859 -5.621 1 31.44 620 PRO B CA 1
ATOM 14184 C C . PRO B 1 620 ? 32.25 -21.031 -4.102 1 31.44 620 PRO B C 1
ATOM 14186 O O . PRO B 1 620 ? 31.453 -21.797 -3.562 1 31.44 620 PRO B O 1
ATOM 14189 N N . LEU B 1 621 ? 33.344 -21.016 -3.463 1 31.73 621 LEU B N 1
ATOM 14190 C CA . LEU B 1 621 ? 33.562 -20.984 -2.025 1 31.73 621 LEU B CA 1
ATOM 14191 C C . LEU B 1 621 ? 32.562 -20.094 -1.326 1 31.73 621 LEU B C 1
ATOM 14193 O O . LEU B 1 621 ? 32.438 -18.906 -1.655 1 31.73 621 LEU B O 1
ATOM 14197 N N . ARG B 1 622 ? 31.391 -20.656 -0.988 1 40.34 622 ARG B N 1
ATOM 14198 C CA . ARG B 1 622 ? 30.453 -19.891 -0.186 1 40.34 622 ARG B CA 1
ATOM 14199 C C . ARG B 1 622 ? 31.172 -19.141 0.929 1 40.34 622 ARG B C 1
ATOM 14201 O O . ARG B 1 622 ? 31.891 -19.75 1.727 1 40.34 622 ARG B O 1
ATOM 14208 N N . LYS B 1 623 ? 31.703 -18.062 0.79 1 40.97 623 LYS B N 1
ATOM 14209 C CA . LYS B 1 623 ? 32.25 -17.188 1.826 1 40.97 623 LYS B CA 1
ATOM 14210 C C . LYS B 1 623 ? 31.25 -17.016 2.975 1 40.97 623 LYS B C 1
ATOM 14212 O O . LYS B 1 623 ? 30.156 -16.484 2.781 1 40.97 623 LYS B O 1
ATOM 14217 N N . TYR B 1 624 ? 31.312 -17.891 3.967 1 45.12 624 TYR B N 1
ATOM 14218 C CA . TYR B 1 624 ? 30.547 -17.734 5.191 1 45.12 624 TYR B CA 1
ATOM 14219 C C . TYR B 1 624 ? 30.875 -16.422 5.898 1 45.12 624 TYR B C 1
ATOM 14221 O O . TYR B 1 624 ? 32.031 -15.961 5.836 1 45.12 624 TYR B O 1
ATOM 14229 N N . GLY B 1 625 ? 30.062 -15.695 6.512 1 48.28 625 GLY B N 1
ATOM 14230 C CA . GLY B 1 625 ? 30.25 -14.586 7.43 1 48.28 625 GLY B CA 1
ATOM 14231 C C . GLY B 1 625 ? 30.266 -13.234 6.734 1 48.28 625 GLY B C 1
ATOM 14232 O O . GLY B 1 625 ? 30.422 -12.195 7.383 1 48.28 625 GLY B O 1
ATOM 14233 N N . HIS B 1 626 ? 30.234 -13.297 5.457 1 49.69 626 HIS B N 1
ATOM 14234 C CA . HIS B 1 626 ? 30.484 -11.977 4.891 1 49.69 626 HIS B CA 1
ATOM 14235 C C . HIS B 1 626 ? 29.172 -11.227 4.656 1 49.69 626 HIS B C 1
ATOM 14237 O O . HIS B 1 626 ? 29.172 -10.023 4.406 1 49.69 626 HIS B O 1
ATOM 14243 N N . ASN B 1 627 ? 28.078 -11.914 4.793 1 62.62 627 ASN B N 1
ATOM 14244 C CA . ASN B 1 627 ? 26.906 -11.133 4.453 1 62.62 627 ASN B CA 1
ATOM 14245 C C . ASN B 1 627 ? 26.219 -10.57 5.699 1 62.62 627 ASN B C 1
ATOM 14247 O O . ASN B 1 627 ? 25.297 -11.188 6.242 1 62.62 627 ASN B O 1
ATOM 14251 N N . PHE B 1 628 ? 26.781 -9.719 6.414 1 71.69 628 PHE B N 1
ATOM 14252 C CA . PHE B 1 628 ? 26.125 -9.047 7.527 1 71.69 628 PHE B CA 1
ATOM 14253 C C . PHE B 1 628 ? 26.047 -7.547 7.281 1 71.69 628 PHE B C 1
ATOM 14255 O O . PHE B 1 628 ? 26.797 -7 6.48 1 71.69 628 PHE B O 1
ATOM 14262 N N . LEU B 1 629 ? 25.016 -7.098 7.844 1 74.38 629 LEU B N 1
ATOM 14263 C CA . LEU B 1 629 ? 24.719 -5.684 7.633 1 74.38 629 LEU B CA 1
ATOM 14264 C C . LEU B 1 629 ? 25.453 -4.816 8.656 1 74.38 629 LEU B C 1
ATOM 14266 O O . LEU B 1 629 ? 25.469 -5.133 9.844 1 74.38 629 LEU B O 1
ATOM 14270 N N . GLU B 1 630 ? 26.141 -3.883 8.281 1 77.69 630 GLU B N 1
ATOM 14271 C CA . GLU B 1 630 ? 26.75 -2.938 9.219 1 77.69 630 GLU B CA 1
ATOM 14272 C C . GLU B 1 630 ? 25.781 -1.811 9.562 1 77.69 630 GLU B C 1
ATOM 14274 O O . GLU B 1 630 ? 25.266 -1.753 10.68 1 77.69 630 GLU B O 1
ATOM 14279 N N . LYS B 1 631 ? 25.469 -1.034 8.562 1 80.56 631 LYS B N 1
ATOM 14280 C CA . LYS B 1 631 ? 24.609 0.105 8.875 1 80.56 631 LYS B CA 1
ATOM 14281 C C . LYS B 1 631 ? 23.484 0.234 7.859 1 80.56 631 LYS B C 1
ATOM 14283 O O . LYS B 1 631 ? 22.5 0.935 8.102 1 80.56 631 LYS B O 1
ATOM 14288 N N . LYS B 1 632 ? 23.516 -0.47 6.902 1 87.25 632 LYS B N 1
ATOM 14289 C CA . LYS B 1 632 ? 22.531 -0.269 5.84 1 87.25 632 LYS B CA 1
ATOM 14290 C C . LYS B 1 632 ? 21.391 -1.272 5.949 1 87.25 632 LYS B C 1
ATOM 14292 O O . LYS B 1 632 ? 21.562 -2.369 6.48 1 87.25 632 LYS B O 1
ATOM 14297 N N . ILE B 1 633 ? 20.234 -0.875 5.488 1 92.38 633 ILE B N 1
ATOM 14298 C CA . ILE B 1 633 ? 19.047 -1.722 5.449 1 92.38 633 ILE B CA 1
ATOM 14299 C C . ILE B 1 633 ? 19.094 -2.615 4.215 1 92.38 633 ILE B C 1
ATOM 14301 O O . ILE B 1 633 ? 19.438 -2.16 3.121 1 92.38 633 ILE B O 1
ATOM 14305 N N . PHE B 1 634 ? 18.875 -3.867 4.406 1 92.12 634 PHE B N 1
ATOM 14306 C CA . PHE B 1 634 ? 18.859 -4.848 3.328 1 92.12 634 PHE B CA 1
ATOM 14307 C C . PHE B 1 634 ? 17.453 -5.043 2.787 1 92.12 634 PHE B C 1
ATOM 14309 O O . PHE B 1 634 ? 16.531 -5.379 3.539 1 92.12 634 PHE B O 1
ATOM 14316 N N . LEU B 1 635 ? 17.219 -4.727 1.516 1 92.75 635 LEU B N 1
ATOM 14317 C CA . LEU B 1 635 ? 15.945 -4.938 0.846 1 92.75 635 LEU B CA 1
ATOM 14318 C C . LEU B 1 635 ? 16.078 -5.938 -0.297 1 92.75 635 LEU B C 1
ATOM 14320 O O . LEU B 1 635 ? 16.906 -5.746 -1.194 1 92.75 635 LEU B O 1
ATOM 14324 N N . LYS B 1 636 ? 15.328 -7.008 -0.269 1 91.56 636 LYS B N 1
ATOM 14325 C CA . LYS B 1 636 ? 15.328 -8.039 -1.302 1 91.56 636 LYS B CA 1
ATOM 14326 C C . LYS B 1 636 ? 13.977 -8.125 -2.002 1 91.56 636 LYS B C 1
ATOM 14328 O O . LYS B 1 636 ? 12.945 -8.273 -1.351 1 91.56 636 LYS B O 1
ATOM 14333 N N . LEU B 1 637 ? 13.977 -7.977 -3.275 1 92.19 637 LEU B N 1
ATOM 14334 C CA . LEU B 1 637 ? 12.789 -8.172 -4.098 1 92.19 637 LEU B CA 1
ATOM 14335 C C . LEU B 1 637 ? 12.859 -9.5 -4.848 1 92.19 637 LEU B C 1
ATOM 14337 O O . LEU B 1 637 ? 13.859 -9.797 -5.5 1 92.19 637 LEU B O 1
ATOM 14341 N N . SER B 1 638 ? 11.836 -10.312 -4.723 1 90.81 638 SER B N 1
ATOM 14342 C CA . SER B 1 638 ? 11.758 -11.602 -5.402 1 90.81 638 SER B CA 1
ATOM 14343 C C . SER B 1 638 ? 10.594 -11.633 -6.391 1 90.81 638 SER B C 1
ATOM 14345 O O . SER B 1 638 ? 9.43 -11.539 -5.992 1 90.81 638 SER B O 1
ATOM 14347 N N . PHE B 1 639 ? 10.953 -11.836 -7.598 1 90 639 PHE B N 1
ATOM 14348 C CA . PHE B 1 639 ? 9.953 -11.859 -8.656 1 90 639 PHE B CA 1
ATOM 14349 C C . PHE B 1 639 ? 9.531 -13.289 -8.961 1 90 639 PHE B C 1
ATOM 14351 O O . PHE B 1 639 ? 10.266 -14.242 -8.688 1 90 639 PHE B O 1
ATOM 14358 N N . TYR B 1 640 ? 8.336 -13.383 -9.453 1 83.5 640 TYR B N 1
ATOM 14359 C CA . TYR B 1 640 ? 7.828 -14.695 -9.828 1 83.5 640 TYR B CA 1
ATOM 14360 C C . TYR B 1 640 ? 8.438 -15.164 -11.141 1 83.5 640 TYR B C 1
ATOM 14362 O O . TYR B 1 640 ? 8.805 -14.344 -11.992 1 83.5 640 TYR B O 1
ATOM 14370 N N . THR B 1 641 ? 8.508 -16.391 -11.305 1 78.19 641 THR B N 1
ATOM 14371 C CA . THR B 1 641 ? 9.109 -16.953 -12.508 1 78.19 641 THR B CA 1
ATOM 14372 C C . THR B 1 641 ? 8.203 -16.75 -13.719 1 78.19 641 THR B C 1
ATOM 14374 O O . THR B 1 641 ? 7.012 -16.469 -13.57 1 78.19 641 THR B O 1
ATOM 14377 N N . SER B 1 642 ? 8.812 -16.797 -14.875 1 78.25 642 SER B N 1
ATOM 14378 C CA . SER B 1 642 ? 8.117 -16.547 -16.141 1 78.25 642 SER B CA 1
ATOM 14379 C C . SER B 1 642 ? 7.637 -15.094 -16.219 1 78.25 642 SER B C 1
ATOM 14381 O O . SER B 1 642 ? 8.391 -14.164 -15.93 1 78.25 642 SER B O 1
ATOM 14383 N N . ARG B 1 643 ? 6.426 -14.945 -16.531 1 77.88 643 ARG B N 1
ATOM 14384 C CA . ARG B 1 643 ? 5.883 -13.594 -16.625 1 77.88 643 ARG B CA 1
ATOM 14385 C C . ARG B 1 643 ? 4.75 -13.391 -15.625 1 77.88 643 ARG B C 1
ATOM 14387 O O . ARG B 1 643 ? 3.879 -12.539 -15.828 1 77.88 643 ARG B O 1
ATOM 14394 N N . ASN B 1 644 ? 4.836 -14.125 -14.586 1 79.56 644 ASN B N 1
ATOM 14395 C CA . ASN B 1 644 ? 3.742 -14.094 -13.625 1 79.56 644 ASN B CA 1
ATOM 14396 C C . ASN B 1 644 ? 3.793 -12.836 -12.758 1 79.56 644 ASN B C 1
ATOM 14398 O O . ASN B 1 644 ? 2.824 -12.516 -12.07 1 79.56 644 ASN B O 1
ATOM 14402 N N . SER B 1 645 ? 4.863 -12.156 -12.852 1 87.69 645 SER B N 1
ATOM 14403 C CA . SER B 1 645 ? 4.98 -10.93 -12.07 1 87.69 645 SER B CA 1
ATOM 14404 C C . SER B 1 645 ? 4.215 -9.781 -12.719 1 87.69 645 SER B C 1
ATOM 14406 O O . SER B 1 645 ? 4.004 -8.742 -12.102 1 87.69 645 SER B O 1
ATOM 14408 N N . ILE B 1 646 ? 3.812 -9.977 -13.984 1 87.56 646 ILE B N 1
ATOM 14409 C CA . ILE B 1 646 ? 3.125 -8.898 -14.695 1 87.56 646 ILE B CA 1
ATOM 14410 C C . ILE B 1 646 ? 1.703 -9.336 -15.039 1 87.56 646 ILE B C 1
ATOM 14412 O O . ILE B 1 646 ? 1.502 -10.375 -15.68 1 87.56 646 ILE B O 1
ATOM 14416 N N . ARG B 1 647 ? 0.766 -8.625 -14.586 1 82.62 647 ARG B N 1
ATOM 14417 C CA . ARG B 1 647 ? -0.636 -8.82 -14.938 1 82.62 647 ARG B CA 1
ATOM 14418 C C . ARG B 1 647 ? -1.176 -7.633 -15.727 1 82.62 647 ARG B C 1
ATOM 14420 O O . ARG B 1 647 ? -1.335 -6.539 -15.188 1 82.62 647 ARG B O 1
ATOM 14427 N N . LEU B 1 648 ? -1.465 -7.832 -16.969 1 80.75 648 LEU B N 1
ATOM 14428 C CA . LEU B 1 648 ? -1.922 -6.75 -17.828 1 80.75 648 LEU B CA 1
ATOM 14429 C C . LEU B 1 648 ? -3.439 -6.773 -17.969 1 80.75 648 LEU B C 1
ATOM 14431 O O . LEU B 1 648 ? -4.051 -7.848 -17.953 1 80.75 648 LEU B O 1
ATOM 14435 N N . ASN B 1 649 ? -3.924 -5.57 -18.078 1 74.44 649 ASN B N 1
ATOM 14436 C CA . ASN B 1 649 ? -5.352 -5.465 -18.359 1 74.44 649 ASN B CA 1
ATOM 14437 C C . ASN B 1 649 ? -5.676 -5.898 -19.781 1 74.44 649 ASN B C 1
ATOM 14439 O O . ASN B 1 649 ? -4.863 -5.727 -20.688 1 74.44 649 ASN B O 1
ATOM 14443 N N . PRO B 1 650 ? -6.723 -6.641 -20.031 1 61.5 650 PRO B N 1
ATOM 14444 C CA . PRO B 1 650 ? -7.047 -7.172 -21.359 1 61.5 650 PRO B CA 1
ATOM 14445 C C . PRO B 1 650 ? -7.156 -6.078 -22.422 1 61.5 650 PRO B C 1
ATOM 14447 O O . PRO B 1 650 ? -6.836 -6.312 -23.594 1 61.5 650 PRO B O 1
ATOM 14450 N N . ASP B 1 651 ? -7.598 -4.875 -22.141 1 54.97 651 ASP B N 1
ATOM 14451 C CA . ASP B 1 651 ? -7.891 -3.879 -23.172 1 54.97 651 ASP B CA 1
ATOM 14452 C C . ASP B 1 651 ? -6.695 -2.951 -23.391 1 54.97 651 ASP B C 1
ATOM 14454 O O . ASP B 1 651 ? -6.855 -1.843 -23.906 1 54.97 651 ASP B O 1
ATOM 14458 N N . THR B 1 652 ? -5.535 -3.422 -23.078 1 57.03 652 THR B N 1
ATOM 14459 C CA . THR B 1 652 ? -4.43 -2.484 -23.234 1 57.03 652 THR B CA 1
ATOM 14460 C C . THR B 1 652 ? -3.59 -2.822 -24.453 1 57.03 652 THR B C 1
ATOM 14462 O O . THR B 1 652 ? -3.607 -3.961 -24.938 1 57.03 652 THR B O 1
ATOM 14465 N N . PHE B 1 653 ? -3.148 -1.78 -25.156 1 51.06 653 PHE B N 1
ATOM 14466 C CA . PHE B 1 653 ? -2.334 -1.938 -26.359 1 51.06 653 PHE B CA 1
ATOM 14467 C C . PHE B 1 653 ? -1.107 -2.797 -26.078 1 51.06 653 PHE B C 1
ATOM 14469 O O . PHE B 1 653 ? -0.435 -3.254 -27 1 51.06 653 PHE B O 1
ATOM 14476 N N . LEU B 1 654 ? -0.775 -2.803 -24.75 1 52.56 654 LEU B N 1
ATOM 14477 C CA . LEU B 1 654 ? 0.442 -3.525 -24.391 1 52.56 654 LEU B CA 1
ATOM 14478 C C . LEU B 1 654 ? 0.286 -5.02 -24.672 1 52.56 654 LEU B C 1
ATOM 14480 O O . LEU B 1 654 ? 0.636 -5.848 -23.828 1 52.56 654 LEU B O 1
ATOM 14484 N N . THR B 1 655 ? -0.562 -5.32 -25.594 1 50.75 655 THR B N 1
ATOM 14485 C CA . THR B 1 655 ? -0.658 -6.73 -25.969 1 50.75 655 THR B CA 1
ATOM 14486 C C . THR B 1 655 ? 0.729 -7.355 -26.078 1 50.75 655 THR B C 1
ATOM 14488 O O . THR B 1 655 ? 0.86 -8.578 -26.156 1 50.75 655 THR B O 1
ATOM 14491 N N . SER B 1 656 ? 1.772 -6.32 -26.312 1 54.62 656 SER B N 1
ATOM 14492 C CA . SER B 1 656 ? 3.129 -6.852 -26.391 1 54.62 656 SER B CA 1
ATOM 14493 C C . SER B 1 656 ? 3.699 -7.109 -25 1 54.62 656 SER B C 1
ATOM 14495 O O . SER B 1 656 ? 3.635 -6.242 -24.125 1 54.62 656 SER B O 1
ATOM 14497 N N . ILE B 1 657 ? 3.863 -8.312 -24.734 1 61.16 657 ILE B N 1
ATOM 14498 C CA . ILE B 1 657 ? 4.352 -8.695 -23.422 1 61.16 657 ILE B CA 1
ATOM 14499 C C . ILE B 1 657 ? 5.734 -8.102 -23.188 1 61.16 657 ILE B C 1
ATOM 14501 O O . ILE B 1 657 ? 6.641 -8.273 -24 1 61.16 657 ILE B O 1
ATOM 14505 N N . PRO B 1 658 ? 5.934 -7.258 -22.188 1 71.12 658 PRO B N 1
ATOM 14506 C CA . PRO B 1 658 ? 7.266 -6.746 -21.859 1 71.12 658 PRO B CA 1
ATOM 14507 C C . PRO B 1 658 ? 8.328 -7.844 -21.828 1 71.12 658 PRO B C 1
ATOM 14509 O O . PRO B 1 658 ? 8.031 -8.992 -21.484 1 71.12 658 PRO B O 1
ATOM 14512 N N . GLY B 1 659 ? 9.555 -7.484 -22.406 1 76.88 659 GLY B N 1
ATOM 14513 C CA . GLY B 1 659 ? 10.641 -8.445 -22.406 1 76.88 659 GLY B CA 1
ATOM 14514 C C . GLY B 1 659 ? 11.68 -8.172 -21.328 1 76.88 659 GLY B C 1
ATOM 14515 O O . GLY B 1 659 ? 12.492 -9.047 -21.016 1 76.88 659 GLY B O 1
ATOM 14516 N N . ARG B 1 660 ? 11.625 -6.953 -20.828 1 85 660 ARG B N 1
ATOM 14517 C CA . ARG B 1 660 ? 12.641 -6.582 -19.844 1 85 660 ARG B CA 1
ATOM 14518 C C . ARG B 1 660 ? 12.086 -5.574 -18.844 1 85 660 ARG B C 1
ATOM 14520 O O . ARG B 1 660 ? 11.305 -4.695 -19.203 1 85 660 ARG B O 1
ATOM 14527 N N . ILE B 1 661 ? 12.484 -5.738 -17.594 1 88.81 661 ILE B N 1
ATOM 14528 C CA . ILE B 1 661 ? 12.18 -4.762 -16.562 1 88.81 661 ILE B CA 1
ATOM 14529 C C . ILE B 1 661 ? 13.469 -4.113 -16.062 1 88.81 661 ILE B C 1
ATOM 14531 O O . ILE B 1 661 ? 14.398 -4.809 -15.641 1 88.81 661 ILE B O 1
ATOM 14535 N N . THR B 1 662 ? 13.602 -2.844 -16.156 1 88.19 662 THR B N 1
ATOM 14536 C CA . THR B 1 662 ? 14.727 -2.109 -15.602 1 88.19 662 THR B CA 1
ATOM 14537 C C . THR B 1 662 ? 14.367 -1.494 -14.258 1 88.19 662 THR B C 1
ATOM 14539 O O . THR B 1 662 ? 13.398 -0.741 -14.156 1 88.19 662 THR B O 1
ATOM 14542 N N . ILE B 1 663 ? 15.078 -1.89 -13.273 1 90.38 663 ILE B N 1
ATOM 14543 C CA . ILE B 1 663 ? 14.812 -1.458 -11.906 1 90.38 663 ILE B CA 1
ATOM 14544 C C . ILE B 1 663 ? 15.867 -0.439 -11.477 1 90.38 663 ILE B C 1
ATOM 14546 O O . ILE B 1 663 ? 17.062 -0.698 -11.57 1 90.38 663 ILE B O 1
ATOM 14550 N N . SER B 1 664 ? 15.453 0.765 -11.086 1 84.75 664 SER B N 1
ATOM 14551 C CA . SER B 1 664 ? 16.359 1.82 -10.664 1 84.75 664 SER B CA 1
ATOM 14552 C C . SER B 1 664 ? 15.914 2.449 -9.352 1 84.75 664 SER B C 1
ATOM 14554 O O . SER B 1 664 ? 14.734 2.408 -9.008 1 84.75 664 SER B O 1
ATOM 14556 N N . CYS B 1 665 ? 16.891 2.857 -8.516 1 80.81 665 CYS B N 1
ATOM 14557 C CA . CYS B 1 665 ? 16.625 3.545 -7.254 1 80.81 665 CYS B CA 1
ATOM 14558 C C . CYS B 1 665 ? 17.188 4.965 -7.285 1 80.81 665 CYS B C 1
ATOM 14560 O O . CYS B 1 665 ? 18.266 5.203 -7.82 1 80.81 665 CYS B O 1
ATOM 14562 N N . ASP B 1 666 ? 16.406 6.125 -7.137 1 63.62 666 ASP B N 1
ATOM 14563 C CA . ASP B 1 666 ? 16.766 7.535 -7.254 1 63.62 666 ASP B CA 1
ATOM 14564 C C . ASP B 1 666 ? 18.047 7.844 -6.469 1 63.62 666 ASP B C 1
ATOM 14566 O O . ASP B 1 666 ? 18.953 8.516 -6.977 1 63.62 666 ASP B O 1
ATOM 14570 N N . LYS B 1 667 ? 18.109 7.789 -5.082 1 58.47 667 LYS B N 1
ATOM 14571 C CA . LYS B 1 667 ? 19.203 8.359 -4.312 1 58.47 667 LYS B CA 1
ATOM 14572 C C . LYS B 1 667 ? 20.484 7.555 -4.496 1 58.47 667 LYS B C 1
ATOM 14574 O O . LYS B 1 667 ? 21.578 8.117 -4.531 1 58.47 667 LYS B O 1
ATOM 14579 N N . ASN B 1 668 ? 20.406 6.215 -4.18 1 50.12 668 ASN B N 1
ATOM 14580 C CA . ASN B 1 668 ? 21.672 5.586 -3.801 1 50.12 668 ASN B CA 1
ATOM 14581 C C . ASN B 1 668 ? 22.328 4.895 -4.992 1 50.12 668 ASN B C 1
ATOM 14583 O O . ASN B 1 668 ? 23.562 4.863 -5.09 1 50.12 668 ASN B O 1
ATOM 14587 N N . ASP B 1 669 ? 21.609 3.988 -5.656 1 52.91 669 ASP B N 1
ATOM 14588 C CA . ASP B 1 669 ? 22.328 3.014 -6.48 1 52.91 669 ASP B CA 1
ATOM 14589 C C . ASP B 1 669 ? 22.172 3.326 -7.965 1 52.91 669 ASP B C 1
ATOM 14591 O O . ASP B 1 669 ? 21.047 3.303 -8.492 1 52.91 669 ASP B O 1
ATOM 14595 N N . LEU B 1 670 ? 23.188 4.031 -8.406 1 56.59 670 LEU B N 1
ATOM 14596 C CA . LEU B 1 670 ? 23.375 4.625 -9.719 1 56.59 670 LEU B CA 1
ATOM 14597 C C . LEU B 1 670 ? 23.188 3.586 -10.82 1 56.59 670 LEU B C 1
ATOM 14599 O O . LEU B 1 670 ? 22.953 3.936 -11.977 1 56.59 670 LEU B O 1
ATOM 14603 N N . ILE B 1 671 ? 23.203 2.129 -10.359 1 66.06 671 ILE B N 1
ATOM 14604 C CA . ILE B 1 671 ? 23.234 1.307 -11.562 1 66.06 671 ILE B CA 1
ATOM 14605 C C . ILE B 1 671 ? 21.906 0.587 -11.727 1 66.06 671 ILE B C 1
ATOM 14607 O O . ILE B 1 671 ? 21.531 -0.243 -10.898 1 66.06 671 ILE B O 1
ATOM 14611 N N . PRO B 1 672 ? 21.172 0.98 -12.641 1 80.44 672 PRO B N 1
ATOM 14612 C CA . PRO B 1 672 ? 19.922 0.266 -12.914 1 80.44 672 PRO B CA 1
ATOM 14613 C C . PRO B 1 672 ? 20.141 -1.219 -13.195 1 80.44 672 PRO B C 1
ATOM 14615 O O . PRO B 1 672 ? 21.156 -1.596 -13.773 1 80.44 672 PRO B O 1
ATOM 14618 N N . ARG B 1 673 ? 19.359 -2.105 -12.617 1 82.19 673 ARG B N 1
ATOM 14619 C CA . ARG B 1 673 ? 19.422 -3.549 -12.836 1 82.19 673 ARG B CA 1
ATOM 14620 C C . ARG B 1 673 ? 18.344 -3.996 -13.82 1 82.19 673 ARG B C 1
ATOM 14622 O O . ARG B 1 673 ? 17.219 -3.482 -13.789 1 82.19 673 ARG B O 1
ATOM 14629 N N . ASN B 1 674 ? 18.703 -4.852 -14.695 1 86 674 ASN B N 1
ATOM 14630 C CA . ASN B 1 674 ? 17.781 -5.352 -15.695 1 86 674 ASN B CA 1
ATOM 14631 C C . ASN B 1 674 ? 17.328 -6.773 -15.383 1 86 674 ASN B C 1
ATOM 14633 O O . ASN B 1 674 ? 18.141 -7.621 -15.016 1 86 674 ASN B O 1
ATOM 14637 N N . LEU B 1 675 ? 16.125 -7.027 -15.367 1 86.62 675 LEU B N 1
ATOM 14638 C CA . LEU B 1 675 ? 15.5 -8.336 -15.234 1 86.62 675 LEU B CA 1
ATOM 14639 C C . LEU B 1 675 ? 14.867 -8.773 -16.547 1 86.62 675 LEU B C 1
ATOM 14641 O O . LEU B 1 675 ? 13.93 -8.133 -17.047 1 86.62 675 LEU B O 1
ATOM 14645 N N . LEU B 1 676 ? 15.352 -9.789 -17.047 1 82.31 676 LEU B N 1
ATOM 14646 C CA . LEU B 1 676 ? 14.859 -10.273 -18.328 1 82.31 676 LEU B CA 1
ATOM 14647 C C . LEU B 1 676 ? 13.633 -11.156 -18.141 1 82.31 676 LEU B C 1
ATOM 14649 O O . LEU B 1 676 ? 13.578 -11.961 -17.203 1 82.31 676 LEU B O 1
ATOM 14653 N N . LEU B 1 677 ? 12.711 -10.984 -19.016 1 79 677 LEU B N 1
ATOM 14654 C CA . LEU B 1 677 ? 11.508 -11.805 -19.016 1 79 677 LEU B CA 1
ATOM 14655 C C . LEU B 1 677 ? 11.508 -12.789 -20.172 1 79 677 LEU B C 1
ATOM 14657 O O . LEU B 1 677 ? 11.953 -12.445 -21.281 1 79 677 LEU B O 1
ATOM 14661 N N . PRO B 1 678 ? 11.055 -14.086 -19.906 1 77.81 678 PRO B N 1
ATOM 14662 C CA . PRO B 1 678 ? 10.523 -14.641 -18.656 1 77.81 678 PRO B CA 1
ATOM 14663 C C . PRO B 1 678 ? 11.602 -14.844 -17.594 1 77.81 678 PRO B C 1
ATOM 14665 O O . PRO B 1 678 ? 12.734 -15.211 -17.938 1 77.81 678 PRO B O 1
ATOM 14668 N N . VAL B 1 679 ? 11.32 -14.641 -16.375 1 78.88 679 VAL B N 1
ATOM 14669 C CA . VAL B 1 679 ? 12.258 -14.719 -15.273 1 78.88 679 VAL B CA 1
ATOM 14670 C C . VAL B 1 679 ? 12.609 -16.172 -14.992 1 78.88 679 VAL B C 1
ATOM 14672 O O . VAL B 1 679 ? 11.719 -17.031 -14.906 1 78.88 679 VAL B O 1
ATOM 14675 N N . LEU B 1 680 ? 13.875 -16.359 -14.867 1 71.31 680 LEU B N 1
ATOM 14676 C CA . LEU B 1 680 ? 14.352 -17.703 -14.523 1 71.31 680 LEU B CA 1
ATOM 14677 C C . LEU B 1 680 ? 14.57 -17.828 -13.016 1 71.31 680 LEU B C 1
ATOM 14679 O O . LEU B 1 680 ? 14.68 -16.812 -12.32 1 71.31 680 LEU B O 1
ATOM 14683 N N . ASP B 1 681 ? 14.609 -18.984 -12.484 1 71.75 681 ASP B N 1
ATOM 14684 C CA . ASP B 1 681 ? 14.688 -19.25 -11.047 1 71.75 681 ASP B CA 1
ATOM 14685 C C . ASP B 1 681 ? 15.984 -18.703 -10.461 1 71.75 681 ASP B C 1
ATOM 14687 O O . ASP B 1 681 ? 16.016 -18.234 -9.32 1 71.75 681 ASP B O 1
ATOM 14691 N N . ASN B 1 682 ? 16.984 -18.672 -11.195 1 68.81 682 ASN B N 1
ATOM 14692 C CA . ASN B 1 682 ? 18.266 -18.25 -10.656 1 68.81 682 ASN B CA 1
ATOM 14693 C C . ASN B 1 682 ? 18.375 -16.734 -10.578 1 68.81 682 ASN B C 1
ATOM 14695 O O . ASN B 1 682 ? 19.172 -16.203 -9.812 1 68.81 682 ASN B O 1
ATOM 14699 N N . ASP B 1 683 ? 17.578 -16.062 -11.359 1 76.69 683 ASP B N 1
ATOM 14700 C CA . ASP B 1 683 ? 17.688 -14.602 -11.422 1 76.69 683 ASP B CA 1
ATOM 14701 C C . ASP B 1 683 ? 16.438 -13.938 -10.844 1 76.69 683 ASP B C 1
ATOM 14703 O O . ASP B 1 683 ? 16.156 -12.773 -11.148 1 76.69 683 ASP B O 1
ATOM 14707 N N . LYS B 1 684 ? 15.789 -14.539 -10.016 1 83.31 684 LYS B N 1
ATOM 14708 C CA . LYS B 1 684 ? 14.484 -14.031 -9.609 1 83.31 684 LYS B CA 1
ATOM 14709 C C . LYS B 1 684 ? 14.617 -13.016 -8.477 1 83.31 684 LYS B C 1
ATOM 14711 O O . LYS B 1 684 ? 13.68 -12.273 -8.18 1 83.31 684 LYS B O 1
ATOM 14716 N N . SER B 1 685 ? 15.789 -12.906 -7.883 1 87.75 685 SER B N 1
ATOM 14717 C CA . SER B 1 685 ? 15.891 -12.031 -6.727 1 87.75 685 SER B CA 1
ATOM 14718 C C . SER B 1 685 ? 16.828 -10.859 -7.004 1 87.75 685 SER B C 1
ATOM 14720 O O . SER B 1 685 ? 17.875 -11.031 -7.637 1 87.75 685 SER B O 1
ATOM 14722 N N . ILE B 1 686 ? 16.406 -9.664 -6.684 1 87.25 686 ILE B N 1
ATOM 14723 C CA . ILE B 1 686 ? 17.203 -8.445 -6.77 1 87.25 686 ILE B CA 1
ATOM 14724 C C . ILE B 1 686 ? 17.359 -7.828 -5.379 1 87.25 686 ILE B C 1
ATOM 14726 O O . ILE B 1 686 ? 16.375 -7.691 -4.645 1 87.25 686 ILE B O 1
ATOM 14730 N N . THR B 1 687 ? 18.547 -7.453 -4.992 1 88.06 687 THR B N 1
ATOM 14731 C CA . THR B 1 687 ? 18.812 -6.953 -3.65 1 88.06 687 THR B CA 1
ATOM 14732 C C . THR B 1 687 ? 19.266 -5.496 -3.693 1 88.06 687 THR B C 1
ATOM 14734 O O . THR B 1 687 ? 19.938 -5.078 -4.641 1 88.06 687 THR B O 1
ATOM 14737 N N . PHE B 1 688 ? 18.812 -4.715 -2.693 1 84.31 688 PHE B N 1
ATOM 14738 C CA . PHE B 1 688 ? 19.203 -3.32 -2.512 1 84.31 688 PHE B CA 1
ATOM 14739 C C . PHE B 1 688 ? 19.719 -3.086 -1.098 1 84.31 688 PHE B C 1
ATOM 14741 O O . PHE B 1 688 ? 19.328 -3.781 -0.161 1 84.31 688 PHE B O 1
ATOM 14748 N N . GLN B 1 689 ? 20.641 -2.203 -0.905 1 85.75 689 GLN B N 1
ATOM 14749 C CA . GLN B 1 689 ? 21.078 -1.712 0.395 1 85.75 689 GLN B CA 1
ATOM 14750 C C . GLN B 1 689 ? 20.859 -0.208 0.521 1 85.75 689 GLN B C 1
ATOM 14752 O O . GLN B 1 689 ? 21.328 0.567 -0.315 1 85.75 689 GLN B O 1
ATOM 14757 N N . ALA B 1 690 ? 19.984 0.182 1.439 1 83.94 690 ALA B N 1
ATOM 14758 C CA . ALA B 1 690 ? 19.625 1.587 1.611 1 83.94 690 ALA B CA 1
ATOM 14759 C C . ALA B 1 690 ? 19.953 2.07 3.02 1 83.94 690 ALA B C 1
ATOM 14761 O O . ALA B 1 690 ? 20.016 1.276 3.961 1 83.94 690 ALA B O 1
ATOM 14762 N N . ASP B 1 691 ? 20.172 3.318 3.182 1 81.88 691 ASP B N 1
ATOM 14763 C CA . ASP B 1 691 ? 20.453 3.912 4.484 1 81.88 691 ASP B CA 1
ATOM 14764 C C . ASP B 1 691 ? 19.156 4.109 5.281 1 81.88 691 ASP B C 1
ATOM 14766 O O . ASP B 1 691 ? 19.141 3.904 6.496 1 81.88 691 ASP B O 1
ATOM 14770 N N . SER B 1 692 ? 18.172 4.57 4.625 1 85.75 692 SER B N 1
ATOM 14771 C CA . SER B 1 692 ? 16.875 4.797 5.254 1 85.75 692 SER B CA 1
ATOM 14772 C C . SER B 1 692 ? 15.742 4.746 4.23 1 85.75 692 SER B C 1
ATOM 14774 O O . SER B 1 692 ? 15.984 4.871 3.027 1 85.75 692 SER B O 1
ATOM 14776 N N . PHE B 1 693 ? 14.602 4.391 4.703 1 87.12 693 PHE B N 1
ATOM 14777 C CA . PHE B 1 693 ? 13.406 4.457 3.873 1 87.12 693 PHE B CA 1
ATOM 14778 C C . PHE B 1 693 ? 12.695 5.789 4.059 1 87.12 693 PHE B C 1
ATOM 14780 O O . PHE B 1 693 ? 11.516 5.82 4.418 1 87.12 693 PHE B O 1
ATOM 14787 N N . ASP B 1 694 ? 13.422 6.828 3.789 1 78.81 694 ASP B N 1
ATOM 14788 C CA . ASP B 1 694 ? 12.828 8.156 3.896 1 78.81 694 ASP B CA 1
ATOM 14789 C C . ASP B 1 694 ? 12.055 8.516 2.625 1 78.81 694 ASP B C 1
ATOM 14791 O O . ASP B 1 694 ? 11.969 7.711 1.697 1 78.81 694 ASP B O 1
ATOM 14795 N N . ASP B 1 695 ? 11.516 9.617 2.527 1 72.5 695 ASP B N 1
ATOM 14796 C CA . ASP B 1 695 ? 10.648 10.047 1.432 1 72.5 695 ASP B CA 1
ATOM 14797 C C . ASP B 1 695 ? 11.422 10.109 0.116 1 72.5 695 ASP B C 1
ATOM 14799 O O . ASP B 1 695 ? 10.828 10.07 -0.962 1 72.5 695 ASP B O 1
ATOM 14803 N N . SER B 1 696 ? 12.656 10.117 0.2 1 74.88 696 SER B N 1
ATOM 14804 C CA . SER B 1 696 ? 13.445 10.227 -1.022 1 74.88 696 SER B CA 1
ATOM 14805 C C . SER B 1 696 ? 13.727 8.859 -1.623 1 74.88 696 SER B C 1
ATOM 14807 O O . SER B 1 696 ? 14.133 8.75 -2.783 1 74.88 696 SER B O 1
ATOM 14809 N N . PHE B 1 697 ? 13.43 7.828 -0.864 1 85.5 697 PHE B N 1
ATOM 14810 C CA . PHE B 1 697 ? 13.711 6.484 -1.357 1 85.5 697 PHE B CA 1
ATOM 14811 C C . PHE B 1 697 ? 12.531 5.953 -2.162 1 85.5 697 PHE B C 1
ATOM 14813 O O . PHE B 1 697 ? 11.453 5.707 -1.609 1 85.5 697 PHE B O 1
ATOM 14820 N N . ASN B 1 698 ? 12.711 5.836 -3.447 1 87.75 698 ASN B N 1
ATOM 14821 C CA . ASN B 1 698 ? 11.719 5.254 -4.348 1 87.75 698 ASN B CA 1
ATOM 14822 C C . ASN B 1 698 ? 12.359 4.301 -5.352 1 87.75 698 ASN B C 1
ATOM 14824 O O . ASN B 1 698 ? 13.484 4.535 -5.805 1 87.75 698 ASN B O 1
ATOM 14828 N N . ILE B 1 699 ? 11.758 3.25 -5.59 1 90.94 699 ILE B N 1
ATOM 14829 C CA . ILE B 1 699 ? 12.227 2.316 -6.609 1 90.94 699 ILE B CA 1
ATOM 14830 C C . ILE B 1 699 ? 11.336 2.42 -7.848 1 90.94 699 ILE B C 1
ATOM 14832 O O . ILE B 1 699 ? 10.109 2.428 -7.742 1 90.94 699 ILE B O 1
ATOM 14836 N N . GLU B 1 700 ? 11.977 2.525 -8.938 1 90.44 700 GLU B N 1
ATOM 14837 C CA . GLU B 1 700 ? 11.258 2.637 -10.203 1 90.44 700 GLU B CA 1
ATOM 14838 C C . GLU B 1 700 ? 11.422 1.373 -11.039 1 90.44 700 GLU B C 1
ATOM 14840 O O . GLU B 1 700 ? 12.5 0.776 -11.07 1 90.44 700 GLU B O 1
ATOM 14845 N N . PHE B 1 701 ? 10.312 0.903 -11.625 1 92.25 701 PHE B N 1
ATOM 14846 C CA . PHE B 1 701 ? 10.281 -0.235 -12.539 1 92.25 701 PHE B CA 1
ATOM 14847 C C . PHE B 1 701 ? 9.875 0.203 -13.938 1 92.25 701 PHE B C 1
ATOM 14849 O O . PHE B 1 701 ? 8.75 0.674 -14.141 1 92.25 701 PHE B O 1
ATOM 14856 N N . GLU B 1 702 ? 10.781 0.054 -14.828 1 89.25 702 GLU B N 1
ATOM 14857 C CA . GLU B 1 702 ? 10.508 0.43 -16.203 1 89.25 702 GLU B CA 1
ATOM 14858 C C . GLU B 1 702 ? 10.43 -0.799 -17.109 1 89.25 702 GLU B C 1
ATOM 14860 O O . GLU B 1 702 ? 11.344 -1.625 -17.125 1 89.25 702 GLU B O 1
ATOM 14865 N N . LEU B 1 703 ? 9.367 -0.932 -17.812 1 88.94 703 LEU B N 1
ATOM 14866 C CA . LEU B 1 703 ? 9.164 -2.066 -18.719 1 88.94 703 LEU B CA 1
ATOM 14867 C C . LEU B 1 703 ? 9.555 -1.705 -20.141 1 88.94 703 LEU B C 1
ATOM 14869 O O . LEU B 1 703 ? 9.141 -0.666 -20.656 1 88.94 703 LEU B O 1
ATOM 14873 N N . PHE B 1 704 ? 10.406 -2.523 -20.688 1 79.88 704 PHE B N 1
ATOM 14874 C CA . PHE B 1 704 ? 10.859 -2.375 -22.062 1 79.88 704 PHE B CA 1
ATOM 14875 C C . PHE B 1 704 ? 10.648 -3.666 -22.844 1 79.88 704 PHE B C 1
ATOM 14877 O O . PHE B 1 704 ? 10.383 -4.719 -22.266 1 79.88 704 PHE B O 1
ATOM 14884 N N . ARG B 1 705 ? 10.672 -3.508 -24.078 1 77.69 705 ARG B N 1
ATOM 14885 C CA . ARG B 1 705 ? 10.828 -4.715 -24.891 1 77.69 705 ARG B CA 1
ATOM 14886 C C . ARG B 1 705 ? 12.227 -5.305 -24.719 1 77.69 705 ARG B C 1
ATOM 14888 O O . ARG B 1 705 ? 13.125 -4.645 -24.188 1 77.69 705 ARG B O 1
ATOM 14895 N N . THR B 1 706 ? 12.391 -6.5 -25 1 73.75 706 THR B N 1
ATOM 14896 C CA . THR B 1 706 ? 13.664 -7.176 -24.766 1 73.75 706 THR B CA 1
ATOM 14897 C C . THR B 1 706 ? 14.82 -6.359 -25.328 1 73.75 706 THR B C 1
ATOM 14899 O O . THR B 1 706 ? 15.836 -6.172 -24.656 1 73.75 706 THR B O 1
ATOM 14902 N N . PHE B 1 707 ? 14.695 -5.852 -26.609 1 64.88 707 PHE B N 1
ATOM 14903 C CA . PHE B 1 707 ? 15.781 -5.094 -27.219 1 64.88 707 PHE B CA 1
ATOM 14904 C C . PHE B 1 707 ? 15.344 -3.658 -27.5 1 64.88 707 PHE B C 1
ATOM 14906 O O . PHE B 1 707 ? 16.125 -2.855 -28 1 64.88 707 PHE B O 1
ATOM 14913 N N . GLY B 1 708 ? 14.141 -3.289 -27.016 1 68.25 708 GLY B N 1
ATOM 14914 C CA . GLY B 1 708 ? 13.648 -1.945 -27.281 1 68.25 708 GLY B CA 1
ATOM 14915 C C . GLY B 1 708 ? 14.125 -0.925 -26.266 1 68.25 708 GLY B C 1
ATOM 14916 O O . GLY B 1 708 ? 14.523 -1.284 -25.156 1 68.25 708 GLY B O 1
ATOM 14917 N N . THR B 1 709 ? 14.211 0.353 -26.734 1 69.25 709 THR B N 1
ATOM 14918 C CA . THR B 1 709 ? 14.609 1.442 -25.844 1 69.25 709 THR B CA 1
ATOM 14919 C C . THR B 1 709 ? 13.406 2.312 -25.484 1 69.25 709 THR B C 1
ATOM 14921 O O . THR B 1 709 ? 13.508 3.195 -24.625 1 69.25 709 THR B O 1
ATOM 14924 N N . ARG B 1 710 ? 12.297 1.856 -26.125 1 71.75 710 ARG B N 1
ATOM 14925 C CA . ARG B 1 710 ? 11.117 2.664 -25.828 1 71.75 710 ARG B CA 1
ATOM 14926 C C . ARG B 1 710 ? 10.414 2.162 -24.562 1 71.75 710 ARG B C 1
ATOM 14928 O O . ARG B 1 710 ? 10.148 0.965 -24.438 1 71.75 710 ARG B O 1
ATOM 14935 N N . LEU B 1 711 ? 10.133 3.115 -23.75 1 80.75 711 LEU B N 1
ATOM 14936 C CA . LEU B 1 711 ? 9.461 2.791 -22.5 1 80.75 711 LEU B CA 1
ATOM 14937 C C . LEU B 1 711 ? 8 2.424 -22.75 1 80.75 711 LEU B C 1
ATOM 14939 O O . LEU B 1 711 ? 7.281 3.15 -23.438 1 80.75 711 LEU B O 1
ATOM 14943 N N . LEU B 1 712 ? 7.57 1.271 -22.344 1 79.38 712 LEU B N 1
ATOM 14944 C CA . LEU B 1 712 ? 6.199 0.806 -22.516 1 79.38 712 LEU B CA 1
ATOM 14945 C C . LEU B 1 712 ? 5.336 1.215 -21.328 1 79.38 712 LEU B C 1
ATOM 14947 O O . LEU B 1 712 ? 4.227 1.716 -21.5 1 79.38 712 LEU B O 1
ATOM 14951 N N . ALA B 1 713 ? 5.812 0.918 -20.156 1 86.94 713 ALA B N 1
ATOM 14952 C CA . ALA B 1 713 ? 5.086 1.207 -18.922 1 86.94 713 ALA B CA 1
ATOM 14953 C C . ALA B 1 713 ? 6.047 1.428 -17.766 1 86.94 713 ALA B C 1
ATOM 14955 O O . ALA B 1 713 ? 7.215 1.035 -17.828 1 86.94 713 ALA B O 1
ATOM 14956 N N . LYS B 1 714 ? 5.582 2.086 -16.781 1 90.75 714 LYS B N 1
ATOM 14957 C CA . LYS B 1 714 ? 6.418 2.387 -15.625 1 90.75 714 LYS B CA 1
ATOM 14958 C C . LYS B 1 714 ? 5.629 2.232 -14.328 1 90.75 714 LYS B C 1
ATOM 14960 O O . LYS B 1 714 ? 4.418 2.469 -14.297 1 90.75 714 LYS B O 1
ATOM 14965 N N . ALA B 1 715 ? 6.215 1.687 -13.32 1 91.94 715 ALA B N 1
ATOM 14966 C CA . ALA B 1 715 ? 5.664 1.58 -11.977 1 91.94 715 ALA B CA 1
ATOM 14967 C C . ALA B 1 715 ? 6.629 2.152 -10.938 1 91.94 715 ALA B C 1
ATOM 14969 O O . ALA B 1 715 ? 7.844 2.111 -11.133 1 91.94 715 ALA B O 1
ATOM 14970 N N . THR B 1 716 ? 6.109 2.76 -9.883 1 91.62 716 THR B N 1
ATOM 14971 C CA . THR B 1 716 ? 6.93 3.326 -8.812 1 91.62 716 THR B CA 1
ATOM 14972 C C . THR B 1 716 ? 6.531 2.746 -7.461 1 91.62 716 THR B C 1
ATOM 14974 O O . THR B 1 716 ? 5.344 2.686 -7.129 1 91.62 716 THR B O 1
ATOM 14977 N N . LEU B 1 717 ? 7.488 2.238 -6.742 1 92.12 717 LEU B N 1
ATOM 14978 C CA . LEU B 1 717 ? 7.297 1.792 -5.367 1 92.12 717 LEU B CA 1
ATOM 14979 C C . LEU B 1 717 ? 7.773 2.852 -4.379 1 92.12 717 LEU B C 1
ATOM 14981 O O . LEU B 1 717 ? 8.977 3.049 -4.207 1 92.12 717 LEU B O 1
ATOM 14985 N N . PRO B 1 718 ? 6.844 3.533 -3.709 1 88.88 718 PRO B N 1
ATOM 14986 C CA . PRO B 1 718 ? 7.246 4.535 -2.717 1 88.88 718 PRO B CA 1
ATOM 14987 C C . PRO B 1 718 ? 7.703 3.908 -1.401 1 88.88 718 PRO B C 1
ATOM 14989 O O . PRO B 1 718 ? 7.301 2.791 -1.07 1 88.88 718 PRO B O 1
ATOM 14992 N N . SER B 1 719 ? 8.516 4.617 -0.643 1 88.81 719 SER B N 1
ATOM 14993 C CA . SER B 1 719 ? 9.016 4.148 0.646 1 88.81 719 SER B CA 1
ATOM 14994 C C . SER B 1 719 ? 7.883 4.027 1.664 1 88.81 719 SER B C 1
ATOM 14996 O O . SER B 1 719 ? 7.973 3.236 2.607 1 88.81 719 SER B O 1
ATOM 14998 N N . SER B 1 720 ? 6.777 4.723 1.488 1 85.81 720 SER B N 1
ATOM 14999 C CA . SER B 1 720 ? 5.66 4.727 2.43 1 85.81 720 SER B CA 1
ATOM 15000 C C . SER B 1 720 ? 4.973 3.367 2.479 1 85.81 720 SER B C 1
ATOM 15002 O O . SER B 1 720 ? 4.422 2.98 3.512 1 85.81 720 SER B O 1
ATOM 15004 N N . VAL B 1 721 ? 4.984 2.641 1.347 1 87.75 721 VAL B N 1
ATOM 15005 C CA . VAL B 1 721 ? 4.359 1.324 1.295 1 87.75 721 VAL B CA 1
ATOM 15006 C C . VAL B 1 721 ? 5.164 0.335 2.135 1 87.75 721 VAL B C 1
ATOM 15008 O O . VAL B 1 721 ? 4.598 -0.57 2.752 1 87.75 721 VAL B O 1
ATOM 15011 N N . LEU B 1 722 ? 6.461 0.547 2.229 1 89.12 722 LEU B N 1
ATOM 15012 C CA . LEU B 1 722 ? 7.344 -0.363 2.947 1 89.12 722 LEU B CA 1
ATOM 15013 C C . LEU B 1 722 ? 7.336 -0.06 4.441 1 89.12 722 LEU B C 1
ATOM 15015 O O . LEU B 1 722 ? 7.648 -0.931 5.258 1 89.12 722 LEU B O 1
ATOM 15019 N N . THR B 1 723 ? 6.953 1.188 4.824 1 88.06 723 THR B N 1
ATOM 15020 C CA . THR B 1 723 ? 7.039 1.589 6.223 1 88.06 723 THR B CA 1
ATOM 15021 C C . THR B 1 723 ? 5.648 1.657 6.852 1 88.06 723 THR B C 1
ATOM 15023 O O . THR B 1 723 ? 5.5 2.074 8 1 88.06 723 THR B O 1
ATOM 15026 N N . THR B 1 724 ? 4.625 1.188 6.207 1 84.25 724 THR B N 1
ATOM 15027 C CA . THR B 1 724 ? 3.273 1.228 6.75 1 84.25 724 THR B CA 1
ATOM 15028 C C . THR B 1 724 ? 3.158 0.339 7.984 1 84.25 724 THR B C 1
ATOM 15030 O O . THR B 1 724 ? 3.566 -0.824 7.957 1 84.25 724 THR B O 1
ATOM 15033 N N . SER B 1 725 ? 2.643 0.949 9.047 1 83.75 725 SER B N 1
ATOM 15034 C CA . SER B 1 725 ? 2.549 0.233 10.32 1 83.75 725 SER B CA 1
ATOM 15035 C C . SER B 1 725 ? 1.103 -0.125 10.648 1 83.75 725 SER B C 1
ATOM 15037 O O . SER B 1 725 ? 0.173 0.544 10.188 1 83.75 725 SER B O 1
ATOM 15039 N N . TYR B 1 726 ? 0.968 -1.232 11.406 1 78.5 726 TYR B N 1
ATOM 15040 C CA . TYR B 1 726 ? -0.316 -1.715 11.906 1 78.5 726 TYR B CA 1
ATOM 15041 C C . TYR B 1 726 ? -0.281 -1.896 13.414 1 78.5 726 TYR B C 1
ATOM 15043 O O . TYR B 1 726 ? 0.756 -2.25 13.984 1 78.5 726 TYR B O 1
ATOM 15051 N N . PRO B 1 727 ? -1.336 -1.637 14.008 1 75.31 727 PRO B N 1
ATOM 15052 C CA . PRO B 1 727 ? -1.359 -1.837 15.453 1 75.31 727 PRO B CA 1
ATOM 15053 C C . PRO B 1 727 ? -1.056 -3.277 15.859 1 75.31 727 PRO B C 1
ATOM 15055 O O . PRO B 1 727 ? -1.56 -4.215 15.234 1 75.31 727 PRO B O 1
ATOM 15058 N N . GLY B 1 728 ? -0.107 -3.422 16.844 1 73.38 728 GLY B N 1
ATOM 15059 C CA . GLY B 1 728 ? 0.26 -4.738 17.344 1 73.38 728 GLY B CA 1
ATOM 15060 C C . GLY B 1 728 ? 1.629 -5.195 16.875 1 73.38 728 GLY B C 1
ATOM 15061 O O . GLY B 1 728 ? 2.602 -5.133 17.641 1 73.38 728 GLY B O 1
ATOM 15062 N N . SER B 1 729 ? 1.748 -5.582 15.617 1 75.81 729 SER B N 1
ATOM 15063 C CA . SER B 1 729 ? 2.971 -6.184 15.094 1 75.81 729 SER B CA 1
ATOM 15064 C C . SER B 1 729 ? 3.895 -5.133 14.492 1 75.81 729 SER B C 1
ATOM 15066 O O . SER B 1 729 ? 5.094 -5.371 14.328 1 75.81 729 SER B O 1
ATOM 15068 N N . GLY B 1 730 ? 3.336 -3.924 14.281 1 81.5 730 GLY B N 1
ATOM 15069 C CA . GLY B 1 730 ? 4.156 -2.9 13.656 1 81.5 730 GLY B CA 1
ATOM 15070 C C . GLY B 1 730 ? 4.262 -3.059 12.156 1 81.5 730 GLY B C 1
ATOM 15071 O O . GLY B 1 730 ? 3.32 -3.516 11.508 1 81.5 730 GLY B O 1
ATOM 15072 N N . SER B 1 731 ? 5.395 -2.604 11.617 1 85.94 731 SER B N 1
ATOM 15073 C CA . SER B 1 731 ? 5.602 -2.668 10.172 1 85.94 731 SER B CA 1
ATOM 15074 C C . SER B 1 731 ? 5.906 -4.09 9.727 1 85.94 731 SER B C 1
ATOM 15076 O O . SER B 1 731 ? 6.387 -4.91 10.508 1 85.94 731 SER B O 1
ATOM 15078 N N . LYS B 1 732 ? 5.586 -4.477 8.5 1 86.75 732 LYS B N 1
ATOM 15079 C CA . LYS B 1 732 ? 5.875 -5.793 7.941 1 86.75 732 LYS B CA 1
ATOM 15080 C C . LYS B 1 732 ? 7.309 -5.867 7.418 1 86.75 732 LYS B C 1
ATOM 15082 O O . LYS B 1 732 ? 7.809 -4.91 6.824 1 86.75 732 LYS B O 1
ATOM 15087 N N . LEU B 1 733 ? 7.953 -6.945 7.625 1 91.94 733 LEU B N 1
ATOM 15088 C CA . LEU B 1 733 ? 9.305 -7.137 7.121 1 91.94 733 LEU B CA 1
ATOM 15089 C C . LEU B 1 733 ? 9.297 -7.906 5.805 1 91.94 733 LEU B C 1
ATOM 15091 O O . LEU B 1 733 ? 10.289 -7.914 5.078 1 91.94 733 LEU B O 1
ATOM 15095 N N . SER B 1 734 ? 8.203 -8.562 5.547 1 91 734 SER B N 1
ATOM 15096 C CA . SER B 1 734 ? 8.07 -9.312 4.301 1 91 734 SER B CA 1
ATOM 15097 C C . SER B 1 734 ? 6.613 -9.438 3.881 1 91 734 SER B C 1
ATOM 15099 O O . SER B 1 734 ? 5.711 -9.312 4.711 1 91 734 SER B O 1
ATOM 15101 N N . GLY B 1 735 ? 6.375 -9.57 2.629 1 87.88 735 GLY B N 1
ATOM 15102 C CA . GLY B 1 735 ? 5.023 -9.734 2.123 1 87.88 735 GLY B CA 1
ATOM 15103 C C . GLY B 1 735 ? 4.93 -9.609 0.614 1 87.88 735 GLY B C 1
ATOM 15104 O O . GLY B 1 735 ? 5.949 -9.469 -0.066 1 87.88 735 GLY B O 1
ATOM 15105 N N . ASP B 1 736 ? 3.732 -9.828 0.134 1 88.5 736 ASP B N 1
ATOM 15106 C CA . ASP B 1 736 ? 3.443 -9.672 -1.288 1 88.5 736 ASP B CA 1
ATOM 15107 C C . ASP B 1 736 ? 2.941 -8.258 -1.595 1 88.5 736 ASP B C 1
ATOM 15109 O O . ASP B 1 736 ? 2.193 -7.676 -0.808 1 88.5 736 ASP B O 1
ATOM 15113 N N . LEU B 1 737 ? 3.457 -7.68 -2.686 1 89.12 737 LEU B N 1
ATOM 15114 C CA . LEU B 1 737 ? 3.059 -6.336 -3.092 1 89.12 737 LEU B CA 1
ATOM 15115 C C . LEU B 1 737 ? 2.568 -6.324 -4.535 1 89.12 737 LEU B C 1
ATOM 15117 O O . LEU B 1 737 ? 3.041 -7.109 -5.359 1 89.12 737 LEU B O 1
ATOM 15121 N N . GLU B 1 738 ? 1.629 -5.547 -4.816 1 89.75 738 GLU B N 1
ATOM 15122 C CA . GLU B 1 738 ? 1.138 -5.281 -6.164 1 89.75 738 GLU B CA 1
ATOM 15123 C C . GLU B 1 738 ? 1.132 -3.783 -6.461 1 89.75 738 GLU B C 1
ATOM 15125 O O . GLU B 1 738 ? 0.491 -3.006 -5.75 1 89.75 738 GLU B O 1
ATOM 15130 N N . ILE B 1 739 ? 1.829 -3.326 -7.449 1 91.25 739 ILE B N 1
ATOM 15131 C CA . ILE B 1 739 ? 1.944 -1.916 -7.801 1 91.25 739 ILE B CA 1
ATOM 15132 C C . ILE B 1 739 ? 1.369 -1.685 -9.195 1 91.25 739 ILE B C 1
ATOM 15134 O O . ILE B 1 739 ? 1.545 -2.512 -10.094 1 91.25 739 ILE B O 1
ATOM 15138 N N . PRO B 1 740 ? 0.711 -0.584 -9.398 1 90.19 740 PRO B N 1
ATOM 15139 C CA . PRO B 1 740 ? 0.111 -0.3 -10.711 1 90.19 740 PRO B CA 1
ATOM 15140 C C . PRO B 1 740 ? 1.144 0.115 -11.75 1 90.19 740 PRO B C 1
ATOM 15142 O O . PRO B 1 740 ? 2.129 0.781 -11.422 1 90.19 740 PRO B O 1
ATOM 15145 N N . LEU B 1 741 ? 0.871 -0.275 -12.992 1 90.88 741 LEU B N 1
ATOM 15146 C CA . LEU B 1 741 ? 1.675 0.087 -14.156 1 90.88 741 LEU B CA 1
ATOM 15147 C C . LEU B 1 741 ? 0.984 1.17 -14.977 1 90.88 741 LEU B C 1
ATOM 15149 O O . LEU B 1 741 ? -0.194 1.04 -15.32 1 90.88 741 LEU B O 1
ATOM 15153 N N . ALA B 1 742 ? 1.767 2.24 -15.203 1 88 742 ALA B N 1
ATOM 15154 C CA . ALA B 1 742 ? 1.251 3.328 -16.031 1 88 742 ALA B CA 1
ATOM 15155 C C . ALA B 1 742 ? 1.974 3.387 -17.375 1 88 742 ALA B C 1
ATOM 15157 O O . ALA B 1 742 ? 3.189 3.188 -17.438 1 88 742 ALA B O 1
ATOM 15158 N N . ASP B 1 743 ? 1.232 3.582 -18.391 1 82.06 743 ASP B N 1
ATOM 15159 C CA . ASP B 1 743 ? 1.845 3.723 -19.719 1 82.06 743 ASP B CA 1
ATOM 15160 C C . ASP B 1 743 ? 2.191 5.18 -20 1 82.06 743 ASP B C 1
ATOM 15162 O O . ASP B 1 743 ? 2.094 6.035 -19.125 1 82.06 743 ASP B O 1
ATOM 15166 N N . VAL B 1 744 ? 2.607 5.516 -21.203 1 72.88 744 VAL B N 1
ATOM 15167 C CA . VAL B 1 744 ? 3.094 6.836 -21.594 1 72.88 744 VAL B CA 1
ATOM 15168 C C . VAL B 1 744 ? 1.934 7.828 -21.609 1 72.88 744 VAL B C 1
ATOM 15170 O O . VAL B 1 744 ? 2.141 9.039 -21.5 1 72.88 744 VAL B O 1
ATOM 15173 N N . LYS B 1 745 ? 0.715 7.277 -21.688 1 73.62 745 LYS B N 1
ATOM 15174 C CA . LYS B 1 745 ? -0.452 8.156 -21.625 1 73.62 745 LYS B CA 1
ATOM 15175 C C . LYS B 1 745 ? -1.038 8.188 -20.219 1 73.62 745 LYS B C 1
ATOM 15177 O O . LYS B 1 745 ? -2.139 8.703 -20 1 73.62 745 LYS B O 1
ATOM 15182 N N . LEU B 1 746 ? -0.373 7.559 -19.312 1 79 746 LEU B N 1
ATOM 15183 C CA . LEU B 1 746 ? -0.711 7.543 -17.891 1 79 746 LEU B CA 1
ATOM 15184 C C . LEU B 1 746 ? -1.959 6.703 -17.641 1 79 746 LEU B C 1
ATOM 15186 O O . LEU B 1 746 ? -2.693 6.945 -16.688 1 79 746 LEU B O 1
ATOM 15190 N N . ARG B 1 747 ? -2.307 5.84 -18.594 1 82.62 747 ARG B N 1
ATOM 15191 C CA . ARG B 1 747 ? -3.379 4.879 -18.359 1 82.62 747 ARG B CA 1
ATOM 15192 C C . ARG B 1 747 ? -2.873 3.674 -17.578 1 82.62 747 ARG B C 1
ATOM 15194 O O . ARG B 1 747 ? -1.732 3.242 -17.75 1 82.62 747 ARG B O 1
ATOM 15201 N N . ASN B 1 748 ? -3.701 3.203 -16.656 1 83.25 748 ASN B N 1
ATOM 15202 C CA . ASN B 1 748 ? -3.357 1.98 -15.938 1 83.25 748 ASN B CA 1
ATOM 15203 C C . ASN B 1 748 ? -3.41 0.761 -16.859 1 83.25 748 ASN B C 1
ATOM 15205 O O . ASN B 1 748 ? -4.492 0.33 -17.266 1 83.25 748 ASN B O 1
ATOM 15209 N N . THR B 1 749 ? -2.318 0.183 -17.156 1 82.69 749 THR B N 1
ATOM 15210 C CA . THR B 1 749 ? -2.232 -0.929 -18.094 1 82.69 749 THR B CA 1
ATOM 15211 C C . THR B 1 749 ? -2.189 -2.262 -17.359 1 82.69 749 THR B C 1
ATOM 15213 O O . THR B 1 749 ? -2.355 -3.322 -17.953 1 82.69 749 THR B O 1
ATOM 15216 N N . GLY B 1 750 ? -1.937 -2.246 -16.188 1 87.81 750 GLY B N 1
ATOM 15217 C CA . GLY B 1 750 ? -1.851 -3.475 -15.406 1 87.81 750 GLY B CA 1
ATOM 15218 C C . GLY B 1 750 ? -1.16 -3.291 -14.07 1 87.81 750 GLY B C 1
ATOM 15219 O O . GLY B 1 750 ? -1.166 -2.193 -13.508 1 87.81 750 GLY B O 1
ATOM 15220 N N . PHE B 1 751 ? -0.63 -4.477 -13.555 1 89.44 751 PHE B N 1
ATOM 15221 C CA . PHE B 1 751 ? 0.005 -4.449 -12.242 1 89.44 751 PHE B CA 1
ATOM 15222 C C . PHE B 1 751 ? 1.272 -5.297 -12.234 1 89.44 751 PHE B C 1
ATOM 15224 O O . PHE B 1 751 ? 1.37 -6.281 -12.969 1 89.44 751 PHE B O 1
ATOM 15231 N N . LEU B 1 752 ? 2.197 -4.828 -11.516 1 92.06 752 LEU B N 1
ATOM 15232 C CA . LEU B 1 752 ? 3.424 -5.566 -11.242 1 92.06 752 LEU B CA 1
ATOM 15233 C C . LEU B 1 752 ? 3.387 -6.18 -9.844 1 92.06 752 LEU B C 1
ATOM 15235 O O . LEU B 1 752 ? 3.137 -5.477 -8.859 1 92.06 752 LEU B O 1
ATOM 15239 N N . ARG B 1 753 ? 3.611 -7.512 -9.773 1 90.5 753 ARG B N 1
ATOM 15240 C CA . ARG B 1 753 ? 3.541 -8.234 -8.508 1 90.5 753 ARG B CA 1
ATOM 15241 C C . ARG B 1 753 ? 4.891 -8.844 -8.148 1 90.5 753 ARG B C 1
ATOM 15243 O O . ARG B 1 753 ? 5.586 -9.383 -9.016 1 90.5 753 ARG B O 1
ATOM 15250 N N . PHE B 1 754 ? 5.324 -8.758 -6.965 1 91.19 754 PHE B N 1
ATOM 15251 C CA . PHE B 1 754 ? 6.555 -9.359 -6.469 1 91.19 754 PHE B CA 1
ATOM 15252 C C . PHE B 1 754 ? 6.547 -9.43 -4.945 1 91.19 754 PHE B C 1
ATOM 15254 O O . PHE B 1 754 ? 5.664 -8.859 -4.297 1 91.19 754 PHE B O 1
ATOM 15261 N N . ASN B 1 755 ? 7.406 -10.188 -4.387 1 91.38 755 ASN B N 1
ATOM 15262 C CA . ASN B 1 755 ? 7.598 -10.297 -2.943 1 91.38 755 ASN B CA 1
ATOM 15263 C C . ASN B 1 755 ? 8.781 -9.453 -2.473 1 91.38 755 ASN B C 1
ATOM 15265 O O . ASN B 1 755 ? 9.742 -9.258 -3.215 1 91.38 755 ASN B O 1
ATOM 15269 N N . TYR B 1 756 ? 8.625 -8.875 -1.293 1 92.62 756 TYR B N 1
ATOM 15270 C CA . TYR B 1 756 ? 9.742 -8.117 -0.748 1 92.62 756 TYR B CA 1
ATOM 15271 C C . TYR B 1 756 ? 10.117 -8.617 0.642 1 92.62 756 TYR B C 1
ATOM 15273 O O . TYR B 1 756 ? 9.289 -9.219 1.333 1 92.62 756 TYR B O 1
ATOM 15281 N N . GLU B 1 757 ? 11.336 -8.492 1.037 1 93.06 757 GLU B N 1
ATOM 15282 C CA . GLU B 1 757 ? 11.898 -8.789 2.352 1 93.06 757 GLU B CA 1
ATOM 15283 C C . GLU B 1 757 ? 12.844 -7.688 2.816 1 93.06 757 GLU B C 1
ATOM 15285 O O . GLU B 1 757 ? 13.711 -7.246 2.059 1 93.06 757 GLU B O 1
ATOM 15290 N N . ILE B 1 758 ? 12.656 -7.207 4.047 1 94.75 758 ILE B N 1
ATOM 15291 C CA . ILE B 1 758 ? 13.477 -6.137 4.613 1 94.75 758 ILE B CA 1
ATOM 15292 C C . ILE B 1 758 ? 14.211 -6.648 5.852 1 94.75 758 ILE B C 1
ATOM 15294 O O . ILE B 1 758 ? 13.617 -7.336 6.691 1 94.75 758 ILE B O 1
ATOM 15298 N N . VAL B 1 759 ? 15.445 -6.438 5.98 1 94.81 759 VAL B N 1
ATOM 15299 C CA . VAL B 1 759 ? 16.234 -6.723 7.172 1 94.81 759 VAL B CA 1
ATOM 15300 C C . VAL B 1 759 ? 16.938 -5.453 7.637 1 94.81 759 VAL B C 1
ATOM 15302 O O . VAL B 1 759 ? 17.719 -4.855 6.883 1 94.81 759 VAL B O 1
ATOM 15305 N N . TYR B 1 760 ? 16.641 -5.02 8.805 1 94.31 760 TYR B N 1
ATOM 15306 C CA . TYR B 1 760 ? 17.297 -3.857 9.398 1 94.31 760 TYR B CA 1
ATOM 15307 C C . TYR B 1 760 ? 18.594 -4.254 10.094 1 94.31 760 TYR B C 1
ATOM 15309 O O . TYR B 1 760 ? 18.719 -5.383 10.586 1 94.31 760 TYR B O 1
ATOM 15317 N N . PRO B 1 761 ? 19.562 -3.408 10.148 1 93.38 761 PRO B N 1
ATOM 15318 C CA . PRO B 1 761 ? 20.797 -3.709 10.875 1 93.38 761 PRO B CA 1
ATOM 15319 C C . PRO B 1 761 ? 20.609 -3.686 12.391 1 93.38 761 PRO B C 1
ATOM 15321 O O . PRO B 1 761 ? 19.578 -3.211 12.883 1 93.38 761 PRO B O 1
ATOM 15324 N N . TYR B 1 762 ? 21.594 -4.352 13.086 1 94.44 762 TYR B N 1
ATOM 15325 C CA . TYR B 1 762 ? 21.562 -4.32 14.539 1 94.44 762 TYR B CA 1
ATOM 15326 C C . TYR B 1 762 ? 21.578 -2.885 15.055 1 94.44 762 TYR B C 1
ATOM 15328 O O . TYR B 1 762 ? 22.406 -2.076 14.625 1 94.44 762 TYR B O 1
ATOM 15336 N N . SER B 1 763 ? 20.656 -2.51 15.906 1 91.94 763 SER B N 1
ATOM 15337 C CA . SER B 1 763 ? 20.438 -1.131 16.328 1 91.94 763 SER B CA 1
ATOM 15338 C C . SER B 1 763 ? 21.422 -0.728 17.422 1 91.94 763 SER B C 1
ATOM 15340 O O . SER B 1 763 ? 21.5 0.447 17.797 1 91.94 763 SER B O 1
ATOM 15342 N N . GLY B 1 764 ? 22.156 -1.719 17.984 1 91.5 764 GLY B N 1
ATOM 15343 C CA . GLY B 1 764 ? 23.109 -1.412 19.047 1 91.5 764 GLY B CA 1
ATOM 15344 C C . GLY B 1 764 ? 24.562 -1.463 18.562 1 91.5 764 GLY B C 1
ATOM 15345 O O . GLY B 1 764 ? 24.828 -1.255 17.391 1 91.5 764 GLY B O 1
ATOM 15346 N N . ALA B 1 765 ? 25.484 -1.557 19.469 1 88.62 765 ALA B N 1
ATOM 15347 C CA . ALA B 1 765 ? 26.906 -1.685 19.141 1 88.62 765 ALA B CA 1
ATOM 15348 C C . ALA B 1 765 ? 27.281 -3.143 18.891 1 88.62 765 ALA B C 1
ATOM 15350 O O . ALA B 1 765 ? 27.25 -3.965 19.812 1 88.62 765 ALA B O 1
ATOM 15351 N N . PRO B 1 766 ? 27.547 -3.451 17.672 1 88.12 766 PRO B N 1
ATOM 15352 C CA . PRO B 1 766 ? 27.922 -4.84 17.391 1 88.12 766 PRO B CA 1
ATOM 15353 C C . PRO B 1 766 ? 29.266 -5.223 18 1 88.12 766 PRO B C 1
ATOM 15355 O O . PRO B 1 766 ? 30 -4.355 18.484 1 88.12 766 PRO B O 1
ATOM 15358 N N . LEU B 1 767 ? 29.469 -6.566 18.047 1 86.69 767 LEU B N 1
ATOM 15359 C CA . LEU B 1 767 ? 30.766 -7.043 18.516 1 86.69 767 LEU B CA 1
ATOM 15360 C C . LEU B 1 767 ? 31.844 -6.812 17.453 1 86.69 767 LEU B C 1
ATOM 15362 O O . LEU B 1 767 ? 31.656 -7.164 16.281 1 86.69 767 LEU B O 1
ATOM 15366 N N . GLU B 1 768 ? 32.844 -6.172 17.812 1 81 768 GLU B N 1
ATOM 15367 C CA . GLU B 1 768 ? 33.938 -5.887 16.859 1 81 768 GLU B CA 1
ATOM 15368 C C . GLU B 1 768 ? 34.625 -7.168 16.422 1 81 768 GLU B C 1
ATOM 15370 O O . GLU B 1 768 ? 35.094 -7.949 17.266 1 81 768 GLU B O 1
ATOM 15375 N N . ILE B 1 769 ? 34.688 -7.434 15.203 1 75.75 769 ILE B N 1
ATOM 15376 C CA . ILE B 1 769 ? 35.219 -8.656 14.625 1 75.75 769 ILE B CA 1
ATOM 15377 C C . ILE B 1 769 ? 36.719 -8.773 14.969 1 75.75 769 ILE B C 1
ATOM 15379 O O . ILE B 1 769 ? 37.25 -9.875 15.078 1 75.75 769 ILE B O 1
ATOM 15383 N N . SER B 1 770 ? 37.375 -7.609 15.156 1 70.06 770 SER B N 1
ATOM 15384 C CA . SER B 1 770 ? 38.781 -7.609 15.469 1 70.06 770 SER B CA 1
ATOM 15385 C C . SER B 1 770 ? 39.062 -8.117 16.875 1 70.06 770 SER B C 1
ATOM 15387 O O . SER B 1 770 ? 40.094 -8.711 17.141 1 70.06 770 SER B O 1
ATOM 15389 N N . MET B 1 771 ? 38.062 -8.07 17.703 1 70.88 771 MET B N 1
ATOM 15390 C CA . MET B 1 771 ? 38.25 -8.406 19.109 1 70.88 771 MET B CA 1
ATOM 15391 C C . MET B 1 771 ? 37.594 -9.75 19.438 1 70.88 771 MET B C 1
ATOM 15393 O O . MET B 1 771 ? 38.062 -10.461 20.328 1 70.88 771 MET B O 1
ATOM 15397 N N . TYR B 1 772 ? 36.594 -9.992 18.672 1 75.88 772 TYR B N 1
ATOM 15398 C CA . TYR B 1 772 ? 35.812 -11.195 18.984 1 75.88 772 TYR B CA 1
ATOM 15399 C C . TYR B 1 772 ? 35.812 -12.148 17.781 1 75.88 772 TYR B C 1
ATOM 15401 O O . TYR B 1 772 ? 35.625 -11.719 16.641 1 75.88 772 TYR B O 1
ATOM 15409 N N . ASP B 1 773 ? 36 -13.422 18.047 1 68.5 773 ASP B N 1
ATOM 15410 C CA . ASP B 1 773 ? 36.125 -14.43 17 1 68.5 773 ASP B CA 1
ATOM 15411 C C . ASP B 1 773 ? 34.781 -14.656 16.281 1 68.5 773 ASP B C 1
ATOM 15413 O O . ASP B 1 773 ? 33.719 -14.578 16.906 1 68.5 773 ASP B O 1
ATOM 15417 N N . THR B 1 774 ? 34.844 -14.742 15.008 1 75.31 774 THR B N 1
ATOM 15418 C CA . THR B 1 774 ? 33.719 -15.188 14.219 1 75.31 774 THR B CA 1
ATOM 15419 C C . THR B 1 774 ? 33.656 -16.719 14.156 1 75.31 774 THR B C 1
ATOM 15421 O O . THR B 1 774 ? 34.625 -17.391 14.531 1 75.31 774 THR B O 1
ATOM 15424 N N . TYR B 1 775 ? 32.562 -17.188 13.977 1 72.12 775 TYR B N 1
ATOM 15425 C CA . TYR B 1 775 ? 32.438 -18.641 14 1 72.12 775 TYR B CA 1
ATOM 15426 C C . TYR B 1 775 ? 33.125 -19.281 12.805 1 72.12 775 TYR B C 1
ATOM 15428 O O . TYR B 1 775 ? 33.375 -20.5 12.789 1 72.12 775 TYR B O 1
ATOM 15436 N N . TRP B 1 776 ? 33.531 -18.438 11.758 1 61.53 776 TRP B N 1
ATOM 15437 C CA . TRP B 1 776 ? 34.25 -18.984 10.609 1 61.53 776 TRP B CA 1
ATOM 15438 C C . TRP B 1 776 ? 35.719 -18.562 10.641 1 61.53 776 TRP B C 1
ATOM 15440 O O . TRP B 1 776 ? 36.031 -17.453 11.078 1 61.53 776 TRP B O 1
ATOM 15450 N N . LYS B 1 777 ? 36.688 -19.453 10.969 1 52.69 777 LYS B N 1
ATOM 15451 C CA . LYS B 1 777 ? 38.094 -19.109 10.938 1 52.69 777 LYS B CA 1
ATOM 15452 C C . LYS B 1 777 ? 38.75 -19.547 9.625 1 52.69 777 LYS B C 1
ATOM 15454 O O . LYS B 1 777 ? 38.469 -20.641 9.133 1 52.69 777 LYS B O 1
ATOM 15459 N N . SER B 1 778 ? 39.094 -18.641 8.711 1 42.38 778 SER B N 1
ATOM 15460 C CA . SER B 1 778 ? 39.844 -18.984 7.508 1 42.38 778 SER B CA 1
ATOM 15461 C C . SER B 1 778 ? 41.031 -19.875 7.832 1 42.38 778 SER B C 1
ATOM 15463 O O . SER B 1 778 ? 41.75 -19.625 8.797 1 42.38 778 SER B O 1
ATOM 15465 N N . SER B 1 779 ? 40.938 -21.125 7.52 1 38.62 779 SER B N 1
ATOM 15466 C CA . SER B 1 779 ? 41.938 -22.141 7.73 1 38.62 779 SER B CA 1
ATOM 15467 C C . SER B 1 779 ? 43.344 -21.625 7.344 1 38.62 779 SER B C 1
ATOM 15469 O O . SER B 1 779 ? 44.312 -22.359 7.445 1 38.62 779 SER B O 1
ATOM 15471 N N . SER B 1 780 ? 43.594 -20.609 6.652 1 35.5 780 SER B N 1
ATOM 15472 C CA . SER B 1 780 ? 45 -20.531 6.27 1 35.5 780 SER B CA 1
ATOM 15473 C C . SER B 1 780 ? 45.906 -20.469 7.496 1 35.5 780 SER B C 1
ATOM 15475 O O . SER B 1 780 ? 47.062 -20.875 7.438 1 35.5 780 SER B O 1
ATOM 15477 N N . VAL B 1 781 ? 45.5 -19.859 8.523 1 35.62 781 VAL B N 1
ATOM 15478 C CA . VAL B 1 781 ? 46.562 -19.562 9.492 1 35.62 781 VAL B CA 1
ATOM 15479 C C . VAL B 1 781 ? 46.688 -20.734 10.469 1 35.62 781 VAL B C 1
ATOM 15481 O O . VAL B 1 781 ? 47.625 -20.75 11.273 1 35.62 781 VAL B O 1
ATOM 15484 N N . ALA B 1 782 ? 45.781 -21.672 10.57 1 34.25 782 ALA B N 1
ATOM 15485 C CA . ALA B 1 782 ? 46 -22.672 11.609 1 34.25 782 ALA B CA 1
ATOM 15486 C C . ALA B 1 782 ? 47.125 -23.609 11.211 1 34.25 782 ALA B C 1
ATOM 15488 O O . ALA B 1 782 ? 47.594 -24.422 12.023 1 34.25 782 ALA B O 1
ATOM 15489 N N . ASP B 1 783 ? 47.406 -23.703 9.945 1 33.69 783 ASP B N 1
ATOM 15490 C CA . ASP B 1 783 ? 48.5 -24.594 9.617 1 33.69 783 ASP B CA 1
ATOM 15491 C C . ASP B 1 783 ? 49.812 -24.109 10.242 1 33.69 783 ASP B C 1
ATOM 15493 O O . ASP B 1 783 ? 50.719 -24.906 10.438 1 33.69 783 ASP B O 1
ATOM 15497 N N . GLU B 1 784 ? 49.875 -22.844 10.469 1 33.97 784 GLU B N 1
ATOM 15498 C CA . GLU B 1 784 ? 51.281 -22.578 10.859 1 33.97 784 GLU B CA 1
ATOM 15499 C C . GLU B 1 784 ? 51.562 -23.109 12.266 1 33.97 784 GLU B C 1
ATOM 15501 O O . GLU B 1 784 ? 52.656 -23.547 12.555 1 33.97 784 GLU B O 1
ATOM 15506 N N . LYS B 1 785 ? 50.562 -23.172 13.195 1 33.5 785 LYS B N 1
ATOM 15507 C CA . LYS B 1 785 ? 51.062 -23.609 14.5 1 33.5 785 LYS B CA 1
ATOM 15508 C C . LYS B 1 785 ? 51.062 -25.141 14.578 1 33.5 785 LYS B C 1
ATOM 15510 O O . LYS B 1 785 ? 51.906 -25.719 15.281 1 33.5 785 LYS B O 1
ATOM 15515 N N . GLU B 1 786 ? 50.062 -25.828 13.984 1 31.98 786 GLU B N 1
ATOM 15516 C CA . GLU B 1 786 ? 50.188 -27.266 14.094 1 31.98 786 GLU B CA 1
ATOM 15517 C C . GLU B 1 786 ? 51.344 -27.797 13.273 1 31.98 786 GLU B C 1
ATOM 15519 O O . GLU B 1 786 ? 51.781 -28.922 13.461 1 31.98 786 GLU B O 1
ATOM 15524 N N . LYS B 1 787 ? 51.781 -26.969 12.32 1 36.84 787 LYS B N 1
ATOM 15525 C CA . LYS B 1 787 ? 53 -27.391 11.672 1 36.84 787 LYS B CA 1
ATOM 15526 C C . LYS B 1 787 ? 54.188 -27.375 12.656 1 36.84 787 LYS B C 1
ATOM 15528 O O . LYS B 1 787 ? 55.094 -28.203 12.562 1 36.84 787 LYS B O 1
ATOM 15533 N N . GLU B 1 788 ? 54.125 -26.484 13.625 1 35.66 788 GLU B N 1
ATOM 15534 C CA . GLU B 1 788 ? 55.281 -26.516 14.516 1 35.66 788 GLU B CA 1
ATOM 15535 C C . GLU B 1 788 ? 55.219 -27.719 15.461 1 35.66 788 GLU B C 1
ATOM 15537 O O . GLU B 1 788 ? 56.219 -28.328 15.758 1 35.66 788 GLU B O 1
ATOM 15542 N N . LYS B 1 789 ? 54.031 -28.203 15.914 1 35.22 789 LYS B N 1
ATOM 15543 C CA . LYS B 1 789 ? 54.031 -29.375 16.797 1 35.22 789 LYS B CA 1
ATOM 15544 C C . LYS B 1 789 ? 54.156 -30.672 16.016 1 35.22 789 LYS B C 1
ATOM 15546 O O . LYS B 1 789 ? 54.844 -31.594 16.453 1 35.22 789 LYS B O 1
ATOM 15551 N N . GLU B 1 790 ? 53.5 -30.781 14.883 1 34.41 790 GLU B N 1
ATOM 15552 C CA . GLU B 1 790 ? 53.719 -31.984 14.086 1 34.41 790 GLU B CA 1
ATOM 15553 C C . GLU B 1 790 ? 55.156 -32.062 13.602 1 34.41 790 GLU B C 1
ATOM 15555 O O . GLU B 1 790 ? 55.688 -33.156 13.367 1 34.41 790 GLU B O 1
ATOM 15560 N N . LYS B 1 791 ? 55.906 -30.953 13.438 1 35.72 791 LYS B N 1
ATOM 15561 C CA . LYS B 1 791 ? 57.312 -31.094 13.148 1 35.72 791 LYS B CA 1
ATOM 15562 C C . LYS B 1 791 ? 58.062 -31.828 14.266 1 35.72 791 LYS B C 1
ATOM 15564 O O . LYS B 1 791 ? 58.969 -32.625 14.008 1 35.72 791 LYS B O 1
ATOM 15569 N N . LEU B 1 792 ? 57.562 -31.609 15.523 1 35.88 792 LEU B N 1
ATOM 15570 C CA . LEU B 1 792 ? 58.281 -32.344 16.578 1 35.88 792 LEU B CA 1
ATOM 15571 C C . LEU B 1 792 ? 57.938 -33.812 16.531 1 35.88 792 LEU B C 1
ATOM 15573 O O . LEU B 1 792 ? 58.844 -34.656 16.672 1 35.88 792 LEU B O 1
ATOM 15577 N N . GLN B 1 793 ? 56.656 -34.281 16.453 1 32.41 793 GLN B N 1
ATOM 15578 C CA . GLN B 1 793 ? 56.375 -35.688 16.5 1 32.41 793 GLN B CA 1
ATOM 15579 C C . GLN B 1 793 ? 56.719 -36.375 15.164 1 32.41 793 GLN B C 1
ATOM 15581 O O . GLN B 1 793 ? 57.094 -37.531 15.133 1 32.41 793 GLN B O 1
ATOM 15586 N N . GLN B 1 794 ? 56.688 -35.688 14.016 1 34.19 794 GLN B N 1
ATOM 15587 C CA . GLN B 1 794 ? 57.094 -36.281 12.758 1 34.19 794 GLN B CA 1
ATOM 15588 C C . GLN B 1 794 ? 58.594 -36.625 12.797 1 34.19 794 GLN B C 1
ATOM 15590 O O . GLN B 1 794 ? 59.094 -37.344 11.93 1 34.19 794 GLN B O 1
ATOM 15595 N N . GLN B 1 795 ? 59.5 -36.062 13.625 1 34.66 795 GLN B N 1
ATOM 15596 C CA . GLN B 1 795 ? 60.875 -36.594 13.586 1 34.66 795 GLN B CA 1
ATOM 15597 C C . GLN B 1 795 ? 60.875 -38.094 13.891 1 34.66 795 GLN B C 1
ATOM 15599 O O . GLN B 1 795 ? 61.656 -38.844 13.312 1 34.66 795 GLN B O 1
ATOM 15604 N N . GLN B 1 796 ? 60.094 -38.594 14.883 1 33.5 796 GLN B N 1
ATOM 15605 C CA . GLN B 1 796 ? 60.281 -40 15.188 1 33.5 796 GLN B CA 1
ATOM 15606 C C . GLN B 1 796 ? 59.688 -40.875 14.086 1 33.5 796 GLN B C 1
ATOM 15608 O O . GLN B 1 796 ? 60.312 -41.875 13.688 1 33.5 796 GLN B O 1
ATOM 15613 N N . GLN B 1 797 ? 58.312 -40.875 13.758 1 29.66 797 GLN B N 1
ATOM 15614 C CA . GLN B 1 797 ? 57.719 -41.906 12.922 1 29.66 797 GLN B CA 1
ATOM 15615 C C . GLN B 1 797 ? 58 -41.656 11.445 1 29.66 797 GLN B C 1
ATOM 15617 O O . GLN B 1 797 ? 57.156 -41.188 10.695 1 29.66 797 GLN B O 1
ATOM 15622 N N . GLN B 1 798 ? 58.969 -40.844 10.883 1 29.36 798 GLN B N 1
ATOM 15623 C CA . GLN B 1 798 ? 59.375 -40.656 9.484 1 29.36 798 GLN B CA 1
ATOM 15624 C C . GLN B 1 798 ? 59.531 -41.969 8.766 1 29.36 798 GLN B C 1
ATOM 15626 O O . GLN B 1 798 ? 59.531 -42.031 7.531 1 29.36 798 GLN B O 1
ATOM 15631 N N . GLN B 1 799 ? 60.188 -43 9.453 1 29.52 799 GLN B N 1
ATOM 15632 C CA . GLN B 1 799 ? 60.719 -44.094 8.68 1 29.52 799 GLN B CA 1
ATOM 15633 C C . GLN B 1 799 ? 59.625 -44.812 7.895 1 29.52 799 GLN B C 1
ATOM 15635 O O . GLN B 1 799 ? 59.875 -45.25 6.758 1 29.52 799 GLN B O 1
ATOM 15640 N N . LEU B 1 800 ? 58.625 -45.406 8.625 1 26.17 800 LEU B N 1
ATOM 15641 C CA . LEU B 1 800 ? 58 -46.531 7.969 1 26.17 800 LEU B CA 1
ATOM 15642 C C . LEU B 1 800 ? 57.156 -46.094 6.777 1 26.17 800 LEU B C 1
ATOM 15644 O O . LEU B 1 800 ? 57.219 -46.719 5.715 1 26.17 800 LEU B O 1
ATOM 15648 N N . GLN B 1 801 ? 55.875 -45.406 6.957 1 22.91 801 GLN B N 1
ATOM 15649 C CA . GLN B 1 801 ? 54.75 -45.625 6.055 1 22.91 801 GLN B CA 1
ATOM 15650 C C . GLN B 1 801 ? 54.906 -44.781 4.793 1 22.91 801 GLN B C 1
ATOM 15652 O O . GLN B 1 801 ? 54.812 -43.531 4.852 1 22.91 801 GLN B O 1
ATOM 15657 N N . GLN B 1 802 ? 55.844 -44.875 3.764 1 24.73 802 GLN B N 1
ATOM 15658 C CA . GLN B 1 802 ? 56.125 -44.406 2.42 1 24.73 802 GLN B CA 1
ATOM 15659 C C . GLN B 1 802 ? 54.875 -44.344 1.57 1 24.73 802 GLN B C 1
ATOM 15661 O O . GLN B 1 802 ? 54.719 -43.438 0.736 1 24.73 802 GLN B O 1
ATOM 15666 N N . GLN B 1 803 ? 54.156 -45.469 1.302 1 22.48 803 GLN B N 1
ATOM 15667 C CA . GLN B 1 803 ? 53.594 -45.75 -0.009 1 22.48 803 GLN B CA 1
ATOM 15668 C C . GLN B 1 803 ? 52.344 -44.906 -0.279 1 22.48 803 GLN B C 1
ATOM 15670 O O . GLN B 1 803 ? 52.094 -44.5 -1.419 1 22.48 803 GLN B O 1
ATOM 15675 N N . GLN B 1 804 ? 51.219 -45 0.5 1 22.47 804 GLN B N 1
ATOM 15676 C CA . GLN B 1 804 ? 49.875 -44.875 -0.079 1 22.47 804 GLN B CA 1
ATOM 15677 C C . GLN B 1 804 ? 49.531 -43.406 -0.292 1 22.47 804 GLN B C 1
ATOM 15679 O O . GLN B 1 804 ? 49.25 -42.688 0.668 1 22.47 804 GLN B O 1
ATOM 15684 N N . HIS B 1 805 ? 50.062 -42.656 -1.28 1 24.56 805 HIS B N 1
ATOM 15685 C CA . HIS B 1 805 ? 50 -41.25 -1.665 1 24.56 805 HIS B CA 1
ATOM 15686 C C . HIS B 1 805 ? 48.562 -40.875 -2.064 1 24.56 805 HIS B C 1
ATOM 15688 O O . HIS B 1 805 ? 48.312 -40.594 -3.234 1 24.56 805 HIS B O 1
ATOM 15694 N N . GLN B 1 806 ? 47.5 -41.656 -1.675 1 22.06 806 GLN B N 1
ATOM 15695 C CA . GLN B 1 806 ? 46.25 -41.406 -2.367 1 22.06 806 GLN B CA 1
ATOM 15696 C C . GLN B 1 806 ? 45.844 -39.938 -2.275 1 22.06 806 GLN B C 1
ATOM 15698 O O . GLN B 1 806 ? 46.281 -39.219 -1.362 1 22.06 806 GLN B O 1
ATOM 15703 N N . ASN B 1 807 ? 45.062 -39.438 -3.348 1 24.06 807 ASN B N 1
ATOM 15704 C CA . ASN B 1 807 ? 44.5 -38.188 -3.854 1 24.06 807 ASN B CA 1
ATOM 15705 C C . ASN B 1 807 ? 43.719 -37.469 -2.775 1 24.06 807 ASN B C 1
ATOM 15707 O O . ASN B 1 807 ? 42.625 -37.906 -2.381 1 24.06 807 ASN B O 1
ATOM 15711 N N . THR B 1 808 ? 44.344 -36.938 -1.782 1 24.5 808 THR B N 1
ATOM 15712 C CA . THR B 1 808 ? 43.75 -36.188 -0.695 1 24.5 808 THR B CA 1
ATOM 15713 C C . THR B 1 808 ? 43.031 -34.938 -1.231 1 24.5 808 THR B C 1
ATOM 15715 O O . THR B 1 808 ? 43.656 -34.031 -1.737 1 24.5 808 THR B O 1
ATOM 15718 N N . SER B 1 809 ? 41.875 -35.156 -1.9 1 27.53 809 SER B N 1
ATOM 15719 C CA . SER B 1 809 ? 41 -34.094 -2.322 1 27.53 809 SER B CA 1
ATOM 15720 C C . SER B 1 809 ? 40.906 -33 -1.248 1 27.53 809 SER B C 1
ATOM 15722 O O . SER B 1 809 ? 40.719 -33.312 -0.067 1 27.53 809 SER B O 1
ATOM 15724 N N . VAL B 1 810 ? 41.625 -31.922 -1.396 1 28.56 810 VAL B N 1
ATOM 15725 C CA . VAL B 1 810 ? 41.719 -30.703 -0.588 1 28.56 810 VAL B CA 1
ATOM 15726 C C . VAL B 1 810 ? 40.312 -30.219 -0.246 1 28.56 810 VAL B C 1
ATOM 15728 O O . VAL B 1 810 ? 39.594 -29.672 -1.103 1 28.56 810 VAL B O 1
ATOM 15731 N N . SER B 1 811 ? 39.5 -30.984 0.309 1 30.09 811 SER B N 1
ATOM 15732 C CA . SER B 1 811 ? 38.25 -30.531 0.896 1 30.09 811 SER B CA 1
ATOM 15733 C C . SER B 1 811 ? 38.469 -29.297 1.771 1 30.09 811 SER B C 1
ATOM 15735 O O . SER B 1 811 ? 39.312 -29.297 2.65 1 30.09 811 SER B O 1
ATOM 15737 N N . PHE B 1 812 ? 38.562 -28.094 1.18 1 31.69 812 PHE B N 1
ATOM 15738 C CA . PHE B 1 812 ? 38.562 -26.828 1.904 1 31.69 812 PHE B CA 1
ATOM 15739 C C . PHE B 1 812 ? 37.656 -26.906 3.129 1 31.69 812 PHE B C 1
ATOM 15741 O O . PHE B 1 812 ? 36.438 -27.031 3 1 31.69 812 PHE B O 1
ATOM 15748 N N . VAL B 1 813 ? 37.938 -27.531 4.16 1 35.59 813 VAL B N 1
ATOM 15749 C CA . VAL B 1 813 ? 37.312 -27.75 5.461 1 35.59 813 VAL B CA 1
ATOM 15750 C C . VAL B 1 813 ? 37.219 -26.422 6.207 1 35.59 813 VAL B C 1
ATOM 15752 O O . VAL B 1 813 ? 38.219 -25.797 6.531 1 35.59 813 VAL B O 1
ATOM 15755 N N . THR B 1 814 ? 36.375 -25.359 5.812 1 38.72 814 THR B N 1
ATOM 15756 C CA . THR B 1 814 ? 36.062 -24.391 6.859 1 38.72 814 THR B CA 1
ATOM 15757 C C . THR B 1 814 ? 35.844 -25.094 8.195 1 38.72 814 THR B C 1
ATOM 15759 O O . THR B 1 814 ? 34.969 -25.984 8.305 1 38.72 814 THR B O 1
ATOM 15762 N N . ALA B 1 815 ? 36.75 -25.359 8.93 1 42.22 815 ALA B N 1
ATOM 15763 C CA . ALA B 1 815 ? 36.656 -25.938 10.258 1 42.22 815 ALA B CA 1
ATOM 15764 C C . ALA B 1 815 ? 35.75 -25.125 11.164 1 42.22 815 ALA B C 1
ATOM 15766 O O . ALA B 1 815 ? 35.969 -23.938 11.383 1 42.22 815 ALA B O 1
ATOM 15767 N N . SER B 1 816 ? 34.438 -25.219 11.016 1 53.06 816 SER B N 1
ATOM 15768 C CA . SER B 1 816 ? 33.562 -24.625 12.039 1 53.06 816 SER B CA 1
ATOM 15769 C C . SER B 1 816 ? 34.031 -25.016 13.438 1 53.06 816 SER B C 1
ATOM 15771 O O . SER B 1 816 ? 34.594 -26.109 13.641 1 53.06 816 SER B O 1
ATOM 15773 N N . SER B 1 817 ? 34.375 -24.125 14.273 1 61 817 SER B N 1
ATOM 15774 C CA . SER B 1 817 ? 34.844 -24.234 15.656 1 61 817 SER B CA 1
ATOM 15775 C C . SER B 1 817 ? 33.781 -24.906 16.531 1 61 817 SER B C 1
ATOM 15777 O O . SER B 1 817 ? 33.938 -24.938 17.75 1 61 817 SER B O 1
ATOM 15779 N N . LEU B 1 818 ? 32.781 -25.484 15.797 1 71.31 818 LEU B N 1
ATOM 15780 C CA . LEU B 1 818 ? 31.766 -26.047 16.688 1 71.31 818 LEU B CA 1
ATOM 15781 C C . LEU B 1 818 ? 32.156 -27.438 17.156 1 71.31 818 LEU B C 1
ATOM 15783 O O . LEU B 1 818 ? 32.281 -28.359 16.344 1 71.31 818 LEU B O 1
ATOM 15787 N N . THR B 1 819 ? 32.688 -27.547 18.297 1 78.06 819 THR B N 1
ATOM 15788 C CA . THR B 1 819 ? 33.031 -28.828 18.891 1 78.06 819 THR B CA 1
ATOM 15789 C C . THR B 1 819 ? 32.438 -28.953 20.297 1 78.06 819 THR B C 1
ATOM 15791 O O . THR B 1 819 ? 32.188 -27.938 20.969 1 78.06 819 THR B O 1
ATOM 15794 N N . GLY B 1 820 ? 31.938 -30.141 20.516 1 80.88 820 GLY B N 1
ATOM 15795 C CA . GLY B 1 820 ? 31.516 -30.406 21.891 1 80.88 820 GLY B CA 1
ATOM 15796 C C . GLY B 1 820 ? 30.016 -30.547 22.016 1 80.88 820 GLY B C 1
ATOM 15797 O O . GLY B 1 820 ? 29.344 -30.969 21.078 1 80.88 820 GLY B O 1
ATOM 15798 N N . VAL B 1 821 ? 29.641 -30.391 23.297 1 88.31 821 VAL B N 1
ATOM 15799 C CA . VAL B 1 821 ? 28.25 -30.594 23.656 1 88.31 821 VAL B CA 1
ATOM 15800 C C . VAL B 1 821 ? 27.578 -29.25 23.938 1 88.31 821 VAL B C 1
ATOM 15802 O O . VAL B 1 821 ? 28.125 -28.422 24.672 1 88.31 821 VAL B O 1
ATOM 15805 N N . TYR B 1 822 ? 26.5 -29.062 23.281 1 91.88 822 TYR B N 1
ATOM 15806 C CA . TYR B 1 822 ? 25.719 -27.844 23.484 1 91.88 822 TYR B CA 1
ATOM 15807 C C . TYR B 1 822 ? 24.359 -28.172 24.109 1 91.88 822 TYR B C 1
ATOM 15809 O O . TYR B 1 822 ? 23.703 -29.141 23.719 1 91.88 822 TYR B O 1
ATOM 15817 N N . TYR B 1 823 ? 23.938 -27.375 25.062 1 92.25 823 TYR B N 1
ATOM 15818 C CA . TYR B 1 823 ? 22.641 -27.547 25.703 1 92.25 823 TYR B CA 1
ATOM 15819 C C . TYR B 1 823 ? 21.609 -26.594 25.125 1 92.25 823 TYR B C 1
ATOM 15821 O O . TYR B 1 823 ? 21.828 -25.375 25.109 1 92.25 823 TYR B O 1
ATOM 15829 N N . ARG B 1 824 ? 20.547 -27.172 24.672 1 94.12 824 ARG B N 1
ATOM 15830 C CA . ARG B 1 824 ? 19.484 -26.375 24.031 1 94.12 824 ARG B CA 1
ATOM 15831 C C . ARG B 1 824 ? 18.578 -25.719 25.078 1 94.12 824 ARG B C 1
ATOM 15833 O O . ARG B 1 824 ? 18.109 -26.391 26 1 94.12 824 ARG B O 1
ATOM 15840 N N . VAL B 1 825 ? 18.344 -24.438 24.984 1 95.31 825 VAL B N 1
ATOM 15841 C CA . VAL B 1 825 ? 17.422 -23.672 25.812 1 95.31 825 VAL B CA 1
ATOM 15842 C C . VAL B 1 825 ? 16.469 -22.875 24.938 1 95.31 825 VAL B C 1
ATOM 15844 O O . VAL B 1 825 ? 16.844 -22.375 23.875 1 95.31 825 VAL B O 1
ATOM 15847 N N . HIS B 1 826 ? 15.227 -22.766 25.391 1 95.62 826 HIS B N 1
ATOM 15848 C CA . HIS B 1 826 ? 14.203 -22.078 24.609 1 95.62 826 HIS B CA 1
ATOM 15849 C C . HIS B 1 826 ? 14.047 -20.641 25.047 1 95.62 826 HIS B C 1
ATOM 15851 O O . HIS B 1 826 ? 14.031 -20.359 26.25 1 95.62 826 HIS B O 1
ATOM 15857 N N . LEU B 1 827 ? 14.023 -19.797 24.094 1 96.75 827 LEU B N 1
ATOM 15858 C CA . LEU B 1 827 ? 13.828 -18.375 24.344 1 96.75 827 LEU B CA 1
ATOM 15859 C C . LEU B 1 827 ? 12.445 -17.922 23.891 1 96.75 827 LEU B C 1
ATOM 15861 O O . LEU B 1 827 ? 12.016 -18.266 22.781 1 96.75 827 LEU B O 1
ATOM 15865 N N . TYR B 1 828 ? 11.789 -17.188 24.781 1 94.31 828 TYR B N 1
ATOM 15866 C CA . TYR B 1 828 ? 10.461 -16.641 24.484 1 94.31 828 TYR B CA 1
ATOM 15867 C C . TYR B 1 828 ? 10.414 -15.148 24.766 1 94.31 828 TYR B C 1
ATOM 15869 O O . TYR B 1 828 ? 11.359 -14.586 25.312 1 94.31 828 TYR B O 1
ATOM 15877 N N . LEU B 1 829 ? 9.375 -14.477 24.25 1 92.12 829 LEU B N 1
ATOM 15878 C CA . LEU B 1 829 ? 9.18 -13.039 24.391 1 92.12 829 LEU B CA 1
ATOM 15879 C C . LEU B 1 829 ? 8.125 -12.734 25.453 1 92.12 829 LEU B C 1
ATOM 15881 O O . LEU B 1 829 ? 7.055 -13.344 25.453 1 92.12 829 LEU B O 1
ATOM 15885 N N . LEU B 1 830 ? 8.5 -11.898 26.375 1 90.75 830 LEU B N 1
ATOM 15886 C CA . LEU B 1 830 ? 7.531 -11.445 27.359 1 90.75 830 LEU B CA 1
ATOM 15887 C C . LEU B 1 830 ? 6.746 -10.242 26.844 1 90.75 830 LEU B C 1
ATOM 15889 O O . LEU B 1 830 ? 7.02 -9.742 25.75 1 90.75 830 LEU B O 1
ATOM 15893 N N . ASN B 1 831 ? 5.789 -9.719 27.625 1 82.62 831 ASN B N 1
ATOM 15894 C CA . ASN B 1 831 ? 4.883 -8.656 27.203 1 82.62 831 ASN B CA 1
ATOM 15895 C C . ASN B 1 831 ? 5.625 -7.336 27.016 1 82.62 831 ASN B C 1
ATOM 15897 O O . ASN B 1 831 ? 5.238 -6.516 26.172 1 82.62 831 ASN B O 1
ATOM 15901 N N . ASP B 1 832 ? 6.699 -7.148 27.812 1 83.75 832 ASP B N 1
ATOM 15902 C CA . ASP B 1 832 ? 7.445 -5.895 27.719 1 83.75 832 ASP B CA 1
ATOM 15903 C C . ASP B 1 832 ? 8.609 -6.016 26.75 1 83.75 832 ASP B C 1
ATOM 15905 O O . ASP B 1 832 ? 9.422 -5.094 26.625 1 83.75 832 ASP B O 1
ATOM 15909 N N . GLY B 1 833 ? 8.688 -7.18 26.141 1 87.81 833 GLY B N 1
ATOM 15910 C CA . GLY B 1 833 ? 9.742 -7.367 25.141 1 87.81 833 GLY B CA 1
ATOM 15911 C C . GLY B 1 833 ? 10.969 -8.055 25.703 1 87.81 833 GLY B C 1
ATOM 15912 O O . GLY B 1 833 ? 11.898 -8.383 24.953 1 87.81 833 GLY B O 1
ATOM 15913 N N . THR B 1 834 ? 11.008 -8.359 26.984 1 93.88 834 THR B N 1
ATOM 15914 C CA . THR B 1 834 ? 12.156 -8.984 27.625 1 93.88 834 THR B CA 1
ATOM 15915 C C . THR B 1 834 ? 12.281 -10.445 27.188 1 93.88 834 THR B C 1
ATOM 15917 O O . THR B 1 834 ? 11.32 -11.211 27.281 1 93.88 834 THR B O 1
ATOM 15920 N N . PRO B 1 835 ? 13.438 -10.805 26.609 1 96.5 835 PRO B N 1
ATOM 15921 C CA . PRO B 1 835 ? 13.641 -12.219 26.312 1 96.5 835 PRO B CA 1
ATOM 15922 C C . PRO B 1 835 ? 13.742 -13.078 27.578 1 96.5 835 PRO B C 1
ATOM 15924 O O . PRO B 1 835 ? 14.438 -12.703 28.516 1 96.5 835 PRO B O 1
ATOM 15927 N N . ILE B 1 836 ? 13.047 -14.211 27.562 1 97.06 836 ILE B N 1
ATOM 15928 C CA . ILE B 1 836 ? 13.023 -15.062 28.75 1 97.06 836 ILE B CA 1
ATOM 15929 C C . ILE B 1 836 ? 13.344 -16.5 28.344 1 97.06 836 ILE B C 1
ATOM 15931 O O . ILE B 1 836 ? 12.992 -16.938 27.25 1 97.06 836 ILE B O 1
ATOM 15935 N N . VAL B 1 837 ? 14.109 -17.125 29.172 1 97.62 837 VAL B N 1
ATOM 15936 C CA . VAL B 1 837 ? 14.398 -18.547 29.031 1 97.62 837 VAL B CA 1
ATOM 15937 C C . VAL B 1 837 ? 13.438 -19.359 29.891 1 97.62 837 VAL B C 1
ATOM 15939 O O . VAL B 1 837 ? 13.406 -19.203 31.109 1 97.62 837 VAL B O 1
ATOM 15942 N N . CYS B 1 838 ? 12.594 -20.188 29.25 1 95.56 838 CYS B N 1
ATOM 15943 C CA . CYS B 1 838 ? 11.641 -21.031 29.969 1 95.56 838 CYS B CA 1
ATOM 15944 C C . CYS B 1 838 ? 11.352 -22.312 29.203 1 95.56 838 CYS B C 1
ATOM 15946 O O . CYS B 1 838 ? 11.641 -22.391 28 1 95.56 838 CYS B O 1
ATOM 15948 N N . PRO B 1 839 ? 10.883 -23.266 29.812 1 92.69 839 PRO B N 1
ATOM 15949 C CA . PRO B 1 839 ? 10.727 -24.562 29.172 1 92.69 839 PRO B CA 1
ATOM 15950 C C . PRO B 1 839 ? 9.547 -24.609 28.203 1 92.69 839 PRO B C 1
ATOM 15952 O O . PRO B 1 839 ? 9.625 -25.25 27.156 1 92.69 839 PRO B O 1
ATOM 15955 N N . LYS B 1 840 ? 8.453 -23.922 28.562 1 89.44 840 LYS B N 1
ATOM 15956 C CA . LYS B 1 840 ? 7.25 -23.984 27.734 1 89.44 840 LYS B CA 1
ATOM 15957 C C . LYS B 1 840 ? 6.746 -22.578 27.406 1 89.44 840 LYS B C 1
ATOM 15959 O O . LYS B 1 840 ? 6.953 -21.641 28.172 1 89.44 840 LYS B O 1
ATOM 15964 N N . TYR B 1 841 ? 6.141 -22.625 26.25 1 87.62 841 TYR B N 1
ATOM 15965 C CA . TYR B 1 841 ? 5.598 -21.344 25.812 1 87.62 841 TYR B CA 1
ATOM 15966 C C . TYR B 1 841 ? 4.258 -21.062 26.484 1 87.62 841 TYR B C 1
ATOM 15968 O O . TYR B 1 841 ? 3.865 -19.906 26.656 1 87.62 841 TYR B O 1
ATOM 15976 N N . LEU B 1 842 ? 3.551 -22.078 26.953 1 87.88 842 LEU B N 1
ATOM 15977 C CA . LEU B 1 842 ? 2.244 -21.953 27.594 1 87.88 842 LEU B CA 1
ATOM 15978 C C . LEU B 1 842 ? 2.357 -22.094 29.094 1 87.88 842 LEU B C 1
ATOM 15980 O O . LEU B 1 842 ? 3.123 -22.938 29.594 1 87.88 842 LEU B O 1
ATOM 15984 N N . VAL B 1 843 ? 1.668 -21.219 29.766 1 87.38 843 VAL B N 1
ATOM 15985 C CA . VAL B 1 843 ? 1.609 -21.266 31.219 1 87.38 843 VAL B CA 1
ATOM 15986 C C . VAL B 1 843 ? 0.179 -21.547 31.672 1 87.38 843 VAL B C 1
ATOM 15988 O O . VAL B 1 843 ? -0.771 -20.938 31.172 1 87.38 843 VAL B O 1
ATOM 15991 N N . GLU B 1 844 ? 0.072 -22.453 32.562 1 84.62 844 GLU B N 1
ATOM 15992 C CA . GLU B 1 844 ? -1.242 -22.781 33.094 1 84.62 844 GLU B CA 1
ATOM 15993 C C . GLU B 1 844 ? -1.642 -21.828 34.219 1 84.62 844 GLU B C 1
ATOM 15995 O O . GLU B 1 844 ? -0.933 -21.703 35.219 1 84.62 844 GLU B O 1
ATOM 16000 N N . VAL B 1 845 ? -2.627 -21.062 34.156 1 80.44 845 VAL B N 1
ATOM 16001 C CA . VAL B 1 845 ? -3.055 -20.062 35.125 1 80.44 845 VAL B CA 1
ATOM 16002 C C . VAL B 1 845 ? -4.203 -20.609 35.938 1 80.44 845 VAL B C 1
ATOM 16004 O O . VAL B 1 845 ? -4.559 -20.031 36.969 1 80.44 845 VAL B O 1
ATOM 16007 N N . GLY B 1 846 ? -4.836 -21.719 35.688 1 72.38 846 GLY B N 1
ATOM 16008 C CA . GLY B 1 846 ? -5.93 -22.312 36.438 1 72.38 846 GLY B CA 1
ATOM 16009 C C . GLY B 1 846 ? -7.18 -22.516 35.594 1 72.38 846 GLY B C 1
ATOM 16010 O O . GLY B 1 846 ? -7.355 -21.891 34.562 1 72.38 846 GLY B O 1
ATOM 16011 N N . GLY B 1 847 ? -8.047 -23.234 36.125 1 67.31 847 GLY B N 1
ATOM 16012 C CA . GLY B 1 847 ? -9.328 -23.484 35.5 1 67.31 847 GLY B CA 1
ATOM 16013 C C . GLY B 1 847 ? -9.195 -24.125 34.125 1 67.31 847 GLY B C 1
ATOM 16014 O O . GLY B 1 847 ? -10.047 -23.922 33.25 1 67.31 847 GLY B O 1
ATOM 16015 N N . GLY B 1 848 ? -8.062 -24.672 33.844 1 72.56 848 GLY B N 1
ATOM 16016 C CA . GLY B 1 848 ? -7.871 -25.312 32.562 1 72.56 848 GLY B CA 1
ATOM 16017 C C . GLY B 1 848 ? -7.473 -24.359 31.453 1 72.56 848 GLY B C 1
ATOM 16018 O O . GLY B 1 848 ? -7.602 -24.672 30.266 1 72.56 848 GLY B O 1
ATOM 16019 N N . VAL B 1 849 ? -7.043 -23.156 31.922 1 79.5 849 VAL B N 1
ATOM 16020 C CA . VAL B 1 849 ? -6.68 -22.141 30.938 1 79.5 849 VAL B CA 1
ATOM 16021 C C . VAL B 1 849 ? -5.16 -22.062 30.812 1 79.5 849 VAL B C 1
ATOM 16023 O O . VAL B 1 849 ? -4.453 -22.016 31.812 1 79.5 849 VAL B O 1
ATOM 16026 N N . SER B 1 850 ? -4.719 -22.203 29.594 1 83.75 850 SER B N 1
ATOM 16027 C CA . SER B 1 850 ? -3.299 -22.031 29.297 1 83.75 850 SER B CA 1
ATOM 16028 C C . SER B 1 850 ? -3.053 -20.797 28.453 1 83.75 850 SER B C 1
ATOM 16030 O O . SER B 1 850 ? -3.703 -20.609 27.422 1 83.75 850 SER B O 1
ATOM 16032 N N . LEU B 1 851 ? -2.174 -19.938 28.953 1 82.5 851 LEU B N 1
ATOM 16033 C CA . LEU B 1 851 ? -1.844 -18.719 28.234 1 82.5 851 LEU B CA 1
ATOM 16034 C C . LEU B 1 851 ? -0.361 -18.688 27.875 1 82.5 851 LEU B C 1
ATOM 16036 O O . LEU B 1 851 ? 0.47 -19.234 28.594 1 82.5 851 LEU B O 1
ATOM 16040 N N . PRO B 1 852 ? -0.069 -18.031 26.797 1 84.75 852 PRO B N 1
ATOM 16041 C CA . PRO B 1 852 ? 1.347 -17.906 26.438 1 84.75 852 PRO B CA 1
ATOM 16042 C C . PRO B 1 852 ? 2.119 -16.984 27.359 1 84.75 852 PRO B C 1
ATOM 16044 O O . PRO B 1 852 ? 1.535 -16.062 27.953 1 84.75 852 PRO B O 1
ATOM 16047 N N . VAL B 1 853 ? 3.381 -17.141 27.5 1 88.81 853 VAL B N 1
ATOM 16048 C CA . VAL B 1 853 ? 4.246 -16.391 28.391 1 88.81 853 VAL B CA 1
ATOM 16049 C C . VAL B 1 853 ? 4.289 -14.922 27.969 1 88.81 853 VAL B C 1
ATOM 16051 O O . VAL B 1 853 ? 4.547 -14.031 28.781 1 88.81 853 VAL B O 1
ATOM 16054 N N . CYS B 1 854 ? 3.963 -14.617 26.688 1 84.62 854 CYS B N 1
ATOM 16055 C CA . CYS B 1 854 ? 4.051 -13.258 26.156 1 84.62 854 CYS B CA 1
ATOM 16056 C C . CYS B 1 854 ? 2.961 -12.375 26.75 1 84.62 854 CYS B C 1
ATOM 16058 O O . CYS B 1 854 ? 2.998 -11.148 26.609 1 84.62 854 CYS B O 1
ATOM 16060 N N . CYS B 1 855 ? 2.076 -12.914 27.516 1 82.81 855 CYS B N 1
ATOM 16061 C CA . CYS B 1 855 ? 1.004 -12.141 28.141 1 82.81 855 CYS B CA 1
ATOM 16062 C C . CYS B 1 855 ? 1.455 -11.562 29.469 1 82.81 855 CYS B C 1
ATOM 16064 O O . CYS B 1 855 ? 0.799 -10.672 30.016 1 82.81 855 CYS B O 1
ATOM 16066 N N . PHE B 1 856 ? 2.684 -12.008 29.906 1 84.75 856 PHE B N 1
ATOM 16067 C CA . PHE B 1 856 ? 3.078 -11.656 31.266 1 84.75 856 PHE B CA 1
ATOM 16068 C C . PHE B 1 856 ? 4.406 -10.914 31.281 1 84.75 856 PHE B C 1
ATOM 16070 O O . PHE B 1 856 ? 5.211 -11.055 30.359 1 84.75 856 PHE B O 1
ATOM 16077 N N . ASN B 1 857 ? 4.539 -10.039 32.281 1 86.94 857 ASN B N 1
ATOM 16078 C CA . ASN B 1 857 ? 5.871 -9.539 32.594 1 86.94 857 ASN B CA 1
ATOM 16079 C C . ASN B 1 857 ? 6.605 -10.477 33.531 1 86.94 857 ASN B C 1
ATOM 16081 O O . ASN B 1 857 ? 6.02 -11.438 34.031 1 86.94 857 ASN B O 1
ATOM 16085 N N . PHE B 1 858 ? 7.883 -10.227 33.812 1 92.75 858 PHE B N 1
ATOM 16086 C CA . PHE B 1 858 ? 8.688 -11.164 34.594 1 92.75 858 PHE B CA 1
ATOM 16087 C C . PHE B 1 858 ? 8.18 -11.242 36.031 1 92.75 858 PHE B C 1
ATOM 16089 O O . PHE B 1 858 ? 8.109 -12.328 36.625 1 92.75 858 PHE B O 1
ATOM 16096 N N . GLU B 1 859 ? 7.805 -10.141 36.531 1 89.44 859 GLU B N 1
ATOM 16097 C CA . GLU B 1 859 ? 7.328 -10.125 37.938 1 89.44 859 GLU B CA 1
ATOM 16098 C C . GLU B 1 859 ? 6.027 -10.906 38.062 1 89.44 859 GLU B C 1
ATOM 16100 O O . GLU B 1 859 ? 5.848 -11.641 39.062 1 89.44 859 GLU B O 1
ATOM 16105 N N . GLN B 1 860 ? 5.172 -10.758 37.094 1 87 860 GLN B N 1
ATOM 16106 C CA . GLN B 1 860 ? 3.904 -11.484 37.094 1 87 860 GLN B CA 1
ATOM 16107 C C . GLN B 1 860 ? 4.129 -12.992 36.969 1 87 860 GLN B C 1
ATOM 16109 O O . GLN B 1 860 ? 3.49 -13.789 37.656 1 87 860 GLN B O 1
ATOM 16114 N N . LEU B 1 861 ? 5.035 -13.336 36.094 1 89.38 861 LEU B N 1
ATOM 16115 C CA . LEU B 1 861 ? 5.32 -14.742 35.844 1 89.38 861 LEU B CA 1
ATOM 16116 C C . LEU B 1 861 ? 5.961 -15.391 37.062 1 89.38 861 LEU B C 1
ATOM 16118 O O . LEU B 1 861 ? 5.656 -16.531 37.406 1 89.38 861 LEU B O 1
ATOM 16122 N N . ARG B 1 862 ? 6.859 -14.672 37.656 1 90.56 862 ARG B N 1
ATOM 16123 C CA . ARG B 1 862 ? 7.523 -15.164 38.875 1 90.56 862 ARG B CA 1
ATOM 16124 C C . ARG B 1 862 ? 6.516 -15.43 39.969 1 90.56 862 ARG B C 1
ATOM 16126 O O . ARG B 1 862 ? 6.594 -16.453 40.656 1 90.56 862 ARG B O 1
ATOM 16133 N N . ASN B 1 863 ? 5.504 -14.594 40.094 1 87.81 863 ASN B N 1
ATOM 16134 C CA . ASN B 1 863 ? 4.488 -14.742 41.125 1 87.81 863 ASN B CA 1
ATOM 16135 C C . ASN B 1 863 ? 3.533 -15.891 40.812 1 87.81 863 ASN B C 1
ATOM 16137 O O . ASN B 1 863 ? 3.002 -16.531 41.719 1 87.81 863 ASN B O 1
ATOM 16141 N N . LEU B 1 864 ? 3.326 -16.125 39.594 1 86.31 864 LEU B N 1
ATOM 16142 C CA . LEU B 1 864 ? 2.391 -17.156 39.156 1 86.31 864 LEU B CA 1
ATOM 16143 C C . LEU B 1 864 ? 3.027 -18.547 39.281 1 86.31 864 LEU B C 1
ATOM 16145 O O . LEU B 1 864 ? 2.354 -19.516 39.625 1 86.31 864 LEU B O 1
ATOM 16149 N N . MET B 1 865 ? 4.348 -18.688 38.969 1 87.81 865 MET B N 1
ATOM 16150 C CA . MET B 1 865 ? 4.977 -20 38.844 1 87.81 865 MET B CA 1
ATOM 16151 C C . MET B 1 865 ? 5.59 -20.453 40.156 1 87.81 865 MET B C 1
ATOM 16153 O O . MET B 1 865 ? 5.695 -21.656 40.406 1 87.81 865 MET B O 1
ATOM 16157 N N . TYR B 1 866 ? 6.031 -19.453 40.906 1 88.31 866 TYR B N 1
ATOM 16158 C CA . TYR B 1 866 ? 6.719 -19.844 42.125 1 88.31 866 TYR B CA 1
ATOM 16159 C C . TYR B 1 866 ? 5.934 -19.406 43.375 1 88.31 866 TYR B C 1
ATOM 16161 O O . TYR B 1 866 ? 5.398 -18.297 43.406 1 88.31 866 TYR B O 1
ATOM 16169 N N . LYS B 1 867 ? 5.543 -20.297 44.25 1 77.56 867 LYS B N 1
ATOM 16170 C CA . LYS B 1 867 ? 4.801 -20.016 45.469 1 77.56 867 LYS B CA 1
ATOM 16171 C C . LYS B 1 867 ? 5.547 -19.016 46.344 1 77.56 867 LYS B C 1
ATOM 16173 O O . LYS B 1 867 ? 4.934 -18.141 46.969 1 77.56 867 LYS B O 1
ATOM 16178 N N . ASP B 1 868 ? 6.883 -19.281 46.469 1 78.5 868 ASP B N 1
ATOM 16179 C CA . ASP B 1 868 ? 7.699 -18.422 47.344 1 78.5 868 ASP B CA 1
ATOM 16180 C C . ASP B 1 868 ? 8.93 -17.906 46.594 1 78.5 868 ASP B C 1
ATOM 16182 O O . ASP B 1 868 ? 9.43 -18.562 45.688 1 78.5 868 ASP B O 1
ATOM 16186 N N . ALA B 1 869 ? 9.305 -16.609 46.75 1 82.44 869 ALA B N 1
ATOM 16187 C CA . ALA B 1 869 ? 10.508 -16 46.188 1 82.44 869 ALA B CA 1
ATOM 16188 C C . ALA B 1 869 ? 11.742 -16.828 46.5 1 82.44 869 ALA B C 1
ATOM 16190 O O . ALA B 1 869 ? 12.719 -16.812 45.75 1 82.44 869 ALA B O 1
ATOM 16191 N N . SER B 1 870 ? 11.617 -17.656 47.5 1 88.19 870 SER B N 1
ATOM 16192 C CA . SER B 1 870 ? 12.766 -18.453 47.906 1 88.19 870 SER B CA 1
ATOM 16193 C C . SER B 1 870 ? 13.023 -19.609 46.969 1 88.19 870 SER B C 1
ATOM 16195 O O . SER B 1 870 ? 14.172 -20 46.75 1 88.19 870 SER B O 1
ATOM 16197 N N . GLU B 1 871 ? 12.016 -20.047 46.344 1 91.31 871 GLU B N 1
ATOM 16198 C CA . GLU B 1 871 ? 12.18 -21.141 45.406 1 91.31 871 GLU B CA 1
ATOM 16199 C C . GLU B 1 871 ? 12.93 -20.703 44.125 1 91.31 871 GLU B C 1
ATOM 16201 O O . GLU B 1 871 ? 13.797 -21.406 43.625 1 91.31 871 GLU B O 1
ATOM 16206 N N . TYR B 1 872 ? 12.555 -19.594 43.625 1 93.44 872 TYR B N 1
ATOM 16207 C CA . TYR B 1 872 ? 13.227 -19.047 42.438 1 93.44 872 TYR B CA 1
ATOM 16208 C C . TYR B 1 872 ? 14.719 -18.844 42.719 1 93.44 872 TYR B C 1
ATOM 16210 O O . TYR B 1 872 ? 15.562 -19.219 41.906 1 93.44 872 TYR B O 1
ATOM 16218 N N . GLN B 1 873 ? 15.062 -18.391 43.906 1 93.06 873 GLN B N 1
ATOM 16219 C CA . GLN B 1 873 ? 16.453 -18.141 44.25 1 93.06 873 GLN B CA 1
ATOM 16220 C C . GLN B 1 873 ? 17.234 -19.438 44.438 1 93.06 873 GLN B C 1
ATOM 16222 O O . GLN B 1 873 ? 18.406 -19.516 44.094 1 93.06 873 GLN B O 1
ATOM 16227 N N . ARG B 1 874 ? 16.578 -20.359 44.938 1 92.56 874 ARG B N 1
ATOM 16228 C CA . ARG B 1 874 ? 17.219 -21.672 45.125 1 92.56 874 ARG B CA 1
ATOM 16229 C C . ARG B 1 874 ? 17.594 -22.281 43.781 1 92.56 874 ARG B C 1
ATOM 16231 O O . ARG B 1 874 ? 18.688 -22.828 43.625 1 92.56 874 ARG B O 1
ATOM 16238 N N . LEU B 1 875 ? 16.688 -22.188 42.844 1 93.62 875 LEU B N 1
ATOM 16239 C CA . LEU B 1 875 ? 16.969 -22.719 41.531 1 93.62 875 LEU B CA 1
ATOM 16240 C C . LEU B 1 875 ? 18.109 -21.969 40.844 1 93.62 875 LEU B C 1
ATOM 16242 O O . LEU B 1 875 ? 18.938 -22.578 40.156 1 93.62 875 LEU B O 1
ATOM 16246 N N . CYS B 1 876 ? 18.188 -20.703 41 1 94.31 876 CYS B N 1
ATOM 16247 C CA . CYS B 1 876 ? 19.266 -19.906 40.438 1 94.31 876 CYS B CA 1
ATOM 16248 C C . CYS B 1 876 ? 20.609 -20.266 41.031 1 94.31 876 CYS B C 1
ATOM 16250 O O . CYS B 1 876 ? 21.625 -20.328 40.344 1 94.31 876 CYS B O 1
ATOM 16252 N N . ASP B 1 877 ? 20.562 -20.594 42.344 1 93.12 877 ASP B N 1
ATOM 16253 C CA . ASP B 1 877 ? 21.781 -20.969 43.031 1 93.12 877 ASP B CA 1
ATOM 16254 C C . ASP B 1 877 ? 22.266 -22.344 42.562 1 93.12 877 ASP B C 1
ATOM 16256 O O . ASP B 1 877 ? 23.469 -22.562 42.406 1 93.12 877 ASP B O 1
ATOM 16260 N N . GLU B 1 878 ? 21.344 -23.141 42.375 1 92.75 878 GLU B N 1
ATOM 16261 C CA . GLU B 1 878 ? 21.688 -24.453 41.875 1 92.75 878 GLU B CA 1
ATOM 16262 C C . GLU B 1 878 ? 22.297 -24.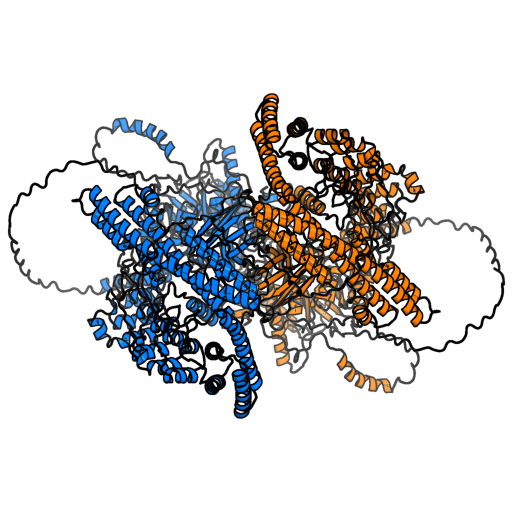359 40.469 1 92.75 878 GLU B C 1
ATOM 16264 O O . GLU B 1 878 ? 23.234 -25.109 40.156 1 92.75 878 GLU B O 1
ATOM 16269 N N . LEU B 1 879 ? 21.766 -23.516 39.688 1 93.38 879 LEU B N 1
ATOM 16270 C CA . LEU B 1 879 ? 22.281 -23.312 38.344 1 93.38 879 LEU B CA 1
ATOM 16271 C C . LEU B 1 879 ? 23.688 -22.734 38.375 1 93.38 879 LEU B C 1
ATOM 16273 O O . LEU B 1 879 ? 24.531 -23.109 37.531 1 93.38 879 LEU B O 1
ATOM 16277 N N . ARG B 1 880 ? 23.969 -21.922 39.312 1 91.31 880 ARG B N 1
ATOM 16278 C CA . ARG B 1 880 ? 25.266 -21.281 39.438 1 91.31 880 ARG B CA 1
ATOM 16279 C C . ARG B 1 880 ? 26.344 -22.297 39.844 1 91.31 880 ARG B C 1
ATOM 16281 O O . ARG B 1 880 ? 27.5 -22.156 39.438 1 91.31 880 ARG B O 1
ATOM 16288 N N . LEU B 1 881 ? 25.922 -23.312 40.5 1 88.5 881 LEU B N 1
ATOM 16289 C CA . LEU B 1 881 ? 26.875 -24.281 41.031 1 88.5 881 LEU B CA 1
ATOM 16290 C C . LEU B 1 881 ? 27.141 -25.391 40.031 1 88.5 881 LEU B C 1
ATOM 16292 O O . LEU B 1 881 ? 28.094 -26.156 40.156 1 88.5 881 LEU B O 1
ATOM 16296 N N . LEU B 1 882 ? 26.359 -25.359 38.969 1 89.75 882 LEU B N 1
ATOM 16297 C CA . LEU B 1 882 ? 26.516 -26.422 38 1 89.75 882 LEU B CA 1
ATOM 16298 C C . LEU B 1 882 ? 27.797 -26.203 37.188 1 89.75 882 LEU B C 1
ATOM 16300 O O . LEU B 1 882 ? 28.062 -25.078 36.719 1 89.75 882 LEU B O 1
ATOM 16304 N N . LYS B 1 883 ? 28.672 -27.156 37.188 1 78.5 883 LYS B N 1
ATOM 16305 C CA . LYS B 1 883 ? 29.891 -27.109 36.375 1 78.5 883 LYS B CA 1
ATOM 16306 C C . LYS B 1 883 ? 29.75 -27.938 35.125 1 78.5 883 LYS B C 1
ATOM 16308 O O . LYS B 1 883 ? 28.734 -28.594 34.906 1 78.5 883 LYS B O 1
ATOM 16313 N N . ASN B 1 884 ? 30.719 -27.844 34.281 1 74.12 884 ASN B N 1
ATOM 16314 C CA . ASN B 1 884 ? 30.734 -28.531 32.969 1 74.12 884 ASN B CA 1
ATOM 16315 C C . ASN B 1 884 ? 30.688 -30.047 33.156 1 74.12 884 ASN B C 1
ATOM 16317 O O . ASN B 1 884 ? 31.359 -30.609 34.031 1 74.12 884 ASN B O 1
ATOM 16321 N N . GLY B 1 885 ? 29.703 -30.781 32.656 1 65.75 885 GLY B N 1
ATOM 16322 C CA . GLY B 1 885 ? 29.609 -32.219 32.719 1 65.75 885 GLY B CA 1
ATOM 16323 C C . GLY B 1 885 ? 28.328 -32.75 33.344 1 65.75 885 GLY B C 1
ATOM 16324 O O . GLY B 1 885 ? 28.031 -33.938 33.281 1 65.75 885 GLY B O 1
ATOM 16325 N N . SER B 1 886 ? 27.609 -31.875 33.844 1 75.12 886 SER B N 1
ATOM 16326 C CA . SER B 1 886 ? 26.375 -32.312 34.5 1 75.12 886 SER B CA 1
ATOM 16327 C C . SER B 1 886 ? 25.156 -32.031 33.594 1 75.12 886 SER B C 1
ATOM 16329 O O . SER B 1 886 ? 24.344 -31.188 33.938 1 75.12 886 SER B O 1
ATOM 16331 N N . GLY B 1 887 ? 25 -32.844 32.531 1 77.38 887 GLY B N 1
ATOM 16332 C CA . GLY B 1 887 ? 23.969 -32.594 31.531 1 77.38 887 GLY B CA 1
ATOM 16333 C C . GLY B 1 887 ? 22.562 -32.875 32.031 1 77.38 887 GLY B C 1
ATOM 16334 O O . GLY B 1 887 ? 21.688 -32.031 31.953 1 77.38 887 GLY B O 1
ATOM 16335 N N . PRO B 1 888 ? 22.359 -33.938 32.781 1 81 888 PRO B N 1
ATOM 16336 C CA . PRO B 1 888 ? 21 -34.281 33.219 1 81 888 PRO B CA 1
ATOM 16337 C C . PRO B 1 888 ? 20.484 -33.312 34.312 1 81 888 PRO B C 1
ATOM 16339 O O . PRO B 1 888 ? 19.312 -32.969 34.312 1 81 888 PRO B O 1
ATOM 16342 N N . HIS B 1 889 ? 21.422 -32.906 35.156 1 87.25 889 HIS B N 1
ATOM 16343 C CA . HIS B 1 889 ? 21.016 -31.969 36.188 1 87.25 889 HIS B CA 1
ATOM 16344 C C . HIS B 1 889 ? 20.656 -30.609 35.625 1 87.25 889 HIS B C 1
ATOM 16346 O O . HIS B 1 889 ? 19.734 -29.938 36.094 1 87.25 889 HIS B O 1
ATOM 16352 N N . PHE B 1 890 ? 21.375 -30.297 34.656 1 91.5 890 PHE B N 1
ATOM 16353 C CA . PHE B 1 890 ? 21.078 -29.047 33.969 1 91.5 890 PHE B CA 1
ATOM 16354 C C . PHE B 1 890 ? 19.672 -29.078 33.375 1 91.5 890 PHE B C 1
ATOM 16356 O O . PHE B 1 890 ? 18.906 -28.141 33.562 1 91.5 890 PHE B O 1
ATOM 16363 N N . CYS B 1 891 ? 19.281 -30.156 32.781 1 88.81 891 CYS B N 1
ATOM 16364 C CA . CYS B 1 891 ? 17.984 -30.266 32.094 1 88.81 891 CYS B CA 1
ATOM 16365 C C . CYS B 1 891 ? 16.859 -30.297 33.125 1 88.81 891 CYS B C 1
ATOM 16367 O O . CYS B 1 891 ? 15.766 -29.797 32.875 1 88.81 891 CYS B O 1
ATOM 16369 N N . GLU B 1 892 ? 17.141 -30.828 34.281 1 89.44 892 GLU B N 1
ATOM 16370 C CA . GLU B 1 892 ? 16.125 -30.875 35.312 1 89.44 892 GLU B CA 1
ATOM 16371 C C . GLU B 1 892 ? 15.82 -29.469 35.844 1 89.44 892 GLU B C 1
ATOM 16373 O O . GLU B 1 892 ? 14.664 -29.125 36.062 1 89.44 892 GLU B O 1
ATOM 16378 N N . ILE B 1 893 ? 16.859 -28.719 36 1 92.69 893 ILE B N 1
ATOM 16379 C CA . ILE B 1 893 ? 16.672 -27.344 36.5 1 92.69 893 ILE B CA 1
ATOM 16380 C C . ILE B 1 893 ? 15.938 -26.516 35.438 1 92.69 893 ILE B C 1
ATOM 16382 O O . ILE B 1 893 ? 15.016 -25.781 35.781 1 92.69 893 ILE B O 1
ATOM 16386 N N . MET B 1 894 ? 16.344 -26.75 34.188 1 92.62 894 MET B N 1
ATOM 16387 C CA . MET B 1 894 ? 15.773 -25.953 33.125 1 92.62 894 MET B CA 1
ATOM 16388 C C . MET B 1 894 ? 14.305 -26.312 32.906 1 92.62 894 MET B C 1
ATOM 16390 O O . MET B 1 894 ? 13.547 -25.516 32.344 1 92.62 894 MET B O 1
ATOM 16394 N N . GLY B 1 895 ? 13.836 -27.406 33.344 1 91.38 895 GLY B N 1
ATOM 16395 C CA . GLY B 1 895 ? 12.445 -27.812 33.188 1 91.38 895 GLY B CA 1
ATOM 16396 C C . GLY B 1 895 ? 11.5 -27.047 34.094 1 91.38 895 GLY B C 1
ATOM 16397 O O . GLY B 1 895 ? 10.289 -27.031 33.875 1 91.38 895 GLY B O 1
ATOM 16398 N N . ARG B 1 896 ? 12.141 -26.312 35.062 1 91.56 896 ARG B N 1
ATOM 16399 C CA . ARG B 1 896 ? 11.297 -25.641 36.062 1 91.56 896 ARG B CA 1
ATOM 16400 C C . ARG B 1 896 ? 11.641 -24.156 36.125 1 91.56 896 ARG B C 1
ATOM 16402 O O . ARG B 1 896 ? 10.867 -23.359 36.656 1 91.56 896 ARG B O 1
ATOM 16409 N N . LEU B 1 897 ? 12.625 -23.75 35.5 1 94 897 LEU B N 1
ATOM 16410 C CA . LEU B 1 897 ? 13.156 -22.422 35.719 1 94 897 LEU B CA 1
ATOM 16411 C C . LEU B 1 897 ? 12.648 -21.453 34.656 1 94 897 LEU B C 1
ATOM 16413 O O . LEU B 1 897 ? 12.664 -21.766 33.469 1 94 897 LEU B O 1
ATOM 16417 N N . TYR B 1 898 ? 12.109 -20.297 35.156 1 95.19 898 TYR B N 1
ATOM 16418 C CA . TYR B 1 898 ? 11.797 -19.141 34.344 1 95.19 898 TYR B CA 1
ATOM 16419 C C . TYR B 1 898 ? 12.711 -17.969 34.688 1 95.19 898 TYR B C 1
ATOM 16421 O O . TYR B 1 898 ? 12.656 -17.438 35.781 1 95.19 898 TYR B O 1
ATOM 16429 N N . ILE B 1 899 ? 13.602 -17.594 33.688 1 96.5 899 ILE B N 1
ATOM 16430 C CA . ILE B 1 899 ? 14.617 -16.594 34 1 96.5 899 ILE B CA 1
ATOM 16431 C C . ILE B 1 899 ? 14.875 -15.711 32.781 1 96.5 899 ILE B C 1
ATOM 16433 O O . ILE B 1 899 ? 14.938 -16.203 31.672 1 96.5 899 ILE B O 1
ATOM 16437 N N . PRO B 1 900 ? 14.883 -14.352 33.031 1 97.31 900 PRO B N 1
ATOM 16438 C CA . PRO B 1 900 ? 15.266 -13.492 31.906 1 97.31 900 PRO B CA 1
ATOM 16439 C C . PRO B 1 900 ? 16.641 -13.852 31.328 1 97.31 900 PRO B C 1
ATOM 16441 O O . PRO B 1 900 ? 17.531 -14.258 32.062 1 97.31 900 PRO B O 1
ATOM 16444 N N . LEU B 1 901 ? 16.844 -13.711 30.031 1 98.06 901 LEU B N 1
ATOM 16445 C CA . LEU B 1 901 ? 18.047 -14.156 29.312 1 98.06 901 LEU B CA 1
ATOM 16446 C C . LEU B 1 901 ? 19.297 -13.5 29.891 1 98.06 901 LEU B C 1
ATOM 16448 O O . LEU B 1 901 ? 20.312 -14.164 30.062 1 98.06 901 LEU B O 1
ATOM 16452 N N . SER B 1 902 ? 19.266 -12.188 30.156 1 96.5 902 SER B N 1
ATOM 16453 C CA . SER B 1 902 ? 20.422 -11.484 30.688 1 96.5 902 SER B CA 1
ATOM 16454 C C . SER B 1 902 ? 20.891 -12.102 32 1 96.5 902 SER B C 1
ATOM 16456 O O . SER B 1 902 ? 22.094 -12.367 32.188 1 96.5 902 SER B O 1
ATOM 16458 N N . GLN B 1 903 ? 19.953 -12.414 32.844 1 96 903 GLN B N 1
ATOM 16459 C CA . GLN B 1 903 ? 20.266 -13.031 34.125 1 96 903 GLN B CA 1
ATOM 16460 C C . GLN B 1 903 ? 20.734 -14.477 33.969 1 96 903 GLN B C 1
ATOM 16462 O O . GLN B 1 903 ? 21.625 -14.945 34.656 1 96 903 GLN B O 1
ATOM 16467 N N . PHE B 1 904 ? 20.141 -15.164 33.094 1 97.19 904 PHE B N 1
ATOM 16468 C CA . PHE B 1 904 ? 20.484 -16.547 32.812 1 97.19 904 PHE B CA 1
ATOM 16469 C C . PHE B 1 904 ? 21.938 -16.672 32.375 1 97.19 904 PHE B C 1
ATOM 16471 O O . PHE B 1 904 ? 22.688 -17.516 32.875 1 97.19 904 PHE B O 1
ATOM 16478 N N . LEU B 1 905 ? 22.344 -15.828 31.422 1 95.75 905 LEU B N 1
ATOM 16479 C CA . LEU B 1 905 ? 23.703 -15.875 30.875 1 95.75 905 LEU B CA 1
ATOM 16480 C C . LEU B 1 905 ? 24.734 -15.523 31.953 1 95.75 905 LEU B C 1
ATOM 16482 O O . LEU B 1 905 ? 25.844 -16.062 31.953 1 95.75 905 LEU B O 1
ATOM 16486 N N . ASP B 1 906 ? 24.328 -14.727 32.875 1 93.12 906 ASP B N 1
ATOM 16487 C CA . ASP B 1 906 ? 25.234 -14.336 33.938 1 93.12 906 ASP B CA 1
ATOM 16488 C C . ASP B 1 906 ? 25.328 -15.422 35 1 93.12 906 ASP B C 1
ATOM 16490 O O . ASP B 1 906 ? 26.344 -15.531 35.719 1 93.12 906 ASP B O 1
ATOM 16494 N N . THR B 1 907 ? 24.281 -16.188 35.094 1 94.12 907 THR B N 1
ATOM 16495 C CA . THR B 1 907 ? 24.203 -17.188 36.156 1 94.12 907 THR B CA 1
ATOM 16496 C C . THR B 1 907 ? 24.875 -18.484 35.719 1 94.12 907 THR B C 1
ATOM 16498 O O . THR B 1 907 ? 25.531 -19.156 36.531 1 94.12 907 THR B O 1
ATOM 16501 N N . VAL B 1 908 ? 24.75 -18.922 34.5 1 93.62 908 VAL B N 1
ATOM 16502 C CA . VAL B 1 908 ? 25.281 -20.188 34 1 93.62 908 VAL B CA 1
ATOM 16503 C C . VAL B 1 908 ? 26.797 -20.078 33.812 1 93.62 908 VAL B C 1
ATOM 16505 O O . VAL B 1 908 ? 27.297 -19.062 33.375 1 93.62 908 VAL B O 1
ATOM 16508 N N . ASP B 1 909 ? 27.453 -21.172 34.094 1 89.31 909 ASP B N 1
ATOM 16509 C CA . ASP B 1 909 ? 28.906 -21.234 33.906 1 89.31 909 ASP B CA 1
ATOM 16510 C C . ASP B 1 909 ? 29.281 -21.016 32.438 1 89.31 909 ASP B C 1
ATOM 16512 O O . ASP B 1 909 ? 28.703 -21.625 31.531 1 89.31 909 ASP B O 1
ATOM 16516 N N . PRO B 1 910 ? 30.234 -20.141 32.156 1 89.75 910 PRO B N 1
ATOM 16517 C CA . PRO B 1 910 ? 30.609 -19.812 30.766 1 89.75 910 PRO B CA 1
ATOM 16518 C C . PRO B 1 910 ? 31.219 -21 30.016 1 89.75 910 PRO B C 1
ATOM 16520 O O . PRO B 1 910 ? 31.297 -20.969 28.781 1 89.75 910 PRO B O 1
ATOM 16523 N N . GLU B 1 911 ? 31.562 -22 30.719 1 86.12 911 GLU B N 1
ATOM 16524 C CA . GLU B 1 911 ? 32.156 -23.156 30.047 1 86.12 911 GLU B CA 1
ATOM 16525 C C . GLU B 1 911 ? 31.062 -24.062 29.469 1 86.12 911 GLU B C 1
ATOM 16527 O O . GLU B 1 911 ? 31.359 -24.922 28.641 1 86.12 911 GLU B O 1
ATOM 16532 N N . ILE B 1 912 ? 29.922 -23.812 29.922 1 90 912 ILE B N 1
ATOM 16533 C CA . ILE B 1 912 ? 28.797 -24.578 29.391 1 90 912 ILE B CA 1
ATOM 16534 C C . ILE B 1 912 ? 28.359 -23.984 28.047 1 90 912 ILE B C 1
ATOM 16536 O O . ILE B 1 912 ? 27.953 -22.812 27.984 1 90 912 ILE B O 1
ATOM 16540 N N . ALA B 1 913 ? 28.531 -24.75 26.969 1 90.88 913 ALA B N 1
ATOM 16541 C CA . ALA B 1 913 ? 28.094 -24.312 25.656 1 90.88 913 ALA B CA 1
ATOM 16542 C C . ALA B 1 913 ? 26.578 -24.391 25.516 1 90.88 913 ALA B C 1
ATOM 16544 O O . ALA B 1 913 ? 25.953 -25.344 26.016 1 90.88 913 ALA B O 1
ATOM 16545 N N . LEU B 1 914 ? 25.984 -23.406 24.906 1 93.56 914 LEU B N 1
ATOM 16546 C CA . LEU B 1 914 ? 24.531 -23.312 24.859 1 93.56 914 LEU B CA 1
ATOM 16547 C C . LEU B 1 914 ? 24.047 -23.203 23.406 1 93.56 914 LEU B C 1
ATOM 16549 O O . LEU B 1 914 ? 24.734 -22.609 22.562 1 93.56 914 LEU B O 1
ATOM 16553 N N . ASN B 1 915 ? 22.922 -23.828 23.109 1 95.5 915 ASN B N 1
ATOM 16554 C CA . ASN B 1 915 ? 22.125 -23.594 21.906 1 95.5 915 ASN B CA 1
ATOM 16555 C C . ASN B 1 915 ? 20.844 -22.812 22.234 1 95.5 915 ASN B C 1
ATOM 16557 O O . ASN B 1 915 ? 19.891 -23.375 22.75 1 95.5 915 ASN B O 1
ATOM 16561 N N . LEU B 1 916 ? 20.844 -21.562 21.922 1 97.5 916 LEU B N 1
ATOM 16562 C CA . LEU B 1 916 ? 19.672 -20.719 22.156 1 97.5 916 LEU B CA 1
ATOM 16563 C C . LEU B 1 916 ? 18.672 -20.859 21.031 1 97.5 916 LEU B C 1
ATOM 16565 O O . LEU B 1 916 ? 18.891 -20.344 19.922 1 97.5 916 LEU B O 1
ATOM 16569 N N . GLU B 1 917 ? 17.609 -21.5 21.25 1 97.19 917 GLU B N 1
ATOM 16570 C CA . GLU B 1 917 ? 16.547 -21.656 20.266 1 97.19 917 GLU B CA 1
ATOM 16571 C C . GLU B 1 917 ? 15.461 -20.594 20.469 1 97.19 917 GLU B C 1
ATOM 16573 O O . GLU B 1 917 ? 14.773 -20.578 21.484 1 97.19 917 GLU B O 1
ATOM 16578 N N . ILE B 1 918 ? 15.297 -19.781 19.516 1 97.06 918 ILE B N 1
ATOM 16579 C CA . ILE B 1 918 ? 14.367 -18.656 19.594 1 97.06 918 ILE B CA 1
ATOM 16580 C C . ILE B 1 918 ? 13 -19.062 19.047 1 97.06 918 ILE B C 1
ATOM 16582 O O . ILE B 1 918 ? 12.898 -19.516 17.906 1 97.06 918 ILE B O 1
ATOM 16586 N N . PHE B 1 919 ? 12.07 -18.891 19.859 1 94.88 919 PHE B N 1
ATOM 16587 C CA . PHE B 1 919 ? 10.711 -19.203 19.453 1 94.88 919 PHE B CA 1
ATOM 16588 C C . PHE B 1 919 ? 9.961 -17.938 19.047 1 94.88 919 PHE B C 1
ATOM 16590 O O . PHE B 1 919 ? 9.844 -17 19.844 1 94.88 919 PHE B O 1
ATOM 16597 N N . TYR B 1 920 ? 9.461 -17.906 17.844 1 93 920 TYR B N 1
ATOM 16598 C CA . TYR B 1 920 ? 8.586 -16.875 17.328 1 93 920 TYR B CA 1
ATOM 16599 C C . TYR B 1 920 ? 7.672 -17.422 16.234 1 93 920 TYR B C 1
ATOM 16601 O O . TYR B 1 920 ? 8.133 -18.125 15.328 1 93 920 TYR B O 1
ATOM 16609 N N . PRO B 1 921 ? 6.426 -17.188 16.328 1 89.94 921 PRO B N 1
ATOM 16610 C CA . PRO B 1 921 ? 5.52 -17.734 15.305 1 89.94 921 PRO B CA 1
ATOM 16611 C C . PRO B 1 921 ? 5.773 -17.141 13.922 1 89.94 921 PRO B C 1
ATOM 16613 O O . PRO B 1 921 ? 6.109 -15.953 13.805 1 89.94 921 PRO B O 1
ATOM 16616 N N . SER B 1 922 ? 5.637 -18.031 12.906 1 90.38 922 SER B N 1
ATOM 16617 C CA . SER B 1 922 ? 5.715 -17.531 11.531 1 90.38 922 SER B CA 1
ATOM 16618 C C . SER B 1 922 ? 4.453 -16.766 11.148 1 90.38 922 SER B C 1
ATOM 16620 O O . SER B 1 922 ? 3.439 -16.844 11.844 1 90.38 922 SER B O 1
ATOM 16622 N N . VAL B 1 923 ? 4.496 -15.984 10.047 1 87.69 923 VAL B N 1
ATOM 16623 C CA . VAL B 1 923 ? 3.334 -15.227 9.602 1 87.69 923 VAL B CA 1
ATOM 16624 C C . VAL B 1 923 ? 2.211 -16.188 9.203 1 87.69 923 VAL B C 1
ATOM 16626 O O . VAL B 1 923 ? 1.033 -15.891 9.422 1 87.69 923 VAL B O 1
ATOM 16629 N N . TYR B 1 924 ? 2.6 -17.312 8.609 1 89.56 924 TYR B N 1
ATOM 16630 C CA . TYR B 1 924 ? 1.622 -18.344 8.266 1 89.56 924 TYR B CA 1
ATOM 16631 C C . TYR B 1 924 ? 0.875 -18.828 9.5 1 89.56 924 TYR B C 1
ATOM 16633 O O . TYR B 1 924 ? -0.35 -18.969 9.484 1 89.56 924 TYR B O 1
ATOM 16641 N N . GLU B 1 925 ? 1.575 -19.062 10.547 1 89.38 925 GLU B N 1
ATOM 16642 C CA . GLU B 1 925 ? 0.973 -19.531 11.789 1 89.38 925 GLU B CA 1
ATOM 16643 C C . GLU B 1 925 ? 0.092 -18.453 12.414 1 89.38 925 GLU B C 1
ATOM 16645 O O . GLU B 1 925 ? -0.986 -18.75 12.938 1 89.38 925 GLU B O 1
ATOM 16650 N N . LEU B 1 926 ? 0.518 -17.281 12.383 1 84.5 926 LEU B N 1
ATOM 16651 C CA . LEU B 1 926 ? -0.247 -16.188 12.961 1 84.5 926 LEU B CA 1
ATOM 16652 C C . LEU B 1 926 ? -1.553 -15.977 12.203 1 84.5 926 LEU B C 1
ATOM 16654 O O . LEU B 1 926 ? -2.561 -15.578 12.789 1 84.5 926 LEU B O 1
ATOM 16658 N N . GLU B 1 927 ? -1.526 -16.281 10.938 1 83.31 927 GLU B N 1
ATOM 16659 C CA . GLU B 1 927 ? -2.691 -16.047 10.094 1 83.31 927 GLU B CA 1
ATOM 16660 C C . GLU B 1 927 ? -3.699 -17.188 10.203 1 83.31 927 GLU B C 1
ATOM 16662 O O . GLU B 1 927 ? -4.91 -16.953 10.195 1 83.31 927 GLU B O 1
ATOM 16667 N N . PHE B 1 928 ? -3.234 -18.453 10.367 1 86.38 928 PHE B N 1
ATOM 16668 C CA . PHE B 1 928 ? -4.156 -19.562 10.156 1 86.38 928 PHE B CA 1
ATOM 16669 C C . PHE B 1 928 ? -4.34 -20.359 11.438 1 86.38 928 PHE B C 1
ATOM 16671 O O . PHE B 1 928 ? -5.141 -21.297 11.484 1 86.38 928 PHE B O 1
ATOM 16678 N N . TYR B 1 929 ? -3.605 -20 12.445 1 83.69 929 TYR B N 1
ATOM 16679 C CA . TYR B 1 929 ? -3.744 -20.719 13.703 1 83.69 929 TYR B CA 1
ATOM 16680 C C . TYR B 1 929 ? -4.055 -19.766 14.852 1 83.69 929 TYR B C 1
ATOM 16682 O O . TYR B 1 929 ? -3.732 -18.578 14.781 1 83.69 929 TYR B O 1
ATOM 16690 N N . ASP B 1 930 ? -4.797 -20.266 15.75 1 77.12 930 ASP B N 1
ATOM 16691 C CA . ASP B 1 930 ? -5.176 -19.469 16.906 1 77.12 930 ASP B CA 1
ATOM 16692 C C . ASP B 1 930 ? -4.031 -19.375 17.906 1 77.12 930 ASP B C 1
ATOM 16694 O O . ASP B 1 930 ? -4.035 -20.062 18.938 1 77.12 930 ASP B O 1
ATOM 16698 N N . ILE B 1 931 ? -3.088 -18.656 17.375 1 73.31 931 ILE B N 1
ATOM 16699 C CA . ILE B 1 931 ? -1.969 -18.422 18.281 1 73.31 931 ILE B CA 1
ATOM 16700 C C . ILE B 1 931 ? -2.195 -17.109 19.047 1 73.31 931 ILE B C 1
ATOM 16702 O O . ILE B 1 931 ? -2.213 -16.031 18.453 1 73.31 931 ILE B O 1
ATOM 16706 N N . LYS B 1 932 ? -3.182 -17.234 20.047 1 57.69 932 LYS B N 1
ATOM 16707 C CA . LYS B 1 932 ? -3.795 -16.188 20.859 1 57.69 932 LYS B CA 1
ATOM 16708 C C . LYS B 1 932 ? -2.928 -14.938 20.875 1 57.69 932 LYS B C 1
ATOM 16710 O O . LYS B 1 932 ? -3.432 -13.82 20.688 1 57.69 932 LYS B O 1
ATOM 16715 N N . LEU B 1 933 ? -1.719 -14.766 21.469 1 57.06 933 LEU B N 1
ATOM 16716 C CA . LEU B 1 933 ? -1.295 -13.531 22.109 1 57.06 933 LEU B CA 1
ATOM 16717 C C . LEU B 1 933 ? 0.049 -13.062 21.562 1 57.06 933 LEU B C 1
ATOM 16719 O O . LEU B 1 933 ? 0.664 -12.148 22.125 1 57.06 933 LEU B O 1
ATOM 16723 N N . PHE B 1 934 ? 0.476 -13.586 20.422 1 55.81 934 PHE B N 1
ATOM 16724 C CA . PHE B 1 934 ? 1.794 -13.062 20.078 1 55.81 934 PHE B CA 1
ATOM 16725 C C . PHE B 1 934 ? 1.678 -11.695 19.422 1 55.81 934 PHE B C 1
ATOM 16727 O O . PHE B 1 934 ? 2.604 -10.883 19.5 1 55.81 934 PHE B O 1
ATOM 16734 N N . THR B 1 935 ? 0.49 -11.406 19.016 1 57 935 THR B N 1
ATOM 16735 C CA . THR B 1 935 ? 0.314 -10.078 18.438 1 57 935 THR B CA 1
ATOM 16736 C C . THR B 1 935 ? -0.132 -9.086 19.516 1 57 935 THR B C 1
ATOM 16738 O O . THR B 1 935 ? -0.406 -7.922 19.219 1 57 935 THR B O 1
ATOM 16741 N N . SER B 1 936 ? -0 -9.547 20.75 1 62.31 936 SER B N 1
ATOM 16742 C CA . SER B 1 936 ? -0.447 -8.727 21.875 1 62.31 936 SER B CA 1
ATOM 16743 C C . SER B 1 936 ? 0.628 -7.73 22.281 1 62.31 936 SER B C 1
ATOM 16745 O O . SER B 1 936 ? 0.352 -6.789 23.031 1 62.31 936 SER B O 1
ATOM 16747 N N . VAL B 1 937 ? 1.802 -7.98 21.812 1 64.88 937 VAL B N 1
ATOM 16748 C CA . VAL B 1 937 ? 2.867 -7.059 22.203 1 64.88 937 VAL B CA 1
ATOM 16749 C C . VAL B 1 937 ? 2.764 -5.777 21.375 1 64.88 937 VAL B C 1
ATOM 16751 O O . VAL B 1 937 ? 2.703 -5.824 20.141 1 64.88 937 VAL B O 1
ATOM 16754 N N . SER B 1 938 ? 2.629 -4.66 22.125 1 76.5 938 SER B N 1
ATOM 16755 C CA . SER B 1 938 ? 2.568 -3.375 21.438 1 76.5 938 SER B CA 1
ATOM 16756 C C . SER B 1 938 ? 3.9 -3.041 20.766 1 76.5 938 SER B C 1
ATOM 16758 O O . SER B 1 938 ? 4.949 -3.09 21.406 1 76.5 938 SER B O 1
ATOM 16760 N N . ALA B 1 939 ? 3.857 -2.795 19.547 1 82.19 939 ALA B N 1
ATOM 16761 C CA . ALA B 1 939 ? 5.055 -2.441 18.781 1 82.19 939 ALA B CA 1
ATOM 16762 C C . ALA B 1 939 ? 5.777 -1.256 19.422 1 82.19 939 ALA B C 1
ATOM 16764 O O . ALA B 1 939 ? 7.004 -1.253 19.531 1 82.19 939 ALA B O 1
ATOM 16765 N N . ASN B 1 940 ? 5.047 -0.297 19.922 1 83.62 940 ASN B N 1
ATOM 16766 C CA . ASN B 1 940 ? 5.656 0.905 20.484 1 83.62 940 ASN B CA 1
ATOM 16767 C C . ASN B 1 940 ? 6.223 0.651 21.875 1 83.62 940 ASN B C 1
ATOM 16769 O O . ASN B 1 940 ? 7.145 1.343 22.312 1 83.62 940 ASN B O 1
ATOM 16773 N N . GLU B 1 941 ? 5.652 -0.348 22.547 1 84.06 941 GLU B N 1
ATOM 16774 C CA . GLU B 1 941 ? 6.25 -0.745 23.828 1 84.06 941 GLU B CA 1
ATOM 16775 C C . GLU B 1 941 ? 7.648 -1.324 23.625 1 84.06 941 GLU B C 1
ATOM 16777 O O . GLU B 1 941 ? 8.539 -1.104 24.438 1 84.06 941 GLU B O 1
ATOM 16782 N N . LEU B 1 942 ? 7.754 -2.029 22.656 1 88.69 942 LEU B N 1
ATOM 16783 C CA . LEU B 1 942 ? 9.062 -2.609 22.359 1 88.69 942 LEU B CA 1
ATOM 16784 C C . LEU B 1 942 ? 10.047 -1.53 21.922 1 88.69 942 LEU B C 1
ATOM 16786 O O . LEU B 1 942 ? 11.242 -1.622 22.219 1 88.69 942 LEU B O 1
ATOM 16790 N N . VAL B 1 943 ? 9.57 -0.564 21.188 1 89.06 943 VAL B N 1
ATOM 16791 C CA . VAL B 1 943 ? 10.43 0.545 20.781 1 89.06 943 VAL B CA 1
ATOM 16792 C C . VAL B 1 943 ? 10.906 1.301 22.031 1 89.06 943 VAL B C 1
ATOM 16794 O O . VAL B 1 943 ? 12.07 1.701 22.109 1 89.06 943 VAL B O 1
ATOM 16797 N N . HIS B 1 944 ? 9.953 1.41 22.938 1 88.12 944 HIS B N 1
ATOM 16798 C CA . HIS B 1 944 ? 10.312 2.045 24.203 1 88.12 944 HIS B CA 1
ATOM 16799 C C . HIS B 1 944 ? 11.383 1.246 24.938 1 88.12 944 HIS B C 1
ATOM 16801 O O . HIS B 1 944 ? 12.352 1.818 25.438 1 88.12 944 HIS B O 1
ATOM 16807 N N . LYS B 1 945 ? 11.203 -0.03 24.969 1 89.81 945 LYS B N 1
ATOM 16808 C CA . LYS B 1 945 ? 12.18 -0.888 25.641 1 89.81 945 LYS B CA 1
ATOM 16809 C C . LYS B 1 945 ? 13.539 -0.812 24.938 1 89.81 945 LYS B C 1
ATOM 16811 O O . LYS B 1 945 ? 14.578 -0.773 25.609 1 89.81 945 LYS B O 1
ATOM 16816 N N . CYS B 1 946 ? 13.539 -0.765 23.703 1 91.75 946 CYS B N 1
ATOM 16817 C CA . CYS B 1 946 ? 14.781 -0.72 22.938 1 91.75 946 CYS B CA 1
ATOM 16818 C C . CYS B 1 946 ? 15.469 0.631 23.078 1 91.75 946 CYS B C 1
ATOM 16820 O O . CYS B 1 946 ? 16.641 0.696 23.469 1 91.75 946 CYS B O 1
ATOM 16822 N N . ASN B 1 947 ? 14.773 1.678 22.906 1 88 947 ASN B N 1
ATOM 16823 C CA . ASN B 1 947 ? 15.398 2.992 22.812 1 88 947 ASN B CA 1
ATOM 16824 C C . ASN B 1 947 ? 15.617 3.619 24.188 1 88 947 ASN B C 1
ATOM 16826 O O . ASN B 1 947 ? 16.609 4.309 24.406 1 88 947 ASN B O 1
ATOM 16830 N N . VAL B 1 948 ? 14.727 3.402 25.094 1 85.75 948 VAL B N 1
ATOM 16831 C CA . VAL B 1 948 ? 14.797 4.082 26.391 1 85.75 948 VAL B CA 1
ATOM 16832 C C . VAL B 1 948 ? 15.492 3.184 27.406 1 85.75 948 VAL B C 1
ATOM 16834 O O . VAL B 1 948 ? 16.453 3.598 28.062 1 85.75 948 VAL B O 1
ATOM 16837 N N . GLU B 1 949 ? 15.078 1.941 27.547 1 85.88 949 GLU B N 1
ATOM 16838 C CA . GLU B 1 949 ? 15.609 1.062 28.594 1 85.88 949 GLU B CA 1
ATOM 16839 C C . GLU B 1 949 ? 16.953 0.461 28.156 1 85.88 949 GLU B C 1
ATOM 16841 O O . GLU B 1 949 ? 17.906 0.439 28.938 1 85.88 949 GLU B O 1
ATOM 16846 N N . ALA B 1 950 ? 17.031 -0.044 26.875 1 91.12 950 ALA B N 1
ATOM 16847 C CA . ALA B 1 950 ? 18.234 -0.728 26.422 1 91.12 950 ALA B CA 1
ATOM 16848 C C . ALA B 1 950 ? 19.156 0.231 25.672 1 91.12 950 ALA B C 1
ATOM 16850 O O . ALA B 1 950 ? 20.234 -0.155 25.234 1 91.12 950 ALA B O 1
ATOM 16851 N N . SER B 1 951 ? 18.828 1.514 25.453 1 87.75 951 SER B N 1
ATOM 16852 C CA . SER B 1 951 ? 19.609 2.549 24.781 1 87.75 951 SER B CA 1
ATOM 16853 C C . SER B 1 951 ? 20 2.133 23.375 1 87.75 951 SER B C 1
ATOM 16855 O O . SER B 1 951 ? 21.156 2.236 22.984 1 87.75 951 SER B O 1
ATOM 16857 N N . LEU B 1 952 ? 19.047 1.521 22.734 1 92.19 952 LEU B N 1
ATOM 16858 C CA . LEU B 1 952 ? 19.203 1.184 21.328 1 92.19 952 LEU B CA 1
ATOM 16859 C C . LEU B 1 952 ? 18.609 2.264 20.438 1 92.19 952 LEU B C 1
ATOM 16861 O O . LEU B 1 952 ? 17.984 3.205 20.938 1 92.19 952 LEU B O 1
ATOM 16865 N N . ASN B 1 953 ? 18.891 2.324 19.156 1 87.56 953 ASN B N 1
ATOM 16866 C CA . ASN B 1 953 ? 18.312 3.227 18.156 1 87.56 953 ASN B CA 1
ATOM 16867 C C . ASN B 1 953 ? 17.688 2.457 17 1 87.56 953 ASN B C 1
ATOM 16869 O O . ASN B 1 953 ? 18.203 2.477 15.883 1 87.56 953 ASN B O 1
ATOM 16873 N N . THR B 1 954 ? 16.547 1.948 17.391 1 90.31 954 THR B N 1
ATOM 16874 C CA . THR B 1 954 ? 15.906 1.12 16.375 1 90.31 954 THR B CA 1
ATOM 16875 C C . THR B 1 954 ? 15.273 1.987 15.289 1 90.31 954 THR B C 1
ATOM 16877 O O . THR B 1 954 ? 14.734 3.057 15.578 1 90.31 954 THR B O 1
ATOM 16880 N N . LEU B 1 955 ? 15.297 1.576 14.023 1 85 955 LEU B N 1
ATOM 16881 C CA . LEU B 1 955 ? 14.773 2.299 12.867 1 85 955 LEU B CA 1
ATOM 16882 C C . LEU B 1 955 ? 13.375 1.805 12.5 1 85 955 LEU B C 1
ATOM 16884 O O . LEU B 1 955 ? 12.742 2.35 11.594 1 85 955 LEU B O 1
ATOM 16888 N N . THR B 1 956 ? 12.914 0.713 13.164 1 90.69 956 THR B N 1
ATOM 16889 C CA . THR B 1 956 ? 11.633 0.11 12.812 1 90.69 956 THR B CA 1
ATOM 16890 C C . THR B 1 956 ? 10.82 -0.212 14.062 1 90.69 956 THR B C 1
ATOM 16892 O O . THR B 1 956 ? 11.383 -0.369 15.148 1 90.69 956 THR B O 1
ATOM 16895 N N . ASP B 1 957 ? 9.531 -0.237 13.867 1 89.44 957 ASP B N 1
ATOM 16896 C CA . ASP B 1 957 ? 8.656 -0.596 14.984 1 89.44 957 ASP B CA 1
ATOM 16897 C C . ASP B 1 957 ? 8.227 -2.057 14.891 1 89.44 957 ASP B C 1
ATOM 16899 O O . ASP B 1 957 ? 7.312 -2.484 15.602 1 89.44 957 ASP B O 1
ATOM 16903 N N . ASN B 1 958 ? 8.82 -2.842 13.961 1 91 958 ASN B N 1
ATOM 16904 C CA . ASN B 1 958 ? 8.469 -4.254 13.852 1 91 958 ASN B CA 1
ATOM 16905 C C . ASN B 1 958 ? 8.828 -5.02 15.117 1 91 958 ASN B C 1
ATOM 16907 O O . ASN B 1 958 ? 9.945 -4.898 15.633 1 91 958 ASN B O 1
ATOM 16911 N N . CYS B 1 959 ? 7.969 -5.793 15.602 1 89.25 959 CYS B N 1
ATOM 16912 C CA . CYS B 1 959 ? 8.141 -6.488 16.875 1 89.25 959 CYS B CA 1
ATOM 16913 C C . CYS B 1 959 ? 9.219 -7.559 16.766 1 89.25 959 CYS B C 1
ATOM 16915 O O . CYS B 1 959 ? 10.047 -7.703 17.672 1 89.25 959 CYS B O 1
ATOM 16917 N N . LEU B 1 960 ? 9.281 -8.336 15.695 1 92.25 960 LEU B N 1
ATOM 16918 C CA . LEU B 1 960 ? 10.266 -9.398 15.547 1 92.25 960 LEU B CA 1
ATOM 16919 C C . LEU B 1 960 ? 11.68 -8.828 15.477 1 92.25 960 LEU B C 1
ATOM 16921 O O . LEU B 1 960 ? 12.586 -9.336 16.141 1 92.25 960 LEU B O 1
ATOM 16925 N N . ASN B 1 961 ? 11.852 -7.785 14.711 1 94.56 961 ASN B N 1
ATOM 16926 C CA . ASN B 1 961 ? 13.156 -7.152 14.594 1 94.56 961 ASN B CA 1
ATOM 16927 C C . ASN B 1 961 ? 13.672 -6.66 15.945 1 94.56 961 ASN B C 1
ATOM 16929 O O . ASN B 1 961 ? 14.828 -6.883 16.297 1 94.56 961 ASN B O 1
ATOM 16933 N N . ASN B 1 962 ? 12.82 -5.988 16.625 1 93.88 962 ASN B N 1
ATOM 16934 C CA . ASN B 1 962 ? 13.227 -5.402 17.891 1 93.88 962 ASN B CA 1
ATOM 16935 C C . ASN B 1 962 ? 13.438 -6.469 18.969 1 93.88 962 ASN B C 1
ATOM 16937 O O . ASN B 1 962 ? 14.273 -6.301 19.859 1 93.88 962 ASN B O 1
ATOM 16941 N N . PHE B 1 963 ? 12.68 -7.562 18.938 1 94.75 963 PHE B N 1
ATOM 16942 C CA . PHE B 1 963 ? 12.875 -8.703 19.828 1 94.75 963 PHE B CA 1
ATOM 16943 C C . PHE B 1 963 ? 14.266 -9.305 19.625 1 94.75 963 PHE B C 1
ATOM 16945 O O . PHE B 1 963 ? 14.969 -9.586 20.594 1 94.75 963 PHE B O 1
ATOM 16952 N N . ILE B 1 964 ? 14.648 -9.484 18.391 1 96.62 964 ILE B N 1
ATOM 16953 C CA . ILE B 1 964 ? 15.953 -10.055 18.062 1 96.62 964 ILE B CA 1
ATOM 16954 C C . ILE B 1 964 ? 17.062 -9.094 18.484 1 96.62 964 ILE B C 1
ATOM 16956 O O . ILE B 1 964 ? 18.094 -9.516 19 1 96.62 964 ILE B O 1
ATOM 16960 N N . ASP B 1 965 ? 16.844 -7.809 18.312 1 96.25 965 ASP B N 1
ATOM 16961 C CA . ASP B 1 965 ? 17.844 -6.824 18.75 1 96.25 965 ASP B CA 1
ATOM 16962 C C . ASP B 1 965 ? 18.047 -6.891 20.266 1 96.25 965 ASP B C 1
ATOM 16964 O O . ASP B 1 965 ? 19.156 -6.715 20.75 1 96.25 965 ASP B O 1
ATOM 16968 N N . LEU B 1 966 ? 16.969 -7.129 20.953 1 96.44 966 LEU B N 1
ATOM 16969 C CA . LEU B 1 966 ? 17.078 -7.23 22.406 1 96.44 966 LEU B CA 1
ATOM 16970 C C . LEU B 1 966 ? 17.844 -8.492 22.797 1 96.44 966 LEU B C 1
ATOM 16972 O O . LEU B 1 966 ? 18.625 -8.469 23.75 1 96.44 966 LEU B O 1
ATOM 16976 N N . ILE B 1 967 ? 17.594 -9.641 22.125 1 97.69 967 ILE B N 1
ATOM 16977 C CA . ILE B 1 967 ? 18.328 -10.883 22.375 1 97.69 967 ILE B CA 1
ATOM 16978 C C . ILE B 1 967 ? 19.812 -10.664 22.141 1 97.69 967 ILE B C 1
ATOM 16980 O O . ILE B 1 967 ? 20.641 -11.023 22.984 1 97.69 967 ILE B O 1
ATOM 16984 N N . LEU B 1 968 ? 20.156 -10.047 21.031 1 96.5 968 LEU B N 1
ATOM 16985 C CA . LEU B 1 968 ? 21.562 -9.812 20.703 1 96.5 968 LEU B CA 1
ATOM 16986 C C . LEU B 1 968 ? 22.203 -8.859 21.703 1 96.5 968 LEU B C 1
ATOM 16988 O O . LEU B 1 968 ? 23.375 -9.008 22.031 1 96.5 968 LEU B O 1
ATOM 16992 N N . THR B 1 969 ? 21.438 -7.883 22.141 1 96.5 969 THR B N 1
ATOM 16993 C CA . THR B 1 969 ? 21.953 -6.957 23.141 1 96.5 969 THR B CA 1
ATOM 16994 C C . THR B 1 969 ? 22.328 -7.695 24.422 1 96.5 969 THR B C 1
ATOM 16996 O O . THR B 1 969 ? 23.359 -7.414 25.016 1 96.5 969 THR B O 1
ATOM 16999 N N . ASP B 1 970 ? 21.469 -8.617 24.875 1 96.75 970 ASP B N 1
ATOM 17000 C CA . ASP B 1 970 ? 21.75 -9.406 26.062 1 96.75 970 ASP B CA 1
ATOM 17001 C C . ASP B 1 970 ? 22.969 -10.289 25.859 1 96.75 970 ASP B C 1
ATOM 17003 O O . ASP B 1 970 ? 23.797 -10.43 26.766 1 96.75 970 ASP B O 1
ATOM 17007 N N . ILE B 1 971 ? 23.141 -10.883 24.719 1 96 971 ILE B N 1
ATOM 17008 C CA . ILE B 1 971 ? 24.266 -11.766 24.422 1 96 971 ILE B CA 1
ATOM 17009 C C . ILE B 1 971 ? 25.562 -10.953 24.359 1 96 971 ILE B C 1
ATOM 17011 O O . ILE B 1 971 ? 26.562 -11.312 25 1 96 971 ILE B O 1
ATOM 17015 N N . PHE B 1 972 ? 25.562 -9.852 23.641 1 93.56 972 PHE B N 1
ATOM 17016 C CA . PHE B 1 972 ? 26.75 -9.031 23.484 1 93.56 972 PHE B CA 1
ATOM 17017 C C . PHE B 1 972 ? 27.156 -8.398 24.812 1 93.56 972 PHE B C 1
ATOM 17019 O O . PHE B 1 972 ? 28.344 -8.266 25.125 1 93.56 972 PHE B O 1
ATOM 17026 N N . GLY B 1 973 ? 26.094 -8.016 25.5 1 93.06 973 GLY B N 1
ATOM 17027 C CA . GLY B 1 973 ? 26.391 -7.484 26.828 1 93.06 973 GLY B CA 1
ATOM 17028 C C . GLY B 1 973 ? 27.078 -8.492 27.734 1 93.06 973 GLY B C 1
ATOM 17029 O O . GLY B 1 973 ? 28 -8.156 28.469 1 93.06 973 GLY B O 1
ATOM 17030 N N . HIS B 1 974 ? 26.656 -9.703 27.703 1 93.5 974 HIS B N 1
ATOM 17031 C CA . HIS B 1 974 ? 27.25 -10.781 28.484 1 93.5 974 HIS B CA 1
ATOM 17032 C C . HIS B 1 974 ? 28.688 -11.055 28.062 1 93.5 974 HIS B C 1
ATOM 17034 O O . HIS B 1 974 ? 29.578 -11.203 28.906 1 93.5 974 HIS B O 1
ATOM 17040 N N . VAL B 1 975 ? 28.984 -11.133 26.797 1 91.19 975 VAL B N 1
ATOM 17041 C CA . VAL B 1 975 ? 30.312 -11.43 26.281 1 91.19 975 VAL B CA 1
ATOM 17042 C C . VAL B 1 975 ? 31.281 -10.297 26.625 1 91.19 975 VAL B C 1
ATOM 17044 O O . VAL B 1 975 ? 32.438 -10.539 26.922 1 91.19 975 VAL B O 1
ATOM 17047 N N . ARG B 1 976 ? 30.812 -9.125 26.578 1 90.38 976 ARG B N 1
ATOM 17048 C CA . ARG B 1 976 ? 31.641 -7.977 26.953 1 90.38 976 ARG B CA 1
ATOM 17049 C C . ARG B 1 976 ? 32 -8.023 28.422 1 90.38 976 ARG B C 1
ATOM 17051 O O . ARG B 1 976 ? 33.125 -7.703 28.797 1 90.38 976 ARG B O 1
ATOM 17058 N N . LYS B 1 977 ? 31.031 -8.422 29.188 1 89.31 977 LYS B N 1
ATOM 17059 C CA . LYS B 1 977 ? 31.297 -8.539 30.625 1 89.31 977 LYS B CA 1
ATOM 17060 C C . LYS B 1 977 ? 32.312 -9.648 30.922 1 89.31 977 LYS B C 1
ATOM 17062 O O . LYS B 1 977 ? 33.156 -9.508 31.797 1 89.31 977 LYS B O 1
ATOM 17067 N N . LEU B 1 978 ? 32.219 -10.734 30.25 1 88.81 978 LEU B N 1
ATOM 17068 C CA . LEU B 1 978 ? 33.156 -11.852 30.438 1 88.81 978 LEU B CA 1
ATOM 17069 C C . LEU B 1 978 ? 34.562 -11.438 30.078 1 88.81 978 LEU B C 1
ATOM 17071 O O . LEU B 1 978 ? 35.531 -11.836 30.75 1 88.81 978 LEU B O 1
ATOM 17075 N N . ARG B 1 979 ? 34.688 -10.773 29.031 1 84.25 979 ARG B N 1
ATOM 17076 C CA . ARG B 1 979 ? 36 -10.336 28.609 1 84.25 979 ARG B CA 1
ATOM 17077 C C . ARG B 1 979 ? 36.594 -9.352 29.609 1 84.25 979 ARG B C 1
ATOM 17079 O O . ARG B 1 979 ? 37.812 -9.352 29.844 1 84.25 979 ARG B O 1
ATOM 17086 N N . HIS B 1 980 ? 35.781 -8.578 30.141 1 82.06 980 HIS B N 1
ATOM 17087 C CA . HIS B 1 980 ? 36.281 -7.613 31.125 1 82.06 980 HIS B CA 1
ATOM 17088 C C . HIS B 1 980 ? 36.719 -8.305 32.406 1 82.06 980 HIS B C 1
ATOM 17090 O O . HIS B 1 980 ? 37.688 -7.875 33.031 1 82.06 980 HIS B O 1
ATOM 17096 N N . ASN B 1 981 ? 35.969 -9.266 32.844 1 75.56 981 ASN B N 1
ATOM 17097 C CA . ASN B 1 981 ? 36.312 -9.938 34.094 1 75.56 981 ASN B CA 1
ATOM 17098 C C . ASN B 1 981 ? 37.469 -10.906 33.938 1 75.56 981 ASN B C 1
ATOM 17100 O O . ASN B 1 981 ? 38.25 -11.125 34.875 1 75.56 981 ASN B O 1
ATOM 17104 N N . ASN B 1 982 ? 37.438 -11.883 33.125 1 62.31 982 ASN B N 1
ATOM 17105 C CA . ASN B 1 982 ? 38.375 -12.992 33.156 1 62.31 982 ASN B CA 1
ATOM 17106 C C . ASN B 1 982 ? 39.562 -12.734 32.219 1 62.31 982 ASN B C 1
ATOM 17108 O O . ASN B 1 982 ? 40.438 -13.602 32.062 1 62.31 982 ASN B O 1
ATOM 17112 N N . ASN B 1 983 ? 40.25 -11.633 32.188 1 48.94 983 ASN B N 1
ATOM 17113 C CA . ASN B 1 983 ? 41.469 -11.492 31.391 1 48.94 983 ASN B CA 1
ATOM 17114 C C . ASN B 1 983 ? 41.562 -12.547 30.297 1 48.94 983 ASN B C 1
ATOM 17116 O O . ASN B 1 983 ? 42.625 -12.75 29.688 1 48.94 983 ASN B O 1
ATOM 17120 N N . SER B 1 984 ? 40.844 -13.781 30.312 1 48.19 984 SER B N 1
ATOM 17121 C CA . SER B 1 984 ? 41.031 -14.852 29.328 1 48.19 984 SER B CA 1
ATOM 17122 C C . SER B 1 984 ? 40.188 -14.617 28.094 1 48.19 984 SER B C 1
ATOM 17124 O O . SER B 1 984 ? 39.125 -14 28.172 1 48.19 984 SER B O 1
ATOM 17126 N N . SER B 1 985 ? 40.656 -14.641 26.969 1 50.94 985 SER B N 1
ATOM 17127 C CA . SER B 1 985 ? 40.281 -14.43 25.578 1 50.94 985 SER B CA 1
ATOM 17128 C C . SER B 1 985 ? 39.094 -15.305 25.156 1 50.94 985 SER B C 1
ATOM 17130 O O . SER B 1 985 ? 38.656 -15.25 24.016 1 50.94 985 SER B O 1
ATOM 17132 N N . ARG B 1 986 ? 38.562 -16.203 26.172 1 56.41 986 ARG B N 1
ATOM 17133 C CA . ARG B 1 986 ? 37.688 -17.219 25.594 1 56.41 986 ARG B CA 1
ATOM 17134 C C . ARG B 1 986 ? 36.219 -16.734 25.609 1 56.41 986 ARG B C 1
ATOM 17136 O O . ARG B 1 986 ? 35.719 -16.281 26.641 1 56.41 986 ARG B O 1
ATOM 17143 N N . SER B 1 987 ? 35.5 -16.531 24.484 1 73.12 987 SER B N 1
ATOM 17144 C CA . SER B 1 987 ? 34.094 -16.203 24.297 1 73.12 987 SER B CA 1
ATOM 17145 C C . SER B 1 987 ? 33.188 -17.438 24.469 1 73.12 987 SER B C 1
ATOM 17147 O O . SER B 1 987 ? 33.688 -18.578 24.344 1 73.12 987 SER B O 1
ATOM 17149 N N . ARG B 1 988 ? 32.031 -17.375 25.203 1 83.25 988 ARG B N 1
ATOM 17150 C CA . ARG B 1 988 ? 31.047 -18.453 25.359 1 83.25 988 ARG B CA 1
ATOM 17151 C C . ARG B 1 988 ? 30.641 -19.016 24.016 1 83.25 988 ARG B C 1
ATOM 17153 O O . ARG B 1 988 ? 30.422 -18.266 23.062 1 83.25 988 ARG B O 1
ATOM 17160 N N . SER B 1 989 ? 30.75 -20.328 23.938 1 87.81 989 SER B N 1
ATOM 17161 C CA . SER B 1 989 ? 30.281 -20.984 22.734 1 87.81 989 SER B CA 1
ATOM 17162 C C . SER B 1 989 ? 28.766 -20.984 22.656 1 87.81 989 SER B C 1
ATOM 17164 O O . SER B 1 989 ? 28.078 -21.562 23.5 1 87.81 989 SER B O 1
ATOM 17166 N N . LEU B 1 990 ? 28.281 -20.312 21.641 1 92.38 990 LEU B N 1
ATOM 17167 C CA . LEU B 1 990 ? 26.828 -20.172 21.484 1 92.38 990 LEU B CA 1
ATOM 17168 C C . LEU B 1 990 ? 26.406 -20.516 20.062 1 92.38 990 LEU B C 1
ATOM 17170 O O . LEU B 1 990 ? 27.109 -20.203 19.109 1 92.38 990 LEU B O 1
ATOM 17174 N N . ILE B 1 991 ? 25.297 -21.234 19.969 1 94.31 991 ILE B N 1
ATOM 17175 C CA . ILE B 1 991 ? 24.609 -21.5 18.703 1 94.31 991 ILE B CA 1
ATOM 17176 C C . ILE B 1 991 ? 23.203 -20.891 18.75 1 94.31 991 ILE B C 1
ATOM 17178 O O . ILE B 1 991 ? 22.516 -20.953 19.766 1 94.31 991 ILE B O 1
ATOM 17182 N N . LEU B 1 992 ? 22.875 -20.234 17.719 1 96.94 992 LEU B N 1
ATOM 17183 C CA . LEU B 1 992 ? 21.516 -19.703 17.578 1 96.94 992 LEU B CA 1
ATOM 17184 C C . LEU B 1 992 ? 20.703 -20.516 16.594 1 96.94 992 LEU B C 1
ATOM 17186 O O . LEU B 1 992 ? 21.172 -20.844 15.5 1 96.94 992 LEU B O 1
ATOM 17190 N N . SER B 1 993 ? 19.531 -20.938 16.969 1 97.31 993 SER B N 1
ATOM 17191 C CA . SER B 1 993 ? 18.656 -21.719 16.094 1 97.31 993 SER B CA 1
ATOM 17192 C C . SER B 1 993 ? 17.203 -21.312 16.234 1 97.31 993 SER B C 1
ATOM 17194 O O . SER B 1 993 ? 16.828 -20.641 17.203 1 97.31 993 SER B O 1
ATOM 17196 N N . SER B 1 994 ? 16.406 -21.547 15.219 1 97.81 994 SER B N 1
ATOM 17197 C CA . SER B 1 994 ? 14.969 -21.25 15.242 1 97.81 994 SER B CA 1
ATOM 17198 C C . SER B 1 994 ? 14.219 -22.109 14.227 1 97.81 994 SER B C 1
ATOM 17200 O O . SER B 1 994 ? 14.812 -22.609 13.258 1 97.81 994 SER B O 1
ATOM 17202 N N . ASP B 1 995 ? 12.969 -22.328 14.484 1 96.25 995 ASP B N 1
ATOM 17203 C CA . ASP B 1 995 ? 12.086 -23.031 13.555 1 96.25 995 ASP B CA 1
ATOM 17204 C C . ASP B 1 995 ? 11.477 -22.062 12.547 1 96.25 995 ASP B C 1
ATOM 17206 O O . ASP B 1 995 ? 10.859 -22.484 11.562 1 96.25 995 ASP B O 1
ATOM 17210 N N . ASN B 1 996 ? 11.586 -20.797 12.797 1 95.25 996 ASN B N 1
ATOM 17211 C CA . ASN B 1 996 ? 11.094 -19.734 11.922 1 95.25 996 ASN B CA 1
ATOM 17212 C C . ASN B 1 996 ? 12.203 -19.203 11.008 1 95.25 996 ASN B C 1
ATOM 17214 O O . ASN B 1 996 ? 13.211 -18.688 11.484 1 95.25 996 ASN B O 1
ATOM 17218 N N . SER B 1 997 ? 11.977 -19.312 9.727 1 95.5 997 SER B N 1
ATOM 17219 C CA . SER B 1 997 ? 12.977 -18.922 8.742 1 95.5 997 SER B CA 1
ATOM 17220 C C . SER B 1 997 ? 13.289 -17.438 8.828 1 95.5 997 SER B C 1
ATOM 17222 O O . SER B 1 997 ? 14.43 -17.016 8.625 1 95.5 997 SER B O 1
ATOM 17224 N N . SER B 1 998 ? 12.297 -16.578 9.125 1 94.69 998 SER B N 1
ATOM 17225 C CA . SER B 1 998 ? 12.516 -15.133 9.211 1 94.69 998 SER B CA 1
ATOM 17226 C C . SER B 1 998 ? 13.453 -14.781 10.367 1 94.69 998 SER B C 1
ATOM 17228 O O . SER B 1 998 ? 14.266 -13.859 10.25 1 94.69 998 SER B O 1
ATOM 17230 N N . VAL B 1 999 ? 13.32 -15.477 11.461 1 96.94 999 VAL B N 1
ATOM 17231 C CA . VAL B 1 999 ? 14.188 -15.258 12.617 1 96.94 999 VAL B CA 1
ATOM 17232 C C . VAL B 1 999 ? 15.641 -15.562 12.234 1 96.94 999 VAL B C 1
ATOM 17234 O O . VAL B 1 999 ? 16.547 -14.797 12.562 1 96.94 999 VAL B O 1
ATOM 17237 N N . CYS B 1 1000 ? 15.82 -16.703 11.531 1 97.06 1000 CYS B N 1
ATOM 17238 C CA . CYS B 1 1000 ? 17.156 -17.109 11.133 1 97.06 1000 CYS B CA 1
ATOM 17239 C C . CYS B 1 1000 ? 17.781 -16.094 10.188 1 97.06 1000 CYS B C 1
ATOM 17241 O O . CYS B 1 1000 ? 18.969 -15.781 10.297 1 97.06 1000 CYS B O 1
ATOM 17243 N N . THR B 1 1001 ? 17 -15.578 9.266 1 95.12 1001 THR B N 1
ATOM 17244 C CA . THR B 1 1001 ? 17.5 -14.586 8.32 1 95.12 1001 THR B CA 1
ATOM 17245 C C . THR B 1 1001 ? 17.969 -13.328 9.055 1 95.12 1001 THR B C 1
ATOM 17247 O O . THR B 1 1001 ? 19.062 -12.82 8.797 1 95.12 1001 THR B O 1
ATOM 17250 N N . ILE B 1 1002 ? 17.156 -12.836 9.953 1 95.94 1002 ILE B N 1
ATOM 17251 C CA . ILE B 1 1002 ? 17.453 -11.602 10.672 1 95.94 1002 ILE B CA 1
ATOM 17252 C C . ILE B 1 1002 ? 18.688 -11.805 11.555 1 95.94 1002 ILE B C 1
ATOM 17254 O O . ILE B 1 1002 ? 19.578 -10.953 11.594 1 95.94 1002 ILE B O 1
ATOM 17258 N N . LEU B 1 1003 ? 18.75 -12.938 12.234 1 96 1003 LEU B N 1
ATOM 17259 C CA . LEU B 1 1003 ? 19.875 -13.227 13.117 1 96 1003 LEU B CA 1
ATOM 17260 C C . LEU B 1 1003 ? 21.172 -13.281 12.328 1 96 1003 LEU B C 1
ATOM 17262 O O . LEU B 1 1003 ? 22.203 -12.758 12.781 1 96 1003 LEU B O 1
ATOM 17266 N N . ASN B 1 1004 ? 21.078 -13.914 11.219 1 93.56 1004 ASN B N 1
ATOM 17267 C CA . ASN B 1 1004 ? 22.297 -14.102 10.422 1 93.56 1004 ASN B CA 1
ATOM 17268 C C . ASN B 1 1004 ? 22.797 -12.773 9.859 1 93.56 1004 ASN B C 1
ATOM 17270 O O . ASN B 1 1004 ? 24.016 -12.531 9.828 1 93.56 1004 ASN B O 1
ATOM 17274 N N . TRP B 1 1005 ? 21.984 -11.938 9.469 1 92.12 1005 TRP B N 1
ATOM 17275 C CA . TRP B 1 1005 ? 22.375 -10.688 8.828 1 92.12 1005 TRP B CA 1
ATOM 17276 C C . TRP B 1 1005 ? 22.812 -9.656 9.852 1 92.12 1005 TRP B C 1
ATOM 17278 O O . TRP B 1 1005 ? 23.516 -8.703 9.523 1 92.12 1005 TRP B O 1
ATOM 17288 N N . LYS B 1 1006 ? 22.422 -9.797 11.055 1 93.44 1006 LYS B N 1
ATOM 17289 C CA . LYS B 1 1006 ? 22.703 -8.773 12.062 1 93.44 1006 LYS B CA 1
ATOM 17290 C C . LYS B 1 1006 ? 24.047 -9.031 12.742 1 93.44 1006 LYS B C 1
ATOM 17292 O O . LYS B 1 1006 ? 24.625 -8.125 13.352 1 93.44 1006 LYS B O 1
ATOM 17297 N N . GLN B 1 1007 ? 24.5 -10.352 12.695 1 89.62 1007 GLN B N 1
ATOM 17298 C CA . GLN B 1 1007 ? 25.75 -10.633 13.406 1 89.62 1007 GLN B CA 1
ATOM 17299 C C . GLN B 1 1007 ? 26.531 -11.75 12.719 1 89.62 1007 GLN B C 1
ATOM 17301 O O . GLN B 1 1007 ? 25.938 -12.703 12.203 1 89.62 1007 GLN B O 1
ATOM 17306 N N . PRO B 1 1008 ? 27.812 -11.617 12.711 1 86.25 1008 PRO B N 1
ATOM 17307 C CA . PRO B 1 1008 ? 28.672 -12.656 12.148 1 86.25 1008 PRO B CA 1
ATOM 17308 C C . PRO B 1 1008 ? 29.328 -13.523 13.219 1 86.25 1008 PRO B C 1
ATOM 17310 O O . PRO B 1 1008 ? 30.047 -14.477 12.891 1 86.25 1008 PRO B O 1
ATOM 17313 N N . ASN B 1 1009 ? 29.125 -13.289 14.508 1 86.94 1009 ASN B N 1
ATOM 17314 C CA . ASN B 1 1009 ? 29.906 -13.898 15.586 1 86.94 1009 ASN B CA 1
ATOM 17315 C C . ASN B 1 1009 ? 29.406 -15.312 15.898 1 86.94 1009 ASN B C 1
ATOM 17317 O O . ASN B 1 1009 ? 30.203 -16.172 16.266 1 86.94 1009 ASN B O 1
ATOM 17321 N N . TYR B 1 1010 ? 28.172 -15.57 15.797 1 91.31 1010 TYR B N 1
ATOM 17322 C CA . TYR B 1 1010 ? 27.609 -16.859 16.188 1 91.31 1010 TYR B CA 1
ATOM 17323 C C . TYR B 1 1010 ? 26.891 -17.516 15.023 1 91.31 1010 TYR B C 1
ATOM 17325 O O . TYR B 1 1010 ? 26.219 -16.844 14.242 1 91.31 1010 TYR B O 1
ATOM 17333 N N . PRO B 1 1011 ? 27.031 -18.781 14.867 1 91.69 1011 PRO B N 1
ATOM 17334 C CA . PRO B 1 1011 ? 26.359 -19.5 13.773 1 91.69 1011 PRO B CA 1
ATOM 17335 C C . PRO B 1 1011 ? 24.844 -19.594 13.984 1 91.69 1011 PRO B C 1
ATOM 17337 O O . PRO B 1 1011 ? 24.391 -19.672 15.125 1 91.69 1011 PRO B O 1
ATOM 17340 N N . VAL B 1 1012 ? 24.125 -19.688 12.938 1 95.25 1012 VAL B N 1
ATOM 17341 C CA . VAL B 1 1012 ? 22.672 -19.781 12.953 1 95.25 1012 VAL B CA 1
ATOM 17342 C C . VAL B 1 1012 ? 22.234 -21.062 12.25 1 95.25 1012 VAL B C 1
ATOM 17344 O O . VAL B 1 1012 ? 22.703 -21.359 11.156 1 95.25 1012 VAL B O 1
ATOM 17347 N N . PHE B 1 1013 ? 21.391 -21.828 12.844 1 96 1013 PHE B N 1
ATOM 17348 C CA . PHE B 1 1013 ? 20.844 -23.062 12.289 1 96 1013 PHE B CA 1
ATOM 17349 C C . PHE B 1 1013 ? 19.344 -22.953 12.07 1 96 1013 PHE B C 1
ATOM 17351 O O . PHE B 1 1013 ? 18.625 -22.375 12.898 1 96 1013 PHE B O 1
ATOM 17358 N N . TYR B 1 1014 ? 18.922 -23.422 10.914 1 97.44 1014 TYR B N 1
ATOM 17359 C CA . TYR B 1 1014 ? 17.484 -23.531 10.664 1 97.44 1014 TYR B CA 1
ATOM 17360 C C . TYR B 1 1014 ? 16.984 -24.938 11 1 97.44 1014 TYR B C 1
ATOM 17362 O O . TYR B 1 1014 ? 17.547 -25.922 10.531 1 97.44 1014 TYR B O 1
ATOM 17370 N N . ASN B 1 1015 ? 15.914 -25 11.82 1 96.75 1015 ASN B N 1
ATOM 17371 C CA . ASN B 1 1015 ? 15.352 -26.281 12.219 1 96.75 1015 ASN B CA 1
ATOM 17372 C C . ASN B 1 1015 ? 14.164 -26.672 11.344 1 96.75 1015 ASN B C 1
ATOM 17374 O O . ASN B 1 1015 ? 13.117 -26.016 11.375 1 96.75 1015 ASN B O 1
ATOM 17378 N N . LEU B 1 1016 ? 14.328 -27.734 10.609 1 96.44 1016 LEU B N 1
ATOM 17379 C CA . LEU B 1 1016 ? 13.195 -28.281 9.867 1 96.44 1016 LEU B CA 1
ATOM 17380 C C . LEU B 1 1016 ? 12.297 -29.109 10.781 1 96.44 1016 LEU B C 1
ATOM 17382 O O . LEU B 1 1016 ? 12.578 -30.297 11.016 1 96.44 1016 LEU B O 1
ATOM 17386 N N . ASN B 1 1017 ? 11.18 -28.516 11.211 1 92.88 1017 ASN B N 1
ATOM 17387 C CA . ASN B 1 1017 ? 10.32 -29.141 12.203 1 92.88 1017 ASN B CA 1
ATOM 17388 C C . ASN B 1 1017 ? 8.906 -29.375 11.672 1 92.88 1017 ASN B C 1
ATOM 17390 O O . ASN B 1 1017 ? 7.98 -29.625 12.438 1 92.88 1017 ASN B O 1
ATOM 17394 N N . GLY B 1 1018 ? 8.734 -29.328 10.383 1 93.88 1018 GLY B N 1
ATOM 17395 C CA . GLY B 1 1018 ? 7.395 -29.422 9.82 1 93.88 1018 GLY B CA 1
ATOM 17396 C C . GLY B 1 1018 ? 6.945 -30.844 9.57 1 93.88 1018 GLY B C 1
ATOM 17397 O O . GLY B 1 1018 ? 5.82 -31.078 9.133 1 93.88 1018 GLY B O 1
ATOM 17398 N N . VAL B 1 1019 ? 7.781 -31.859 9.797 1 94.5 1019 VAL B N 1
ATOM 17399 C CA . VAL B 1 1019 ? 7.453 -33.281 9.625 1 94.5 1019 VAL B CA 1
ATOM 17400 C C . VAL B 1 1019 ? 7.758 -34.031 10.914 1 94.5 1019 VAL B C 1
ATOM 17402 O O . VAL B 1 1019 ? 8.867 -33.969 11.438 1 94.5 1019 VAL B O 1
ATOM 17405 N N . LYS B 1 1020 ? 6.82 -34.688 11.43 1 91.81 1020 LYS B N 1
ATOM 17406 C CA . LYS B 1 1020 ? 6.992 -35.5 12.641 1 91.81 1020 LYS B CA 1
ATOM 17407 C C . LYS B 1 1020 ? 6.496 -36.906 12.438 1 91.81 1020 LYS B C 1
ATOM 17409 O O . LYS B 1 1020 ? 5.707 -37.188 11.531 1 91.81 1020 LYS B O 1
ATOM 17414 N N . TYR B 1 1021 ? 7.027 -37.812 13.195 1 92 1021 TYR B N 1
ATOM 17415 C CA . TYR B 1 1021 ? 6.672 -39.219 13.109 1 92 1021 TYR B CA 1
ATOM 17416 C C . TYR B 1 1021 ? 5.812 -39.625 14.289 1 92 1021 TYR B C 1
ATOM 17418 O O . TYR B 1 1021 ? 6.109 -39.281 15.438 1 92 1021 TYR B O 1
ATOM 17426 N N . SER B 1 1022 ? 4.711 -40.25 13.953 1 88.75 1022 SER B N 1
ATOM 17427 C CA . SER B 1 1022 ? 3.844 -40.781 14.992 1 88.75 1022 SER B CA 1
ATOM 17428 C C . SER B 1 1022 ? 4.105 -42.281 15.188 1 88.75 1022 SER B C 1
ATOM 17430 O O . SER B 1 1022 ? 3.855 -43.094 14.289 1 88.75 1022 SER B O 1
ATOM 17432 N N . GLY B 1 1023 ? 4.582 -42.75 16.359 1 85.19 1023 GLY B N 1
ATOM 17433 C CA . GLY B 1 1023 ? 4.816 -44.156 16.656 1 85.19 1023 GLY B CA 1
ATOM 17434 C C . GLY B 1 1023 ? 3.543 -44.969 16.75 1 85.19 1023 GLY B C 1
ATOM 17435 O O . GLY B 1 1023 ? 3.525 -46.156 16.375 1 85.19 1023 GLY B O 1
ATOM 17436 N N . GLN B 1 1024 ? 2.52 -44.312 17.203 1 85.38 1024 GLN B N 1
ATOM 17437 C CA . GLN B 1 1024 ? 1.246 -45 17.344 1 85.38 1024 GLN B CA 1
ATOM 17438 C C . GLN B 1 1024 ? 0.658 -45.375 15.992 1 85.38 1024 GLN B C 1
ATOM 17440 O O . GLN B 1 1024 ? 0.174 -46.5 15.812 1 85.38 1024 GLN B O 1
ATOM 17445 N N . GLN B 1 1025 ? 0.748 -44.531 15.086 1 87.19 1025 GLN B N 1
ATOM 17446 C CA . GLN B 1 1025 ? 0.162 -44.75 13.773 1 87.19 1025 GLN B CA 1
ATOM 17447 C C . GLN B 1 1025 ? 1.216 -45.25 12.781 1 87.19 1025 GLN B C 1
ATOM 17449 O O . GLN B 1 1025 ? 0.882 -45.688 11.68 1 87.19 1025 GLN B O 1
ATOM 17454 N N . ASP B 1 1026 ? 2.439 -45.219 13.188 1 88 1026 ASP B N 1
ATOM 17455 C CA . ASP B 1 1026 ? 3.564 -45.594 12.344 1 88 1026 ASP B CA 1
ATOM 17456 C C . ASP B 1 1026 ? 3.545 -44.844 11.016 1 88 1026 ASP B C 1
ATOM 17458 O O . ASP B 1 1026 ? 3.604 -45.438 9.945 1 88 1026 ASP B O 1
ATOM 17462 N N . SER B 1 1027 ? 3.211 -43.594 11.055 1 92.75 1027 SER B N 1
ATOM 17463 C CA . SER B 1 1027 ? 3.158 -42.719 9.891 1 92.75 1027 SER B CA 1
ATOM 17464 C C . SER B 1 1027 ? 3.68 -41.312 10.219 1 92.75 1027 SER B C 1
ATOM 17466 O O . SER B 1 1027 ? 3.783 -40.969 11.391 1 92.75 1027 SER B O 1
ATOM 17468 N N . PHE B 1 1028 ? 4.105 -40.688 9.211 1 93.94 1028 PHE B N 1
ATOM 17469 C CA . PHE B 1 1028 ? 4.523 -39.312 9.367 1 93.94 1028 PHE B CA 1
ATOM 17470 C C . PHE B 1 1028 ? 3.332 -38.375 9.234 1 93.94 1028 PHE B C 1
ATOM 17472 O O . PHE B 1 1028 ? 2.348 -38.688 8.57 1 93.94 1028 PHE B O 1
ATOM 17479 N N . TYR B 1 1029 ? 3.352 -37.312 9.938 1 93 1029 TYR B N 1
ATOM 17480 C CA . TYR B 1 1029 ? 2.309 -36.312 9.797 1 93 1029 TYR B CA 1
ATOM 17481 C C . TYR B 1 1029 ? 2.908 -34.906 9.672 1 93 1029 TYR B C 1
ATOM 17483 O O . TYR B 1 1029 ? 4.051 -34.688 10.078 1 93 1029 TYR B O 1
ATOM 17491 N N . GLU B 1 1030 ? 2.172 -34.094 9.039 1 92.5 1030 GLU B N 1
ATOM 17492 C CA . GLU B 1 1030 ? 2.615 -32.719 8.773 1 92.5 1030 GLU B CA 1
ATOM 17493 C C . GLU B 1 1030 ? 2.252 -31.781 9.93 1 92.5 1030 GLU B C 1
ATOM 17495 O O . GLU B 1 1030 ? 1.182 -31.922 10.523 1 92.5 1030 GLU B O 1
ATOM 17500 N N . CYS B 1 1031 ? 3.152 -30.859 10.258 1 93.19 1031 CYS B N 1
ATOM 17501 C CA . CYS B 1 1031 ? 2.938 -29.797 11.227 1 93.19 1031 CYS B CA 1
ATOM 17502 C C . CYS B 1 1031 ? 3.502 -28.469 10.719 1 93.19 1031 CYS B C 1
ATOM 17504 O O . CYS B 1 1031 ? 4.094 -28.422 9.641 1 93.19 1031 CYS B O 1
ATOM 17506 N N . THR B 1 1032 ? 3.203 -27.391 11.406 1 92.31 1032 THR B N 1
ATOM 17507 C CA . THR B 1 1032 ? 3.756 -26.094 11.047 1 92.31 1032 THR B CA 1
ATOM 17508 C C . THR B 1 1032 ? 5.195 -25.969 11.539 1 92.31 1032 THR B C 1
ATOM 17510 O O . THR B 1 1032 ? 5.758 -26.906 12.086 1 92.31 1032 THR B O 1
ATOM 17513 N N . ALA B 1 1033 ? 5.82 -24.812 11.305 1 92 1033 ALA B N 1
ATOM 17514 C CA . ALA B 1 1033 ? 7.219 -24.594 11.672 1 92 1033 ALA B CA 1
ATOM 17515 C C . ALA B 1 1033 ? 7.434 -24.797 13.172 1 92 1033 ALA B C 1
ATOM 17517 O O . ALA B 1 1033 ? 8.391 -25.453 13.586 1 92 1033 ALA B O 1
ATOM 17518 N N . ASN B 1 1034 ? 6.473 -24.297 14.008 1 90.5 1034 ASN B N 1
ATOM 17519 C CA . ASN B 1 1034 ? 6.613 -24.406 15.453 1 90.5 1034 ASN B CA 1
ATOM 17520 C C . ASN B 1 1034 ? 5.844 -25.609 16 1 90.5 1034 ASN B C 1
ATOM 17522 O O . ASN B 1 1034 ? 5.617 -25.703 17.219 1 90.5 1034 ASN B O 1
ATOM 17526 N N . GLY B 1 1035 ? 5.301 -26.484 15.156 1 88.88 1035 GLY B N 1
ATOM 17527 C CA . GLY B 1 1035 ? 4.801 -27.781 15.586 1 88.88 1035 GLY B CA 1
ATOM 17528 C C . GLY B 1 1035 ? 3.293 -27.812 15.758 1 88.88 1035 GLY B C 1
ATOM 17529 O O . GLY B 1 1035 ? 2.752 -28.719 16.391 1 88.88 1035 GLY B O 1
ATOM 17530 N N . PHE B 1 1036 ? 2.57 -26.938 15.219 1 89.56 1036 PHE B N 1
ATOM 17531 C CA . PHE B 1 1036 ? 1.115 -26.984 15.289 1 89.56 1036 PHE B CA 1
ATOM 17532 C C . PHE B 1 1036 ? 0.551 -27.953 14.258 1 89.56 1036 PHE B C 1
ATOM 17534 O O . PHE B 1 1036 ? 1.003 -27.969 13.109 1 89.56 1036 PHE B O 1
ATOM 17541 N N . SER B 1 1037 ? -0.4 -28.625 14.68 1 87.62 1037 SER B N 1
ATOM 17542 C CA . SER B 1 1037 ? -0.976 -29.641 13.797 1 87.62 1037 SER B CA 1
ATOM 17543 C C . SER B 1 1037 ? -1.768 -28.984 12.664 1 87.62 1037 SER B C 1
ATOM 17545 O O . SER B 1 1037 ? -2.447 -27.984 12.867 1 87.62 1037 SER B O 1
ATOM 17547 N N . LYS B 1 1038 ? -1.768 -29.641 11.531 1 85.38 1038 LYS B N 1
ATOM 17548 C CA . LYS B 1 1038 ? -2.5 -29.109 10.383 1 85.38 1038 LYS B CA 1
ATOM 17549 C C . LYS B 1 1038 ? -4.004 -29.281 10.57 1 85.38 1038 LYS B C 1
ATOM 17551 O O . LYS B 1 1038 ? -4.793 -28.562 9.953 1 85.38 1038 LYS B O 1
ATOM 17556 N N . HIS B 1 1039 ? -4.359 -30.078 11.484 1 80.19 1039 HIS B N 1
ATOM 17557 C CA . HIS B 1 1039 ? -5.773 -30.297 11.75 1 80.19 1039 HIS B CA 1
ATOM 17558 C C . HIS B 1 1039 ? -6.367 -29.125 12.539 1 80.19 1039 HIS B C 1
ATOM 17560 O O . HIS B 1 1039 ? -7.582 -28.922 12.523 1 80.19 1039 HIS B O 1
ATOM 17566 N N . ASP B 1 1040 ? -5.457 -28.422 13.141 1 80.25 1040 ASP B N 1
ATOM 17567 C CA . ASP B 1 1040 ? -5.918 -27.297 13.953 1 80.25 1040 ASP B CA 1
ATOM 17568 C C . ASP B 1 1040 ? -6.004 -26.016 13.133 1 80.25 1040 ASP B C 1
ATOM 17570 O O . ASP B 1 1040 ? -6.242 -24.938 13.68 1 80.25 1040 ASP B O 1
ATOM 17574 N N . ARG B 1 1041 ? -5.879 -26.172 11.875 1 80.88 1041 ARG B N 1
ATOM 17575 C CA . ARG B 1 1041 ? -5.969 -25 11.016 1 80.88 1041 ARG B CA 1
ATOM 17576 C C . ARG B 1 1041 ? -7.395 -24.453 10.977 1 80.88 1041 ARG B C 1
ATOM 17578 O O . ARG B 1 1041 ? -8.352 -25.234 10.922 1 80.88 1041 ARG B O 1
ATOM 17585 N N . ILE B 1 1042 ? -7.473 -23.125 11 1 80.12 1042 ILE B N 1
ATOM 17586 C CA . ILE B 1 1042 ? -8.773 -22.469 10.992 1 80.12 1042 ILE B CA 1
ATOM 17587 C C . ILE B 1 1042 ? -9.453 -22.688 9.641 1 80.12 1042 ILE B C 1
ATOM 17589 O O . ILE B 1 1042 ? -8.836 -22.5 8.586 1 80.12 1042 ILE B O 1
ATOM 17593 N N . ASN B 1 1043 ? -10.617 -23.172 9.609 1 76.69 1043 ASN B N 1
ATOM 17594 C CA . ASN B 1 1043 ? -11.406 -23.391 8.398 1 76.69 1043 ASN B CA 1
ATOM 17595 C C . ASN B 1 1043 ? -12.117 -22.109 7.957 1 76.69 1043 ASN B C 1
ATOM 17597 O O . ASN B 1 1043 ? -12.984 -21.594 8.664 1 76.69 1043 ASN B O 1
ATOM 17601 N N . LEU B 1 1044 ? -11.75 -21.531 6.84 1 70.31 1044 LEU B N 1
ATOM 17602 C CA . LEU B 1 1044 ? -12.344 -20.281 6.371 1 70.31 1044 LEU B CA 1
ATOM 17603 C C . LEU B 1 1044 ? -13.555 -20.547 5.484 1 70.31 1044 LEU B C 1
ATOM 17605 O O . LEU B 1 1044 ? -14.25 -19.609 5.078 1 70.31 1044 LEU B O 1
ATOM 17609 N N . GLN B 1 1045 ? -13.789 -21.797 4.789 1 60.91 1045 GLN B N 1
ATOM 17610 C CA . GLN B 1 1045 ? -14.664 -22.141 3.678 1 60.91 1045 GLN B CA 1
ATOM 17611 C C . GLN B 1 1045 ? -16.125 -21.812 3.996 1 60.91 1045 GLN B C 1
ATOM 17613 O O . GLN B 1 1045 ? -16.594 -22.078 5.098 1 60.91 1045 GLN B O 1
ATOM 17618 N N . THR B 1 1046 ? -16.531 -20.516 3.557 1 51.44 1046 THR B N 1
ATOM 17619 C CA . THR B 1 1046 ? -17.953 -20.234 3.379 1 51.44 1046 THR B CA 1
ATOM 17620 C C . THR B 1 1046 ? -18.641 -21.391 2.678 1 51.44 1046 THR B C 1
ATOM 17622 O O . THR B 1 1046 ? -18 -22.172 1.982 1 51.44 1046 THR B O 1
ATOM 17625 N N . SER B 1 1047 ? -19.797 -21.578 2.867 1 39.47 1047 SER B N 1
ATOM 17626 C CA . SER B 1 1047 ? -20.719 -22.344 2.041 1 39.47 1047 SER B CA 1
ATOM 17627 C C . SER B 1 1047 ? -20.688 -21.875 0.591 1 39.47 1047 SER B C 1
ATOM 17629 O O . SER B 1 1047 ? -20.812 -20.672 0.321 1 39.47 1047 SER B O 1
ATOM 17631 N N . GLY B 1 1048 ? -19.906 -22.531 -0.457 1 43.72 1048 GLY B N 1
ATOM 17632 C CA . GLY B 1 1048 ? -19.734 -22.297 -1.881 1 43.72 1048 GLY B CA 1
ATOM 17633 C C . GLY B 1 1048 ? -18.281 -22.141 -2.279 1 43.72 1048 GLY B C 1
ATOM 17634 O O . GLY B 1 1048 ? -17.969 -21.766 -3.416 1 43.72 1048 GLY B O 1
ATOM 17635 N N . ALA B 1 1049 ? -17.453 -21.984 -1.355 1 44.31 1049 ALA B N 1
ATOM 17636 C CA . ALA B 1 1049 ? -16 -21.844 -1.532 1 44.31 1049 ALA B CA 1
ATOM 17637 C C . ALA B 1 1049 ? -15.453 -22.969 -2.414 1 44.31 1049 ALA B C 1
ATOM 17639 O O . ALA B 1 1049 ? -14.508 -22.75 -3.18 1 44.31 1049 ALA B O 1
ATOM 17640 N N . GLU B 1 1050 ? -15.836 -24.172 -2.178 1 44.38 1050 GLU B N 1
ATOM 17641 C CA . GLU B 1 1050 ? -15.492 -25.219 -3.133 1 44.38 1050 GLU B CA 1
ATOM 17642 C C . GLU B 1 1050 ? -15.758 -24.766 -4.566 1 44.38 1050 GLU B C 1
ATOM 17644 O O . GLU B 1 1050 ? -14.961 -25.047 -5.469 1 44.38 1050 GLU B O 1
ATOM 17649 N N . GLU B 1 1051 ? -16.828 -24.156 -4.707 1 46.06 1051 GLU B N 1
ATOM 17650 C CA . GLU B 1 1051 ? -17.172 -23.672 -6.043 1 46.06 1051 GLU B CA 1
ATOM 17651 C C . GLU B 1 1051 ? -16.219 -22.562 -6.492 1 46.06 1051 GLU B C 1
ATOM 17653 O O . GLU B 1 1051 ? -15.852 -22.5 -7.664 1 46.06 1051 GLU B O 1
ATOM 17658 N N . LEU B 1 1052 ? -15.844 -21.688 -5.637 1 45.12 1052 LEU B N 1
ATOM 17659 C CA . LEU B 1 1052 ? -14.922 -20.609 -5.977 1 45.12 1052 LEU B CA 1
ATOM 17660 C C . LEU B 1 1052 ? -13.523 -21.156 -6.242 1 45.12 1052 LEU B C 1
ATOM 17662 O O . LEU B 1 1052 ? -12.82 -20.672 -7.133 1 45.12 1052 LEU B O 1
ATOM 17666 N N . GLU B 1 1053 ? -12.977 -22.078 -5.422 1 46.38 1053 GLU B N 1
ATOM 17667 C CA . GLU B 1 1053 ? -11.719 -22.75 -5.734 1 46.38 1053 GLU B CA 1
ATOM 17668 C C . GLU B 1 1053 ? -11.805 -23.484 -7.074 1 46.38 1053 GLU B C 1
ATOM 17670 O O . GLU B 1 1053 ? -10.836 -23.5 -7.836 1 46.38 1053 GLU B O 1
ATOM 17675 N N . LYS B 1 1054 ? -12.883 -24.172 -7.43 1 46.59 1054 LYS B N 1
ATOM 17676 C CA . LYS B 1 1054 ? -13.125 -24.766 -8.742 1 46.59 1054 LYS B CA 1
ATOM 17677 C C . LYS B 1 1054 ? -13.086 -23.703 -9.836 1 46.59 1054 LYS B C 1
ATOM 17679 O O . LYS B 1 1054 ? -12.508 -23.922 -10.906 1 46.59 1054 LYS B O 1
ATOM 17684 N N . LYS B 1 1055 ? -13.609 -22.562 -9.477 1 47.22 1055 LYS B N 1
ATOM 17685 C CA . LYS B 1 1055 ? -13.602 -21.484 -10.453 1 47.22 1055 LYS B CA 1
ATOM 17686 C C . LYS B 1 1055 ? -12.203 -20.891 -10.609 1 47.22 1055 LYS B C 1
ATOM 17688 O O . LYS B 1 1055 ? -11.773 -20.562 -11.719 1 47.22 1055 LYS B O 1
ATOM 17693 N N . ARG B 1 1056 ? -11.539 -20.609 -9.438 1 45.62 1056 ARG B N 1
ATOM 17694 C CA . ARG B 1 1056 ? -10.141 -20.188 -9.539 1 45.62 1056 ARG B CA 1
ATOM 17695 C C . ARG B 1 1056 ? -9.312 -21.219 -10.312 1 45.62 1056 ARG B C 1
ATOM 17697 O O . ARG B 1 1056 ? -8.461 -20.844 -11.117 1 45.62 1056 ARG B O 1
ATOM 17704 N N . GLN B 1 1057 ? -9.492 -22.5 -9.945 1 46.41 1057 GLN B N 1
ATOM 17705 C CA . GLN B 1 1057 ? -8.828 -23.547 -10.719 1 46.41 1057 GLN B CA 1
ATOM 17706 C C . GLN B 1 1057 ? -9.25 -23.5 -12.18 1 46.41 1057 GLN B C 1
ATOM 17708 O O . GLN B 1 1057 ? -8.43 -23.734 -13.078 1 46.41 1057 GLN B O 1
ATOM 17713 N N . GLN B 1 1058 ? -10.523 -23.266 -12.359 1 45.81 1058 GLN B N 1
ATOM 17714 C CA . GLN B 1 1058 ? -11 -23.125 -13.734 1 45.81 1058 GLN B CA 1
ATOM 17715 C C . GLN B 1 1058 ? -10.406 -21.875 -14.391 1 45.81 1058 GLN B C 1
ATOM 17717 O O . GLN B 1 1058 ? -10.078 -21.891 -15.578 1 45.81 1058 GLN B O 1
ATOM 17722 N N . ASP B 1 1059 ? -10.344 -20.797 -13.602 1 46.31 1059 ASP B N 1
ATOM 17723 C CA . ASP B 1 1059 ? -9.742 -19.578 -14.125 1 46.31 1059 ASP B CA 1
ATOM 17724 C C . ASP B 1 1059 ? -8.242 -19.75 -14.344 1 46.31 1059 ASP B C 1
ATOM 17726 O O . ASP B 1 1059 ? -7.68 -19.219 -15.305 1 46.31 1059 ASP B O 1
ATOM 17730 N N . ASP B 1 1060 ? -7.578 -20.406 -13.406 1 45.59 1060 ASP B N 1
ATOM 17731 C CA . ASP B 1 1060 ? -6.18 -20.766 -13.617 1 45.59 1060 ASP B CA 1
ATOM 17732 C C . ASP B 1 1060 ? -6.027 -21.656 -14.844 1 45.59 1060 ASP B C 1
ATOM 17734 O O . ASP B 1 1060 ? -5.027 -21.578 -15.562 1 45.59 1060 ASP B O 1
ATOM 17738 N N . HIS B 1 1061 ? -6.961 -22.672 -15.031 1 43.53 1061 HIS B N 1
ATOM 17739 C CA . HIS B 1 1061 ? -6.941 -23.438 -16.266 1 43.53 1061 HIS B CA 1
ATOM 17740 C C . HIS B 1 1061 ? -7.062 -22.531 -17.484 1 43.53 1061 HIS B C 1
ATOM 17742 O O . HIS B 1 1061 ? -6.527 -22.844 -18.547 1 43.53 1061 HIS B O 1
ATOM 17748 N N . ARG B 1 1062 ? -7.961 -21.625 -17.422 1 42.59 1062 ARG B N 1
ATOM 17749 C CA . ARG B 1 1062 ? -8.148 -20.75 -18.578 1 42.59 1062 ARG B CA 1
ATOM 17750 C C . ARG B 1 1062 ? -6.867 -20 -18.922 1 42.59 1062 ARG B C 1
ATOM 17752 O O . ARG B 1 1062 ? -6.648 -19.625 -20.078 1 42.59 1062 ARG B O 1
ATOM 17759 N N . ASN B 1 1063 ? -6.07 -19.688 -17.891 1 44.75 1063 ASN B N 1
ATOM 17760 C CA . ASN B 1 1063 ? -4.895 -18.906 -18.266 1 44.75 1063 ASN B CA 1
ATOM 17761 C C . ASN B 1 1063 ? -3.791 -19.781 -18.844 1 44.75 1063 ASN B C 1
ATOM 17763 O O . ASN B 1 1063 ? -2.607 -19.453 -18.75 1 44.75 1063 ASN B O 1
ATOM 17767 N N . LEU B 1 1064 ? -4.117 -21.062 -19.062 1 42.06 1064 LEU B N 1
ATOM 17768 C CA . LEU B 1 1064 ? -3.096 -21.812 -19.797 1 42.06 1064 LEU B CA 1
ATOM 17769 C C . LEU B 1 1064 ? -2.75 -21.125 -21.109 1 42.06 1064 LEU B C 1
ATOM 17771 O O . LEU B 1 1064 ? -3.596 -21.016 -22 1 42.06 1064 LEU B O 1
ATOM 17775 N N . LEU B 1 1065 ? -1.917 -20.188 -21 1 47.59 1065 LEU B N 1
ATOM 17776 C CA . LEU B 1 1065 ? -1.352 -19.562 -22.188 1 47.59 1065 LEU B CA 1
ATOM 17777 C C . LEU B 1 1065 ? -0.86 -20.625 -23.172 1 47.59 1065 LEU B C 1
ATOM 17779 O O . LEU B 1 1065 ? -0.367 -21.672 -22.766 1 47.59 1065 LEU B O 1
ATOM 17783 N N . ILE B 1 1066 ? -1.354 -20.703 -24.406 1 47.03 1066 ILE B N 1
ATOM 17784 C CA . ILE B 1 1066 ? -0.981 -21.547 -25.531 1 47.03 1066 ILE B CA 1
ATOM 17785 C C . ILE B 1 1066 ? 0.523 -21.812 -25.516 1 47.03 1066 ILE B C 1
ATOM 17787 O O . ILE B 1 1066 ? 0.981 -22.875 -25.922 1 47.03 1066 ILE B O 1
ATOM 17791 N N . ASP B 1 1067 ? 1.346 -20.938 -24.922 1 47.34 1067 ASP B N 1
ATOM 17792 C CA . ASP B 1 1067 ? 2.795 -21.031 -25.078 1 47.34 1067 ASP B CA 1
ATOM 17793 C C . ASP B 1 1067 ? 3.363 -22.188 -24.266 1 47.34 1067 ASP B C 1
ATOM 17795 O O . ASP B 1 1067 ? 4.477 -22.656 -24.531 1 47.34 1067 ASP B O 1
ATOM 17799 N N . ASN B 1 1068 ? 2.662 -22.844 -23.359 1 55.31 1068 ASN B N 1
ATOM 17800 C CA . ASN B 1 1068 ? 3.227 -23.938 -22.594 1 55.31 1068 ASN B CA 1
ATOM 17801 C C . ASN B 1 1068 ? 2.15 -24.938 -22.156 1 55.31 1068 ASN B C 1
ATOM 17803 O O . ASN B 1 1068 ? 2.127 -25.375 -21.016 1 55.31 1068 ASN B O 1
ATOM 17807 N N . ILE B 1 1069 ? 1.539 -25.344 -23.328 1 58.53 1069 ILE B N 1
ATOM 17808 C CA . ILE B 1 1069 ? 0.309 -26.078 -23.047 1 58.53 1069 ILE B CA 1
ATOM 17809 C C . ILE B 1 1069 ? 0.644 -27.422 -22.438 1 58.53 1069 ILE B C 1
ATOM 17811 O O . ILE B 1 1069 ? -0.028 -27.875 -21.5 1 58.53 1069 ILE B O 1
ATOM 17815 N N . ASP B 1 1070 ? 1.761 -28.078 -23 1 55.91 1070 ASP B N 1
ATOM 17816 C CA . ASP B 1 1070 ? 2.006 -29.422 -22.5 1 55.91 1070 ASP B CA 1
ATOM 17817 C C . ASP B 1 1070 ? 3.326 -29.5 -21.734 1 55.91 1070 ASP B C 1
ATOM 17819 O O . ASP B 1 1070 ? 3.811 -30.594 -21.438 1 55.91 1070 ASP B O 1
ATOM 17823 N N . SER B 1 1071 ? 3.941 -28.281 -21.578 1 62.22 1071 SER B N 1
ATOM 17824 C CA . SER B 1 1071 ? 5.219 -28.297 -20.875 1 62.22 1071 SER B CA 1
ATOM 17825 C C . SER B 1 1071 ? 5.023 -28.531 -19.375 1 62.22 1071 SER B C 1
ATOM 17827 O O . SER B 1 1071 ? 4.02 -28.109 -18.797 1 62.22 1071 SER B O 1
ATOM 17829 N N . ILE B 1 1072 ? 5.695 -29.531 -18.906 1 57.25 1072 ILE B N 1
ATOM 17830 C CA . ILE B 1 1072 ? 5.695 -29.781 -17.469 1 57.25 1072 ILE B CA 1
ATOM 17831 C C . ILE B 1 1072 ? 6.73 -28.891 -16.781 1 57.25 1072 ILE B C 1
ATOM 17833 O O . ILE B 1 1072 ? 6.664 -28.656 -15.578 1 57.25 1072 ILE B O 1
ATOM 17837 N N . ASN B 1 1073 ? 7.816 -28.578 -17.594 1 51.62 1073 ASN B N 1
ATOM 17838 C CA . ASN B 1 1073 ? 8.891 -27.797 -16.969 1 51.62 1073 ASN B CA 1
ATOM 17839 C C . ASN B 1 1073 ? 8.398 -26.438 -16.516 1 51.62 1073 ASN B C 1
ATOM 17841 O O . ASN B 1 1073 ? 8.703 -25.422 -17.141 1 51.62 1073 ASN B O 1
ATOM 17845 N N . LYS B 1 1074 ? 7.137 -26.422 -16.359 1 46.16 1074 LYS B N 1
ATOM 17846 C CA . LYS B 1 1074 ? 6.668 -25.094 -15.961 1 46.16 1074 LYS B CA 1
ATOM 17847 C C . LYS B 1 1074 ? 7.594 -24.484 -14.914 1 46.16 1074 LYS B C 1
ATOM 17849 O O . LYS B 1 1074 ? 7.598 -24.891 -13.758 1 46.16 1074 LYS B O 1
ATOM 17854 N N . ASP B 1 1075 ? 8.852 -24.469 -15.25 1 42.78 1075 ASP B N 1
ATOM 17855 C CA . ASP B 1 1075 ? 9.445 -23.391 -14.453 1 42.78 1075 ASP B CA 1
ATOM 17856 C C . ASP B 1 1075 ? 8.367 -22.438 -13.945 1 42.78 1075 ASP B C 1
ATOM 17858 O O . ASP B 1 1075 ? 8.664 -21.281 -13.625 1 42.78 1075 ASP B O 1
ATOM 17862 N N . SER B 1 1076 ? 7.188 -22.688 -14.461 1 42.78 1076 SER B N 1
ATOM 17863 C CA . SER B 1 1076 ? 6.027 -21.891 -14.07 1 42.78 1076 SER B CA 1
ATOM 17864 C C . SER B 1 1076 ? 5.973 -21.703 -12.555 1 42.78 1076 SER B C 1
ATOM 17866 O O . SER B 1 1076 ? 5.57 -22.609 -11.828 1 42.78 1076 SER B O 1
ATOM 17868 N N . SER B 1 1077 ? 7.133 -21.438 -12.094 1 44.44 1077 SER B N 1
ATOM 17869 C CA . SER B 1 1077 ? 7.031 -21.109 -10.68 1 44.44 1077 SER B CA 1
ATOM 17870 C C . SER B 1 1077 ? 5.656 -20.547 -10.336 1 44.44 1077 SER B C 1
ATOM 17872 O O . SER B 1 1077 ? 5.25 -19.531 -10.883 1 44.44 1077 SER B O 1
ATOM 17874 N N . GLU B 1 1078 ? 4.762 -21.562 -10.383 1 48.94 1078 GLU B N 1
ATOM 17875 C CA . GLU B 1 1078 ? 3.508 -21.172 -9.742 1 48.94 1078 GLU B CA 1
ATOM 17876 C C . GLU B 1 1078 ? 3.74 -20.094 -8.695 1 48.94 1078 GLU B C 1
ATOM 17878 O O . GLU B 1 1078 ? 4.727 -20.125 -7.957 1 48.94 1078 GLU B O 1
ATOM 17883 N N . TYR B 1 1079 ? 3.299 -19.109 -8.953 1 57.34 1079 TYR B N 1
ATOM 17884 C CA . TYR B 1 1079 ? 3.166 -18.078 -7.926 1 57.34 1079 TYR B CA 1
ATOM 17885 C C . TYR B 1 1079 ? 2.904 -18.703 -6.562 1 57.34 1079 TYR B C 1
ATOM 17887 O O . TYR B 1 1079 ? 1.902 -19.391 -6.371 1 57.34 1079 TYR B O 1
ATOM 17895 N N . ILE B 1 1080 ? 4.078 -19.078 -5.902 1 65.5 1080 ILE B N 1
ATOM 17896 C CA . ILE B 1 1080 ? 3.758 -19.438 -4.523 1 65.5 1080 ILE B CA 1
ATOM 17897 C C . ILE B 1 1080 ? 3.721 -18.188 -3.654 1 65.5 1080 ILE B C 1
ATOM 17899 O O . ILE B 1 1080 ? 4.707 -17.453 -3.568 1 65.5 1080 ILE B O 1
ATOM 17903 N N . ASN B 1 1081 ? 2.572 -17.938 -3.209 1 75.5 1081 ASN B N 1
ATOM 17904 C CA . ASN B 1 1081 ? 2.418 -16.844 -2.256 1 75.5 1081 ASN B CA 1
ATOM 17905 C C . ASN B 1 1081 ? 3.379 -16.984 -1.078 1 75.5 1081 ASN B C 1
ATOM 17907 O O . ASN B 1 1081 ? 3.842 -18.094 -0.78 1 75.5 1081 ASN B O 1
ATOM 17911 N N . SER B 1 1082 ? 3.793 -15.953 -0.568 1 81.5 1082 SER B N 1
ATOM 17912 C CA . SER B 1 1082 ? 4.758 -15.906 0.525 1 81.5 1082 SER B CA 1
ATOM 17913 C C . SER B 1 1082 ? 4.32 -16.797 1.688 1 81.5 1082 SER B C 1
ATOM 17915 O O . SER B 1 1082 ? 5.152 -17.438 2.326 1 81.5 1082 SER B O 1
ATOM 17917 N N . LEU B 1 1083 ? 3.045 -16.922 1.906 1 84.06 1083 LEU B N 1
ATOM 17918 C CA . LEU B 1 1083 ? 2.547 -17.719 3.029 1 84.06 1083 LEU B CA 1
ATOM 17919 C C . LEU B 1 1083 ? 2.652 -19.203 2.732 1 84.06 1083 LEU B C 1
ATOM 17921 O O . LEU B 1 1083 ? 3.059 -19.984 3.596 1 84.06 1083 LEU B O 1
ATOM 17925 N N . GLN B 1 1084 ? 2.412 -19.562 1.495 1 84.19 1084 GLN B N 1
ATOM 17926 C CA . GLN B 1 1084 ? 2.529 -20.953 1.101 1 84.19 1084 GLN B CA 1
ATOM 17927 C C . GLN B 1 1084 ? 3.99 -21.391 1.067 1 84.19 1084 GLN B C 1
ATOM 17929 O O . GLN B 1 1084 ? 4.305 -22.547 1.381 1 84.19 1084 GLN B O 1
ATOM 17934 N N . TYR B 1 1085 ? 4.766 -20.484 0.701 1 87.81 1085 TYR B N 1
ATOM 17935 C CA . TYR B 1 1085 ? 6.191 -20.781 0.714 1 87.81 1085 TYR B CA 1
ATOM 17936 C C . TYR B 1 1085 ? 6.68 -21.047 2.133 1 87.81 1085 TYR B C 1
ATOM 17938 O O . TYR B 1 1085 ? 7.445 -21.984 2.365 1 87.81 1085 TYR B O 1
ATOM 17946 N N . GLN B 1 1086 ? 6.227 -20.281 3.082 1 89.31 1086 GLN B N 1
ATOM 17947 C CA . GLN B 1 1086 ? 6.637 -20.469 4.473 1 89.31 1086 GLN B CA 1
ATOM 17948 C C . GLN B 1 1086 ? 6.176 -21.812 5.008 1 89.31 1086 GLN B C 1
ATOM 17950 O O . GLN B 1 1086 ? 6.895 -22.469 5.766 1 89.31 1086 GLN B O 1
ATOM 17955 N N . ASP B 1 1087 ? 5.031 -22.125 4.637 1 90.88 1087 ASP B N 1
ATOM 17956 C CA . ASP B 1 1087 ? 4.496 -23.422 5.07 1 90.88 1087 ASP B CA 1
ATOM 17957 C C . ASP B 1 1087 ? 5.273 -24.578 4.445 1 90.88 1087 ASP B C 1
ATOM 17959 O O . ASP B 1 1087 ? 5.676 -25.5 5.145 1 90.88 1087 ASP B O 1
ATOM 17963 N N . LYS B 1 1088 ? 5.574 -24.516 3.189 1 91.25 1088 LYS B N 1
ATOM 17964 C CA . LYS B 1 1088 ? 6.273 -25.594 2.494 1 91.25 1088 LYS B CA 1
ATOM 17965 C C . LYS B 1 1088 ? 7.73 -25.672 2.943 1 91.25 1088 LYS B C 1
ATOM 17967 O O . LYS B 1 1088 ? 8.305 -26.766 2.994 1 91.25 1088 LYS B O 1
ATOM 17972 N N . LEU B 1 1089 ? 8.281 -24.609 3.256 1 94.44 1089 LEU B N 1
ATOM 17973 C CA . LEU B 1 1089 ? 9.672 -24.547 3.693 1 94.44 1089 LEU B CA 1
ATOM 17974 C C . LEU B 1 1089 ? 9.891 -25.375 4.953 1 94.44 1089 LEU B C 1
ATOM 17976 O O . LEU B 1 1089 ? 10.969 -25.938 5.156 1 94.44 1089 LEU B O 1
ATOM 17980 N N . SER B 1 1090 ? 8.914 -25.531 5.781 1 95.25 1090 SER B N 1
ATOM 17981 C CA . SER B 1 1090 ? 9.047 -26.234 7.051 1 95.25 1090 SER B CA 1
ATOM 17982 C C . SER B 1 1090 ? 9.094 -27.75 6.844 1 95.25 1090 SER B C 1
ATOM 17984 O O . SER B 1 1090 ? 9.5 -28.484 7.742 1 95.25 1090 SER B O 1
ATOM 17986 N N . ARG B 1 1091 ? 8.781 -28.234 5.641 1 94.94 1091 ARG B N 1
ATOM 17987 C CA . ARG B 1 1091 ? 8.703 -29.688 5.43 1 94.94 1091 ARG B CA 1
ATOM 17988 C C . ARG B 1 1091 ? 9.641 -30.125 4.312 1 94.94 1091 ARG B C 1
ATOM 17990 O O . ARG B 1 1091 ? 10.062 -31.281 4.27 1 94.94 1091 ARG B O 1
ATOM 17997 N N . SER B 1 1092 ? 9.969 -29.234 3.408 1 95.19 1092 SER B N 1
ATOM 17998 C CA . SER B 1 1092 ? 10.781 -29.578 2.244 1 95.19 1092 SER B CA 1
ATOM 17999 C C . SER B 1 1092 ? 12.266 -29.406 2.533 1 95.19 1092 SER B C 1
ATOM 18001 O O . SER B 1 1092 ? 12.719 -28.297 2.838 1 95.19 1092 SER B O 1
ATOM 18003 N N . ILE B 1 1093 ? 13.016 -30.438 2.434 1 96.12 1093 ILE B N 1
ATOM 18004 C CA . ILE B 1 1093 ? 14.453 -30.359 2.648 1 96.12 1093 ILE B CA 1
ATOM 18005 C C . ILE B 1 1093 ? 15.109 -29.578 1.516 1 96.12 1093 ILE B C 1
ATOM 18007 O O . ILE B 1 1093 ? 16.078 -28.844 1.736 1 96.12 1093 ILE B O 1
ATOM 18011 N N . LYS B 1 1094 ? 14.547 -29.719 0.339 1 93.88 1094 LYS B N 1
ATOM 18012 C CA . LYS B 1 1094 ? 15.047 -28.953 -0.805 1 93.88 1094 LYS B CA 1
ATOM 18013 C C . LYS B 1 1094 ? 15 -27.453 -0.539 1 93.88 1094 LYS B C 1
ATOM 18015 O O . LYS B 1 1094 ? 16 -26.766 -0.667 1 93.88 1094 LYS B O 1
ATOM 18020 N N . LEU B 1 1095 ? 13.828 -27 -0.172 1 92.81 1095 LEU B N 1
ATOM 18021 C CA . LEU B 1 1095 ? 13.641 -25.578 0.076 1 92.81 1095 LEU B CA 1
ATOM 18022 C C . LEU B 1 1095 ? 14.469 -25.109 1.27 1 92.81 1095 LEU B C 1
ATOM 18024 O O . LEU B 1 1095 ? 15 -24 1.272 1 92.81 1095 LEU B O 1
ATOM 18028 N N . ALA B 1 1096 ? 14.523 -25.953 2.27 1 96.06 1096 ALA B N 1
ATOM 18029 C CA . ALA B 1 1096 ? 15.312 -25.609 3.453 1 96.06 1096 ALA B CA 1
ATOM 18030 C C . ALA B 1 1096 ? 16.797 -25.453 3.104 1 96.06 1096 ALA B C 1
ATOM 18032 O O . ALA B 1 1096 ? 17.453 -24.547 3.6 1 96.06 1096 ALA B O 1
ATOM 18033 N N . THR B 1 1097 ? 17.297 -26.359 2.312 1 95 1097 THR B N 1
ATOM 18034 C CA . THR B 1 1097 ? 18.703 -26.297 1.897 1 95 1097 THR B CA 1
ATOM 18035 C C . THR B 1 1097 ? 18.953 -25.078 1.028 1 95 1097 THR B C 1
ATOM 18037 O O . THR B 1 1097 ? 19.969 -24.391 1.198 1 95 1097 THR B O 1
ATOM 18040 N N . ASP B 1 1098 ? 18.078 -24.828 0.107 1 90.12 1098 ASP B N 1
ATOM 18041 C CA . ASP B 1 1098 ? 18.203 -23.641 -0.741 1 90.12 1098 ASP B CA 1
ATOM 18042 C C . ASP B 1 1098 ? 18.141 -22.359 0.087 1 90.12 1098 ASP B C 1
ATOM 18044 O O . ASP B 1 1098 ? 18.906 -21.422 -0.155 1 90.12 1098 ASP B O 1
ATOM 18048 N N . PHE B 1 1099 ? 17.234 -22.281 0.954 1 92.38 1099 PHE B N 1
ATOM 18049 C CA . PHE B 1 1099 ? 17.078 -21.141 1.838 1 92.38 1099 PHE B CA 1
ATOM 18050 C C . PHE B 1 1099 ? 18.344 -20.906 2.654 1 92.38 1099 PHE B C 1
ATOM 18052 O O . PHE B 1 1099 ? 18.844 -19.781 2.721 1 92.38 1099 PHE B O 1
ATOM 18059 N N . ALA B 1 1100 ? 18.781 -21.969 3.332 1 94.56 1100 ALA B N 1
ATOM 18060 C CA . ALA B 1 1100 ? 19.953 -21.859 4.184 1 94.56 1100 ALA B CA 1
ATOM 18061 C C . ALA B 1 1100 ? 21.188 -21.453 3.373 1 94.56 1100 ALA B C 1
ATOM 18063 O O . ALA B 1 1100 ? 21.984 -20.625 3.818 1 94.56 1100 ALA B O 1
ATOM 18064 N N . SER B 1 1101 ? 21.328 -22.016 2.223 1 89 1101 SER B N 1
ATOM 18065 C CA . SER B 1 1101 ? 22.484 -21.688 1.374 1 89 1101 SER B CA 1
ATOM 18066 C C . SER B 1 1101 ? 22.391 -20.266 0.852 1 89 1101 SER B C 1
ATOM 18068 O O . SER B 1 1101 ? 23.406 -19.562 0.786 1 89 1101 SER B O 1
ATOM 18070 N N . SER B 1 1102 ? 21.219 -19.859 0.469 1 84.06 1102 SER B N 1
ATOM 18071 C CA . SER B 1 1102 ? 21.047 -18.516 -0.082 1 84.06 1102 SER B CA 1
ATOM 18072 C C . SER B 1 1102 ? 21.25 -17.453 0.984 1 84.06 1102 SER B C 1
ATOM 18074 O O . SER B 1 1102 ? 21.672 -16.328 0.675 1 84.06 1102 SER B O 1
ATOM 18076 N N . ASN B 1 1103 ? 20.922 -17.766 2.225 1 88.25 1103 ASN B N 1
ATOM 18077 C CA . ASN B 1 1103 ? 21.109 -16.812 3.314 1 88.25 1103 ASN B CA 1
ATOM 18078 C C . ASN B 1 1103 ? 22.422 -17.031 4.043 1 88.25 1103 ASN B C 1
ATOM 18080 O O . ASN B 1 1103 ? 22.703 -16.359 5.039 1 88.25 1103 ASN B O 1
ATOM 18084 N N . ASN B 1 1104 ? 23.203 -17.969 3.627 1 85.88 1104 ASN B N 1
ATOM 18085 C CA . ASN B 1 1104 ? 24.516 -18.25 4.176 1 85.88 1104 ASN B CA 1
ATOM 18086 C C . ASN B 1 1104 ? 24.438 -18.703 5.629 1 85.88 1104 ASN B C 1
ATOM 18088 O O . ASN B 1 1104 ? 25.203 -18.234 6.473 1 85.88 1104 ASN B O 1
ATOM 18092 N N . LEU B 1 1105 ? 23.438 -19.453 5.961 1 91.94 1105 LEU B N 1
ATOM 18093 C CA . LEU B 1 1105 ? 23.375 -20.078 7.277 1 91.94 1105 LEU B CA 1
ATOM 18094 C C . LEU B 1 1105 ? 24.422 -21.172 7.41 1 91.94 1105 LEU B C 1
ATOM 18096 O O . LEU B 1 1105 ? 24.969 -21.641 6.41 1 91.94 1105 LEU B O 1
ATOM 18100 N N . LEU B 1 1106 ? 24.719 -21.547 8.586 1 89.38 1106 LEU B N 1
ATOM 18101 C CA . LEU B 1 1106 ? 25.75 -22.562 8.797 1 89.38 1106 LEU B CA 1
ATOM 18102 C C . LEU B 1 1106 ? 25.188 -23.969 8.523 1 89.38 1106 LEU B C 1
ATOM 18104 O O . LEU B 1 1106 ? 25.891 -24.812 7.984 1 89.38 1106 LEU B O 1
ATOM 18108 N N . GLY B 1 1107 ? 23.984 -24.156 8.953 1 93.12 1107 GLY B N 1
ATOM 18109 C CA . GLY B 1 1107 ? 23.469 -25.5 8.766 1 93.12 1107 GLY B CA 1
ATOM 18110 C C . GLY B 1 1107 ? 21.969 -25.609 8.984 1 93.12 1107 GLY B C 1
ATOM 18111 O O . GLY B 1 1107 ? 21.281 -24.594 9.156 1 93.12 1107 GLY B O 1
ATOM 18112 N N . ILE B 1 1108 ? 21.5 -26.938 8.852 1 95.88 1108 ILE B N 1
ATOM 18113 C CA . ILE B 1 1108 ? 20.078 -27.25 9.047 1 95.88 1108 ILE B CA 1
ATOM 18114 C C . ILE B 1 1108 ? 19.953 -28.469 9.953 1 95.88 1108 ILE B C 1
ATOM 18116 O O . ILE B 1 1108 ? 20.859 -29.297 10.039 1 95.88 1108 ILE B O 1
ATOM 18120 N N . THR B 1 1109 ? 18.891 -28.453 10.68 1 95.69 1109 THR B N 1
ATOM 18121 C CA . THR B 1 1109 ? 18.547 -29.625 11.492 1 95.69 1109 THR B CA 1
ATOM 18122 C C . THR B 1 1109 ? 17.406 -30.406 10.852 1 95.69 1109 THR B C 1
ATOM 18124 O O . THR B 1 1109 ? 16.406 -29.812 10.406 1 95.69 1109 THR B O 1
ATOM 18127 N N . VAL B 1 1110 ? 17.531 -31.719 10.734 1 95.38 1110 VAL B N 1
ATOM 18128 C CA . VAL B 1 1110 ? 16.531 -32.594 10.094 1 95.38 1110 VAL B CA 1
ATOM 18129 C C . VAL B 1 1110 ? 16.203 -33.75 11.016 1 95.38 1110 VAL B C 1
ATOM 18131 O O . VAL B 1 1110 ? 17.078 -34.281 11.711 1 95.38 1110 VAL B O 1
ATOM 18134 N N . PRO B 1 1111 ? 14.953 -34.156 11.102 1 92.75 1111 PRO B N 1
ATOM 18135 C CA . PRO B 1 1111 ? 14.594 -35.312 11.914 1 92.75 1111 PRO B CA 1
ATOM 18136 C C . PRO B 1 1111 ? 15.344 -36.562 11.508 1 92.75 1111 PRO B C 1
ATOM 18138 O O . PRO B 1 1111 ? 15.422 -36.875 10.312 1 92.75 1111 PRO B O 1
ATOM 18141 N N . ASN B 1 1112 ? 15.797 -37.281 12.461 1 91.62 1112 ASN B N 1
ATOM 18142 C CA . ASN B 1 1112 ? 16.625 -38.469 12.227 1 91.62 1112 ASN B CA 1
ATOM 18143 C C . ASN B 1 1112 ? 15.836 -39.594 11.523 1 91.62 1112 ASN B C 1
ATOM 18145 O O . ASN B 1 1112 ? 16.391 -40.344 10.75 1 91.62 1112 ASN B O 1
ATOM 18149 N N . GLN B 1 1113 ? 14.586 -39.656 11.766 1 90.88 1113 GLN B N 1
ATOM 18150 C CA . GLN B 1 1113 ? 13.758 -40.688 11.164 1 90.88 1113 GLN B CA 1
ATOM 18151 C C . GLN B 1 1113 ? 13.75 -40.594 9.641 1 90.88 1113 GLN B C 1
ATOM 18153 O O . GLN B 1 1113 ? 13.703 -41.594 8.938 1 90.88 1113 GLN B O 1
ATOM 18158 N N . LEU B 1 1114 ? 13.812 -39.375 9.141 1 93 1114 LEU B N 1
ATOM 18159 C CA . LEU B 1 1114 ? 13.836 -39.156 7.695 1 93 1114 LEU B CA 1
ATOM 18160 C C . LEU B 1 1114 ? 15.18 -39.594 7.105 1 93 1114 LEU B C 1
ATOM 18162 O O . LEU B 1 1114 ? 15.227 -40.156 6.016 1 93 1114 LEU B O 1
ATOM 18166 N N . LEU B 1 1115 ? 16.203 -39.312 7.852 1 92.31 1115 LEU B N 1
ATOM 18167 C CA . LEU B 1 1115 ? 17.547 -39.625 7.383 1 92.31 1115 LEU B CA 1
ATOM 18168 C C . LEU B 1 1115 ? 17.797 -41.125 7.422 1 92.31 1115 LEU B C 1
ATOM 18170 O O . LEU B 1 1115 ? 18.562 -41.656 6.621 1 92.31 1115 LEU B O 1
ATOM 18174 N N . LYS B 1 1116 ? 17.125 -41.781 8.32 1 89.38 1116 LYS B N 1
ATOM 18175 C CA . LYS B 1 1116 ? 17.25 -43.25 8.406 1 89.38 1116 LYS B CA 1
ATOM 18176 C C . LYS B 1 1116 ? 16.547 -43.906 7.223 1 89.38 1116 LYS B C 1
ATOM 18178 O O . LYS B 1 1116 ? 17.016 -44.938 6.723 1 89.38 1116 LYS B O 1
ATOM 18183 N N . ILE B 1 1117 ? 15.492 -43.375 6.836 1 90.81 1117 ILE B N 1
ATOM 18184 C CA . ILE B 1 1117 ? 14.742 -43.938 5.715 1 90.81 1117 ILE B CA 1
ATOM 18185 C C . ILE B 1 1117 ? 15.531 -43.75 4.422 1 90.81 1117 ILE B C 1
ATOM 18187 O O . ILE B 1 1117 ? 15.555 -44.625 3.568 1 90.81 1117 ILE B O 1
ATOM 18191 N N . CYS B 1 1118 ? 16.188 -42.594 4.262 1 91.94 1118 CYS B N 1
ATOM 18192 C CA . CYS B 1 1118 ? 16.969 -42.312 3.068 1 91.94 1118 CYS B CA 1
ATOM 18193 C C . CYS B 1 1118 ? 18.328 -41.719 3.439 1 91.94 1118 CYS B C 1
ATOM 18195 O O . CYS B 1 1118 ? 18.5 -40.5 3.455 1 91.94 1118 CYS B O 1
ATOM 18197 N N . PRO B 1 1119 ? 19.312 -42.438 3.6 1 89 1119 PRO B N 1
ATOM 18198 C CA . PRO B 1 1119 ? 20.625 -41.969 4.023 1 89 1119 PRO B CA 1
ATOM 18199 C C . PRO B 1 1119 ? 21.312 -41.094 2.967 1 89 1119 PRO B C 1
ATOM 18201 O O . PRO B 1 1119 ? 22.188 -40.281 3.295 1 89 1119 PRO B O 1
ATOM 18204 N N . THR B 1 1120 ? 20.938 -41.219 1.677 1 90.56 1120 THR B N 1
ATOM 18205 C CA . THR B 1 1120 ? 21.531 -40.438 0.604 1 90.56 1120 THR B CA 1
ATOM 18206 C C . THR B 1 1120 ? 21.203 -38.969 0.782 1 90.56 1120 THR B C 1
ATOM 18208 O O . THR B 1 1120 ? 21.875 -38.094 0.213 1 90.56 1120 THR B O 1
ATOM 18211 N N . MET B 1 1121 ? 20.266 -38.688 1.573 1 91.81 1121 MET B N 1
ATOM 18212 C CA . MET B 1 1121 ? 19.828 -37.312 1.822 1 91.81 1121 MET B CA 1
ATOM 18213 C C . MET B 1 1121 ? 20.922 -36.531 2.523 1 91.81 1121 MET B C 1
ATOM 18215 O O . MET B 1 1121 ? 21.109 -35.344 2.244 1 91.81 1121 MET B O 1
ATOM 18219 N N . ALA B 1 1122 ? 21.578 -37.094 3.42 1 92 1122 ALA B N 1
ATOM 18220 C CA . ALA B 1 1122 ? 22.656 -36.438 4.164 1 92 1122 ALA B CA 1
ATOM 18221 C C . ALA B 1 1122 ? 23.75 -35.938 3.225 1 92 1122 ALA B C 1
ATOM 18223 O O . ALA B 1 1122 ? 24.25 -34.844 3.383 1 92 1122 ALA B O 1
ATOM 18224 N N . LYS B 1 1123 ? 24.016 -36.75 2.219 1 88.81 1123 LYS B N 1
ATOM 18225 C CA . LYS B 1 1123 ? 25.047 -36.344 1.247 1 88.81 1123 LYS B CA 1
ATOM 18226 C C . LYS B 1 1123 ? 24.578 -35.156 0.405 1 88.81 1123 LYS B C 1
ATOM 18228 O O . LYS B 1 1123 ? 25.375 -34.281 0.088 1 88.81 1123 LYS B O 1
ATOM 18233 N N . SER B 1 1124 ? 23.375 -35.219 0.025 1 91.31 1124 SER B N 1
ATOM 18234 C CA . SER B 1 1124 ? 22.844 -34.125 -0.784 1 91.31 1124 SER B CA 1
ATOM 18235 C C . SER B 1 1124 ? 22.859 -32.812 -0.019 1 91.31 1124 SER B C 1
ATOM 18237 O O . SER B 1 1124 ? 23.109 -31.766 -0.597 1 91.31 1124 SER B O 1
ATOM 18239 N N . ILE B 1 1125 ? 22.516 -32.812 1.252 1 93.19 1125 ILE B N 1
ATOM 18240 C CA . ILE B 1 1125 ? 22.5 -31.609 2.076 1 93.19 1125 ILE B CA 1
ATOM 18241 C C . ILE B 1 1125 ? 23.938 -31.094 2.27 1 93.19 1125 ILE B C 1
ATOM 18243 O O . ILE B 1 1125 ? 24.203 -29.906 2.102 1 93.19 1125 ILE B O 1
ATOM 18247 N N . ARG B 1 1126 ? 24.812 -31.969 2.539 1 89.06 1126 ARG B N 1
ATOM 18248 C CA . ARG B 1 1126 ? 26.188 -31.609 2.805 1 89.06 1126 ARG B CA 1
ATOM 18249 C C . ARG B 1 1126 ? 26.875 -31.109 1.537 1 89.06 1126 ARG B C 1
ATOM 18251 O O . ARG B 1 1126 ? 27.781 -30.266 1.601 1 89.06 1126 ARG B O 1
ATOM 18258 N N . SER B 1 1127 ? 26.5 -31.641 0.41 1 85.81 1127 SER B N 1
ATOM 18259 C CA . SER B 1 1127 ? 27.078 -31.219 -0.862 1 85.81 1127 SER B CA 1
ATOM 18260 C C . SER B 1 1127 ? 26.766 -29.75 -1.138 1 85.81 1127 SER B C 1
ATOM 18262 O O . SER B 1 1127 ? 27.453 -29.109 -1.934 1 85.81 1127 SER B O 1
ATOM 18264 N N . ASN B 1 1128 ? 25.781 -29.219 -0.481 1 87.81 1128 ASN B N 1
ATOM 18265 C CA . ASN B 1 1128 ? 25.453 -27.812 -0.61 1 87.81 1128 ASN B CA 1
ATOM 18266 C C . ASN B 1 1128 ? 26.234 -26.953 0.38 1 87.81 1128 ASN B C 1
ATOM 18268 O O . ASN B 1 1128 ? 25.969 -25.766 0.531 1 87.81 1128 ASN B O 1
ATOM 18272 N N . GLY B 1 1129 ? 27.141 -27.531 1.121 1 82.31 1129 GLY B N 1
ATOM 18273 C CA . GLY B 1 1129 ? 28.016 -26.797 2.033 1 82.31 1129 GLY B CA 1
ATOM 18274 C C . GLY B 1 1129 ? 27.375 -26.547 3.383 1 82.31 1129 GLY B C 1
ATOM 18275 O O . GLY B 1 1129 ? 27.719 -25.562 4.059 1 82.31 1129 GLY B O 1
ATOM 18276 N N . LEU B 1 1130 ? 26.406 -27.328 3.748 1 90.94 1130 LEU B N 1
ATOM 18277 C CA . LEU B 1 1130 ? 25.688 -27.109 4.996 1 90.94 1130 LEU B CA 1
ATOM 18278 C C . LEU B 1 1130 ? 26.031 -28.172 6.031 1 90.94 1130 LEU B C 1
ATOM 18280 O O . LEU B 1 1130 ? 26.297 -29.328 5.676 1 90.94 1130 LEU B O 1
ATOM 18284 N N . ILE B 1 1131 ? 26.109 -27.75 7.281 1 91 1131 ILE B N 1
ATOM 18285 C CA . ILE B 1 1131 ? 26.234 -28.703 8.383 1 91 1131 ILE B CA 1
ATOM 18286 C C . ILE B 1 1131 ? 24.875 -29.312 8.695 1 91 1131 ILE B C 1
ATOM 18288 O O . ILE B 1 1131 ? 23.859 -28.625 8.734 1 91 1131 ILE B O 1
ATOM 18292 N N . LEU B 1 1132 ? 24.906 -30.625 8.797 1 94 1132 LEU B N 1
ATOM 18293 C CA . LEU B 1 1132 ? 23.656 -31.344 9.039 1 94 1132 LEU B CA 1
ATOM 18294 C C . LEU B 1 1132 ? 23.625 -31.891 10.461 1 94 1132 LEU B C 1
ATOM 18296 O O . LEU B 1 1132 ? 24.531 -32.594 10.883 1 94 1132 LEU B O 1
ATOM 18300 N N . VAL B 1 1133 ? 22.578 -31.5 11.188 1 93.12 1133 VAL B N 1
ATOM 18301 C CA . VAL B 1 1133 ? 22.312 -32.031 12.523 1 93.12 1133 VAL B CA 1
ATOM 18302 C C . VAL B 1 1133 ? 21.062 -32.906 12.5 1 93.12 1133 VAL B C 1
ATOM 18304 O O . VAL B 1 1133 ? 20 -32.469 12.062 1 93.12 1133 VAL B O 1
ATOM 18307 N N . ALA B 1 1134 ? 21.156 -34.125 12.898 1 93.88 1134 ALA B N 1
ATOM 18308 C CA . ALA B 1 1134 ? 20.016 -35.031 12.992 1 93.88 1134 ALA B CA 1
ATOM 18309 C C . ALA B 1 1134 ? 19.344 -34.906 14.359 1 93.88 1134 ALA B C 1
ATOM 18311 O O . ALA B 1 1134 ? 20.016 -34.812 15.383 1 93.88 1134 ALA B O 1
ATOM 18312 N N . THR B 1 1135 ? 18.078 -34.906 14.414 1 92.12 1135 THR B N 1
ATOM 18313 C CA . THR B 1 1135 ? 17.344 -34.75 15.672 1 92.12 1135 THR B CA 1
ATOM 18314 C C . THR B 1 1135 ? 16.531 -36 16 1 92.12 1135 THR B C 1
ATOM 18316 O O . THR B 1 1135 ? 16 -36.656 15.094 1 92.12 1135 THR B O 1
ATOM 18319 N N . LYS B 1 1136 ? 16.531 -36.406 17.219 1 86.75 1136 LYS B N 1
ATOM 18320 C CA . LYS B 1 1136 ? 15.734 -37.5 17.766 1 86.75 1136 LYS B CA 1
ATOM 18321 C C . LYS B 1 1136 ? 15.039 -37.094 19.062 1 86.75 1136 LYS B C 1
ATOM 18323 O O . LYS B 1 1136 ? 15.672 -37 20.109 1 86.75 1136 LYS B O 1
ATOM 18328 N N . ASP B 1 1137 ? 13.758 -36.656 18.984 1 75.5 1137 ASP B N 1
ATOM 18329 C CA . ASP B 1 1137 ? 13.016 -36.25 20.172 1 75.5 1137 ASP B CA 1
ATOM 18330 C C . ASP B 1 1137 ? 12.164 -37.375 20.719 1 75.5 1137 ASP B C 1
ATOM 18332 O O . ASP B 1 1137 ? 11.336 -37.938 20 1 75.5 1137 ASP B O 1
ATOM 18336 N N . GLU B 1 1138 ? 12.547 -38.25 21.734 1 66.12 1138 GLU B N 1
ATOM 18337 C CA . GLU B 1 1138 ? 11.797 -39.344 22.359 1 66.12 1138 GLU B CA 1
ATOM 18338 C C . GLU B 1 1138 ? 11.195 -38.906 23.688 1 66.12 1138 GLU B C 1
ATOM 18340 O O . GLU B 1 1138 ? 11.797 -38.125 24.422 1 66.12 1138 GLU B O 1
ATOM 18345 N N . LYS B 1 1139 ? 9.797 -39.094 23.734 1 53.16 1139 LYS B N 1
ATOM 18346 C CA . LYS B 1 1139 ? 9.117 -38.938 25.016 1 53.16 1139 LYS B CA 1
ATOM 18347 C C . LYS B 1 1139 ? 9.609 -39.938 26.031 1 53.16 1139 LYS B C 1
ATOM 18349 O O . LYS B 1 1139 ? 9.773 -41.125 25.719 1 53.16 1139 LYS B O 1
ATOM 18354 N N . GLY B 1 1140 ? 10.516 -39.688 27.312 1 44.91 1140 GLY B N 1
ATOM 18355 C CA . GLY B 1 1140 ? 10.891 -40.469 28.469 1 44.91 1140 GLY B CA 1
ATOM 18356 C C . GLY B 1 1140 ? 12.375 -40.406 28.797 1 44.91 1140 GLY B C 1
ATOM 18357 O O . GLY B 1 1140 ? 13.203 -40.312 27.891 1 44.91 1140 GLY B O 1
ATOM 18358 N N . ILE B 1 1141 ? 12.797 -40.031 29.984 1 41 1141 ILE B N 1
ATOM 18359 C CA . ILE B 1 1141 ? 14.039 -39.656 30.641 1 41 1141 ILE B CA 1
ATOM 18360 C C . ILE B 1 1141 ? 15.148 -40.625 30.25 1 41 1141 ILE B C 1
ATOM 18362 O O . ILE B 1 1141 ? 16.328 -40.25 30.219 1 41 1141 ILE B O 1
ATOM 18366 N N . GLY B 1 1142 ? 15.016 -42 30.391 1 36.72 1142 GLY B N 1
ATOM 18367 C CA . GLY B 1 1142 ? 16.031 -42.969 30.781 1 36.72 1142 GLY B CA 1
ATOM 18368 C C . GLY B 1 1142 ? 16.859 -43.469 29.609 1 36.72 1142 GLY B C 1
ATOM 18369 O O . GLY B 1 1142 ? 17.609 -44.438 29.75 1 36.72 1142 GLY B O 1
ATOM 18370 N N . SER B 1 1143 ? 16.469 -43.312 28.406 1 40.53 1143 SER B N 1
ATOM 18371 C CA . SER B 1 1143 ? 17.188 -44.188 27.484 1 40.53 1143 SER B CA 1
ATOM 18372 C C . SER B 1 1143 ? 18.578 -43.656 27.172 1 40.53 1143 SER B C 1
ATOM 18374 O O . SER B 1 1143 ? 18.766 -42.438 27.047 1 40.53 1143 SER B O 1
ATOM 18376 N N . LYS B 1 1144 ? 19.609 -44.406 27.469 1 43.19 1144 LYS B N 1
ATOM 18377 C CA . LYS B 1 1144 ? 21.062 -44.281 27.312 1 43.19 1144 LYS B CA 1
ATOM 18378 C C . LYS B 1 1144 ? 21.406 -43.719 25.938 1 43.19 1144 LYS B C 1
ATOM 18380 O O . LYS B 1 1144 ? 20.859 -44.156 24.922 1 43.19 1144 LYS B O 1
ATOM 18385 N N . GLN B 1 1145 ? 22.125 -42.594 25.828 1 48.47 1145 GLN B N 1
ATOM 18386 C CA . GLN B 1 1145 ? 22.812 -41.781 24.844 1 48.47 1145 GLN B CA 1
ATOM 18387 C C . GLN B 1 1145 ? 23.594 -42.625 23.844 1 48.47 1145 GLN B C 1
ATOM 18389 O O . GLN B 1 1145 ? 24.688 -43.125 24.172 1 48.47 1145 GLN B O 1
ATOM 18394 N N . SER B 1 1146 ? 23.156 -43.594 23.172 1 44.53 1146 SER B N 1
ATOM 18395 C CA . SER B 1 1146 ? 24.219 -44.219 22.375 1 44.53 1146 SER B CA 1
ATOM 18396 C C . SER B 1 1146 ? 24.688 -43.281 21.266 1 44.53 1146 SER B C 1
ATOM 18398 O O . SER B 1 1146 ? 23.875 -42.812 20.453 1 44.53 1146 SER B O 1
ATOM 18400 N N . ARG B 1 1147 ? 25.766 -42.5 21.391 1 47 1147 ARG B N 1
ATOM 18401 C CA . ARG B 1 1147 ? 26.531 -41.688 20.453 1 47 1147 ARG B CA 1
ATOM 18402 C C . ARG B 1 1147 ? 26.484 -42.281 19.047 1 47 1147 ARG B C 1
ATOM 18404 O O . ARG B 1 1147 ? 26.609 -41.562 18.047 1 47 1147 ARG B O 1
ATOM 18411 N N . ASN B 1 1148 ? 26.422 -43.562 18.922 1 45.66 1148 ASN B N 1
ATOM 18412 C CA . ASN B 1 1148 ? 26.766 -44.312 17.719 1 45.66 1148 ASN B CA 1
ATOM 18413 C C . ASN B 1 1148 ? 25.578 -44.406 16.766 1 45.66 1148 ASN B C 1
ATOM 18415 O O . ASN B 1 1148 ? 25.656 -45.094 15.742 1 45.66 1148 ASN B O 1
ATOM 18419 N N . ASP B 1 1149 ? 24.453 -43.875 17.109 1 51.81 1149 ASP B N 1
ATOM 18420 C CA . ASP B 1 1149 ? 23.328 -44.281 16.281 1 51.81 1149 ASP B CA 1
ATOM 18421 C C . ASP B 1 1149 ? 23.172 -43.344 15.078 1 51.81 1149 ASP B C 1
ATOM 18423 O O . ASP B 1 1149 ? 22.266 -43.531 14.266 1 51.81 1149 ASP B O 1
ATOM 18427 N N . ALA B 1 1150 ? 23.672 -42.125 15.094 1 54.91 1150 ALA B N 1
ATOM 18428 C CA . ALA B 1 1150 ? 23.469 -41.312 13.898 1 54.91 1150 ALA B CA 1
ATOM 18429 C C . ALA B 1 1150 ? 24.297 -41.844 12.734 1 54.91 1150 ALA B C 1
ATOM 18431 O O . ALA B 1 1150 ? 25.406 -42.344 12.922 1 54.91 1150 ALA B O 1
ATOM 18432 N N . GLY B 1 1151 ? 23.75 -42.25 11.781 1 57.56 1151 GLY B N 1
ATOM 18433 C CA . GLY B 1 1151 ? 24.406 -42.719 10.562 1 57.56 1151 GLY B CA 1
ATOM 18434 C C . GLY B 1 1151 ? 25.672 -41.969 10.234 1 57.56 1151 GLY B C 1
ATOM 18435 O O . GLY B 1 1151 ? 25.891 -40.844 10.734 1 57.56 1151 GLY B O 1
ATOM 18436 N N . ALA B 1 1152 ? 26.75 -42.5 9.695 1 58.5 1152 ALA B N 1
ATOM 18437 C CA . ALA B 1 1152 ? 28.109 -42.125 9.352 1 58.5 1152 ALA B CA 1
ATOM 18438 C C . ALA B 1 1152 ? 28.141 -40.781 8.641 1 58.5 1152 ALA B C 1
ATOM 18440 O O . ALA B 1 1152 ? 29.094 -40 8.781 1 58.5 1152 ALA B O 1
ATOM 18441 N N . ASP B 1 1153 ? 27 -40.219 8.164 1 79.94 1153 ASP B N 1
ATOM 18442 C CA . ASP B 1 1153 ? 27.188 -39.062 7.289 1 79.94 1153 ASP B CA 1
ATOM 18443 C C . ASP B 1 1153 ? 26.578 -37.781 7.902 1 79.94 1153 ASP B C 1
ATOM 18445 O O . ASP B 1 1153 ? 26.406 -36.781 7.215 1 79.94 1153 ASP B O 1
ATOM 18449 N N . VAL B 1 1154 ? 26.312 -37.781 9.289 1 88.06 1154 VAL B N 1
ATOM 18450 C CA . VAL B 1 1154 ? 25.781 -36.562 9.906 1 88.06 1154 VAL B CA 1
ATOM 18451 C C . VAL B 1 1154 ? 26.875 -35.875 10.719 1 88.06 1154 VAL B C 1
ATOM 18453 O O . VAL B 1 1154 ? 27.797 -36.5 11.203 1 88.06 1154 VAL B O 1
ATOM 18456 N N . ASN B 1 1155 ? 26.797 -34.531 10.805 1 87.25 1155 ASN B N 1
ATOM 18457 C CA . ASN B 1 1155 ? 27.812 -33.75 11.523 1 87.25 1155 ASN B CA 1
ATOM 18458 C C . ASN B 1 1155 ? 27.5 -33.688 13.016 1 87.25 1155 ASN B C 1
ATOM 18460 O O . ASN B 1 1155 ? 28.406 -33.531 13.836 1 87.25 1155 ASN B O 1
ATOM 18464 N N . GLY B 1 1156 ? 26.281 -33.719 13.383 1 89.31 1156 GLY B N 1
ATOM 18465 C CA . GLY B 1 1156 ? 25.859 -33.625 14.766 1 89.31 1156 GLY B CA 1
ATOM 18466 C C . GLY B 1 1156 ? 24.547 -34.344 15.039 1 89.31 1156 GLY B C 1
ATOM 18467 O O . GLY B 1 1156 ? 23.812 -34.656 14.109 1 89.31 1156 GLY B O 1
ATOM 18468 N N . LEU B 1 1157 ? 24.406 -34.656 16.297 1 90.56 1157 LEU B N 1
ATOM 18469 C CA . LEU B 1 1157 ? 23.172 -35.312 16.734 1 90.56 1157 LEU B CA 1
ATOM 18470 C C . LEU B 1 1157 ? 22.578 -34.562 17.938 1 90.56 1157 LEU B C 1
ATOM 18472 O O . LEU B 1 1157 ? 23.297 -34.219 18.891 1 90.56 1157 LEU B O 1
ATOM 18476 N N . ARG B 1 1158 ? 21.312 -34.219 17.766 1 90.81 1158 ARG B N 1
ATOM 18477 C CA . ARG B 1 1158 ? 20.594 -33.625 18.891 1 90.81 1158 ARG B CA 1
ATOM 18478 C C . ARG B 1 1158 ? 19.594 -34.625 19.5 1 90.81 1158 ARG B C 1
ATOM 18480 O O . ARG B 1 1158 ? 18.672 -35.062 18.828 1 90.81 1158 ARG B O 1
ATOM 18487 N N . PHE B 1 1159 ? 19.859 -35 20.703 1 88.5 1159 PHE B N 1
ATOM 18488 C CA . PHE B 1 1159 ? 18.969 -35.844 21.469 1 88.5 1159 PHE B CA 1
ATOM 18489 C C . PHE B 1 1159 ? 18.234 -35.031 22.531 1 88.5 1159 PHE B C 1
ATOM 18491 O O . PHE B 1 1159 ? 18.812 -34.688 23.562 1 88.5 1159 PHE B O 1
ATOM 18498 N N . ASN B 1 1160 ? 17.016 -34.719 22.234 1 86.5 1160 ASN B N 1
ATOM 18499 C CA . ASN B 1 1160 ? 16.219 -33.844 23.078 1 86.5 1160 ASN B CA 1
ATOM 18500 C C . ASN B 1 1160 ? 16.875 -32.469 23.203 1 86.5 1160 ASN B C 1
ATOM 18502 O O . ASN B 1 1160 ? 17.031 -31.75 22.203 1 86.5 1160 ASN B O 1
ATOM 18506 N N . ASP B 1 1161 ? 17.453 -32.25 24.406 1 89.06 1161 ASP B N 1
ATOM 18507 C CA . ASP B 1 1161 ? 17.984 -30.906 24.594 1 89.06 1161 ASP B CA 1
ATOM 18508 C C . ASP B 1 1161 ? 19.516 -30.906 24.578 1 89.06 1161 ASP B C 1
ATOM 18510 O O . ASP B 1 1161 ? 20.141 -29.906 24.938 1 89.06 1161 ASP B O 1
ATOM 18514 N N . ILE B 1 1162 ? 20.109 -31.969 24.109 1 88.94 1162 ILE B N 1
ATOM 18515 C CA . ILE B 1 1162 ? 21.562 -32.062 24.078 1 88.94 1162 ILE B CA 1
ATOM 18516 C C . ILE B 1 1162 ? 22.047 -32.25 22.656 1 88.94 1162 ILE B C 1
ATOM 18518 O O . ILE B 1 1162 ? 21.688 -33.25 22 1 88.94 1162 ILE B O 1
ATOM 18522 N N . LEU B 1 1163 ? 22.781 -31.312 22.141 1 90.69 1163 LEU B N 1
ATOM 18523 C CA . LEU B 1 1163 ? 23.375 -31.359 20.812 1 90.69 1163 LEU B CA 1
ATOM 18524 C C . LEU B 1 1163 ? 24.859 -31.719 20.875 1 90.69 1163 LEU B C 1
ATOM 18526 O O . LEU B 1 1163 ? 25.625 -31.062 21.594 1 90.69 1163 LEU B O 1
ATOM 18530 N N . SER B 1 1164 ? 25.203 -32.75 20.25 1 89.06 1164 SER B N 1
ATOM 18531 C CA . SER B 1 1164 ? 26.594 -33.188 20.25 1 89.06 1164 SER B CA 1
ATOM 18532 C C . SER B 1 1164 ? 27.156 -33.219 18.828 1 89.06 1164 SER B C 1
ATOM 18534 O O . SER B 1 1164 ? 26.531 -33.75 17.906 1 89.06 1164 SER B O 1
ATOM 18536 N N . PHE B 1 1165 ? 28.234 -32.594 18.609 1 88.06 1165 PHE B N 1
ATOM 18537 C CA . PHE B 1 1165 ? 28.891 -32.562 17.312 1 88.06 1165 PHE B CA 1
ATOM 18538 C C . PHE B 1 1165 ? 30.016 -33.594 17.266 1 88.06 1165 PHE B C 1
ATOM 18540 O O . PHE B 1 1165 ? 30.656 -33.875 18.281 1 88.06 1165 PHE B O 1
ATOM 18547 N N . LYS B 1 1166 ? 30.125 -34.125 15.984 1 75.81 1166 LYS B N 1
ATOM 18548 C CA . LYS B 1 1166 ? 31.219 -35.062 15.789 1 75.81 1166 LYS B CA 1
ATOM 18549 C C . LYS B 1 1166 ? 32.562 -34.344 15.633 1 75.81 1166 LYS B C 1
ATOM 18551 O O . LYS B 1 1166 ? 32.562 -33.156 15.266 1 75.81 1166 LYS B O 1
ATOM 18556 N N . ASP B 1 1167 ? 33.625 -34.625 16.25 1 59.38 1167 ASP B N 1
ATOM 18557 C CA . ASP B 1 1167 ? 34.906 -34 16.391 1 59.38 1167 ASP B CA 1
ATOM 18558 C C . ASP B 1 1167 ? 35.281 -33.156 15.156 1 59.38 1167 ASP B C 1
ATOM 18560 O O . ASP B 1 1167 ? 35.625 -31.984 15.258 1 59.38 1167 ASP B O 1
ATOM 18564 N N . THR B 1 1168 ? 35.906 -33.562 14.031 1 51.59 1168 THR B N 1
ATOM 18565 C CA . THR B 1 1168 ? 36.469 -32.719 12.953 1 51.59 1168 THR B CA 1
ATOM 18566 C C . THR B 1 1168 ? 35.438 -32.5 11.859 1 51.59 1168 THR B C 1
ATOM 18568 O O . THR B 1 1168 ? 34.875 -33.469 11.305 1 51.59 1168 THR B O 1
ATOM 18571 N N . ILE B 1 1169 ? 34.656 -31.375 12.023 1 51.72 1169 ILE B N 1
ATOM 18572 C CA . ILE B 1 1169 ? 33.656 -31.125 11 1 51.72 1169 ILE B CA 1
ATOM 18573 C C . ILE B 1 1169 ? 34.312 -30.594 9.742 1 51.72 1169 ILE B C 1
ATOM 18575 O O . ILE B 1 1169 ? 34.938 -29.516 9.766 1 51.72 1169 ILE B O 1
ATOM 18579 N N . ASP B 1 1170 ? 34.688 -31.391 8.688 1 45.75 1170 ASP B N 1
ATOM 18580 C CA . ASP B 1 1170 ? 35.219 -31 7.371 1 45.75 1170 ASP B CA 1
ATOM 18581 C C . ASP B 1 1170 ? 34.094 -30.516 6.465 1 45.75 1170 ASP B C 1
ATOM 18583 O O . ASP B 1 1170 ? 33.062 -31.188 6.328 1 45.75 1170 ASP B O 1
ATOM 18587 N N . MET B 1 1171 ? 33.844 -29.172 6.305 1 45.81 1171 MET B N 1
ATOM 18588 C CA . MET B 1 1171 ? 32.844 -28.703 5.34 1 45.81 1171 MET B CA 1
ATOM 18589 C C . MET B 1 1171 ? 33.375 -28.781 3.918 1 45.81 1171 MET B C 1
ATOM 18591 O O . MET B 1 1171 ? 34.562 -28.547 3.686 1 45.81 1171 MET B O 1
#

Organism: Brettanomyces naardenensis (NCBI:txid13370)

Radius of gyration: 44.85 Å; Cα contacts (8 Å, |Δi|>4): 3653; chains: 2; bounding box: 127×157×121 Å

Secondary structure (DSSP, 8-state):
--HHHHHHHHHTT-GGGTT-S--HHHHHHHHHHHHH--SS-HHHHHHHHHHHHHHHHHHHHHHHHHHHHHHHHHHHHHHHHHHHHHHHHHSTT------TT-HHHHHHHHHHHHHHHHHHHHHHHHHHHHHHHHHHHHHHHHHHT---HHHHIIIIITTSGGG-THHHHHHHHHHHHHHHHHHHHHTT--EEEEE-----------------------------THHHHHHHHHHHHHHHHHHHHHHHGGGS-HHHHHHHHHHHHHHHHHHS-HHHHHHHHHHHHHHHTT-TTS-HHHHHHHHHHTGGG--TT-B-TTT--BHHHHHHT-SS--HHHHHHHHHTT--TT---TTS--HHHHHHHTT-HHHHHHHHTSGGGGGGTT-B-TTS-BHHHHHHHTT-HHHHHHHHHTT--S-PPP-SSS----HHHHHHHHT-HHHHHHHHHHH--HHHHHHTTTTT-GGGS-TTS--HHHHHHHHT-TTHHHHHHHTT--TT---SSS---HHHHHHHHT-HHHHHHHHHTT--TT---TTS--HHHHHHHHT-HHHHHHHHHHHHHHHHHHHHT---------------------------------------------------TT----SSSEEEEEEEPSBTTTEEE-TT-STTS---EEEEEESSS--S-EEEESSBPGGG-EEEEEES---TT-EEEEEEE-SS--S--EEEEEEHHHHS-EETTTEE-SEEEEEEEEEETT--EEEEEEEEEEEEPPPSS-PPPTTTS--SB--TTTHHHHHHHHHHHHHTGGGSS---------------B---SEEEEEEEEE-TTS-EEE-S-SEEEEETTEEEEGGG--HHHHHHHH-SSHHHHHHHHHHHHH--TT-HHHHHHHHTT--EEHHHHHHHS-TTSEEEEEEP---HHHHHHS---SGGGS-HHHHHHIIIIIS----S---HHHHHHHHHHHHHHHHHHHHHHHS---PPP-EEEEES-HHHHHHHHHH-SSS-EEEE--SEEEETTTTEEEEB-TT--BGGG------TTHHHHHHHHHHHHHHT--GGGSS-----------HHHHHHHHTT-HHHHHHHHHHTT-SEEEEEHHHHHH-THHHHHHHTTT-EEEEEE--SSS-----GGGS-TT-SEEEETTEEEE-SS---/--HHHHHHHHHTT-GGGTT-S--HHHHHHHHHHHHH--SS-HHHHHHHHHHHHHHHHHHHHHHHHHHHHHHHHHHHHHHHHHHHHHHHHHSTT------TT-HHHHHHHHHHHHHHHHHHHHHHHHHHHHHHHHHHHHHHHHHHT---HHHHIIIIITTSGGG-THHHHHHHHHHHHHHHHHHHHHTT--EEEEE-----------------------------THHHHHHHHHHHHHHHHHHHHHHHGGGS-HHHHHHHHHHHHHHHHHHS-HHHHHHHHHHHHHHHTT-TTS-HHHHHHHHHHTGGG--TT-B-TTT--BHHHHHHT-SS--HHHHHHHHHTT--TT---TTS--HHHHHHHTT-HHHHHHHHTSGGGGGGTT-B-TTS-BHHHHHHHTT-HHHHHHHHHTT--S-PPP-SSS----HHHHHHHHT-HHHHHHHHHHH--HHHHHHTTTTT-GGGS-TTS--HHHHHHHHT-TTHHHHHHHTT--TT---SSS---HHHHHHHHT-HHHHHHHHHTT--TT---TTS--HHHHHHHHT-HHHHHHHHHHHHHHHHHHHHT---------------------------------------------------TT----SSSEEEEEEEPSBTTTEEE-TT-STTS---EEEEEESSS--S-EEEESSBPGGG-EEEEEES---TT-EEEEEEE-SS--SEEEEEEEEHHHHS-EETTTEE-SEEEEEEEEEETT--EEEEEEEEEEEEPPPSS-PPPTTTS--SB--TTTHHHHHHHHHHHHHTTTTSS---------------B---SEEEEEEEEE-TTS-EEE-S-SEEEEETTEEEEGGG--HHHHHHHH-SSHHHHHHHHHHHHHPPTT-HHHHHHHHTT--EEHHHHHHHS-TTSEEEEEEP---HHHHHHS---SGGGS-HHHHHHIIIIIS----S---HHHHHHHHHHHHHHHHHHHHHHHS---PPPPEEEEES-HHHHHHHHHH-SSS-EEEE--SEEEETTTTEEEEB-TT--BGGG------TTHHHHHHHHHHHHHHT--GGGSS-S---------HHHHHHHHTT-HHHHHHHHHHTT-SEEEEEHHHHHH-THHHHHHHTTT-EEEEEE--SSTT----GGGS-TT-SEEEETTEEEE-S----

InterPro domains:
  IPR002110 Ankyrin repeat [PF12796] (305-377)
  IPR002110 Ankyrin repeat [PF12796] (476-562)
  IPR002110 Ankyrin repeat [PS50088] (471-503)
  IPR002110 Ankyrin repeat [SM00248] (319-350)
  IPR002110 Ankyrin repeat [SM00248] (354-386)
  IPR002110 Ankyrin repeat [SM00248] (390-420)
  IPR002110 Ankyrin repeat [SM00248] (426-455)
  IPR002110 Ankyrin repeat [SM00248] (471-500)
  IPR002110 Ankyrin repeat [SM00248] (505-534)
  IPR002110 Ankyrin repeat [SM00248] (538-567)
  IPR004331 SPX domain [PF03105] (108-154)
  IPR004331 SPX domain [PS51382] (1-154)
  IPR017946 PLC-like phosphodiesterase, TIM beta/alpha-barrel domain superfamily [G3DSA:3.20.20.190] (793-1134)
  IPR017946 PLC-like phosphodiesterase, TIM beta/alpha-barrel domain superfamily [SSF51695] (806-1023)
  IPR030395 Glycerophosphodiester phosphodiesterase domain [PS51704] (769-1169)
  IPR036770 Ankyrin repeat-containing domain superfamily [G3DSA:1.25.40.20] (299-454)
  IPR036770 Ankyrin repeat-containing domain superfamily [G3DSA:1.25.40.20] (455-580)
  IPR036770 Ankyrin repeat-containing domain superfamily [SSF48403] (309-561)
  IPR057506 GPCPD1-like, C2 domain [PF25329] (661-762)

pLDDT: mean 76.52, std 21.72, range [16.25, 98.12]

Nearest PDB structures (foldseek):
  6by9-assembly1_A  TM=8.127E-01  e=1.713E-09  Homo sapiens
  1oy3-assembly1_D  TM=8.629E-01  e=5.374E-08  Mus musculus
  3eu9-assembly1_A  TM=5.813E-01  e=3.611E-08  Homo sapiens
  6gcu-assembly2_F  TM=8.838E-01  e=1.406E-05  synthetic construct
  5w7j-assembly1_A  TM=5.819E-01  e=1.043E-07  Homo sapiens